Protein AF-0000000082852468 (afdb_homodimer)

Sequence (1996 aa):
MAFSSIGVALTIGLLTFSLGLAEAEELLKFADIGTCLPDEYYNINLLQCVKCSSLANLMPSDDGFSCKCKADSAIIPSIGGEFPRCQKCSEDQEPTFDQRECVPCPNLVSSTEEPNSTAINECSPCPSGQITVSREWNGAISQQPSCVECAAGFKARSEFGSFGLCKPCDWRAAPEITATCNCPAASHELLRPPDEPALCVPKTRLTSWLLTDKSAQIQFDSLSESVFSQLYKDRLRPSVVLCQLNNRTACQFLANLCALGLYKDENSDDGPRPSACKAFRDSKRTPILGAVVSGGDARPWLLYGDGDAPSVLARRKLSPVKFSLHPNSNSSFLRLRAAKFSLEGNLLDLTAGGAGLLTLCPTDEEEPGLRFGAKYRISCSISARKLLAQQTTLQDLYLEATLADGSEKLYPIPILVRNMKANQAKDPTSWQLVRRMFLVDNELGRTSRENKIPKVLRYLKSCTVKTKALGQENAGQIWPPIIELTYDELSSDQMEENAAVTVSLEVTWEMEKTPTYSVQVSAAVLGSASVIWAGIAAWSRSRRDGRAQGASIDLLTLGRLILLACGPVASSFLLVSGVSALLTLLLYKGQSVPHTLLPTEEHETLLRDLVISAASLKLVEVLHLLWMQTKVDLFFMDWERPKVAPSPPPGSPPTPPSRVSIWRTYLVANEWNEIQATRRTSVTVQLLVTVFCLQVIGIEHWATPDPELHTVAQSKFGESKSLALRFAVGLLVYIVAYVVQWLVVTGFFERYVSNSVQQFIDLCSVANISVFIMSHENYGFYLHGRSAHGSADTDMQSLGEQLKREQEDMCAHRGLVPGCEQQTFEMALPPKMRAFCRRVTAPLDTTSGHRSRQLMSTKSKNGIHWQGNADRIAQAYDTMNKFLAAFFQHAIRELDYEIKEKAFLEKVLDIELADSTEKAILYADDGSSFDRVLFHGAEFTLFSFDLALFCCTEMLFSDFLLAAIVTALVANALMVIRQISGRSNVARKTLVDERFLIMAFSSIGVALTIGLLTFSLGLAEAEELLKFADIGTCLPDEYYNINLLQCVKCSSLANLMPSDDGFSCKCKADSAIIPSIGGEFPRCQKCSEDQEPTFDQRECVPCPNLVSSTEEPNSTAINECSPCPSGQITVSREWNGAISQQPSCVECAAGFKARSEFGSFGLCKPCDWRAAPEITATCNCPAASHELLRPPDEPALCVPKTRLTSWLLTDKSAQIQFDSLSESVFSQLYKDRLRPSVVLCQLNNRTACQFLANLCALGLYKDENSDDGPRPSACKAFRDSKRTPILGAVVSGGDARPWLLYGDGDAPSVLARRKLSPVKFSLHPNSNSSFLRLRAAKFSLEGNLLDLTAGGAGLLTLCPTDEEEPGLRFGAKYRISCSISARKLLAQQTTLQDLYLEATLADGSEKLYPIPILVRNMKANQAKDPTSWQLVRRMFLVDNELGRTSRENKIPKVLRYLKSCTVKTKALGQENAGQIWPPIIELTYDELSSDQMEENAAVTVSLEVTWEMEKTPTYSVQVSAAVLGSASVIWAGIAAWSRSRRDGRAQGASIDLLTLGRLILLACGPVASSFLLVSGVSALLTLLLYKGQSVPHTLLPTEEHETLLRDLVISAASLKLVEVLHLLWMQTKVDLFFMDWERPKVAPSPPPGSPPTPPSRVSIWRTYLVANEWNEIQATRRTSVTVQLLVTVFCLQVIGIEHWATPDPELHTVAQSKFGESKSLALRFAVGLLVYIVAYVVQWLVVTGFFERYVSNSVQQFIDLCSVANISVFIMSHENYGFYLHGRSAHGSADTDMQSLGEQLKREQEDMCAHRGLVPGCEQQTFEMALPPKMRAFCRRVTAPLDTTSGHRSRQLMSTKSKNGIHWQGNADRIAQAYDTMNKFLAAFFQHAIRELDYEIKEKAFLEKVLDIELADSTEKAILYADDGSSFDRVLFHGAEFTLFSFDLALFCCTEMLFSDFLLAAIVTALVANALMVIRQISGRSNVARKTLVDERFLI

Secondary structure (DSSP, 8-state):
-GGGGGGTGGGGS------------SSEE---GGG--TTEEEETTTTEEEE--TTTTEEE-TTSSSEEE-TTEEEEP-S--SS-EEEEPPTTEEE-TTSS-EEE-SSEEEE--STTS--EEEEPPPPTTEEEEEE-TTSPEEEEEEEEEPPTTEEEGGGTS--SSEEE---B--HHHHTTT---TTTEEEE--TTS--EEEEGGGS-GGGGSGGGGEEEETTTTEEEE-HHHHHHHHHHHHHHHTT-HHHHHHHHHHHHHTTT-SBS-SSS--B-HHHHHHHSSS---HHHHHTT---S---BPPTT-HHHHHT--TTTT------TT-GGGEE-EEEEEE-TTS-EEEEEEESGGGT-SS---TT-SSEETT--EEEEEEEEHHHHHHS---EEEEEEEEE-TTS-EEEEEPPEEETTSGGGGSS-GGG---B-EEESEE-STT-S-TT-SS-SEEEEEEEEEEEEEE--GGGTT-BPPPEEEEEEEEEEHHHHHTT-EEEEEEEEEEEES--THHHHHHHHHHHHHHHHHHHHHHHHHHHHHTT-TTSSS--HHHHHHHHHHHHHHHHHHHHHHHHHHHHHHHHHHHH-SS-S--PPPHHHHHHHHHHHHHHHHHHHHHHHHHHHHHTT-EEEEEE-PPP-------TTS-----PPPPSHHHHHHHHHHHHHTT--SS-HHHHHHHHHIIIIII-GGGGGSSSSS--SS--GGGSS---HHHHHHHHHHHHHHHHHHHHHHIIIIIIIII--HHHHHHHHHHHHTEEEEEESSSSEEEEE----TTS-----HHHHHHHHHHHHTT-S--SSSSTT----EEEEE--HHHHHHHHHHHHHHHHHHHHTTTT--SS----S--HHHHHHHHHHHHHHHHHHHHHHHTT--SS--EEEEPPPHHHHHHT---S--SSSEEEEE-SS-GGGGGSTTTTHHHHHHHHHHHHHHHHHHH--HHHHHHHHHHHHHHHHHHHHHHHHHHHHHHH---GGG--/-GGGGGGSGGGGS------------SSEE---GGG--TTEEEETTTTEEEE--TTTTEEE-TTSSSEEE-TTEEEEP-S--SS-EEEEPPTTEEE-TTSS-EEE-SSEEEE--STTS--EEEEPPPPTTEEEEEE-TTSPEEEEEEEEEPPTTEEEGGGTS--SSEEE---B--HHHHTTT---TTTEEEE--TTS--EEEEGGGS-GGGGSGGGGEEEETTTTEEEE-HHHHHHHHHHHHHHHTT-HHHHHHHHHHHHHTTT-SBS-SSS--B-HHHHHHSSSS---HHHHHTT---S---BPPTT-HHHHHT--TTTT------TT-GGGEE-EEEEEE-TTS-EEEEEEESGGGT-SS---TT-SSEETT--EEEEEEEEHHHHHHS---EEEEEEEEE-TTS-EEEEEPPEEETTSGGGGSS-GGG---B-EEESEE-STT-S-TT-SS-SEEEEEEEEEEEEEE--GGGTT-BPPPEEEEEEEEEEHHHHHTT-EEEEEEEEEEEES--THHHHHHHHHHHHHHHHHHHHHHHHHHHHHTT-TTSSS--HHHHHHHHHHHHHHHHHHHHHHHHHHHHHHHHHHHH-SS-S--PPPHHHHHHHHHHHHHHHHHHHHHHHHHHHHHTT-EEEEEE-PPP-------TTS-----PPPPSHHHHHHHHHHHHHTT--SS-HHHHHHHHHIIIIII-GGGGGSSSSS--SS--GGGSS---HHHHHHHHHHHHHHHHHHHHHHIIIIIIIII--HHHHHHHHHHHHTEEEEEESSSSEEEEE----TTS-----HHHHHHHHHHHHTT-S--SSSSTT----EEEEE--HHHHHHHHHHHHHHHHHHHHHHHH--SS----S--TTT-HHHHHHHHHHHHHHHHHHHTT--SS--EEEEPPPHHHHHHT---S--SSSEEEEE-SS-GGGGGSTTTTHHHHHHHHHHHHHHHHHHH--HHHHHHHHHHHHHHHHHHHHHHHHHHHHHHH---GGG--

InterPro domains:
  IPR019170 Meckelin [PF09773] (166-998)
  IPR019170 Meckelin [PTHR21274] (23-998)

Solvent-accessible surface area (backbone atoms only — not comparable to full-atom values): 105969 Å² total; per-residue (Å²): 133,75,82,69,64,71,69,65,63,72,70,59,67,81,64,69,76,70,69,68,65,71,66,66,64,65,60,36,66,60,50,64,83,90,69,52,53,85,57,22,18,42,37,82,78,52,37,30,66,43,71,44,54,62,90,49,41,33,32,38,33,96,86,31,64,43,55,35,64,36,87,58,21,16,46,50,87,53,75,58,51,72,52,79,48,38,42,73,40,54,58,56,27,38,36,41,83,85,18,62,42,64,38,66,38,60,40,64,44,62,52,68,76,61,91,87,53,78,60,56,39,39,56,44,78,60,60,90,53,32,28,57,40,52,54,42,76,29,53,44,72,41,94,67,30,39,67,41,62,34,32,84,26,28,39,34,23,77,81,74,67,58,72,56,47,34,36,63,50,64,49,45,28,54,76,83,41,41,46,70,60,52,66,53,72,88,60,24,42,77,32,61,37,84,101,42,62,33,31,44,40,54,50,84,77,47,57,73,68,68,74,44,77,57,47,18,42,35,53,40,75,86,75,71,43,75,42,57,16,40,54,46,63,57,42,45,58,39,28,54,54,38,29,75,31,34,26,42,45,32,22,34,22,43,52,45,49,12,48,74,57,63,63,35,49,48,28,41,92,91,50,97,20,58,25,52,29,36,62,63,52,68,46,78,70,75,44,44,69,57,45,32,62,68,62,76,45,45,46,58,68,49,61,54,58,83,46,38,38,57,59,61,48,65,42,70,82,47,59,75,34,60,37,32,50,38,88,89,43,80,44,18,38,51,32,31,34,32,44,29,25,42,66,72,26,47,78,71,48,79,45,75,28,27,65,61,77,65,40,92,52,93,57,80,76,84,42,69,22,41,55,55,73,37,42,35,40,50,71,42,75,45,44,33,60,60,56,68,71,48,75,47,42,34,32,35,46,26,35,61,39,59,41,92,87,66,50,65,29,32,33,74,40,45,29,38,51,45,78,33,77,50,39,65,49,88,54,52,56,54,19,60,37,31,35,63,47,62,55,42,42,60,53,67,33,16,62,47,90,83,50,88,68,37,52,33,35,39,37,52,33,38,33,37,40,44,35,40,38,43,48,64,90,45,56,25,22,46,39,56,46,40,37,39,37,33,69,44,68,42,47,42,67,44,45,75,67,43,43,70,44,70,33,39,35,34,39,45,64,44,60,75,76,68,71,51,62,60,49,54,52,50,38,50,53,43,33,53,52,23,44,53,54,17,49,51,48,38,51,34,51,34,46,29,53,67,54,54,85,52,93,66,86,47,72,67,54,54,54,44,30,54,53,50,21,27,40,48,31,18,51,34,32,43,48,50,46,46,51,53,23,40,50,48,46,52,49,40,51,66,42,47,63,45,64,55,73,68,77,51,72,67,46,42,50,50,46,50,51,38,34,48,51,17,31,55,27,28,50,52,30,51,52,48,49,53,54,53,50,41,63,40,43,41,40,76,34,67,68,69,71,62,57,75,64,76,79,64,65,95,86,58,79,78,72,78,66,46,70,57,60,40,46,48,58,45,44,53,50,23,52,50,60,59,50,42,50,37,56,71,69,61,67,67,59,45,46,50,53,34,48,43,46,32,65,72,66,14,54,57,35,51,22,43,44,43,55,62,84,35,56,59,91,54,82,68,40,67,74,34,76,41,66,43,35,42,51,25,52,52,52,50,48,46,50,52,44,46,53,51,50,50,49,46,40,62,66,43,36,46,70,71,69,60,42,72,70,62,51,50,54,52,47,25,25,63,49,17,29,23,42,45,36,35,71,41,70,24,25,30,33,39,38,47,4,52,37,57,77,68,68,51,86,34,28,63,43,60,50,44,50,50,53,49,36,49,76,70,65,71,53,60,53,51,16,78,51,86,86,32,72,58,34,42,32,38,35,35,43,21,68,67,58,46,52,52,57,45,61,54,49,42,70,67,56,55,62,64,55,66,58,46,68,75,67,62,74,74,84,67,77,82,60,83,54,68,76,89,42,34,64,60,52,40,50,36,49,52,52,50,35,52,49,54,52,31,40,81,65,60,67,35,87,84,45,42,70,48,79,46,77,76,49,72,68,30,63,75,61,63,38,82,87,71,83,29,75,71,36,25,37,35,28,65,41,96,52,79,70,66,32,62,65,20,39,44,53,40,37,68,64,52,47,52,35,46,50,29,41,28,50,36,41,22,71,74,66,73,35,69,67,60,12,44,51,52,38,50,52,52,52,52,48,50,38,51,50,45,41,55,48,36,48,55,31,49,25,56,52,47,72,45,67,58,89,63,59,113,132,82,79,70,67,73,72,67,66,71,72,62,68,77,66,71,75,74,67,70,66,72,66,66,63,64,60,36,65,63,51,62,84,90,69,50,54,86,59,23,17,40,38,79,78,54,37,30,66,43,73,43,53,62,88,51,41,34,32,38,33,96,86,31,65,42,55,34,63,35,86,59,22,17,45,49,88,56,73,58,50,72,51,80,47,38,43,73,38,54,59,57,28,38,36,41,84,85,17,62,42,62,38,65,37,59,40,62,44,63,54,67,78,58,94,86,52,78,60,56,39,39,55,45,78,61,59,90,54,31,28,55,39,52,54,42,75,27,51,42,74,41,92,69,30,40,69,41,62,33,32,84,27,27,39,33,21,78,80,75,69,58,71,57,48,34,36,63,50,63,50,44,28,55,76,83,40,42,46,69,60,52,67,53,72,88,62,23,42,77,31,61,38,85,100,43,61,34,33,43,40,54,49,84,77,48,57,74,70,66,74,46,77,56,47,19,41,36,55,41,74,87,75,71,44,74,42,57,16,39,53,46,63,59,43,44,58,39,26,55,52,40,29,74,31,34,26,43,44,32,22,34,23,42,52,44,49,12,50,75,56,63,63,35,48,47,28,43,93,92,51,96,19,56,24,52,30,36,64,62,51,68,47,78,71,74,45,45,70,57,46,32,61,69,63,76,46,43,47,59,71,48,61,53,58,82,45,40,37,58,59,61,48,64,41,70,82,47,58,73,34,61,38,32,48,40,89,91,45,82,43,18,38,52,32,32,34,32,45,31,25,42,64,73,26,46,78,71,48,77,45,75,30,27,64,61,79,65,43,90,51,92,57,81,76,82,40,69,22,40,54,55,75,38,42,32,41,50,71,43,76,44,46,32,61,60,56,67,70,48,75,47,40,35,33,36,47,26,37,61,38,58,40,95,87,67,51,66,29,34,32,74,38,46,28,39,51,45,78,32,76,51,39,65,49,90,52,52,55,54,20,61,35,29,36,62,46,61,55,41,40,60,53,67,32,16,59,47,90,84,50,89,69,36,54,34,35,39,35,52,31,38,32,35,40,44,33,40,38,43,47,66,90,44,56,24,22,47,39,56,45,39,36,39,38,34,69,44,68,43,47,42,66,43,44,74,67,43,43,71,44,71,32,39,35,34,38,45,63,44,60,73,77,67,72,52,64,59,51,54,49,49,40,51,52,46,33,52,51,21,44,52,52,17,48,51,48,38,50,35,52,34,47,30,53,68,54,55,85,52,93,68,87,47,70,65,56,52,54,44,29,54,53,52,24,26,39,46,31,17,50,34,31,43,48,50,45,46,53,53,23,40,49,49,46,52,48,39,51,66,41,47,63,46,64,55,73,69,79,52,72,66,48,42,51,49,45,51,51,38,34,47,49,17,31,54,27,27,51,52,29,51,53,49,49,52,54,53,50,42,63,40,41,40,41,76,35,66,67,69,72,61,57,75,64,75,78,66,66,98,84,56,79,80,73,76,66,47,69,57,59,42,45,50,58,45,43,54,51,23,51,50,60,59,50,42,51,37,56,72,69,61,67,67,60,45,46,50,52,34,48,44,45,32,65,71,67,15,52,57,33,51,23,44,42,40,55,61,82,35,55,58,90,55,82,70,41,67,73,35,76,40,67,43,34,42,50,24,50,51,50,49,47,47,51,53,46,46,52,54,49,50,48,47,39,65,65,42,35,46,69,71,69,62,42,73,68,62,51,49,55,52,48,25,24,63,51,17,28,23,41,46,34,32,71,42,71,25,25,31,32,38,38,48,4,52,36,57,78,66,68,52,87,35,29,64,44,60,50,44,51,50,54,48,37,51,74,68,65,72,53,60,54,52,16,78,51,88,86,33,73,58,34,41,31,37,33,36,42,22,67,68,59,46,52,53,56,48,61,55,49,43,70,65,56,54,61,63,54,66,58,47,67,74,68,63,74,73,84,66,79,82,59,81,54,67,76,89,43,33,64,60,51,40,50,37,50,51,51,51,35,53,49,53,54,32,41,79,65,61,66,36,87,83,45,43,70,48,81,45,77,77,48,72,68,30,60,77,62,64,40,81,86,71,84,29,76,73,37,23,38,34,28,64,41,97,52,77,70,66,33,62,65,21,38,44,54,40,38,67,62,52,47,52,35,46,50,30,42,29,50,34,41,22,70,75,67,73,34,67,67,60,13,46,51,52,38,50,53,52,53,53,48,52,38,50,51,47,42,57,48,37,48,54,30,49,26,56,53,47,72,45,66,57,88,62,60,113

Radius of gyration: 52.15 Å; Cα contacts (8 Å, |Δi|>4): 3720; chains: 2; bounding box: 134×182×118 Å

Nearest PDB structures (foldseek):
  7fh1-assembly1_B  TM=8.832E-01  e=3.434E-66  Homo sapiens
  4o9r-assembly1_A  TM=1.809E-01  e=9.309E+00  Homo sapiens
  7fh1-assembly1_B  TM=8.863E-01  e=7.917E-64  Homo sapiens
  1o5h-assembly1_B  TM=3.683E-01  e=2.968E+00  Thermotoga maritima
  8sur-assembly1_B  TM=2.047E-01  e=8.759E+00  Mus musculus

Structure (mmCIF, N/CA/C/O backbone):
data_AF-0000000082852468-model_v1
#
loop_
_entity.id
_entity.type
_entity.pdbx_description
1 polymer Meckelin
#
loop_
_atom_site.group_PDB
_atom_site.id
_atom_site.type_symbol
_atom_site.label_atom_id
_atom_site.label_alt_id
_atom_site.label_comp_id
_atom_site.label_asym_id
_atom_site.label_entity_id
_atom_site.label_seq_id
_atom_site.pdbx_PDB_ins_code
_atom_site.Cartn_x
_atom_site.Cartn_y
_atom_site.Cartn_z
_atom_site.occupancy
_atom_site.B_iso_or_equiv
_atom_site.auth_seq_id
_atom_site.auth_comp_id
_atom_site.auth_asym_id
_atom_site.auth_atom_id
_atom_site.pdbx_PDB_model_num
ATOM 1 N N . MET A 1 1 ? -61.219 -67.438 36.812 1 21.27 1 MET A N 1
ATOM 2 C CA . MET A 1 1 ? -60.219 -67.875 35.875 1 21.27 1 MET A CA 1
ATOM 3 C C . MET A 1 1 ? -60.062 -66.875 34.719 1 21.27 1 MET A C 1
ATOM 5 O O . MET A 1 1 ? -59.156 -66.938 33.938 1 21.27 1 MET A O 1
ATOM 9 N N . ALA A 1 2 ? -61.156 -66.188 34.406 1 23.41 2 ALA A N 1
ATOM 10 C CA . ALA A 1 2 ? -61.625 -65.5 33.219 1 23.41 2 ALA A CA 1
ATOM 11 C C . ALA A 1 2 ? -60.781 -64.188 33.031 1 23.41 2 ALA A C 1
ATOM 13 O O . ALA A 1 2 ? -60.812 -63.594 31.953 1 23.41 2 ALA A O 1
ATOM 14 N N . PHE A 1 3 ? -60.406 -63.656 34.156 1 26.2 3 PHE A N 1
ATOM 15 C CA . PHE A 1 3 ? -60.062 -62.25 34.156 1 26.2 3 PHE A CA 1
ATOM 16 C C . PHE A 1 3 ? -58.781 -62 33.344 1 26.2 3 PHE A C 1
ATOM 18 O O . PHE A 1 3 ? -58.281 -60.875 33.312 1 26.2 3 PHE A O 1
ATOM 25 N N . SER A 1 4 ? -58.031 -63.156 33.062 1 27.72 4 SER A N 1
ATOM 26 C CA . SER A 1 4 ? -56.625 -63.031 32.719 1 27.72 4 SER A CA 1
ATOM 27 C C . SER A 1 4 ? -56.438 -62.438 31.344 1 27.72 4 SER A C 1
ATOM 29 O O . SER A 1 4 ? -55.281 -62.312 30.875 1 27.72 4 SER A O 1
ATOM 31 N N . SER A 1 5 ? -57.469 -62.562 30.531 1 29.03 5 SER A N 1
ATOM 32 C CA . SER A 1 5 ? -57.25 -62.594 29.078 1 29.03 5 SER A CA 1
ATOM 33 C C . SER A 1 5 ? -56.875 -61.219 28.562 1 29.03 5 SER A C 1
ATOM 35 O O . SER A 1 5 ? -56.562 -61.031 27.375 1 29.03 5 SER A O 1
ATOM 37 N N . ILE A 1 6 ? -57.469 -60.219 29.266 1 31.59 6 ILE A N 1
ATOM 38 C CA . ILE A 1 6 ? -57.625 -58.938 28.562 1 31.59 6 ILE A CA 1
ATOM 39 C C . ILE A 1 6 ? -56.25 -58.281 28.344 1 31.59 6 ILE A C 1
ATOM 41 O O . ILE A 1 6 ? -56.156 -57.219 27.781 1 31.59 6 ILE A O 1
ATOM 45 N N . GLY A 1 7 ? -55.219 -58.906 29.109 1 28.38 7 GLY A N 1
ATOM 46 C CA . GLY A 1 7 ? -53.969 -58.156 29.172 1 28.38 7 GLY A CA 1
ATOM 47 C C . GLY A 1 7 ? -53.281 -58.062 27.812 1 28.38 7 GLY A C 1
ATOM 48 O O . GLY A 1 7 ? -52.375 -57.25 27.641 1 28.38 7 GLY A O 1
ATOM 49 N N . VAL A 1 8 ? -53.438 -59.125 27.016 1 31.42 8 VAL A N 1
ATOM 50 C CA . VAL A 1 8 ? -52.531 -59.375 25.891 1 31.42 8 VAL A CA 1
ATOM 51 C C . VAL A 1 8 ? -52.781 -58.344 24.797 1 31.42 8 VAL A C 1
ATOM 53 O O . VAL A 1 8 ? -51.906 -58.031 24 1 31.42 8 VAL A O 1
ATOM 56 N N . ALA A 1 9 ? -54.125 -58 24.641 1 32.03 9 ALA A N 1
ATOM 57 C CA . ALA A 1 9 ? -54.5 -57.406 23.359 1 32.03 9 ALA A CA 1
ATOM 58 C C . ALA A 1 9 ? -53.812 -56.031 23.172 1 32.03 9 ALA A C 1
ATOM 60 O O . ALA A 1 9 ? -53.5 -55.656 22.047 1 32.03 9 ALA A O 1
ATOM 61 N N . LEU A 1 10 ? -53.875 -55.25 24.297 1 29.5 10 LEU A N 1
ATOM 62 C CA . LEU A 1 10 ? -53.594 -53.844 24.062 1 29.5 10 LEU A CA 1
ATOM 63 C C . LEU A 1 10 ? -52.156 -53.625 23.656 1 29.5 10 LEU A C 1
ATOM 65 O O . LEU A 1 10 ? -51.75 -52.5 23.359 1 29.5 10 LEU A O 1
ATOM 69 N N . THR A 1 11 ? -51.25 -54.625 23.938 1 31.06 11 THR A N 1
ATOM 70 C CA . THR A 1 11 ? -49.844 -54.406 23.594 1 31.06 11 THR A CA 1
ATOM 71 C C . THR A 1 11 ? -49.688 -54.344 22.094 1 31.06 11 THR A C 1
ATOM 73 O O . THR A 1 11 ? -48.562 -54.188 21.594 1 31.06 11 THR A O 1
ATOM 76 N N . ILE A 1 12 ? -50.688 -54.75 21.297 1 30.42 12 ILE A N 1
ATOM 77 C CA . ILE A 1 12 ? -50.469 -54.844 19.859 1 30.42 12 ILE A CA 1
ATOM 78 C C . ILE A 1 12 ? -50.156 -53.469 19.281 1 30.42 12 ILE A C 1
ATOM 80 O O . ILE A 1 12 ? -49.469 -53.344 18.281 1 30.42 12 ILE A O 1
ATOM 84 N N . GLY A 1 13 ? -51.031 -52.5 19.656 1 27.84 13 GLY A N 1
ATOM 85 C CA . GLY A 1 13 ? -51.188 -51.344 18.781 1 27.84 13 GLY A CA 1
ATOM 86 C C . GLY A 1 13 ? -49.875 -50.594 18.531 1 27.84 13 GLY A C 1
ATOM 87 O O . GLY A 1 13 ? -49.594 -50.188 17.406 1 27.84 13 GLY A O 1
ATOM 88 N N . LEU A 1 14 ? -49.312 -50.062 19.594 1 28.17 14 LEU A N 1
ATOM 89 C CA . LEU A 1 14 ? -48.406 -48.938 19.344 1 28.17 14 LEU A CA 1
ATOM 90 C C . LEU A 1 14 ? -47.094 -49.438 18.719 1 28.17 14 LEU A C 1
ATOM 92 O O . LEU A 1 14 ? -46.062 -49.562 19.406 1 28.17 14 LEU A O 1
ATOM 96 N N . LEU A 1 15 ? -47.031 -50.594 18.188 1 28.42 15 LEU A N 1
ATOM 97 C CA . LEU A 1 15 ? -45.812 -50.875 17.438 1 28.42 15 LEU A CA 1
ATOM 98 C C . LEU A 1 15 ? -45.594 -49.812 16.359 1 28.42 15 LEU A C 1
ATOM 100 O O . LEU A 1 15 ? -46.25 -49.812 15.32 1 28.42 15 LEU A O 1
ATOM 104 N N . THR A 1 16 ? -45.531 -48.531 16.781 1 28.5 16 THR A N 1
ATOM 105 C CA . THR A 1 16 ? -45 -47.469 15.906 1 28.5 16 THR A CA 1
ATOM 106 C C . THR A 1 16 ? -43.812 -47.969 15.094 1 28.5 16 THR A C 1
ATOM 108 O O . THR A 1 16 ? -42.875 -48.562 15.641 1 28.5 16 THR A O 1
ATOM 111 N N . PHE A 1 17 ? -44.094 -48.375 13.891 1 28.38 17 PHE A N 1
ATOM 112 C CA . PHE A 1 17 ? -43.156 -48.469 12.781 1 28.38 17 PHE A CA 1
ATOM 113 C C . PHE A 1 17 ? -42.094 -47.375 12.875 1 28.38 17 PHE A C 1
ATOM 115 O O . PHE A 1 17 ? -42.406 -46.188 12.633 1 28.38 17 PHE A O 1
ATOM 122 N N . SER A 1 18 ? -41.312 -47.406 13.867 1 28.61 18 SER A N 1
ATOM 123 C CA . SER A 1 18 ? -40.062 -46.656 13.711 1 28.61 18 SER A CA 1
ATOM 124 C C . SER A 1 18 ? -39.438 -46.906 12.352 1 28.61 18 SER A C 1
ATOM 126 O O . SER A 1 18 ? -38.812 -47.969 12.156 1 28.61 18 SER A O 1
ATOM 128 N N . LEU A 1 19 ? -40.219 -46.812 11.281 1 28.55 19 LEU A N 1
ATOM 129 C CA . LEU A 1 19 ? -39.469 -46.562 10.055 1 28.55 19 LEU A CA 1
ATOM 130 C C . LEU A 1 19 ? -38.25 -45.688 10.32 1 28.55 19 LEU A C 1
ATOM 132 O O . LEU A 1 19 ? -38.406 -44.5 10.641 1 28.55 19 LEU A O 1
ATOM 136 N N . GLY A 1 20 ? -37.344 -46.281 11.062 1 29 20 GLY A N 1
ATOM 137 C CA . GLY A 1 20 ? -36.031 -45.656 10.961 1 29 20 GLY A CA 1
ATOM 138 C C . GLY A 1 20 ? -35.75 -45.094 9.578 1 29 20 GLY A C 1
ATOM 139 O O . GLY A 1 20 ? -35.594 -45.844 8.617 1 29 20 GLY A O 1
ATOM 140 N N . LEU A 1 21 ? -36.531 -44.188 9.148 1 30.66 21 LEU A N 1
ATOM 141 C CA . LEU A 1 21 ? -36 -43.375 8.07 1 30.66 21 LEU A CA 1
ATOM 142 C C . LEU A 1 21 ? -34.469 -43.312 8.156 1 30.66 21 LEU A C 1
ATOM 144 O O . LEU A 1 21 ? -33.938 -42.844 9.164 1 30.66 21 LEU A O 1
ATOM 148 N N . ALA A 1 22 ? -33.844 -44.344 7.746 1 32.47 22 ALA A N 1
ATOM 149 C CA . ALA A 1 22 ? -32.438 -44.188 7.426 1 32.47 22 ALA A CA 1
ATOM 150 C C . ALA A 1 22 ? -32.156 -42.75 6.996 1 32.47 22 ALA A C 1
ATOM 152 O O . ALA A 1 22 ? -32.562 -42.312 5.918 1 32.47 22 ALA A O 1
ATOM 153 N N . GLU A 1 23 ? -32.469 -41.844 7.828 1 36 23 GLU A N 1
ATOM 154 C CA . GLU A 1 23 ? -31.859 -40.562 7.578 1 36 23 GLU A CA 1
ATOM 155 C C . GLU A 1 23 ? -30.5 -40.719 6.891 1 36 23 GLU A C 1
ATOM 157 O O . GLU A 1 23 ? -29.578 -41.281 7.461 1 36 23 GLU A O 1
ATOM 162 N N . ALA A 1 24 ? -30.453 -41.062 5.645 1 42.62 24 ALA A N 1
ATOM 163 C CA . ALA A 1 24 ? -29.281 -41 4.777 1 42.62 24 ALA A CA 1
ATOM 164 C C . ALA A 1 24 ? -28.266 -40 5.312 1 42.62 24 ALA A C 1
ATOM 166 O O . ALA A 1 24 ? -28.562 -38.812 5.445 1 42.62 24 ALA A O 1
ATOM 167 N N . GLU A 1 25 ? -27.469 -40.406 6.227 1 53.12 25 GLU A N 1
ATOM 168 C CA . GLU A 1 25 ? -26.359 -39.719 6.855 1 53.12 25 GLU A CA 1
ATOM 169 C C . GLU A 1 25 ? -25.516 -38.969 5.82 1 53.12 25 GLU A C 1
ATOM 171 O O . GLU A 1 25 ? -24.984 -39.594 4.895 1 53.12 25 GLU A O 1
ATOM 176 N N . GLU A 1 26 ? -25.953 -37.844 5.457 1 67.81 26 GLU A N 1
ATOM 177 C CA . GLU A 1 26 ? -25.188 -37 4.559 1 67.81 26 GLU A CA 1
ATOM 178 C C . GLU A 1 26 ? -23.75 -36.844 5.039 1 67.81 26 GLU A C 1
ATOM 180 O O . GLU A 1 26 ? -22.906 -36.281 4.32 1 67.81 26 GLU A O 1
ATOM 185 N N . LEU A 1 27 ? -23.422 -37.312 6.223 1 79.12 27 LEU A N 1
ATOM 186 C CA . LEU A 1 27 ? -22.031 -37.375 6.621 1 79.12 27 LEU A CA 1
ATOM 187 C C . LEU A 1 27 ? -21.391 -38.688 6.184 1 79.12 27 LEU A C 1
ATOM 189 O O . LEU A 1 27 ? -21.812 -39.75 6.609 1 79.12 27 LEU A O 1
ATOM 193 N N . LEU A 1 28 ? -20.469 -38.562 5.352 1 81.75 28 LEU A N 1
ATOM 194 C CA . LEU A 1 28 ? -19.828 -39.719 4.738 1 81.75 28 LEU A CA 1
ATOM 195 C C . LEU A 1 28 ? -18.547 -40.094 5.465 1 81.75 28 LEU A C 1
ATOM 197 O O . LEU A 1 28 ? -17.734 -39.219 5.781 1 81.75 28 LEU A O 1
ATOM 201 N N . LYS A 1 29 ? -18.484 -41.344 5.809 1 81.94 29 LYS A N 1
ATOM 202 C CA . LYS A 1 29 ? -17.203 -41.844 6.285 1 81.94 29 LYS A CA 1
ATOM 203 C C . LYS A 1 29 ? -16.203 -41.969 5.141 1 81.94 29 LYS A C 1
ATOM 205 O O . LYS A 1 29 ? -16.594 -42.312 4.02 1 81.94 29 LYS A O 1
ATOM 210 N N . PHE A 1 30 ? -15.102 -41.562 5.332 1 82 30 PHE A N 1
ATOM 211 C CA . PHE A 1 30 ? -14.125 -41.656 4.258 1 82 30 PHE A CA 1
ATOM 212 C C . PHE A 1 30 ? -12.805 -42.219 4.777 1 82 30 PHE A C 1
ATOM 214 O O . PHE A 1 30 ? -12.586 -42.281 5.988 1 82 30 PHE A O 1
ATOM 221 N N . ALA A 1 31 ? -12.125 -42.844 3.846 1 83.44 31 ALA A N 1
ATOM 222 C CA . ALA A 1 31 ? -10.781 -43.344 4.117 1 83.44 31 ALA A CA 1
ATOM 223 C C . ALA A 1 31 ? -9.773 -42.719 3.145 1 83.44 31 ALA A C 1
ATOM 225 O O . ALA A 1 31 ? -10.125 -42.375 2.021 1 83.44 31 ALA A O 1
ATOM 226 N N . ASP A 1 32 ? -8.625 -42.562 3.639 1 82.56 32 ASP A N 1
ATOM 227 C CA . ASP A 1 32 ? -7.578 -42.094 2.744 1 82.56 32 ASP A CA 1
ATOM 228 C C . ASP A 1 32 ? -7.125 -43.188 1.789 1 82.56 32 ASP A C 1
ATOM 230 O O . ASP A 1 32 ? -7.176 -44.375 2.129 1 82.56 32 ASP A O 1
ATOM 234 N N . ILE A 1 33 ? -6.883 -42.844 0.595 1 77.56 33 ILE A N 1
ATOM 235 C CA . ILE A 1 33 ? -6.539 -43.781 -0.477 1 77.56 33 ILE A CA 1
ATOM 236 C C . ILE A 1 33 ? -5.406 -44.688 -0.023 1 77.56 33 ILE A C 1
ATOM 238 O O . ILE A 1 33 ? -5.438 -45.906 -0.275 1 77.56 33 ILE A O 1
ATOM 242 N N . GLY A 1 34 ? -4.387 -44.312 0.747 1 72.88 34 GLY A N 1
ATOM 243 C CA . GLY A 1 34 ? -3.215 -45.125 1.086 1 72.88 34 GLY A CA 1
ATOM 244 C C . GLY A 1 34 ? -3.418 -46 2.311 1 72.88 34 GLY A C 1
ATOM 245 O O . GLY A 1 34 ? -2.529 -46.75 2.688 1 72.88 34 GLY A O 1
ATOM 246 N N . THR A 1 35 ? -4.719 -46.125 2.773 1 80 35 THR A N 1
ATOM 247 C CA . THR A 1 35 ? -4.914 -46.875 4.023 1 80 35 THR A CA 1
ATOM 248 C C . THR A 1 35 ? -5.617 -48.188 3.768 1 80 35 THR A C 1
ATOM 250 O O . THR A 1 35 ? -5.914 -48.938 4.707 1 80 35 THR A O 1
ATOM 253 N N . CYS A 1 36 ? -5.863 -48.469 2.5 1 86.94 36 CYS A N 1
ATOM 254 C CA . CYS A 1 36 ? -6.586 -49.688 2.215 1 86.94 36 CYS A CA 1
ATOM 255 C C . CYS A 1 36 ? -5.703 -50.906 2.463 1 86.94 36 CYS A C 1
ATOM 257 O O . CYS A 1 36 ? -4.508 -50.875 2.168 1 86.94 36 CYS A O 1
ATOM 259 N N . LEU A 1 37 ? -6.25 -51.969 2.984 1 86.62 37 LEU A N 1
ATOM 260 C CA . LEU A 1 37 ? -5.559 -53.219 3.223 1 86.62 37 LEU A CA 1
ATOM 261 C C . LEU A 1 37 ? -5.293 -53.969 1.91 1 86.62 37 LEU A C 1
ATOM 263 O O . LEU A 1 37 ? -5.887 -53.625 0.881 1 86.62 37 LEU A O 1
ATOM 267 N N . PRO A 1 38 ? -4.469 -55 1.835 1 85.5 38 PRO A N 1
ATOM 268 C CA . PRO A 1 38 ? -4.082 -55.688 0.601 1 85.5 38 PRO A CA 1
ATOM 269 C C . PRO A 1 38 ? -5.25 -56.438 -0.047 1 85.5 38 PRO A C 1
ATOM 271 O O . PRO A 1 38 ? -5.223 -56.688 -1.25 1 85.5 38 PRO A O 1
ATOM 274 N N . ASP A 1 39 ? -6.285 -56.75 0.752 1 89.62 39 ASP A N 1
ATOM 275 C CA . ASP A 1 39 ? -7.414 -57.469 0.186 1 89.62 39 ASP A CA 1
ATOM 276 C C . ASP A 1 39 ? -8.57 -56.531 -0.13 1 89.62 39 ASP A C 1
ATOM 278 O O . ASP A 1 39 ? -9.672 -56.969 -0.474 1 89.62 39 ASP A O 1
ATOM 282 N N . GLU A 1 40 ? -8.258 -55.281 -0.002 1 91.31 40 GLU A N 1
ATOM 283 C CA . GLU A 1 40 ? -9.305 -54.281 -0.224 1 91.31 40 GLU A CA 1
ATOM 284 C C . GLU A 1 40 ? -8.969 -53.406 -1.412 1 91.31 40 GLU A C 1
ATOM 286 O O . GLU A 1 40 ? -7.793 -53.188 -1.728 1 91.31 40 GLU A O 1
ATOM 291 N N . TYR A 1 41 ? -10.008 -52.969 -2.15 1 88.62 41 TYR A N 1
ATOM 292 C CA . TYR A 1 41 ? -9.867 -51.969 -3.182 1 88.62 41 TYR A CA 1
ATOM 293 C C . TYR A 1 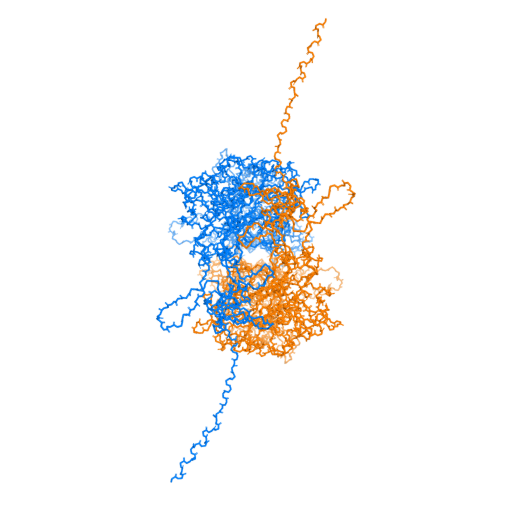41 ? -10.57 -50.656 -2.773 1 88.62 41 TYR A C 1
ATOM 295 O O . TYR A 1 41 ? -11.445 -50.688 -1.909 1 88.62 41 TYR A O 1
ATOM 303 N N . TYR A 1 42 ? -10.156 -49.562 -3.211 1 87.56 42 TYR A N 1
ATOM 304 C CA . TYR A 1 42 ? -10.742 -48.281 -2.895 1 87.56 42 TYR A CA 1
ATOM 305 C C . TYR A 1 42 ? -11.922 -47.969 -3.816 1 87.56 42 TYR A C 1
ATOM 307 O O . TYR A 1 42 ? -11.742 -47.812 -5.023 1 87.56 42 TYR A O 1
ATOM 315 N N . ASN A 1 43 ? -13.023 -47.906 -3.287 1 83.19 43 ASN A N 1
ATOM 316 C CA . ASN A 1 43 ? -14.219 -47.562 -4.055 1 83.19 43 ASN A CA 1
ATOM 317 C C . ASN A 1 43 ? -14.32 -46.062 -4.285 1 83.19 43 ASN A C 1
ATOM 319 O O . ASN A 1 43 ? -14.508 -45.281 -3.34 1 83.19 43 ASN A O 1
ATOM 323 N N . ILE A 1 44 ? -14.336 -45.656 -5.484 1 82.38 44 ILE A N 1
ATOM 324 C CA . ILE A 1 44 ? -14.266 -44.25 -5.863 1 82.38 44 ILE A CA 1
ATOM 325 C C . ILE A 1 44 ? -15.586 -43.562 -5.547 1 82.38 44 ILE A C 1
ATOM 327 O O . ILE A 1 44 ? -15.617 -42.344 -5.281 1 82.38 44 ILE A O 1
ATOM 331 N N . ASN A 1 45 ? -16.703 -44.188 -5.578 1 78.75 45 ASN A N 1
ATOM 332 C CA . ASN A 1 45 ? -17.984 -43.562 -5.32 1 78.75 45 ASN A CA 1
ATOM 333 C C . ASN A 1 45 ? -18.25 -43.375 -3.826 1 78.75 45 ASN A C 1
ATOM 335 O O . ASN A 1 45 ? -18.797 -42.375 -3.398 1 78.75 45 ASN A O 1
ATOM 339 N N . LEU A 1 46 ? -17.719 -44.344 -3.062 1 79.44 46 LEU A N 1
ATOM 340 C CA . LEU A 1 46 ? -17.953 -44.312 -1.623 1 79.44 46 LEU A CA 1
ATOM 341 C C . LEU A 1 46 ? -16.781 -43.656 -0.898 1 79.44 46 LEU A C 1
ATOM 343 O O . LEU A 1 46 ? -16.906 -43.281 0.266 1 79.44 46 LEU A O 1
ATOM 347 N N . LEU A 1 47 ? -15.719 -43.531 -1.484 1 84 47 LEU A N 1
ATOM 348 C CA . LEU A 1 47 ? -14.484 -43 -0.905 1 84 47 LEU A CA 1
ATOM 349 C C . LEU A 1 47 ? -14.055 -43.844 0.302 1 84 47 LEU A C 1
ATOM 351 O O . LEU A 1 47 ? -13.664 -43.281 1.332 1 84 47 LEU A O 1
ATOM 355 N N . GLN A 1 48 ? -14.305 -45.156 0.179 1 87.19 48 GLN A N 1
ATOM 356 C CA . GLN A 1 48 ? -13.961 -46.062 1.247 1 87.19 48 GLN A CA 1
ATOM 357 C C . GLN A 1 48 ? -13.273 -47.312 0.69 1 87.19 48 GLN A C 1
ATOM 359 O O . GLN A 1 48 ? -13.32 -47.562 -0.515 1 87.19 48 GLN A O 1
ATOM 364 N N . CYS A 1 49 ? -12.641 -48 1.621 1 88.69 49 CYS A N 1
ATOM 365 C CA . CYS A 1 49 ? -12.023 -49.281 1.267 1 88.69 49 CYS A CA 1
ATOM 366 C C . CYS A 1 49 ? -13.031 -50.406 1.377 1 88.69 49 CYS A C 1
ATOM 368 O O . CYS A 1 49 ? -13.75 -50.531 2.375 1 88.69 49 CYS A O 1
ATOM 370 N N . VAL A 1 50 ? -13.227 -51.219 0.329 1 88.19 50 VAL A N 1
ATOM 371 C CA . VAL A 1 50 ? -14.148 -52.344 0.288 1 88.19 50 VAL A CA 1
ATOM 372 C C . VAL A 1 50 ? -13.383 -53.625 -0.028 1 88.19 50 VAL A C 1
ATOM 374 O O . VAL A 1 50 ? -12.445 -53.594 -0.826 1 88.19 50 VAL A O 1
ATOM 377 N N . LYS A 1 51 ? -13.75 -54.719 0.489 1 91.25 51 LYS A N 1
ATOM 378 C CA . LYS A 1 51 ? -13.07 -56 0.294 1 91.25 51 LYS A CA 1
ATOM 379 C C . LYS A 1 51 ? -13.5 -56.656 -1.018 1 91.25 51 LYS A C 1
ATOM 381 O O . LYS A 1 51 ? -14.672 -56.625 -1.389 1 91.25 51 LYS A O 1
ATOM 386 N N . CYS A 1 52 ? -12.555 -57.156 -1.752 1 91.81 52 CYS A N 1
ATOM 387 C CA . CYS A 1 52 ? -12.875 -57.969 -2.912 1 91.81 52 CYS A CA 1
ATOM 388 C C . CYS A 1 52 ? -13.383 -59.344 -2.482 1 91.81 52 CYS A C 1
ATOM 390 O O . CYS A 1 52 ? -12.883 -59.906 -1.51 1 91.81 52 CYS A O 1
ATOM 392 N N . SER A 1 53 ? -14.453 -59.906 -3.109 1 88.31 53 SER A N 1
ATOM 393 C CA . SER A 1 53 ? -15.055 -61.188 -2.74 1 88.31 53 SER A CA 1
ATOM 394 C C . SER A 1 53 ? -14.094 -62.344 -3 1 88.31 53 SER A C 1
ATOM 396 O O . SER A 1 53 ? -13.781 -62.625 -4.152 1 88.31 53 SER A O 1
ATOM 398 N N . SER A 1 54 ? -13.68 -62.969 -2.012 1 86.88 54 SER A N 1
ATOM 399 C CA . SER A 1 54 ? -12.812 -64.125 -2.143 1 86.88 54 SER A CA 1
ATOM 400 C C . SER A 1 54 ? -13.57 -65.312 -2.705 1 86.88 54 SER A C 1
ATOM 402 O O . SER A 1 54 ? -12.984 -66.188 -3.354 1 86.88 54 SER A O 1
ATOM 404 N N . LEU A 1 55 ? -14.914 -65.312 -2.514 1 86.31 55 LEU A N 1
ATOM 405 C CA . LEU A 1 55 ? -15.75 -66.438 -3.01 1 86.31 55 LEU A CA 1
ATOM 406 C C . LEU A 1 55 ? -15.844 -66.375 -4.531 1 86.31 55 LEU A C 1
ATOM 408 O O . LEU A 1 55 ? -15.992 -67.438 -5.172 1 86.31 55 LEU A O 1
ATOM 412 N N . ALA A 1 56 ? -15.672 -65.188 -5.062 1 88.62 56 ALA A N 1
ATOM 413 C CA . ALA A 1 56 ? -15.703 -65.062 -6.516 1 88.62 56 ALA A CA 1
ATOM 414 C C . ALA A 1 56 ? -14.297 -65.062 -7.105 1 88.62 56 ALA A C 1
ATOM 416 O O . ALA A 1 56 ? -14.102 -64.75 -8.289 1 88.62 56 ALA A O 1
ATOM 417 N N . ASN A 1 57 ? -13.305 -65.562 -6.305 1 91.38 57 ASN A N 1
ATOM 418 C CA . ASN A 1 57 ? -11.906 -65.688 -6.699 1 91.38 57 ASN A CA 1
ATOM 419 C C . ASN A 1 57 ? -11.344 -64.375 -7.227 1 91.38 57 ASN A C 1
ATOM 421 O O . ASN A 1 57 ? -10.648 -64.312 -8.242 1 91.38 57 ASN A O 1
ATOM 425 N N . LEU A 1 58 ? -11.688 -63.312 -6.582 1 92.5 58 LEU A N 1
ATOM 426 C CA . LEU A 1 58 ? -11.234 -61.969 -6.961 1 92.5 58 LEU A CA 1
ATOM 427 C C . LEU A 1 58 ? -10.148 -61.469 -6.008 1 92.5 58 LEU A C 1
ATOM 429 O O . LEU A 1 58 ? -10.109 -61.875 -4.84 1 92.5 58 LEU A O 1
ATOM 433 N N . MET A 1 59 ? -9.227 -60.719 -6.527 1 91.62 59 MET A N 1
ATOM 434 C CA . MET A 1 59 ? -8.211 -60 -5.762 1 91.62 59 MET A CA 1
ATOM 435 C C . MET A 1 59 ? -8.078 -58.562 -6.242 1 91.62 59 MET A C 1
ATOM 437 O O . MET A 1 59 ? -8.492 -58.219 -7.359 1 91.62 59 MET A O 1
ATOM 441 N N . PRO A 1 60 ? -7.598 -57.688 -5.371 1 90.56 60 PRO A N 1
ATOM 442 C CA . PRO A 1 60 ? -7.48 -56.281 -5.789 1 90.56 60 PRO A CA 1
ATOM 443 C C . PRO A 1 60 ? -6.492 -56.094 -6.941 1 90.56 60 PRO A C 1
ATOM 445 O O . PRO A 1 60 ? -5.492 -56.812 -7.023 1 90.56 60 PRO A O 1
ATOM 448 N N . SER A 1 61 ? -6.812 -55.188 -7.84 1 87.5 61 SER A N 1
ATOM 449 C CA . SER A 1 61 ? -5.938 -54.875 -8.961 1 87.5 61 SER A CA 1
ATOM 450 C C . SER A 1 61 ? -4.656 -54.188 -8.484 1 87.5 61 SER A C 1
ATOM 452 O O . SER A 1 61 ? -4.547 -53.812 -7.316 1 87.5 61 SER A O 1
ATOM 454 N N . ASP A 1 62 ? -3.639 -54 -9.367 1 79 62 ASP A N 1
ATOM 455 C CA . ASP A 1 62 ? -2.34 -53.438 -9.016 1 79 62 ASP A CA 1
ATOM 456 C C . ASP A 1 62 ? -2.469 -51.969 -8.656 1 79 62 ASP A C 1
ATOM 458 O O . ASP A 1 62 ? -1.739 -51.469 -7.793 1 79 62 ASP A O 1
ATOM 462 N N . ASP A 1 63 ? -3.439 -51.312 -9.227 1 78.81 63 ASP A N 1
ATOM 463 C CA . ASP A 1 63 ? -3.631 -49.906 -8.945 1 78.81 63 ASP A CA 1
ATOM 464 C C . ASP A 1 63 ? -4.496 -49.688 -7.703 1 78.81 63 ASP A C 1
ATOM 466 O O . ASP A 1 63 ? -4.566 -48.594 -7.16 1 78.81 63 ASP A O 1
ATOM 470 N N . GLY A 1 64 ? -5.16 -50.75 -7.27 1 82.44 64 GLY A N 1
ATOM 471 C CA . GLY A 1 64 ? -5.91 -50.75 -6.023 1 82.44 64 GLY A CA 1
ATOM 472 C C . GLY A 1 64 ? -7.312 -50.188 -6.18 1 82.44 64 GLY A C 1
ATOM 473 O O . GLY A 1 64 ? -8.031 -50 -5.191 1 82.44 64 GLY A O 1
ATOM 474 N N . PHE A 1 65 ? -7.82 -49.938 -7.395 1 86.31 65 PHE A N 1
ATOM 475 C CA . PHE A 1 65 ? -9.102 -49.25 -7.555 1 86.31 65 PHE A CA 1
ATOM 476 C C . PHE A 1 65 ? -10.156 -50.219 -8.086 1 86.31 65 PHE A C 1
ATOM 478 O O . PHE A 1 65 ? -11.32 -49.812 -8.25 1 86.31 65 PHE A O 1
ATOM 485 N N . SER A 1 66 ? -9.742 -51.406 -8.406 1 86.62 66 SER A N 1
ATOM 486 C CA . SER A 1 66 ? -10.664 -52.438 -8.898 1 86.62 66 SER A CA 1
ATOM 487 C C . SER A 1 66 ? -10.234 -53.812 -8.453 1 86.62 66 SER A C 1
ATOM 489 O O . SER A 1 66 ? -9.297 -53.969 -7.664 1 86.62 66 SER A O 1
ATOM 491 N N . CYS A 1 67 ? -11.047 -54.781 -8.805 1 89.31 67 CYS A N 1
ATOM 492 C CA . CYS A 1 67 ? -10.727 -56.188 -8.5 1 89.31 67 CYS A CA 1
ATOM 493 C C . CYS A 1 67 ? -10.43 -56.969 -9.773 1 89.31 67 CYS A C 1
ATOM 495 O O . CYS A 1 67 ? -10.984 -56.688 -10.828 1 89.31 67 CYS A O 1
ATOM 497 N N . LYS A 1 68 ? -9.484 -57.844 -9.734 1 88.81 68 LYS A N 1
ATOM 498 C CA . LYS A 1 68 ? -9.133 -58.75 -10.828 1 88.81 68 LYS A CA 1
ATOM 499 C C . LYS A 1 68 ? -9.164 -60.219 -10.375 1 88.81 68 LYS A C 1
ATOM 501 O O . LYS A 1 68 ? -9.297 -60.5 -9.188 1 88.81 68 LYS A O 1
ATOM 506 N N . CYS A 1 69 ? -9.141 -61.094 -11.367 1 89.69 69 CYS A N 1
ATOM 507 C CA . CYS A 1 69 ? -9.18 -62.5 -11.047 1 89.69 69 CYS A CA 1
ATOM 508 C C . CYS A 1 69 ? -7.855 -62.969 -10.445 1 89.69 69 CYS A C 1
ATOM 510 O O . CYS A 1 69 ? -6.793 -62.469 -10.82 1 89.69 69 CYS A O 1
ATOM 512 N N . LYS A 1 70 ? -7.953 -63.906 -9.562 1 89.5 70 LYS A N 1
ATOM 513 C CA . LYS A 1 70 ? -6.758 -64.5 -8.969 1 89.5 70 LYS A CA 1
ATOM 514 C C . LYS A 1 70 ? -5.934 -65.25 -10.016 1 89.5 70 LYS A C 1
ATOM 516 O O . LYS A 1 70 ? -6.445 -65.562 -11.086 1 89.5 70 LYS A O 1
ATOM 521 N N . ALA A 1 71 ? -4.711 -65.5 -9.781 1 85.88 71 ALA A N 1
ATOM 522 C CA . ALA A 1 71 ? -3.766 -66.062 -10.742 1 85.88 71 ALA A CA 1
ATOM 523 C C . ALA A 1 71 ? -4.145 -67.5 -11.102 1 85.88 71 ALA A C 1
ATOM 525 O O . ALA A 1 71 ? -3.799 -68 -12.188 1 85.88 71 ALA A O 1
ATOM 526 N N . ASP A 1 72 ? -4.961 -68.25 -10.234 1 86.38 72 ASP A N 1
ATOM 527 C CA . ASP A 1 72 ? -5.293 -69.625 -10.453 1 86.38 72 ASP A CA 1
ATOM 528 C C . ASP A 1 72 ? -6.672 -69.75 -11.102 1 86.38 72 ASP A C 1
ATOM 530 O O . ASP A 1 72 ? -7.238 -70.875 -11.133 1 86.38 72 ASP A O 1
ATOM 534 N N . SER A 1 73 ? -7.125 -68.625 -11.539 1 90 73 SER A N 1
ATOM 535 C CA . SER A 1 73 ? -8.477 -68.688 -12.094 1 90 73 SER A CA 1
ATOM 536 C C . SER A 1 73 ? -8.492 -68.188 -13.539 1 90 73 SER A C 1
ATOM 538 O O . SER A 1 73 ? -7.621 -67.438 -13.953 1 90 73 SER A O 1
ATOM 540 N N . ALA A 1 74 ? -9.422 -68.75 -14.328 1 89.12 74 ALA A N 1
ATOM 541 C CA . ALA A 1 74 ? -9.672 -68.312 -15.695 1 89.12 74 ALA A CA 1
ATOM 542 C C . ALA A 1 74 ? -10.828 -67.312 -15.742 1 89.12 74 ALA A C 1
ATOM 544 O O . ALA A 1 74 ? -11.773 -67.438 -14.945 1 89.12 74 ALA A O 1
ATOM 545 N N . ILE A 1 75 ? -10.789 -66.375 -16.719 1 87 75 ILE A N 1
ATOM 546 C CA . ILE A 1 75 ? -11.805 -65.312 -16.859 1 87 75 ILE A CA 1
ATOM 547 C C . ILE A 1 75 ? -12.906 -65.812 -17.797 1 87 75 ILE A C 1
ATOM 549 O O . ILE A 1 75 ? -12.633 -66.25 -18.938 1 87 75 ILE A O 1
ATOM 553 N N . ILE A 1 76 ? -14.078 -65.812 -17.312 1 80.06 76 ILE A N 1
ATOM 554 C CA . ILE A 1 76 ? -15.227 -66.25 -18.141 1 80.06 76 ILE A CA 1
ATOM 555 C C . ILE A 1 76 ? -15.742 -65 -18.891 1 80.06 76 ILE A C 1
ATOM 557 O O . ILE A 1 76 ? -16 -63.969 -18.297 1 80.06 76 ILE A O 1
ATOM 561 N N . PRO A 1 77 ? -15.758 -65.062 -20.234 1 72.25 77 PRO A N 1
ATOM 562 C CA . PRO A 1 77 ? -16.25 -63.906 -20.984 1 72.25 77 PRO A CA 1
ATOM 563 C C . PRO A 1 77 ? -17.672 -63.531 -20.594 1 72.25 77 PRO A C 1
ATOM 565 O O . PRO A 1 77 ? -18.547 -64.375 -20.453 1 72.25 77 PRO A O 1
ATOM 568 N N . SER A 1 78 ? -17.797 -62.312 -20.094 1 71.19 78 SER A N 1
ATOM 569 C CA . SER A 1 78 ? -19.094 -61.75 -19.75 1 71.19 78 SER A CA 1
ATOM 570 C C . SER A 1 78 ? -19.219 -60.312 -20.281 1 71.19 78 SER A C 1
ATOM 572 O O . SER A 1 78 ? -18.219 -59.625 -20.391 1 71.19 78 SER A O 1
ATOM 574 N N . ILE A 1 79 ? -20.344 -59.969 -20.891 1 65.69 79 ILE A N 1
ATOM 575 C CA . ILE A 1 79 ? -20.562 -58.594 -21.391 1 65.69 79 ILE A CA 1
ATOM 576 C C . ILE A 1 79 ? -20.75 -57.656 -20.219 1 65.69 79 ILE A C 1
ATOM 578 O O . ILE A 1 79 ? -20.328 -56.5 -20.281 1 65.69 79 ILE A O 1
ATOM 582 N N . GLY A 1 80 ? -21.266 -58.125 -19.125 1 67.06 80 GLY A N 1
ATOM 583 C CA . GLY A 1 80 ? -21.656 -57.188 -18.094 1 67.06 80 GLY A CA 1
ATOM 584 C C . GLY A 1 80 ? -21.047 -57.5 -16.734 1 67.06 80 GLY A C 1
ATOM 585 O O . GLY A 1 80 ? -20.375 -58.531 -16.578 1 67.06 80 GLY A O 1
ATOM 586 N N . GLY A 1 81 ? -21.016 -56.469 -15.93 1 70.88 81 GLY A N 1
ATOM 587 C CA . GLY A 1 81 ? -20.547 -56.594 -14.555 1 70.88 81 GLY A CA 1
ATOM 588 C C . GLY A 1 81 ? -19.391 -55.656 -14.234 1 70.88 81 GLY A C 1
ATOM 589 O O . GLY A 1 81 ? -18.625 -55.281 -15.125 1 70.88 81 GLY A O 1
ATOM 590 N N . GLU A 1 82 ? -19.359 -55.25 -12.984 1 75.94 82 GLU A N 1
ATOM 591 C CA . GLU A 1 82 ? -18.312 -54.344 -12.539 1 75.94 82 GLU A CA 1
ATOM 592 C C . GLU A 1 82 ? -16.953 -55.031 -12.562 1 75.94 82 GLU A C 1
ATOM 594 O O . GLU A 1 82 ? -15.938 -54.406 -12.906 1 75.94 82 GLU A O 1
ATOM 599 N N . PHE A 1 83 ? -17.062 -56.344 -12.172 1 83.81 83 PHE A N 1
ATOM 600 C CA . PHE A 1 83 ? -15.82 -57.125 -12.094 1 83.81 83 PHE A CA 1
ATOM 601 C C . PHE A 1 83 ? -15.898 -58.375 -12.984 1 83.81 83 PHE A C 1
ATOM 603 O O . PHE A 1 83 ? -16.984 -58.844 -13.281 1 83.81 83 PHE A O 1
ATOM 610 N N . PRO A 1 84 ? -14.766 -58.812 -13.422 1 82.88 84 PRO A N 1
ATOM 611 C CA . PRO A 1 84 ? -14.773 -60.031 -14.25 1 82.88 84 PRO A CA 1
ATOM 612 C C . PRO A 1 84 ? -15.203 -61.25 -13.484 1 82.88 84 PRO A C 1
ATOM 614 O O . PRO A 1 84 ? -15.031 -61.344 -12.266 1 82.88 84 PRO A O 1
ATOM 617 N N . ARG A 1 85 ? -15.867 -62.156 -14.188 1 85.25 85 ARG A N 1
ATOM 618 C CA . ARG A 1 85 ? -16.234 -63.469 -13.609 1 85.25 85 ARG A CA 1
ATOM 619 C C . ARG A 1 85 ? -15.07 -64.438 -13.68 1 85.25 85 ARG A C 1
ATOM 621 O O . ARG A 1 85 ? -14.484 -64.625 -14.742 1 85.25 85 ARG A O 1
ATOM 628 N N . CYS A 1 86 ? -14.758 -64.938 -12.539 1 90.31 86 CYS A N 1
ATOM 629 C CA . CYS A 1 86 ? -13.578 -65.812 -12.445 1 90.31 86 CYS A CA 1
ATOM 630 C C . CYS A 1 86 ? -13.969 -67.25 -12.047 1 90.31 86 CYS A C 1
ATOM 632 O O . CYS A 1 86 ? -14.867 -67.438 -11.234 1 90.31 86 CYS A O 1
ATOM 634 N N . GLN A 1 87 ? -13.391 -68.188 -12.758 1 89.75 87 GLN A N 1
ATOM 635 C CA . GLN A 1 87 ? -13.578 -69.625 -12.43 1 89.75 87 GLN A CA 1
ATOM 636 C C . GLN A 1 87 ? -12.242 -70.25 -12.078 1 89.75 87 GLN A C 1
ATOM 638 O O . GLN A 1 87 ? -11.297 -70.188 -12.867 1 89.75 87 GLN A O 1
ATOM 643 N N . LYS A 1 88 ? -12.219 -70.812 -10.945 1 91.38 88 LYS A N 1
ATOM 644 C CA . LYS A 1 88 ? -11 -71.5 -10.492 1 91.38 88 LYS A CA 1
ATOM 645 C C . LYS A 1 88 ? -10.734 -72.75 -11.312 1 91.38 88 LYS A C 1
ATOM 647 O O . LYS A 1 88 ? -11.656 -73.5 -11.578 1 91.38 88 LYS A O 1
ATOM 652 N N . CYS A 1 89 ? -9.57 -72.875 -11.758 1 89 89 CYS A N 1
ATOM 653 C CA . CYS A 1 89 ? -9.195 -74.062 -12.516 1 89 89 CYS A CA 1
ATOM 654 C C . CYS A 1 89 ? -9.078 -75.25 -11.602 1 89 89 CYS A C 1
ATOM 656 O O . CYS A 1 89 ? -8.773 -75.125 -10.414 1 89 89 CYS A O 1
ATOM 658 N N . SER A 1 90 ? -9.375 -76.5 -12.219 1 84.56 90 SER A N 1
ATOM 659 C CA . SER A 1 90 ? -9.25 -77.75 -11.461 1 84.56 90 SER A CA 1
ATOM 660 C C . SER A 1 90 ? -7.805 -78 -11.055 1 84.56 90 SER A C 1
ATOM 662 O O . SER A 1 90 ? -6.887 -77.312 -11.562 1 84.56 90 SER A O 1
ATOM 664 N N . GLU A 1 91 ? -7.551 -78.812 -10.078 1 81.88 91 GLU A N 1
ATOM 665 C CA . GLU A 1 91 ? -6.234 -79.062 -9.508 1 81.88 91 GLU A CA 1
ATOM 666 C C . GLU A 1 91 ? -5.27 -79.625 -10.562 1 81.88 91 GLU A C 1
ATOM 668 O O . GLU A 1 91 ? -4.055 -79.438 -10.453 1 81.88 91 GLU A O 1
ATOM 673 N N . ASP A 1 92 ? -5.902 -80.312 -11.656 1 80.06 92 ASP A N 1
ATOM 674 C CA . ASP A 1 92 ? -5.062 -80.875 -12.703 1 80.06 92 ASP A CA 1
ATOM 675 C C . ASP A 1 92 ? -4.91 -79.938 -13.875 1 80.06 92 ASP A C 1
ATOM 677 O O . ASP A 1 92 ? -4.352 -80.25 -14.914 1 80.06 92 ASP A O 1
ATOM 681 N N . GLN A 1 93 ? -5.426 -78.688 -13.586 1 84.25 93 GLN A N 1
ATOM 682 C CA . GLN A 1 93 ? -5.398 -77.75 -14.664 1 84.25 93 GLN A CA 1
ATOM 683 C C . GLN A 1 93 ? -4.758 -76.438 -14.203 1 84.25 93 GLN A C 1
ATOM 685 O O . GLN A 1 93 ? -4.723 -76.125 -13.008 1 84.25 93 GLN A O 1
ATOM 690 N N . GLU A 1 94 ? -4.125 -75.75 -15.062 1 82.38 94 GLU A N 1
ATOM 691 C CA . GLU A 1 94 ? -3.596 -74.438 -14.844 1 82.38 94 GLU A CA 1
ATOM 692 C C . GLU A 1 94 ? -4.125 -73.438 -15.891 1 82.38 94 GLU A C 1
ATOM 694 O O . GLU A 1 94 ? -4.371 -73.812 -17.031 1 82.38 94 GLU A O 1
ATOM 699 N N . PRO A 1 95 ? -4.383 -72.25 -15.414 1 84.94 95 PRO A N 1
ATOM 700 C CA . PRO A 1 95 ? -4.84 -71.25 -16.391 1 84.94 95 PRO A CA 1
ATOM 701 C C . PRO A 1 95 ? -3.752 -70.875 -17.391 1 84.94 95 PRO A C 1
ATOM 703 O O . PRO A 1 95 ? -2.562 -70.938 -17.062 1 84.94 95 PRO A O 1
ATOM 706 N N . THR A 1 96 ? -4.23 -70.5 -18.609 1 79.12 96 THR A N 1
ATOM 707 C CA . THR A 1 96 ? -3.305 -69.938 -19.594 1 79.12 96 THR A CA 1
ATOM 708 C C . THR A 1 96 ? -2.742 -68.625 -19.125 1 79.12 96 THR A C 1
ATOM 710 O O . THR A 1 96 ? -3.25 -68 -18.172 1 79.12 96 THR A O 1
ATOM 713 N N . PHE A 1 97 ? -1.726 -68.188 -19.797 1 73.44 97 PHE A N 1
ATOM 714 C CA . PHE A 1 97 ? -1.08 -66.938 -19.406 1 73.44 97 PHE A CA 1
ATOM 715 C C . PHE A 1 97 ? -2.059 -65.75 -19.469 1 73.44 97 PHE A C 1
ATOM 717 O O . PHE A 1 97 ? -2.004 -64.875 -18.656 1 73.44 97 PHE A O 1
ATOM 724 N N . ASP A 1 98 ? -2.93 -65.75 -20.422 1 74 98 ASP A N 1
ATOM 725 C CA . ASP A 1 98 ? -3.934 -64.688 -20.562 1 74 98 ASP A CA 1
ATOM 726 C C . ASP A 1 98 ? -5.168 -65 -19.719 1 74 98 ASP A C 1
ATOM 728 O O . ASP A 1 98 ? -6.145 -64.25 -19.734 1 74 98 ASP A O 1
ATOM 732 N N . GLN A 1 99 ? -5.145 -66.125 -18.953 1 80.88 99 GLN A N 1
ATOM 733 C CA . GLN A 1 99 ? -6.184 -66.562 -18.047 1 80.88 99 GLN A CA 1
ATOM 734 C C . GLN A 1 99 ? -7.52 -66.75 -18.766 1 80.88 99 GLN A C 1
ATOM 736 O O . GLN A 1 99 ? -8.578 -66.5 -18.172 1 80.88 99 GLN A O 1
ATOM 741 N N . ARG A 1 100 ? -7.496 -67.062 -19.938 1 79 100 ARG A N 1
ATOM 742 C CA . ARG A 1 100 ? -8.75 -67.125 -20.688 1 79 100 ARG A CA 1
ATOM 743 C C . ARG A 1 100 ? -9.305 -68.562 -20.594 1 79 100 ARG A C 1
ATOM 745 O O . ARG A 1 100 ? -10.508 -68.75 -20.734 1 79 100 ARG A O 1
ATOM 752 N N . GLU A 1 101 ? -8.32 -69.5 -20.422 1 82.56 101 GLU A N 1
ATOM 753 C CA . GLU A 1 101 ? -8.742 -70.938 -20.391 1 82.56 101 GLU A CA 1
ATOM 754 C C . GLU A 1 101 ? -7.91 -71.688 -19.391 1 82.56 101 GLU A C 1
ATOM 756 O O . GLU A 1 101 ? -6.797 -71.312 -19.047 1 82.56 101 GLU A O 1
ATOM 761 N N . CYS A 1 102 ? -8.547 -72.75 -18.938 1 87 102 CYS A N 1
ATOM 762 C CA . CYS A 1 102 ? -7.84 -73.688 -18.094 1 87 102 CYS A CA 1
ATOM 763 C C . CYS A 1 102 ? -7.297 -74.812 -18.906 1 87 102 CYS A C 1
ATOM 765 O O . CYS A 1 102 ? -8.031 -75.438 -19.672 1 87 102 CYS A O 1
ATOM 767 N N . VAL A 1 103 ? -6.035 -75.125 -18.812 1 84.5 103 VAL A N 1
ATOM 768 C CA . VAL A 1 103 ? -5.375 -76.125 -19.578 1 84.5 103 VAL A CA 1
ATOM 769 C C . VAL A 1 103 ? -4.734 -77.125 -18.625 1 84.5 103 VAL A C 1
ATOM 771 O O . VAL A 1 103 ? -4.406 -76.812 -17.484 1 84.5 103 VAL A O 1
ATOM 774 N N . PRO A 1 104 ? -4.625 -78.438 -19.188 1 81.56 104 PRO A N 1
ATOM 775 C CA . PRO A 1 104 ? -3.973 -79.438 -18.312 1 81.56 104 PRO A CA 1
ATOM 776 C C . PRO A 1 104 ? -2.516 -79.125 -18.016 1 81.56 104 PRO A C 1
ATOM 778 O O . PRO A 1 104 ? -1.822 -78.562 -18.875 1 81.56 104 PRO A O 1
ATOM 781 N N . CYS A 1 105 ? -2.115 -79.375 -16.828 1 81.5 105 CYS A N 1
ATOM 782 C CA . CYS A 1 105 ? -0.745 -79.125 -16.422 1 81.5 105 CYS A CA 1
ATOM 783 C C . CYS A 1 105 ? 0.238 -80.062 -17.094 1 81.5 105 CYS A C 1
ATOM 785 O O . CYS A 1 105 ? -0.052 -81.25 -17.266 1 81.5 105 CYS A O 1
ATOM 787 N N . PRO A 1 106 ? 1.298 -79.5 -17.672 1 77.06 106 PRO A N 1
ATOM 788 C CA . PRO A 1 106 ? 2.271 -80.375 -18.328 1 77.06 106 PRO A CA 1
ATOM 789 C C . PRO A 1 106 ? 2.908 -81.375 -17.344 1 77.06 106 PRO A C 1
ATOM 791 O O . PRO A 1 106 ? 3.254 -82.5 -17.734 1 77.06 106 PRO A O 1
ATOM 794 N N . ASN A 1 107 ? 3.221 -80.875 -16.172 1 73.88 107 ASN A N 1
ATOM 795 C CA . ASN A 1 107 ? 3.84 -81.75 -15.18 1 73.88 107 ASN A CA 1
ATOM 796 C C . ASN A 1 107 ? 2.91 -82 -14 1 73.88 107 ASN A C 1
ATOM 798 O O . ASN A 1 107 ? 2.482 -81.062 -13.32 1 73.88 107 ASN A O 1
ATOM 802 N N . LEU A 1 108 ? 2.23 -83.062 -14.031 1 68.31 108 LEU A N 1
ATOM 803 C CA . LEU A 1 108 ? 1.38 -83.438 -12.914 1 68.31 108 LEU A CA 1
ATOM 804 C C . LEU A 1 108 ? 2.18 -84.188 -11.867 1 68.31 108 LEU A C 1
ATOM 806 O O . LEU A 1 108 ? 2.877 -85.188 -12.195 1 68.31 108 LEU A O 1
ATOM 810 N N . VAL A 1 109 ? 2.645 -83.562 -10.828 1 62.28 109 VAL A N 1
ATOM 811 C CA . VAL A 1 109 ? 3.318 -84.312 -9.758 1 62.28 109 VAL A CA 1
ATOM 812 C C . VAL A 1 109 ? 2.283 -84.938 -8.836 1 62.28 109 VAL A C 1
ATOM 814 O O . VAL A 1 109 ? 1.331 -84.312 -8.406 1 62.28 109 VAL A O 1
ATOM 817 N N . SER A 1 110 ? 2.113 -86.188 -8.906 1 57.56 110 SER A N 1
ATOM 818 C CA . SER A 1 110 ? 1.283 -86.938 -7.969 1 57.56 110 SER A CA 1
ATOM 819 C C . SER A 1 110 ? 1.839 -86.875 -6.551 1 57.56 110 SER A C 1
ATOM 821 O O . SER A 1 110 ? 3.002 -87.188 -6.312 1 57.56 110 SER A O 1
ATOM 823 N N . SER A 1 111 ? 1.626 -85.875 -5.844 1 51.66 111 SER A N 1
ATOM 824 C CA . SER A 1 111 ? 2.039 -85.938 -4.445 1 51.66 111 SER A CA 1
ATOM 825 C C . SER A 1 111 ? 1.284 -87.062 -3.719 1 51.66 111 SER A C 1
ATOM 827 O O . SER A 1 111 ? 0.052 -87.062 -3.693 1 51.66 111 SER A O 1
ATOM 829 N N . THR A 1 112 ? 1.757 -88.312 -3.838 1 47.28 112 THR A N 1
ATOM 830 C CA . THR A 1 112 ? 1.241 -89.375 -3.004 1 47.28 112 THR A CA 1
ATOM 831 C C . THR A 1 112 ? 1.439 -89.062 -1.524 1 47.28 112 THR A C 1
ATOM 833 O O . THR A 1 112 ? 2.57 -89.062 -1.034 1 47.28 112 THR A O 1
ATOM 836 N N . GLU A 1 113 ? 0.72 -88.188 -0.859 1 46.34 113 GLU A N 1
ATOM 837 C CA . GLU A 1 113 ? 0.909 -88.5 0.563 1 46.34 113 GLU A CA 1
ATOM 838 C C . GLU A 1 113 ? 0.624 -89.938 0.892 1 46.34 113 GLU A C 1
ATOM 840 O O . GLU A 1 113 ? 1.527 -90.688 1.285 1 46.34 113 GLU A O 1
ATOM 845 N N . GLU A 1 114 ? -0.474 -90.188 1.935 1 44.12 114 GLU A N 1
ATOM 846 C CA . GLU A 1 114 ? -0.731 -91.5 2.539 1 44.12 114 GLU A CA 1
ATOM 847 C C . GLU A 1 114 ? -1.299 -92.438 1.517 1 44.12 114 GLU A C 1
ATOM 849 O O . GLU A 1 114 ? -1.883 -92.062 0.512 1 44.12 114 GLU A O 1
ATOM 854 N N . PRO A 1 115 ? -1.123 -93.875 1.754 1 45.06 115 PRO A N 1
ATOM 855 C CA . PRO A 1 115 ? -1.539 -94.938 0.865 1 45.06 115 PRO A CA 1
ATOM 856 C C . PRO A 1 115 ? -2.881 -94.688 0.189 1 45.06 115 PRO A C 1
ATOM 858 O O . PRO A 1 115 ? -3.078 -95.062 -0.971 1 45.06 115 PRO A O 1
ATOM 861 N N . ASN A 1 116 ? -3.965 -94.688 1.018 1 42.75 116 ASN A N 1
ATOM 862 C CA . ASN A 1 116 ? -5.352 -94.75 0.562 1 42.75 116 ASN A CA 1
ATOM 863 C C . ASN A 1 116 ? -5.777 -93.438 -0.077 1 42.75 116 ASN A C 1
ATOM 865 O O . ASN A 1 116 ? -6.969 -93.188 -0.276 1 42.75 116 ASN A O 1
ATOM 869 N N . SER A 1 117 ? -5.012 -92.312 0.231 1 40.88 117 SER A N 1
ATOM 870 C CA . SER A 1 117 ? -5.613 -91.062 -0.165 1 40.88 117 SER A CA 1
ATOM 871 C C . SER A 1 117 ? -5.434 -90.812 -1.657 1 40.88 117 SER A C 1
ATOM 873 O O . SER A 1 117 ? -4.445 -91.25 -2.252 1 40.88 117 SER A O 1
ATOM 875 N N . THR A 1 118 ? -6.516 -90.562 -2.389 1 45.72 118 THR A N 1
ATOM 876 C CA . THR A 1 118 ? -6.656 -90.125 -3.783 1 45.72 118 THR A CA 1
ATOM 877 C C . THR A 1 118 ? -5.547 -89.125 -4.18 1 45.72 118 THR A C 1
ATOM 879 O O . THR A 1 118 ? -5.285 -88.188 -3.467 1 45.72 118 THR A O 1
ATOM 882 N N . ALA A 1 119 ? -4.602 -89.625 -4.914 1 47.22 119 ALA A N 1
ATOM 883 C CA . ALA A 1 119 ? -3.479 -88.875 -5.492 1 47.22 119 ALA A CA 1
ATOM 884 C C . ALA A 1 119 ? -3.922 -87.5 -6.016 1 47.22 119 ALA A C 1
ATOM 886 O O . ALA A 1 119 ? -4.828 -87.438 -6.848 1 47.22 119 ALA A O 1
ATOM 887 N N . ILE A 1 120 ? -4.07 -86.562 -5.156 1 51.25 120 ILE A N 1
ATOM 888 C CA . ILE A 1 120 ? -4.359 -85.188 -5.672 1 51.25 120 ILE A CA 1
ATOM 889 C C . ILE A 1 120 ? -3.215 -84.75 -6.57 1 51.25 120 ILE A C 1
ATOM 891 O O . ILE A 1 120 ? -2.061 -84.688 -6.141 1 51.25 120 ILE A O 1
ATOM 895 N N . ASN A 1 121 ? -3.307 -84.875 -7.938 1 57.16 121 ASN A N 1
ATOM 896 C CA . ASN A 1 121 ? -2.387 -84.375 -8.961 1 57.16 121 ASN A CA 1
ATOM 897 C C . ASN A 1 121 ? -2.303 -82.875 -8.961 1 57.16 121 ASN A C 1
ATOM 899 O O . ASN A 1 121 ? -3.322 -82.188 -9.086 1 57.16 121 ASN A O 1
ATOM 903 N N . GLU A 1 122 ? -1.332 -82.375 -8.211 1 66.06 122 GLU A N 1
ATOM 904 C CA . GLU A 1 122 ? -1.133 -80.938 -8.211 1 66.06 122 GLU A CA 1
ATOM 905 C C . GLU A 1 122 ? -0.21 -80.5 -9.344 1 66.06 122 GLU A C 1
ATOM 907 O O . GLU A 1 122 ? 0.698 -81.25 -9.727 1 66.06 122 GLU A O 1
ATOM 912 N N . CYS A 1 123 ? -0.618 -79.438 -10.07 1 74.75 123 CYS A N 1
ATOM 913 C CA . CYS A 1 123 ? 0.168 -78.875 -11.156 1 74.75 123 CYS A CA 1
ATOM 914 C C . CYS A 1 123 ? 1.487 -78.312 -10.648 1 74.75 123 CYS A C 1
ATOM 916 O O . CYS A 1 123 ? 1.518 -77.625 -9.633 1 74.75 123 CYS A O 1
ATOM 918 N N . SER A 1 124 ? 2.627 -78.875 -11.023 1 73.25 124 SER A N 1
ATOM 919 C CA . SER A 1 124 ? 3.93 -78.312 -10.719 1 73.25 124 SER A CA 1
ATOM 920 C C . SER A 1 124 ? 4.434 -77.438 -11.867 1 73.25 124 SER A C 1
ATOM 922 O O . SER A 1 124 ? 4.336 -77.812 -13.031 1 73.25 124 SER A O 1
ATOM 924 N N . PRO A 1 125 ? 4.82 -76.25 -11.523 1 75.5 125 PRO A N 1
ATOM 925 C CA . PRO A 1 125 ? 5.359 -75.375 -12.586 1 75.5 125 PRO A CA 1
ATOM 926 C C . PRO A 1 125 ? 6.57 -76 -13.281 1 75.5 125 PRO A C 1
ATOM 928 O O . PRO A 1 125 ? 7.242 -76.875 -12.711 1 75.5 125 PRO A O 1
ATOM 931 N N . CYS A 1 126 ? 6.719 -75.688 -14.594 1 77.62 126 CYS A N 1
ATOM 932 C CA . CYS A 1 126 ? 7.887 -76.188 -15.344 1 77.62 126 CYS A CA 1
ATOM 933 C C . CYS A 1 126 ? 9.18 -75.812 -14.625 1 77.62 126 CYS A C 1
ATOM 935 O O . CYS A 1 126 ? 9.234 -74.75 -13.922 1 77.62 126 CYS A O 1
ATOM 937 N N . PRO A 1 127 ? 10.141 -76.75 -14.672 1 72.81 127 PRO A N 1
ATOM 938 C CA . PRO A 1 127 ? 11.422 -76.438 -14.039 1 72.81 127 PRO A CA 1
ATOM 939 C C . PRO A 1 127 ? 11.992 -75.062 -14.508 1 72.81 127 PRO A C 1
ATOM 941 O O . PRO A 1 127 ? 11.586 -74.562 -15.555 1 72.81 127 PRO A O 1
ATOM 944 N N . SER A 1 128 ? 12.852 -74.562 -13.703 1 73.62 128 SER A N 1
ATOM 945 C CA . SER A 1 128 ? 13.484 -73.25 -13.992 1 73.62 128 SER A CA 1
ATOM 946 C C . SER A 1 128 ? 14.195 -73.312 -15.344 1 73.62 128 SER A C 1
ATOM 948 O O . SER A 1 128 ? 14.867 -74.25 -15.672 1 73.62 128 SER A O 1
ATOM 950 N N . GLY A 1 129 ? 14.008 -72.375 -16.219 1 71.69 129 GLY A N 1
ATOM 951 C CA . GLY A 1 129 ? 14.625 -72.312 -17.531 1 71.69 129 GLY A CA 1
ATOM 952 C C . GLY A 1 129 ? 13.734 -72.75 -18.656 1 71.69 129 GLY A C 1
ATOM 953 O O . GLY A 1 129 ? 14.086 -72.688 -19.828 1 71.69 129 GLY A O 1
ATOM 954 N N . GLN A 1 130 ? 12.711 -73.5 -18.297 1 78.06 130 GLN A N 1
ATOM 955 C CA . GLN A 1 130 ? 11.797 -74 -19.312 1 78.06 130 GLN A CA 1
ATOM 956 C C . GLN A 1 130 ? 10.5 -73.188 -19.344 1 78.06 130 GLN A C 1
ATOM 958 O O . GLN A 1 130 ? 10.133 -72.562 -18.344 1 78.06 130 GLN A O 1
ATOM 963 N N . ILE A 1 131 ? 9.906 -73.062 -20.531 1 79.88 131 ILE A N 1
ATOM 964 C CA . ILE A 1 131 ? 8.625 -72.375 -20.656 1 79.88 131 ILE A CA 1
ATOM 965 C C . ILE A 1 131 ? 7.504 -73.438 -20.844 1 79.88 131 ILE A C 1
ATOM 967 O O . ILE A 1 131 ? 7.73 -74.5 -21.375 1 79.88 131 ILE A O 1
ATOM 971 N N . THR A 1 132 ? 6.395 -73.062 -20.297 1 79.06 132 THR A N 1
ATOM 972 C CA . THR A 1 132 ? 5.215 -73.875 -20.516 1 79.06 132 THR A CA 1
ATOM 973 C C . THR A 1 132 ? 4.535 -73.5 -21.828 1 79.06 132 THR A C 1
ATOM 975 O O . THR A 1 132 ? 4.203 -72.312 -22.062 1 79.06 132 THR A O 1
ATOM 978 N N . VAL A 1 133 ? 4.559 -74.375 -22.719 1 80 133 VAL A N 1
ATOM 979 C CA . VAL A 1 133 ? 3.854 -74.188 -23.984 1 80 133 VAL A CA 1
ATOM 980 C C . VAL A 1 133 ? 2.484 -74.812 -23.922 1 80 133 VAL A C 1
ATOM 982 O O . VAL A 1 133 ? 2.385 -76.062 -23.969 1 80 133 VAL A O 1
ATOM 985 N N . SER A 1 134 ? 1.499 -74 -23.75 1 79.88 134 SER A N 1
ATOM 986 C CA . SER A 1 134 ? 0.143 -74.562 -23.609 1 79.88 134 SER A CA 1
ATOM 987 C C . SER A 1 134 ? -0.672 -74.312 -24.891 1 79.88 134 SER A C 1
ATOM 989 O O . SER A 1 134 ? -1.777 -74.812 -25.031 1 79.88 134 SER A O 1
ATOM 991 N N . ARG A 1 135 ? -0.162 -73.438 -25.797 1 79.88 135 ARG A N 1
ATOM 992 C CA . ARG A 1 135 ? -0.872 -73.188 -27.047 1 79.88 135 ARG A CA 1
ATOM 993 C C . ARG A 1 135 ? 0.012 -73.438 -28.25 1 79.88 135 ARG A C 1
ATOM 995 O O . ARG A 1 135 ? 1.239 -73.375 -28.172 1 79.88 135 ARG A O 1
ATOM 1002 N N . GLU A 1 136 ? -0.774 -73.812 -29.344 1 80.12 136 GLU A N 1
ATOM 1003 C CA . GLU A 1 136 ? -0.072 -73.875 -30.609 1 80.12 136 GLU A CA 1
ATOM 1004 C C . GLU A 1 136 ? 0.126 -72.5 -31.25 1 80.12 136 GLU A C 1
ATOM 1006 O O . GLU A 1 136 ? -0.414 -71.5 -30.766 1 80.12 136 GLU A O 1
ATOM 1011 N N . TRP A 1 137 ? 0.895 -72.438 -32.25 1 77.56 137 TRP A N 1
ATOM 1012 C CA . TRP A 1 137 ? 1.175 -71.125 -32.875 1 77.56 137 TRP A CA 1
ATOM 1013 C C . TRP A 1 137 ? -0.109 -70.5 -33.406 1 77.56 137 TRP A C 1
ATOM 1015 O O . TRP A 1 137 ? -0.211 -69.25 -33.469 1 77.56 137 TRP A O 1
ATOM 1025 N N . ASN A 1 138 ? -1.057 -71.312 -33.812 1 78.12 138 ASN A N 1
ATOM 1026 C CA . ASN A 1 138 ? -2.318 -70.812 -34.344 1 78.12 138 ASN A CA 1
ATOM 1027 C C . ASN A 1 138 ? -3.238 -70.312 -33.188 1 78.12 138 ASN A C 1
ATOM 1029 O O . ASN A 1 138 ? -4.312 -69.812 -33.469 1 78.12 138 ASN A O 1
ATOM 1033 N N . GLY A 1 139 ? -2.881 -70.438 -31.906 1 79 139 GLY A N 1
ATOM 1034 C CA . GLY A 1 139 ? -3.682 -70 -30.766 1 79 139 GLY A CA 1
ATOM 1035 C C . GLY A 1 139 ? -4.477 -71.125 -30.141 1 79 139 GLY A C 1
ATOM 1036 O O . GLY A 1 139 ? -5 -71 -29.031 1 79 139 GLY A O 1
ATOM 1037 N N . ALA A 1 140 ? -4.605 -72.25 -30.828 1 80.06 140 ALA A N 1
ATOM 1038 C CA . ALA A 1 140 ? -5.387 -73.375 -30.312 1 80.06 140 ALA A CA 1
ATOM 1039 C C . ALA A 1 140 ? -4.688 -74.062 -29.141 1 80.06 140 ALA A C 1
ATOM 1041 O O . ALA A 1 140 ? -3.465 -73.938 -29 1 80.06 140 ALA A O 1
ATOM 1042 N N . ILE A 1 141 ? -5.465 -74.5 -28.25 1 83.81 141 ILE A N 1
ATOM 1043 C CA . ILE A 1 141 ? -4.938 -75.188 -27.062 1 83.81 141 ILE A CA 1
ATOM 1044 C C . ILE A 1 141 ? -4.215 -76.5 -27.484 1 83.81 141 ILE A C 1
ATOM 1046 O O . ILE A 1 141 ? -4.719 -77.25 -28.312 1 83.81 141 ILE A O 1
ATOM 1050 N N . SER A 1 142 ? -3.012 -76.562 -26.953 1 81 142 SER A N 1
ATOM 1051 C CA . SER A 1 142 ? -2.256 -77.812 -27.234 1 81 142 SER A CA 1
ATOM 1052 C C . SER A 1 142 ? -2.842 -79 -26.484 1 81 142 SER A C 1
ATOM 1054 O O . SER A 1 142 ? -3.229 -78.875 -25.312 1 81 142 SER A O 1
ATOM 1056 N N . GLN A 1 143 ? -3.064 -80.062 -27.188 1 76.25 143 GLN A N 1
ATOM 1057 C CA . GLN A 1 143 ? -3.582 -81.25 -26.578 1 76.25 143 GLN A CA 1
ATOM 1058 C C . GLN A 1 143 ? -2.605 -81.812 -25.547 1 76.25 143 GLN A C 1
ATOM 1060 O O . GLN A 1 143 ? -3.016 -82.5 -24.578 1 76.25 143 GLN A O 1
ATOM 1065 N N . GLN A 1 144 ? -1.354 -81.562 -25.719 1 77.69 144 GLN A N 1
ATOM 1066 C CA . GLN A 1 144 ? -0.316 -82 -24.797 1 77.69 144 GLN A CA 1
ATOM 1067 C C . GLN A 1 144 ? 0.642 -80.875 -24.453 1 77.69 144 GLN A C 1
ATOM 1069 O O . GLN A 1 144 ? 1.683 -80.75 -25.094 1 77.69 144 GLN A O 1
ATOM 1074 N N . PRO A 1 145 ? 0.146 -80.125 -23.375 1 82.5 145 PRO A N 1
ATOM 1075 C CA . PRO A 1 145 ? 1.087 -79.062 -22.969 1 82.5 145 PRO A CA 1
ATOM 1076 C C . PRO A 1 145 ? 2.455 -79.625 -22.594 1 82.5 145 PRO A C 1
ATOM 1078 O O . PRO A 1 145 ? 2.543 -80.75 -22.016 1 82.5 145 PRO A O 1
ATOM 1081 N N . SER A 1 146 ? 3.535 -79.062 -23.094 1 81.12 146 SER A N 1
ATOM 1082 C CA . SER A 1 146 ? 4.887 -79.5 -22.844 1 81.12 146 SER A CA 1
ATOM 1083 C C . SER A 1 146 ? 5.785 -78.438 -22.312 1 81.12 146 SER A C 1
ATOM 1085 O O . SER A 1 146 ? 5.465 -77.25 -22.438 1 81.12 146 SER A O 1
ATOM 1087 N N . CYS A 1 147 ? 6.66 -78.812 -21.5 1 82.31 147 CYS A N 1
ATOM 1088 C CA . CYS A 1 147 ? 7.727 -77.938 -21.062 1 82.31 147 CYS A CA 1
ATOM 1089 C C . CYS A 1 147 ? 8.875 -77.938 -22.062 1 82.31 147 CYS A C 1
ATOM 1091 O O . CYS A 1 147 ? 9.422 -79 -22.391 1 82.31 147 CYS A O 1
ATOM 1093 N N . VAL A 1 148 ? 9.094 -76.812 -22.609 1 82.81 148 VAL A N 1
ATOM 1094 C CA . VAL A 1 148 ? 10.133 -76.75 -23.625 1 82.81 148 VAL A CA 1
ATOM 1095 C C . VAL A 1 148 ? 11.312 -75.938 -23.078 1 82.81 148 VAL A C 1
ATOM 1097 O O . VAL A 1 148 ? 11.125 -74.875 -22.469 1 82.81 148 VAL A O 1
ATOM 1100 N N . GLU A 1 149 ? 12.508 -76.5 -23.25 1 82.81 149 GLU A N 1
ATOM 1101 C CA . GLU A 1 149 ? 13.719 -75.812 -22.828 1 82.81 149 GLU A CA 1
ATOM 1102 C C . GLU A 1 149 ? 14.109 -74.75 -23.844 1 82.81 149 GLU A C 1
ATOM 1104 O O . GLU A 1 149 ? 14.07 -74.938 -25.047 1 82.81 149 GLU A O 1
ATOM 1109 N N . CYS A 1 150 ? 14.383 -73.562 -23.344 1 82.56 150 CYS A N 1
ATOM 1110 C CA . CYS A 1 150 ? 14.766 -72.5 -24.234 1 82.56 150 CYS A CA 1
ATOM 1111 C C . CYS A 1 150 ? 16.125 -72.75 -24.875 1 82.56 150 CYS A C 1
ATOM 1113 O O . CYS A 1 150 ? 17 -73.375 -24.266 1 82.56 150 CYS A O 1
ATOM 1115 N N . ALA A 1 151 ? 16.219 -72.312 -26.156 1 80.5 151 ALA A N 1
ATOM 1116 C CA . ALA A 1 151 ? 17.453 -72.5 -26.906 1 80.5 151 ALA A CA 1
ATOM 1117 C C . ALA A 1 151 ? 18.562 -71.562 -26.344 1 80.5 151 ALA A C 1
ATOM 1119 O O . ALA A 1 151 ? 18.297 -70.75 -25.469 1 80.5 151 ALA A O 1
ATOM 1120 N N . ALA A 1 152 ? 19.797 -71.812 -26.828 1 72.94 152 ALA A N 1
ATOM 1121 C CA . ALA A 1 152 ? 20.922 -71 -26.422 1 72.94 152 ALA A CA 1
ATOM 1122 C C . ALA A 1 152 ? 20.703 -69.562 -26.781 1 72.94 152 ALA A C 1
ATOM 1124 O O . ALA A 1 152 ? 20.312 -69.25 -27.906 1 72.94 152 ALA A O 1
ATOM 1125 N N . GLY A 1 153 ? 20.828 -68.625 -25.891 1 73.88 153 GLY A N 1
ATOM 1126 C CA . GLY A 1 153 ? 20.625 -67.188 -26.109 1 73.88 153 GLY A CA 1
ATOM 1127 C C . GLY A 1 153 ? 19.25 -66.688 -25.688 1 73.88 153 GLY A C 1
ATOM 1128 O O . GLY A 1 153 ? 18.938 -65.5 -25.828 1 73.88 153 GLY A O 1
ATOM 1129 N N . PHE A 1 154 ? 18.406 -67.688 -25.312 1 76 154 PHE A N 1
ATOM 1130 C CA . PHE A 1 154 ? 17.047 -67.312 -24.891 1 76 154 PHE A CA 1
ATOM 1131 C C . PHE A 1 154 ? 16.797 -67.812 -23.469 1 76 154 PHE A C 1
ATOM 1133 O O . PHE A 1 154 ? 17.391 -68.75 -23.016 1 76 154 PHE A O 1
ATOM 1140 N N . LYS A 1 155 ? 16.172 -67.062 -22.719 1 73.25 155 LYS A N 1
ATOM 1141 C CA . LYS A 1 155 ? 15.812 -67.438 -21.359 1 73.25 155 LYS A CA 1
ATOM 1142 C C . LYS A 1 155 ? 14.305 -67.375 -21.141 1 73.25 155 LYS A C 1
ATOM 1144 O O . LYS A 1 155 ? 13.609 -66.625 -21.812 1 73.25 155 LYS A O 1
ATOM 1149 N N . ALA A 1 156 ? 13.836 -68.25 -20.297 1 67.81 156 ALA A N 1
ATOM 1150 C CA . ALA A 1 156 ? 12.414 -68.312 -19.969 1 67.81 156 ALA A CA 1
ATOM 1151 C C . ALA A 1 156 ? 11.977 -67.125 -19.172 1 67.81 156 ALA A C 1
ATOM 1153 O O . ALA A 1 156 ? 12.742 -66.562 -18.359 1 67.81 156 ALA A O 1
ATOM 1154 N N . ARG A 1 157 ? 11.172 -66.188 -19.609 1 57.91 157 ARG A N 1
ATOM 1155 C CA . ARG A 1 157 ? 10.656 -64.938 -19.047 1 57.91 157 ARG A CA 1
ATOM 1156 C C . ARG A 1 157 ? 10.219 -65.125 -17.609 1 57.91 157 ARG A C 1
ATOM 1158 O O . ARG A 1 157 ? 9.672 -64.188 -17 1 57.91 157 ARG A O 1
ATOM 1165 N N . SER A 1 158 ? 9.906 -66.25 -17.016 1 51.94 158 SER A N 1
ATOM 1166 C CA . SER A 1 158 ? 9.406 -66.188 -15.648 1 51.94 158 SER A CA 1
ATOM 1167 C C . SER A 1 158 ? 10.016 -65 -14.906 1 51.94 158 SER A C 1
ATOM 1169 O O . SER A 1 158 ? 9.367 -64.375 -14.047 1 51.94 158 SER A O 1
ATOM 1171 N N . GLU A 1 159 ? 11.156 -64.562 -15.148 1 43.94 159 GLU A N 1
ATOM 1172 C CA . GLU A 1 159 ? 11.805 -63.469 -14.484 1 43.94 159 GLU A CA 1
ATOM 1173 C C . GLU A 1 159 ? 11.258 -62.125 -14.984 1 43.94 159 GLU A C 1
ATOM 1175 O O . GLU A 1 159 ? 11.242 -61.156 -14.25 1 43.94 159 GLU A O 1
ATOM 1180 N N . PHE A 1 160 ? 10.922 -61.844 -16.266 1 40.31 160 PHE A N 1
ATOM 1181 C CA . PHE A 1 160 ? 10.398 -60.562 -16.703 1 40.31 160 PHE A CA 1
ATOM 1182 C C . PHE A 1 160 ? 8.875 -60.562 -16.688 1 40.31 160 PHE A C 1
ATOM 1184 O O . PHE A 1 160 ? 8.242 -59.594 -17.125 1 40.31 160 PHE A O 1
ATOM 1191 N N . GLY A 1 161 ? 8.148 -61.344 -16.016 1 42.47 161 GLY A N 1
ATOM 1192 C CA . GLY A 1 161 ? 6.703 -61.438 -15.859 1 42.47 161 GLY A CA 1
ATOM 1193 C C . GLY A 1 161 ? 6 -62.094 -17.016 1 42.47 161 GLY A C 1
ATOM 1194 O O . GLY A 1 161 ? 4.777 -62.25 -17.016 1 42.47 161 GLY A O 1
ATOM 1195 N N . SER A 1 162 ? 6.203 -61.75 -18.406 1 44.5 162 SER A N 1
ATOM 1196 C CA . SER A 1 162 ? 5.328 -62.25 -19.469 1 44.5 162 SER A CA 1
ATOM 1197 C C . SER A 1 162 ? 5.594 -63.719 -19.75 1 44.5 162 SER A C 1
ATOM 1199 O O . SER A 1 162 ? 6.738 -64.125 -19.953 1 44.5 162 SER A O 1
ATOM 1201 N N . PHE A 1 163 ? 4.691 -64.688 -19.391 1 49.94 163 PHE A N 1
ATOM 1202 C CA . PHE A 1 163 ? 4.582 -66.188 -19.453 1 49.94 163 PHE A CA 1
ATOM 1203 C C . PHE A 1 163 ? 4.395 -66.625 -20.906 1 49.94 163 PHE A C 1
ATOM 1205 O O . PHE A 1 163 ? 3.768 -65.938 -21.703 1 49.94 163 PHE A O 1
ATOM 1212 N N . GLY A 1 164 ? 5.258 -67.625 -21.641 1 56.84 164 GLY A N 1
ATOM 1213 C CA . GLY A 1 164 ? 5.047 -68.562 -22.719 1 56.84 164 GLY A CA 1
ATOM 1214 C C . GLY A 1 164 ? 6.07 -68.438 -23.828 1 56.84 164 GLY A C 1
ATOM 1215 O O . GLY A 1 164 ? 6.059 -69.25 -24.781 1 56.84 164 GLY A O 1
ATOM 1216 N N . LEU A 1 165 ? 6.738 -67.312 -23.906 1 66.06 165 LEU A N 1
ATOM 1217 C CA . LEU A 1 165 ? 7.715 -67.312 -24.984 1 66.06 165 LEU A CA 1
ATOM 1218 C C . LEU A 1 165 ? 9.125 -67.125 -24.438 1 66.06 165 LEU A C 1
ATOM 1220 O O . LEU A 1 165 ? 9.32 -66.438 -23.422 1 66.06 165 LEU A O 1
ATOM 1224 N N . CYS A 1 166 ? 9.984 -68 -24.875 1 71.81 166 CYS A N 1
ATOM 1225 C CA . CYS A 1 166 ? 11.398 -67.75 -24.609 1 71.81 166 CYS A CA 1
ATOM 1226 C C . CYS A 1 166 ? 11.828 -66.375 -25.172 1 71.81 166 CYS A C 1
ATOM 1228 O O . CYS A 1 166 ? 11.57 -66.062 -26.328 1 71.81 166 CYS A O 1
ATOM 1230 N N . LYS A 1 167 ? 12.234 -65.5 -24.281 1 72.75 167 LYS A N 1
ATOM 1231 C CA . LYS A 1 167 ? 12.695 -64.188 -24.703 1 72.75 167 LYS A CA 1
ATOM 1232 C C . LYS A 1 167 ? 14.219 -64.188 -24.828 1 72.75 167 LYS A C 1
ATOM 1234 O O . LYS A 1 167 ? 14.922 -64.812 -24.062 1 72.75 167 LYS A O 1
ATOM 1239 N N . PRO A 1 168 ? 14.633 -63.5 -25.875 1 69.88 168 PRO A N 1
ATOM 1240 C CA . PRO A 1 168 ? 16.094 -63.375 -26.016 1 69.88 168 PRO A CA 1
ATOM 1241 C C . PRO A 1 168 ? 16.734 -62.656 -24.828 1 69.88 168 PRO A C 1
ATOM 1243 O O . PRO A 1 168 ? 16.078 -61.812 -24.172 1 69.88 168 PRO A O 1
ATOM 1246 N N . CYS A 1 169 ? 17.797 -63.031 -24.422 1 67.44 169 CYS A N 1
ATOM 1247 C CA . CYS A 1 169 ? 18.547 -62.375 -23.359 1 67.44 169 CYS A CA 1
ATOM 1248 C C . CYS A 1 169 ? 18.797 -60.906 -23.703 1 67.44 169 CYS A C 1
ATOM 1250 O O . CYS A 1 169 ? 19.297 -60.594 -24.797 1 67.44 169 CYS A O 1
ATOM 1252 N N . ASP A 1 170 ? 18.016 -59.969 -23.359 1 61.75 170 ASP A N 1
ATOM 1253 C CA . ASP A 1 170 ? 17.984 -58.562 -23.688 1 61.75 170 ASP A CA 1
ATOM 1254 C C . ASP A 1 170 ? 19.25 -57.844 -23.156 1 61.75 170 ASP A C 1
ATOM 1256 O O . ASP A 1 170 ? 19.188 -56.688 -22.781 1 61.75 170 ASP A O 1
ATOM 1260 N N . TRP A 1 171 ? 20.484 -58.469 -23 1 63.66 171 TRP A N 1
ATOM 1261 C CA . TRP A 1 171 ? 21.656 -57.75 -22.516 1 63.66 171 TRP A CA 1
ATOM 1262 C C . TRP A 1 171 ? 22.531 -57.312 -23.672 1 63.66 171 TRP A C 1
ATOM 1264 O O . TRP A 1 171 ? 22.625 -58 -24.688 1 63.66 171 TRP A O 1
ATOM 1274 N N . ARG A 1 172 ? 22.844 -56 -23.562 1 68.06 172 ARG A N 1
ATOM 1275 C CA . ARG A 1 172 ? 23.922 -55.562 -24.438 1 68.06 172 ARG A CA 1
ATOM 1276 C C . ARG A 1 172 ? 25.266 -56.125 -23.969 1 68.06 172 ARG A C 1
ATOM 1278 O O . ARG A 1 172 ? 25.672 -55.906 -22.828 1 68.06 172 ARG A O 1
ATOM 1285 N N . ALA A 1 173 ? 25.688 -57.188 -24.5 1 64.88 173 ALA A N 1
ATOM 1286 C CA . ALA A 1 173 ? 26.969 -57.781 -24.141 1 64.88 173 ALA A CA 1
ATOM 1287 C C . ALA A 1 173 ? 27.781 -58.125 -25.391 1 64.88 173 ALA A C 1
ATOM 1289 O O . ALA A 1 173 ? 27.281 -58.031 -26.516 1 64.88 173 ALA A O 1
ATOM 1290 N N . ALA A 1 174 ? 29.094 -58.375 -25.094 1 62.09 174 ALA A N 1
ATOM 1291 C CA . ALA A 1 174 ? 29.938 -58.875 -26.172 1 62.09 174 ALA A CA 1
ATOM 1292 C C . ALA A 1 174 ? 29.359 -60.188 -26.734 1 62.09 174 ALA A C 1
ATOM 1294 O O . ALA A 1 174 ? 28.672 -60.906 -26.031 1 62.09 174 ALA A O 1
ATOM 1295 N N . PRO A 1 175 ? 29.266 -60.344 -28.031 1 61.12 175 PRO A N 1
ATOM 1296 C CA . PRO A 1 175 ? 28.688 -61.531 -28.703 1 61.12 175 PRO A CA 1
ATOM 1297 C C . PRO A 1 175 ? 29 -62.844 -27.984 1 61.12 175 PRO A C 1
ATOM 1299 O O . PRO A 1 175 ? 28.172 -63.75 -27.969 1 61.12 175 PRO A O 1
ATOM 1302 N N . GLU A 1 176 ? 30.188 -62.938 -27.266 1 61.12 176 GLU A N 1
ATOM 1303 C CA . GLU A 1 176 ? 30.578 -64.188 -26.641 1 61.12 176 GLU A CA 1
ATOM 1304 C C . GLU A 1 176 ? 29.703 -64.5 -25.438 1 61.12 176 GLU A C 1
ATOM 1306 O O . GLU A 1 176 ? 29.453 -65.688 -25.125 1 61.12 176 GLU A O 1
ATOM 1311 N N . ILE A 1 177 ? 29.141 -63.469 -24.812 1 62.94 177 ILE A N 1
ATOM 1312 C CA . ILE A 1 177 ? 28.391 -63.625 -23.562 1 62.94 177 ILE A CA 1
ATOM 1313 C C . ILE A 1 177 ? 26.906 -63.812 -23.875 1 62.94 177 ILE A C 1
ATOM 1315 O O . ILE A 1 177 ? 26.188 -64.5 -23.141 1 62.94 177 ILE A O 1
ATOM 1319 N N . THR A 1 178 ? 26.453 -63.375 -24.984 1 63.31 178 THR A N 1
ATOM 1320 C CA . THR A 1 178 ? 25.031 -63.375 -25.328 1 63.31 178 THR A CA 1
ATOM 1321 C C . THR A 1 178 ? 24.547 -64.812 -25.531 1 63.31 178 THR A C 1
ATOM 1323 O O . THR A 1 178 ? 23.375 -65.125 -25.312 1 63.31 178 THR A O 1
ATOM 1326 N N . ALA A 1 179 ? 25.391 -65.688 -25.828 1 63.97 179 ALA A N 1
ATOM 1327 C CA . ALA A 1 179 ? 24.984 -67.062 -26.109 1 63.97 179 ALA A CA 1
ATOM 1328 C C . ALA A 1 179 ? 24.547 -67.812 -24.844 1 63.97 179 ALA A C 1
ATOM 1330 O O . ALA A 1 179 ? 23.641 -68.625 -24.875 1 63.97 179 ALA A O 1
ATOM 1331 N N . THR A 1 180 ? 25.234 -67.5 -23.672 1 67.31 180 THR A N 1
ATOM 1332 C CA . THR A 1 180 ? 24.922 -68.25 -22.453 1 67.31 180 THR A CA 1
ATOM 1333 C C . THR A 1 180 ? 23.938 -67.438 -21.594 1 67.31 180 THR A C 1
ATOM 1335 O O . THR A 1 180 ? 23.406 -67.938 -20.609 1 67.31 180 THR A O 1
ATOM 1338 N N . CYS A 1 181 ? 23.484 -66.312 -22.062 1 71.94 181 CYS A N 1
ATOM 1339 C CA . CYS A 1 181 ? 22.641 -65.375 -21.312 1 71.94 181 CYS A CA 1
ATOM 1340 C C . CYS A 1 181 ? 23.141 -65.25 -19.875 1 71.94 181 CYS A C 1
ATOM 1342 O O . CYS A 1 181 ? 22.344 -65.188 -18.938 1 71.94 181 CYS A O 1
ATOM 1344 N N . ASN A 1 182 ? 24.406 -65.625 -19.531 1 73.56 182 ASN A N 1
ATOM 1345 C CA . ASN A 1 182 ? 24.984 -65.438 -18.203 1 73.56 182 ASN A CA 1
ATOM 1346 C C . ASN A 1 182 ? 26.172 -64.5 -18.203 1 73.56 182 ASN A C 1
ATOM 1348 O O . ASN A 1 182 ? 27.094 -64.625 -19.016 1 73.56 182 ASN A O 1
ATOM 1352 N N . CYS A 1 183 ? 26.016 -63.438 -17.484 1 80 183 CYS A N 1
ATOM 1353 C CA . CYS A 1 183 ? 27.125 -62.5 -17.297 1 80 183 CYS A CA 1
ATOM 1354 C C . CYS A 1 183 ? 28.078 -63 -16.219 1 80 183 CYS A C 1
ATOM 1356 O O . CYS A 1 183 ? 27.734 -63 -15.031 1 80 183 CYS A O 1
ATOM 1358 N N . PRO A 1 184 ? 29.234 -63.531 -16.578 1 78.38 184 PRO A N 1
ATOM 1359 C CA . PRO A 1 184 ? 30.125 -64.125 -15.578 1 78.38 184 PRO A CA 1
ATOM 1360 C C . PRO A 1 184 ? 30.469 -63.125 -14.461 1 78.38 184 PRO A C 1
ATOM 1362 O O . PRO A 1 184 ? 31.031 -62.062 -14.727 1 78.38 184 PRO A O 1
ATOM 1365 N N . ALA A 1 185 ? 30.141 -63.375 -13.211 1 78.06 185 ALA A N 1
ATOM 1366 C CA . ALA A 1 185 ? 30.312 -62.5 -12.055 1 78.06 185 ALA A CA 1
ATOM 1367 C C . ALA A 1 185 ? 31.797 -62.25 -11.781 1 78.06 185 ALA A C 1
ATOM 1369 O O . ALA A 1 185 ? 32.156 -61.219 -11.211 1 78.06 185 ALA A O 1
ATOM 1370 N N . ALA A 1 186 ? 32.625 -63.188 -12.18 1 77.88 186 ALA A N 1
ATOM 1371 C CA . ALA A 1 186 ? 34.062 -63.062 -11.859 1 77.88 186 ALA A CA 1
ATOM 1372 C C . ALA A 1 186 ? 34.719 -62 -12.742 1 77.88 186 ALA A C 1
ATOM 1374 O O . ALA A 1 186 ? 35.531 -61.188 -12.266 1 77.88 186 ALA A O 1
ATOM 1375 N N . SER A 1 187 ? 34.375 -61.969 -14.031 1 79.31 187 SER A N 1
ATOM 1376 C CA . SER A 1 187 ? 35.094 -61.094 -14.969 1 79.31 187 SER A CA 1
ATOM 1377 C C . SER A 1 187 ? 34.188 -59.938 -15.398 1 79.31 187 SER A C 1
ATOM 1379 O O . SER A 1 187 ? 34.688 -58.906 -15.867 1 79.31 187 SER A O 1
ATOM 1381 N N . HIS A 1 188 ? 32.906 -60.094 -15.266 1 81.44 188 HIS A N 1
ATOM 1382 C CA . HIS A 1 188 ? 31.984 -59.094 -15.758 1 81.44 188 HIS A CA 1
ATOM 1383 C C . HIS A 1 188 ? 31.016 -58.625 -14.672 1 81.44 188 HIS A C 1
ATOM 1385 O O . HIS A 1 188 ? 30.906 -59.281 -13.633 1 81.44 188 HIS A O 1
ATOM 1391 N N . GLU A 1 189 ? 30.578 -57.438 -14.781 1 81.69 189 GLU A N 1
ATOM 1392 C CA . GLU A 1 189 ? 29.531 -56.906 -13.906 1 81.69 189 GLU A CA 1
ATOM 1393 C C . GLU A 1 189 ? 28.266 -56.625 -14.695 1 81.69 189 GLU A C 1
ATOM 1395 O O . GLU A 1 189 ? 28.312 -56.094 -15.789 1 81.69 189 GLU A O 1
ATOM 1400 N N . LEU A 1 190 ? 27.234 -57.156 -14.164 1 78.94 190 LEU A N 1
ATOM 1401 C CA . LEU A 1 190 ? 25.938 -56.938 -14.773 1 78.94 190 LEU A CA 1
ATOM 1402 C C . LEU A 1 190 ? 25.312 -55.625 -14.258 1 78.94 190 LEU A C 1
ATOM 1404 O O . LEU A 1 190 ? 25.047 -55.5 -13.062 1 78.94 190 LEU A O 1
ATOM 1408 N N . LEU A 1 191 ? 25.281 -54.688 -15.148 1 81.81 191 LEU A N 1
ATOM 1409 C CA . LEU A 1 191 ? 24.688 -53.375 -14.805 1 81.81 191 LEU A CA 1
ATOM 1410 C C . LEU A 1 191 ? 23.266 -53.281 -15.336 1 81.81 191 LEU A C 1
ATOM 1412 O O . LEU A 1 191 ? 22.969 -53.75 -16.438 1 81.81 191 LEU A O 1
ATOM 1416 N N . ARG A 1 192 ? 22.344 -52.812 -14.555 1 76.25 192 ARG A N 1
ATOM 1417 C CA . ARG A 1 192 ? 20.938 -52.656 -14.938 1 76.25 192 ARG A CA 1
ATOM 1418 C C . ARG A 1 192 ? 20.516 -51.188 -14.938 1 76.25 192 ARG A C 1
ATOM 1420 O O . ARG A 1 192 ? 20.031 -50.688 -13.93 1 76.25 192 ARG A O 1
ATOM 1427 N N . PRO A 1 193 ? 20.812 -50.562 -16.062 1 73.56 193 PRO A N 1
ATOM 1428 C CA . PRO A 1 193 ? 20.281 -49.188 -16.141 1 73.56 193 PRO A CA 1
ATOM 1429 C C . PRO A 1 193 ? 18.766 -49.156 -16.156 1 73.56 193 PRO A C 1
ATOM 1431 O O . PRO A 1 193 ? 18.109 -50.125 -16.531 1 73.56 193 PRO A O 1
ATOM 1434 N N . PRO A 1 194 ? 18.219 -48 -15.578 1 65.25 194 PRO A N 1
ATOM 1435 C CA . PRO A 1 194 ? 16.766 -47.906 -15.664 1 65.25 194 PRO A CA 1
ATOM 1436 C C . PRO A 1 194 ? 16.281 -47.719 -17.109 1 65.25 194 PRO A C 1
ATOM 1438 O O . PRO A 1 194 ? 16.906 -47.031 -17.891 1 65.25 194 PRO A O 1
ATOM 1441 N N . ASP A 1 195 ? 15.305 -48.344 -17.609 1 60.91 195 ASP A N 1
ATOM 1442 C CA . ASP A 1 195 ? 14.586 -48.25 -18.875 1 60.91 195 ASP A CA 1
ATOM 1443 C C . ASP A 1 195 ? 15.414 -48.812 -20.016 1 60.91 195 ASP A C 1
ATOM 1445 O O . ASP A 1 195 ? 15.18 -48.469 -21.188 1 60.91 195 ASP A O 1
ATOM 1449 N N . GLU A 1 196 ? 16.766 -49.25 -19.703 1 63.72 196 GLU A N 1
ATOM 1450 C CA . GLU A 1 196 ? 17.594 -49.875 -20.719 1 63.72 196 GLU A CA 1
ATOM 1451 C C . GLU A 1 196 ? 17.875 -51.344 -20.391 1 63.72 196 GLU A C 1
ATOM 1453 O O . GLU A 1 196 ? 17.781 -51.75 -19.234 1 63.72 196 GLU A O 1
ATOM 1458 N N . PRO A 1 197 ? 18.094 -52 -21.484 1 70 197 PRO A N 1
ATOM 1459 C CA . PRO A 1 197 ? 18.438 -53.406 -21.219 1 70 197 PRO A CA 1
ATOM 1460 C C . PRO A 1 197 ? 19.719 -53.562 -20.406 1 70 197 PRO A C 1
ATOM 1462 O O . PRO A 1 197 ? 20.578 -52.656 -20.422 1 70 197 PRO A O 1
ATOM 1465 N N . ALA A 1 198 ? 19.812 -54.562 -19.625 1 76.31 198 ALA A N 1
ATOM 1466 C CA . ALA A 1 198 ? 20.969 -54.844 -18.766 1 76.31 198 ALA A CA 1
ATOM 1467 C C . ALA A 1 198 ? 22.25 -54.906 -19.594 1 76.31 198 ALA A C 1
ATOM 1469 O O . ALA A 1 198 ? 22.219 -55.281 -20.781 1 76.31 198 ALA A O 1
ATOM 1470 N N . LEU A 1 199 ? 23.391 -54.438 -19.016 1 78.38 199 LEU A N 1
ATOM 1471 C CA . LEU A 1 199 ? 24.703 -54.406 -19.656 1 78.38 199 LEU A CA 1
ATOM 1472 C C . LEU A 1 199 ? 25.688 -55.312 -18.938 1 78.38 199 LEU A C 1
ATOM 1474 O O . LEU A 1 199 ? 25.844 -55.219 -17.719 1 78.38 199 LEU A O 1
ATOM 1478 N N . CYS A 1 200 ? 26.109 -56.219 -19.641 1 80.44 200 CYS A N 1
ATOM 1479 C CA . CYS A 1 200 ? 27.188 -57.031 -19.109 1 80.44 200 CYS A CA 1
ATOM 1480 C C . CYS A 1 200 ? 28.547 -56.469 -19.516 1 80.44 200 CYS A C 1
ATOM 1482 O O . CYS A 1 200 ? 28.969 -56.625 -20.656 1 80.44 200 CYS A O 1
ATOM 1484 N N . VAL A 1 201 ? 29.266 -55.781 -18.625 1 80.81 201 VAL A N 1
ATOM 1485 C CA . VAL A 1 201 ? 30.5 -55.062 -18.953 1 80.81 201 VAL A CA 1
ATOM 1486 C C . VAL A 1 201 ? 31.672 -55.688 -18.172 1 80.81 201 VAL A C 1
ATOM 1488 O O . VAL A 1 201 ? 31.5 -56.094 -17.031 1 80.81 201 VAL A O 1
ATOM 1491 N N . PRO A 1 202 ? 32.812 -55.719 -18.891 1 78.75 202 PRO A N 1
ATOM 1492 C CA . PRO A 1 202 ? 33.969 -56.219 -18.172 1 78.75 202 PRO A CA 1
ATOM 1493 C C . PRO A 1 202 ? 34.406 -55.281 -17.031 1 78.75 202 PRO A C 1
ATOM 1495 O O . PRO A 1 202 ? 34.281 -54.062 -17.141 1 78.75 202 PRO A O 1
ATOM 1498 N N . LYS A 1 203 ? 34.781 -55.75 -15.953 1 80.19 203 LYS A N 1
ATOM 1499 C CA . LYS A 1 203 ? 35.219 -54.969 -14.773 1 80.19 203 LYS A CA 1
ATOM 1500 C C . LYS A 1 203 ? 36.375 -54.062 -15.094 1 80.19 203 LYS A C 1
ATOM 1502 O O . LYS A 1 203 ? 36.594 -53.062 -14.406 1 80.19 203 LYS A O 1
ATOM 1507 N N . THR A 1 204 ? 37.094 -54.375 -16.141 1 75.44 204 THR A N 1
ATOM 1508 C CA . THR A 1 204 ? 38.25 -53.562 -16.516 1 75.44 204 THR A CA 1
ATOM 1509 C C . THR A 1 204 ? 37.812 -52.188 -16.984 1 75.44 204 THR A C 1
ATOM 1511 O O . THR A 1 204 ? 38.594 -51.219 -16.938 1 75.44 204 THR A O 1
ATOM 1514 N N . ARG A 1 205 ? 36.594 -52.094 -17.438 1 74.62 205 ARG A N 1
ATOM 1515 C CA . ARG A 1 205 ? 36.094 -50.812 -17.922 1 74.62 205 ARG A CA 1
ATOM 1516 C C . ARG A 1 205 ? 35.625 -49.938 -16.766 1 74.62 205 ARG A C 1
ATOM 1518 O O . ARG A 1 205 ? 35.438 -48.719 -16.938 1 74.62 205 ARG A O 1
ATOM 1525 N N . LEU A 1 206 ? 35.406 -50.531 -15.672 1 78 206 LEU A N 1
ATOM 1526 C CA . LEU A 1 206 ? 34.969 -49.781 -14.5 1 78 206 LEU A CA 1
ATOM 1527 C C . LEU A 1 206 ? 36.156 -49.406 -13.633 1 78 206 LEU A C 1
ATOM 1529 O O . LEU A 1 206 ? 37.031 -50.219 -13.344 1 78 206 LEU A O 1
ATOM 1533 N N . THR A 1 207 ? 36.406 -48.062 -13.539 1 70.12 207 THR A N 1
ATOM 1534 C CA . THR A 1 207 ? 37.469 -47.594 -12.648 1 70.12 207 THR A CA 1
ATOM 1535 C C . THR A 1 207 ? 37.281 -48.156 -11.25 1 70.12 207 THR A C 1
ATOM 1537 O O . THR A 1 207 ? 36.156 -48.5 -10.852 1 70.12 207 THR A O 1
ATOM 1540 N N . SER A 1 208 ? 38.219 -48.281 -10.531 1 66.44 208 SER A N 1
ATOM 1541 C CA . SER A 1 208 ? 38.281 -48.969 -9.234 1 66.44 208 SER A CA 1
ATOM 1542 C C . SER A 1 208 ? 37.281 -48.344 -8.25 1 66.44 208 SER A C 1
ATOM 1544 O O . SER A 1 208 ? 36.656 -49.062 -7.477 1 66.44 208 SER A O 1
ATOM 1546 N N . TRP A 1 209 ? 37.125 -47.031 -8.344 1 68.5 209 TRP A N 1
ATOM 1547 C CA . TRP A 1 209 ? 36.281 -46.438 -7.328 1 68.5 209 TRP A CA 1
ATOM 1548 C C . TRP A 1 209 ? 34.812 -46.656 -7.633 1 68.5 209 TRP A C 1
ATOM 1550 O O . TRP A 1 209 ? 33.969 -46.625 -6.738 1 68.5 209 TRP A O 1
ATOM 1560 N N . LEU A 1 210 ? 34.531 -46.969 -8.836 1 71.56 210 LEU A N 1
ATOM 1561 C CA . LEU A 1 210 ? 33.156 -47.219 -9.242 1 71.56 210 LEU A CA 1
ATOM 1562 C C . LEU A 1 210 ? 32.719 -48.594 -8.773 1 71.56 210 LEU A C 1
ATOM 1564 O O . LEU A 1 210 ? 31.516 -48.906 -8.75 1 71.56 210 LEU A O 1
ATOM 1568 N N . LEU A 1 211 ? 33.719 -49.25 -8.273 1 63.31 211 LEU A N 1
ATOM 1569 C CA . LEU A 1 211 ? 33.406 -50.625 -7.887 1 63.31 211 LEU A CA 1
ATOM 1570 C C . LEU A 1 211 ? 32.906 -50.688 -6.445 1 63.31 211 LEU A C 1
ATOM 1572 O O . LEU A 1 211 ? 32.312 -51.656 -6.02 1 63.31 211 LEU A O 1
ATOM 1576 N N . THR A 1 212 ? 33.094 -49.438 -5.738 1 71.31 212 THR A N 1
ATOM 1577 C CA . THR A 1 212 ? 32.625 -49.375 -4.359 1 71.31 212 THR A CA 1
ATOM 1578 C C . THR A 1 212 ? 31.391 -48.5 -4.234 1 71.31 212 THR A C 1
ATOM 1580 O O . THR A 1 212 ? 31.141 -47.625 -5.082 1 71.31 212 THR A O 1
ATOM 1583 N N . ASP A 1 213 ? 30.531 -48.844 -3.219 1 76.5 213 ASP A N 1
ATOM 1584 C CA . ASP A 1 213 ? 29.328 -48.062 -2.963 1 76.5 213 ASP A CA 1
ATOM 1585 C C . ASP A 1 213 ? 29.641 -46.844 -2.096 1 76.5 213 ASP A C 1
ATOM 1587 O O . ASP A 1 213 ? 28.719 -46.219 -1.539 1 76.5 213 ASP A O 1
ATOM 1591 N N . LYS A 1 214 ? 30.859 -46.438 -1.998 1 80.5 214 LYS A N 1
ATOM 1592 C CA . LYS A 1 214 ? 31.234 -45.312 -1.157 1 80.5 214 LYS A CA 1
ATOM 1593 C C . LYS A 1 214 ? 30.781 -44 -1.784 1 80.5 214 LYS A C 1
ATOM 1595 O O . LYS A 1 214 ? 30.516 -43 -1.075 1 80.5 214 LYS A O 1
ATOM 1600 N N . SER A 1 215 ? 30.656 -44.062 -3.045 1 85.62 215 SER A N 1
ATOM 1601 C CA . SER A 1 215 ? 30.266 -42.844 -3.75 1 85.62 215 SER A CA 1
ATOM 1602 C C . SER A 1 215 ? 28.812 -42.5 -3.488 1 85.62 215 SER A C 1
ATOM 1604 O O . SER A 1 215 ? 28.391 -41.344 -3.691 1 85.62 215 SER A O 1
ATOM 1606 N N . ALA A 1 216 ? 28.062 -43.469 -2.986 1 88.75 216 ALA A N 1
ATOM 1607 C CA . ALA A 1 216 ? 26.641 -43.25 -2.746 1 88.75 216 ALA A CA 1
ATOM 1608 C C . ALA A 1 216 ? 26.406 -42.469 -1.462 1 88.75 216 ALA A C 1
ATOM 1610 O O . ALA A 1 216 ? 25.312 -41.969 -1.221 1 88.75 216 ALA A O 1
ATOM 1611 N N . GLN A 1 217 ? 27.484 -42.281 -0.686 1 89.88 217 GLN A N 1
ATOM 1612 C CA . GLN A 1 217 ? 27.375 -41.438 0.509 1 89.88 217 GLN A CA 1
ATOM 1613 C C . GLN A 1 217 ? 27.672 -39.969 0.188 1 89.88 217 GLN A C 1
ATOM 1615 O O . GLN A 1 217 ? 28.828 -39.594 -0.032 1 89.88 217 GLN A O 1
ATOM 1620 N N . ILE A 1 218 ? 26.656 -39.25 0.226 1 91.44 218 ILE A N 1
ATOM 1621 C CA . ILE A 1 218 ? 26.766 -37.844 -0.177 1 91.44 218 ILE A CA 1
ATOM 1622 C C . ILE A 1 218 ? 26.688 -36.938 1.055 1 91.44 218 ILE A C 1
ATOM 1624 O O . ILE A 1 218 ? 25.797 -37.094 1.892 1 91.44 218 ILE A O 1
ATOM 1628 N N . GLN A 1 219 ? 27.516 -35.969 1.119 1 90.69 219 GLN A N 1
ATOM 1629 C CA . GLN A 1 219 ? 27.531 -35.031 2.221 1 90.69 219 GLN A CA 1
ATOM 1630 C C . GLN A 1 219 ? 26.781 -33.75 1.853 1 90.69 219 GLN A C 1
ATOM 1632 O O . GLN A 1 219 ? 27.047 -33.156 0.816 1 90.69 219 GLN A O 1
ATOM 1637 N N . PHE A 1 220 ? 25.844 -33.375 2.676 1 91.81 220 PHE A N 1
ATOM 1638 C CA . PHE A 1 220 ? 25.109 -32.125 2.547 1 91.81 220 PHE A CA 1
ATOM 1639 C C . PHE A 1 220 ? 25.656 -31.094 3.521 1 91.81 220 PHE A C 1
ATOM 1641 O O . PHE A 1 220 ? 25.453 -31.203 4.73 1 91.81 220 PHE A O 1
ATOM 1648 N N . ASP A 1 221 ? 26.25 -30.078 3.105 1 87.69 221 ASP A N 1
ATOM 1649 C CA . ASP A 1 221 ? 27.078 -29.156 3.873 1 87.69 221 ASP A CA 1
ATOM 1650 C C . ASP A 1 221 ? 26.219 -28.25 4.75 1 87.69 221 ASP A C 1
ATOM 1652 O O . ASP A 1 221 ? 26.625 -27.891 5.855 1 87.69 221 ASP A O 1
ATOM 1656 N N . SER A 1 222 ? 25.078 -27.75 4.254 1 88.19 222 SER A N 1
ATOM 1657 C CA . SER A 1 222 ? 24.25 -26.828 5.027 1 88.19 222 SER A CA 1
ATOM 1658 C C . SER A 1 222 ? 23.75 -27.484 6.309 1 88.19 222 SER A C 1
ATOM 1660 O O . SER A 1 222 ? 23.688 -26.844 7.359 1 88.19 222 SER A O 1
ATOM 1662 N N . LEU A 1 223 ? 23.406 -28.766 6.273 1 90.31 223 LEU A N 1
ATOM 1663 C CA . LEU A 1 223 ? 22.922 -29.5 7.434 1 90.31 223 LEU A CA 1
ATOM 1664 C C . LEU A 1 223 ? 24.016 -30.344 8.055 1 90.31 223 LEU A C 1
ATOM 1666 O O . LEU A 1 223 ? 23.844 -30.906 9.148 1 90.31 223 LEU A O 1
ATOM 1670 N N . SER A 1 224 ? 25.219 -30.375 7.527 1 86.12 224 SER A N 1
ATOM 1671 C CA . SER A 1 224 ? 26.328 -31.219 7.973 1 86.12 224 SER A CA 1
ATOM 1672 C C . SER A 1 224 ? 25.875 -32.656 8.211 1 86.12 224 SER A C 1
ATOM 1674 O O . SER A 1 224 ? 26.172 -33.25 9.258 1 86.12 224 SER A O 1
ATOM 1676 N N . GLU A 1 225 ? 25.094 -33.156 7.238 1 88.69 225 GLU A N 1
ATOM 1677 C CA . GLU A 1 225 ? 24.594 -34.5 7.316 1 88.69 225 GLU A CA 1
ATOM 1678 C C . GLU A 1 225 ? 25.031 -35.344 6.102 1 88.69 225 GLU A C 1
ATOM 1680 O O . GLU A 1 225 ? 25.062 -34.812 4.98 1 88.69 225 GLU A O 1
ATOM 1685 N N . SER A 1 226 ? 25.453 -36.562 6.305 1 89.94 226 SER A N 1
ATOM 1686 C CA . SER A 1 226 ? 25.781 -37.5 5.23 1 89.94 226 SER A CA 1
ATOM 1687 C C . SER A 1 226 ? 24.641 -38.469 4.969 1 89.94 226 SER A C 1
ATOM 1689 O O . SER A 1 226 ? 24.125 -39.094 5.898 1 89.94 226 SER A O 1
ATOM 1691 N N . VAL A 1 227 ? 24.203 -38.531 3.775 1 92.12 227 VAL A N 1
ATOM 1692 C CA . VAL A 1 227 ? 23.062 -39.375 3.426 1 92.12 227 VAL A CA 1
ATOM 1693 C C . VAL A 1 227 ? 23.469 -40.375 2.361 1 92.12 227 VAL A C 1
ATOM 1695 O O . VAL A 1 227 ? 24.203 -40.062 1.433 1 92.12 227 VAL A O 1
ATOM 1698 N N . PHE A 1 228 ? 23.016 -41.625 2.594 1 91.44 228 PHE A N 1
ATOM 1699 C CA . PHE A 1 228 ? 23.188 -42.656 1.582 1 91.44 228 PHE A CA 1
ATOM 1700 C C . PHE A 1 228 ? 22.125 -42.531 0.5 1 91.44 228 PHE A C 1
ATOM 1702 O O . PHE A 1 228 ? 20.953 -42.812 0.741 1 91.44 228 PHE A O 1
ATOM 1709 N N . SER A 1 229 ? 22.516 -42.156 -0.715 1 92.62 229 SER A N 1
ATOM 1710 C CA . SER A 1 229 ? 21.578 -41.906 -1.803 1 92.62 229 SER A CA 1
ATOM 1711 C C . SER A 1 229 ? 21.281 -43.156 -2.586 1 92.62 229 SER A C 1
ATOM 1713 O O . SER A 1 229 ? 22.188 -43.781 -3.154 1 92.62 229 SER A O 1
ATOM 1715 N N . GLN A 1 230 ? 20.031 -43.469 -2.688 1 90.56 230 GLN A N 1
ATOM 1716 C CA . GLN A 1 230 ? 19.594 -44.625 -3.467 1 90.56 230 GLN A CA 1
ATOM 1717 C C . GLN A 1 230 ? 19.797 -44.406 -4.961 1 90.56 230 GLN A C 1
ATOM 1719 O O . GLN A 1 230 ? 20.094 -45.344 -5.711 1 90.56 230 GLN A O 1
ATOM 1724 N N . LEU A 1 231 ? 19.656 -43.188 -5.363 1 91.19 231 LEU A N 1
ATOM 1725 C CA . LEU A 1 231 ? 19.844 -42.844 -6.77 1 91.19 231 LEU A CA 1
ATOM 1726 C C . LEU A 1 231 ? 21.281 -43.125 -7.211 1 91.19 231 LEU A C 1
ATOM 1728 O O . LEU A 1 231 ? 21.5 -43.688 -8.289 1 91.19 231 LEU A O 1
ATOM 1732 N N . TYR A 1 232 ? 22.266 -42.75 -6.426 1 90.31 232 TYR A N 1
ATOM 1733 C CA . TYR A 1 232 ? 23.672 -42.969 -6.727 1 90.31 232 TYR A CA 1
ATOM 1734 C C . TYR A 1 232 ? 23.984 -44.469 -6.781 1 90.31 232 TYR A C 1
ATOM 1736 O O . TYR A 1 232 ? 24.719 -44.938 -7.66 1 90.31 232 TYR A O 1
ATOM 1744 N N . LYS A 1 233 ? 23.391 -45.125 -5.93 1 87.12 233 LYS A N 1
ATOM 1745 C CA . LYS A 1 233 ? 23.656 -46.562 -5.844 1 87.12 233 LYS A CA 1
ATOM 1746 C C . LYS A 1 233 ? 23.141 -47.281 -7.082 1 87.12 233 LYS A C 1
ATOM 1748 O O . LYS A 1 233 ? 23.844 -48.125 -7.652 1 87.12 233 LYS A O 1
ATOM 1753 N N . ASP A 1 234 ? 22.047 -46.906 -7.543 1 84.31 234 ASP A N 1
ATOM 1754 C CA . ASP A 1 234 ? 21.391 -47.656 -8.602 1 84.31 234 ASP A CA 1
ATOM 1755 C C . ASP A 1 234 ? 21.844 -47.188 -9.977 1 84.31 234 ASP A C 1
ATOM 1757 O O . ASP A 1 234 ? 21.953 -48 -10.906 1 84.31 234 ASP A O 1
ATOM 1761 N N . ARG A 1 235 ? 22.156 -45.938 -10.133 1 89.12 235 ARG A N 1
ATOM 1762 C CA . ARG A 1 235 ? 22.203 -45.438 -11.5 1 89.12 235 ARG A CA 1
ATOM 1763 C C . ARG A 1 235 ? 23.578 -44.875 -11.828 1 89.12 235 ARG A C 1
ATOM 1765 O O . ARG A 1 235 ? 23.891 -44.625 -12.992 1 89.12 235 ARG A O 1
ATOM 1772 N N . LEU A 1 236 ? 24.406 -44.688 -10.914 1 89.38 236 LEU A N 1
ATOM 1773 C CA . LEU A 1 236 ? 25.672 -44 -11.203 1 89.38 236 LEU A CA 1
ATOM 1774 C C . LEU A 1 236 ? 26.578 -44.906 -12.047 1 89.38 236 LEU A C 1
ATOM 1776 O O . LEU A 1 236 ? 27.047 -44.469 -13.109 1 89.38 236 LEU A O 1
ATOM 1780 N N . ARG A 1 237 ? 26.781 -46.125 -11.711 1 86.31 237 ARG A N 1
ATOM 1781 C CA . ARG A 1 237 ? 27.719 -47.031 -12.375 1 86.31 237 ARG A CA 1
ATOM 1782 C C . ARG A 1 237 ? 27.281 -47.312 -13.805 1 86.31 237 ARG A C 1
ATOM 1784 O O . ARG A 1 237 ? 28.047 -47.125 -14.75 1 86.31 237 ARG A O 1
ATOM 1791 N N . PRO A 1 238 ? 26 -47.75 -13.953 1 85.31 238 PRO A N 1
ATOM 1792 C CA . PRO A 1 238 ? 25.578 -48 -15.328 1 85.31 238 PRO A CA 1
ATOM 1793 C C . PRO A 1 238 ? 25.641 -46.75 -16.203 1 85.31 238 PRO A C 1
ATOM 1795 O O . PRO A 1 238 ? 25.953 -46.844 -17.406 1 85.31 238 PRO A O 1
ATOM 1798 N N . SER A 1 239 ? 25.406 -45.625 -15.656 1 88.62 239 SER A N 1
ATOM 1799 C CA . SER A 1 239 ? 25.406 -44.406 -16.453 1 88.62 239 SER A CA 1
ATOM 1800 C C . SER A 1 239 ? 26.812 -44 -16.844 1 88.62 239 SER A C 1
ATOM 1802 O O . SER A 1 239 ? 27.016 -43.438 -17.922 1 88.62 239 SER A O 1
ATOM 1804 N N . VAL A 1 240 ? 27.766 -44.188 -16 1 87.69 240 VAL A N 1
ATOM 1805 C CA . VAL A 1 240 ? 29.141 -43.875 -16.328 1 87.69 240 VAL A CA 1
ATOM 1806 C C . VAL A 1 240 ? 29.609 -44.75 -17.5 1 87.69 240 VAL A C 1
ATOM 1808 O O . VAL A 1 240 ? 30.25 -44.25 -18.422 1 87.69 240 VAL A O 1
ATOM 1811 N N . VAL A 1 241 ? 29.266 -45.969 -17.516 1 83.5 241 VAL A N 1
ATOM 1812 C CA . VAL A 1 241 ? 29.672 -46.906 -18.547 1 83.5 241 VAL A CA 1
ATOM 1813 C C . VAL A 1 241 ? 28.969 -46.562 -19.859 1 83.5 241 VAL A C 1
ATOM 1815 O O . VAL A 1 241 ? 29.594 -46.531 -20.922 1 83.5 241 VAL A O 1
ATOM 1818 N N . LEU A 1 242 ? 27.672 -46.344 -19.766 1 83.06 242 LEU A N 1
ATOM 1819 C CA . LEU A 1 242 ? 26.922 -46 -20.969 1 83.06 242 LEU A CA 1
ATOM 1820 C C . LEU A 1 242 ? 27.438 -44.719 -21.562 1 83.06 242 LEU A C 1
ATOM 1822 O O . LEU A 1 242 ? 27.438 -44.531 -22.781 1 83.06 242 LEU A O 1
ATOM 1826 N N . CYS A 1 243 ? 27.781 -43.781 -20.734 1 86.12 243 CYS A N 1
ATOM 1827 C CA . CYS A 1 243 ? 28.312 -42.531 -21.234 1 86.12 243 CYS A CA 1
ATOM 1828 C C . CYS A 1 243 ? 29.656 -42.719 -21.922 1 86.12 243 CYS A C 1
ATOM 1830 O O . CYS A 1 243 ? 29.953 -42.062 -22.922 1 86.12 243 CYS A O 1
ATOM 1832 N N . GLN A 1 244 ? 30.469 -43.594 -21.391 1 81.44 244 GLN A N 1
ATOM 1833 C CA . GLN A 1 244 ? 31.75 -43.906 -22.031 1 81.44 244 GLN A CA 1
ATOM 1834 C C . GLN A 1 244 ? 31.531 -44.531 -23.406 1 81.44 244 GLN A C 1
ATOM 1836 O O . GLN A 1 244 ? 32.375 -44.406 -24.297 1 81.44 244 GLN A O 1
ATOM 1841 N N . LEU A 1 245 ? 30.391 -45.156 -23.547 1 78.69 245 LEU A N 1
ATOM 1842 C CA . LEU A 1 245 ? 30.047 -45.781 -24.828 1 78.69 245 LEU A CA 1
ATOM 1843 C C . LEU A 1 245 ? 29.312 -44.781 -25.719 1 78.69 245 LEU A C 1
ATOM 1845 O O . LEU A 1 245 ? 28.641 -45.188 -26.688 1 78.69 245 LEU A O 1
ATOM 1849 N N . ASN A 1 246 ? 29.188 -43.531 -25.344 1 80.75 246 ASN A N 1
ATOM 1850 C CA . ASN A 1 246 ? 28.688 -42.406 -26.125 1 80.75 246 ASN A CA 1
ATOM 1851 C C . ASN A 1 246 ? 27.172 -42.375 -26.203 1 80.75 246 ASN A C 1
ATOM 1853 O O . ASN A 1 246 ? 26.594 -42.031 -27.234 1 80.75 246 ASN A O 1
ATOM 1857 N N . ASN A 1 247 ? 26.578 -42.969 -25.188 1 80.12 247 ASN A N 1
ATOM 1858 C CA . ASN A 1 247 ? 25.141 -42.75 -25.047 1 80.12 247 ASN A CA 1
ATOM 1859 C C . ASN A 1 247 ? 24.812 -41.344 -24.562 1 80.12 247 ASN A C 1
ATOM 1861 O O . ASN A 1 247 ? 25.109 -41 -23.406 1 80.12 247 ASN A O 1
ATOM 1865 N N . ARG A 1 248 ? 24.141 -40.562 -25.266 1 84.12 248 ARG A N 1
ATOM 1866 C CA . ARG A 1 248 ? 23.922 -39.156 -24.969 1 84.12 248 ARG A CA 1
ATOM 1867 C C . ARG A 1 248 ? 23 -39 -23.75 1 84.12 248 ARG A C 1
ATOM 1869 O O . ARG A 1 248 ? 23.219 -38.125 -22.906 1 84.12 248 ARG A O 1
ATOM 1876 N N . THR A 1 249 ? 21.938 -39.812 -23.641 1 84.94 249 THR A N 1
ATOM 1877 C CA . THR A 1 249 ? 21 -39.688 -22.531 1 84.94 249 THR A CA 1
ATOM 1878 C C . THR A 1 249 ? 21.688 -40.031 -21.203 1 84.94 249 THR A C 1
ATOM 1880 O O . THR A 1 249 ? 21.422 -39.406 -20.188 1 84.94 249 THR A O 1
ATOM 1883 N N . ALA A 1 250 ? 22.562 -41 -21.219 1 86.06 250 ALA A N 1
ATOM 1884 C CA . ALA A 1 250 ? 23.297 -41.375 -20.016 1 86.06 250 ALA A CA 1
ATOM 1885 C C . ALA A 1 250 ? 24.297 -40.281 -19.641 1 86.06 250 ALA A C 1
ATOM 1887 O O . ALA A 1 250 ? 24.531 -40.031 -18.453 1 86.06 250 ALA A O 1
ATOM 1888 N N . CYS A 1 251 ? 24.891 -39.75 -20.656 1 88.12 251 CYS A N 1
ATOM 1889 C CA . CYS A 1 251 ? 25.812 -38.656 -20.375 1 88.12 251 CYS A CA 1
ATOM 1890 C C . CYS A 1 251 ? 25.078 -37.469 -19.781 1 88.12 251 CYS A C 1
ATOM 1892 O O . CYS A 1 251 ? 25.609 -36.781 -18.906 1 88.12 251 CYS A O 1
ATOM 1894 N N . GLN A 1 252 ? 23.906 -37.219 -20.297 1 91.56 252 GLN A N 1
ATOM 1895 C CA . GLN A 1 252 ? 23.078 -36.156 -19.734 1 91.56 252 GLN A CA 1
ATOM 1896 C C . GLN A 1 252 ? 22.703 -36.469 -18.281 1 91.56 252 GLN A C 1
ATOM 1898 O O . GLN A 1 252 ? 22.672 -35.562 -17.438 1 91.56 252 GLN A O 1
ATOM 1903 N N . PHE A 1 253 ? 22.391 -37.656 -18.031 1 92.31 253 PHE A N 1
ATOM 1904 C CA . PHE A 1 253 ? 22.078 -38.062 -16.672 1 92.31 253 PHE A CA 1
ATOM 1905 C C . PHE A 1 253 ? 23.266 -37.812 -15.75 1 92.31 253 PHE A C 1
ATOM 1907 O O . PHE A 1 253 ? 23.109 -37.344 -14.625 1 92.31 253 PHE A O 1
ATOM 1914 N N . LEU A 1 254 ? 24.422 -38.188 -16.188 1 91.44 254 LEU A N 1
ATOM 1915 C CA . LEU A 1 254 ? 25.641 -37.938 -15.406 1 91.44 254 LEU A CA 1
ATOM 1916 C C . LEU A 1 254 ? 25.844 -36.469 -15.156 1 91.44 254 LEU A C 1
ATOM 1918 O O . LEU A 1 254 ? 26.25 -36.062 -14.062 1 91.44 254 LEU A O 1
ATOM 1922 N N . ALA A 1 255 ? 25.641 -35.688 -16.172 1 93.5 255 ALA A N 1
ATOM 1923 C CA . ALA A 1 255 ? 25.734 -34.25 -16.016 1 93.5 255 ALA A CA 1
ATOM 1924 C C . ALA A 1 255 ? 24.719 -33.75 -14.977 1 93.5 255 ALA A C 1
ATOM 1926 O O . ALA A 1 255 ? 25.031 -32.844 -14.195 1 93.5 255 ALA A O 1
ATOM 1927 N N . ASN A 1 256 ? 23.547 -34.312 -14.977 1 95.81 256 ASN A N 1
ATOM 1928 C CA . ASN A 1 256 ? 22.516 -33.938 -14 1 95.81 256 ASN A CA 1
ATOM 1929 C C . ASN A 1 256 ? 22.953 -34.281 -12.578 1 95.81 256 ASN A C 1
ATOM 1931 O O . ASN A 1 256 ? 22.75 -33.469 -11.656 1 95.81 256 ASN A O 1
ATOM 1935 N N . LEU A 1 257 ? 23.547 -35.406 -12.406 1 94.81 257 LEU A N 1
ATOM 1936 C CA . LEU A 1 257 ? 24.016 -35.781 -11.086 1 94.81 257 LEU A CA 1
ATOM 1937 C C . LEU A 1 257 ? 25.125 -34.875 -10.602 1 94.81 257 LEU A C 1
ATOM 1939 O O . LEU A 1 257 ? 25.219 -34.562 -9.406 1 94.81 257 LEU A O 1
ATOM 1943 N N . CYS A 1 258 ? 25.906 -34.531 -11.516 1 93.69 258 CYS A N 1
ATOM 1944 C CA . CYS A 1 258 ? 26.969 -33.594 -11.172 1 93.69 258 CYS A CA 1
ATOM 1945 C C . CYS A 1 258 ? 26.391 -32.25 -10.719 1 93.69 258 CYS A C 1
ATOM 1947 O O . CYS A 1 258 ? 26.828 -31.688 -9.719 1 93.69 258 CYS A O 1
ATOM 1949 N N . ALA A 1 259 ? 25.469 -31.734 -11.438 1 96.25 259 ALA A N 1
ATOM 1950 C CA . ALA A 1 259 ? 24.828 -30.484 -11.078 1 96.25 259 ALA A CA 1
ATOM 1951 C C . ALA A 1 259 ? 24.109 -30.578 -9.734 1 96.25 259 ALA A C 1
ATOM 1953 O O . ALA A 1 259 ? 24.203 -29.672 -8.906 1 96.25 259 ALA A O 1
ATOM 1954 N N . LEU A 1 260 ? 23.406 -31.703 -9.453 1 96.12 260 LEU A N 1
ATOM 1955 C CA . LEU A 1 260 ? 22.703 -31.891 -8.195 1 96.12 260 LEU A CA 1
ATOM 1956 C C . LEU A 1 260 ? 23.672 -31.969 -7.027 1 96.12 260 LEU A C 1
ATOM 1958 O O . LEU A 1 260 ? 23.312 -31.625 -5.898 1 96.12 260 LEU A O 1
ATOM 1962 N N . GLY A 1 261 ? 24.891 -32.438 -7.332 1 93.31 261 GLY A N 1
ATOM 1963 C CA . GLY A 1 261 ? 25.922 -32.469 -6.309 1 93.31 261 GLY A CA 1
ATOM 1964 C C . GLY A 1 261 ? 26.641 -31.156 -6.148 1 93.31 261 GLY A C 1
ATOM 1965 O O . GLY A 1 261 ? 27.656 -31.078 -5.445 1 93.31 261 GLY A O 1
ATOM 1966 N N . LEU A 1 262 ? 26.203 -30.141 -6.773 1 94.44 262 LEU A N 1
ATOM 1967 C CA . LEU A 1 262 ? 26.719 -28.781 -6.723 1 94.44 262 LEU A CA 1
ATOM 1968 C C . LEU A 1 262 ? 28.141 -28.734 -7.27 1 94.44 262 LEU A C 1
ATOM 1970 O O . LEU A 1 262 ? 28.984 -27.984 -6.758 1 94.44 262 LEU A O 1
ATOM 1974 N N . TYR A 1 263 ? 28.422 -29.703 -8.156 1 92 263 TYR A N 1
ATOM 1975 C CA . TYR A 1 263 ? 29.656 -29.719 -8.953 1 92 263 TYR A CA 1
ATOM 1976 C C . TYR A 1 263 ? 30.875 -29.984 -8.086 1 92 263 TYR A C 1
ATOM 1978 O O . TYR A 1 263 ? 31.969 -29.531 -8.383 1 92 263 TYR A O 1
ATOM 1986 N N . LYS A 1 264 ? 30.609 -30.688 -7.043 1 88.62 264 LYS A N 1
ATOM 1987 C CA . LYS A 1 264 ? 31.719 -31.109 -6.203 1 88.62 264 LYS A CA 1
ATOM 1988 C C . LYS A 1 264 ? 32.406 -32.344 -6.777 1 88.62 264 LYS A C 1
ATOM 1990 O O . LYS A 1 264 ? 31.719 -33.25 -7.266 1 88.62 264 LYS A O 1
ATOM 1995 N N . ASP A 1 265 ? 33.656 -32.375 -6.676 1 84.5 265 ASP A N 1
ATOM 1996 C CA . ASP A 1 265 ? 34.375 -33.531 -7.176 1 84.5 265 ASP A CA 1
ATOM 1997 C C . ASP A 1 265 ? 34.344 -34.656 -6.16 1 84.5 265 ASP A C 1
ATOM 1999 O O . ASP A 1 265 ? 34.469 -35.844 -6.531 1 84.5 265 ASP A O 1
ATOM 2003 N N . GLU A 1 266 ? 34.25 -34.281 -4.922 1 82.88 266 GLU A N 1
ATOM 2004 C CA . GLU A 1 266 ? 34.188 -35.281 -3.857 1 82.88 266 GLU A CA 1
ATOM 2005 C C . GLU A 1 266 ? 32.938 -35.094 -2.996 1 82.88 266 GLU A C 1
ATOM 2007 O O . GLU A 1 266 ? 32.562 -33.938 -2.699 1 82.88 266 GLU A O 1
ATOM 2012 N N . ASN A 1 267 ? 32.281 -36.219 -2.719 1 73.81 267 ASN A N 1
ATOM 2013 C CA . ASN A 1 267 ? 31.062 -36.156 -1.917 1 73.81 267 ASN A CA 1
ATOM 2014 C C . ASN A 1 267 ? 31.375 -35.969 -0.436 1 73.81 267 ASN A C 1
ATOM 2016 O O . ASN A 1 267 ? 30.469 -35.781 0.379 1 73.81 267 ASN A O 1
ATOM 2020 N N . SER A 1 268 ? 32.594 -36.25 0.057 1 71 268 SER A N 1
ATOM 2021 C CA . SER A 1 268 ? 32.969 -36.062 1.46 1 71 268 SER A CA 1
ATOM 2022 C C . SER A 1 268 ? 34.25 -35.25 1.601 1 71 268 SER A C 1
ATOM 2024 O O . SER A 1 268 ? 35.062 -35.219 0.693 1 71 268 SER A O 1
ATOM 2026 N N . ASP A 1 269 ? 34.281 -34.5 2.705 1 63.09 269 ASP A N 1
ATOM 2027 C CA . ASP A 1 269 ? 35.5 -33.75 3.033 1 63.09 269 ASP A CA 1
ATOM 2028 C C . ASP A 1 269 ? 36.5 -34.656 3.756 1 63.09 269 ASP A C 1
ATOM 2030 O O . ASP A 1 269 ? 37.719 -34.344 3.82 1 63.09 269 ASP A O 1
ATOM 2034 N N . ASP A 1 270 ? 36.094 -35.812 4.48 1 59.19 270 ASP A N 1
ATOM 2035 C CA . ASP A 1 270 ? 36.969 -36.594 5.355 1 59.19 270 ASP A CA 1
ATOM 2036 C C . ASP A 1 270 ? 37.656 -37.719 4.582 1 59.19 270 ASP A C 1
ATOM 2038 O O . ASP A 1 270 ? 38.531 -38.406 5.113 1 59.19 270 ASP A O 1
ATOM 2042 N N . GLY A 1 271 ? 37.375 -38 3.238 1 61.28 271 GLY A N 1
ATOM 2043 C CA . GLY A 1 271 ? 38 -39.062 2.477 1 61.28 271 GLY A CA 1
ATOM 2044 C C . GLY A 1 271 ? 37.656 -39.031 1.004 1 61.28 271 GLY A C 1
ATOM 2045 O O . GLY A 1 271 ? 36.75 -38.312 0.594 1 61.28 271 GLY A O 1
ATOM 2046 N N . PRO A 1 272 ? 38.406 -39.812 0.205 1 70.06 272 PRO A N 1
ATOM 2047 C CA . PRO A 1 272 ? 38.188 -39.75 -1.242 1 70.06 272 PRO A CA 1
ATOM 2048 C C . PRO A 1 272 ? 36.906 -40.469 -1.672 1 70.06 272 PRO A C 1
ATOM 2050 O O . PRO A 1 272 ? 36.844 -41.688 -1.616 1 70.06 272 PRO A O 1
ATOM 2053 N N . ARG A 1 273 ? 35.812 -39.875 -1.705 1 78.81 273 ARG A N 1
ATOM 2054 C CA . ARG A 1 273 ? 34.531 -40.344 -2.283 1 78.81 273 ARG A CA 1
ATOM 2055 C C . ARG A 1 273 ? 34.219 -39.594 -3.582 1 78.81 273 ARG A C 1
ATOM 2057 O O . ARG A 1 273 ? 33.594 -38.531 -3.562 1 78.81 273 ARG A O 1
ATOM 2064 N N . PRO A 1 274 ? 34.656 -40.25 -4.676 1 83.06 274 PRO A N 1
ATOM 2065 C CA . PRO A 1 274 ? 34.469 -39.531 -5.941 1 83.06 274 PRO A CA 1
ATOM 2066 C C . PRO A 1 274 ? 33 -39.344 -6.273 1 83.06 274 PRO A C 1
ATOM 2068 O O . PRO A 1 274 ? 32.156 -40.219 -5.973 1 83.06 274 PRO A O 1
ATOM 2071 N N . SER A 1 275 ? 32.719 -38.25 -6.711 1 87.75 275 SER A N 1
ATOM 2072 C CA . SER A 1 275 ? 31.344 -37.906 -7.082 1 87.75 275 SER A CA 1
ATOM 2073 C C . SER A 1 275 ? 31.109 -38.094 -8.57 1 87.75 275 SER A C 1
ATOM 2075 O O . SER A 1 275 ? 32 -38.562 -9.289 1 87.75 275 SER A O 1
ATOM 2077 N N . ALA A 1 276 ? 29.875 -37.906 -8.992 1 88.94 276 ALA A N 1
ATOM 2078 C CA . ALA A 1 276 ? 29.516 -38 -10.398 1 88.94 276 ALA A CA 1
ATOM 2079 C C . ALA A 1 276 ? 30.281 -36.969 -11.234 1 88.94 276 ALA A C 1
ATOM 2081 O O . ALA A 1 276 ? 30.578 -37.219 -12.406 1 88.94 276 ALA A O 1
ATOM 2082 N N . CYS A 1 277 ? 30.641 -35.906 -10.633 1 89.19 277 CYS A N 1
ATOM 2083 C CA . CYS A 1 277 ? 31.359 -34.844 -11.352 1 89.19 277 CYS A CA 1
ATOM 2084 C C . CYS A 1 277 ? 32.781 -35.281 -11.688 1 89.19 277 CYS A C 1
ATOM 2086 O O . CYS A 1 277 ? 33.312 -34.875 -12.719 1 89.19 277 CYS A O 1
ATOM 2088 N N . LYS A 1 278 ? 33.344 -35.969 -10.734 1 85.56 278 LYS A N 1
ATOM 2089 C CA . LYS A 1 278 ? 34.688 -36.5 -11.023 1 85.56 278 LYS A CA 1
ATOM 2090 C C . LYS A 1 278 ? 34.656 -37.438 -12.219 1 85.56 278 LYS A C 1
ATOM 2092 O O . LYS A 1 278 ? 35.531 -37.406 -13.07 1 85.56 278 LYS A O 1
ATOM 2097 N N . ALA A 1 279 ? 33.656 -38.281 -12.281 1 83.75 279 ALA A N 1
ATOM 2098 C CA . ALA A 1 279 ? 33.5 -39.188 -13.406 1 83.75 279 ALA A CA 1
ATOM 2099 C C . ALA A 1 279 ? 33.25 -38.406 -14.703 1 83.75 279 ALA A C 1
ATOM 2101 O O . ALA A 1 279 ? 33.75 -38.812 -15.766 1 83.75 279 ALA A O 1
ATOM 2102 N N . PHE A 1 280 ? 32.625 -37.375 -14.57 1 85.38 280 PHE A N 1
ATOM 2103 C CA . PHE A 1 280 ? 32.281 -36.531 -15.734 1 85.38 280 PHE A CA 1
ATOM 2104 C C . PHE A 1 280 ? 33.531 -35.844 -16.25 1 85.38 280 PHE A C 1
ATOM 2106 O O . PHE A 1 280 ? 33.75 -35.719 -17.469 1 85.38 280 PHE A O 1
ATOM 2113 N N . ARG A 1 281 ? 34.406 -35.375 -15.312 1 79 281 ARG A N 1
ATOM 2114 C CA . ARG A 1 281 ? 35.625 -34.625 -15.672 1 79 281 ARG A CA 1
ATOM 2115 C C . ARG A 1 281 ? 36.719 -35.562 -16.172 1 79 281 ARG A C 1
ATOM 2117 O O . ARG A 1 281 ? 37.531 -35.156 -17 1 79 281 ARG A O 1
ATOM 2124 N N . ASP A 1 282 ? 37.062 -36.625 -15.391 1 67.5 282 ASP A N 1
ATOM 2125 C CA . ASP A 1 282 ? 38.156 -37.531 -15.695 1 67.5 282 ASP A CA 1
ATOM 2126 C C . ASP A 1 282 ? 38.125 -37.938 -17.172 1 67.5 282 ASP A C 1
ATOM 2128 O O . ASP A 1 282 ? 39.156 -38.375 -17.719 1 67.5 282 ASP A O 1
ATOM 2132 N N . SER A 1 283 ? 36.938 -37.781 -17.609 1 55.66 283 SER A N 1
ATOM 2133 C CA . SER A 1 283 ? 37.031 -38.125 -19.031 1 55.66 283 SER A CA 1
ATOM 2134 C C . SER A 1 283 ? 37.719 -37 -19.828 1 55.66 283 SER A C 1
ATOM 2136 O O . SER A 1 283 ? 37.469 -35.812 -19.547 1 55.66 283 SER A O 1
ATOM 2138 N N . LYS A 1 284 ? 38.969 -37.062 -20.172 1 52.03 284 LYS A N 1
ATOM 2139 C CA . LYS A 1 284 ? 40.031 -36.156 -20.594 1 52.03 284 LYS A CA 1
ATOM 2140 C C . LYS A 1 284 ? 39.5 -34.781 -20.984 1 52.03 284 LYS A C 1
ATOM 2142 O O . LYS A 1 284 ? 40.094 -33.781 -20.641 1 52.03 284 LYS A O 1
ATOM 2147 N N . ARG A 1 285 ? 38.906 -34.5 -22.078 1 49.59 285 ARG A N 1
ATOM 2148 C CA . ARG A 1 285 ? 38.75 -33.188 -22.688 1 49.59 285 ARG A CA 1
ATOM 2149 C C . ARG A 1 285 ? 37.438 -32.562 -22.297 1 49.59 285 ARG A C 1
ATOM 2151 O O . ARG A 1 285 ? 36.375 -33.156 -22.484 1 49.59 285 ARG A O 1
ATOM 2158 N N . THR A 1 286 ? 37.5 -31.641 -21.25 1 51.06 286 THR A N 1
ATOM 2159 C CA . THR A 1 286 ? 36.344 -30.844 -20.969 1 51.06 286 THR A CA 1
ATOM 2160 C C . THR A 1 286 ? 35.625 -30.422 -22.266 1 51.06 286 THR A C 1
ATOM 2162 O O . THR A 1 286 ? 36.25 -29.828 -23.141 1 51.06 286 THR A O 1
ATOM 2165 N N . PRO A 1 287 ? 34.5 -30.953 -22.5 1 50.91 287 PRO A N 1
ATOM 2166 C CA . PRO A 1 287 ? 33.844 -30.641 -23.766 1 50.91 287 PRO A CA 1
ATOM 2167 C C . PRO A 1 287 ? 33.594 -29.156 -23.953 1 50.91 287 PRO A C 1
ATOM 2169 O O . PRO A 1 287 ? 33.094 -28.484 -23.047 1 50.91 287 PRO A O 1
ATOM 2172 N N . ILE A 1 288 ? 34.469 -28.484 -24.625 1 49 288 ILE A N 1
ATOM 2173 C CA . ILE A 1 288 ? 34.219 -27.094 -25 1 49 288 ILE A CA 1
ATOM 2174 C C . ILE A 1 288 ? 33.094 -27.047 -26.031 1 49 288 ILE A C 1
ATOM 2176 O O . ILE A 1 288 ? 32.812 -28.031 -26.719 1 49 288 ILE A O 1
ATOM 2180 N N . LEU A 1 289 ? 32.25 -25.938 -26.031 1 51.16 289 LEU A N 1
ATOM 2181 C CA . LEU A 1 289 ? 31.141 -25.672 -26.953 1 51.16 289 LEU A CA 1
ATOM 2182 C C . LEU A 1 289 ? 31.422 -26.281 -28.328 1 51.16 289 LEU A C 1
ATOM 2184 O O . LEU A 1 289 ? 30.547 -26.906 -28.922 1 51.16 289 LEU A O 1
ATOM 2188 N N . GLY A 1 290 ? 32.625 -26.047 -28.812 1 46.88 290 GLY A N 1
ATOM 2189 C CA . GLY A 1 290 ? 32.969 -26.469 -30.156 1 46.88 290 GLY A CA 1
ATOM 2190 C C . GLY A 1 290 ? 32.938 -27.984 -30.344 1 46.88 290 GLY A C 1
ATOM 2191 O O . GLY A 1 290 ? 32.469 -28.484 -31.359 1 46.88 290 GLY A O 1
ATOM 2192 N N . ALA A 1 291 ? 33.344 -28.656 -29.391 1 48.25 291 ALA A N 1
ATOM 2193 C CA . ALA A 1 291 ? 33.438 -30.125 -29.484 1 48.25 291 ALA A CA 1
ATOM 2194 C C . ALA A 1 291 ? 32.094 -30.781 -29.359 1 48.25 291 ALA A C 1
ATOM 2196 O O . ALA A 1 291 ? 31.812 -31.797 -29.984 1 48.25 291 ALA A O 1
ATOM 2197 N N . VAL A 1 292 ? 31.281 -30.078 -28.578 1 53.28 292 VAL A N 1
ATOM 2198 C CA . VAL A 1 292 ? 29.906 -30.547 -28.484 1 53.28 292 VAL A CA 1
ATOM 2199 C C . VAL A 1 292 ? 29.172 -30.297 -29.797 1 53.28 292 VAL A C 1
ATOM 2201 O O . VAL A 1 292 ? 28.406 -31.125 -30.266 1 53.28 292 VAL A O 1
ATOM 2204 N N . VAL A 1 293 ? 29.594 -29.094 -30.391 1 51.38 293 VAL A N 1
ATOM 2205 C CA . VAL A 1 293 ? 28.953 -28.688 -31.641 1 51.38 293 VAL A CA 1
ATOM 2206 C C . VAL A 1 293 ? 29.391 -29.625 -32.781 1 51.38 293 VAL A C 1
ATOM 2208 O O . VAL A 1 293 ? 28.609 -29.891 -33.688 1 51.38 293 VAL A O 1
ATOM 2211 N N . SER A 1 294 ? 30.625 -29.984 -32.688 1 50.88 294 SER A N 1
ATOM 2212 C CA . SER A 1 294 ? 31.031 -30.812 -33.844 1 50.88 294 SER A CA 1
ATOM 2213 C C . SER A 1 294 ? 30.484 -32.219 -33.719 1 50.88 294 SER A C 1
ATOM 2215 O O . SER A 1 294 ? 30.625 -33.031 -34.625 1 50.88 294 SER A O 1
ATOM 2217 N N . GLY A 1 295 ? 29.578 -32.531 -32.719 1 54.09 295 GLY A N 1
ATOM 2218 C CA . GLY A 1 295 ? 28.797 -33.781 -32.656 1 54.09 295 GLY A CA 1
ATOM 2219 C C . GLY A 1 295 ? 29.609 -34.938 -32.156 1 54.09 295 GLY A C 1
ATOM 2220 O O . GLY A 1 295 ? 29.094 -36.062 -32.062 1 54.09 295 GLY A O 1
ATOM 2221 N N . GLY A 1 296 ? 30.953 -34.844 -31.891 1 59.22 296 GLY A N 1
ATOM 2222 C CA . GLY A 1 296 ? 31.734 -36.031 -31.609 1 59.22 296 GLY A CA 1
ATOM 2223 C C . GLY A 1 296 ? 31.656 -36.438 -30.156 1 59.22 296 GLY A C 1
ATOM 2224 O O . GLY A 1 296 ? 31.719 -37.656 -29.844 1 59.22 296 GLY A O 1
ATOM 2225 N N . ASP A 1 297 ? 31.438 -35.531 -29.219 1 71.5 297 ASP A N 1
ATOM 2226 C CA . ASP A 1 297 ? 31.375 -35.844 -27.797 1 71.5 297 ASP A CA 1
ATOM 2227 C C . ASP A 1 297 ? 29.938 -35.906 -27.297 1 71.5 297 ASP A C 1
ATOM 2229 O O . ASP A 1 297 ? 29.156 -34.969 -27.547 1 71.5 297 ASP A O 1
ATOM 2233 N N . ALA A 1 298 ? 29.531 -37 -26.703 1 78.62 298 ALA A N 1
ATOM 2234 C CA . ALA A 1 298 ? 28.172 -37.219 -26.203 1 78.62 298 ALA A CA 1
ATOM 2235 C C . ALA A 1 298 ? 27.922 -36.438 -24.922 1 78.62 298 ALA A C 1
ATOM 2237 O O . ALA A 1 298 ? 26.766 -36.281 -24.5 1 78.62 298 ALA A O 1
ATOM 2238 N N . ARG A 1 299 ? 29.062 -35.938 -24.391 1 87.12 299 ARG A N 1
ATOM 2239 C CA . ARG A 1 299 ? 28.891 -35.188 -23.156 1 87.12 299 ARG A CA 1
ATOM 2240 C C . ARG A 1 299 ? 28.422 -33.75 -23.422 1 87.12 299 ARG A C 1
ATOM 2242 O O . ARG A 1 299 ? 28.922 -33.094 -24.344 1 87.12 299 ARG A O 1
ATOM 2249 N N . PRO A 1 300 ? 27.422 -33.344 -22.625 1 88.62 300 PRO A N 1
ATOM 2250 C CA . PRO A 1 300 ? 26.984 -31.953 -22.766 1 88.62 300 PRO A CA 1
ATOM 2251 C C . PRO A 1 300 ? 27.953 -30.953 -22.172 1 88.62 300 PRO A C 1
ATOM 2253 O O . PRO A 1 300 ? 28.812 -31.344 -21.359 1 88.62 300 PRO A O 1
ATOM 2256 N N . TRP A 1 301 ? 27.906 -29.719 -22.594 1 85.88 301 TRP A N 1
ATOM 2257 C CA . TRP A 1 301 ? 28.703 -28.641 -22.031 1 85.88 301 TRP A CA 1
ATOM 2258 C C . TRP A 1 301 ? 28.188 -28.234 -20.641 1 85.88 301 TRP A C 1
ATOM 2260 O O . TRP A 1 301 ? 27.094 -27.703 -20.516 1 85.88 301 TRP A O 1
ATOM 2270 N N . LEU A 1 302 ? 28.969 -28.5 -19.594 1 89.81 302 LEU A N 1
ATOM 2271 C CA . LEU A 1 302 ? 28.516 -28.266 -18.234 1 89.81 302 LEU A CA 1
ATOM 2272 C C . LEU A 1 302 ? 29.406 -27.25 -17.531 1 89.81 302 LEU A C 1
ATOM 2274 O O . LEU A 1 302 ? 28.938 -26.5 -16.672 1 89.81 302 LEU A O 1
ATOM 2278 N N . LEU A 1 303 ? 30.734 -27.266 -17.797 1 89.94 303 LEU A N 1
ATOM 2279 C CA . LEU A 1 303 ? 31.672 -26.438 -17.047 1 89.94 303 LEU A CA 1
ATOM 2280 C C . LEU A 1 303 ? 32.5 -25.578 -18 1 89.94 303 LEU A C 1
ATOM 2282 O O . LEU A 1 303 ? 32.906 -26.031 -19.078 1 89.94 303 LEU A O 1
ATOM 2286 N N . TYR A 1 304 ? 32.688 -24.422 -17.531 1 89.44 304 TYR A N 1
ATOM 2287 C CA . TYR A 1 304 ? 33.656 -23.562 -18.203 1 89.44 304 TYR A CA 1
ATOM 2288 C C . TYR A 1 304 ? 35.062 -23.859 -17.719 1 89.44 304 TYR A C 1
ATOM 2290 O O . TYR A 1 304 ? 35.25 -24.531 -16.703 1 89.44 304 TYR A O 1
ATOM 2298 N N . GLY A 1 305 ? 36.031 -23.328 -18.406 1 83.44 305 GLY A N 1
ATOM 2299 C CA . GLY A 1 305 ? 37.406 -23.547 -18.016 1 83.44 305 GLY A CA 1
ATOM 2300 C C . GLY A 1 305 ? 37.781 -22.922 -16.672 1 83.44 305 GLY A C 1
ATOM 2301 O O . GLY A 1 305 ? 37.188 -21.906 -16.297 1 83.44 305 GLY A O 1
ATOM 2302 N N . ASP A 1 306 ? 38.719 -23.656 -16 1 82.12 306 ASP A N 1
ATOM 2303 C CA . ASP A 1 306 ? 39.156 -23.125 -14.727 1 82.12 306 ASP A CA 1
ATOM 2304 C C . ASP A 1 306 ? 39.875 -21.797 -14.906 1 82.12 306 ASP A C 1
ATOM 2306 O O . ASP A 1 306 ? 40.75 -21.672 -15.773 1 82.12 306 ASP A O 1
ATOM 2310 N N . GLY A 1 307 ? 39.5 -20.766 -14.188 1 81.19 307 GLY A N 1
ATOM 2311 C CA . GLY A 1 307 ? 40.156 -19.469 -14.219 1 81.19 307 GLY A CA 1
ATOM 2312 C C . GLY A 1 307 ? 39.688 -18.594 -15.367 1 81.19 307 GLY A C 1
ATOM 2313 O O . GLY A 1 307 ? 40.125 -17.453 -15.5 1 81.19 307 GLY A O 1
ATOM 2314 N N . ASP A 1 308 ? 38.844 -19.031 -16.203 1 87.44 308 ASP A N 1
ATOM 2315 C CA . ASP A 1 308 ? 38.406 -18.297 -17.391 1 87.44 308 ASP A CA 1
ATOM 2316 C C . ASP A 1 308 ? 37.219 -17.406 -17.094 1 87.44 308 ASP A C 1
ATOM 2318 O O . ASP A 1 308 ? 36.625 -16.797 -17.984 1 87.44 308 ASP A O 1
ATOM 2322 N N . ALA A 1 309 ? 36.906 -17.281 -15.898 1 91.19 309 ALA A N 1
ATOM 2323 C CA . ALA A 1 309 ? 35.688 -16.547 -15.539 1 91.19 309 ALA A CA 1
ATOM 2324 C C . ALA A 1 309 ? 35.781 -15.094 -15.984 1 91.19 309 ALA A C 1
ATOM 2326 O O . ALA A 1 309 ? 34.844 -14.586 -16.641 1 91.19 309 ALA A O 1
ATOM 2327 N N . PRO A 1 310 ? 36.938 -14.391 -15.789 1 91.69 310 PRO A N 1
ATOM 2328 C CA . PRO A 1 310 ? 37 -12.992 -16.234 1 91.69 310 PRO A CA 1
ATOM 2329 C C . PRO A 1 310 ? 36.969 -12.859 -17.75 1 91.69 310 PRO A C 1
ATOM 2331 O O . PRO A 1 310 ? 36.375 -11.906 -18.266 1 91.69 310 PRO A O 1
ATOM 2334 N N . SER A 1 311 ? 37.469 -13.766 -18.438 1 90.31 311 SER A N 1
ATOM 2335 C CA . SER A 1 311 ? 37.438 -13.711 -19.891 1 90.31 311 SER A CA 1
ATOM 2336 C C . SER A 1 311 ? 36.062 -14 -20.453 1 90.31 311 SER A C 1
ATOM 2338 O O . SER A 1 311 ? 35.625 -13.391 -21.422 1 90.31 311 SER A O 1
ATOM 2340 N N . VAL A 1 312 ? 35.375 -14.922 -19.828 1 91 312 VAL A N 1
ATOM 2341 C CA . VAL A 1 312 ? 34.031 -15.273 -20.266 1 91 312 VAL A CA 1
ATOM 2342 C C . VAL A 1 312 ? 33.094 -14.094 -20.047 1 91 312 VAL A C 1
ATOM 2344 O O . VAL A 1 312 ? 32.25 -13.812 -20.875 1 91 312 VAL A O 1
ATOM 2347 N N . LEU A 1 313 ? 33.281 -13.453 -18.984 1 91.25 313 LEU A N 1
ATOM 2348 C CA . LEU A 1 313 ? 32.406 -12.352 -18.625 1 91.25 313 LEU A CA 1
ATOM 2349 C C . LEU A 1 313 ? 32.75 -11.094 -19.406 1 91.25 313 LEU A C 1
ATOM 2351 O O . LEU A 1 313 ? 31.938 -10.156 -19.484 1 91.25 313 LEU A O 1
ATOM 2355 N N . ALA A 1 314 ? 33.875 -11.062 -20.078 1 88.38 314 ALA A N 1
ATOM 2356 C CA . ALA A 1 314 ? 34.312 -9.898 -20.844 1 88.38 314 ALA A CA 1
ATOM 2357 C C . ALA A 1 314 ? 34.219 -10.164 -22.344 1 88.38 314 ALA A C 1
ATOM 2359 O O . ALA A 1 314 ? 34.719 -9.367 -23.141 1 88.38 314 ALA A O 1
ATOM 2360 N N . ARG A 1 315 ? 33.562 -11.172 -22.656 1 86.44 315 ARG A N 1
ATOM 2361 C CA . ARG A 1 315 ? 33.406 -11.508 -24.078 1 86.44 315 ARG A CA 1
ATOM 2362 C C . ARG A 1 315 ? 32.438 -10.562 -24.781 1 86.44 315 ARG A C 1
ATOM 2364 O O . ARG A 1 315 ? 31.422 -10.18 -24.203 1 86.44 315 ARG A O 1
ATOM 2371 N N . ARG A 1 316 ? 32.719 -10.203 -26.031 1 80.88 316 ARG A N 1
ATOM 2372 C CA . ARG A 1 316 ? 31.891 -9.258 -26.781 1 80.88 316 ARG A CA 1
ATOM 2373 C C . ARG A 1 316 ? 31.109 -9.961 -27.875 1 80.88 316 ARG A C 1
ATOM 2375 O O . ARG A 1 316 ? 30.891 -9.398 -28.953 1 80.88 316 ARG A O 1
ATOM 2382 N N . LYS A 1 317 ? 30.703 -11.031 -27.594 1 79.5 317 LYS A N 1
ATOM 2383 C CA . LYS A 1 317 ? 29.969 -11.773 -28.625 1 79.5 317 LYS A CA 1
ATOM 2384 C C . LYS A 1 317 ? 28.516 -11.281 -28.734 1 79.5 317 LYS A C 1
ATOM 2386 O O . LYS A 1 317 ? 27.859 -11.484 -29.75 1 79.5 317 LYS A O 1
ATOM 2391 N N . LEU A 1 318 ? 28.125 -10.625 -27.766 1 85.31 318 LEU A N 1
ATOM 2392 C CA . LEU A 1 318 ? 26.766 -10.094 -27.75 1 85.31 318 LEU A CA 1
ATOM 2393 C C . LEU A 1 318 ? 26.734 -8.672 -28.297 1 85.31 318 LEU A C 1
ATOM 2395 O O . LEU A 1 318 ? 25.703 -8 -28.25 1 85.31 318 LEU A O 1
ATOM 2399 N N . SER A 1 319 ? 27.672 -8.18 -28.891 1 79.38 319 SER A N 1
ATOM 2400 C CA . SER A 1 319 ? 27.797 -6.793 -29.328 1 79.38 319 SER A CA 1
ATOM 2401 C C . SER A 1 319 ? 26.781 -6.453 -30.422 1 79.38 319 SER A C 1
ATOM 2403 O O . SER A 1 319 ? 26.328 -5.309 -30.516 1 79.38 319 SER A O 1
ATOM 2405 N N . PRO A 1 320 ? 26.375 -7.43 -31.203 1 79.69 320 PRO A N 1
ATOM 2406 C CA . PRO A 1 320 ? 25.406 -7.051 -32.219 1 79.69 320 PRO A CA 1
ATOM 2407 C C . PRO A 1 320 ? 24 -6.871 -31.672 1 79.69 320 PRO A C 1
ATOM 2409 O O . PRO A 1 320 ? 23.141 -6.281 -32.344 1 79.69 320 PRO A O 1
ATOM 2412 N N . VAL A 1 321 ? 23.781 -7.277 -30.547 1 85.88 321 VAL A N 1
ATOM 2413 C CA . VAL A 1 321 ? 22.453 -7.18 -29.938 1 85.88 321 VAL A CA 1
ATOM 2414 C C . VAL A 1 321 ? 22.328 -5.867 -29.172 1 85.88 321 VAL A C 1
ATOM 2416 O O . VAL A 1 321 ? 23.125 -5.578 -28.281 1 85.88 321 VAL A O 1
ATOM 2419 N N . LYS A 1 322 ? 21.375 -5.074 -29.641 1 87.31 322 LYS A N 1
ATOM 2420 C CA . LYS A 1 322 ? 21.141 -3.797 -28.969 1 87.31 322 LYS A CA 1
ATOM 2421 C C . LYS A 1 322 ? 19.797 -3.787 -28.266 1 87.31 322 LYS A C 1
ATOM 2423 O O . LYS A 1 322 ? 18.781 -4.145 -28.859 1 87.31 322 LYS A O 1
ATOM 2428 N N . PHE A 1 323 ? 19.891 -3.355 -27 1 89.19 323 PHE A N 1
ATOM 2429 C CA . PHE A 1 323 ? 18.672 -3.289 -26.203 1 89.19 323 PHE A CA 1
ATOM 2430 C C . PHE A 1 323 ? 18.156 -1.858 -26.109 1 89.19 323 PHE A C 1
ATOM 2432 O O . PHE A 1 323 ? 18.922 -0.905 -26.25 1 89.19 323 PHE A O 1
ATOM 2439 N N . SER A 1 324 ? 16.844 -1.758 -26.016 1 89.31 324 SER A N 1
ATOM 2440 C CA . SER A 1 324 ? 16.172 -0.463 -25.922 1 89.31 324 SER A CA 1
ATOM 2441 C C . SER A 1 324 ? 15.328 -0.358 -24.656 1 89.31 324 SER A C 1
ATOM 2443 O O . SER A 1 324 ? 15.039 -1.369 -24.016 1 89.31 324 SER A O 1
ATOM 2445 N N . LEU A 1 325 ? 15.039 0.875 -24.266 1 89.25 325 LEU A N 1
ATOM 2446 C CA . LEU A 1 325 ? 14.211 1.11 -23.078 1 89.25 325 LEU A CA 1
ATOM 2447 C C . LEU A 1 325 ? 12.789 1.489 -23.484 1 89.25 325 LEU A C 1
ATOM 2449 O O . LEU A 1 325 ? 11.93 1.69 -22.625 1 89.25 325 LEU A O 1
ATOM 2453 N N . HIS A 1 326 ? 12.508 1.47 -24.703 1 87.5 326 HIS A N 1
ATOM 2454 C CA . HIS A 1 326 ? 11.148 1.752 -25.141 1 87.5 326 HIS A CA 1
ATOM 2455 C C . HIS A 1 326 ? 10.195 0.627 -24.75 1 87.5 326 HIS A C 1
ATOM 2457 O O . HIS A 1 326 ? 10.508 -0.55 -24.953 1 87.5 326 HIS A O 1
ATOM 2463 N N . PRO A 1 327 ? 9.062 0.906 -24.141 1 82.25 327 PRO A N 1
ATOM 2464 C CA . PRO A 1 327 ? 8.18 -0.124 -23.578 1 82.25 327 PRO A CA 1
ATOM 2465 C C . PRO A 1 327 ? 7.59 -1.042 -24.641 1 82.25 327 PRO A C 1
ATOM 2467 O O . PRO A 1 327 ? 7.305 -2.209 -24.375 1 82.25 327 PRO A O 1
ATOM 2470 N N . ASN A 1 328 ? 7.398 -0.586 -25.938 1 81.38 328 ASN A N 1
ATOM 2471 C CA . ASN A 1 328 ? 6.719 -1.382 -26.953 1 81.38 328 ASN A CA 1
ATOM 2472 C C . ASN A 1 328 ? 7.715 -2.07 -27.875 1 81.38 328 ASN A C 1
ATOM 2474 O O . ASN A 1 328 ? 7.316 -2.762 -28.812 1 81.38 328 ASN A O 1
ATOM 2478 N N . SER A 1 329 ? 8.977 -2.047 -27.484 1 83.12 329 SER A N 1
ATOM 2479 C CA . SER A 1 329 ? 9.961 -2.691 -28.359 1 83.12 329 SER A CA 1
ATOM 2480 C C . SER A 1 329 ? 10.266 -4.109 -27.891 1 83.12 329 SER A C 1
ATOM 2482 O O . SER A 1 329 ? 10.227 -4.395 -26.688 1 83.12 329 SER A O 1
ATOM 2484 N N . ASN A 1 330 ? 10.508 -4.973 -28.812 1 78.88 330 ASN A N 1
ATOM 2485 C CA . ASN A 1 330 ? 10.875 -6.352 -28.484 1 78.88 330 ASN A CA 1
ATOM 2486 C C . ASN A 1 330 ? 12.273 -6.438 -27.891 1 78.88 330 ASN A C 1
ATOM 2488 O O . ASN A 1 330 ? 12.594 -7.41 -27.203 1 78.88 330 ASN A O 1
ATOM 2492 N N . SER A 1 331 ? 13.062 -5.387 -28.094 1 86.19 331 SER A N 1
ATOM 2493 C CA . SER A 1 331 ? 14.43 -5.391 -27.578 1 86.19 331 SER A CA 1
ATOM 2494 C C . SER A 1 331 ? 14.5 -4.801 -26.172 1 86.19 331 SER A C 1
ATOM 2496 O O . SER A 1 331 ? 15.586 -4.582 -25.641 1 86.19 331 SER A O 1
ATOM 2498 N N . SER A 1 332 ? 13.367 -4.629 -25.625 1 89.75 332 SER A N 1
ATOM 2499 C CA . SER A 1 332 ? 13.352 -4.02 -24.297 1 89.75 332 SER A CA 1
ATOM 2500 C C . SER A 1 332 ? 13.352 -5.078 -23.203 1 89.75 332 SER A C 1
ATOM 2502 O O . SER A 1 332 ? 13.422 -4.75 -22.016 1 89.75 332 SER A O 1
ATOM 2504 N N . PHE A 1 333 ? 13.258 -6.312 -23.594 1 89.62 333 PHE A N 1
ATOM 2505 C CA . PHE A 1 333 ? 13.227 -7.398 -22.625 1 89.62 333 PHE A CA 1
ATOM 2506 C C . PHE A 1 333 ? 14.383 -8.367 -22.859 1 89.62 333 PHE A C 1
ATOM 2508 O O . PHE A 1 333 ? 14.742 -8.648 -24 1 89.62 333 PHE A O 1
ATOM 2515 N N . LEU A 1 334 ? 14.992 -8.727 -21.75 1 91.5 334 LEU A N 1
ATOM 2516 C CA . LEU A 1 334 ? 15.922 -9.852 -21.812 1 91.5 334 LEU A CA 1
ATOM 2517 C C . LEU A 1 334 ? 15.172 -11.18 -21.828 1 91.5 334 LEU A C 1
ATOM 2519 O O . LEU A 1 334 ? 14.852 -11.734 -20.781 1 91.5 334 LEU A O 1
ATOM 2523 N N . ARG A 1 335 ? 15.078 -11.711 -23 1 90.56 335 ARG A N 1
ATOM 2524 C CA . ARG A 1 335 ? 14.336 -12.953 -23.156 1 90.56 335 ARG A CA 1
ATOM 2525 C C . ARG A 1 335 ? 15.234 -14.164 -22.938 1 90.56 335 ARG A C 1
ATOM 2527 O O . ARG A 1 335 ? 16.297 -14.281 -23.547 1 90.56 335 ARG A O 1
ATOM 2534 N N . LEU A 1 336 ? 14.781 -15 -22.031 1 92.88 336 LEU A N 1
ATOM 2535 C CA . LEU A 1 336 ? 15.531 -16.203 -21.703 1 92.88 336 LEU A CA 1
ATOM 2536 C C . LEU A 1 336 ? 14.859 -17.438 -22.297 1 92.88 336 LEU A C 1
ATOM 2538 O O . LEU A 1 336 ? 13.641 -17.469 -22.469 1 92.88 336 LEU A O 1
ATOM 2542 N N . ARG A 1 337 ? 15.688 -18.344 -22.703 1 91.5 337 ARG A N 1
ATOM 2543 C CA . ARG A 1 337 ? 15.258 -19.672 -23.109 1 91.5 337 ARG A CA 1
ATOM 2544 C C . ARG A 1 337 ? 15.914 -20.75 -22.25 1 91.5 337 ARG A C 1
ATOM 2546 O O . ARG A 1 337 ? 17.125 -20.719 -22.016 1 91.5 337 ARG A O 1
ATOM 2553 N N . ALA A 1 338 ? 15.078 -21.609 -21.75 1 93.06 338 ALA A N 1
ATOM 2554 C CA . ALA A 1 338 ? 15.586 -22.656 -20.891 1 93.06 338 ALA A CA 1
ATOM 2555 C C . ALA A 1 338 ? 15.375 -24.031 -21.516 1 93.06 338 ALA A C 1
ATOM 2557 O O . ALA A 1 338 ? 14.258 -24.375 -21.906 1 93.06 338 ALA A O 1
ATOM 2558 N N . ALA A 1 339 ? 16.453 -24.766 -21.703 1 93.06 339 ALA A N 1
ATOM 2559 C CA . ALA A 1 339 ? 16.359 -26.188 -22.031 1 93.06 339 ALA A CA 1
ATOM 2560 C C . ALA A 1 339 ? 16.172 -27.031 -20.766 1 93.06 339 ALA A C 1
ATOM 2562 O O . ALA A 1 339 ? 17.094 -27.203 -19.969 1 93.06 339 ALA A O 1
ATOM 2563 N N . LYS A 1 340 ? 15.047 -27.578 -20.672 1 93.31 340 LYS A N 1
ATOM 2564 C CA . LYS A 1 340 ? 14.719 -28.344 -19.484 1 93.31 340 LYS A CA 1
ATOM 2565 C C . LYS A 1 340 ? 14.953 -29.844 -19.688 1 93.31 340 LYS A C 1
ATOM 2567 O O . LYS A 1 340 ? 14.602 -30.375 -20.75 1 93.31 340 LYS A O 1
ATOM 2572 N N . PHE A 1 341 ? 15.602 -30.391 -18.688 1 93.5 341 PHE A N 1
ATOM 2573 C CA . PHE A 1 341 ? 15.914 -31.828 -18.734 1 93.5 341 PHE A CA 1
ATOM 2574 C C . PHE A 1 341 ? 15.266 -32.562 -17.562 1 93.5 341 PHE A C 1
ATOM 2576 O O . PHE A 1 341 ? 15.203 -32 -16.453 1 93.5 341 PHE A O 1
ATOM 2583 N N . SER A 1 342 ? 14.75 -33.688 -17.828 1 92.75 342 SER A N 1
ATOM 2584 C CA . SER A 1 342 ? 14.312 -34.562 -16.75 1 92.75 342 SER A CA 1
ATOM 2585 C C . SER A 1 342 ? 15.5 -35.125 -15.969 1 92.75 342 SER A C 1
ATOM 2587 O O . SER A 1 342 ? 16.656 -34.969 -16.391 1 92.75 342 SER A O 1
ATOM 2589 N N . LEU A 1 343 ? 15.273 -35.688 -14.891 1 93.38 343 LEU A N 1
ATOM 2590 C CA . LEU A 1 343 ? 16.344 -36.281 -14.086 1 93.38 343 LEU A CA 1
ATOM 2591 C C . LEU A 1 343 ? 17.062 -37.375 -14.859 1 93.38 343 LEU A C 1
ATOM 2593 O O . LEU A 1 343 ? 18.281 -37.531 -14.742 1 93.38 343 LEU A O 1
ATOM 2597 N N . GLU A 1 344 ? 16.375 -38.062 -15.758 1 89.12 344 GLU A N 1
ATOM 2598 C CA . GLU A 1 344 ? 16.922 -39.188 -16.5 1 89.12 344 GLU A CA 1
ATOM 2599 C C . GLU A 1 344 ? 17.719 -38.719 -17.719 1 89.12 344 GLU A C 1
ATOM 2601 O O . GLU A 1 344 ? 18.391 -39.531 -18.375 1 89.12 344 GLU A O 1
ATOM 2606 N N . GLY A 1 345 ? 17.672 -37.438 -17.984 1 89.25 345 GLY A N 1
ATOM 2607 C CA . GLY A 1 345 ? 18.5 -36.906 -19.047 1 89.25 345 GLY A CA 1
ATOM 2608 C C . GLY A 1 345 ? 17.734 -36.625 -20.328 1 89.25 345 GLY A C 1
ATOM 2609 O O . GLY A 1 345 ? 18.328 -36.281 -21.344 1 89.25 345 GLY A O 1
ATOM 2610 N N . ASN A 1 346 ? 16.484 -36.781 -20.328 1 87.25 346 ASN A N 1
ATOM 2611 C CA . ASN A 1 346 ? 15.672 -36.469 -21.5 1 87.25 346 ASN A CA 1
ATOM 2612 C C . ASN A 1 346 ? 15.312 -35 -21.578 1 87.25 346 ASN A C 1
ATOM 2614 O O . ASN A 1 346 ? 15.07 -34.375 -20.562 1 87.25 346 ASN A O 1
ATOM 2618 N N . LEU A 1 347 ? 15.406 -34.531 -22.797 1 89.19 347 LEU A N 1
ATOM 2619 C CA . LEU A 1 347 ? 14.977 -33.125 -23 1 89.19 347 LEU A CA 1
ATOM 2620 C C . LEU A 1 347 ? 13.461 -33.031 -22.906 1 89.19 347 LEU A C 1
ATOM 2622 O O . LEU A 1 347 ? 12.734 -33.719 -23.625 1 89.19 347 LEU A O 1
ATOM 2626 N N . LEU A 1 348 ? 12.992 -32.281 -22.078 1 85.94 348 LEU A N 1
ATOM 2627 C CA . LEU A 1 348 ? 11.555 -32.094 -21.875 1 85.94 348 LEU A CA 1
ATOM 2628 C C . LEU A 1 348 ? 11.016 -31 -22.781 1 85.94 348 LEU A C 1
ATOM 2630 O O . LEU A 1 348 ? 10.031 -31.203 -23.5 1 85.94 348 LEU A O 1
ATOM 2634 N N . ASP A 1 349 ? 11.57 -29.828 -22.719 1 84.06 349 ASP A N 1
ATOM 2635 C CA . ASP A 1 349 ? 11.062 -28.688 -23.453 1 84.06 349 ASP A CA 1
ATOM 2636 C C . ASP A 1 349 ? 12.125 -27.594 -23.578 1 84.06 349 ASP A C 1
ATOM 2638 O O . ASP A 1 349 ? 13.133 -27.625 -22.859 1 84.06 349 ASP A O 1
ATOM 2642 N N . LEU A 1 350 ? 11.961 -26.797 -24.609 1 87.69 350 LEU A N 1
ATOM 2643 C CA . LEU A 1 350 ? 12.664 -25.531 -24.75 1 87.69 350 LEU A CA 1
ATOM 2644 C C . LEU A 1 350 ? 11.727 -24.359 -24.516 1 87.69 350 LEU A C 1
ATOM 2646 O O . LEU A 1 350 ? 11.086 -23.859 -25.438 1 87.69 350 LEU A O 1
ATOM 2650 N N . THR A 1 351 ? 11.727 -23.906 -23.25 1 85.62 351 THR A N 1
ATOM 2651 C CA . THR A 1 351 ? 10.719 -22.938 -22.828 1 85.62 351 THR A CA 1
ATOM 2652 C C . THR A 1 351 ? 11.305 -21.531 -22.797 1 85.62 351 THR A C 1
ATOM 2654 O O . THR A 1 351 ? 12.414 -21.312 -22.312 1 85.62 351 THR A O 1
ATOM 2657 N N . ALA A 1 352 ? 10.547 -20.625 -23.438 1 86.06 352 ALA A N 1
ATOM 2658 C CA . ALA A 1 352 ? 10.891 -19.219 -23.344 1 86.06 352 ALA A CA 1
ATOM 2659 C C . ALA A 1 352 ? 10.266 -18.578 -22.109 1 86.06 352 ALA A C 1
ATOM 2661 O O . ALA A 1 352 ? 9.164 -18.953 -21.703 1 86.06 352 ALA A O 1
ATOM 2662 N N . GLY A 1 353 ? 11.008 -17.719 -21.422 1 86.31 353 GLY A N 1
ATOM 2663 C CA . GLY A 1 353 ? 10.469 -17.062 -20.234 1 86.31 353 GLY A CA 1
ATOM 2664 C C . GLY A 1 353 ? 11.398 -16.016 -19.656 1 86.31 353 GLY A C 1
ATOM 2665 O O . GLY A 1 353 ? 12.359 -15.602 -20.312 1 86.31 353 GLY A O 1
ATOM 2666 N N . GLY A 1 354 ? 10.961 -15.539 -18.516 1 88.44 354 GLY A N 1
ATOM 2667 C CA . GLY A 1 354 ? 11.75 -14.547 -17.812 1 88.44 354 GLY A CA 1
ATOM 2668 C C . GLY A 1 354 ? 11.992 -14.906 -16.359 1 88.44 354 GLY A C 1
ATOM 2669 O O . GLY A 1 354 ? 12.641 -15.914 -16.047 1 88.44 354 GLY A O 1
ATOM 2670 N N . ALA A 1 355 ? 11.352 -14.227 -15.438 1 87.25 355 ALA A N 1
ATOM 2671 C CA . ALA A 1 355 ? 11.547 -14.422 -14.008 1 87.25 355 ALA A CA 1
ATOM 2672 C C . ALA A 1 355 ? 11.008 -15.773 -13.555 1 87.25 355 ALA A C 1
ATOM 2674 O O . ALA A 1 355 ? 11.516 -16.359 -12.594 1 87.25 355 ALA A O 1
ATOM 2675 N N . GLY A 1 356 ? 10.047 -16.266 -14.227 1 83.25 356 GLY A N 1
ATOM 2676 C CA . GLY A 1 356 ? 9.43 -17.531 -13.844 1 83.25 356 GLY A CA 1
ATOM 2677 C C . GLY A 1 356 ? 10.367 -18.719 -13.977 1 83.25 356 GLY A C 1
ATOM 2678 O O . GLY A 1 356 ? 10.18 -19.734 -13.305 1 83.25 356 GLY A O 1
ATOM 2679 N N . LEU A 1 357 ? 11.352 -18.625 -14.773 1 90 357 LEU A N 1
ATOM 2680 C CA . LEU A 1 357 ? 12.312 -19.703 -14.977 1 90 357 LEU A CA 1
ATOM 2681 C C . LEU A 1 357 ? 13.344 -19.719 -13.859 1 90 357 LEU A C 1
ATOM 2683 O O . LEU A 1 357 ? 14.023 -20.734 -13.656 1 90 357 LEU A O 1
ATOM 2687 N N . LEU A 1 358 ? 13.398 -18.594 -13.094 1 93.12 358 LEU A N 1
ATOM 2688 C CA . LEU A 1 358 ? 14.523 -18.422 -12.188 1 93.12 358 LEU A CA 1
ATOM 2689 C C . LEU A 1 358 ? 14.078 -18.516 -10.734 1 93.12 358 LEU A C 1
ATOM 2691 O O . LEU A 1 358 ? 14.906 -18.5 -9.82 1 93.12 358 LEU A O 1
ATOM 2695 N N . THR A 1 359 ? 12.859 -18.547 -10.492 1 89.81 359 THR A N 1
ATOM 2696 C CA . THR A 1 359 ? 12.398 -18.547 -9.109 1 89.81 359 THR A CA 1
ATOM 2697 C C . THR A 1 359 ? 11.203 -19.484 -8.938 1 89.81 359 THR A C 1
ATOM 2699 O O . THR A 1 359 ? 10.586 -19.891 -9.922 1 89.81 359 THR A O 1
ATOM 2702 N N . LEU A 1 360 ? 11.094 -19.844 -7.609 1 87.75 360 LEU A N 1
ATOM 2703 C CA . LEU A 1 360 ? 9.961 -20.688 -7.234 1 87.75 360 LEU A CA 1
ATOM 2704 C C . LEU A 1 360 ? 8.75 -19.828 -6.852 1 87.75 360 LEU A C 1
ATOM 2706 O O . LEU A 1 360 ? 7.648 -20.344 -6.688 1 87.75 360 LEU A O 1
ATOM 2710 N N . CYS A 1 361 ? 9.008 -18.609 -6.812 1 81.19 361 CYS A N 1
ATOM 2711 C CA . CYS A 1 361 ? 7.926 -17.703 -6.438 1 81.19 361 CYS A CA 1
ATOM 2712 C C . CYS A 1 361 ? 6.938 -17.531 -7.582 1 81.19 361 CYS A C 1
ATOM 2714 O O . CYS A 1 361 ? 7.32 -17.578 -8.75 1 81.19 361 CYS A O 1
ATOM 2716 N N . PRO A 1 362 ? 5.633 -17.312 -7.18 1 73.75 362 PRO A N 1
ATOM 2717 C CA . PRO A 1 362 ? 4.664 -17.031 -8.242 1 73.75 362 PRO A CA 1
ATOM 2718 C C . PRO A 1 362 ? 4.895 -15.688 -8.914 1 73.75 362 PRO A C 1
ATOM 2720 O O . PRO A 1 362 ? 5.148 -14.688 -8.242 1 73.75 362 PRO A O 1
ATOM 2723 N N . THR A 1 363 ? 5.191 -15.641 -10.125 1 69.75 363 THR A N 1
ATOM 2724 C CA . THR A 1 363 ? 5.434 -14.406 -10.859 1 69.75 363 THR A CA 1
ATOM 2725 C C . THR A 1 363 ? 4.309 -14.141 -11.859 1 69.75 363 THR A C 1
ATOM 2727 O O . THR A 1 363 ? 3.525 -15.047 -12.172 1 69.75 363 THR A O 1
ATOM 2730 N N . ASP A 1 364 ? 4.102 -12.836 -12.141 1 58.75 364 ASP A N 1
ATOM 2731 C CA . ASP A 1 364 ? 3.162 -12.477 -13.195 1 58.75 364 ASP A CA 1
ATOM 2732 C C . ASP A 1 364 ? 3.666 -12.938 -14.562 1 58.75 364 ASP A C 1
ATOM 2734 O O . ASP A 1 364 ? 4.75 -12.547 -14.992 1 58.75 364 ASP A O 1
ATOM 2738 N N . GLU A 1 365 ? 3.391 -14.148 -14.93 1 57.41 365 GLU A N 1
ATOM 2739 C CA . GLU A 1 365 ? 3.879 -14.93 -16.062 1 57.41 365 GLU A CA 1
ATOM 2740 C C . GLU A 1 365 ? 3.826 -14.117 -17.359 1 57.41 365 GLU A C 1
ATOM 2742 O O . GLU A 1 365 ? 4.488 -14.461 -18.344 1 57.41 365 GLU A O 1
ATOM 2747 N N . GLU A 1 366 ? 3.184 -12.844 -17.25 1 60 366 GLU A N 1
ATOM 2748 C CA . GLU A 1 366 ? 2.934 -12.273 -18.578 1 60 366 GLU A CA 1
ATOM 2749 C C . GLU A 1 366 ? 4.172 -11.562 -19.109 1 60 366 GLU A C 1
ATOM 2751 O O . GLU A 1 366 ? 4.176 -11.078 -20.25 1 60 366 GLU A O 1
ATOM 2756 N N . GLU A 1 367 ? 5.273 -11.758 -18.391 1 69.69 367 GLU A N 1
ATOM 2757 C CA . GLU A 1 367 ? 6.371 -10.977 -18.953 1 69.69 367 GLU A CA 1
ATOM 2758 C C . GLU A 1 367 ? 7.266 -11.844 -19.828 1 69.69 367 GLU A C 1
ATOM 2760 O O . GLU A 1 367 ? 7.676 -12.93 -19.438 1 69.69 367 GLU A O 1
ATOM 2765 N N . PRO A 1 368 ? 7.379 -11.43 -21.078 1 72.94 368 PRO A N 1
ATOM 2766 C CA . PRO A 1 368 ? 8.195 -12.188 -22.031 1 72.94 368 PRO A CA 1
ATOM 2767 C C . PRO A 1 368 ? 9.641 -12.344 -21.562 1 72.94 368 PRO A C 1
ATOM 2769 O O . PRO A 1 368 ? 10.352 -13.227 -22.047 1 72.94 368 PRO A O 1
ATOM 2772 N N . GLY A 1 369 ? 10.07 -11.562 -20.641 1 84.12 369 GLY A N 1
ATOM 2773 C CA . GLY A 1 369 ? 11.438 -11.586 -20.156 1 84.12 369 GLY A CA 1
ATOM 2774 C C . GLY A 1 369 ? 11.672 -10.641 -18.984 1 84.12 369 GLY A C 1
ATOM 2775 O O . GLY A 1 369 ? 10.734 -10.312 -18.25 1 84.12 369 GLY A O 1
ATOM 2776 N N . LEU A 1 370 ? 12.977 -10.438 -18.75 1 90.25 370 LEU A N 1
ATOM 2777 C CA . LEU A 1 370 ? 13.359 -9.469 -17.734 1 90.25 370 LEU A CA 1
ATOM 2778 C C . LEU A 1 370 ? 13.438 -8.062 -18.328 1 90.25 370 LEU A C 1
ATOM 2780 O O . LEU A 1 370 ? 14.164 -7.836 -19.297 1 90.25 370 LEU A O 1
ATOM 2784 N N . ARG A 1 371 ? 12.656 -7.172 -17.844 1 89.75 371 ARG A N 1
ATOM 2785 C CA . ARG A 1 371 ? 12.641 -5.812 -18.375 1 89.75 371 ARG A CA 1
ATOM 2786 C C . ARG A 1 371 ? 14.008 -5.152 -18.234 1 89.75 371 ARG A C 1
ATOM 2788 O O . ARG A 1 371 ? 14.539 -5.043 -17.125 1 89.75 371 ARG A O 1
ATOM 2795 N N . PHE A 1 372 ? 14.492 -4.703 -19.312 1 91.81 372 PHE A N 1
ATOM 2796 C CA . PHE A 1 372 ? 15.828 -4.113 -19.344 1 91.81 372 PHE A CA 1
ATOM 2797 C C . PHE A 1 372 ? 15.867 -2.84 -18.5 1 91.81 372 PHE A C 1
ATOM 2799 O O . PHE A 1 372 ? 15 -1.972 -18.641 1 91.81 372 PHE A O 1
ATOM 2806 N N . GLY A 1 373 ? 16.75 -2.768 -17.562 1 90.81 373 GLY A N 1
ATOM 2807 C CA . GLY A 1 373 ? 16.953 -1.569 -16.766 1 90.81 373 GLY A CA 1
ATOM 2808 C C . GLY A 1 373 ? 16.109 -1.528 -15.508 1 90.81 373 GLY A C 1
ATOM 2809 O O . GLY A 1 373 ? 16.234 -0.605 -14.695 1 90.81 373 GLY A O 1
ATOM 2810 N N . ALA A 1 374 ? 15.203 -2.422 -15.336 1 90.81 374 ALA A N 1
ATOM 2811 C CA . ALA A 1 374 ? 14.352 -2.455 -14.148 1 90.81 374 ALA A CA 1
ATOM 2812 C C . ALA A 1 374 ? 15 -3.268 -13.031 1 90.81 374 ALA A C 1
ATOM 2814 O O . ALA A 1 374 ? 15.422 -4.402 -13.25 1 90.81 374 ALA A O 1
ATOM 2815 N N . LYS A 1 375 ? 15.148 -2.633 -11.953 1 91.38 375 LYS A N 1
ATOM 2816 C CA . LYS A 1 375 ? 15.688 -3.312 -10.781 1 91.38 375 LYS A CA 1
ATOM 2817 C C . LYS A 1 375 ? 14.57 -3.764 -9.844 1 91.38 375 LYS A C 1
ATOM 2819 O O . LYS A 1 375 ? 13.711 -2.967 -9.469 1 91.38 375 LYS A O 1
ATOM 2824 N N . TYR A 1 376 ? 14.523 -5 -9.531 1 87.25 376 TYR A N 1
ATOM 2825 C CA . TYR A 1 376 ? 13.492 -5.441 -8.594 1 87.25 376 TYR A CA 1
ATOM 2826 C C . TYR A 1 376 ? 13.938 -6.695 -7.852 1 87.25 376 TYR A C 1
ATOM 2828 O O . TYR A 1 376 ? 14.883 -7.367 -8.266 1 87.25 376 TYR A O 1
ATOM 2836 N N . ARG A 1 377 ? 13.367 -6.922 -6.727 1 89.62 377 ARG A N 1
ATOM 2837 C CA . ARG A 1 377 ? 13.547 -8.086 -5.863 1 89.62 377 ARG A CA 1
ATOM 2838 C C . ARG A 1 377 ? 12.211 -8.727 -5.512 1 89.62 377 ARG A C 1
ATOM 2840 O O . ARG A 1 377 ? 11.297 -8.047 -5.031 1 89.62 377 ARG A O 1
ATOM 2847 N N . ILE A 1 378 ? 12.078 -9.969 -5.855 1 85.88 378 ILE A N 1
ATOM 2848 C CA . ILE A 1 378 ? 10.875 -10.734 -5.527 1 85.88 378 ILE A CA 1
ATOM 2849 C C . ILE A 1 378 ? 11.188 -11.734 -4.418 1 85.88 378 ILE A C 1
ATOM 2851 O O . ILE A 1 378 ? 12.133 -12.523 -4.531 1 85.88 378 ILE A O 1
ATOM 2855 N N . SER A 1 379 ? 10.555 -11.641 -3.332 1 87.44 379 SER A N 1
ATOM 2856 C CA . SER A 1 379 ? 10.727 -12.586 -2.234 1 87.44 379 SER A CA 1
ATOM 2857 C C . SER A 1 379 ? 9.391 -13.195 -1.814 1 87.44 379 SER A C 1
ATOM 2859 O O . SER A 1 379 ? 8.359 -12.516 -1.833 1 87.44 379 SER A O 1
ATOM 2861 N N . CYS A 1 380 ? 9.359 -14.453 -1.576 1 81.25 380 CYS A N 1
ATOM 2862 C CA . CYS A 1 380 ? 8.156 -15.125 -1.112 1 81.25 380 CYS A CA 1
ATOM 2863 C C . CYS A 1 380 ? 8.492 -16.25 -0.137 1 81.25 380 CYS A C 1
ATOM 2865 O O . CYS A 1 380 ? 9.648 -16.641 -0.024 1 81.25 380 CYS A O 1
ATOM 2867 N N . SER A 1 381 ? 7.562 -16.641 0.638 1 85.69 381 SER A N 1
ATOM 2868 C CA . SER A 1 381 ? 7.695 -17.781 1.546 1 85.69 381 SER A CA 1
ATOM 2869 C C . SER A 1 381 ? 6.992 -19.016 0.993 1 85.69 381 SER A C 1
ATOM 2871 O O . SER A 1 381 ? 5.812 -18.953 0.649 1 85.69 381 SER A O 1
ATOM 2873 N N . ILE A 1 382 ? 7.758 -20.109 0.838 1 87.38 382 ILE A N 1
ATOM 2874 C CA . ILE A 1 382 ? 7.227 -21.359 0.298 1 87.38 382 ILE A CA 1
ATOM 2875 C C . ILE A 1 382 ? 7.277 -22.438 1.367 1 87.38 382 ILE A C 1
ATOM 2877 O O . ILE A 1 382 ? 8.258 -22.547 2.109 1 87.38 382 ILE A O 1
ATOM 2881 N N . SER A 1 383 ? 6.246 -23.234 1.415 1 86.81 383 SER A N 1
ATOM 2882 C CA . SER A 1 383 ? 6.18 -24.328 2.377 1 86.81 383 SER A CA 1
ATOM 2883 C C . SER A 1 383 ? 6.945 -25.547 1.879 1 86.81 383 SER A C 1
ATOM 2885 O O . SER A 1 383 ? 7.172 -25.703 0.676 1 86.81 383 SER A O 1
ATOM 2887 N N . ALA A 1 384 ? 7.328 -26.469 2.801 1 90.19 384 ALA A N 1
ATOM 2888 C CA . ALA A 1 384 ? 8.062 -27.688 2.467 1 90.19 384 ALA A CA 1
ATOM 2889 C C . ALA A 1 384 ? 7.207 -28.625 1.637 1 90.19 384 ALA A C 1
ATOM 2891 O O . ALA A 1 384 ? 7.715 -29.328 0.759 1 90.19 384 ALA A O 1
ATOM 2892 N N . ARG A 1 385 ? 5.98 -28.594 1.804 1 83.31 385 ARG A N 1
ATOM 2893 C CA . ARG A 1 385 ? 5.086 -29.469 1.056 1 83.31 385 ARG A CA 1
ATOM 2894 C C . ARG A 1 385 ? 5.059 -29.094 -0.421 1 83.31 385 ARG A C 1
ATOM 2896 O O . ARG A 1 385 ? 5.008 -29.969 -1.291 1 83.31 385 ARG A O 1
ATOM 2903 N N . LYS A 1 386 ? 5.098 -27.875 -0.653 1 82.94 386 LYS A N 1
ATOM 2904 C CA . LYS A 1 386 ? 5.117 -27.438 -2.043 1 82.94 386 LYS A CA 1
ATOM 2905 C C . LYS A 1 386 ? 6.438 -27.781 -2.717 1 82.94 386 LYS A C 1
ATOM 2907 O O . LYS A 1 386 ? 6.469 -28.094 -3.91 1 82.94 386 LYS A O 1
ATOM 2912 N N . LEU A 1 387 ? 7.434 -27.719 -1.968 1 91.31 387 LEU A N 1
ATOM 2913 C CA . LEU A 1 387 ? 8.742 -28.094 -2.51 1 91.31 387 LEU A CA 1
ATOM 2914 C C . LEU A 1 387 ? 8.805 -29.578 -2.811 1 91.31 387 LEU A C 1
ATOM 2916 O O . LEU A 1 387 ? 9.398 -30 -3.809 1 91.31 387 LEU A O 1
ATOM 2920 N N . LEU A 1 388 ? 8.133 -30.344 -1.962 1 89.31 388 LEU A N 1
ATOM 2921 C CA . LEU A 1 388 ? 8.133 -31.797 -2.141 1 89.31 388 LEU A CA 1
ATOM 2922 C C . LEU A 1 388 ? 7.289 -32.188 -3.346 1 89.31 388 LEU A C 1
ATOM 2924 O O . LEU A 1 388 ? 7.559 -33.219 -3.986 1 89.31 388 LEU A O 1
ATOM 2928 N N . ALA A 1 389 ? 6.332 -31.328 -3.674 1 80.5 389 ALA A N 1
ATOM 2929 C CA . ALA A 1 389 ? 5.434 -31.641 -4.785 1 80.5 389 ALA A CA 1
ATOM 2930 C C . ALA A 1 389 ? 6.07 -31.281 -6.121 1 80.5 389 ALA A C 1
ATOM 2932 O O . ALA A 1 389 ? 5.633 -31.75 -7.172 1 80.5 389 ALA A O 1
ATOM 2933 N N . GLN A 1 390 ? 7.16 -30.641 -6.133 1 86.44 390 GLN A N 1
ATOM 2934 C CA . GLN A 1 390 ? 7.828 -30.234 -7.371 1 86.44 390 GLN A CA 1
ATOM 2935 C C . GLN A 1 390 ? 8.758 -31.344 -7.871 1 86.44 390 GLN A C 1
ATOM 2937 O O . GLN A 1 390 ? 9.445 -31.984 -7.078 1 86.44 390 GLN A O 1
ATOM 2942 N N . GLN A 1 391 ? 8.633 -31.516 -9.188 1 87.88 391 GLN A N 1
ATOM 2943 C CA . GLN A 1 391 ? 9.547 -32.5 -9.773 1 87.88 391 GLN A CA 1
ATOM 2944 C C . GLN A 1 391 ? 10.938 -31.906 -9.969 1 87.88 391 GLN A C 1
ATOM 2946 O O . GLN A 1 391 ? 11.078 -30.719 -10.227 1 87.88 391 GLN A O 1
ATOM 2951 N N . THR A 1 392 ? 11.93 -32.781 -9.773 1 94.38 392 THR A N 1
ATOM 2952 C CA . THR A 1 392 ? 13.312 -32.344 -9.984 1 94.38 392 THR A CA 1
ATOM 2953 C C . THR A 1 392 ? 13.617 -32.25 -11.477 1 94.38 392 THR A C 1
ATOM 2955 O O . THR A 1 392 ? 13.625 -33.25 -12.195 1 94.38 392 THR A O 1
ATOM 2958 N N . THR A 1 393 ? 13.719 -31.062 -11.961 1 95.25 393 THR A N 1
ATOM 2959 C CA . THR A 1 393 ? 14.094 -30.766 -13.336 1 95.25 393 THR A CA 1
ATOM 2960 C C . THR A 1 393 ? 15.32 -29.859 -13.383 1 95.25 393 THR A C 1
ATOM 2962 O O . THR A 1 393 ? 15.531 -29.047 -12.484 1 95.25 393 THR A O 1
ATOM 2965 N N . LEU A 1 394 ? 16.141 -30.141 -14.32 1 97.06 394 LEU A N 1
ATOM 2966 C CA . LEU A 1 394 ? 17.312 -29.312 -14.523 1 97.06 394 LEU A CA 1
ATOM 2967 C C . LEU A 1 394 ? 17.188 -28.469 -15.781 1 97.06 394 LEU A C 1
ATOM 2969 O O . LEU A 1 394 ? 16.406 -28.812 -16.688 1 97.06 394 LEU A O 1
ATOM 2973 N N . GLN A 1 395 ? 17.875 -27.359 -15.789 1 96.31 395 GLN A N 1
ATOM 2974 C CA . GLN A 1 395 ? 17.719 -26.484 -16.953 1 96.31 395 GLN A CA 1
ATOM 2975 C C . GLN A 1 395 ? 19.047 -25.781 -17.281 1 96.31 395 GLN A C 1
ATOM 2977 O O . GLN A 1 395 ? 19.844 -25.5 -16.391 1 96.31 395 GLN A O 1
ATOM 2982 N N . ASP A 1 396 ? 19.25 -25.641 -18.547 1 95 396 ASP A N 1
ATOM 2983 C CA . ASP A 1 396 ? 20.297 -24.781 -19.094 1 95 396 ASP A CA 1
ATOM 2984 C C . ASP A 1 396 ? 19.719 -23.469 -19.625 1 95 396 ASP A C 1
ATOM 2986 O O . ASP A 1 396 ? 18.766 -23.484 -20.406 1 95 396 ASP A O 1
ATOM 2990 N N . LEU A 1 397 ? 20.344 -22.422 -19.234 1 95.31 397 LEU A N 1
ATOM 2991 C CA . LEU A 1 397 ? 19.781 -21.109 -19.594 1 95.31 397 LEU A CA 1
ATOM 2992 C C . LEU A 1 397 ? 20.531 -20.484 -20.75 1 95.31 397 LEU A C 1
ATOM 2994 O O . LEU A 1 397 ? 21.766 -20.578 -20.828 1 95.31 397 LEU A O 1
ATOM 2998 N N . TYR A 1 398 ? 19.75 -19.922 -21.672 1 93.25 398 TYR A N 1
ATOM 2999 C CA . TYR A 1 398 ? 20.266 -19.203 -22.828 1 93.25 398 TYR A CA 1
ATOM 3000 C C . TYR A 1 398 ? 19.609 -17.844 -22.969 1 93.25 398 TYR A C 1
ATOM 3002 O O . TYR A 1 398 ? 18.469 -17.641 -22.547 1 93.25 398 TYR A O 1
ATOM 3010 N N . LEU A 1 399 ? 20.359 -16.953 -23.5 1 93.25 399 LEU A N 1
ATOM 3011 C CA . LEU A 1 399 ? 19.812 -15.648 -23.875 1 93.25 399 LEU A CA 1
ATOM 3012 C C . LEU A 1 399 ? 19.484 -15.602 -25.359 1 93.25 399 LEU A C 1
ATOM 3014 O O . LEU A 1 399 ? 20.297 -16 -26.188 1 93.25 399 LEU A O 1
ATOM 3018 N N . GLU A 1 400 ? 18.266 -15.141 -25.609 1 90.25 400 GLU A N 1
ATOM 3019 C CA . GLU A 1 400 ? 17.875 -15.016 -27.016 1 90.25 400 GLU A CA 1
ATOM 3020 C C . GLU A 1 400 ? 18.453 -13.75 -27.641 1 90.25 400 GLU A C 1
ATOM 3022 O O . GLU A 1 400 ? 18.234 -12.648 -27.125 1 90.25 400 GLU A O 1
ATOM 3027 N N . ALA A 1 401 ? 19.219 -13.93 -28.609 1 87.38 401 ALA A N 1
ATOM 3028 C CA . ALA A 1 401 ? 19.828 -12.805 -29.328 1 87.38 401 ALA A CA 1
ATOM 3029 C C . ALA A 1 401 ? 19.281 -12.695 -30.75 1 87.38 401 ALA A C 1
ATOM 3031 O O . ALA A 1 401 ? 19.516 -13.578 -31.578 1 87.38 401 ALA A O 1
ATOM 3032 N N . THR A 1 402 ? 18.484 -11.648 -30.938 1 83.44 402 THR A N 1
ATOM 3033 C CA . THR A 1 402 ? 18.031 -11.383 -32.312 1 83.44 402 THR A CA 1
ATOM 3034 C C . THR A 1 402 ? 19.031 -10.516 -33.062 1 83.44 402 THR A C 1
ATOM 3036 O O . THR A 1 402 ? 19.328 -9.398 -32.625 1 83.44 402 THR A O 1
ATOM 3039 N N . LEU A 1 403 ? 19.562 -11.078 -34.031 1 82.06 403 LEU A N 1
ATOM 3040 C CA . LEU A 1 403 ? 20.562 -10.352 -34.844 1 82.06 403 LEU A CA 1
ATOM 3041 C C . LEU A 1 403 ? 19.875 -9.391 -35.812 1 82.06 403 LEU A C 1
ATOM 3043 O O . LEU A 1 403 ? 18.641 -9.391 -35.906 1 82.06 403 LEU A O 1
ATOM 3047 N N . ALA A 1 404 ? 20.641 -8.5 -36.438 1 76.81 404 ALA A N 1
ATOM 3048 C CA . ALA A 1 404 ? 20.156 -7.477 -37.344 1 76.81 404 ALA A CA 1
ATOM 3049 C C . ALA A 1 404 ? 19.438 -8.102 -38.531 1 76.81 404 ALA A C 1
ATOM 3051 O O . ALA A 1 404 ? 18.516 -7.52 -39.094 1 76.81 404 ALA A O 1
ATOM 3052 N N . ASP A 1 405 ? 19.828 -9.359 -38.938 1 77.12 405 ASP A N 1
ATOM 3053 C CA . ASP A 1 405 ? 19.234 -10.039 -40.094 1 77.12 405 ASP A CA 1
ATOM 3054 C C . ASP A 1 405 ? 17.922 -10.719 -39.719 1 77.12 405 ASP A C 1
ATOM 3056 O O . ASP A 1 405 ? 17.234 -11.258 -40.562 1 77.12 405 ASP A O 1
ATOM 3060 N N . GLY A 1 406 ? 17.547 -10.641 -38.469 1 77.31 406 GLY A N 1
ATOM 3061 C CA . GLY A 1 406 ? 16.281 -11.227 -38.031 1 77.31 406 GLY A CA 1
ATOM 3062 C C . GLY A 1 406 ? 16.438 -12.648 -37.5 1 77.31 406 GLY A C 1
ATOM 3063 O O . GLY A 1 406 ? 15.484 -13.234 -37 1 77.31 406 GLY A O 1
ATOM 3064 N N . SER A 1 407 ? 17.703 -13.133 -37.688 1 81.94 407 SER A N 1
ATOM 3065 C CA . SER A 1 407 ? 17.906 -14.5 -37.219 1 81.94 407 SER A CA 1
ATOM 3066 C C . SER A 1 407 ? 18.031 -14.555 -35.688 1 81.94 407 SER A C 1
ATOM 3068 O O . SER A 1 407 ? 18.594 -13.641 -35.062 1 81.94 407 SER A O 1
ATOM 3070 N N . GLU A 1 408 ? 17.375 -15.578 -35.156 1 84.81 408 GLU A N 1
ATOM 3071 C CA . GLU A 1 408 ? 17.422 -15.758 -33.719 1 84.81 408 GLU A CA 1
ATOM 3072 C C . GLU A 1 408 ? 18.484 -16.766 -33.312 1 84.81 408 GLU A C 1
ATOM 3074 O O . GLU A 1 408 ? 18.531 -17.875 -33.844 1 84.81 408 GLU A O 1
ATOM 3079 N N . LYS A 1 409 ? 19.391 -16.312 -32.5 1 88.31 409 LYS A N 1
ATOM 3080 C CA . LYS A 1 409 ? 20.438 -17.172 -31.969 1 88.31 409 LYS A CA 1
ATOM 3081 C C . LYS A 1 409 ? 20.391 -17.203 -30.438 1 88.31 409 LYS A C 1
ATOM 3083 O O . LYS A 1 409 ? 19.703 -16.406 -29.828 1 88.31 409 LYS A O 1
ATOM 3088 N N . LEU A 1 410 ? 21.062 -18.25 -29.906 1 90 410 LEU A N 1
ATOM 3089 C CA . LEU A 1 410 ? 21.062 -18.406 -28.453 1 90 410 LEU A CA 1
ATOM 3090 C C . LEU A 1 410 ? 22.469 -18.234 -27.891 1 90 410 LEU A C 1
ATOM 3092 O O . LEU A 1 410 ? 23.438 -18.688 -28.5 1 90 410 LEU A O 1
ATOM 3096 N N . TYR A 1 411 ? 22.594 -17.5 -26.891 1 91.38 411 TYR A N 1
ATOM 3097 C CA . TYR A 1 411 ? 23.844 -17.328 -26.141 1 91.38 411 TYR A CA 1
ATOM 3098 C C . TYR A 1 411 ? 23.75 -18 -24.781 1 91.38 411 TYR A C 1
ATOM 3100 O O . TYR A 1 411 ? 22.875 -17.656 -23.969 1 91.38 411 TYR A O 1
ATOM 3108 N N . PRO A 1 412 ? 24.625 -18.938 -24.469 1 92 412 PRO A N 1
ATOM 3109 C CA . PRO A 1 412 ? 24.594 -19.578 -23.141 1 92 412 PRO A CA 1
ATOM 3110 C C . PRO A 1 412 ? 24.969 -18.625 -22.016 1 92 412 PRO A C 1
ATOM 3112 O O . PRO A 1 412 ? 25.984 -17.922 -22.109 1 92 412 PRO A O 1
ATOM 3115 N N . ILE A 1 413 ? 24.266 -18.625 -20.984 1 94.81 413 ILE A N 1
ATOM 3116 C CA . ILE A 1 413 ? 24.5 -17.734 -19.844 1 94.81 413 ILE A CA 1
ATOM 3117 C C . ILE A 1 413 ? 25.328 -18.469 -18.797 1 94.81 413 ILE A C 1
ATOM 3119 O O . ILE A 1 413 ? 24.953 -19.547 -18.344 1 94.81 413 ILE A O 1
ATOM 3123 N N . PRO A 1 414 ? 26.391 -17.875 -18.344 1 95.38 414 PRO A N 1
ATOM 3124 C CA . PRO A 1 414 ? 27.172 -18.5 -17.281 1 95.38 414 PRO A CA 1
ATOM 3125 C C . PRO A 1 414 ? 26.5 -18.391 -15.914 1 95.38 414 PRO A C 1
ATOM 3127 O O . PRO A 1 414 ? 25.875 -17.375 -15.609 1 95.38 414 PRO A O 1
ATOM 3130 N N . ILE A 1 415 ? 26.703 -19.359 -15.117 1 97 415 ILE A N 1
ATOM 3131 C CA . ILE A 1 415 ? 26.109 -19.438 -13.789 1 97 415 ILE A CA 1
ATOM 3132 C C . ILE A 1 415 ? 27.203 -19.562 -12.734 1 97 415 ILE A C 1
ATOM 3134 O O . ILE A 1 415 ? 28.188 -20.281 -12.938 1 97 415 ILE A O 1
ATOM 3138 N N . LEU A 1 416 ? 27.062 -18.812 -11.703 1 96.81 416 LEU A N 1
ATOM 3139 C CA . LEU A 1 416 ? 27.953 -18.875 -10.562 1 96.81 416 LEU A CA 1
ATOM 3140 C C . LEU A 1 416 ? 27.25 -19.453 -9.344 1 96.81 416 LEU A C 1
ATOM 3142 O O . LEU A 1 416 ? 26.344 -18.828 -8.789 1 96.81 416 LEU A O 1
ATOM 3146 N N . VAL A 1 417 ? 27.625 -20.641 -8.891 1 96.44 417 VAL A N 1
ATOM 3147 C CA . VAL A 1 417 ? 27.047 -21.281 -7.703 1 96.44 417 VAL A CA 1
ATOM 3148 C C . VAL A 1 417 ? 27.875 -20.922 -6.473 1 96.44 417 VAL A C 1
ATOM 3150 O O . VAL A 1 417 ? 28.984 -21.422 -6.293 1 96.44 417 VAL A O 1
ATOM 3153 N N . ARG A 1 418 ? 27.359 -20.234 -5.613 1 95.12 418 ARG A N 1
ATOM 3154 C CA . ARG A 1 418 ? 28.078 -19.672 -4.473 1 95.12 418 ARG A CA 1
ATOM 3155 C C . ARG A 1 418 ? 28.328 -20.734 -3.412 1 95.12 418 ARG A C 1
ATOM 3157 O O . ARG A 1 418 ? 29.188 -20.562 -2.549 1 95.12 418 ARG A O 1
ATOM 3164 N N . ASN A 1 419 ? 27.625 -21.828 -3.463 1 92.75 419 ASN A N 1
ATOM 3165 C CA . ASN A 1 419 ? 27.828 -22.891 -2.494 1 92.75 419 ASN A CA 1
ATOM 3166 C C . ASN A 1 419 ? 29.188 -23.547 -2.66 1 92.75 419 ASN A C 1
ATOM 3168 O O . ASN A 1 419 ? 29.672 -24.234 -1.755 1 92.75 419 ASN A O 1
ATOM 3172 N N . MET A 1 420 ? 29.812 -23.344 -3.822 1 90 420 MET A N 1
ATOM 3173 C CA . MET A 1 420 ? 31.156 -23.891 -4.062 1 90 420 MET A CA 1
ATOM 3174 C C . MET A 1 420 ? 32.219 -23.078 -3.34 1 90 420 MET A C 1
ATOM 3176 O O . MET A 1 420 ? 32.156 -21.844 -3.34 1 90 420 MET A O 1
ATOM 3180 N N . LYS A 1 421 ? 33.219 -23.672 -2.758 1 85.94 421 LYS A N 1
ATOM 3181 C CA . LYS A 1 421 ? 34.25 -23 -2.004 1 85.94 421 LYS A CA 1
ATOM 3182 C C . LYS A 1 421 ? 35.062 -22.047 -2.895 1 85.94 421 LYS A C 1
ATOM 3184 O O . LYS A 1 421 ? 35.406 -20.938 -2.475 1 85.94 421 LYS A O 1
ATOM 3189 N N . ALA A 1 422 ? 35.25 -22.453 -4.129 1 86.19 422 ALA A N 1
ATOM 3190 C CA . ALA A 1 422 ? 36 -21.625 -5.062 1 86.19 422 ALA A CA 1
ATOM 3191 C C . ALA A 1 422 ? 35.25 -20.344 -5.383 1 86.19 422 ALA A C 1
ATOM 3193 O O . ALA A 1 422 ? 35.875 -19.312 -5.684 1 86.19 422 ALA A O 1
ATOM 3194 N N . ASN A 1 423 ? 34 -20.406 -5.305 1 90.69 423 ASN A N 1
ATOM 3195 C CA . ASN A 1 423 ? 33.188 -19.281 -5.734 1 90.69 423 ASN A CA 1
ATOM 3196 C C . ASN A 1 423 ? 32.875 -18.344 -4.574 1 90.69 423 ASN A C 1
ATOM 3198 O O . ASN A 1 423 ? 32.156 -17.344 -4.754 1 90.69 423 ASN A O 1
ATOM 3202 N N . GLN A 1 424 ? 33.312 -18.625 -3.377 1 88.81 424 GLN A N 1
ATOM 3203 C CA . GLN A 1 424 ? 33.094 -17.75 -2.23 1 88.81 424 GLN A CA 1
ATOM 3204 C C . GLN A 1 424 ? 34.125 -16.625 -2.182 1 88.81 424 GLN A C 1
ATOM 3206 O O . GLN A 1 424 ? 33.906 -15.609 -1.518 1 88.81 424 GLN A O 1
ATOM 3211 N N . ALA A 1 425 ? 35.094 -16.797 -3.037 1 85.56 425 ALA A N 1
ATOM 3212 C CA . ALA A 1 425 ? 36.156 -15.766 -3.092 1 85.56 425 ALA A CA 1
ATOM 3213 C C . ALA A 1 425 ? 35.656 -14.539 -3.859 1 85.56 425 ALA A C 1
ATOM 3215 O O . ALA A 1 425 ? 34.812 -14.648 -4.738 1 85.56 425 ALA A O 1
ATOM 3216 N N . LYS A 1 426 ? 36.188 -13.398 -3.535 1 85.38 426 LYS A N 1
ATOM 3217 C CA . LYS A 1 426 ? 35.812 -12.148 -4.184 1 85.38 426 LYS A CA 1
ATOM 3218 C C . LYS A 1 426 ? 36.5 -12 -5.539 1 85.38 426 LYS A C 1
ATOM 3220 O O . LYS A 1 426 ? 35.938 -11.383 -6.453 1 85.38 426 LYS A O 1
ATOM 3225 N N . ASP A 1 427 ? 37.531 -12.758 -5.738 1 88.31 427 ASP A N 1
ATOM 3226 C CA . ASP A 1 427 ? 38.281 -12.656 -6.988 1 88.31 427 ASP A CA 1
ATOM 3227 C C . ASP A 1 427 ? 37.688 -13.586 -8.055 1 88.31 427 ASP A C 1
ATOM 3229 O O . ASP A 1 427 ? 37.625 -14.805 -7.855 1 88.31 427 ASP A O 1
ATOM 3233 N N . PRO A 1 428 ? 37.375 -13.023 -9.195 1 91.19 428 PRO A N 1
ATOM 3234 C CA . PRO A 1 428 ? 36.719 -13.828 -10.242 1 91.19 428 PRO A CA 1
ATOM 3235 C C . PRO A 1 428 ? 37.688 -14.812 -10.898 1 91.19 428 PRO A C 1
ATOM 3237 O O . PRO A 1 428 ? 37.281 -15.75 -11.57 1 91.19 428 PRO A O 1
ATOM 3240 N N . THR A 1 429 ? 38.938 -14.68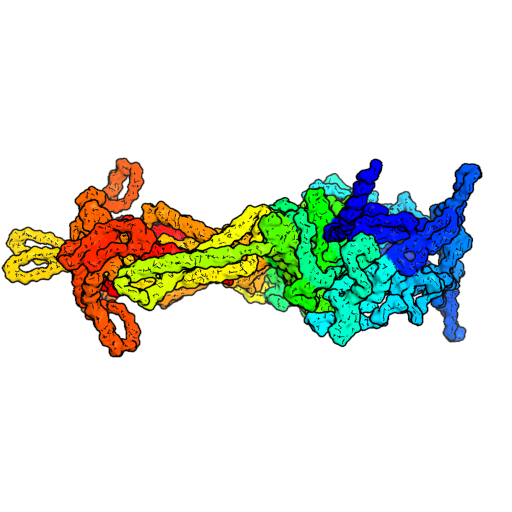8 -10.594 1 90.12 429 THR A N 1
ATOM 3241 C CA . THR A 1 429 ? 39.875 -15.594 -11.219 1 90.12 429 THR A CA 1
ATOM 3242 C C . THR A 1 429 ? 39.812 -16.984 -10.586 1 90.12 429 THR A C 1
ATOM 3244 O O . THR A 1 429 ? 40.188 -17.984 -11.203 1 90.12 429 THR A O 1
ATOM 3247 N N . SER A 1 430 ? 39.25 -17.031 -9.477 1 90.44 430 SER A N 1
ATOM 3248 C CA . SER A 1 430 ? 39.125 -18.328 -8.797 1 90.44 430 SER A CA 1
ATOM 3249 C C . SER A 1 430 ? 37.75 -18.953 -9.023 1 90.44 430 SER A C 1
ATOM 3251 O O . SER A 1 430 ? 37.5 -20.094 -8.617 1 90.44 430 SER A O 1
ATOM 3253 N N . TRP A 1 431 ? 37 -18.344 -9.805 1 92.62 431 TRP A N 1
ATOM 3254 C CA . TRP A 1 431 ? 35.625 -18.797 -9.953 1 92.62 431 TRP A CA 1
ATOM 3255 C C . TRP A 1 431 ? 35.531 -19.938 -10.961 1 92.62 431 TRP A C 1
ATOM 3257 O O . TRP A 1 431 ? 36.281 -19.953 -11.945 1 92.62 431 TRP A O 1
ATOM 3267 N N . GLN A 1 432 ? 34.625 -20.844 -10.672 1 92.19 432 GLN A N 1
ATOM 3268 C CA . GLN A 1 432 ? 34.25 -21.875 -11.633 1 92.19 432 GLN A CA 1
ATOM 3269 C C . GLN A 1 432 ? 32.812 -21.672 -12.117 1 92.19 432 GLN A C 1
ATOM 3271 O O . GLN A 1 432 ? 31.875 -21.938 -11.391 1 92.19 432 GLN A O 1
ATOM 3276 N N . LEU A 1 433 ? 32.719 -21.203 -13.375 1 94.12 433 LEU A N 1
ATOM 3277 C CA . LEU A 1 433 ? 31.391 -20.984 -13.953 1 94.12 433 LEU A CA 1
ATOM 3278 C C . LEU A 1 433 ? 30.812 -22.281 -14.5 1 94.12 433 LEU A C 1
ATOM 3280 O O . LEU A 1 433 ? 31.547 -23.125 -15.023 1 94.12 433 LEU A O 1
ATOM 3284 N N . VAL A 1 434 ? 29.547 -22.391 -14.312 1 94.69 434 VAL A N 1
ATOM 3285 C CA . VAL A 1 434 ? 28.875 -23.609 -14.758 1 94.69 434 VAL A CA 1
ATOM 3286 C C . VAL A 1 434 ? 27.688 -23.234 -15.641 1 94.69 434 VAL A C 1
ATOM 3288 O O . VAL A 1 434 ? 27.438 -22.062 -15.898 1 94.69 434 VAL A O 1
ATOM 3291 N N . ARG A 1 435 ? 26.953 -24.281 -16.125 1 93.25 435 ARG A N 1
ATOM 3292 C CA . ARG A 1 435 ? 25.891 -24.016 -17.094 1 93.25 435 ARG A CA 1
ATOM 3293 C C . ARG A 1 435 ? 24.547 -24.484 -16.578 1 93.25 435 ARG A C 1
ATOM 3295 O O . ARG A 1 435 ? 23.5 -23.938 -16.969 1 93.25 435 ARG A O 1
ATOM 3302 N N . ARG A 1 436 ? 24.516 -25.484 -15.812 1 96.12 436 ARG A N 1
ATOM 3303 C CA . ARG A 1 436 ? 23.25 -26.141 -15.469 1 96.12 436 ARG A CA 1
ATOM 3304 C C . ARG A 1 436 ? 22.812 -25.766 -14.062 1 96.12 436 ARG A C 1
ATOM 3306 O O . ARG A 1 436 ? 23.625 -25.688 -13.141 1 96.12 436 ARG A O 1
ATOM 3313 N N . MET A 1 437 ? 21.5 -25.484 -13.984 1 97.25 437 MET A N 1
ATOM 3314 C CA . MET A 1 437 ? 20.906 -25.156 -12.688 1 97.25 437 MET A CA 1
ATOM 3315 C C . MET A 1 437 ? 19.641 -25.953 -12.453 1 97.25 437 MET A C 1
ATOM 3317 O O . MET A 1 437 ? 19.141 -26.609 -13.367 1 97.25 437 MET A O 1
ATOM 3321 N N . PHE A 1 438 ? 19.172 -26 -11.227 1 97.44 438 PHE A N 1
ATOM 3322 C CA . PHE A 1 438 ? 17.922 -26.641 -10.844 1 97.44 438 PHE A CA 1
ATOM 3323 C C . PHE A 1 438 ? 17.219 -25.828 -9.758 1 97.44 438 PHE A C 1
ATOM 3325 O O . PHE A 1 438 ? 17.828 -25.016 -9.078 1 97.44 438 PHE A O 1
ATOM 3332 N N . LEU A 1 439 ? 15.992 -26.047 -9.625 1 96.31 439 LEU A N 1
ATOM 3333 C CA . LEU A 1 439 ? 15.219 -25.297 -8.641 1 96.31 439 LEU A CA 1
ATOM 3334 C C . LEU A 1 439 ? 15.031 -26.094 -7.359 1 96.31 439 LEU A C 1
ATOM 3336 O O . LEU A 1 439 ? 15.227 -25.578 -6.262 1 96.31 439 LEU A O 1
ATOM 3340 N N . VAL A 1 440 ? 14.648 -27.312 -7.504 1 96.5 440 VAL A N 1
ATOM 3341 C CA . VAL A 1 440 ? 14.43 -28.172 -6.348 1 96.5 440 VAL A CA 1
ATOM 3342 C C . VAL A 1 440 ? 15 -29.562 -6.625 1 96.5 440 VAL A C 1
ATOM 3344 O O . VAL A 1 440 ? 14.922 -30.062 -7.75 1 96.5 440 VAL A O 1
ATOM 3347 N N . ASP A 1 441 ? 15.672 -30.156 -5.648 1 96.38 441 ASP A N 1
ATOM 3348 C CA . ASP A 1 441 ? 16.172 -31.531 -5.699 1 96.38 441 ASP A CA 1
ATOM 3349 C C . ASP A 1 441 ? 15.539 -32.375 -4.594 1 96.38 441 ASP A C 1
ATOM 3351 O O . ASP A 1 441 ? 15.898 -32.25 -3.424 1 96.38 441 ASP A O 1
ATOM 3355 N N . ASN A 1 442 ? 14.664 -33.281 -5.039 1 93.56 442 ASN A N 1
ATOM 3356 C CA . ASN A 1 442 ? 14.008 -34.188 -4.105 1 93.56 442 ASN A CA 1
ATOM 3357 C C . ASN A 1 442 ? 14.531 -35.625 -4.258 1 93.56 442 ASN A C 1
ATOM 3359 O O . ASN A 1 442 ? 14.055 -36.531 -3.586 1 93.56 442 ASN A O 1
ATOM 3363 N N . GLU A 1 443 ? 15.516 -35.844 -5.016 1 93.19 443 GLU A N 1
ATOM 3364 C CA . GLU A 1 443 ? 15.883 -37.219 -5.359 1 93.19 443 GLU A CA 1
ATOM 3365 C C . GLU A 1 443 ? 17.234 -37.625 -4.754 1 93.19 443 GLU A C 1
ATOM 3367 O O . GLU A 1 443 ? 17.406 -38.75 -4.289 1 93.19 443 GLU A O 1
ATOM 3372 N N . LEU A 1 444 ? 18.141 -36.781 -4.77 1 93.06 444 LEU A N 1
ATOM 3373 C CA . LEU A 1 444 ? 19.484 -37.094 -4.309 1 93.06 444 LEU A CA 1
ATOM 3374 C C . LEU A 1 444 ? 19.484 -37.469 -2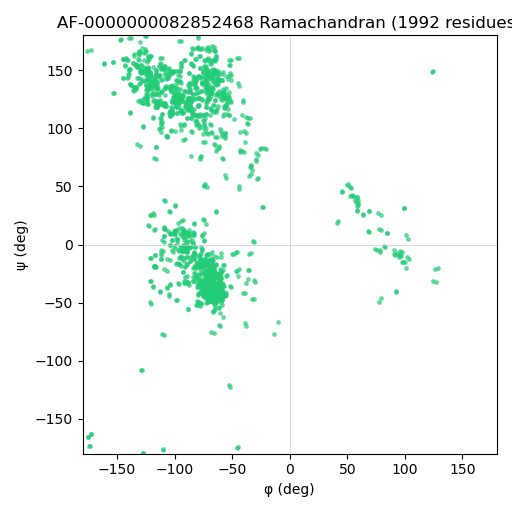.83 1 93.06 444 LEU A C 1
ATOM 3376 O O . LEU A 1 444 ? 20.297 -38.281 -2.387 1 93.06 444 LEU A O 1
ATOM 3380 N N . GLY A 1 445 ? 18.641 -36.906 -2.064 1 92.94 445 GLY A N 1
ATOM 3381 C CA . GLY A 1 445 ? 18.625 -37.125 -0.629 1 92.94 445 GLY A CA 1
ATOM 3382 C C . GLY A 1 445 ? 17.703 -38.25 -0.22 1 92.94 445 GLY A C 1
ATOM 3383 O O . GLY A 1 445 ? 17.469 -38.469 0.971 1 92.94 445 GLY A O 1
ATOM 3384 N N . ARG A 1 446 ? 17.219 -39 -1.104 1 92.62 446 ARG A N 1
ATOM 3385 C CA . ARG A 1 446 ? 16.344 -40.125 -0.792 1 92.62 446 ARG A CA 1
ATOM 3386 C C . ARG A 1 446 ? 17.141 -41.375 -0.485 1 92.62 446 ARG A C 1
ATOM 3388 O O . ARG A 1 446 ? 18.031 -41.75 -1.243 1 92.62 446 ARG A O 1
ATOM 3395 N N . THR A 1 447 ? 16.812 -42.062 0.602 1 90.88 447 THR A N 1
ATOM 3396 C CA . THR A 1 447 ? 17.531 -43.281 1.015 1 90.88 447 THR A CA 1
ATOM 3397 C C . THR A 1 447 ? 16.875 -44.5 0.427 1 90.88 447 THR A C 1
ATOM 3399 O O . THR A 1 447 ? 17.531 -45.531 0.243 1 90.88 447 THR A O 1
ATOM 3402 N N . SER A 1 448 ? 15.539 -44.438 0.234 1 87.25 448 SER A N 1
ATOM 3403 C CA . SER A 1 448 ? 14.828 -45.562 -0.388 1 87.25 448 SER A CA 1
ATOM 3404 C C . SER A 1 448 ? 13.766 -45.062 -1.361 1 87.25 448 SER A C 1
ATOM 3406 O O . SER A 1 448 ? 13.281 -43.938 -1.236 1 87.25 448 SER A O 1
ATOM 3408 N N . ARG A 1 449 ? 13.484 -45.812 -2.369 1 77.31 449 ARG A N 1
ATOM 3409 C CA . ARG A 1 449 ? 12.492 -45.438 -3.367 1 77.31 449 ARG A CA 1
ATOM 3410 C C . ARG A 1 449 ? 11.094 -45.375 -2.754 1 77.31 449 ARG A C 1
ATOM 3412 O O . ARG A 1 449 ? 10.234 -44.625 -3.227 1 77.31 449 ARG A O 1
ATOM 3419 N N . GLU A 1 450 ? 10.906 -46.094 -1.732 1 75 450 GLU A N 1
ATOM 3420 C CA . GLU A 1 450 ? 9.586 -46.219 -1.124 1 75 450 GLU A CA 1
ATOM 3421 C C . GLU A 1 450 ? 9.297 -45.062 -0.181 1 75 450 GLU A C 1
ATOM 3423 O O . GLU A 1 450 ? 8.141 -44.781 0.139 1 75 450 GLU A O 1
ATOM 3428 N N . ASN A 1 451 ? 10.422 -44.375 0.066 1 76.94 451 ASN A N 1
ATOM 3429 C CA . ASN A 1 451 ? 10.211 -43.281 1.008 1 76.94 451 ASN A CA 1
ATOM 3430 C C . ASN A 1 451 ? 9.516 -42.094 0.344 1 76.94 451 ASN A C 1
ATOM 3432 O O . ASN A 1 451 ? 9.984 -41.594 -0.679 1 76.94 451 ASN A O 1
ATOM 3436 N N . LYS A 1 452 ? 8.391 -41.688 0.952 1 77.44 452 LYS A N 1
ATOM 3437 C CA . LYS A 1 452 ? 7.648 -40.562 0.435 1 77.44 452 LYS A CA 1
ATOM 3438 C C . LYS A 1 452 ? 8.391 -39.25 0.708 1 77.44 452 LYS A C 1
ATOM 3440 O O . LYS A 1 452 ? 8.398 -38.344 -0.129 1 77.44 452 LYS A O 1
ATOM 3445 N N . ILE A 1 453 ? 9.109 -39.188 1.938 1 89.31 453 ILE A N 1
ATOM 3446 C CA . ILE A 1 453 ? 9.836 -38 2.293 1 89.31 453 ILE A CA 1
ATOM 3447 C C . ILE A 1 453 ? 11.344 -38.281 2.287 1 89.31 453 ILE A C 1
ATOM 3449 O O . ILE A 1 453 ? 11.805 -39.219 2.945 1 89.31 453 ILE A O 1
ATOM 3453 N N . PRO A 1 454 ? 12.031 -37.469 1.496 1 94.06 454 PRO A N 1
ATOM 3454 C CA . PRO A 1 454 ? 13.492 -37.656 1.5 1 94.06 454 PRO A CA 1
ATOM 3455 C C . PRO A 1 454 ? 14.133 -37.188 2.807 1 94.06 454 PRO A C 1
ATOM 3457 O O . PRO A 1 454 ? 13.523 -36.438 3.572 1 94.06 454 PRO A O 1
ATOM 3460 N N . LYS A 1 455 ? 15.312 -37.656 3.047 1 94.5 455 LYS A N 1
ATOM 3461 C CA . LYS A 1 455 ? 16.047 -37.25 4.246 1 94.5 455 LYS A CA 1
ATOM 3462 C C . LYS A 1 455 ? 16.5 -35.812 4.152 1 94.5 455 LYS A C 1
ATOM 3464 O O . LYS A 1 455 ? 16.547 -35.094 5.16 1 94.5 455 LYS A O 1
ATOM 3469 N N . VAL A 1 456 ? 17 -35.469 2.953 1 95.19 456 VAL A N 1
ATOM 3470 C CA . VAL A 1 456 ? 17.391 -34.062 2.729 1 95.19 456 VAL A CA 1
ATOM 3471 C C . VAL A 1 456 ? 16.844 -33.594 1.393 1 95.19 456 VAL A C 1
ATOM 3473 O O . VAL A 1 456 ? 16.828 -34.344 0.41 1 95.19 456 VAL A O 1
ATOM 3476 N N . LEU A 1 457 ? 16.297 -32.406 1.447 1 95.56 457 LEU A N 1
ATOM 3477 C CA . LEU A 1 457 ? 15.828 -31.734 0.246 1 95.56 457 LEU A CA 1
ATOM 3478 C C . LEU A 1 457 ? 16.609 -30.453 -0.005 1 95.56 457 LEU A C 1
ATOM 3480 O O . LEU A 1 457 ? 16.891 -29.688 0.929 1 95.56 457 LEU A O 1
ATOM 3484 N N . ARG A 1 458 ? 17.109 -30.266 -1.179 1 96.38 458 ARG A N 1
ATOM 3485 C CA . ARG A 1 458 ? 17.844 -29.047 -1.551 1 96.38 458 ARG A CA 1
ATOM 3486 C C . ARG A 1 458 ? 16.984 -28.141 -2.42 1 96.38 458 ARG A C 1
ATOM 3488 O O . ARG A 1 458 ? 16.25 -28.609 -3.297 1 96.38 458 ARG A O 1
ATOM 3495 N N . TYR A 1 459 ? 16.953 -26.859 -2.146 1 96.44 459 TYR A N 1
ATOM 3496 C CA . TYR A 1 459 ? 16.188 -25.906 -2.928 1 96.44 459 TYR A CA 1
ATOM 3497 C C . TYR A 1 459 ? 17 -24.641 -3.189 1 96.44 459 TYR A C 1
ATOM 3499 O O . TYR A 1 459 ? 17.984 -24.375 -2.502 1 96.44 459 TYR A O 1
ATOM 3507 N N . LEU A 1 460 ? 16.641 -23.922 -4.258 1 97.12 460 LEU A N 1
ATOM 3508 C CA . LEU A 1 460 ? 17.281 -22.656 -4.598 1 97.12 460 LEU A CA 1
ATOM 3509 C C . LEU A 1 460 ? 16.812 -21.547 -3.67 1 97.12 460 LEU A C 1
ATOM 3511 O O . LEU A 1 460 ? 15.648 -21.125 -3.736 1 97.12 460 LEU A O 1
ATOM 3515 N N . LYS A 1 461 ? 17.656 -21.094 -2.865 1 96.31 461 LYS A N 1
ATOM 3516 C CA . LYS A 1 461 ? 17.328 -20.078 -1.868 1 96.31 461 LYS A CA 1
ATOM 3517 C C . LYS A 1 461 ? 17.328 -18.688 -2.484 1 96.31 461 LYS A C 1
ATOM 3519 O O . LYS A 1 461 ? 16.391 -17.906 -2.275 1 96.31 461 LYS A O 1
ATOM 3524 N N . SER A 1 462 ? 18.406 -18.391 -3.152 1 96.06 462 SER A N 1
ATOM 3525 C CA . SER A 1 462 ? 18.5 -17.062 -3.738 1 96.06 462 SER A CA 1
ATOM 3526 C C . SER A 1 462 ? 19.109 -17.109 -5.137 1 96.06 462 SER A C 1
ATOM 3528 O O . SER A 1 462 ? 20.016 -17.906 -5.395 1 96.06 462 SER A O 1
ATOM 3530 N N . CYS A 1 463 ? 18.516 -16.312 -6.055 1 96.62 463 CYS A N 1
ATOM 3531 C CA . CYS A 1 463 ? 19 -16.125 -7.426 1 96.62 463 CYS A CA 1
ATOM 3532 C C . CYS A 1 463 ? 19.188 -14.656 -7.75 1 96.62 463 CYS A C 1
ATOM 3534 O O . CYS A 1 463 ? 18.281 -13.844 -7.539 1 96.62 463 CYS A O 1
ATOM 3536 N N . THR A 1 464 ? 20.359 -14.273 -8.203 1 96.44 464 THR A N 1
ATOM 3537 C CA . THR A 1 464 ? 20.641 -12.891 -8.57 1 96.44 464 THR A CA 1
ATOM 3538 C C . THR A 1 464 ? 21.141 -12.812 -10.016 1 96.44 464 THR A C 1
ATOM 3540 O O . THR A 1 464 ? 22.109 -13.477 -10.375 1 96.44 464 THR A O 1
ATOM 3543 N N . VAL A 1 465 ? 20.469 -12.102 -10.82 1 96.31 465 VAL A N 1
ATOM 3544 C CA . VAL A 1 465 ? 20.891 -11.859 -12.195 1 96.31 465 VAL A CA 1
ATOM 3545 C C . VAL A 1 465 ? 21.594 -10.5 -12.289 1 96.31 465 VAL A C 1
ATOM 3547 O O . VAL A 1 465 ? 20.984 -9.461 -12.031 1 96.31 465 VAL A O 1
ATOM 3550 N N . LYS A 1 466 ? 22.797 -10.5 -12.648 1 94.5 466 LYS A N 1
ATOM 3551 C CA . LYS A 1 466 ? 23.578 -9.281 -12.781 1 94.5 466 LYS A CA 1
ATOM 3552 C C . LYS A 1 466 ? 23.969 -9.031 -14.234 1 94.5 466 LYS A C 1
ATOM 3554 O O . LYS A 1 466 ? 24.562 -9.898 -14.883 1 94.5 466 LYS A O 1
ATOM 3559 N N . THR A 1 467 ? 23.547 -7.957 -14.703 1 93.12 467 THR A N 1
ATOM 3560 C CA . THR A 1 467 ? 23.906 -7.57 -16.062 1 93.12 467 THR A CA 1
ATOM 3561 C C . THR A 1 467 ? 24.594 -6.211 -16.078 1 93.12 467 THR A C 1
ATOM 3563 O O . THR A 1 467 ? 24.188 -5.293 -15.359 1 93.12 467 THR A O 1
ATOM 3566 N N . LYS A 1 468 ? 25.688 -6.133 -16.812 1 89.88 468 LYS A N 1
ATOM 3567 C CA . LYS A 1 468 ? 26.453 -4.887 -16.938 1 89.88 468 LYS A CA 1
ATOM 3568 C C . LYS A 1 468 ? 26.297 -4.297 -18.344 1 89.88 468 LYS A C 1
ATOM 3570 O O . LYS A 1 468 ? 26.516 -4.992 -19.328 1 89.88 468 LYS A O 1
ATOM 3575 N N . ALA A 1 469 ? 25.766 -3.109 -18.406 1 88.81 469 ALA A N 1
ATOM 3576 C CA . ALA A 1 469 ? 25.656 -2.414 -19.688 1 88.81 469 ALA A CA 1
ATOM 3577 C C . ALA A 1 469 ? 26.953 -1.699 -20.031 1 88.81 469 ALA A C 1
ATOM 3579 O O . ALA A 1 469 ? 27.703 -1.284 -19.156 1 88.81 469 ALA A O 1
ATOM 3580 N N . LEU A 1 470 ? 27.031 -1.576 -21.375 1 83 470 LEU A N 1
ATOM 3581 C CA . LEU A 1 470 ? 28.234 -0.888 -21.859 1 83 470 LEU A CA 1
ATOM 3582 C C . LEU A 1 470 ? 28.047 0.625 -21.812 1 83 470 LEU A C 1
ATOM 3584 O O . LEU A 1 470 ? 26.906 1.114 -21.859 1 83 470 LEU A O 1
ATOM 3588 N N . GLY A 1 471 ? 28.938 1.438 -21.484 1 73.31 471 GLY A N 1
ATOM 3589 C CA . GLY A 1 471 ? 28.984 2.879 -21.297 1 73.31 471 GLY A CA 1
ATOM 3590 C C . GLY A 1 471 ? 28.297 3.648 -22.406 1 73.31 471 GLY A C 1
ATOM 3591 O O . GLY A 1 471 ? 27.562 3.068 -23.203 1 73.31 471 GLY A O 1
ATOM 3592 N N . GLN A 1 472 ? 28.25 4.902 -22.578 1 70.88 472 GLN A N 1
ATOM 3593 C CA . GLN A 1 472 ? 27.547 5.867 -23.422 1 70.88 472 GLN A CA 1
ATOM 3594 C C . GLN A 1 472 ? 27.922 5.688 -24.891 1 70.88 472 GLN A C 1
ATOM 3596 O O . GLN A 1 472 ? 27.078 5.855 -25.766 1 70.88 472 GLN A O 1
ATOM 3601 N N . GLU A 1 473 ? 29.062 5.18 -25.234 1 75.25 473 GLU A N 1
ATOM 3602 C CA . GLU A 1 473 ? 29.484 5.074 -26.625 1 75.25 473 GLU A CA 1
ATOM 3603 C C . GLU A 1 473 ? 28.828 3.885 -27.312 1 75.25 473 GLU A C 1
ATOM 3605 O O . GLU A 1 473 ? 28.516 3.943 -28.5 1 75.25 473 GLU A O 1
ATOM 3610 N N . ASN A 1 474 ? 28.547 2.877 -26.594 1 80.88 474 ASN A N 1
ATOM 3611 C CA . ASN A 1 474 ? 27.875 1.683 -27.094 1 80.88 474 ASN A CA 1
ATOM 3612 C C . ASN A 1 474 ? 26.531 1.473 -26.406 1 80.88 474 ASN A C 1
ATOM 3614 O O . ASN A 1 474 ? 26.328 0.488 -25.688 1 80.88 474 ASN A O 1
ATOM 3618 N N . ALA A 1 475 ? 25.625 2.396 -26.906 1 81.31 475 ALA A N 1
ATOM 3619 C CA . ALA A 1 475 ? 24.328 2.42 -26.234 1 81.31 475 ALA A CA 1
ATOM 3620 C C . ALA A 1 475 ? 23.531 1.165 -26.547 1 81.31 475 ALA A C 1
ATOM 3622 O O . ALA A 1 475 ? 23.438 0.748 -27.703 1 81.31 475 ALA A O 1
ATOM 3623 N N . GLY A 1 476 ? 23.125 0.539 -25.438 1 84.69 476 GLY A N 1
ATOM 3624 C CA . GLY A 1 476 ? 22.234 -0.596 -25.578 1 84.69 476 GLY A CA 1
ATOM 3625 C C . GLY A 1 476 ? 22.953 -1.93 -25.578 1 84.69 476 GLY A C 1
ATOM 3626 O O . GLY A 1 476 ? 22.312 -2.986 -25.547 1 84.69 476 GLY A O 1
ATOM 3627 N N . GLN A 1 477 ? 24.219 -1.894 -25.641 1 89.12 477 GLN A N 1
ATOM 3628 C CA . GLN A 1 477 ? 24.969 -3.143 -25.625 1 89.12 477 GLN A CA 1
ATOM 3629 C C . GLN A 1 477 ? 25.266 -3.58 -24.203 1 89.12 477 GLN A C 1
ATOM 3631 O O . GLN A 1 477 ? 25.375 -2.746 -23.297 1 89.12 477 GLN A O 1
ATOM 3636 N N . ILE A 1 478 ? 25.312 -4.922 -24.031 1 90.12 478 ILE A N 1
ATOM 3637 C CA . ILE A 1 478 ? 25.516 -5.434 -22.672 1 90.12 478 ILE A CA 1
ATOM 3638 C C . ILE A 1 478 ? 26.656 -6.449 -22.672 1 90.12 478 ILE A C 1
ATOM 3640 O O . ILE A 1 478 ? 26.984 -7.023 -23.703 1 90.12 478 ILE A O 1
ATOM 3644 N N . TRP A 1 479 ? 27.344 -6.539 -21.562 1 90.5 479 TRP A N 1
ATOM 3645 C CA . TRP A 1 479 ? 28.203 -7.68 -21.297 1 90.5 479 TRP A CA 1
ATOM 3646 C C . TRP A 1 479 ? 27.391 -8.93 -21 1 90.5 479 TRP A C 1
ATOM 3648 O O . TRP A 1 479 ? 26.203 -8.844 -20.672 1 90.5 479 TRP A O 1
ATOM 3658 N N . PRO A 1 480 ? 27.984 -10.102 -21.141 1 92.06 480 PRO A N 1
ATOM 3659 C CA . PRO A 1 480 ? 27.234 -11.312 -20.812 1 92.06 480 PRO A CA 1
ATOM 3660 C C . PRO A 1 480 ? 26.719 -11.312 -19.375 1 92.06 480 PRO A C 1
ATOM 3662 O O . PRO A 1 480 ? 27.484 -11.031 -18.438 1 92.06 480 PRO A O 1
ATOM 3665 N N . PRO A 1 481 ? 25.438 -11.531 -19.25 1 94.12 481 PRO A N 1
ATOM 3666 C CA . PRO A 1 481 ? 24.875 -11.586 -17.906 1 94.12 481 PRO A CA 1
ATOM 3667 C C . PRO A 1 481 ? 25.391 -12.773 -17.094 1 94.12 481 PRO A C 1
ATOM 3669 O O . PRO A 1 481 ? 25.766 -13.797 -17.672 1 94.12 481 PRO A O 1
ATOM 3672 N N . ILE A 1 482 ? 25.453 -12.594 -15.836 1 95.81 482 ILE A N 1
ATOM 3673 C CA . ILE A 1 482 ? 25.859 -13.664 -14.93 1 95.81 482 ILE A CA 1
ATOM 3674 C C . ILE A 1 482 ? 24.734 -13.945 -13.938 1 95.81 482 ILE A C 1
ATOM 3676 O O . ILE A 1 482 ? 24.062 -13.016 -13.469 1 95.81 482 ILE A O 1
ATOM 3680 N N . ILE A 1 483 ? 24.453 -15.18 -13.711 1 97.25 483 ILE A N 1
ATOM 3681 C CA . ILE A 1 483 ? 23.453 -15.586 -12.734 1 97.25 483 ILE A CA 1
ATOM 3682 C C . ILE A 1 483 ? 24.141 -16.203 -11.516 1 97.25 483 ILE A C 1
ATOM 3684 O O . ILE A 1 483 ? 24.891 -17.172 -11.648 1 97.25 483 ILE A O 1
ATOM 3688 N N . GLU A 1 484 ? 23.922 -15.656 -10.414 1 97.06 484 GLU A N 1
ATOM 3689 C CA . GLU A 1 484 ? 24.453 -16.172 -9.156 1 97.06 484 GLU A CA 1
ATOM 3690 C C . GLU A 1 484 ? 23.391 -16.953 -8.383 1 97.06 484 GLU A C 1
ATOM 3692 O O . GLU A 1 484 ? 22.312 -16.422 -8.086 1 97.06 484 GLU A O 1
ATOM 3697 N N . LEU A 1 485 ? 23.766 -18.156 -8.039 1 97.5 485 LEU A N 1
ATOM 3698 C CA . LEU A 1 485 ? 22.828 -19.016 -7.336 1 97.5 485 LEU A CA 1
ATOM 3699 C C . LEU A 1 485 ? 23.344 -19.391 -5.953 1 97.5 485 LEU A C 1
ATOM 3701 O O . LEU A 1 485 ? 24.547 -19.594 -5.777 1 97.5 485 LEU A O 1
ATOM 3705 N N . THR A 1 486 ? 22.469 -19.453 -5.004 1 97.5 486 THR A N 1
ATOM 3706 C CA . THR A 1 486 ? 22.734 -20 -3.678 1 97.5 486 THR A CA 1
ATOM 3707 C C . THR A 1 486 ? 21.672 -21.031 -3.293 1 97.5 486 THR A C 1
ATOM 3709 O O . THR A 1 486 ? 20.469 -20.719 -3.293 1 97.5 486 THR A O 1
ATOM 3712 N N . TYR A 1 487 ? 22.156 -22.234 -3.004 1 96.81 487 TYR A N 1
ATOM 3713 C CA . TYR A 1 487 ? 21.234 -23.297 -2.621 1 96.81 487 TYR A CA 1
ATOM 3714 C C . TYR A 1 487 ? 21.234 -23.516 -1.112 1 96.81 487 TYR A C 1
ATOM 3716 O O . TYR A 1 487 ? 22.234 -23.219 -0.442 1 96.81 487 TYR A O 1
ATOM 3724 N N . ASP A 1 488 ? 20.094 -23.938 -0.589 1 96.5 488 ASP A N 1
ATOM 3725 C CA . ASP A 1 488 ? 19.953 -24.312 0.815 1 96.5 488 ASP A CA 1
ATOM 3726 C C . ASP A 1 488 ? 19.266 -25.656 0.954 1 96.5 488 ASP A C 1
ATOM 3728 O O . ASP A 1 488 ? 18.844 -26.25 -0.041 1 96.5 488 ASP A O 1
ATOM 3732 N N . GLU A 1 489 ? 19.344 -26.219 2.174 1 96.69 489 GLU A N 1
ATOM 3733 C CA . GLU A 1 489 ? 18.859 -27.578 2.396 1 96.69 489 GLU A CA 1
ATOM 3734 C C . GLU A 1 489 ? 17.828 -27.625 3.531 1 96.69 489 GLU A C 1
ATOM 3736 O O . GLU A 1 489 ? 17.875 -26.797 4.441 1 96.69 489 GLU A O 1
ATOM 3741 N N . LEU A 1 490 ? 16.859 -28.594 3.406 1 95.75 490 LEU A N 1
ATOM 3742 C CA . LEU A 1 490 ? 15.859 -28.875 4.43 1 95.75 490 LEU A CA 1
ATOM 3743 C C . LEU A 1 490 ? 16.016 -30.281 4.984 1 95.75 490 LEU A C 1
ATOM 3745 O O . LEU A 1 490 ? 16.25 -31.219 4.23 1 95.75 490 LEU A O 1
ATOM 3749 N N . SER A 1 491 ? 15.906 -30.375 6.277 1 95.06 491 SER A N 1
ATOM 3750 C CA . SER A 1 491 ? 15.984 -31.688 6.918 1 95.06 491 SER A CA 1
ATOM 3751 C C . SER A 1 491 ? 14.633 -32.375 6.934 1 95.06 491 SER A C 1
ATOM 3753 O O . SER A 1 491 ? 13.602 -31.75 6.684 1 95.06 491 SER A O 1
ATOM 3755 N N . SER A 1 492 ? 14.656 -33.688 7.18 1 92.69 492 SER A N 1
ATOM 3756 C CA . SER A 1 492 ? 13.422 -34.469 7.242 1 92.69 492 SER A CA 1
ATOM 3757 C C . SER A 1 492 ? 12.492 -33.938 8.328 1 92.69 492 SER A C 1
ATOM 3759 O O . SER A 1 492 ? 11.273 -33.906 8.141 1 92.69 492 SER A O 1
ATOM 3761 N N . ASP A 1 493 ? 13.047 -33.438 9.375 1 92.38 493 ASP A N 1
ATOM 3762 C CA . ASP A 1 493 ? 12.242 -32.906 10.469 1 92.38 493 ASP A CA 1
ATOM 3763 C C . ASP A 1 493 ? 11.531 -31.609 10.055 1 92.38 493 ASP A C 1
ATOM 3765 O O . ASP A 1 493 ? 10.359 -31.406 10.367 1 92.38 493 ASP A O 1
ATOM 3769 N N . GLN A 1 494 ? 12.273 -30.859 9.406 1 92.88 494 GLN A N 1
ATOM 3770 C CA . GLN A 1 494 ? 11.695 -29.609 8.961 1 92.88 494 GLN A CA 1
ATOM 3771 C C . GLN A 1 494 ? 10.594 -29.828 7.926 1 92.88 494 GLN A C 1
ATOM 3773 O O . GLN A 1 494 ? 9.633 -29.062 7.859 1 92.88 494 GLN A O 1
ATOM 3778 N N . MET A 1 495 ? 10.758 -30.828 7.18 1 92.38 495 MET A N 1
ATOM 3779 C CA . MET A 1 495 ? 9.766 -31.141 6.156 1 92.38 495 MET A CA 1
ATOM 3780 C C . MET A 1 495 ? 8.5 -31.719 6.785 1 92.38 495 MET A C 1
ATOM 3782 O O . MET A 1 495 ? 7.391 -31.422 6.344 1 92.38 495 MET A O 1
ATOM 3786 N N . GLU A 1 496 ? 8.719 -32.531 7.781 1 88.44 496 GLU A N 1
ATOM 3787 C CA . GLU A 1 496 ? 7.562 -33.094 8.469 1 88.44 496 GLU A CA 1
ATOM 3788 C C . GLU A 1 496 ? 6.746 -32.031 9.172 1 88.44 496 GLU A C 1
ATOM 3790 O O . GLU A 1 496 ? 5.52 -32.094 9.234 1 88.44 496 GLU A O 1
ATOM 3795 N N . GLU A 1 497 ? 7.484 -31.047 9.609 1 87.38 497 GLU A N 1
ATOM 3796 C CA . GLU A 1 497 ? 6.801 -29.938 10.25 1 87.38 497 GLU A CA 1
ATOM 3797 C C . GLU A 1 497 ? 6.285 -28.938 9.219 1 87.38 497 GLU A C 1
ATOM 3799 O O . GLU A 1 497 ? 5.652 -27.938 9.57 1 87.38 497 GLU A O 1
ATOM 3804 N N . ASN A 1 498 ? 6.473 -29.172 8.031 1 85.25 498 ASN A N 1
ATOM 3805 C CA . ASN A 1 498 ? 6.074 -28.297 6.938 1 85.25 498 ASN A CA 1
ATOM 3806 C C . ASN A 1 498 ? 6.609 -26.875 7.137 1 85.25 498 ASN A C 1
ATOM 3808 O O . ASN A 1 498 ? 5.852 -25.906 7.055 1 85.25 498 ASN A O 1
ATOM 3812 N N . ALA A 1 499 ? 7.871 -26.75 7.434 1 89.5 499 ALA A N 1
ATOM 3813 C CA . ALA A 1 499 ? 8.508 -25.453 7.668 1 89.5 499 ALA A CA 1
ATOM 3814 C C . ALA A 1 499 ? 8.453 -24.578 6.422 1 89.5 499 ALA A C 1
ATOM 3816 O O . ALA A 1 499 ? 8.57 -25.078 5.297 1 89.5 499 ALA A O 1
ATOM 3817 N N . ALA A 1 500 ? 8.203 -23.234 6.625 1 89 500 ALA A N 1
ATOM 3818 C CA . ALA A 1 500 ? 8.203 -22.281 5.52 1 89 500 ALA A CA 1
ATOM 3819 C C . ALA A 1 500 ? 9.586 -21.672 5.316 1 89 500 ALA A C 1
ATOM 3821 O O . ALA A 1 500 ? 10.258 -21.312 6.285 1 89 500 ALA A O 1
ATOM 3822 N N . VAL A 1 501 ? 10.07 -21.641 4.07 1 92.12 501 VAL A N 1
ATOM 3823 C CA . VAL A 1 501 ? 11.375 -21.078 3.74 1 92.12 501 VAL A CA 1
ATOM 3824 C C . VAL A 1 501 ? 11.195 -19.859 2.82 1 92.12 501 VAL A C 1
ATOM 3826 O O . VAL A 1 501 ? 10.234 -19.797 2.053 1 92.12 501 VAL A O 1
ATOM 3829 N N . THR A 1 502 ? 12.125 -18.938 2.949 1 92 502 THR A N 1
ATOM 3830 C CA . THR A 1 502 ? 12.055 -17.734 2.137 1 92 502 THR A CA 1
ATOM 3831 C C . THR A 1 502 ? 12.953 -17.859 0.912 1 92 502 THR A C 1
ATOM 3833 O O . THR A 1 502 ? 14.125 -18.219 1.03 1 92 502 THR A O 1
ATOM 3836 N N . VAL A 1 503 ? 12.445 -17.672 -0.271 1 93.44 503 VAL A N 1
ATOM 3837 C CA . VAL A 1 503 ? 13.172 -17.672 -1.538 1 93.44 503 VAL A CA 1
ATOM 3838 C C . VAL A 1 503 ? 13.125 -16.281 -2.16 1 93.44 503 VAL A C 1
ATOM 3840 O O . VAL A 1 503 ? 12.148 -15.547 -1.985 1 93.44 503 VAL A O 1
ATOM 3843 N N . SER A 1 504 ? 14.273 -15.922 -2.84 1 93.06 504 SER A N 1
ATOM 3844 C CA . SER A 1 504 ? 14.312 -14.57 -3.395 1 93.06 504 SER A CA 1
ATOM 3845 C C . SER A 1 504 ? 14.969 -14.562 -4.773 1 93.06 504 SER A C 1
ATOM 3847 O O . SER A 1 504 ? 15.812 -15.406 -5.07 1 93.06 504 SER A O 1
ATOM 3849 N N . LEU A 1 505 ? 14.539 -13.688 -5.664 1 93.62 505 LEU A N 1
ATOM 3850 C CA . LEU A 1 505 ? 15.109 -13.367 -6.965 1 93.62 505 LEU A CA 1
ATOM 3851 C C . LEU A 1 505 ? 15.414 -11.875 -7.078 1 93.62 505 LEU A C 1
ATOM 3853 O O . LEU A 1 505 ? 14.555 -11.039 -6.785 1 93.62 505 LEU A O 1
ATOM 3857 N N . GLU A 1 506 ? 16.625 -11.602 -7.406 1 93.69 506 GLU A N 1
ATOM 3858 C CA . GLU A 1 506 ? 17.016 -10.203 -7.555 1 93.69 506 GLU A CA 1
ATOM 3859 C C . GLU A 1 506 ? 17.609 -9.945 -8.938 1 93.69 506 GLU A C 1
ATOM 3861 O O . GLU A 1 506 ? 18.438 -10.719 -9.422 1 93.69 506 GLU A O 1
ATOM 3866 N N . VAL A 1 507 ? 17.141 -8.992 -9.633 1 93.38 507 VAL A N 1
ATOM 3867 C CA . VAL A 1 507 ? 17.656 -8.57 -10.93 1 93.38 507 VAL A CA 1
ATOM 3868 C C . VAL A 1 507 ? 18.297 -7.184 -10.805 1 93.38 507 VAL A C 1
ATOM 3870 O O . VAL A 1 507 ? 17.641 -6.234 -10.375 1 93.38 507 VAL A O 1
ATOM 3873 N N . THR A 1 508 ? 19.516 -7.07 -11.117 1 92.19 508 THR A N 1
ATOM 3874 C CA . THR A 1 508 ? 20.234 -5.805 -10.977 1 92.19 508 THR A CA 1
ATOM 3875 C C . THR A 1 508 ? 20.953 -5.445 -12.273 1 92.19 508 THR A C 1
ATOM 3877 O O . THR A 1 508 ? 21.328 -6.328 -13.047 1 92.19 508 THR A O 1
ATOM 3880 N N . TRP A 1 509 ? 21.031 -4.184 -12.484 1 90.88 509 TRP A N 1
ATOM 3881 C CA . TRP A 1 509 ? 21.719 -3.631 -13.641 1 90.88 509 TRP A CA 1
ATOM 3882 C C . TRP A 1 509 ? 22.812 -2.652 -13.211 1 90.88 509 TRP A C 1
ATOM 3884 O O . TRP A 1 509 ? 22.609 -1.874 -12.273 1 90.88 509 TRP A O 1
ATOM 3894 N N . GLU A 1 510 ? 24 -2.748 -13.789 1 87.75 510 GLU A N 1
ATOM 3895 C CA . GLU A 1 510 ? 25.078 -1.825 -13.484 1 87.75 510 GLU A CA 1
ATOM 3896 C C . GLU A 1 510 ? 25.672 -1.238 -14.766 1 87.75 510 GLU A C 1
ATOM 3898 O O . GLU A 1 510 ? 25.625 -1.865 -15.828 1 87.75 510 GLU A O 1
ATOM 3903 N N . MET A 1 511 ? 25.984 -0.015 -14.633 1 85.62 511 MET A N 1
ATOM 3904 C CA . MET A 1 511 ? 26.688 0.63 -15.734 1 85.62 511 MET A CA 1
ATOM 3905 C C . MET A 1 511 ? 28.109 1.004 -15.328 1 85.62 511 MET A C 1
ATOM 3907 O O . MET A 1 511 ? 28.375 1.308 -14.156 1 85.62 511 MET A O 1
ATOM 3911 N N . GLU A 1 512 ? 29.094 0.962 -16.219 1 75.88 512 GLU A N 1
ATOM 3912 C CA . GLU A 1 512 ? 30.516 1.178 -15.938 1 75.88 512 GLU A CA 1
ATOM 3913 C C . GLU A 1 512 ? 30.766 2.609 -15.477 1 75.88 512 GLU A C 1
ATOM 3915 O O . GLU A 1 512 ? 31.469 2.832 -14.492 1 75.88 512 GLU A O 1
ATOM 3920 N N . LYS A 1 513 ? 30.297 3.625 -16.156 1 73.25 513 LYS A N 1
ATOM 3921 C CA . LYS A 1 513 ? 30.594 5.008 -15.789 1 73.25 513 LYS A CA 1
ATOM 3922 C C . LYS A 1 513 ? 29.5 5.59 -14.898 1 73.25 513 LYS A C 1
ATOM 3924 O O . LYS A 1 513 ? 28.312 5.574 -15.266 1 73.25 513 LYS A O 1
ATOM 3929 N N . THR A 1 514 ? 29.984 5.883 -13.602 1 76.25 514 THR A N 1
ATOM 3930 C CA . THR A 1 514 ? 29.031 6.484 -12.672 1 76.25 514 THR A CA 1
ATOM 3931 C C . THR A 1 514 ? 29.359 7.961 -12.445 1 76.25 514 THR A C 1
ATOM 3933 O O . THR A 1 514 ? 30.531 8.359 -12.508 1 76.25 514 THR A O 1
ATOM 3936 N N . PRO A 1 515 ? 28.297 8.805 -12.32 1 84.19 515 PRO A N 1
ATOM 3937 C CA . PRO A 1 515 ? 28.5 10.234 -12.078 1 84.19 515 PRO A CA 1
ATOM 3938 C C . PRO A 1 515 ? 28.938 10.539 -10.648 1 84.19 515 PRO A C 1
ATOM 3940 O O . PRO A 1 515 ? 28.812 11.68 -10.188 1 84.19 515 PRO A O 1
ATOM 3943 N N . THR A 1 516 ? 29.5 9.625 -9.859 1 90.06 516 THR A N 1
ATOM 3944 C CA . THR A 1 516 ? 29.859 9.82 -8.461 1 90.06 516 THR A CA 1
ATOM 3945 C C . THR A 1 516 ? 31.016 10.812 -8.328 1 90.06 516 THR A C 1
ATOM 3947 O O . THR A 1 516 ? 30.969 11.703 -7.477 1 90.06 516 THR A O 1
ATOM 3950 N N . TYR A 1 517 ? 31.953 10.742 -9.211 1 90.81 517 TYR A N 1
ATOM 3951 C CA . TYR A 1 517 ? 33.125 11.625 -9.148 1 90.81 517 TYR A CA 1
ATOM 3952 C C . TYR A 1 517 ? 32.719 13.062 -9.477 1 90.81 517 TYR A C 1
ATOM 3954 O O . TYR A 1 517 ? 33.219 14.008 -8.852 1 90.81 517 TYR A O 1
ATOM 3962 N N . SER A 1 518 ? 31.859 13.188 -10.43 1 92.38 518 SER A N 1
ATOM 3963 C CA . SER A 1 518 ? 31.406 14.531 -10.797 1 92.38 518 SER A CA 1
ATOM 3964 C C . SER A 1 518 ? 30.641 15.188 -9.648 1 92.38 518 SER A C 1
ATOM 3966 O O . SER A 1 518 ? 30.734 16.406 -9.461 1 92.38 518 SER A O 1
ATOM 3968 N N . VAL A 1 519 ? 29.938 14.43 -8.875 1 95.31 519 VAL A N 1
ATOM 3969 C CA . VAL A 1 519 ? 29.188 14.977 -7.754 1 95.31 519 VAL A CA 1
ATOM 3970 C C . VAL A 1 519 ? 30.141 15.367 -6.633 1 95.31 519 VAL A C 1
ATOM 3972 O O . VAL A 1 519 ? 29.984 16.422 -6.008 1 95.31 519 VAL A O 1
ATOM 3975 N N . GLN A 1 520 ? 31.172 14.602 -6.406 1 95.38 520 GLN A N 1
ATOM 3976 C CA . GLN A 1 520 ? 32.156 14.914 -5.375 1 95.38 520 GLN A CA 1
ATOM 3977 C C . GLN A 1 520 ? 32.938 16.172 -5.723 1 95.38 520 GLN A C 1
ATOM 3979 O O . GLN A 1 520 ? 33.125 17.047 -4.871 1 95.38 520 GLN A O 1
ATOM 3984 N N . VAL A 1 521 ? 33.281 16.344 -6.945 1 96.06 521 VAL A N 1
ATOM 3985 C CA . VAL A 1 521 ? 34.031 17.516 -7.383 1 96.06 521 VAL A CA 1
ATOM 3986 C C . VAL A 1 521 ? 33.125 18.75 -7.328 1 96.06 521 VAL A C 1
ATOM 3988 O O . VAL A 1 521 ? 33.562 19.812 -6.887 1 96.06 521 VAL A O 1
ATOM 3991 N N . SER A 1 522 ? 31.938 18.609 -7.762 1 97.19 522 SER A N 1
ATOM 3992 C CA . SER A 1 522 ? 31.016 19.75 -7.723 1 97.19 522 SER A CA 1
ATOM 3993 C C . SER A 1 522 ? 30.734 20.188 -6.289 1 97.19 522 SER A C 1
ATOM 3995 O O . SER A 1 522 ? 30.625 21.375 -6.012 1 97.19 522 SER A O 1
ATOM 3997 N N . ALA A 1 523 ? 30.562 19.203 -5.383 1 96.94 523 ALA A N 1
ATOM 3998 C CA . ALA A 1 523 ? 30.344 19.531 -3.977 1 96.94 523 ALA A CA 1
ATOM 3999 C C . ALA A 1 523 ? 31.547 20.25 -3.379 1 96.94 523 ALA A C 1
ATOM 4001 O O . ALA A 1 523 ? 31.391 21.203 -2.604 1 96.94 523 ALA A O 1
ATOM 4002 N N . ALA A 1 524 ? 32.75 19.859 -3.842 1 96.44 524 ALA A N 1
ATOM 4003 C CA . ALA A 1 524 ? 33.969 20.469 -3.328 1 96.44 524 ALA A CA 1
ATOM 4004 C C . ALA A 1 524 ? 34.156 21.875 -3.883 1 96.44 524 ALA A C 1
ATOM 4006 O O . ALA A 1 524 ? 34.562 22.797 -3.152 1 96.44 524 ALA A O 1
ATOM 4007 N N . VAL A 1 525 ? 33.875 22.078 -5.078 1 97.38 525 VAL A N 1
ATOM 4008 C CA . VAL A 1 525 ? 34.062 23.375 -5.715 1 97.38 525 VAL A CA 1
ATOM 4009 C C . VAL A 1 525 ? 33 24.359 -5.18 1 97.38 525 VAL A C 1
ATOM 4011 O O . VAL A 1 525 ? 33.344 25.469 -4.77 1 97.38 525 VAL A O 1
ATOM 4014 N N . LEU A 1 526 ? 31.766 23.938 -5.117 1 97.5 526 LEU A N 1
ATOM 4015 C CA . LEU A 1 526 ? 30.719 24.844 -4.633 1 97.5 526 LEU A CA 1
ATOM 4016 C C . LEU A 1 526 ? 30.844 25.047 -3.127 1 97.5 526 LEU A C 1
ATOM 4018 O O . LEU A 1 526 ? 30.531 26.125 -2.617 1 97.5 526 LEU A O 1
ATOM 4022 N N . GLY A 1 527 ? 31.297 24 -2.475 1 96.44 527 GLY A N 1
ATOM 4023 C CA . GLY A 1 527 ? 31.562 24.141 -1.051 1 96.44 527 GLY A CA 1
ATOM 4024 C C . GLY A 1 527 ? 32.656 25.141 -0.74 1 96.44 527 GLY A C 1
ATOM 4025 O O . GLY A 1 527 ? 32.5 25.969 0.16 1 96.44 527 GLY A O 1
ATOM 4026 N N . SER A 1 528 ? 33.688 25.203 -1.564 1 96.06 528 SER A N 1
ATOM 4027 C CA . SER A 1 528 ? 34.781 26.141 -1.363 1 96.06 528 SER A CA 1
ATOM 4028 C C . SER A 1 528 ? 34.344 27.562 -1.724 1 96.06 528 SER A C 1
ATOM 4030 O O . SER A 1 528 ? 34.719 28.516 -1.044 1 96.06 528 SER A O 1
ATOM 4032 N N . ALA A 1 529 ? 33.594 27.641 -2.67 1 97 529 ALA A N 1
ATOM 4033 C CA . ALA A 1 529 ? 33.062 28.938 -3.045 1 97 529 ALA A CA 1
ATOM 4034 C C . ALA A 1 529 ? 32.125 29.484 -1.959 1 97 529 ALA A C 1
ATOM 4036 O O . ALA A 1 529 ? 32.094 30.688 -1.705 1 97 529 ALA A O 1
ATOM 4037 N N . SER A 1 530 ? 31.391 28.609 -1.323 1 97 530 SER A N 1
ATOM 4038 C CA . SER A 1 530 ? 30.484 29.016 -0.255 1 97 530 SER A CA 1
ATOM 4039 C C . SER A 1 530 ? 31.25 29.469 0.98 1 97 530 SER A C 1
ATOM 4041 O O . SER A 1 530 ? 30.797 30.359 1.702 1 97 530 SER A O 1
ATOM 4043 N N . VAL A 1 531 ? 32.375 28.938 1.188 1 95.81 531 VAL A N 1
ATOM 4044 C CA . VAL A 1 531 ? 33.219 29.359 2.32 1 95.81 531 VAL A CA 1
ATOM 4045 C C . VAL A 1 531 ? 33.781 30.75 2.068 1 95.81 531 VAL A C 1
ATOM 4047 O O . VAL A 1 531 ? 33.844 31.562 2.986 1 95.81 531 VAL A O 1
ATOM 4050 N N . ILE A 1 532 ? 34.062 31.078 0.858 1 94.81 532 ILE A N 1
ATOM 4051 C CA . ILE A 1 532 ? 34.531 32.406 0.505 1 94.81 532 ILE A CA 1
ATOM 4052 C C . ILE A 1 532 ? 33.406 33.438 0.679 1 94.81 532 ILE A C 1
ATOM 4054 O O . ILE A 1 532 ? 33.625 34.531 1.207 1 94.81 532 ILE A O 1
ATOM 4058 N N . TRP A 1 533 ? 32.312 33 0.273 1 94.75 533 TRP A N 1
ATOM 4059 C CA . TRP A 1 533 ? 31.156 33.875 0.448 1 94.75 533 TRP A CA 1
ATOM 4060 C C . TRP A 1 533 ? 30.891 34.125 1.927 1 94.75 533 TRP A C 1
ATOM 4062 O O . TRP A 1 533 ? 30.547 35.25 2.316 1 94.75 533 TRP A O 1
ATOM 4072 N N . ALA A 1 534 ? 31.047 33.094 2.758 1 95.5 534 ALA A N 1
ATOM 4073 C CA . ALA A 1 534 ? 30.859 33.25 4.199 1 95.5 534 ALA A CA 1
ATOM 4074 C C . ALA A 1 534 ? 31.953 34.125 4.805 1 95.5 534 ALA A C 1
ATOM 4076 O O . ALA A 1 534 ? 31.703 34.812 5.789 1 95.5 534 ALA A O 1
ATOM 4077 N N . GLY A 1 535 ? 33.125 34.125 4.152 1 92.5 535 GLY A N 1
ATOM 4078 C CA . GLY A 1 535 ? 34.188 35 4.598 1 92.5 535 GLY A CA 1
ATOM 4079 C C . GLY A 1 535 ? 33.875 36.469 4.387 1 92.5 535 GLY A C 1
ATOM 4080 O O . GLY A 1 535 ? 34.156 37.281 5.258 1 92.5 535 GLY A O 1
ATOM 4081 N N . ILE A 1 536 ? 33.219 36.75 3.357 1 91.94 536 ILE A N 1
ATOM 4082 C CA . ILE A 1 536 ? 32.812 38.125 3.072 1 91.94 536 ILE A CA 1
ATOM 4083 C C . ILE A 1 536 ? 31.719 38.562 4.031 1 91.94 536 ILE A C 1
ATOM 4085 O O . ILE A 1 536 ? 31.719 39.688 4.543 1 91.94 536 ILE A O 1
ATOM 4089 N N . ALA A 1 537 ? 30.844 37.656 4.266 1 92.69 537 ALA A N 1
ATOM 4090 C CA . ALA A 1 537 ? 29.75 37.969 5.191 1 92.69 537 ALA A CA 1
ATOM 4091 C C . ALA A 1 537 ? 30.281 38.156 6.613 1 92.69 537 ALA A C 1
ATOM 4093 O O . ALA A 1 537 ? 29.797 39 7.352 1 92.69 537 ALA A O 1
ATOM 4094 N N . ALA A 1 538 ? 31.234 37.312 6.988 1 91.88 538 ALA A N 1
ATOM 4095 C CA . ALA A 1 538 ? 31.844 37.469 8.312 1 91.88 538 ALA A CA 1
ATOM 4096 C C . ALA A 1 538 ? 32.594 38.781 8.445 1 91.88 538 ALA A C 1
ATOM 4098 O O . ALA A 1 538 ? 32.562 39.406 9.508 1 91.88 538 ALA A O 1
ATOM 4099 N N . TRP A 1 539 ? 33.188 39.219 7.363 1 88.94 539 TRP A N 1
ATOM 4100 C CA . TRP A 1 539 ? 33.875 40.531 7.355 1 88.94 539 TRP A CA 1
ATOM 4101 C C . TRP A 1 539 ? 32.906 41.656 7.508 1 88.94 539 TRP A C 1
ATOM 4103 O O . TRP A 1 539 ? 33.156 42.625 8.258 1 88.94 539 TRP A O 1
ATOM 4113 N N . SER A 1 540 ? 31.828 41.562 6.824 1 90 540 SER A N 1
ATOM 4114 C CA . SER A 1 540 ? 30.781 42.594 6.938 1 90 540 SER A CA 1
ATOM 4115 C C . SER A 1 540 ? 30.219 42.656 8.352 1 90 540 SER A C 1
ATOM 4117 O O . SER A 1 540 ? 30.031 43.719 8.898 1 90 540 SER A O 1
ATOM 4119 N N . ARG A 1 541 ? 29.969 41.531 9.016 1 89.88 541 ARG A N 1
ATOM 4120 C CA . ARG A 1 541 ? 29.406 41.5 10.367 1 89.88 541 ARG A CA 1
ATOM 4121 C C . ARG A 1 541 ? 30.422 42 11.391 1 89.88 541 ARG A C 1
ATOM 4123 O O . ARG A 1 541 ? 30.047 42.594 12.398 1 89.88 541 ARG A O 1
ATOM 4130 N N . SER A 1 542 ? 31.703 41.719 11.117 1 88.44 542 SER A N 1
ATOM 4131 C CA . SER A 1 542 ? 32.75 42.219 12.023 1 88.44 542 SER A CA 1
ATOM 4132 C C . SER A 1 542 ? 32.844 43.719 11.977 1 88.44 542 SER A C 1
ATOM 4134 O O . SER A 1 542 ? 33.062 44.375 13 1 88.44 542 SER A O 1
ATOM 4136 N N . ARG A 1 543 ? 32.625 44.25 10.891 1 86.56 543 ARG A N 1
ATOM 4137 C CA . ARG A 1 543 ? 32.625 45.688 10.758 1 86.56 543 ARG A CA 1
ATOM 4138 C C . ARG A 1 543 ? 31.422 46.312 11.453 1 86.56 543 ARG A C 1
ATOM 4140 O O . ARG A 1 543 ? 31.531 47.344 12.094 1 86.56 543 ARG A O 1
ATOM 4147 N N . ARG A 1 544 ? 30.312 45.656 11.328 1 90.56 544 ARG A N 1
ATOM 4148 C CA . ARG A 1 544 ? 29.078 46.156 11.938 1 90.56 544 ARG A CA 1
ATOM 4149 C C . ARG A 1 544 ? 29.141 46.031 13.453 1 90.56 544 ARG A C 1
ATOM 4151 O O . ARG A 1 544 ? 28.453 46.781 14.164 1 90.56 544 ARG A O 1
ATOM 4158 N N . ASP A 1 545 ? 30 45.125 13.938 1 87.81 545 ASP A N 1
ATOM 4159 C CA . ASP A 1 545 ? 30.156 45 15.383 1 87.81 545 ASP A CA 1
ATOM 4160 C C . ASP A 1 545 ? 31.266 45.875 15.906 1 87.81 545 ASP A C 1
ATOM 4162 O O . ASP A 1 545 ? 31.484 45.969 17.125 1 87.81 545 ASP A O 1
ATOM 4166 N N . GLY A 1 546 ? 31.938 46.688 15.18 1 80.31 546 GLY A N 1
ATOM 4167 C CA . GLY A 1 546 ? 32.969 47.625 15.57 1 80.31 546 GLY A CA 1
ATOM 4168 C C . GLY A 1 546 ? 34.312 46.969 15.812 1 80.31 546 GLY A C 1
ATOM 4169 O O . GLY A 1 546 ? 35.188 47.531 16.484 1 80.31 546 GLY A O 1
ATOM 4170 N N . ARG A 1 547 ? 34.531 45.781 15.445 1 76.44 547 ARG A N 1
ATOM 4171 C CA . ARG A 1 547 ? 35.781 45.062 15.75 1 76.44 547 ARG A CA 1
ATOM 4172 C C . ARG A 1 547 ? 36.75 45.156 14.586 1 76.44 547 ARG A C 1
ATOM 4174 O O . ARG A 1 547 ? 37.906 44.781 14.711 1 76.44 547 ARG A O 1
ATOM 4181 N N . ALA A 1 548 ? 36.344 45.5 13.438 1 63.03 548 ALA A N 1
ATOM 4182 C CA . ALA A 1 548 ? 37.156 45.469 12.242 1 63.03 548 ALA A CA 1
ATOM 4183 C C . ALA A 1 548 ? 38.344 46.406 12.359 1 63.03 548 ALA A C 1
ATOM 4185 O O . ALA A 1 548 ? 39.312 46.344 11.578 1 63.03 548 ALA A O 1
ATOM 4186 N N . GLN A 1 549 ? 38.25 47.531 13.18 1 57.03 549 GLN A N 1
ATOM 4187 C CA . GLN A 1 549 ? 39.344 48.469 13.141 1 57.03 549 GLN A CA 1
ATOM 4188 C C . GLN A 1 549 ? 40.656 47.812 13.578 1 57.03 549 GLN A C 1
ATOM 4190 O O . GLN A 1 549 ? 41.75 48.312 13.258 1 57.03 549 GLN A O 1
ATOM 4195 N N . GLY A 1 550 ? 40.531 46.75 14.445 1 51.94 550 GLY A N 1
ATOM 4196 C CA . GLY A 1 550 ? 41.812 46.219 14.844 1 51.94 550 GLY A CA 1
ATOM 4197 C C . GLY A 1 550 ? 42.281 45.062 13.984 1 51.94 550 GLY A C 1
ATOM 4198 O O . GLY A 1 550 ? 41.5 44.438 13.312 1 51.94 550 GLY A O 1
ATOM 4199 N N . ALA A 1 551 ? 43.562 45.062 13.359 1 54.25 551 ALA A N 1
ATOM 4200 C CA . ALA A 1 551 ? 44.344 44.156 12.523 1 54.25 551 ALA A CA 1
ATOM 4201 C C . ALA A 1 551 ? 44.125 42.719 12.93 1 54.25 551 ALA A C 1
ATOM 4203 O O . ALA A 1 551 ? 44.5 41.812 12.188 1 54.25 551 ALA A O 1
ATOM 4204 N N . SER A 1 552 ? 43.688 42.281 14.117 1 59.25 552 SER A N 1
ATOM 4205 C CA . SER A 1 552 ? 43.812 40.906 14.555 1 59.25 552 SER A CA 1
ATOM 4206 C C . SER A 1 552 ? 42.5 40.156 14.43 1 59.25 552 SER A C 1
ATOM 4208 O O . SER A 1 552 ? 41.438 40.688 14.766 1 59.25 552 SER A O 1
ATOM 4210 N N . ILE A 1 553 ? 42.438 39.156 13.562 1 71.31 553 ILE A N 1
ATOM 4211 C CA . ILE A 1 553 ? 41.344 38.219 13.453 1 71.31 553 ILE A CA 1
ATOM 4212 C C . ILE A 1 553 ? 41.094 37.531 14.797 1 71.31 553 ILE A C 1
ATOM 4214 O O . ILE A 1 553 ? 41.938 36.75 15.25 1 71.31 553 ILE A O 1
ATOM 4218 N N . ASP A 1 554 ? 40.219 37.938 15.609 1 79.62 554 ASP A N 1
ATOM 4219 C CA . ASP A 1 554 ? 39.875 37.406 16.922 1 79.62 554 ASP A CA 1
ATOM 4220 C C . ASP A 1 554 ? 39.156 36.062 16.797 1 79.62 554 ASP A C 1
ATOM 4222 O O . ASP A 1 554 ? 38.656 35.719 15.727 1 79.62 554 ASP A O 1
ATOM 4226 N N . LEU A 1 555 ? 39.312 35.156 17.797 1 81.69 555 LEU A N 1
ATOM 4227 C CA . LEU A 1 555 ? 38.688 33.844 17.875 1 81.69 555 LEU A CA 1
ATOM 4228 C C . LEU A 1 555 ? 37.156 33.938 17.734 1 81.69 555 LEU A C 1
ATOM 4230 O O . LEU A 1 555 ? 36.531 33.031 17.188 1 81.69 555 LEU A O 1
ATOM 4234 N N . LEU A 1 556 ? 36.656 35 18.078 1 81.31 556 LEU A N 1
ATOM 4235 C CA . LEU A 1 556 ? 35.219 35.188 17.984 1 81.31 556 LEU A CA 1
ATOM 4236 C C . LEU A 1 556 ? 34.781 35.406 16.531 1 81.31 556 LEU A C 1
ATOM 4238 O O . LEU A 1 556 ? 33.719 34.938 16.125 1 81.31 556 LEU A O 1
ATOM 4242 N N . THR A 1 557 ? 35.656 36 15.844 1 87.06 557 THR A N 1
ATOM 4243 C CA . THR A 1 557 ? 35.375 36.188 14.43 1 87.06 557 THR A CA 1
ATOM 4244 C C . THR A 1 557 ? 35.469 34.875 13.664 1 87.06 557 THR A C 1
ATOM 4246 O O . THR A 1 557 ? 34.719 34.625 12.734 1 87.06 557 THR A O 1
ATOM 4249 N N . LEU A 1 558 ? 36.406 34.062 14.125 1 88.31 558 LEU A N 1
ATOM 4250 C CA . LEU A 1 558 ? 36.531 32.75 13.5 1 88.31 558 LEU A CA 1
ATOM 4251 C C . LEU A 1 558 ? 35.312 31.875 13.82 1 88.31 558 LEU A C 1
ATOM 4253 O O . LEU A 1 558 ? 34.875 31.109 12.977 1 88.31 558 LEU A O 1
ATOM 4257 N N . GLY A 1 559 ? 34.906 31.875 15.055 1 89.56 559 GLY A N 1
ATOM 4258 C CA . GLY A 1 559 ? 33.688 31.172 15.414 1 89.56 559 GLY A CA 1
ATOM 4259 C C . GLY A 1 559 ? 32.469 31.641 14.633 1 89.56 559 GLY A C 1
ATOM 4260 O O . GLY A 1 559 ? 31.625 30.828 14.227 1 89.56 559 GLY A O 1
ATOM 4261 N N . ARG A 1 560 ? 32.438 32.906 14.367 1 89.69 560 ARG A N 1
ATOM 4262 C CA . ARG A 1 560 ? 31.328 33.438 13.586 1 89.69 560 ARG A CA 1
ATOM 4263 C C . ARG A 1 560 ? 31.422 33.031 12.125 1 89.69 560 ARG A C 1
ATOM 4265 O O . ARG A 1 560 ? 30.406 32.812 11.469 1 89.69 560 ARG A O 1
ATOM 4272 N N . LEU A 1 561 ? 32.625 32.969 11.664 1 93.31 561 LEU A N 1
ATOM 4273 C CA . LEU A 1 561 ? 32.844 32.5 10.297 1 93.31 561 LEU A CA 1
ATOM 4274 C C . LEU A 1 561 ? 32.312 31.094 10.133 1 93.31 561 LEU A C 1
ATOM 4276 O O . LEU A 1 561 ? 31.641 30.781 9.125 1 93.31 561 LEU A O 1
ATOM 4280 N N . ILE A 1 562 ? 32.5 30.219 11.102 1 94.5 562 ILE A N 1
ATOM 4281 C CA . ILE A 1 562 ? 32.031 28.828 11.031 1 94.5 562 ILE A CA 1
ATOM 4282 C C . ILE A 1 562 ? 30.516 28.812 11.062 1 94.5 562 ILE A C 1
ATOM 4284 O O . ILE A 1 562 ? 29.875 28.078 10.305 1 94.5 562 ILE A O 1
ATOM 4288 N N . LEU A 1 563 ? 29.938 29.609 11.859 1 95.38 563 LEU A N 1
ATOM 4289 C CA . LEU A 1 563 ? 28.484 29.641 11.977 1 95.38 563 LEU A CA 1
ATOM 4290 C C . LEU A 1 563 ? 27.844 30.203 10.719 1 95.38 563 LEU A C 1
ATOM 4292 O O . LEU A 1 563 ? 26.797 29.719 10.266 1 95.38 563 LEU A O 1
ATOM 4296 N N . LEU A 1 564 ? 28.516 31.172 10.117 1 95.44 564 LEU A N 1
ATOM 4297 C CA . LEU A 1 564 ? 27.953 31.781 8.914 1 95.44 564 LEU A CA 1
ATOM 4298 C C . LEU A 1 564 ? 28.188 30.906 7.695 1 95.44 564 LEU A C 1
ATOM 4300 O O . LEU A 1 564 ? 27.453 30.984 6.711 1 95.44 564 LEU A O 1
ATOM 4304 N N . ALA A 1 565 ? 29.234 30.109 7.762 1 96.94 565 ALA A N 1
ATOM 4305 C CA . ALA A 1 565 ? 29.547 29.234 6.637 1 96.94 565 ALA A CA 1
ATOM 4306 C C . ALA A 1 565 ? 28.594 28.031 6.586 1 96.94 565 ALA A C 1
ATOM 4308 O O . ALA A 1 565 ? 28.406 27.438 5.527 1 96.94 565 ALA A O 1
ATOM 4309 N N . CYS A 1 566 ? 27.969 27.672 7.648 1 97.31 566 CYS A N 1
ATOM 4310 C CA . CYS A 1 566 ? 27.094 26.5 7.699 1 97.31 566 CYS A CA 1
ATOM 4311 C C . CYS A 1 566 ? 25.922 26.672 6.742 1 97.31 566 CYS A C 1
ATOM 4313 O O . CYS A 1 566 ? 25.516 25.719 6.07 1 97.31 566 CYS A O 1
ATOM 4315 N N . GLY A 1 567 ? 25.344 27.797 6.566 1 97 567 GLY A N 1
ATOM 4316 C CA . GLY A 1 567 ? 24.188 28.031 5.707 1 97 567 GLY A CA 1
ATOM 4317 C C . GLY A 1 567 ? 24.5 27.844 4.234 1 97 567 GLY A C 1
ATOM 4318 O O . GLY A 1 567 ? 23.938 26.953 3.586 1 97 567 GLY A O 1
ATOM 4319 N N . PRO A 1 568 ? 25.484 28.594 3.721 1 97 568 PRO A N 1
ATOM 4320 C CA . PRO A 1 568 ? 25.797 28.484 2.295 1 97 568 PRO A CA 1
ATOM 4321 C C . PRO A 1 568 ? 26.375 27.109 1.933 1 97 568 PRO A C 1
ATOM 4323 O O . PRO A 1 568 ? 26.125 26.594 0.839 1 97 568 PRO A O 1
ATOM 4326 N N . VAL A 1 569 ? 27.172 26.531 2.748 1 97.81 569 VAL A N 1
ATOM 4327 C CA . VAL A 1 569 ? 27.703 25.203 2.473 1 97.81 569 VAL A CA 1
ATOM 4328 C C . VAL A 1 569 ? 26.562 24.188 2.414 1 97.81 569 VAL A C 1
ATOM 4330 O O . VAL A 1 569 ? 26.547 23.328 1.534 1 97.81 569 VAL A O 1
ATOM 4333 N N . ALA A 1 570 ? 25.656 24.25 3.328 1 98.06 570 ALA A N 1
ATOM 4334 C CA . ALA A 1 570 ? 24.5 23.359 3.32 1 98.06 570 ALA A CA 1
ATOM 4335 C C . ALA A 1 570 ? 23.688 23.531 2.041 1 98.06 570 ALA A C 1
ATOM 4337 O O . ALA A 1 570 ? 23.234 22.547 1.446 1 98.06 570 ALA A O 1
ATOM 4338 N N . SER A 1 571 ? 23.438 24.734 1.645 1 97.38 571 SER A N 1
ATOM 4339 C CA . SER A 1 571 ? 22.688 25 0.421 1 97.38 571 SER A CA 1
ATOM 4340 C C . SER A 1 571 ? 23.406 24.453 -0.802 1 97.38 571 SER A C 1
ATOM 4342 O O . SER A 1 571 ? 22.781 24 -1.758 1 97.38 571 SER A O 1
ATOM 4344 N N . SER A 1 572 ? 24.734 24.547 -0.81 1 97.5 572 SER A N 1
ATOM 4345 C CA . SER A 1 572 ? 25.5 23.984 -1.914 1 97.5 572 SER A CA 1
ATOM 4346 C C . SER A 1 572 ? 25.375 22.469 -1.966 1 97.5 572 SER A C 1
ATOM 4348 O O . SER A 1 572 ? 25.234 21.891 -3.045 1 97.5 572 SER A O 1
ATOM 4350 N N . PHE A 1 573 ? 25.469 21.844 -0.836 1 98 573 PHE A N 1
ATOM 4351 C CA . PHE A 1 573 ? 25.297 20.406 -0.785 1 98 573 PHE A CA 1
ATOM 4352 C C . PHE A 1 573 ? 23.922 20 -1.271 1 98 573 PHE A C 1
ATOM 4354 O O . PHE A 1 573 ? 23.766 19.016 -2.014 1 98 573 PHE A O 1
ATOM 4361 N N . LEU A 1 574 ? 22.875 20.703 -0.865 1 97.44 574 LEU A N 1
ATOM 4362 C CA . LEU A 1 574 ? 21.516 20.406 -1.274 1 97.44 574 LEU A CA 1
ATOM 4363 C C . LEU A 1 574 ? 21.328 20.641 -2.77 1 97.44 574 LEU A C 1
ATOM 4365 O O . LEU A 1 574 ? 20.625 19.891 -3.441 1 97.44 574 LEU A O 1
ATOM 4369 N N . LEU A 1 575 ? 21.969 21.656 -3.264 1 97.38 575 LEU A N 1
ATOM 4370 C CA . LEU A 1 575 ? 21.844 21.984 -4.68 1 97.38 575 LEU A CA 1
ATOM 4371 C C . LEU A 1 575 ? 22.531 20.906 -5.539 1 97.38 575 LEU A C 1
ATOM 4373 O O . LEU A 1 575 ? 21.938 20.438 -6.523 1 97.38 575 LEU A O 1
ATOM 4377 N N . VAL A 1 576 ? 23.719 20.484 -5.16 1 97.69 576 VAL A N 1
ATOM 4378 C CA . VAL A 1 576 ? 24.469 19.5 -5.938 1 97.69 576 VAL A CA 1
ATOM 4379 C C . VAL A 1 576 ? 23.75 18.156 -5.895 1 97.69 576 VAL A C 1
ATOM 4381 O O . VAL A 1 576 ? 23.562 17.5 -6.926 1 97.69 576 VAL A O 1
ATOM 4384 N N . SER A 1 577 ? 23.406 17.766 -4.699 1 97.31 577 SER A N 1
ATOM 4385 C CA . SER A 1 577 ? 22.688 16.5 -4.574 1 97.31 577 SER A CA 1
ATOM 4386 C C . SER A 1 577 ? 21.344 16.547 -5.273 1 97.31 577 SER A C 1
ATOM 4388 O O . SER A 1 577 ? 20.922 15.578 -5.91 1 97.31 577 SER A O 1
ATOM 4390 N N . GLY A 1 578 ? 20.609 17.672 -5.176 1 97.5 578 GLY A N 1
ATOM 4391 C CA . GLY A 1 578 ? 19.312 17.812 -5.816 1 97.5 578 GLY A CA 1
ATOM 4392 C C . GLY A 1 578 ? 19.391 17.797 -7.328 1 97.5 578 GLY A C 1
ATOM 4393 O O . GLY A 1 578 ? 18.594 17.125 -7.988 1 97.5 578 GLY A O 1
ATOM 4394 N N . VAL A 1 579 ? 20.344 18.469 -7.871 1 97.06 579 VAL A N 1
ATOM 4395 C CA . VAL A 1 579 ? 20.5 18.531 -9.32 1 97.06 579 VAL A CA 1
ATOM 4396 C C . VAL A 1 579 ? 20.906 17.172 -9.859 1 97.06 579 VAL A C 1
ATOM 4398 O O . VAL A 1 579 ? 20.422 16.734 -10.906 1 97.06 579 VAL A O 1
ATOM 4401 N N . SER A 1 580 ? 21.75 16.484 -9.172 1 96.06 580 SER A N 1
ATOM 4402 C CA . SER A 1 580 ? 22.172 15.141 -9.578 1 96.06 580 SER A CA 1
ATOM 4403 C C . SER A 1 580 ? 20.984 14.172 -9.562 1 96.06 580 SER A C 1
ATOM 4405 O O . SER A 1 580 ? 20.812 13.375 -10.492 1 96.06 580 SER A O 1
ATOM 4407 N N . ALA A 1 581 ? 20.219 14.195 -8.523 1 96.44 581 ALA A N 1
ATOM 4408 C CA . ALA A 1 581 ? 19.062 13.312 -8.406 1 96.44 581 ALA A CA 1
ATOM 4409 C C . ALA A 1 581 ? 18 13.648 -9.469 1 96.44 581 ALA A C 1
ATOM 4411 O O . ALA A 1 581 ? 17.406 12.75 -10.062 1 96.44 581 ALA A O 1
ATOM 4412 N N . LEU A 1 582 ? 17.781 14.891 -9.758 1 96.94 582 LEU A N 1
ATOM 4413 C CA . LEU A 1 582 ? 16.781 15.305 -10.75 1 96.94 582 LEU A CA 1
ATOM 4414 C C . LEU A 1 582 ? 17.234 14.922 -12.156 1 96.94 582 LEU A C 1
ATOM 4416 O O . LEU A 1 582 ? 16.406 14.5 -12.977 1 96.94 582 LEU A O 1
ATOM 4420 N N . LEU A 1 583 ? 18.516 15.078 -12.398 1 94.88 583 LEU A N 1
ATOM 4421 C CA . LEU A 1 583 ? 19.031 14.672 -13.703 1 94.88 583 LEU A CA 1
ATOM 4422 C C . LEU A 1 583 ? 18.891 13.164 -13.891 1 94.88 583 LEU A C 1
ATOM 4424 O O . LEU A 1 583 ? 18.562 12.695 -14.984 1 94.88 583 LEU A O 1
ATOM 4428 N N . THR A 1 584 ? 19.156 12.461 -12.852 1 93.19 584 THR A N 1
ATOM 4429 C CA . THR A 1 584 ? 19 11.016 -12.914 1 93.19 584 THR A CA 1
ATOM 4430 C C . THR A 1 584 ? 17.547 10.641 -13.211 1 93.19 584 THR A C 1
ATOM 4432 O O . THR A 1 584 ? 17.281 9.758 -14.023 1 93.19 584 THR A O 1
ATOM 4435 N N . LEU A 1 585 ? 16.562 11.242 -12.609 1 95.12 585 LEU A N 1
ATOM 4436 C CA . LEU A 1 585 ? 15.148 10.961 -12.82 1 95.12 585 LEU A CA 1
ATOM 4437 C C . LEU A 1 585 ? 14.742 11.289 -14.25 1 95.12 585 LEU A C 1
ATOM 4439 O O . LEU A 1 585 ? 14.086 10.484 -14.922 1 95.12 585 LEU A O 1
ATOM 4443 N N . LEU A 1 586 ? 15.211 12.445 -14.789 1 94.75 586 LEU A N 1
ATOM 4444 C CA . LEU A 1 586 ? 14.812 12.891 -16.109 1 94.75 586 LEU A CA 1
ATOM 4445 C C . LEU A 1 586 ? 15.438 12.016 -17.203 1 94.75 586 LEU A C 1
ATOM 4447 O O . LEU A 1 586 ? 14.773 11.656 -18.172 1 94.75 586 LEU A O 1
ATOM 4451 N N . LEU A 1 587 ? 16.625 11.648 -16.984 1 91.81 587 LEU A N 1
ATOM 4452 C CA . LEU A 1 587 ? 17.312 10.836 -18 1 91.81 587 LEU A CA 1
ATOM 4453 C C . LEU A 1 587 ? 16.859 9.383 -17.922 1 91.81 587 LEU A C 1
ATOM 4455 O O . LEU A 1 587 ? 16.672 8.742 -18.969 1 91.81 587 LEU A O 1
ATOM 4459 N N . TYR A 1 588 ? 16.703 8.812 -16.781 1 91.94 588 TYR A N 1
ATOM 4460 C CA . TYR A 1 588 ? 16.297 7.418 -16.625 1 91.94 588 TYR A CA 1
ATOM 4461 C C . TYR A 1 588 ? 14.875 7.203 -17.125 1 91.94 588 TYR A C 1
ATOM 4463 O O . TYR A 1 588 ? 14.586 6.199 -17.797 1 91.94 588 TYR A O 1
ATOM 4471 N N . LYS A 1 589 ? 13.922 8.125 -16.891 1 92.56 589 LYS A N 1
ATOM 4472 C CA . LYS A 1 589 ? 12.523 7.945 -17.281 1 92.56 589 LYS A CA 1
ATOM 4473 C C . LYS A 1 589 ? 12.258 8.508 -18.672 1 92.56 589 LYS A C 1
ATOM 4475 O O . LYS A 1 589 ? 11.297 8.109 -19.328 1 92.56 589 LYS A O 1
ATOM 4480 N N . GLY A 1 590 ? 13.023 9.305 -19.156 1 90 590 GLY A N 1
ATOM 4481 C CA . GLY A 1 590 ? 12.734 9.969 -20.422 1 90 590 GLY A CA 1
ATOM 4482 C C . GLY A 1 590 ? 13.523 9.406 -21.578 1 90 590 GLY A C 1
ATOM 4483 O O . GLY A 1 590 ? 13.219 9.695 -22.75 1 90 590 GLY A O 1
ATOM 4484 N N . GLN A 1 591 ? 14.344 8.477 -21.438 1 87.25 591 GLN A N 1
ATOM 4485 C CA . GLN A 1 591 ? 15.211 8.023 -22.516 1 87.25 591 GLN A CA 1
ATOM 4486 C C . GLN A 1 591 ? 14.633 6.789 -23.203 1 87.25 591 GLN A C 1
ATOM 4488 O O . GLN A 1 591 ? 13.977 5.965 -22.562 1 87.25 591 GLN A O 1
ATOM 4493 N N . SER A 1 592 ? 14.922 6.652 -24.516 1 86.69 592 SER A N 1
ATOM 4494 C CA . SER A 1 592 ? 14.594 5.461 -25.297 1 86.69 592 SER A CA 1
ATOM 4495 C C . SER A 1 592 ? 15.828 4.605 -25.547 1 86.69 592 SER A C 1
ATOM 4497 O O . SER A 1 592 ? 15.75 3.373 -25.547 1 86.69 592 SER A O 1
ATOM 4499 N N . VAL A 1 593 ? 16.938 5.328 -25.703 1 87.25 593 VAL A N 1
ATOM 4500 C CA . VAL A 1 593 ? 18.219 4.645 -25.812 1 87.25 593 VAL A CA 1
ATOM 4501 C C . VAL A 1 593 ? 18.938 4.695 -24.469 1 87.25 593 VAL A C 1
ATOM 4503 O O . VAL A 1 593 ? 19.078 5.762 -23.875 1 87.25 593 VAL A O 1
ATOM 4506 N N . PRO A 1 594 ? 19.281 3.58 -23.953 1 88.31 594 PRO A N 1
ATOM 4507 C CA . PRO A 1 594 ? 19.828 3.539 -22.594 1 88.31 594 PRO A CA 1
ATOM 4508 C C . PRO A 1 594 ? 21.203 4.188 -22.5 1 88.31 594 PRO A C 1
ATOM 4510 O O . PRO A 1 594 ? 22.234 3.516 -22.688 1 88.31 594 PRO A O 1
ATOM 4513 N N . HIS A 1 595 ? 21.266 5.438 -22.094 1 83.5 595 HIS A N 1
ATOM 4514 C CA . HIS A 1 595 ? 22.531 6.121 -21.844 1 83.5 595 HIS A CA 1
ATOM 4515 C C . HIS A 1 595 ? 22.891 6.086 -20.359 1 83.5 595 HIS A C 1
ATOM 4517 O O . HIS A 1 595 ? 24.078 6.098 -20 1 83.5 595 HIS A O 1
ATOM 4523 N N . THR A 1 596 ? 21.828 6.129 -19.578 1 86.5 596 THR A N 1
ATOM 4524 C CA . THR A 1 596 ? 22.031 6.086 -18.141 1 86.5 596 THR A CA 1
ATOM 4525 C C . THR A 1 596 ? 21.047 5.129 -17.484 1 86.5 596 THR A C 1
ATOM 4527 O O . THR A 1 596 ? 19.891 5.043 -17.906 1 86.5 596 THR A O 1
ATOM 4530 N N . LEU A 1 597 ? 21.641 4.328 -16.547 1 90.19 597 LEU A N 1
ATOM 4531 C CA . LEU A 1 597 ? 20.797 3.422 -15.773 1 90.19 597 LEU A CA 1
ATOM 4532 C C . LEU A 1 597 ? 20.703 3.879 -14.32 1 90.19 597 LEU A C 1
ATOM 4534 O O . LEU A 1 597 ? 21.078 5.004 -13.992 1 90.19 597 LEU A O 1
ATOM 4538 N N . LEU A 1 598 ? 20.047 3.145 -13.484 1 90.06 598 LEU A N 1
ATOM 4539 C CA . LEU A 1 598 ? 19.891 3.469 -12.07 1 90.06 598 LEU A CA 1
ATOM 4540 C C . LEU A 1 598 ? 21.25 3.582 -11.383 1 90.06 598 LEU A C 1
ATOM 4542 O O . LEU A 1 598 ? 22.188 2.855 -11.727 1 90.06 598 LEU A O 1
ATOM 4546 N N . PRO A 1 599 ? 21.281 4.523 -10.523 1 90.12 599 PRO A N 1
ATOM 4547 C CA . PRO A 1 599 ? 22.562 4.707 -9.844 1 90.12 599 PRO A CA 1
ATOM 4548 C C . PRO A 1 599 ? 22.922 3.525 -8.953 1 90.12 599 PRO A C 1
ATOM 4550 O O . PRO A 1 599 ? 22.047 2.791 -8.5 1 90.12 599 PRO A O 1
ATOM 4553 N N . THR A 1 600 ? 24.234 3.461 -8.703 1 89.62 600 THR A N 1
ATOM 4554 C CA . THR A 1 600 ? 24.766 2.398 -7.855 1 89.62 600 THR A CA 1
ATOM 4555 C C . THR A 1 600 ? 24.484 2.691 -6.383 1 89.62 600 THR A C 1
ATOM 4557 O O . THR A 1 600 ? 24.078 3.797 -6.031 1 89.62 600 THR A O 1
ATOM 4560 N N . GLU A 1 601 ? 24.703 1.74 -5.551 1 88.94 601 GLU A N 1
ATOM 4561 C CA . GLU A 1 601 ? 24.5 1.903 -4.113 1 88.94 601 GLU A CA 1
ATOM 4562 C C . GLU A 1 601 ? 25.5 2.895 -3.521 1 88.94 601 GLU A C 1
ATOM 4564 O O . GLU A 1 601 ? 25.172 3.627 -2.584 1 88.94 601 GLU A O 1
ATOM 4569 N N . GLU A 1 602 ? 26.688 2.951 -4.062 1 90.56 602 GLU A N 1
ATOM 4570 C CA . GLU A 1 602 ? 27.688 3.9 -3.582 1 90.56 602 GLU A CA 1
ATOM 4571 C C . GLU A 1 602 ? 27.266 5.34 -3.869 1 90.56 602 GLU A C 1
ATOM 4573 O O . GLU A 1 602 ? 27.438 6.223 -3.023 1 90.56 602 GLU A O 1
ATOM 4578 N N . HIS A 1 603 ? 26.766 5.5 -5.047 1 92.25 603 HIS A N 1
ATOM 4579 C CA . HIS A 1 603 ? 26.281 6.832 -5.406 1 92.25 603 HIS A CA 1
ATOM 4580 C C . HIS A 1 603 ? 25.109 7.254 -4.531 1 92.25 603 HIS A C 1
ATOM 4582 O O . HIS A 1 603 ? 25.031 8.406 -4.105 1 92.25 603 HIS A O 1
ATOM 4588 N N . GLU A 1 604 ? 24.219 6.332 -4.258 1 93.12 604 GLU A N 1
ATOM 4589 C CA . GLU A 1 604 ? 23.047 6.648 -3.436 1 93.12 604 GLU A CA 1
ATOM 4590 C C . GLU A 1 604 ? 23.453 6.934 -1.993 1 93.12 604 GLU A C 1
ATOM 4592 O O . GLU A 1 604 ? 22.859 7.793 -1.335 1 93.12 604 GLU A O 1
ATOM 4597 N N . THR A 1 605 ? 24.469 6.301 -1.517 1 94.62 605 THR A N 1
ATOM 4598 C CA . THR A 1 605 ? 24.953 6.57 -0.166 1 94.62 605 THR A CA 1
ATOM 4599 C C . THR A 1 605 ? 25.609 7.941 -0.094 1 94.62 605 THR A C 1
ATOM 4601 O O . THR A 1 605 ? 25.5 8.641 0.916 1 94.62 605 THR A O 1
ATOM 4604 N N . LEU A 1 606 ? 26.297 8.266 -1.13 1 95.81 606 LEU A N 1
ATOM 4605 C CA . LEU A 1 606 ? 26.891 9.602 -1.187 1 95.81 606 LEU A CA 1
ATOM 4606 C C . LEU A 1 606 ? 25.812 10.68 -1.144 1 95.81 606 LEU A C 1
ATOM 4608 O O . LEU A 1 606 ? 25.938 11.656 -0.407 1 95.81 606 LEU A O 1
ATOM 4612 N N . LEU A 1 607 ? 24.797 10.516 -1.907 1 96.31 607 LEU A N 1
ATOM 4613 C CA . LEU A 1 607 ? 23.703 11.477 -1.913 1 96.31 607 LEU A CA 1
ATOM 4614 C C . LEU A 1 607 ? 23.047 11.562 -0.537 1 96.31 607 LEU A C 1
ATOM 4616 O O . LEU A 1 607 ? 22.734 12.656 -0.061 1 96.31 607 LEU A O 1
ATOM 4620 N N . ARG A 1 608 ? 22.859 10.445 0.1 1 96.38 608 ARG A N 1
ATOM 4621 C CA . ARG A 1 608 ? 22.266 10.414 1.434 1 96.38 608 ARG A CA 1
ATOM 4622 C C . ARG A 1 608 ? 23.125 11.156 2.441 1 96.38 608 ARG A C 1
ATOM 4624 O O . ARG A 1 608 ? 22.625 11.945 3.238 1 96.38 608 ARG A O 1
ATOM 4631 N N . ASP A 1 609 ? 24.422 10.984 2.361 1 96.81 609 ASP A N 1
ATOM 4632 C CA . ASP A 1 609 ? 25.328 11.633 3.299 1 96.81 609 ASP A CA 1
ATOM 4633 C C . ASP A 1 609 ? 25.359 13.141 3.078 1 96.81 609 ASP A C 1
ATOM 4635 O O . ASP A 1 609 ? 25.469 13.914 4.035 1 96.81 609 ASP A O 1
ATOM 4639 N N . LEU A 1 610 ? 25.328 13.531 1.876 1 97.81 610 LEU A N 1
ATOM 4640 C CA . LEU A 1 610 ? 25.312 14.953 1.579 1 97.81 610 LEU A CA 1
ATOM 4641 C C . LEU A 1 610 ? 24.047 15.609 2.107 1 97.81 610 LEU A C 1
ATOM 4643 O O . LEU A 1 610 ? 24.094 16.703 2.664 1 97.81 610 LEU A O 1
ATOM 4647 N N . VAL A 1 611 ? 22.906 14.977 1.986 1 98 611 VAL A N 1
ATOM 4648 C CA . VAL A 1 611 ? 21.641 15.547 2.43 1 98 611 VAL A CA 1
ATOM 4649 C C . VAL A 1 611 ? 21.594 15.57 3.955 1 98 611 VAL A C 1
ATOM 4651 O O . VAL A 1 611 ? 21.109 16.531 4.551 1 98 611 VAL A O 1
ATOM 4654 N N . ILE A 1 612 ? 22.109 14.555 4.629 1 97.88 612 ILE A N 1
ATOM 4655 C CA . ILE A 1 612 ? 22.141 14.523 6.086 1 97.88 612 ILE A CA 1
ATOM 4656 C C . ILE A 1 612 ? 23.062 15.633 6.602 1 97.88 612 ILE A C 1
ATOM 4658 O O . ILE A 1 612 ? 22.703 16.328 7.559 1 97.88 612 ILE A O 1
ATOM 4662 N N . SER A 1 613 ? 24.172 15.797 5.902 1 97.69 613 SER A N 1
ATOM 4663 C CA . SER A 1 613 ? 25.078 16.875 6.277 1 97.69 613 SER A CA 1
ATOM 4664 C C . SER A 1 613 ? 24.438 18.25 6.043 1 97.69 613 SER A C 1
ATOM 4666 O O . SER A 1 613 ? 24.594 19.156 6.855 1 97.69 613 SER A O 1
ATOM 4668 N N . ALA A 1 614 ? 23.75 18.375 4.988 1 98.19 614 ALA A N 1
ATOM 4669 C CA . ALA A 1 614 ? 23.078 19.641 4.691 1 98.19 614 ALA A CA 1
ATOM 4670 C C . ALA A 1 614 ? 22.016 19.953 5.738 1 98.19 614 ALA A C 1
ATOM 4672 O O . ALA A 1 614 ? 21.891 21.078 6.195 1 98.19 614 ALA A O 1
ATOM 4673 N N . ALA A 1 615 ? 21.188 18.984 6.145 1 98.31 615 ALA A N 1
ATOM 4674 C CA . ALA A 1 615 ? 20.141 19.172 7.145 1 98.31 615 ALA A CA 1
ATOM 4675 C C . ALA A 1 615 ? 20.75 19.547 8.5 1 98.31 615 ALA A C 1
ATOM 4677 O O . ALA A 1 615 ? 20.203 20.406 9.211 1 98.31 615 ALA A O 1
ATOM 4678 N N . SER A 1 616 ? 21.891 18.953 8.836 1 98.12 616 SER A N 1
ATOM 4679 C CA . SER A 1 616 ? 22.547 19.25 10.102 1 98.12 616 SER A CA 1
ATOM 4680 C C . SER A 1 616 ? 23.125 20.672 10.109 1 98.12 616 SER A C 1
ATOM 4682 O O . SER A 1 616 ? 22.984 21.391 11.094 1 98.12 616 SER A O 1
ATOM 4684 N N . LEU A 1 617 ? 23.703 21.031 9.031 1 98.12 617 LEU A N 1
ATOM 4685 C CA . LEU A 1 617 ? 24.281 22.359 8.922 1 98.12 617 LEU A CA 1
ATOM 4686 C C . LEU A 1 617 ? 23.188 23.422 8.867 1 98.12 617 LEU A C 1
ATOM 4688 O O . LEU A 1 617 ? 23.344 24.516 9.43 1 98.12 617 LEU A O 1
ATOM 4692 N N . LYS A 1 618 ? 22.094 23.125 8.219 1 98.12 618 LYS A N 1
ATOM 4693 C CA . LYS A 1 618 ? 20.984 24.062 8.18 1 98.12 618 LYS A CA 1
ATOM 4694 C C . LYS A 1 618 ? 20.344 24.234 9.562 1 98.12 618 LYS A C 1
ATOM 4696 O O . LYS A 1 618 ? 19.875 25.312 9.914 1 98.12 618 LYS A O 1
ATOM 4701 N N . LEU A 1 619 ? 20.297 23.156 10.312 1 97.62 619 LEU A N 1
ATOM 4702 C CA . LEU A 1 619 ? 19.797 23.266 11.688 1 97.62 619 LEU A CA 1
ATOM 4703 C C . LEU A 1 619 ? 20.641 24.234 12.492 1 97.62 619 LEU A C 1
ATOM 4705 O O . LEU A 1 619 ? 20.109 25.062 13.242 1 97.62 619 LEU A O 1
ATOM 4709 N N . VAL A 1 620 ? 21.938 24.25 12.32 1 97.69 620 VAL A N 1
ATOM 4710 C CA . VAL A 1 620 ? 22.828 25.172 13.008 1 97.69 620 VAL A CA 1
ATOM 4711 C C . VAL A 1 620 ? 22.578 26.594 12.523 1 97.69 620 VAL A C 1
ATOM 4713 O O . VAL A 1 620 ? 22.562 27.531 13.328 1 97.69 620 VAL A O 1
ATOM 4716 N N . GLU A 1 621 ? 22.344 26.672 11.258 1 97.44 621 GLU A N 1
ATOM 4717 C CA . GLU A 1 621 ? 22.062 27.984 10.695 1 97.44 621 GLU A CA 1
ATOM 4718 C C . GLU A 1 621 ? 20.781 28.578 11.305 1 97.44 621 GLU A C 1
ATOM 4720 O O . GLU A 1 621 ? 20.75 29.75 11.664 1 97.44 621 GLU A O 1
ATOM 4725 N N . VAL A 1 622 ? 19.734 27.797 11.445 1 97.31 622 VAL A N 1
ATOM 4726 C CA . VAL A 1 622 ? 18.453 28.281 11.953 1 97.31 622 VAL A CA 1
ATOM 4727 C C . VAL A 1 622 ? 18.578 28.578 13.438 1 97.31 622 VAL A C 1
ATOM 4729 O O . VAL A 1 622 ? 17.984 29.547 13.93 1 97.31 622 VAL A O 1
ATOM 4732 N N . LEU A 1 623 ? 19.344 27.797 14.195 1 96.5 623 LEU A N 1
ATOM 4733 C CA . LEU A 1 623 ? 19.547 28.078 15.609 1 96.5 623 LEU A CA 1
ATOM 4734 C C . LEU A 1 623 ? 20.344 29.375 15.789 1 96.5 623 LEU A C 1
ATOM 4736 O O . LEU A 1 623 ? 20.062 30.141 16.703 1 96.5 623 LEU A O 1
ATOM 4740 N N . HIS A 1 624 ? 21.297 29.547 14.898 1 95.62 624 HIS A N 1
ATOM 4741 C CA . HIS A 1 624 ? 22.031 30.797 14.906 1 95.62 624 HIS A CA 1
ATOM 4742 C C . HIS A 1 624 ? 21.141 31.984 14.57 1 95.62 624 HIS A C 1
ATOM 4744 O O . HIS A 1 624 ? 21.266 33.062 15.156 1 95.62 624 HIS A O 1
ATOM 4750 N N . LEU A 1 625 ? 20.281 31.766 13.602 1 95.44 625 LEU A N 1
ATOM 4751 C CA . LEU A 1 625 ? 19.312 32.812 13.234 1 95.44 625 LEU A CA 1
ATOM 4752 C C . LEU A 1 625 ? 18.422 33.156 14.422 1 95.44 625 LEU A C 1
ATOM 4754 O O . LEU A 1 625 ? 18.188 34.312 14.695 1 95.44 625 LEU A O 1
ATOM 4758 N N . LEU A 1 626 ? 17.906 32.156 15.148 1 95.88 626 LEU A N 1
ATOM 4759 C CA . LEU A 1 626 ? 17.062 32.375 16.328 1 95.88 626 LEU A CA 1
ATOM 4760 C C . LEU A 1 626 ? 17.812 33.156 17.406 1 95.88 626 LEU A C 1
ATOM 4762 O O . LEU A 1 626 ? 17.281 34.062 18.031 1 95.88 626 LEU A O 1
ATOM 4766 N N . TRP A 1 627 ? 19.062 32.781 17.531 1 94.25 627 TRP A N 1
ATOM 4767 C CA . TRP A 1 627 ? 19.891 33.438 18.547 1 94.25 627 TRP A CA 1
ATOM 4768 C C . TRP A 1 627 ? 20.125 34.906 18.203 1 94.25 627 TRP A C 1
ATOM 4770 O O . TRP A 1 627 ? 20.047 35.781 19.062 1 94.25 627 TRP A O 1
ATOM 4780 N N . MET A 1 628 ? 20.344 35.219 17 1 93.06 628 MET A N 1
ATOM 4781 C CA . MET A 1 628 ? 20.609 36.562 16.562 1 93.06 628 MET A CA 1
ATOM 4782 C C . MET A 1 628 ? 19.359 37.438 16.656 1 93.06 628 MET A C 1
ATOM 4784 O O . MET A 1 628 ? 19.422 38.594 17.047 1 93.06 628 MET A O 1
ATOM 4788 N N . GLN A 1 629 ? 18.203 36.875 16.328 1 94.19 629 GLN A N 1
ATOM 4789 C CA . GLN A 1 629 ? 16.969 37.625 16.281 1 94.19 629 GLN A CA 1
ATOM 4790 C C . GLN A 1 629 ? 16.438 37.875 17.688 1 94.19 629 GLN A C 1
ATOM 4792 O O . GLN A 1 629 ? 15.68 38.844 17.922 1 94.19 629 GLN A O 1
ATOM 4797 N N . THR A 1 630 ? 16.797 37.031 18.641 1 93.44 630 THR A N 1
ATOM 4798 C CA . THR A 1 630 ? 16.281 37.188 20 1 93.44 630 THR A CA 1
ATOM 4799 C C . THR A 1 630 ? 17.203 38.094 20.828 1 93.44 630 THR A C 1
ATOM 4801 O O . THR A 1 630 ? 16.906 38.406 21.984 1 93.44 630 THR A O 1
ATOM 4804 N N . LYS A 1 631 ? 18.281 38.656 20.234 1 92.44 631 LYS A N 1
ATOM 4805 C CA . LYS A 1 631 ? 19.188 39.531 20.969 1 92.44 631 LYS A CA 1
ATOM 4806 C C . LYS A 1 631 ? 19.203 40.938 20.375 1 92.44 631 LYS A C 1
ATOM 4808 O O . LYS A 1 631 ? 20 41.781 20.781 1 92.44 631 LYS A O 1
ATOM 4813 N N . VAL A 1 632 ? 18.297 41.188 19.562 1 94.19 632 VAL A N 1
ATOM 4814 C CA . VAL A 1 632 ? 18.203 42.5 18.922 1 94.19 632 VAL A CA 1
ATOM 4815 C C . VAL A 1 632 ? 17.734 43.531 19.938 1 94.19 632 VAL A C 1
ATOM 4817 O O . VAL A 1 632 ? 16.875 43.25 20.781 1 94.19 632 VAL A O 1
ATOM 4820 N N . ASP A 1 633 ? 18.359 44.719 19.969 1 93.81 633 ASP A N 1
ATOM 4821 C CA . ASP A 1 633 ? 17.938 45.844 20.797 1 93.81 633 ASP A CA 1
ATOM 4822 C C . ASP A 1 633 ? 16.875 46.656 20.078 1 93.81 633 ASP A C 1
ATOM 4824 O O . ASP A 1 633 ? 17.062 47.062 18.938 1 93.81 633 ASP A O 1
ATOM 4828 N N . LEU A 1 634 ? 15.812 46.75 20.719 1 94.69 634 LEU A N 1
ATOM 4829 C CA . LEU A 1 634 ? 14.664 47.469 20.172 1 94.69 634 LEU A CA 1
ATOM 4830 C C . LEU A 1 634 ? 14.211 48.594 21.109 1 94.69 634 LEU A C 1
ATOM 4832 O O . LEU A 1 634 ? 14.188 48.406 22.328 1 94.69 634 LEU A O 1
ATOM 4836 N N . PHE A 1 635 ? 13.969 49.812 20.578 1 95.19 635 PHE A N 1
ATOM 4837 C CA . PHE A 1 635 ? 13.422 50.906 21.359 1 95.19 635 PHE A CA 1
ATOM 4838 C C . PHE A 1 635 ? 12.328 51.625 20.578 1 95.19 635 PHE A C 1
ATOM 4840 O O . PHE A 1 635 ? 12.484 51.906 19.391 1 95.19 635 PHE A O 1
ATOM 4847 N N . PHE A 1 636 ? 11.211 51.875 21.219 1 96.12 636 PHE A N 1
ATOM 4848 C CA . PHE A 1 636 ? 10.109 52.656 20.641 1 96.12 636 PHE A CA 1
ATOM 4849 C C . PHE A 1 636 ? 10.188 54.125 21.047 1 96.12 636 PHE A C 1
ATOM 4851 O O . PHE A 1 636 ? 10 54.438 22.219 1 96.12 636 PHE A O 1
ATOM 4858 N N . MET A 1 637 ? 10.367 55 20.078 1 95.31 637 MET A N 1
ATOM 4859 C CA . MET A 1 637 ? 10.516 56.438 20.312 1 95.31 637 MET A CA 1
ATOM 4860 C C . MET A 1 637 ? 9.18 57.156 20.156 1 95.31 637 MET A C 1
ATOM 4862 O O . MET A 1 637 ? 8.555 57.062 19.094 1 95.31 637 MET A O 1
ATOM 4866 N N . ASP A 1 638 ? 8.82 57.844 21.203 1 94.31 638 ASP A N 1
ATOM 4867 C CA . ASP A 1 638 ? 7.574 58.594 21.188 1 94.31 638 ASP A CA 1
ATOM 4868 C C . ASP A 1 638 ? 7.828 60.062 20.859 1 94.31 638 ASP A C 1
ATOM 4870 O O . ASP A 1 638 ? 8.531 60.781 21.594 1 94.31 638 ASP A O 1
ATOM 4874 N N . TRP A 1 639 ? 7.258 60.688 19.828 1 93.38 639 TRP A N 1
ATOM 4875 C CA . TRP A 1 639 ? 7.461 62.062 19.375 1 93.38 639 TRP A CA 1
ATOM 4876 C C . TRP A 1 639 ? 6.461 63 20.031 1 93.38 639 TRP A C 1
ATOM 4878 O O . TRP A 1 639 ? 6.539 64.25 19.859 1 93.38 639 TRP A O 1
ATOM 4888 N N . GLU A 1 640 ? 5.527 62.438 20.828 1 91 640 GLU A N 1
ATOM 4889 C CA . GLU A 1 640 ? 4.469 63.25 21.391 1 91 640 GLU A CA 1
ATOM 4890 C C . GLU A 1 640 ? 5.02 64.188 22.469 1 91 640 GLU A C 1
ATOM 4892 O O . GLU A 1 640 ? 5.805 63.75 23.328 1 91 640 GLU A O 1
ATOM 4897 N N . ARG A 1 641 ? 4.645 65.5 22.438 1 83.19 641 ARG A N 1
ATOM 4898 C CA . ARG A 1 641 ? 5.062 66.5 23.422 1 83.19 641 ARG A CA 1
ATOM 4899 C C . ARG A 1 641 ? 3.947 66.812 24.422 1 83.19 641 ARG A C 1
ATOM 4901 O O . ARG A 1 641 ? 2.766 66.75 24.078 1 83.19 641 ARG A O 1
ATOM 4908 N N . PRO A 1 642 ? 4.383 66.875 25.703 1 80.69 642 PRO A N 1
ATOM 4909 C CA . PRO A 1 642 ? 3.361 67.188 26.703 1 80.69 642 PRO A CA 1
ATOM 4910 C C . PRO A 1 642 ? 2.678 68.562 26.438 1 80.69 642 PRO A C 1
ATOM 4912 O O . PRO A 1 642 ? 3.322 69.5 25.984 1 80.69 642 PRO A O 1
ATOM 4915 N N . LYS A 1 643 ? 1.31 68.562 26.453 1 67.88 643 LYS A N 1
ATOM 4916 C CA . LYS A 1 643 ? 0.548 69.812 26.219 1 67.88 643 LYS A CA 1
ATOM 4917 C C . LYS A 1 643 ? 0.716 70.812 27.391 1 67.88 643 LYS A C 1
ATOM 4919 O O . LYS A 1 643 ? 0.638 70.375 28.547 1 67.88 643 LYS A O 1
ATOM 4924 N N . VAL A 1 644 ? 1.546 71.875 27.25 1 60.25 644 VAL A N 1
ATOM 4925 C CA . VAL A 1 644 ? 1.845 72.875 28.234 1 60.25 644 VAL A CA 1
ATOM 4926 C C . VAL A 1 644 ? 0.548 73.562 28.703 1 60.25 644 VAL A C 1
ATOM 4928 O O . VAL A 1 644 ? -0.285 73.938 27.875 1 60.25 644 VAL A O 1
ATOM 4931 N N . ALA A 1 645 ? 0.188 73.312 30.016 1 55.09 645 ALA A N 1
ATOM 4932 C CA . ALA A 1 645 ? -0.899 74.062 30.625 1 55.09 645 ALA A CA 1
ATOM 4933 C C . ALA A 1 645 ? -0.646 75.562 30.516 1 55.09 645 ALA A C 1
ATOM 4935 O O . ALA A 1 645 ? 0.504 76 30.531 1 55.09 645 ALA A O 1
ATOM 4936 N N . PRO A 1 646 ? -1.592 76.25 29.938 1 51.56 646 PRO A N 1
ATOM 4937 C CA . PRO A 1 646 ? -1.371 77.688 29.891 1 51.56 646 PRO A CA 1
ATOM 4938 C C . PRO A 1 646 ? -0.781 78.25 31.188 1 51.56 646 PRO A C 1
ATOM 4940 O O . PRO A 1 646 ? -1.031 77.688 32.25 1 51.56 646 PRO A O 1
ATOM 4943 N N . SER A 1 647 ? 0.359 78.938 31.125 1 50.25 647 SER A N 1
ATOM 4944 C CA . SER A 1 647 ? 1.057 79.562 32.25 1 50.25 647 SER A CA 1
ATOM 4945 C C . SER A 1 647 ? 0.073 80.125 33.25 1 50.25 647 SER A C 1
ATOM 4947 O O . SER A 1 647 ? -0.786 80.938 32.906 1 50.25 647 SER A O 1
ATOM 4949 N N . PRO A 1 648 ? -0.012 79.438 34.469 1 51.94 648 PRO A N 1
ATOM 4950 C CA . PRO A 1 648 ? -0.862 80.125 35.438 1 51.94 648 PRO A CA 1
ATOM 4951 C C . PRO A 1 648 ? -0.49 81.625 35.625 1 51.94 648 PRO A C 1
ATOM 4953 O O . PRO A 1 648 ? 0.639 82 35.312 1 51.94 648 PRO A O 1
ATOM 4956 N N . PRO A 1 649 ? -1.356 82.562 35.875 1 50.47 649 PRO A N 1
ATOM 4957 C CA . PRO A 1 649 ? -0.929 83.875 36.25 1 50.47 649 PRO A CA 1
ATOM 4958 C C . PRO A 1 649 ? 0.188 83.875 37.281 1 50.47 649 PRO A C 1
ATOM 4960 O O . PRO A 1 649 ? 0.367 82.938 38 1 50.47 649 PRO A O 1
ATOM 4963 N N . PRO A 1 650 ? 0.961 84.938 37.469 1 50.62 650 PRO A N 1
ATOM 4964 C CA . PRO A 1 650 ? 2.008 85.188 38.469 1 50.62 650 PRO A CA 1
ATOM 4965 C C . PRO A 1 650 ? 1.505 84.938 39.875 1 50.62 650 PRO A C 1
ATOM 4967 O O . PRO A 1 650 ? 0.488 85.5 40.281 1 50.62 650 PRO A O 1
ATOM 4970 N N . GLY A 1 651 ? 1.903 83.875 40.75 1 53.28 651 GLY A N 1
ATOM 4971 C CA . GLY A 1 651 ? 1.698 83.438 42.125 1 53.28 651 GLY A CA 1
ATOM 4972 C C . GLY A 1 651 ? 1.183 82.062 42.281 1 53.28 651 GLY A C 1
ATOM 4973 O O . GLY A 1 651 ? 0.962 81.562 43.406 1 53.28 651 GLY A O 1
ATOM 4974 N N . SER A 1 652 ? 0.363 81.562 41.312 1 49.5 652 SER A N 1
ATOM 4975 C CA . SER A 1 652 ? -0.239 80.25 41.562 1 49.5 652 SER A CA 1
ATOM 4976 C C . SER A 1 652 ? 0.723 79.125 41.219 1 49.5 652 SER A C 1
ATOM 4978 O O . SER A 1 652 ? 1.575 79.25 40.344 1 49.5 652 SER A O 1
ATOM 4980 N N . PRO A 1 653 ? 0.8 78.062 42.062 1 53.53 653 PRO A N 1
ATOM 4981 C CA . PRO A 1 653 ? 1.719 76.938 41.875 1 53.53 653 PRO A CA 1
ATOM 4982 C C . PRO A 1 653 ? 1.603 76.312 40.469 1 53.53 653 PRO A C 1
ATOM 4984 O O . PRO A 1 653 ? 0.525 76.312 39.875 1 53.53 653 PRO A O 1
ATOM 4987 N N . PRO A 1 654 ? 2.658 76.062 39.719 1 51.38 654 PRO A N 1
ATOM 4988 C CA . PRO A 1 654 ? 2.727 75.562 38.375 1 51.38 654 PRO A CA 1
ATOM 4989 C C . PRO A 1 654 ? 1.922 74.25 38.219 1 51.38 654 PRO A C 1
ATOM 4991 O O . PRO A 1 654 ? 1.972 73.375 39.094 1 51.38 654 PRO A O 1
ATOM 4994 N N . THR A 1 655 ? 0.908 74.312 37.531 1 52.06 655 THR A N 1
ATOM 4995 C CA . THR A 1 655 ? 0.118 73.125 37.25 1 52.06 655 THR A CA 1
ATOM 4996 C C . THR A 1 655 ? 0.985 72 36.594 1 52.06 655 THR A C 1
ATOM 4998 O O . THR A 1 655 ? 1.804 72.312 35.719 1 52.06 655 THR A O 1
ATOM 5001 N N . PRO A 1 656 ? 1.087 70.875 37.156 1 55.62 656 PRO A N 1
ATOM 5002 C CA . PRO A 1 656 ? 1.908 69.812 36.625 1 55.62 656 PRO A CA 1
ATOM 5003 C C . PRO A 1 656 ? 1.609 69.5 35.156 1 55.62 656 PRO A C 1
ATOM 5005 O O . PRO A 1 656 ? 0.464 69.625 34.719 1 55.62 656 PRO A O 1
ATOM 5008 N N . PRO A 1 657 ? 2.613 69.562 34.281 1 56.38 657 PRO A N 1
ATOM 5009 C CA . PRO A 1 657 ? 2.461 69.312 32.844 1 56.38 657 PRO A CA 1
ATOM 5010 C C . PRO A 1 657 ? 1.611 68.062 32.562 1 56.38 657 PRO A C 1
ATOM 5012 O O . PRO A 1 657 ? 1.567 67.125 33.375 1 56.38 657 PRO A O 1
ATOM 5015 N N . SER A 1 658 ? 0.72 68.25 31.5 1 67.31 658 SER A N 1
ATOM 5016 C CA . SER A 1 658 ? -0.151 67.188 31.062 1 67.31 658 SER A CA 1
ATOM 5017 C C . SER A 1 658 ? 0.656 65.938 30.672 1 67.31 658 SER A C 1
ATOM 5019 O O . SER A 1 658 ? 1.702 66.062 30.031 1 67.31 658 SER A O 1
ATOM 5021 N N . ARG A 1 659 ? 0.358 64.75 31.203 1 79.38 659 ARG A N 1
ATOM 5022 C CA . ARG A 1 659 ? 1.084 63.5 31.016 1 79.38 659 ARG A CA 1
ATOM 5023 C C . ARG A 1 659 ? 0.713 62.844 29.703 1 79.38 659 ARG A C 1
ATOM 5025 O O . ARG A 1 659 ? -0.431 62.938 29.25 1 79.38 659 ARG A O 1
ATOM 5032 N N . VAL A 1 660 ? 1.719 62.438 28.875 1 86.75 660 VAL A N 1
ATOM 5033 C CA . VAL A 1 660 ? 1.532 61.75 27.594 1 86.75 660 VAL A CA 1
ATOM 5034 C C . VAL A 1 660 ? 1.078 60.312 27.859 1 86.75 660 VAL A C 1
ATOM 5036 O O . VAL A 1 660 ? 1.658 59.625 28.688 1 86.75 660 VAL A O 1
ATOM 5039 N N . SER A 1 661 ? 0.041 59.906 27.125 1 89.44 661 SER A N 1
ATOM 5040 C CA . SER A 1 661 ? -0.508 58.562 27.281 1 89.44 661 SER A CA 1
ATOM 5041 C C . SER A 1 661 ? 0.446 57.5 26.734 1 89.44 661 SER A C 1
ATOM 5043 O O . SER A 1 661 ? 1.014 57.688 25.641 1 89.44 661 SER A O 1
ATOM 5045 N N . ILE A 1 662 ? 0.671 56.344 27.391 1 90.62 662 ILE A N 1
ATOM 5046 C CA . ILE A 1 662 ? 1.613 55.312 27.031 1 90.62 662 ILE A CA 1
ATOM 5047 C C . ILE A 1 662 ? 0.914 54.25 26.156 1 90.62 662 ILE A C 1
ATOM 5049 O O . ILE A 1 662 ? 1.568 53.406 25.547 1 90.62 662 ILE A O 1
ATOM 5053 N N . TRP A 1 663 ? -0.376 54.312 25.938 1 92 663 TRP A N 1
ATOM 5054 C CA . TRP A 1 663 ? -1.151 53.281 25.281 1 92 663 TRP A CA 1
ATOM 5055 C C . TRP A 1 663 ? -0.799 53.188 23.812 1 92 663 TRP A C 1
ATOM 5057 O O . TRP A 1 663 ? -0.901 52.094 23.203 1 92 663 TRP A O 1
ATOM 5067 N N . ARG A 1 664 ? -0.366 54.25 23.141 1 93.81 664 ARG A N 1
ATOM 5068 C CA . ARG A 1 664 ? 0.11 54.219 21.75 1 93.81 664 ARG A CA 1
ATOM 5069 C C . ARG A 1 664 ? 1.332 53.312 21.625 1 93.81 664 ARG A C 1
ATOM 5071 O O . ARG A 1 664 ? 1.408 52.469 20.719 1 93.81 664 ARG A O 1
ATOM 5078 N N . THR A 1 665 ? 2.254 53.438 22.578 1 93.62 665 THR A N 1
ATOM 5079 C CA . THR A 1 665 ? 3.465 52.625 22.578 1 93.62 665 THR A CA 1
ATOM 5080 C C . THR A 1 665 ? 3.135 51.156 22.844 1 93.62 665 THR A C 1
ATOM 5082 O O . THR A 1 665 ? 3.75 50.25 22.266 1 93.62 665 THR A O 1
ATOM 5085 N N . TYR A 1 666 ? 2.158 50.906 23.719 1 93.62 666 TYR A N 1
ATOM 5086 C CA . TYR A 1 666 ? 1.767 49.531 24.016 1 93.62 666 TYR A CA 1
ATOM 5087 C C . TYR A 1 666 ? 1.133 48.875 22.797 1 93.62 666 TYR A C 1
ATOM 5089 O O . TYR A 1 666 ? 1.354 47.688 22.547 1 93.62 666 TYR A O 1
ATOM 5097 N N . LEU A 1 667 ? 0.339 49.562 22.016 1 93.94 667 LEU A N 1
ATOM 5098 C CA . LEU A 1 667 ? -0.275 49 20.812 1 93.94 667 LEU A CA 1
ATOM 5099 C C . LEU A 1 667 ? 0.785 48.656 19.781 1 93.94 667 LEU A C 1
ATOM 5101 O O . LEU A 1 667 ? 0.737 47.562 19.172 1 93.94 667 LEU A O 1
ATOM 5105 N N . VAL A 1 668 ? 1.732 49.531 19.547 1 94.81 668 VAL A N 1
ATOM 5106 C CA . VAL A 1 668 ? 2.793 49.312 18.578 1 94.81 668 VAL A CA 1
ATOM 5107 C C . VAL A 1 668 ? 3.666 48.125 19.031 1 94.81 668 VAL A C 1
ATOM 5109 O O . VAL A 1 668 ? 4.059 47.281 18.219 1 94.81 668 VAL A O 1
ATOM 5112 N N . ALA A 1 669 ? 4.008 48.094 20.328 1 94.81 669 ALA A N 1
ATOM 5113 C CA . ALA A 1 669 ? 4.805 47 20.875 1 94.81 669 ALA A CA 1
ATOM 5114 C C . ALA A 1 669 ? 4.074 45.656 20.734 1 94.81 669 ALA A C 1
ATOM 5116 O O . ALA A 1 669 ? 4.691 44.625 20.422 1 94.81 669 ALA A O 1
ATOM 5117 N N . ASN A 1 670 ? 2.809 45.656 20.969 1 93.19 670 ASN A N 1
ATOM 5118 C CA . ASN A 1 670 ? 2.01 44.438 20.828 1 93.19 670 ASN A CA 1
ATOM 5119 C C . ASN A 1 670 ? 1.955 43.969 19.375 1 93.19 670 ASN A C 1
ATOM 5121 O O . ASN A 1 670 ? 2.004 42.75 19.109 1 93.19 670 ASN A O 1
ATOM 5125 N N . GLU A 1 671 ? 1.798 44.844 18.438 1 93.75 671 GLU A N 1
ATOM 5126 C CA . GLU A 1 671 ? 1.794 44.469 17.016 1 93.75 671 GLU A CA 1
ATOM 5127 C C . GLU A 1 671 ? 3.158 43.938 16.594 1 93.75 671 GLU A C 1
ATOM 5129 O O . GLU A 1 671 ? 3.24 43.031 15.773 1 93.75 671 GLU A O 1
ATOM 5134 N N . TRP A 1 672 ? 4.25 44.562 17.078 1 94.19 672 TRP A N 1
ATOM 5135 C CA . TRP A 1 672 ? 5.582 44.062 16.797 1 94.19 672 TRP A CA 1
ATOM 5136 C C . TRP A 1 672 ? 5.719 42.625 17.297 1 94.19 672 TRP A C 1
ATOM 5138 O O . TRP A 1 672 ? 6.277 41.75 16.609 1 94.19 672 TRP A O 1
ATOM 5148 N N . ASN A 1 673 ? 5.203 42.375 18.516 1 92.69 673 ASN A N 1
ATOM 5149 C CA . ASN A 1 673 ? 5.262 41.062 19.109 1 92.69 673 ASN A CA 1
ATOM 5150 C C . ASN A 1 673 ? 4.496 40.031 18.266 1 92.69 673 ASN A C 1
ATOM 5152 O O . ASN A 1 673 ? 4.895 38.875 18.172 1 92.69 673 ASN A O 1
ATOM 5156 N N . GLU A 1 674 ? 3.479 40.406 17.656 1 90.38 674 GLU A N 1
ATOM 5157 C CA . GLU A 1 674 ? 2.668 39.5 16.844 1 90.38 674 GLU A CA 1
ATOM 5158 C C . GLU A 1 674 ? 3.346 39.188 15.516 1 90.38 674 GLU A C 1
ATOM 5160 O O . GLU A 1 674 ? 3.285 38.031 15.031 1 90.38 674 GLU A O 1
ATOM 5165 N N . ILE A 1 675 ? 4.031 40.094 14.883 1 91.88 675 ILE A N 1
ATOM 5166 C CA . ILE A 1 675 ? 4.555 39.906 13.539 1 91.88 675 ILE A CA 1
ATOM 5167 C C . ILE A 1 675 ? 5.949 39.281 13.602 1 91.88 675 ILE A C 1
ATOM 5169 O O . ILE A 1 675 ? 6.469 38.781 12.594 1 91.88 675 ILE A O 1
ATOM 5173 N N . GLN A 1 676 ? 6.594 39.312 14.742 1 92.12 676 GLN A N 1
ATOM 5174 C CA . GLN A 1 676 ? 7.988 38.875 14.82 1 92.12 676 GLN A CA 1
ATOM 5175 C C . GLN A 1 676 ? 8.141 37.406 14.43 1 92.12 676 GLN A C 1
ATOM 5177 O O . GLN A 1 676 ? 9.141 37.031 13.82 1 92.12 676 GLN A O 1
ATOM 5182 N N . ALA A 1 677 ? 7.195 36.531 14.742 1 91.75 677 ALA A N 1
ATOM 5183 C CA . ALA A 1 677 ? 7.332 35.094 14.461 1 91.75 677 ALA A CA 1
ATOM 5184 C C . ALA A 1 677 ? 6.48 34.688 13.258 1 91.75 677 ALA A C 1
ATOM 5186 O O . ALA A 1 677 ? 6.371 33.5 12.938 1 91.75 677 ALA A O 1
ATOM 5187 N N . THR A 1 678 ? 5.902 35.594 12.523 1 90 678 THR A N 1
ATOM 5188 C CA . THR A 1 678 ? 5.055 35.281 11.383 1 90 678 THR A CA 1
ATOM 5189 C C . THR A 1 678 ? 5.902 35.062 10.125 1 90 678 THR A C 1
ATOM 5191 O O . THR A 1 678 ? 6.832 35.812 9.859 1 90 678 THR A O 1
ATOM 5194 N N . ARG A 1 679 ? 5.672 33.969 9.461 1 91.81 679 ARG A N 1
ATOM 5195 C CA . ARG A 1 679 ? 6.371 33.625 8.227 1 91.81 679 ARG A CA 1
ATOM 5196 C C . ARG A 1 679 ? 5.613 34.156 7.008 1 91.81 679 ARG A C 1
ATOM 5198 O O . ARG A 1 679 ? 4.43 34.469 7.102 1 91.81 679 ARG A O 1
ATOM 5205 N N . ARG A 1 680 ? 6.32 34.281 5.988 1 91 680 ARG A N 1
ATOM 5206 C CA . ARG A 1 680 ? 5.699 34.781 4.762 1 91 680 ARG A CA 1
ATOM 5207 C C . ARG A 1 680 ? 4.777 33.719 4.16 1 91 680 ARG A C 1
ATOM 5209 O O . ARG A 1 680 ? 3.707 34.031 3.645 1 91 680 ARG A O 1
ATOM 5216 N N . THR A 1 681 ? 5.207 32.438 4.199 1 92.31 681 THR A N 1
ATOM 5217 C CA . THR A 1 681 ? 4.414 31.344 3.682 1 92.31 681 THR A CA 1
ATOM 5218 C C . THR A 1 681 ? 3.953 30.422 4.816 1 92.31 681 THR A C 1
ATOM 5220 O O . THR A 1 681 ? 4.48 30.5 5.93 1 92.31 681 THR A O 1
ATOM 5223 N N . SER A 1 682 ? 2.818 29.688 4.527 1 91.69 682 SER A N 1
ATOM 5224 C CA . SER A 1 682 ? 2.299 28.75 5.52 1 91.69 682 SER A CA 1
ATOM 5225 C C . SER A 1 682 ? 2.9 27.359 5.34 1 91.69 682 SER A C 1
ATOM 5227 O O . SER A 1 682 ? 2.75 26.75 4.281 1 91.69 682 SER A O 1
ATOM 5229 N N . VAL A 1 683 ? 3.57 26.906 6.395 1 93.06 683 VAL A N 1
ATOM 5230 C CA . VAL A 1 683 ? 4.195 25.578 6.359 1 93.06 683 VAL A CA 1
ATOM 5231 C C . VAL A 1 683 ? 3.121 24.5 6.285 1 93.06 683 VAL A C 1
ATOM 5233 O O . VAL A 1 683 ? 3.311 23.469 5.629 1 93.06 683 VAL A O 1
ATOM 5236 N N . THR A 1 684 ? 1.94 24.75 6.934 1 90.44 684 THR A N 1
ATOM 5237 C CA . THR A 1 684 ? 0.855 23.781 6.953 1 90.44 684 THR A CA 1
ATOM 5238 C C . THR A 1 684 ? 0.284 23.562 5.555 1 90.44 684 THR A C 1
ATOM 5240 O O . THR A 1 684 ? 0.089 22.438 5.117 1 90.44 684 THR A O 1
ATOM 5243 N N . VAL A 1 685 ? 0.086 24.594 4.832 1 91.56 685 VAL A N 1
ATOM 5244 C CA . VAL A 1 685 ? -0.453 24.484 3.479 1 91.56 685 VAL A CA 1
ATOM 5245 C C . VAL A 1 685 ? 0.578 23.828 2.564 1 91.56 685 VAL A C 1
ATOM 5247 O O . VAL A 1 685 ? 0.226 23.016 1.71 1 91.56 685 VAL A O 1
ATOM 5250 N N . GLN A 1 686 ? 1.836 24.188 2.777 1 94.88 686 GLN A N 1
ATOM 5251 C CA . GLN A 1 686 ? 2.924 23.625 1.993 1 94.88 686 GLN A CA 1
ATOM 5252 C C . GLN A 1 686 ? 2.959 22.094 2.133 1 94.88 686 GLN A C 1
ATOM 5254 O O . GLN A 1 686 ? 3.033 21.375 1.135 1 94.88 686 GLN A O 1
ATOM 5259 N N . LEU A 1 687 ? 2.877 21.672 3.344 1 95.56 687 LEU A N 1
ATOM 5260 C CA . LEU A 1 687 ? 3.002 20.234 3.607 1 95.56 687 LEU A CA 1
ATOM 5261 C C . LEU A 1 687 ? 1.733 19.5 3.195 1 95.56 687 LEU A C 1
ATOM 5263 O O . LEU A 1 687 ? 1.801 18.359 2.717 1 95.56 687 LEU A O 1
ATOM 5267 N N . LEU A 1 688 ? 0.529 20.078 3.305 1 92.88 688 LEU A N 1
ATOM 5268 C CA . LEU A 1 688 ? -0.721 19.438 2.896 1 92.88 688 LEU A CA 1
ATOM 5269 C C . LEU A 1 688 ? -0.769 19.266 1.383 1 92.88 688 LEU A C 1
ATOM 5271 O O . LEU A 1 688 ? -1.15 18.188 0.892 1 92.88 688 LEU A O 1
ATOM 5275 N N . VAL A 1 689 ? -0.321 20.266 0.689 1 95 689 VAL A N 1
ATOM 5276 C CA . VAL A 1 689 ? -0.333 20.188 -0.768 1 95 689 VAL A CA 1
ATOM 5277 C C . VAL A 1 689 ? 0.705 19.172 -1.237 1 95 689 VAL A C 1
ATOM 5279 O O . VAL A 1 689 ? 0.457 18.406 -2.178 1 95 689 VAL A O 1
ATOM 5282 N N . THR A 1 690 ? 1.825 19.156 -0.57 1 97.19 690 THR A N 1
ATOM 5283 C CA . THR A 1 690 ? 2.883 18.219 -0.94 1 97.19 690 THR A CA 1
ATOM 5284 C C . THR A 1 690 ? 2.426 16.781 -0.738 1 97.19 690 THR A C 1
ATOM 5286 O O . THR A 1 690 ? 2.586 15.938 -1.628 1 97.19 690 THR A O 1
ATOM 5289 N N . VAL A 1 691 ? 1.812 16.5 0.385 1 96.31 691 VAL A N 1
ATOM 5290 C CA . VAL A 1 691 ? 1.377 15.141 0.68 1 96.31 691 VAL A CA 1
ATOM 5291 C C . VAL A 1 691 ? 0.193 14.773 -0.212 1 96.31 691 VAL A C 1
ATOM 5293 O O . VAL A 1 691 ? 0.059 13.625 -0.633 1 96.31 691 VAL A O 1
ATOM 5296 N N . PHE A 1 692 ? -0.717 15.719 -0.584 1 95.81 692 PHE A N 1
ATOM 5297 C CA . PHE A 1 692 ? -1.839 15.469 -1.482 1 95.81 692 PHE A CA 1
ATOM 5298 C C . PHE A 1 692 ? -1.346 15.023 -2.854 1 95.81 692 PHE A C 1
ATOM 5300 O O . PHE A 1 692 ? -1.857 14.055 -3.416 1 95.81 692 PHE A O 1
ATOM 5307 N N . CYS A 1 693 ? -0.293 15.68 -3.309 1 96.81 693 CYS A N 1
ATOM 5308 C CA . CYS A 1 693 ? 0.245 15.352 -4.625 1 96.81 693 CYS A CA 1
ATOM 5309 C C . CYS A 1 693 ? 1.004 14.031 -4.59 1 96.81 693 CYS A C 1
ATOM 5311 O O . CYS A 1 693 ? 0.854 13.203 -5.488 1 96.81 693 CYS A O 1
ATOM 5313 N N . LEU A 1 694 ? 1.748 13.812 -3.576 1 96.88 694 LEU A N 1
ATOM 5314 C CA . LEU A 1 694 ? 2.615 12.641 -3.533 1 96.88 694 LEU A CA 1
ATOM 5315 C C . LEU A 1 694 ? 1.809 11.375 -3.252 1 96.88 694 LEU A C 1
ATOM 5317 O O . LEU A 1 694 ? 1.967 10.367 -3.943 1 96.88 694 LEU A O 1
ATOM 5321 N N . GLN A 1 695 ? 0.899 11.406 -2.326 1 94.25 695 GLN A N 1
ATOM 5322 C CA . GLN A 1 695 ? 0.3 10.156 -1.861 1 94.25 695 GLN A CA 1
ATOM 5323 C C . GLN A 1 695 ? -1.128 10.008 -2.379 1 94.25 695 GLN A C 1
ATOM 5325 O O . GLN A 1 695 ? -1.583 8.898 -2.646 1 94.25 695 GLN A O 1
ATOM 5330 N N . VAL A 1 696 ? -1.932 11.078 -2.484 1 92 696 VAL A N 1
ATOM 5331 C CA . VAL A 1 696 ? -3.318 10.953 -2.924 1 92 696 VAL A CA 1
ATOM 5332 C C . VAL A 1 696 ? -3.371 10.844 -4.445 1 92 696 VAL A C 1
ATOM 5334 O O . VAL A 1 696 ? -3.965 9.906 -4.984 1 92 696 VAL A O 1
ATOM 5337 N N . ILE A 1 697 ? -2.678 11.734 -5.148 1 93.44 697 ILE A N 1
ATOM 5338 C CA . ILE A 1 697 ? -2.633 11.641 -6.605 1 93.44 697 ILE A CA 1
ATOM 5339 C C . ILE A 1 697 ? -1.733 10.477 -7.02 1 93.44 697 ILE A C 1
ATOM 5341 O O . ILE A 1 697 ? -1.964 9.844 -8.047 1 93.44 697 ILE A O 1
ATOM 5345 N N . GLY A 1 698 ? -0.628 10.273 -6.223 1 94.44 698 GLY A N 1
ATOM 5346 C CA . GLY A 1 698 ? 0.219 9.117 -6.457 1 94.44 698 GLY A CA 1
ATOM 5347 C C . GLY A 1 698 ? 1.466 9.438 -7.258 1 94.44 698 GLY A C 1
ATOM 5348 O O . GLY A 1 698 ? 1.977 8.586 -7.992 1 94.44 698 GLY A O 1
ATOM 5349 N N . ILE A 1 699 ? 2.02 10.594 -7.16 1 96.5 699 ILE A N 1
ATOM 5350 C CA . ILE A 1 699 ? 3.229 10.969 -7.883 1 96.5 699 ILE A CA 1
ATOM 5351 C C . ILE A 1 699 ? 4.438 10.273 -7.262 1 96.5 699 ILE A C 1
ATOM 5353 O O . ILE A 1 699 ? 5.504 10.188 -7.879 1 96.5 699 ILE A O 1
ATOM 5357 N N . GLU A 1 700 ? 4.277 9.797 -6.074 1 94.5 700 GLU A N 1
ATOM 5358 C CA . GLU A 1 700 ? 5.371 9.086 -5.418 1 94.5 700 GLU A CA 1
ATOM 5359 C C . GLU A 1 700 ? 5.801 7.863 -6.234 1 94.5 700 GLU A C 1
ATOM 5361 O O . GLU A 1 700 ? 6.961 7.453 -6.18 1 94.5 700 GLU A O 1
ATOM 5366 N N . HIS A 1 701 ? 4.977 7.336 -7.07 1 93.38 701 HIS A N 1
ATOM 5367 C CA . HIS A 1 701 ? 5.27 6.113 -7.809 1 93.38 701 HIS A CA 1
ATOM 5368 C C . HIS A 1 701 ? 6.027 6.418 -9.094 1 93.38 701 HIS A C 1
ATOM 5370 O O . HIS A 1 701 ? 6.406 5.5 -9.828 1 93.38 701 HIS A O 1
ATOM 5376 N N . TRP A 1 702 ? 6.23 7.66 -9.312 1 94.25 702 TRP A N 1
ATOM 5377 C CA . TRP A 1 702 ? 7.188 8.023 -10.352 1 94.25 702 TRP A CA 1
ATOM 5378 C C . TRP A 1 702 ? 8.594 7.551 -9.992 1 94.25 702 TRP A C 1
ATOM 5380 O O . TRP A 1 702 ? 9.461 7.441 -10.859 1 94.25 702 TRP A O 1
ATOM 5390 N N . ALA A 1 703 ? 8.773 7.238 -8.68 1 94.56 703 ALA A N 1
ATOM 5391 C CA . ALA A 1 703 ? 10.102 6.887 -8.195 1 94.56 703 ALA A CA 1
ATOM 5392 C C . ALA A 1 703 ? 10.32 5.375 -8.242 1 94.56 703 ALA A C 1
ATOM 5394 O O . ALA A 1 703 ? 11.352 4.875 -7.781 1 94.56 703 ALA A O 1
ATOM 5395 N N . THR A 1 704 ? 9.453 4.629 -8.789 1 92.31 704 THR A N 1
ATOM 5396 C CA . THR A 1 704 ? 9.648 3.189 -8.93 1 92.31 704 THR A CA 1
ATOM 5397 C C . THR A 1 704 ? 10.852 2.891 -9.82 1 92.31 704 THR A C 1
ATOM 5399 O O . THR A 1 704 ? 11.07 3.578 -10.82 1 92.31 704 THR A O 1
ATOM 5402 N N . PRO A 1 705 ? 11.648 1.916 -9.414 1 92.5 705 PRO A N 1
ATOM 5403 C CA . PRO A 1 705 ? 12.883 1.638 -10.148 1 92.5 705 PRO A CA 1
ATOM 5404 C C . PRO A 1 705 ? 12.625 0.925 -11.477 1 92.5 705 PRO A C 1
ATOM 5406 O O . PRO A 1 705 ? 13.227 -0.122 -11.742 1 92.5 705 PRO A O 1
ATOM 5409 N N . ASP A 1 706 ? 11.812 1.356 -12.266 1 90.31 706 ASP A N 1
ATOM 5410 C CA . ASP A 1 706 ? 11.555 0.932 -13.641 1 90.31 706 ASP A CA 1
ATOM 5411 C C . ASP A 1 706 ? 11.477 2.131 -14.578 1 90.31 706 ASP A C 1
ATOM 5413 O O . ASP A 1 706 ? 11.273 3.264 -14.141 1 90.31 706 ASP A O 1
ATOM 5417 N N . PRO A 1 707 ? 11.773 1.989 -15.812 1 91.19 707 PRO A N 1
ATOM 5418 C CA . PRO A 1 707 ? 11.859 3.119 -16.734 1 91.19 707 PRO A CA 1
ATOM 5419 C C . PRO A 1 707 ? 10.492 3.719 -17.062 1 91.19 707 PRO A C 1
ATOM 5421 O O . PRO A 1 707 ? 10.414 4.82 -17.609 1 91.19 707 PRO A O 1
ATOM 5424 N N . GLU A 1 708 ? 9.383 3.174 -16.688 1 90.12 708 GLU A N 1
ATOM 5425 C CA . GLU A 1 708 ? 8.055 3.705 -16.969 1 90.12 708 GLU A CA 1
ATOM 5426 C C . GLU A 1 708 ? 7.543 4.566 -15.82 1 90.12 708 GLU A C 1
ATOM 5428 O O . GLU A 1 708 ? 8.031 4.449 -14.695 1 90.12 708 GLU A O 1
ATOM 5433 N N . LEU A 1 709 ? 6.648 5.438 -16.172 1 90.44 709 LEU A N 1
ATOM 5434 C CA . LEU A 1 709 ? 5.996 6.266 -15.156 1 90.44 709 LEU A CA 1
ATOM 5435 C C . LEU A 1 709 ? 4.691 5.625 -14.688 1 90.44 709 LEU A C 1
ATOM 5437 O O . LEU A 1 709 ? 3.863 5.223 -15.508 1 90.44 709 LEU A O 1
ATOM 5441 N N . HIS A 1 710 ? 4.609 5.473 -13.32 1 89.5 710 HIS A N 1
ATOM 5442 C CA . HIS A 1 710 ? 3.404 4.875 -12.75 1 89.5 710 HIS A CA 1
ATOM 5443 C C . HIS A 1 710 ? 2.734 5.816 -11.758 1 89.5 710 HIS A C 1
ATOM 5445 O O . HIS A 1 710 ? 3.404 6.641 -11.125 1 89.5 710 HIS A O 1
ATOM 5451 N N . THR A 1 711 ? 1.435 5.75 -11.688 1 90 711 THR A N 1
ATOM 5452 C CA . THR A 1 711 ? 0.696 6.512 -10.688 1 90 711 THR A CA 1
ATOM 5453 C C . THR A 1 711 ? 0.063 5.578 -9.656 1 90 711 THR A C 1
ATOM 5455 O O . THR A 1 711 ? -0.424 6.027 -8.617 1 90 711 THR A O 1
ATOM 5458 N N . VAL A 1 712 ? 0.073 4.32 -9.969 1 84.88 712 VAL A N 1
ATOM 5459 C CA . VAL A 1 712 ? -0.471 3.311 -9.062 1 84.88 712 VAL A CA 1
ATOM 5460 C C . VAL A 1 712 ? 0.641 2.367 -8.609 1 84.88 712 VAL A C 1
ATOM 5462 O O . VAL A 1 712 ? 1.624 2.168 -9.328 1 84.88 712 VAL A O 1
ATOM 5465 N N . ALA A 1 713 ? 0.502 1.899 -7.387 1 79.31 713 ALA A N 1
ATOM 5466 C CA . ALA A 1 713 ? 1.5 0.99 -6.828 1 79.31 713 ALA A CA 1
ATOM 5467 C C . ALA A 1 713 ? 1.563 -0.31 -7.625 1 79.31 713 ALA A C 1
ATOM 5469 O O . ALA A 1 713 ? 0.528 -0.898 -7.949 1 79.31 713 ALA A O 1
ATOM 5470 N N . GLN A 1 714 ? 2.838 -0.64 -7.973 1 75.25 714 GLN A N 1
ATOM 5471 C CA . GLN A 1 714 ? 3.047 -1.896 -8.68 1 75.25 714 GLN A CA 1
ATOM 5472 C C . GLN A 1 714 ? 3.541 -2.988 -7.734 1 75.25 714 GLN A C 1
ATOM 5474 O O . GLN A 1 714 ? 4.48 -2.771 -6.965 1 75.25 714 GLN A O 1
ATOM 5479 N N . SER A 1 715 ? 2.945 -4.125 -7.676 1 68.94 715 SER A N 1
ATOM 5480 C CA . SER A 1 715 ? 3.266 -5.215 -6.762 1 68.94 715 SER A CA 1
ATOM 5481 C C . SER A 1 715 ? 4.656 -5.777 -7.035 1 68.94 715 SER A C 1
ATOM 5483 O O . SER A 1 715 ? 5.332 -6.254 -6.121 1 68.94 715 SER A O 1
ATOM 5485 N N . LYS A 1 716 ? 5.137 -5.684 -8.227 1 69 716 LYS A N 1
ATOM 5486 C CA . LYS A 1 716 ? 6.414 -6.273 -8.617 1 69 716 LYS A CA 1
ATOM 5487 C C . LYS A 1 716 ? 7.582 -5.527 -7.98 1 69 716 LYS A C 1
ATOM 5489 O O . LYS A 1 716 ? 8.609 -6.125 -7.664 1 69 716 LYS A O 1
ATOM 5494 N N . PHE A 1 717 ? 7.406 -4.34 -7.777 1 62.41 717 PHE A N 1
ATOM 5495 C CA . PHE A 1 717 ? 8.523 -3.498 -7.355 1 62.41 717 PHE A CA 1
ATOM 5496 C C . PHE A 1 717 ? 8.367 -3.084 -5.898 1 62.41 717 PHE A C 1
ATOM 5498 O O . PHE A 1 717 ? 9.07 -2.193 -5.422 1 62.41 717 PHE A O 1
ATOM 5505 N N . GLY A 1 718 ? 7.477 -3.727 -5.219 1 60.97 718 GLY A N 1
ATOM 5506 C CA . GLY A 1 718 ? 7.109 -3.254 -3.893 1 60.97 718 GLY A CA 1
ATOM 5507 C C . GLY A 1 718 ? 8.273 -3.219 -2.926 1 60.97 718 GLY A C 1
ATOM 5508 O O . GLY A 1 718 ? 8.383 -2.305 -2.107 1 60.97 718 GLY A O 1
ATOM 5509 N N . GLU A 1 719 ? 9.258 -4.074 -3.094 1 67.88 719 GLU A N 1
ATOM 5510 C CA . GLU A 1 719 ? 10.32 -4.152 -2.094 1 67.88 719 GLU A CA 1
ATOM 5511 C C . GLU A 1 719 ? 11.539 -3.342 -2.523 1 67.88 719 GLU A C 1
ATOM 5513 O O . GLU A 1 719 ? 12.328 -2.908 -1.684 1 67.88 719 GLU A O 1
ATOM 5518 N N . SER A 1 720 ? 11.578 -3.027 -3.734 1 82.75 720 SER A N 1
ATOM 5519 C CA . SER A 1 720 ? 12.789 -2.367 -4.207 1 82.75 720 SER A CA 1
ATOM 5520 C C . SER A 1 720 ? 12.562 -0.874 -4.41 1 82.75 720 SER A C 1
ATOM 5522 O O . SER A 1 720 ? 11.68 -0.472 -5.176 1 82.75 720 SER A O 1
ATOM 5524 N N . LYS A 1 721 ? 13.188 -0.059 -3.553 1 87.75 721 LYS A N 1
ATOM 5525 C CA . LYS A 1 721 ? 13.086 1.393 -3.676 1 87.75 721 LYS A CA 1
ATOM 5526 C C . LYS A 1 721 ? 14.445 2.012 -3.998 1 87.75 721 LYS A C 1
ATOM 5528 O O . LYS A 1 721 ? 15.484 1.519 -3.549 1 87.75 721 LYS A O 1
ATOM 5533 N N . SER A 1 722 ? 14.43 2.938 -4.906 1 92.44 722 SER A N 1
ATOM 5534 C CA . SER A 1 722 ? 15.625 3.729 -5.184 1 92.44 722 SER A CA 1
ATOM 5535 C C . SER A 1 722 ? 15.625 5.035 -4.398 1 92.44 722 SER A C 1
ATOM 5537 O O . SER A 1 722 ? 14.703 5.844 -4.535 1 92.44 722 SER A O 1
ATOM 5539 N N . LEU A 1 723 ? 16.688 5.27 -3.645 1 94.5 723 LEU A N 1
ATOM 5540 C CA . LEU A 1 723 ? 16.781 6.461 -2.812 1 94.5 723 LEU A CA 1
ATOM 5541 C C . LEU A 1 723 ? 16.938 7.715 -3.67 1 94.5 723 LEU A C 1
ATOM 5543 O O . LEU A 1 723 ? 16.375 8.766 -3.35 1 94.5 723 LEU A O 1
ATOM 5547 N N . ALA A 1 724 ? 17.625 7.609 -4.715 1 94.81 724 ALA A N 1
ATOM 5548 C CA . ALA A 1 724 ? 17.891 8.758 -5.582 1 94.81 724 ALA A CA 1
ATOM 5549 C C . ALA A 1 724 ? 16.609 9.219 -6.277 1 94.81 724 ALA A C 1
ATOM 5551 O O . ALA A 1 724 ? 16.328 10.414 -6.34 1 94.81 724 ALA A O 1
ATOM 5552 N N . LEU A 1 725 ? 15.844 8.32 -6.785 1 95.62 725 LEU A N 1
ATOM 5553 C CA . LEU A 1 725 ? 14.617 8.672 -7.488 1 95.62 725 LEU A CA 1
ATOM 5554 C C . LEU A 1 725 ? 13.578 9.234 -6.52 1 95.62 725 LEU A C 1
ATOM 5556 O O . LEU A 1 725 ? 12.875 10.195 -6.84 1 95.62 725 LEU A O 1
ATOM 5560 N N . ARG A 1 726 ? 13.484 8.617 -5.375 1 96.25 726 ARG A N 1
ATOM 5561 C CA . ARG A 1 726 ? 12.539 9.109 -4.379 1 96.25 726 ARG A CA 1
ATOM 5562 C C . ARG A 1 726 ? 12.914 10.516 -3.914 1 96.25 726 ARG A C 1
ATOM 5564 O O . ARG A 1 726 ? 12.047 11.367 -3.729 1 96.25 726 ARG A O 1
ATOM 5571 N N . PHE A 1 727 ? 14.25 10.758 -3.686 1 97.25 727 PHE A N 1
ATOM 5572 C CA . PHE A 1 727 ? 14.742 12.078 -3.324 1 97.25 727 PHE A CA 1
ATOM 5573 C C . PHE A 1 727 ? 14.406 13.094 -4.406 1 97.25 727 PHE A C 1
ATOM 5575 O O . PHE A 1 727 ? 13.945 14.203 -4.109 1 97.25 727 PHE A O 1
ATOM 5582 N N . ALA A 1 728 ? 14.523 12.727 -5.605 1 97.62 728 ALA A N 1
ATOM 5583 C CA . ALA A 1 728 ? 14.266 13.625 -6.727 1 97.62 728 ALA A CA 1
ATOM 5584 C C . ALA A 1 728 ? 12.781 13.984 -6.809 1 97.62 728 ALA A C 1
ATOM 5586 O O . ALA A 1 728 ? 12.43 15.156 -6.973 1 97.62 728 ALA A O 1
ATOM 5587 N N . VAL A 1 729 ? 11.891 12.977 -6.73 1 97.5 729 VAL A N 1
ATOM 5588 C CA . VAL A 1 729 ? 10.461 13.211 -6.828 1 97.5 729 VAL A CA 1
ATOM 5589 C C . VAL A 1 729 ? 9.992 14.07 -5.652 1 97.5 729 VAL A C 1
ATOM 5591 O O . VAL A 1 729 ? 9.234 15.023 -5.836 1 97.5 729 VAL A O 1
ATOM 5594 N N . GLY A 1 730 ? 10.453 13.719 -4.441 1 97.62 730 GLY A N 1
ATOM 5595 C CA . GLY A 1 730 ? 10.117 14.516 -3.273 1 97.62 730 GLY A CA 1
ATOM 5596 C C . GLY A 1 730 ? 10.57 15.961 -3.381 1 97.62 730 GLY A C 1
ATOM 5597 O O . GLY A 1 730 ? 9.828 16.875 -3.037 1 97.62 730 GLY A O 1
ATOM 5598 N N . LEU A 1 731 ? 11.789 16.219 -3.826 1 97.81 731 LEU A N 1
ATOM 5599 C CA . LEU A 1 731 ? 12.352 17.547 -4.004 1 97.81 731 LEU A CA 1
ATOM 5600 C C . LEU A 1 731 ? 11.562 18.344 -5.039 1 97.81 731 LEU A C 1
ATOM 5602 O O . LEU A 1 731 ? 11.227 19.5 -4.816 1 97.81 731 LEU A O 1
ATOM 5606 N N . LEU A 1 732 ? 11.219 17.656 -6.098 1 97.69 732 LEU A N 1
ATOM 5607 C CA . LEU A 1 732 ? 10.516 18.328 -7.191 1 97.69 732 LEU A CA 1
ATOM 5608 C C . LEU A 1 732 ? 9.125 18.766 -6.746 1 97.69 732 LEU A C 1
ATOM 5610 O O . LEU A 1 732 ? 8.742 19.922 -6.953 1 97.69 732 LEU A O 1
ATOM 5614 N N . VAL A 1 733 ? 8.391 17.875 -6.141 1 98 733 VAL A N 1
ATOM 5615 C CA . VAL A 1 733 ? 7.023 18.188 -5.73 1 98 733 VAL A CA 1
ATOM 5616 C C . VAL A 1 733 ? 7.043 19.266 -4.645 1 98 733 VAL A C 1
ATOM 5618 O O . VAL A 1 733 ? 6.223 20.188 -4.656 1 98 733 VAL A O 1
ATOM 5621 N N . TYR A 1 734 ? 7.992 19.172 -3.688 1 98.31 734 TYR A N 1
ATOM 5622 C CA . TYR A 1 734 ? 8.094 20.141 -2.604 1 98.31 734 TYR A CA 1
ATOM 5623 C C . TYR A 1 734 ? 8.414 21.531 -3.141 1 98.31 734 TYR A C 1
ATOM 5625 O O . TYR A 1 734 ? 7.797 22.531 -2.738 1 98.31 734 TYR A O 1
ATOM 5633 N N . ILE A 1 735 ? 9.312 21.719 -4.09 1 97.81 735 ILE A N 1
ATOM 5634 C CA . ILE A 1 735 ? 9.734 23 -4.637 1 97.81 735 ILE A CA 1
ATOM 5635 C C . ILE A 1 735 ? 8.617 23.578 -5.496 1 97.81 735 ILE A C 1
ATOM 5637 O O . ILE A 1 735 ? 8.344 24.781 -5.43 1 97.81 735 ILE A O 1
ATOM 5641 N N . VAL A 1 736 ? 7.961 22.75 -6.289 1 97.69 736 VAL A N 1
ATOM 5642 C CA . VAL A 1 736 ? 6.871 23.234 -7.125 1 97.69 736 VAL A CA 1
ATOM 5643 C C . VAL A 1 736 ? 5.738 23.75 -6.242 1 97.69 736 VAL A C 1
ATOM 5645 O O . VAL A 1 736 ? 5.16 24.812 -6.52 1 97.69 736 VAL A O 1
ATOM 5648 N N . ALA A 1 737 ? 5.418 22.984 -5.199 1 97.06 737 ALA A N 1
ATOM 5649 C CA . ALA A 1 737 ? 4.387 23.422 -4.266 1 97.06 737 ALA A CA 1
ATOM 5650 C C . ALA A 1 737 ? 4.766 24.75 -3.621 1 97.06 737 ALA A C 1
ATOM 5652 O O . ALA A 1 737 ? 3.92 25.641 -3.453 1 97.06 737 ALA A O 1
ATOM 5653 N N . TYR A 1 738 ? 6.02 24.938 -3.27 1 97.31 738 TYR A N 1
ATOM 5654 C CA . TYR A 1 738 ? 6.488 26.172 -2.654 1 97.31 738 TYR A CA 1
ATOM 5655 C C . TYR A 1 738 ? 6.402 27.328 -3.635 1 97.31 738 TYR A C 1
ATOM 5657 O O . TYR A 1 738 ? 5.957 28.422 -3.271 1 97.31 738 TYR A O 1
ATOM 5665 N N . VAL A 1 739 ? 6.824 27.156 -4.875 1 97.12 739 VAL A N 1
ATOM 5666 C CA . VAL A 1 739 ? 6.828 28.219 -5.879 1 97.12 739 VAL A CA 1
ATOM 5667 C C . VAL A 1 739 ? 5.395 28.656 -6.176 1 97.12 739 VAL A C 1
ATOM 5669 O O . VAL A 1 739 ? 5.117 29.844 -6.305 1 97.12 739 VAL A O 1
ATOM 5672 N N . VAL A 1 740 ? 4.492 27.734 -6.188 1 96.25 740 VAL A N 1
ATOM 5673 C CA . VAL A 1 740 ? 3.09 28.062 -6.418 1 96.25 740 VAL A CA 1
ATOM 5674 C C . VAL A 1 740 ? 2.545 28.859 -5.238 1 96.25 740 VAL A C 1
ATOM 5676 O O . VAL A 1 740 ? 1.855 29.875 -5.426 1 96.25 740 VAL A O 1
ATOM 5679 N N . GLN A 1 741 ? 2.857 28.422 -4.016 1 94.94 741 GLN A N 1
ATOM 5680 C CA . GLN A 1 741 ? 2.41 29.141 -2.834 1 94.94 741 GLN A CA 1
ATOM 5681 C C . GLN A 1 741 ? 3.018 30.547 -2.789 1 94.94 741 GLN A C 1
ATOM 5683 O O . GLN A 1 741 ? 2.326 31.516 -2.475 1 94.94 741 GLN A O 1
ATOM 5688 N N . TRP A 1 742 ? 4.293 30.641 -3.115 1 93.81 742 TRP A N 1
ATOM 5689 C CA . TRP A 1 742 ? 4.988 31.922 -3.107 1 93.81 742 TRP A CA 1
ATOM 5690 C C . TRP A 1 742 ? 4.383 32.875 -4.133 1 93.81 742 TRP A C 1
ATOM 5692 O O . TRP A 1 742 ? 4.203 34.062 -3.854 1 93.81 742 TRP A O 1
ATOM 5702 N N . LEU A 1 743 ? 3.984 32.406 -5.277 1 94.88 743 LEU A N 1
ATOM 5703 C CA . LEU A 1 743 ? 3.379 33.219 -6.328 1 94.88 743 LEU A CA 1
ATOM 5704 C C . LEU A 1 743 ? 1.981 33.688 -5.926 1 94.88 743 LEU A C 1
ATOM 5706 O O . LEU A 1 743 ? 1.599 34.812 -6.188 1 94.88 743 LEU A O 1
ATOM 5710 N N . VAL A 1 744 ? 1.242 32.875 -5.207 1 93.12 744 VAL A N 1
ATOM 5711 C CA . VAL A 1 744 ? -0.114 33.188 -4.785 1 93.12 744 VAL A CA 1
ATOM 5712 C C . VAL A 1 744 ? -0.063 34.219 -3.645 1 93.12 744 VAL A C 1
ATOM 5714 O O . VAL A 1 744 ? -0.859 35.156 -3.609 1 93.12 744 VAL A O 1
ATOM 5717 N N . VAL A 1 745 ? 0.92 34.062 -2.734 1 91.56 745 VAL A N 1
ATOM 5718 C CA . VAL A 1 745 ? 1.011 34.969 -1.584 1 91.56 745 VAL A CA 1
ATOM 5719 C C . VAL A 1 745 ? 1.521 36.344 -2.029 1 91.56 745 VAL A C 1
ATOM 5721 O O . VAL A 1 745 ? 0.94 37.344 -1.679 1 91.56 745 VAL A O 1
ATOM 5724 N N . THR A 1 746 ? 2.582 36.375 -2.916 1 90.44 746 THR A N 1
ATOM 5725 C CA . THR A 1 746 ? 3.178 37.656 -3.328 1 90.44 746 THR A CA 1
ATOM 5726 C C . THR A 1 746 ? 2.332 38.312 -4.406 1 90.44 746 THR A C 1
ATOM 5728 O O . THR A 1 746 ? 2.211 39.531 -4.434 1 90.44 746 THR A O 1
ATOM 5731 N N . GLY A 1 747 ? 1.712 37.531 -5.289 1 91.12 747 GLY A N 1
ATOM 5732 C CA . GLY A 1 747 ? 0.96 38.094 -6.398 1 91.12 747 GLY A CA 1
ATOM 5733 C C . GLY A 1 747 ? -0.462 38.469 -6.027 1 91.12 747 GLY A C 1
ATOM 5734 O O . GLY A 1 747 ? -0.997 39.438 -6.523 1 91.12 747 GLY A O 1
ATOM 5735 N N . PHE A 1 748 ? -1.027 37.75 -5.117 1 89.12 748 PHE A N 1
ATOM 5736 C CA . PHE A 1 748 ? -2.445 37.969 -4.859 1 89.12 748 PHE A CA 1
ATOM 5737 C C . PHE A 1 748 ? -2.674 38.375 -3.406 1 89.12 748 PHE A C 1
ATOM 5739 O O . PHE A 1 748 ? -3.248 39.406 -3.127 1 89.12 748 PHE A O 1
ATOM 5746 N N . PHE A 1 749 ? -2.176 37.688 -2.439 1 86.25 749 PHE A N 1
ATOM 5747 C CA . PHE A 1 749 ? -2.518 37.906 -1.037 1 86.25 749 PHE A CA 1
ATOM 5748 C C . PHE A 1 749 ? -1.922 39.188 -0.515 1 86.25 749 PHE A C 1
ATOM 5750 O O . PHE A 1 749 ? -2.623 40 0.101 1 86.25 749 PHE A O 1
ATOM 5757 N N . GLU A 1 750 ? -0.591 39.469 -0.707 1 87.19 750 GLU A N 1
ATOM 5758 C CA . GLU A 1 750 ? 0.07 40.688 -0.207 1 87.19 750 GLU A CA 1
ATOM 5759 C C . GLU A 1 750 ? -0.411 41.938 -0.95 1 87.19 750 GLU A C 1
ATOM 5761 O O . GLU A 1 750 ? -0.429 43.031 -0.387 1 87.19 750 GLU A O 1
ATOM 5766 N N . ARG A 1 751 ? -0.935 41.719 -2.133 1 87.25 751 ARG A N 1
ATOM 5767 C CA . ARG A 1 751 ? -1.324 42.875 -2.934 1 87.25 751 ARG A CA 1
ATOM 5768 C C . ARG A 1 751 ? -2.783 43.25 -2.688 1 87.25 751 ARG A C 1
ATOM 5770 O O . ARG A 1 751 ? -3.127 44.438 -2.625 1 87.25 751 ARG A O 1
ATOM 5777 N N . TYR A 1 752 ? -3.6 42.188 -2.422 1 82.56 752 TYR A N 1
ATOM 5778 C CA . TYR A 1 752 ? -5.023 42.5 -2.416 1 82.56 752 TYR A CA 1
ATOM 5779 C C . TYR A 1 752 ? -5.629 42.25 -1.037 1 82.56 752 TYR A C 1
ATOM 5781 O O . TYR A 1 752 ? -6.695 42.781 -0.719 1 82.56 752 TYR A O 1
ATOM 5789 N N . VAL A 1 753 ? -4.988 41.5 -0.241 1 79.69 753 VAL A N 1
ATOM 5790 C CA . VAL A 1 753 ? -5.629 41.156 1.023 1 79.69 753 VAL A CA 1
ATOM 5791 C C . VAL A 1 753 ? -4.91 41.875 2.176 1 79.69 753 VAL A C 1
ATOM 5793 O O . VAL A 1 753 ? -5.457 42.781 2.793 1 79.69 753 VAL A O 1
ATOM 5796 N N . SER A 1 754 ? -3.77 41.375 2.598 1 81.81 754 SER A N 1
ATOM 5797 C CA . SER A 1 754 ? -3.107 42 3.744 1 81.81 754 SER A CA 1
ATOM 5798 C C . SER A 1 754 ? -1.598 41.781 3.688 1 81.81 754 SER A C 1
ATOM 5800 O O . SER A 1 754 ? -1.128 40.719 3.338 1 81.81 754 SER A O 1
ATOM 5802 N N . ASN A 1 755 ? -0.873 42.969 3.877 1 87.62 755 ASN A N 1
ATOM 5803 C CA . ASN A 1 755 ? 0.571 42.969 4.09 1 87.62 755 ASN A CA 1
ATOM 5804 C C . ASN A 1 755 ? 0.935 43.406 5.504 1 87.62 755 ASN A C 1
ATOM 5806 O O . ASN A 1 755 ? 0.926 44.594 5.809 1 87.62 755 ASN A O 1
ATOM 5810 N N . SER A 1 756 ? 1.287 42.406 6.324 1 88.62 756 SER A N 1
ATOM 5811 C CA . SER A 1 756 ? 1.495 42.656 7.746 1 88.62 756 SER A CA 1
ATOM 5812 C C . SER A 1 756 ? 2.654 43.594 7.973 1 88.62 756 SER A C 1
ATOM 5814 O O . SER A 1 756 ? 2.613 44.438 8.891 1 88.62 756 SER A O 1
ATOM 5816 N N . VAL A 1 757 ? 3.721 43.594 7.156 1 91.38 757 VAL A N 1
ATOM 5817 C CA . VAL A 1 757 ? 4.891 44.438 7.34 1 91.38 757 VAL A CA 1
ATOM 5818 C C . VAL A 1 757 ? 4.543 45.875 6.977 1 91.38 757 VAL A C 1
ATOM 5820 O O . VAL A 1 757 ? 4.883 46.812 7.707 1 91.38 757 VAL A O 1
ATOM 5823 N N . GLN A 1 758 ? 3.846 46.094 5.902 1 90.38 758 GLN A N 1
ATOM 5824 C CA . GLN A 1 758 ? 3.457 47.438 5.488 1 90.38 758 GLN A CA 1
ATOM 5825 C C . GLN A 1 758 ? 2.434 48.031 6.453 1 90.38 758 GLN A C 1
ATOM 5827 O O . GLN A 1 758 ? 2.449 49.25 6.715 1 90.38 758 GLN A O 1
ATOM 5832 N N . GLN A 1 759 ? 1.532 47.219 6.938 1 91.44 759 GLN A N 1
ATOM 5833 C CA . GLN A 1 759 ? 0.542 47.688 7.902 1 91.44 759 GLN A CA 1
ATOM 5834 C C . GLN A 1 759 ? 1.208 48.125 9.203 1 91.44 759 GLN A C 1
ATOM 5836 O O . GLN A 1 759 ? 0.743 49.062 9.859 1 91.44 759 GLN A O 1
ATOM 5841 N N . PHE A 1 760 ? 2.25 47.5 9.547 1 93.44 760 PHE A N 1
ATOM 5842 C CA . PHE A 1 760 ? 2.975 47.875 10.758 1 93.44 760 PHE A CA 1
ATOM 5843 C C . PHE A 1 760 ? 3.639 49.219 10.586 1 93.44 760 PHE A C 1
ATOM 5845 O O . PHE A 1 760 ? 3.609 50.062 11.5 1 93.44 760 PHE A O 1
ATOM 5852 N N . ILE A 1 761 ? 4.25 49.5 9.422 1 92.94 761 ILE A N 1
ATOM 5853 C CA . ILE A 1 761 ? 4.887 50.781 9.141 1 92.94 761 ILE A CA 1
ATOM 5854 C C . ILE A 1 761 ? 3.844 51.906 9.172 1 92.94 761 ILE A C 1
ATOM 5856 O O . ILE A 1 761 ? 4.086 52.969 9.742 1 92.94 761 ILE A O 1
ATOM 5860 N N . ASP A 1 762 ? 2.73 51.625 8.641 1 91.19 762 ASP A N 1
ATOM 5861 C CA . ASP A 1 762 ? 1.654 52.594 8.641 1 91.19 762 ASP A CA 1
ATOM 5862 C C . ASP A 1 762 ? 1.151 52.875 10.055 1 91.19 762 ASP A C 1
ATOM 5864 O O . ASP A 1 762 ? 0.813 54.031 10.391 1 91.19 762 ASP A O 1
ATOM 5868 N N . LEU A 1 763 ? 1.053 51.844 10.852 1 93.44 763 LEU A N 1
ATOM 5869 C CA . LEU A 1 763 ? 0.615 52 12.234 1 93.44 763 LEU A CA 1
ATOM 5870 C C . LEU A 1 763 ? 1.586 52.875 13.016 1 93.44 763 LEU A C 1
ATOM 5872 O O . LEU A 1 763 ? 1.166 53.688 13.852 1 93.44 763 LEU A O 1
ATOM 5876 N N . CYS A 1 764 ? 2.875 52.75 12.805 1 94.44 764 CYS A N 1
ATOM 5877 C CA . CYS A 1 764 ? 3.877 53.562 13.484 1 94.44 764 CYS A CA 1
ATOM 5878 C C . CYS A 1 764 ? 3.701 55.031 13.141 1 94.44 764 CYS A C 1
ATOM 5880 O O . CYS A 1 764 ? 3.826 55.906 14.008 1 94.44 764 CYS A O 1
ATOM 5882 N N . SER A 1 765 ? 3.371 55.344 11.922 1 92.69 765 SER A N 1
ATOM 5883 C CA . SER A 1 765 ? 3.203 56.719 11.484 1 92.69 765 SER A CA 1
ATOM 5884 C C . SER A 1 765 ? 1.95 57.344 12.094 1 92.69 765 SER A C 1
ATOM 5886 O O . SER A 1 765 ? 1.971 58.5 12.523 1 92.69 765 SER A O 1
ATOM 5888 N N . VAL A 1 766 ? 0.884 56.562 12.164 1 91.88 766 VAL A N 1
ATOM 5889 C CA . VAL A 1 766 ? -0.374 57.062 12.695 1 91.88 766 VAL A CA 1
ATOM 5890 C C . VAL A 1 766 ? -0.27 57.219 14.211 1 91.88 766 VAL A C 1
ATOM 5892 O O . VAL A 1 766 ? -0.856 58.156 14.797 1 91.88 766 VAL A O 1
ATOM 5895 N N . ALA A 1 767 ? 0.553 56.375 14.883 1 93.94 767 ALA A N 1
ATOM 5896 C CA . ALA A 1 767 ? 0.703 56.406 16.344 1 93.94 767 ALA A CA 1
ATOM 5897 C C . ALA A 1 767 ? 1.783 57.406 16.75 1 93.94 767 ALA A C 1
ATOM 5899 O O . ALA A 1 767 ? 1.944 57.688 17.938 1 93.94 767 ALA A O 1
ATOM 5900 N N . ASN A 1 768 ? 2.494 58.062 15.859 1 95.12 768 ASN A N 1
ATOM 5901 C CA . ASN A 1 768 ? 3.561 59.031 16.141 1 95.12 768 ASN A CA 1
ATOM 5902 C C . ASN A 1 768 ? 4.684 58.375 16.953 1 95.12 768 ASN A C 1
ATOM 5904 O O . ASN A 1 768 ? 5.168 58.969 17.922 1 95.12 768 ASN A O 1
ATOM 5908 N N . ILE A 1 769 ? 4.949 57.094 16.578 1 95.94 769 ILE A N 1
ATOM 5909 C CA . ILE A 1 769 ? 6 56.344 17.25 1 95.94 769 ILE A CA 1
ATOM 5910 C C . ILE A 1 769 ? 7.012 55.844 16.219 1 95.94 769 ILE A C 1
ATOM 5912 O O . ILE A 1 769 ? 6.641 55.219 15.219 1 95.94 769 ILE A O 1
ATOM 5916 N N . SER A 1 770 ? 8.234 56.156 16.344 1 96.44 770 SER A N 1
ATOM 5917 C CA . SER A 1 770 ? 9.312 55.594 15.523 1 96.44 770 SER A CA 1
ATOM 5918 C C . SER A 1 770 ? 9.961 54.406 16.188 1 96.44 770 SER A C 1
ATOM 5920 O O . SER A 1 770 ? 9.836 54.219 17.406 1 96.44 770 SER A O 1
ATOM 5922 N N . VAL A 1 771 ? 10.523 53.531 15.391 1 96.62 771 VAL A N 1
ATOM 5923 C CA . VAL A 1 771 ? 11.148 52.312 15.914 1 96.62 771 VAL A CA 1
ATOM 5924 C C . VAL A 1 771 ? 12.648 52.344 15.617 1 96.62 771 VAL A C 1
ATOM 5926 O O . VAL A 1 771 ? 13.055 52.531 14.461 1 96.62 771 VAL A O 1
ATOM 5929 N N . PHE A 1 772 ? 13.43 52.281 16.672 1 96.38 772 PHE A N 1
ATOM 5930 C CA . PHE A 1 772 ? 14.883 52.219 16.609 1 96.38 772 PHE A CA 1
ATOM 5931 C C . PHE A 1 772 ? 15.375 50.812 16.875 1 96.38 772 PHE A C 1
ATOM 5933 O O . PHE A 1 772 ? 15.234 50.312 18 1 96.38 772 PHE A O 1
ATOM 5940 N N . ILE A 1 773 ? 15.945 50.125 15.82 1 96.19 773 ILE A N 1
ATOM 5941 C CA . ILE A 1 773 ? 16.344 48.719 15.922 1 96.19 773 ILE A CA 1
ATOM 5942 C C . ILE A 1 773 ? 17.859 48.625 15.75 1 96.19 773 ILE A C 1
ATOM 5944 O O . ILE A 1 773 ? 18.422 49.062 14.75 1 96.19 773 ILE A O 1
ATOM 5948 N N . MET A 1 774 ? 18.531 48.062 16.703 1 95.44 774 MET A N 1
ATOM 5949 C CA . MET A 1 774 ? 19.953 47.781 16.594 1 95.44 774 MET A CA 1
ATOM 5950 C C . MET A 1 774 ? 20.203 46.281 16.516 1 95.44 774 MET A C 1
ATOM 5952 O O . MET A 1 774 ? 20.203 45.594 17.531 1 95.44 774 MET A O 1
ATOM 5956 N N . SER A 1 775 ? 20.438 45.812 15.32 1 93.81 775 SER A N 1
ATOM 5957 C CA . SER A 1 775 ? 20.703 44.375 15.117 1 93.81 775 SER A CA 1
ATOM 5958 C C . SER A 1 775 ? 22.141 44.031 15.5 1 93.81 775 SER A C 1
ATOM 5960 O O . SER A 1 775 ? 22.422 42.906 15.922 1 93.81 775 SER A O 1
ATOM 5962 N N . HIS A 1 776 ? 23.062 44.969 15.266 1 92.75 776 HIS A N 1
ATOM 5963 C CA . HIS A 1 776 ? 24.453 44.844 15.648 1 92.75 776 HIS A CA 1
ATOM 5964 C C . HIS A 1 776 ? 24.891 46.031 16.484 1 92.75 776 HIS A C 1
ATOM 5966 O O . HIS A 1 776 ? 24.094 46.938 16.781 1 92.75 776 HIS A O 1
ATOM 5972 N N . GLU A 1 777 ? 26.078 46.094 16.922 1 91.38 777 GLU A N 1
ATOM 5973 C CA . GLU A 1 777 ? 26.562 47.156 17.781 1 91.38 777 GLU A CA 1
ATOM 5974 C C . GLU A 1 777 ? 26.547 48.5 17.062 1 91.38 777 GLU A C 1
ATOM 5976 O O . GLU A 1 777 ? 26.188 49.531 17.641 1 91.38 777 GLU A O 1
ATOM 5981 N N . ASN A 1 778 ? 26.906 48.531 15.797 1 92.81 778 ASN A N 1
ATOM 5982 C CA . ASN A 1 778 ? 27 49.781 15.078 1 92.81 778 ASN A CA 1
ATOM 5983 C C . ASN A 1 778 ? 26.109 49.781 13.836 1 92.81 778 ASN A C 1
ATOM 5985 O O . ASN A 1 778 ? 26.375 50.531 12.883 1 92.81 778 ASN A O 1
ATOM 5989 N N . TYR A 1 779 ? 25.234 48.906 13.789 1 93.62 779 TYR A N 1
ATOM 5990 C CA . TYR A 1 779 ? 24.359 48.781 12.625 1 93.62 779 TYR A CA 1
ATOM 5991 C C . TYR A 1 779 ? 22.922 48.438 13.055 1 93.62 779 TYR A C 1
ATOM 5993 O O . TYR A 1 779 ? 22.719 47.688 14.008 1 93.62 779 TYR A O 1
ATOM 6001 N N . GLY A 1 780 ? 21.953 48.969 12.367 1 94.69 780 GLY A N 1
ATOM 6002 C CA . GLY A 1 780 ? 20.562 48.719 12.688 1 94.69 780 GLY A CA 1
ATOM 6003 C C . GLY A 1 780 ? 19.594 49.281 11.664 1 94.69 780 GLY A C 1
ATOM 6004 O O . GLY A 1 780 ? 19.953 49.438 10.492 1 94.69 780 GLY A O 1
ATOM 6005 N N . PHE A 1 781 ? 18.422 49.375 12.078 1 95.88 781 PHE A N 1
ATOM 6006 C CA . PHE A 1 781 ? 17.344 49.875 11.227 1 95.88 781 PHE A CA 1
ATOM 6007 C C . PHE A 1 781 ? 16.562 50.969 11.938 1 95.88 781 PHE A C 1
ATOM 6009 O O . PHE A 1 781 ? 16.531 51.031 13.172 1 95.88 781 PHE A O 1
ATOM 6016 N N . TYR A 1 782 ? 16.047 51.875 11.172 1 95.62 782 TYR A N 1
ATOM 6017 C CA . TYR A 1 782 ? 15.227 52.969 11.703 1 95.62 782 TYR A CA 1
ATOM 6018 C C . TYR A 1 782 ? 13.922 53.094 10.922 1 95.62 782 TYR A C 1
ATOM 6020 O O . TYR A 1 782 ? 13.93 53.156 9.695 1 95.62 782 TYR A O 1
ATOM 6028 N N . LEU A 1 783 ? 12.844 53.031 11.609 1 95.88 783 LEU A N 1
ATOM 6029 C CA . LEU A 1 783 ? 11.516 53.312 11.062 1 95.88 783 LEU A CA 1
ATOM 6030 C C . LEU A 1 783 ? 11 54.656 11.523 1 95.88 783 LEU A C 1
ATOM 6032 O O . LEU A 1 783 ? 10.75 54.844 12.719 1 95.88 783 LEU A O 1
ATOM 6036 N N . HIS A 1 784 ? 10.875 55.531 10.609 1 93.69 784 HIS A N 1
ATOM 6037 C CA . HIS A 1 784 ? 10.383 56.844 10.945 1 93.69 784 HIS A CA 1
ATOM 6038 C C . HIS A 1 784 ? 8.867 56.875 11.055 1 93.69 784 HIS A C 1
ATOM 6040 O O . HIS A 1 784 ? 8.164 56.594 10.078 1 93.69 784 HIS A O 1
ATOM 6046 N N . GLY A 1 785 ? 8.375 57.062 12.312 1 94.31 785 GLY A N 1
ATOM 6047 C CA . GLY A 1 785 ? 6.934 57.062 12.539 1 94.31 785 GLY A CA 1
ATOM 6048 C C . GLY A 1 785 ? 6.41 58.375 13.094 1 94.31 785 GLY A C 1
ATOM 6049 O O . GLY A 1 785 ? 5.473 58.375 13.891 1 94.31 785 GLY A O 1
ATOM 6050 N N . ARG A 1 786 ? 7.074 59.469 12.812 1 92.25 786 ARG A N 1
ATOM 6051 C CA . ARG A 1 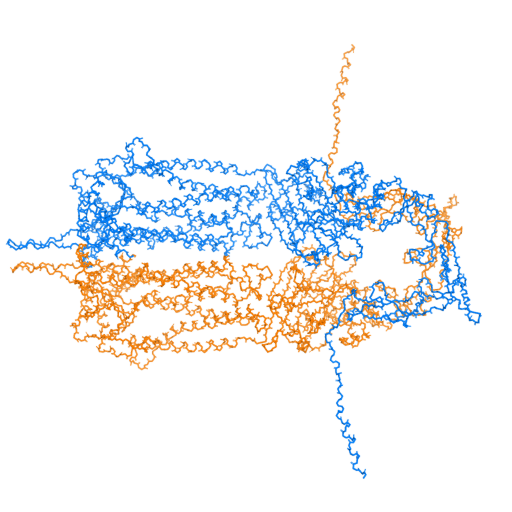786 ? 6.547 60.781 13.227 1 92.25 786 ARG A CA 1
ATOM 6052 C C . ARG A 1 786 ? 5.316 61.156 12.406 1 92.25 786 ARG A C 1
ATOM 6054 O O . ARG A 1 786 ? 5.312 61 11.188 1 92.25 786 ARG A O 1
ATOM 6061 N N . SER A 1 787 ? 4.289 61.469 13.172 1 90.38 787 SER A N 1
ATOM 6062 C CA . SER A 1 787 ? 3.035 61.781 12.492 1 90.38 787 SER A CA 1
ATOM 6063 C C . SER A 1 787 ? 3.139 63.062 11.688 1 90.38 787 SER A C 1
ATOM 6065 O O . SER A 1 787 ? 3.846 64 12.086 1 90.38 787 SER A O 1
ATOM 6067 N N . ALA A 1 788 ? 2.48 63.156 10.602 1 85.88 788 ALA A N 1
ATOM 6068 C CA . ALA A 1 788 ? 2.453 64.312 9.742 1 85.88 788 ALA A CA 1
ATOM 6069 C C . ALA A 1 788 ? 1.641 65.438 10.391 1 85.88 788 ALA A C 1
ATOM 6071 O O . ALA A 1 788 ? 1.79 66.625 10.031 1 85.88 788 ALA A O 1
ATOM 6072 N N . HIS A 1 789 ? 0.837 65.188 11.406 1 84.19 789 HIS A N 1
ATOM 6073 C CA . HIS A 1 789 ? -0.058 66.188 12.023 1 84.19 789 HIS A CA 1
ATOM 6074 C C . HIS A 1 789 ? 0.525 66.688 13.32 1 84.19 789 HIS A C 1
ATOM 6076 O O . HIS A 1 789 ? -0.015 67.625 13.898 1 84.19 789 HIS A O 1
ATOM 6082 N N . GLY A 1 790 ? 1.577 66.188 13.781 1 79.06 790 GLY A N 1
ATOM 6083 C CA . GLY A 1 790 ? 2.264 66.688 14.961 1 79.06 790 GLY A CA 1
ATOM 6084 C C . GLY A 1 790 ? 1.813 66 16.234 1 79.06 790 GLY A C 1
ATOM 6085 O O . GLY A 1 790 ? 2.555 66 17.219 1 79.06 790 GLY A O 1
ATOM 6086 N N . SER A 1 791 ? 0.489 65.75 16.359 1 85.69 791 SER A N 1
ATOM 6087 C CA . SER A 1 791 ? 0.013 65.062 17.578 1 85.69 791 SER A CA 1
ATOM 6088 C C . SER A 1 791 ? -0.89 63.875 17.25 1 85.69 791 SER A C 1
ATOM 6090 O O . SER A 1 791 ? -1.658 63.938 16.281 1 85.69 791 SER A O 1
ATOM 6092 N N . ALA A 1 792 ? -0.688 62.781 18 1 88.56 792 ALA A N 1
ATOM 6093 C CA . ALA A 1 792 ? -1.501 61.594 17.797 1 88.56 792 ALA A CA 1
ATOM 6094 C C . ALA A 1 792 ? -2.311 61.25 19.047 1 88.56 792 ALA A C 1
ATOM 6096 O O . ALA A 1 792 ? -3.275 60.5 18.984 1 88.56 792 ALA A O 1
ATOM 6097 N N . ASP A 1 793 ? -1.901 61.781 20.172 1 88.12 793 ASP A N 1
ATOM 6098 C CA . ASP A 1 793 ? -2.621 61.531 21.422 1 88.12 793 ASP A CA 1
ATOM 6099 C C . ASP A 1 793 ? -3.883 62.375 21.5 1 88.12 793 ASP A C 1
ATOM 6101 O O . ASP A 1 793 ? -3.926 63.344 22.25 1 88.12 793 ASP A O 1
ATOM 6105 N N . THR A 1 794 ? -4.859 62.031 20.766 1 87.19 794 THR A N 1
ATOM 6106 C CA . THR A 1 794 ? -6.094 62.812 20.672 1 87.19 794 THR A CA 1
ATOM 6107 C C . THR A 1 794 ? -7.312 61.875 20.672 1 87.19 794 THR A C 1
ATOM 6109 O O . THR A 1 794 ? -7.172 60.656 20.781 1 87.19 794 THR A O 1
ATOM 6112 N N . ASP A 1 795 ? -8.422 62.469 20.641 1 86.5 795 ASP A N 1
ATOM 6113 C CA . ASP A 1 795 ? -9.68 61.75 20.672 1 86.5 795 ASP A CA 1
ATOM 6114 C C . ASP A 1 795 ? -10.023 61.188 19.281 1 86.5 795 ASP A C 1
ATOM 6116 O O . ASP A 1 795 ? -9.273 61.375 18.328 1 86.5 795 ASP A O 1
ATOM 6120 N N . MET A 1 796 ? -11.078 60.5 19.172 1 86.06 796 MET A N 1
ATOM 6121 C CA . MET A 1 796 ? -11.492 59.75 17.969 1 86.06 796 MET A CA 1
ATOM 6122 C C . MET A 1 796 ? -11.82 60.719 16.828 1 86.06 796 MET A C 1
ATOM 6124 O O . MET A 1 796 ? -11.469 60.469 15.68 1 86.06 796 MET A O 1
ATOM 6128 N N . GLN A 1 797 ? -12.492 61.844 17.172 1 84.38 797 GLN A N 1
ATOM 6129 C CA . GLN A 1 797 ? -12.883 62.812 16.156 1 84.38 797 GLN A CA 1
ATOM 6130 C C . GLN A 1 797 ? -11.664 63.469 15.516 1 84.38 797 GLN A C 1
ATOM 6132 O O . GLN A 1 797 ? -11.57 63.562 14.297 1 84.38 797 GLN A O 1
ATOM 6137 N N . SER A 1 798 ? -10.773 63.875 16.406 1 86.69 798 SER A N 1
ATOM 6138 C CA . SER A 1 798 ? -9.578 64.562 15.906 1 86.69 798 SER A CA 1
ATOM 6139 C C . SER A 1 798 ? -8.719 63.594 15.07 1 86.69 798 SER A C 1
ATOM 6141 O O . SER A 1 798 ? -8.148 64 14.062 1 86.69 798 SER A O 1
ATOM 6143 N N . LEU A 1 799 ? -8.625 62.438 15.445 1 87.56 799 LEU A N 1
ATOM 6144 C CA . LEU A 1 799 ? -7.84 61.438 14.703 1 87.56 799 LEU A CA 1
ATOM 6145 C C . LEU A 1 799 ? -8.492 61.125 13.359 1 87.56 799 LEU A C 1
ATOM 6147 O O . LEU A 1 799 ? -7.793 60.938 12.359 1 87.56 799 LEU A O 1
ATOM 6151 N N . GLY A 1 800 ? -9.82 61 13.328 1 84.19 800 GLY A N 1
ATOM 6152 C CA . GLY A 1 800 ? -10.539 60.781 12.078 1 84.19 800 GLY A CA 1
ATOM 6153 C C . GLY A 1 800 ? -10.344 61.938 11.078 1 84.19 800 GLY A C 1
ATOM 6154 O O . GLY A 1 800 ? -10.211 61.688 9.883 1 84.19 800 GLY A O 1
ATOM 6155 N N . GLU A 1 801 ? -10.312 63.094 11.625 1 84.69 801 GLU A N 1
ATOM 6156 C CA . GLU A 1 801 ? -10.094 64.25 10.766 1 84.69 801 GLU A CA 1
ATOM 6157 C C . GLU A 1 801 ? -8.672 64.25 10.227 1 84.69 801 GLU A C 1
ATOM 6159 O O . GLU A 1 801 ? -8.445 64.688 9.078 1 84.69 801 GLU A O 1
ATOM 6164 N N . GLN A 1 802 ? -7.793 63.938 11.039 1 86.19 802 GLN A N 1
ATOM 6165 C CA . GLN A 1 802 ? -6.402 63.875 10.602 1 86.19 802 GLN A CA 1
ATOM 6166 C C . GLN A 1 802 ? -6.223 62.844 9.477 1 86.19 802 GLN A C 1
ATOM 6168 O O . GLN A 1 802 ? -5.52 63.125 8.5 1 86.19 802 GLN A O 1
ATOM 6173 N N . LEU A 1 803 ? -6.805 61.719 9.562 1 85.44 803 LEU A N 1
ATOM 6174 C CA . LEU A 1 803 ? -6.695 60.656 8.547 1 85.44 803 LEU A CA 1
ATOM 6175 C C . LEU A 1 803 ? -7.379 61.094 7.254 1 85.44 803 LEU A C 1
ATOM 6177 O O . LEU A 1 803 ? -6.918 60.75 6.164 1 85.44 803 LEU A O 1
ATOM 6181 N N . LYS A 1 804 ? -8.422 61.844 7.414 1 83.44 804 LYS A N 1
ATOM 6182 C CA . LYS A 1 804 ? -9.102 62.375 6.238 1 83.44 804 LYS A CA 1
ATOM 6183 C C . LYS A 1 804 ? -8.227 63.375 5.512 1 83.44 804 LYS A C 1
ATOM 6185 O O . LYS A 1 804 ? -8.148 63.375 4.281 1 83.44 804 LYS A O 1
ATOM 6190 N N . ARG A 1 805 ? -7.641 64.188 6.285 1 85.62 805 ARG A N 1
ATOM 6191 C CA . ARG A 1 805 ? -6.75 65.188 5.699 1 85.62 805 ARG A CA 1
ATOM 6192 C C . ARG A 1 805 ? -5.59 64.5 4.969 1 85.62 805 ARG A C 1
ATOM 6194 O O . ARG A 1 805 ? -5.145 65 3.928 1 85.62 805 ARG A O 1
ATOM 6201 N N . GLU A 1 806 ? -5.102 63.469 5.449 1 84.62 806 GLU A N 1
ATOM 6202 C CA . GLU A 1 806 ? -4.016 62.719 4.809 1 84.62 806 GLU A CA 1
ATOM 6203 C C . GLU A 1 806 ? -4.48 62.062 3.506 1 84.62 806 GLU A C 1
ATOM 6205 O O . GLU A 1 806 ? -3.727 62.031 2.533 1 84.62 806 GLU A O 1
ATOM 6210 N N . GLN A 1 807 ? -5.676 61.531 3.529 1 82.44 807 GLN A N 1
ATOM 6211 C CA . GLN A 1 807 ? -6.215 60.906 2.334 1 82.44 807 GLN A CA 1
ATOM 6212 C C . GLN A 1 807 ? -6.41 61.938 1.21 1 82.44 807 GLN A C 1
ATOM 6214 O O . GLN A 1 807 ? -6.262 61.594 0.032 1 82.44 807 GLN A O 1
ATOM 6219 N N . GLU A 1 808 ? -6.746 63.156 1.651 1 82.12 808 GLU A N 1
ATOM 6220 C CA . GLU A 1 808 ? -6.949 64.25 0.669 1 82.12 808 GLU A CA 1
ATOM 6221 C C . GLU A 1 808 ? -5.637 64.938 0.345 1 82.12 808 GLU A C 1
ATOM 6223 O O . GLU A 1 808 ? -5.629 65.938 -0.377 1 82.12 808 GLU A O 1
ATOM 6228 N N . ASP A 1 809 ? -4.496 64.438 0.817 1 80.69 809 ASP A N 1
ATOM 6229 C CA . ASP A 1 809 ? -3.15 64.938 0.557 1 80.69 809 ASP A CA 1
ATOM 6230 C C . ASP A 1 809 ? -3.014 66.375 0.997 1 80.69 809 ASP A C 1
ATOM 6232 O O . ASP A 1 809 ? -2.438 67.25 0.28 1 80.69 809 ASP A O 1
ATOM 6236 N N . MET A 1 810 ? -3.59 66.75 2.158 1 81.94 810 MET A N 1
ATOM 6237 C CA . MET A 1 810 ? -3.529 68.062 2.68 1 81.94 810 MET A CA 1
ATOM 6238 C C . MET A 1 810 ? -2.525 68.188 3.822 1 81.94 810 MET A C 1
ATOM 6240 O O . MET A 1 810 ? -2.527 69.188 4.57 1 81.94 810 MET A O 1
ATOM 6244 N N . CYS A 1 811 ? -1.812 67.188 3.975 1 81.19 811 CYS A N 1
ATOM 6245 C CA . CYS A 1 811 ? -0.814 67.25 5.039 1 81.19 811 CYS A CA 1
ATOM 6246 C C . CYS A 1 811 ? 0.571 66.875 4.492 1 81.19 811 CYS A C 1
ATOM 6248 O O . CYS A 1 811 ? 0.713 66.562 3.318 1 81.19 811 CYS A O 1
ATOM 6250 N N . ALA A 1 812 ? 1.595 67.125 5.348 1 79.5 812 ALA A N 1
ATOM 6251 C CA . ALA A 1 812 ? 2.975 66.812 4.977 1 79.5 812 ALA A CA 1
ATOM 6252 C C . ALA A 1 812 ? 3.184 65.312 4.809 1 79.5 812 ALA A C 1
ATOM 6254 O O . ALA A 1 812 ? 2.4 64.5 5.32 1 79.5 812 ALA A O 1
ATOM 6255 N N . HIS A 1 813 ? 4.188 65.062 4.07 1 84.69 813 HIS A N 1
ATOM 6256 C CA . HIS A 1 813 ? 4.492 63.625 3.822 1 84.69 813 HIS A CA 1
ATOM 6257 C C . HIS A 1 813 ? 5.102 62.969 5.055 1 84.69 813 HIS A C 1
ATOM 6259 O O . HIS A 1 813 ? 5.68 63.656 5.906 1 84.69 813 HIS A O 1
ATOM 6265 N N . ARG A 1 814 ? 4.926 61.625 5.234 1 85.31 814 ARG A N 1
ATOM 6266 C CA . ARG A 1 814 ? 5.312 60.844 6.406 1 85.31 814 ARG A CA 1
ATOM 6267 C C . ARG A 1 814 ? 6.82 60.625 6.438 1 85.31 814 ARG A C 1
ATOM 6269 O O . ARG A 1 814 ? 7.352 60.094 7.414 1 85.31 814 ARG A O 1
ATOM 6276 N N . GLY A 1 815 ? 7.559 61.156 5.57 1 86.75 815 GLY A N 1
ATOM 6277 C CA . GLY A 1 815 ? 8.977 60.844 5.477 1 86.75 815 GLY A CA 1
ATOM 6278 C C . GLY A 1 815 ? 9.836 61.688 6.395 1 86.75 815 GLY A C 1
ATOM 6279 O O . GLY A 1 815 ? 9.367 62.688 6.945 1 86.75 815 GLY A O 1
ATOM 6280 N N . LEU A 1 816 ? 11.023 61.094 6.695 1 86.38 816 LEU A N 1
ATOM 6281 C CA . LEU A 1 816 ? 11.984 61.781 7.551 1 86.38 816 LEU A CA 1
ATOM 6282 C C . LEU A 1 816 ? 12.445 63.062 6.906 1 86.38 816 LEU A C 1
ATOM 6284 O O . LEU A 1 816 ? 12.531 64.125 7.578 1 86.38 816 LEU A O 1
ATOM 6288 N N . VAL A 1 817 ? 12.727 63 5.574 1 85.38 817 VAL A N 1
ATOM 6289 C CA . VAL A 1 817 ? 13.117 64.188 4.832 1 85.38 817 VAL A CA 1
ATOM 6290 C C . VAL A 1 817 ? 11.883 64.938 4.316 1 85.38 817 VAL A C 1
ATOM 6292 O O . VAL A 1 817 ? 10.953 64.25 3.811 1 85.38 817 VAL A O 1
ATOM 6295 N N . PRO A 1 818 ? 11.891 66.188 4.562 1 83.38 818 PRO A N 1
ATOM 6296 C CA . PRO A 1 818 ? 10.727 66.938 4.094 1 83.38 818 PRO A CA 1
ATOM 6297 C C . PRO A 1 818 ? 10.461 66.75 2.604 1 83.38 818 PRO A C 1
ATOM 6299 O O . PRO A 1 818 ? 11.383 66.812 1.793 1 83.38 818 PRO A O 1
ATOM 6302 N N . GLY A 1 819 ? 9.352 66.375 2.225 1 79.88 819 GLY A N 1
ATOM 6303 C CA . GLY A 1 819 ? 8.945 66.188 0.84 1 79.88 819 GLY A CA 1
ATOM 6304 C C . GLY A 1 819 ? 9.094 64.812 0.35 1 79.88 819 GLY A C 1
ATOM 6305 O O . GLY A 1 819 ? 8.664 64.438 -0.759 1 79.88 819 GLY A O 1
ATOM 6306 N N . CYS A 1 820 ? 9.742 63.938 1.143 1 82.94 820 CYS A N 1
ATOM 6307 C CA . CYS A 1 820 ? 9.938 62.562 0.741 1 82.94 820 CYS A CA 1
ATOM 6308 C C . CYS A 1 820 ? 9.016 61.625 1.522 1 82.94 820 CYS A C 1
ATOM 6310 O O . CYS A 1 820 ? 8.57 61.969 2.617 1 82.94 820 CYS A O 1
ATOM 6312 N N . GLU A 1 821 ? 8.664 60.531 0.887 1 85.19 821 GLU A N 1
ATOM 6313 C CA . GLU A 1 821 ? 7.758 59.562 1.51 1 85.19 821 GLU A CA 1
ATOM 6314 C C . GLU A 1 821 ? 8.523 58.375 2.105 1 85.19 821 GLU A C 1
ATOM 6316 O O . GLU A 1 821 ? 7.926 57.469 2.668 1 85.19 821 GLU A O 1
ATOM 6321 N N . GLN A 1 822 ? 9.812 58.469 2.166 1 89.06 822 GLN A N 1
ATOM 6322 C CA . GLN A 1 822 ? 10.602 57.344 2.654 1 89.06 822 GLN A CA 1
ATOM 6323 C C . GLN A 1 822 ? 10.562 57.281 4.176 1 89.06 822 GLN A C 1
ATOM 6325 O O . GLN A 1 822 ? 10.898 58.25 4.863 1 89.06 822 GLN A O 1
ATOM 6330 N N . GLN A 1 823 ? 10.148 56.031 4.66 1 91.88 823 GLN A N 1
ATOM 6331 C CA . GLN A 1 823 ? 9.984 55.906 6.102 1 91.88 823 GLN A CA 1
ATOM 6332 C C . GLN A 1 823 ? 10.961 54.875 6.66 1 91.88 823 GLN A C 1
ATOM 6334 O O . GLN A 1 823 ? 11.219 54.812 7.867 1 91.88 823 GLN A O 1
ATOM 6339 N N . THR A 1 824 ? 11.523 54 5.82 1 94.25 824 THR A N 1
ATOM 6340 C CA . THR A 1 824 ? 12.398 52.938 6.289 1 94.25 824 THR A CA 1
ATOM 6341 C C . THR A 1 824 ? 13.844 53.188 5.887 1 94.25 824 THR A C 1
ATOM 6343 O O . THR A 1 824 ? 14.117 53.562 4.746 1 94.25 824 THR A O 1
ATOM 6346 N N . PHE A 1 825 ? 14.781 53.031 6.809 1 94.06 825 PHE A N 1
ATOM 6347 C CA . PHE A 1 825 ? 16.188 53.312 6.582 1 94.06 825 PHE A CA 1
ATOM 6348 C C . PHE A 1 825 ? 17.078 52.25 7.227 1 94.06 825 PHE A C 1
ATOM 6350 O O . PHE A 1 825 ? 16.688 51.656 8.234 1 94.06 825 PHE A O 1
ATOM 6357 N N . GLU A 1 826 ? 18.203 52.031 6.664 1 94.5 826 GLU A N 1
ATOM 6358 C CA . GLU A 1 826 ? 19.297 51.312 7.301 1 94.5 826 GLU A CA 1
ATOM 6359 C C . GLU A 1 826 ? 20.312 52.281 7.902 1 94.5 826 GLU A C 1
ATOM 6361 O O . GLU A 1 826 ? 20.594 53.312 7.32 1 94.5 826 GLU A O 1
ATOM 6366 N N . MET A 1 827 ? 20.828 51.875 9.117 1 93.81 827 MET A N 1
ATOM 6367 C CA . MET A 1 827 ? 21.688 52.844 9.805 1 93.81 827 MET A CA 1
ATOM 6368 C C . MET A 1 827 ? 23.047 52.25 10.133 1 93.81 827 MET A C 1
ATOM 6370 O O . MET A 1 827 ? 23.125 51.094 10.562 1 93.81 827 MET A O 1
ATOM 6374 N N . ALA A 1 828 ? 24.031 52.938 9.789 1 94 828 ALA A N 1
ATOM 6375 C CA . ALA A 1 828 ? 25.375 52.719 10.305 1 94 828 ALA A CA 1
ATOM 6376 C C . ALA A 1 828 ? 25.734 53.781 11.344 1 94 828 ALA A C 1
ATOM 6378 O O . ALA A 1 828 ? 25.797 54.969 11.031 1 94 828 ALA A O 1
ATOM 6379 N N . LEU A 1 829 ? 25.938 53.406 12.625 1 93.75 829 LEU A N 1
ATOM 6380 C CA . LEU A 1 829 ? 26.062 54.312 13.75 1 93.75 829 LEU A CA 1
ATOM 6381 C C . LEU A 1 829 ? 27.5 54.375 14.258 1 93.75 829 LEU A C 1
ATOM 6383 O O . LEU A 1 829 ? 28.219 53.375 14.211 1 93.75 829 LEU A O 1
ATOM 6387 N N . PRO A 1 830 ? 27.844 55.562 14.711 1 91.69 830 PRO A N 1
ATOM 6388 C CA . PRO A 1 830 ? 29.156 55.656 15.359 1 91.69 830 PRO A CA 1
ATOM 6389 C C . PRO A 1 830 ? 29.188 55.031 16.75 1 91.69 830 PRO A C 1
ATOM 6391 O O . PRO A 1 830 ? 28.156 54.906 17.406 1 91.69 830 PRO A O 1
ATOM 6394 N N . PRO A 1 831 ? 30.281 54.562 17.25 1 90.5 831 PRO A N 1
ATOM 6395 C CA . PRO A 1 831 ? 30.391 53.906 18.547 1 90.5 831 PRO A CA 1
ATOM 6396 C C . PRO A 1 831 ? 29.953 54.812 19.703 1 90.5 831 PRO A C 1
ATOM 6398 O O . PRO A 1 831 ? 29.516 54.344 20.75 1 90.5 831 PRO A O 1
ATOM 6401 N N . LYS A 1 832 ? 30.016 56.156 19.516 1 89.69 832 LYS A N 1
ATOM 6402 C CA . LYS A 1 832 ? 29.578 57.125 20.547 1 89.69 832 LYS A CA 1
ATOM 6403 C C . LYS A 1 832 ? 28.094 56.969 20.844 1 89.69 832 LYS A C 1
ATOM 6405 O O . LYS A 1 832 ? 27.672 57.125 21.984 1 89.69 832 LYS A O 1
ATOM 6410 N N . MET A 1 833 ? 27.359 56.688 19.828 1 91.12 833 MET A N 1
ATOM 6411 C CA . MET A 1 833 ? 25.922 56.5 20 1 91.12 833 MET A CA 1
ATOM 6412 C C . MET A 1 833 ? 25.641 55.312 20.891 1 91.12 833 MET A C 1
ATOM 6414 O O . MET A 1 833 ? 24.797 55.375 21.797 1 91.12 833 MET A O 1
ATOM 6418 N N . ARG A 1 834 ? 26.344 54.219 20.734 1 88.88 834 ARG A N 1
ATOM 6419 C CA . ARG A 1 834 ? 26.156 53 21.531 1 88.88 834 ARG A CA 1
ATOM 6420 C C . ARG A 1 834 ? 26.578 53.25 22.984 1 88.88 834 ARG A C 1
ATOM 6422 O O . ARG A 1 834 ? 25.938 52.75 23.906 1 88.88 834 ARG A O 1
ATOM 6429 N N . ALA A 1 835 ? 27.594 53.938 23.125 1 89 835 ALA A N 1
ATOM 6430 C CA . ALA A 1 835 ? 28.078 54.25 24.469 1 89 835 ALA A CA 1
ATOM 6431 C C . ALA A 1 835 ? 27.031 55.062 25.234 1 89 835 ALA A C 1
ATOM 6433 O O . ALA A 1 835 ? 26.812 54.844 26.438 1 89 835 ALA A O 1
ATOM 6434 N N . PHE A 1 836 ? 26.406 55.969 24.547 1 88.44 836 PHE A N 1
ATOM 6435 C CA . PHE A 1 836 ? 25.359 56.75 25.188 1 88.44 836 PHE A CA 1
ATOM 6436 C C . PHE A 1 836 ? 24.172 55.844 25.562 1 88.44 836 PHE A C 1
ATOM 6438 O O . PHE A 1 836 ? 23.625 55.969 26.656 1 88.44 836 PHE A O 1
ATOM 6445 N N . CYS A 1 837 ? 23.766 55 24.656 1 88.56 837 CYS A N 1
ATOM 6446 C CA . CYS A 1 837 ? 22.641 54.125 24.922 1 88.56 837 CYS A CA 1
ATOM 6447 C C . CYS A 1 837 ? 22.938 53.188 26.094 1 88.56 837 CYS A C 1
ATOM 6449 O O . CYS A 1 837 ? 22.062 52.938 26.922 1 88.56 837 CYS A O 1
ATOM 6451 N N . ARG A 1 838 ? 24.125 52.781 26.234 1 88.31 838 ARG A N 1
ATOM 6452 C CA . ARG A 1 838 ? 24.516 51.906 27.344 1 88.31 838 ARG A CA 1
ATOM 6453 C C . ARG A 1 838 ? 24.562 52.656 28.656 1 88.31 838 ARG A C 1
ATOM 6455 O O . ARG A 1 838 ? 24.234 52.094 29.703 1 88.31 838 ARG A O 1
ATOM 6462 N N . ARG A 1 839 ? 24.922 53.844 28.641 1 87.75 839 ARG A N 1
ATOM 6463 C CA . ARG A 1 839 ? 24.953 54.656 29.844 1 87.75 839 ARG A CA 1
ATOM 6464 C C . ARG A 1 839 ? 23.562 54.875 30.406 1 87.75 839 ARG A C 1
ATOM 6466 O O . ARG A 1 839 ? 23.359 54.875 31.625 1 87.75 839 ARG A O 1
ATOM 6473 N N . VAL A 1 840 ? 22.656 54.969 29.5 1 87.31 840 VAL A N 1
ATOM 6474 C CA . VAL A 1 840 ? 21.281 55.219 29.906 1 87.31 840 VAL A CA 1
ATOM 6475 C C . VAL A 1 840 ? 20.688 53.938 30.516 1 87.31 840 VAL A C 1
ATOM 6477 O O . VAL A 1 840 ? 19.906 54 31.469 1 87.31 840 VAL A O 1
ATOM 6480 N N . THR A 1 841 ? 21.062 52.781 30.031 1 85.06 841 THR A N 1
ATOM 6481 C CA . THR A 1 841 ? 20.469 51.531 30.484 1 85.06 841 THR A CA 1
ATOM 6482 C C . THR A 1 841 ? 21.312 50.875 31.594 1 85.06 841 THR A C 1
ATOM 6484 O O . THR A 1 841 ? 20.891 49.906 32.219 1 85.06 841 THR A O 1
ATOM 6487 N N . ALA A 1 842 ? 22.5 51.312 31.875 1 82.25 842 ALA A N 1
ATOM 6488 C CA . ALA A 1 842 ? 23.438 50.75 32.844 1 82.25 842 ALA A CA 1
ATOM 6489 C C . ALA A 1 842 ? 22.828 50.656 34.219 1 82.25 842 ALA A C 1
ATOM 6491 O O . ALA A 1 842 ? 22.969 49.625 34.906 1 82.25 842 ALA A O 1
ATOM 6492 N N . PRO A 1 843 ? 22.141 51.688 34.656 1 78.31 843 PRO A N 1
ATOM 6493 C CA . PRO A 1 843 ? 21.594 51.594 36.031 1 78.31 843 PRO A CA 1
ATOM 6494 C C . PRO A 1 843 ? 20.547 50.469 36.156 1 78.31 843 PRO A C 1
ATOM 6496 O O . PRO A 1 843 ? 20.297 50 37.281 1 78.31 843 PRO A O 1
ATOM 6499 N N . LEU A 1 844 ? 19.953 50.125 35.094 1 77.88 844 LEU A N 1
ATOM 6500 C CA . LEU A 1 844 ? 18.938 49.094 35.125 1 77.88 844 LEU A CA 1
ATOM 6501 C C . LEU A 1 844 ? 19.562 47.719 35.25 1 77.88 844 LEU A C 1
ATOM 6503 O O . LEU A 1 844 ? 18.969 46.812 35.844 1 77.88 844 LEU A O 1
ATOM 6507 N N . ASP A 1 845 ? 20.797 47.531 34.625 1 67.62 845 ASP A N 1
ATOM 6508 C CA . ASP A 1 845 ? 21.484 46.25 34.656 1 67.62 845 ASP A CA 1
ATOM 6509 C C . ASP A 1 845 ? 22.125 45.969 36.031 1 67.62 845 ASP A C 1
ATOM 6511 O O . ASP A 1 845 ? 22.234 44.812 36.469 1 67.62 845 ASP A O 1
ATOM 6515 N N . THR A 1 846 ? 22.797 47 36.75 1 56.62 846 THR A N 1
ATOM 6516 C CA . THR A 1 846 ? 23.484 46.812 38.031 1 56.62 846 THR A CA 1
ATOM 6517 C C . THR A 1 846 ? 22.516 46.375 39.125 1 56.62 846 THR A C 1
ATOM 6519 O O . THR A 1 846 ? 22.891 45.656 40.031 1 56.62 846 THR A O 1
ATOM 6522 N N . THR A 1 847 ? 21.312 46.781 39.125 1 48.69 847 THR A N 1
ATOM 6523 C CA . THR A 1 847 ? 20.438 46.375 40.219 1 48.69 847 THR A CA 1
ATOM 6524 C C . THR A 1 847 ? 20.078 44.906 40.125 1 48.69 847 THR A C 1
ATOM 6526 O O . THR A 1 847 ? 19.719 44.281 41.125 1 48.69 847 THR A O 1
ATOM 6529 N N . SER A 1 848 ? 20.094 44.344 38.969 1 45.62 848 SER A N 1
ATOM 6530 C CA . SER A 1 848 ? 19.828 42.906 38.844 1 45.62 848 SER A CA 1
ATOM 6531 C C . SER A 1 848 ? 21.016 42.094 39.344 1 45.62 848 SER A C 1
ATOM 6533 O O . SER A 1 848 ? 20.844 40.938 39.781 1 45.62 848 SER A O 1
ATOM 6535 N N . GLY A 1 849 ? 22.281 42.562 39.312 1 40.38 849 GLY A N 1
ATOM 6536 C CA . GLY A 1 849 ? 23.484 41.844 39.75 1 40.38 849 GLY A CA 1
ATOM 6537 C C . GLY A 1 849 ? 23.656 41.812 41.25 1 40.38 849 GLY A C 1
ATOM 6538 O O . GLY A 1 849 ? 24.234 40.844 41.781 1 40.38 849 GLY A O 1
ATOM 6539 N N . HIS A 1 850 ? 23.594 42.906 41.938 1 37.56 850 HIS A N 1
ATOM 6540 C CA . HIS A 1 850 ? 23.922 42.812 43.375 1 37.56 850 HIS A CA 1
ATOM 6541 C C . HIS A 1 850 ? 22.984 41.875 44.094 1 37.56 850 HIS A C 1
ATOM 6543 O O . HIS A 1 850 ? 23.312 41.375 45.188 1 37.56 850 HIS A O 1
ATOM 6549 N N . ARG A 1 851 ? 21.703 41.969 43.875 1 39.44 851 ARG A N 1
ATOM 6550 C CA . ARG A 1 851 ? 20.875 41.031 44.688 1 39.44 851 ARG A CA 1
ATOM 6551 C C . ARG A 1 851 ? 21.109 39.594 44.281 1 39.44 851 ARG A C 1
ATOM 6553 O O . ARG A 1 851 ? 20.484 38.688 44.812 1 39.44 851 ARG A O 1
ATOM 6560 N N . SER A 1 852 ? 21.859 39.375 43.25 1 36.81 852 SER A N 1
ATOM 6561 C CA . SER A 1 852 ? 22.031 37.938 42.906 1 36.81 852 SER A CA 1
ATOM 6562 C C . SER A 1 852 ? 22.891 37.25 43.969 1 36.81 852 SER A C 1
ATOM 6564 O O . SER A 1 852 ? 23.094 36.031 43.906 1 36.81 852 SER A O 1
ATOM 6566 N N . ARG A 1 853 ? 23.812 37.844 44.719 1 36.75 853 ARG A N 1
ATOM 6567 C CA . ARG A 1 853 ? 24.578 37 45.625 1 36.75 853 ARG A CA 1
ATOM 6568 C C . ARG A 1 853 ? 23.672 36.406 46.719 1 36.75 853 ARG A C 1
ATOM 6570 O O . ARG A 1 853 ? 23.922 35.312 47.188 1 36.75 853 ARG A O 1
ATOM 6577 N N . GLN A 1 854 ? 22.969 37.188 47.469 1 31.59 854 GLN A N 1
ATOM 6578 C CA . GLN A 1 854 ? 22.297 36.5 48.562 1 31.59 854 GLN A CA 1
ATOM 6579 C C . GLN A 1 854 ? 21.234 35.531 48.062 1 31.59 854 GLN A C 1
ATOM 6581 O O . GLN A 1 854 ? 21.078 34.438 48.594 1 31.59 854 GLN A O 1
ATOM 6586 N N . LEU A 1 855 ? 20 36.031 47.594 1 30.61 855 LEU A N 1
ATOM 6587 C CA . LEU A 1 855 ? 18.922 35.094 47.344 1 30.61 855 LEU A CA 1
ATOM 6588 C C . LEU A 1 855 ? 19.172 34.25 46.094 1 30.61 855 LEU A C 1
ATOM 6590 O O . LEU A 1 855 ? 18.984 34.75 44.969 1 30.61 855 LEU A O 1
ATOM 6594 N N . MET A 1 856 ? 20.328 33.594 45.844 1 30.45 856 MET A N 1
ATOM 6595 C CA . MET A 1 856 ? 20.625 32.562 44.875 1 30.45 856 MET A CA 1
ATOM 6596 C C . MET A 1 856 ? 19.453 31.578 44.75 1 30.45 856 MET A C 1
ATOM 6598 O O . MET A 1 856 ? 19.516 30.641 43.969 1 30.45 856 MET A O 1
ATOM 6602 N N . SER A 1 857 ? 18.812 31.172 45.875 1 28.3 857 SER A N 1
ATOM 6603 C CA . SER A 1 857 ? 18 29.953 45.781 1 28.3 857 SER A CA 1
ATOM 6604 C C . SER A 1 857 ? 16.891 30.125 44.75 1 28.3 857 SER A C 1
ATOM 6606 O O . SER A 1 857 ? 16.547 29.172 44.031 1 28.3 857 SER A O 1
ATOM 6608 N N . THR A 1 858 ? 15.852 30.984 45.031 1 29.39 858 THR A N 1
ATOM 6609 C CA . THR A 1 858 ? 14.625 30.797 44.25 1 29.39 858 THR A CA 1
ATOM 6610 C C . THR A 1 858 ? 14.789 31.312 42.844 1 29.39 858 THR A C 1
ATOM 6612 O O . THR A 1 858 ? 15.328 32.406 42.625 1 29.39 858 THR A O 1
ATOM 6615 N N . LYS A 1 859 ? 14.984 30.469 41.844 1 35.81 859 LYS A N 1
ATOM 6616 C CA . LYS A 1 859 ? 15.016 30.531 40.375 1 35.81 859 LYS A CA 1
ATOM 6617 C C . LYS A 1 859 ? 14.219 31.719 39.875 1 35.81 859 LYS A C 1
ATOM 6619 O O . LYS A 1 859 ? 13.062 31.562 39.469 1 35.81 859 LYS A O 1
ATOM 6624 N N . SER A 1 860 ? 14.148 32.812 40.562 1 33.31 860 SER A N 1
ATOM 6625 C CA . SER A 1 860 ? 13.328 33.875 39.969 1 33.31 860 SER A CA 1
ATOM 6626 C C . SER A 1 860 ? 13.891 34.344 38.625 1 33.31 860 SER A C 1
ATOM 6628 O O . SER A 1 860 ? 15.102 34.531 38.5 1 33.31 860 SER A O 1
ATOM 6630 N N . LYS A 1 861 ? 13.203 34.219 37.625 1 39.88 861 LYS A N 1
ATOM 6631 C CA . LYS A 1 861 ? 13.328 34.594 36.219 1 39.88 861 LYS A CA 1
ATOM 6632 C C . LYS A 1 861 ? 13.875 36 36.062 1 39.88 861 LYS A C 1
ATOM 6634 O O . LYS A 1 861 ? 13.375 36.938 36.719 1 39.88 861 LYS A O 1
ATOM 6639 N N . ASN A 1 862 ? 15.094 36.312 35.844 1 37.59 862 ASN A N 1
ATOM 6640 C CA . ASN A 1 862 ? 15.914 37.5 35.531 1 37.59 862 ASN A CA 1
ATOM 6641 C C . ASN A 1 862 ? 15.148 38.5 34.719 1 37.59 862 ASN A C 1
ATOM 6643 O O . ASN A 1 862 ? 15.75 39.281 33.938 1 37.59 862 ASN A O 1
ATOM 6647 N N . GLY A 1 863 ? 14 38.438 34.375 1 42.47 863 GLY A N 1
ATOM 6648 C CA . GLY A 1 863 ? 13.414 39.5 33.562 1 42.47 863 GLY A CA 1
ATOM 6649 C C . GLY A 1 863 ? 13.312 40.812 34.281 1 42.47 863 GLY A C 1
ATOM 6650 O O . GLY A 1 863 ? 13.344 40.875 35.5 1 42.47 863 GLY A O 1
ATOM 6651 N N . ILE A 1 864 ? 13.969 42.031 33.812 1 47.53 864 ILE A N 1
ATOM 6652 C CA . ILE A 1 864 ? 13.656 43.344 34.344 1 47.53 864 ILE A CA 1
ATOM 6653 C C . ILE A 1 864 ? 12.234 43.375 34.906 1 47.53 864 ILE A C 1
ATOM 6655 O O . ILE A 1 864 ? 11.266 43.25 34.156 1 47.53 864 ILE A O 1
ATOM 6659 N N . HIS A 1 865 ? 12.062 42.906 36.125 1 54.12 865 HIS A N 1
ATOM 6660 C CA . HIS A 1 865 ? 10.758 42.844 36.75 1 54.12 865 HIS A CA 1
ATOM 6661 C C . HIS A 1 865 ? 10.266 44.219 37.156 1 54.12 865 HIS A C 1
ATOM 6663 O O . HIS A 1 865 ? 10.977 44.938 37.875 1 54.12 865 HIS A O 1
ATOM 6669 N N . TRP A 1 866 ? 9.344 44.844 36.312 1 59.72 866 TRP A N 1
ATOM 6670 C CA . TRP A 1 866 ? 8.664 46.094 36.656 1 59.72 866 TRP A CA 1
ATOM 6671 C C . TRP A 1 866 ? 8.367 46.125 38.156 1 59.72 866 TRP A C 1
ATOM 6673 O O . TRP A 1 866 ? 8.258 47.219 38.75 1 59.72 866 TRP A O 1
ATOM 6683 N N . GLN A 1 867 ? 8.617 44.938 38.875 1 57.72 867 GLN A N 1
ATOM 6684 C CA . GLN A 1 867 ? 8.289 44.938 40.312 1 57.72 867 GLN A CA 1
ATOM 6685 C C . GLN A 1 867 ? 9.367 45.656 41.125 1 57.72 867 GLN A C 1
ATOM 6687 O O . GLN A 1 867 ? 10.508 45.188 41.188 1 57.72 867 GLN A O 1
ATOM 6692 N N . GLY A 1 868 ? 9.234 46.781 41.562 1 59.28 868 GLY A N 1
ATOM 6693 C CA . GLY A 1 868 ? 10.016 47.594 42.5 1 59.28 868 GLY A CA 1
ATOM 6694 C C . GLY A 1 868 ? 10.859 48.656 41.812 1 59.28 868 GLY A C 1
ATOM 6695 O O . GLY A 1 868 ? 11.344 49.594 42.469 1 59.28 868 GLY A O 1
ATOM 6696 N N . ASN A 1 869 ? 10.992 48.562 40.531 1 73.75 869 ASN A N 1
ATOM 6697 C CA . ASN A 1 869 ? 11.891 49.5 39.875 1 73.75 869 ASN A CA 1
ATOM 6698 C C . ASN A 1 869 ? 11.156 50.344 38.812 1 73.75 869 ASN A C 1
ATOM 6700 O O . ASN A 1 869 ? 11.758 50.781 37.844 1 73.75 869 ASN A O 1
ATOM 6704 N N . ALA A 1 870 ? 9.906 50.531 38.938 1 78.19 870 ALA A N 1
ATOM 6705 C CA . ALA A 1 870 ? 9.094 51.219 37.938 1 78.19 870 ALA A CA 1
ATOM 6706 C C . ALA A 1 870 ? 9.594 52.625 37.719 1 78.19 870 ALA A C 1
ATOM 6708 O O . ALA A 1 870 ? 9.641 53.094 36.562 1 78.19 870 ALA A O 1
ATOM 6709 N N . ASP A 1 871 ? 10.023 53.312 38.75 1 81 871 ASP A N 1
ATOM 6710 C CA . ASP A 1 871 ? 10.453 54.719 38.625 1 81 871 ASP A CA 1
ATOM 6711 C C . ASP A 1 871 ? 11.766 54.812 37.844 1 81 871 ASP A C 1
ATOM 6713 O O . ASP A 1 871 ? 11.938 55.688 37 1 81 871 ASP A O 1
ATOM 6717 N N . ARG A 1 872 ? 12.625 53.875 38.062 1 83.38 872 ARG A N 1
ATOM 6718 C CA . ARG A 1 872 ? 13.914 53.906 37.375 1 83.38 872 ARG A CA 1
ATOM 6719 C C . ARG A 1 872 ? 13.75 53.562 35.906 1 83.38 872 ARG A C 1
ATOM 6721 O O . ARG A 1 872 ? 14.43 54.125 35.031 1 83.38 872 ARG A O 1
ATOM 6728 N N . ILE A 1 873 ? 12.867 52.656 35.688 1 86.94 873 ILE A N 1
ATOM 6729 C CA . ILE A 1 873 ? 12.617 52.219 34.312 1 86.94 873 ILE A CA 1
ATOM 6730 C C . ILE A 1 873 ? 11.969 53.375 33.562 1 86.94 873 ILE A C 1
ATOM 6732 O O . ILE A 1 873 ? 12.32 53.625 32.406 1 86.94 873 ILE A O 1
ATOM 6736 N N . ALA A 1 874 ? 11.031 54.062 34.156 1 87.56 874 ALA A N 1
ATOM 6737 C CA . ALA A 1 874 ? 10.359 55.188 33.5 1 87.56 874 ALA A CA 1
ATOM 6738 C C . ALA A 1 874 ? 11.344 56.344 33.219 1 87.56 874 ALA A C 1
ATOM 6740 O O . ALA A 1 874 ? 11.258 57 32.188 1 87.56 874 ALA A O 1
ATOM 6741 N N . GLN A 1 875 ? 12.219 56.562 34.156 1 87.44 875 GLN A N 1
ATOM 6742 C CA . GLN A 1 875 ? 13.219 57.625 33.969 1 87.44 875 GLN A CA 1
ATOM 6743 C C . GLN A 1 875 ? 14.188 57.25 32.844 1 87.44 875 GLN A C 1
ATOM 6745 O O . GLN A 1 875 ? 14.562 58.125 32.062 1 87.44 875 GLN A O 1
ATOM 6750 N N . ALA A 1 876 ? 14.633 56.031 32.844 1 90 876 ALA A N 1
ATOM 6751 C CA . ALA A 1 876 ? 15.508 55.562 31.781 1 90 876 ALA A CA 1
ATOM 6752 C C . ALA A 1 876 ? 14.828 55.688 30.422 1 90 876 ALA A C 1
ATOM 6754 O O . ALA A 1 876 ? 15.453 56.062 29.422 1 90 876 ALA A O 1
ATOM 6755 N N . TYR A 1 877 ? 13.57 55.312 30.406 1 90.81 877 TYR A N 1
ATOM 6756 C CA . TYR A 1 877 ? 12.797 55.438 29.172 1 90.81 877 TYR A CA 1
ATOM 6757 C C . TYR A 1 877 ? 12.727 56.875 28.703 1 90.81 877 TYR A C 1
ATOM 6759 O O . TYR A 1 877 ? 12.93 57.156 27.516 1 90.81 877 TYR A O 1
ATOM 6767 N N . ASP A 1 878 ? 12.438 57.812 29.562 1 89.88 878 ASP A N 1
ATOM 6768 C CA . ASP A 1 878 ? 12.297 59.219 29.219 1 89.88 878 ASP A CA 1
ATOM 6769 C C . ASP A 1 878 ? 13.633 59.812 28.75 1 89.88 878 ASP A C 1
ATOM 6771 O O . ASP A 1 878 ? 13.68 60.594 27.797 1 89.88 878 ASP A O 1
ATOM 6775 N N . THR A 1 879 ? 14.68 59.375 29.422 1 91.81 879 THR A N 1
ATOM 6776 C CA . THR A 1 879 ? 16 59.875 29.047 1 91.81 879 THR A CA 1
ATOM 6777 C C . THR A 1 879 ? 16.391 59.344 27.656 1 91.81 879 THR A C 1
ATOM 6779 O O . THR A 1 879 ? 16.906 60.094 26.844 1 91.81 879 THR A O 1
ATOM 6782 N N . MET A 1 880 ? 16.188 58.125 27.422 1 93.38 880 MET A N 1
ATOM 6783 C CA . MET A 1 880 ? 16.484 57.531 26.125 1 93.38 880 MET A CA 1
ATOM 6784 C C . MET A 1 880 ? 15.648 58.156 25.016 1 93.38 880 MET A C 1
ATOM 6786 O O . MET A 1 880 ? 16.156 58.438 23.938 1 93.38 880 MET A O 1
ATOM 6790 N N . ASN A 1 881 ? 14.375 58.375 25.281 1 93.56 881 ASN A N 1
ATOM 6791 C CA . ASN A 1 881 ? 13.477 59 24.312 1 93.56 881 ASN A CA 1
ATOM 6792 C C . ASN A 1 881 ? 13.93 60.406 23.953 1 93.56 881 ASN A C 1
ATOM 6794 O O . ASN A 1 881 ? 13.922 60.781 22.781 1 93.56 881 ASN A O 1
ATOM 6798 N N . LYS A 1 882 ? 14.258 61.188 24.953 1 92.69 882 LYS A N 1
ATOM 6799 C CA . LYS A 1 882 ? 14.711 62.562 24.719 1 92.69 882 LYS A CA 1
ATOM 6800 C C . LYS A 1 882 ? 16.016 62.594 23.922 1 92.69 882 LYS A C 1
ATOM 6802 O O . LYS A 1 882 ? 16.203 63.406 23.031 1 92.69 882 LYS A O 1
ATOM 6807 N N . PHE A 1 883 ? 16.875 61.75 24.266 1 93.62 883 PHE A N 1
ATOM 6808 C CA . PHE A 1 883 ? 18.156 61.656 23.578 1 93.62 883 PHE A CA 1
ATOM 6809 C C . PHE A 1 883 ? 17.969 61.312 22.109 1 93.62 883 PHE A C 1
ATOM 6811 O O . PHE A 1 883 ? 18.516 61.969 21.234 1 93.62 883 PHE A O 1
ATOM 6818 N N . LEU A 1 884 ? 17.25 60.219 21.844 1 94.69 884 LEU A N 1
ATOM 6819 C CA . LEU A 1 884 ? 17.062 59.75 20.469 1 94.69 884 LEU A CA 1
ATOM 6820 C C . LEU A 1 884 ? 16.297 60.812 19.656 1 94.69 884 LEU A C 1
ATOM 6822 O O . LEU A 1 884 ? 16.578 61 18.469 1 94.69 884 LEU A O 1
ATOM 6826 N N . ALA A 1 885 ? 15.273 61.406 20.25 1 93.5 885 ALA A N 1
ATOM 6827 C CA . ALA A 1 885 ? 14.547 62.438 19.562 1 93.5 885 ALA A CA 1
ATOM 6828 C C . ALA A 1 885 ? 15.469 63.594 19.188 1 93.5 885 ALA A C 1
ATOM 6830 O O . ALA A 1 885 ? 15.375 64.125 18.094 1 93.5 885 ALA A O 1
ATOM 6831 N N . ALA A 1 886 ? 16.391 63.938 20.109 1 94.19 886 ALA A N 1
ATOM 6832 C CA . ALA A 1 886 ? 17.344 65 19.859 1 94.19 886 ALA A CA 1
ATOM 6833 C C . ALA A 1 886 ? 18.312 64.625 18.75 1 94.19 886 ALA A C 1
ATOM 6835 O O . ALA A 1 886 ? 18.688 65.438 17.922 1 94.19 886 ALA A O 1
ATOM 6836 N N . PHE A 1 887 ? 18.75 63.5 18.703 1 93.88 887 PHE A N 1
ATOM 6837 C CA . PHE A 1 887 ? 19.656 63 17.672 1 93.88 887 PHE A CA 1
ATOM 6838 C C . PHE A 1 887 ? 19.016 63.125 16.297 1 93.88 887 PHE A C 1
ATOM 6840 O O . PHE A 1 887 ? 19.641 63.625 15.359 1 93.88 887 PHE A O 1
ATOM 6847 N N . PHE A 1 888 ? 17.781 62.625 16.094 1 93.62 888 PHE A N 1
ATOM 6848 C CA . PHE A 1 888 ? 17.141 62.594 14.781 1 93.62 888 PHE A CA 1
ATOM 6849 C C . PHE A 1 888 ? 16.656 64 14.383 1 93.62 888 PHE A C 1
ATOM 6851 O O . PHE A 1 888 ? 16.344 64.25 13.219 1 93.62 888 PHE A O 1
ATOM 6858 N N . GLN A 1 889 ? 16.578 64.938 15.414 1 91 889 GLN A N 1
ATOM 6859 C CA . GLN A 1 889 ? 16.25 66.312 15.109 1 91 889 GLN A CA 1
ATOM 6860 C C . GLN A 1 889 ? 17.516 67.125 14.883 1 91 889 GLN A C 1
ATOM 6862 O O . GLN A 1 889 ? 17.438 68.375 14.75 1 91 889 GLN A O 1
ATOM 6867 N N . HIS A 1 890 ? 18.656 66.562 14.789 1 91.56 890 HIS A N 1
ATOM 6868 C CA . HIS A 1 890 ? 19.953 67.188 14.562 1 91.56 890 HIS A CA 1
ATOM 6869 C C . HIS A 1 890 ? 20.266 68.188 15.664 1 91.56 890 HIS A C 1
ATOM 6871 O O . HIS A 1 890 ? 20.812 69.25 15.398 1 91.56 890 HIS A O 1
ATOM 6877 N N . ALA A 1 891 ? 19.844 67.938 16.859 1 91.62 891 ALA A N 1
ATOM 6878 C CA . ALA A 1 891 ? 19.984 68.875 17.953 1 91.62 891 ALA A CA 1
ATOM 6879 C C . ALA A 1 891 ? 21.281 68.625 18.719 1 91.62 891 ALA A C 1
ATOM 6881 O O . ALA A 1 891 ? 21.688 69.438 19.547 1 91.62 891 ALA A O 1
ATOM 6882 N N . ILE A 1 892 ? 21.844 67.562 18.484 1 90.19 892 ILE A N 1
ATOM 6883 C CA . ILE A 1 892 ? 23.094 67.188 19.172 1 90.19 892 ILE A CA 1
ATOM 6884 C C . ILE A 1 892 ? 24.281 67.562 18.281 1 90.19 892 ILE A C 1
ATOM 6886 O O . ILE A 1 892 ? 24.438 67 17.203 1 90.19 892 ILE A O 1
ATOM 6890 N N . ARG A 1 893 ? 25.094 68.312 18.656 1 86.12 893 ARG A N 1
ATOM 6891 C CA . ARG A 1 893 ? 26.203 68.875 17.859 1 86.12 893 ARG A CA 1
ATOM 6892 C C . ARG A 1 893 ? 27.25 67.75 17.625 1 86.12 893 ARG A C 1
ATOM 6894 O O . ARG A 1 893 ? 27.812 67.688 16.531 1 86.12 893 ARG A O 1
ATOM 6901 N N . GLU A 1 894 ? 27.516 66.875 18.531 1 86.75 894 GLU A N 1
ATOM 6902 C CA . GLU A 1 894 ? 28.594 65.875 18.438 1 86.75 894 GLU A CA 1
ATOM 6903 C C . GLU A 1 894 ? 28.125 64.688 17.656 1 86.75 894 GLU A C 1
ATOM 6905 O O . GLU A 1 894 ? 28.953 63.875 17.172 1 86.75 894 GLU A O 1
ATOM 6910 N N . LEU A 1 895 ? 26.875 64.562 17.562 1 89.75 895 LEU A N 1
ATOM 6911 C CA . LEU A 1 895 ? 26.312 63.375 16.875 1 89.75 895 LEU A CA 1
ATOM 6912 C C . LEU A 1 895 ? 25.328 63.812 15.789 1 89.75 895 LEU A C 1
ATOM 6914 O O . LEU A 1 895 ? 24.219 64.25 16.078 1 89.75 895 LEU A O 1
ATOM 6918 N N . ASP A 1 896 ? 25.781 63.781 14.547 1 91.62 896 ASP A N 1
ATOM 6919 C CA . ASP A 1 896 ? 24.922 64.125 13.414 1 91.62 896 ASP A CA 1
ATOM 6920 C C . ASP A 1 896 ? 24.891 62.938 12.414 1 91.62 896 ASP A C 1
ATOM 6922 O O . ASP A 1 896 ? 25.594 61.938 12.578 1 91.62 896 ASP A O 1
ATOM 6926 N N . TYR A 1 897 ? 23.844 62.969 11.531 1 93.38 897 TYR A N 1
ATOM 6927 C CA . TYR A 1 897 ? 23.734 61.906 10.539 1 93.38 897 TYR A CA 1
ATOM 6928 C C . TYR A 1 897 ? 23.562 62.469 9.141 1 93.38 897 TYR A C 1
ATOM 6930 O O . TYR A 1 897 ? 23.219 63.656 8.977 1 93.38 897 TYR A O 1
ATOM 6938 N N . GLU A 1 898 ? 23.969 61.688 8.078 1 92.69 898 GLU A N 1
ATOM 6939 C CA . GLU A 1 898 ? 23.75 62 6.668 1 92.69 898 GLU A CA 1
ATOM 6940 C C . GLU A 1 898 ? 22.984 60.906 5.965 1 92.69 898 GLU A C 1
ATOM 6942 O O . GLU A 1 898 ? 23.062 59.75 6.367 1 92.69 898 GLU A O 1
ATOM 6947 N N . ILE A 1 899 ? 22.141 61.25 5.062 1 92.88 899 ILE A N 1
ATOM 6948 C CA . ILE A 1 899 ? 21.359 60.281 4.297 1 92.88 899 ILE A CA 1
ATOM 6949 C C . ILE A 1 899 ? 22.031 60 2.953 1 92.88 899 ILE A C 1
ATOM 6951 O O . ILE A 1 899 ? 22.344 60.938 2.215 1 92.88 899 ILE A O 1
ATOM 6955 N N . LYS A 1 900 ? 22.312 58.75 2.699 1 90.81 900 LYS A N 1
ATOM 6956 C CA . LYS A 1 900 ? 22.953 58.312 1.453 1 90.81 900 LYS A CA 1
ATOM 6957 C C . LYS A 1 900 ? 22.219 57.156 0.825 1 90.81 900 LYS A C 1
ATOM 6959 O O . LYS A 1 900 ? 21.438 56.469 1.49 1 90.81 900 LYS A O 1
ATOM 6964 N N . GLU A 1 901 ? 22.438 56.969 -0.516 1 89.81 901 GLU A N 1
ATOM 6965 C CA . GLU A 1 901 ? 21.969 55.781 -1.201 1 89.81 901 GLU A CA 1
ATOM 6966 C C . GLU A 1 901 ? 23.062 54.719 -1.283 1 89.81 901 GLU A C 1
ATOM 6968 O O . GLU A 1 901 ? 24.234 55.031 -1.48 1 89.81 901 GLU A O 1
ATOM 6973 N N . LYS A 1 902 ? 22.703 53.469 -1.104 1 89.19 902 LYS A N 1
ATOM 6974 C CA . LYS A 1 902 ? 23.688 52.375 -1.158 1 89.19 902 LYS A CA 1
ATOM 6975 C C . LYS A 1 902 ? 24.172 52.156 -2.586 1 89.19 902 LYS A C 1
ATOM 6977 O O . LYS A 1 902 ? 23.391 52.188 -3.529 1 89.19 902 LYS A O 1
ATOM 6982 N N . ALA A 1 903 ? 25.453 51.844 -2.703 1 90.06 903 ALA A N 1
ATOM 6983 C CA . ALA A 1 903 ? 26.047 51.469 -3.99 1 90.06 903 ALA A CA 1
ATOM 6984 C C . ALA A 1 903 ? 25.703 50.031 -4.371 1 90.06 903 ALA A C 1
ATOM 6986 O O . ALA A 1 903 ? 25.266 49.25 -3.523 1 90.06 903 ALA A O 1
ATOM 6987 N N . PHE A 1 904 ? 25.906 49.812 -5.684 1 91.81 904 PHE A N 1
ATOM 6988 C CA . PHE A 1 904 ? 25.547 48.5 -6.211 1 91.81 904 PHE A CA 1
ATOM 6989 C C . PHE A 1 904 ? 26.359 47.406 -5.516 1 91.81 904 PHE A C 1
ATOM 6991 O O . PHE A 1 904 ? 25.812 46.375 -5.117 1 91.81 904 PHE A O 1
ATOM 6998 N N . LEU A 1 905 ? 27.625 47.531 -5.297 1 91.25 905 LEU A N 1
ATOM 6999 C CA . LEU A 1 905 ? 28.484 46.531 -4.656 1 91.25 905 LEU A CA 1
ATOM 7000 C C . LEU A 1 905 ? 28.109 46.344 -3.188 1 91.25 905 LEU A C 1
ATOM 7002 O O . LEU A 1 905 ? 28.203 45.25 -2.646 1 91.25 905 LEU A O 1
ATOM 7006 N N . GLU A 1 906 ? 27.625 47.469 -2.566 1 90.06 906 GLU A N 1
ATOM 7007 C CA . GLU A 1 906 ? 27.188 47.406 -1.173 1 90.06 906 GLU A CA 1
ATOM 7008 C C . GLU A 1 906 ? 25.906 46.594 -1.032 1 90.06 906 GLU A C 1
ATOM 7010 O O . GLU A 1 906 ? 25.719 45.875 -0.046 1 90.06 906 GLU A O 1
ATOM 7015 N N . LYS A 1 907 ? 25.125 46.688 -2.096 1 89.19 907 LYS A N 1
ATOM 7016 C CA . LYS A 1 907 ? 23.859 45.969 -2.057 1 89.19 907 LYS A CA 1
ATOM 7017 C C . LYS A 1 907 ? 24.062 44.469 -2.271 1 89.19 907 LYS A C 1
ATOM 7019 O O . LYS A 1 907 ? 23.469 43.625 -1.57 1 89.19 907 LYS A O 1
ATOM 7024 N N . VAL A 1 908 ? 24.938 44.125 -3.193 1 89.56 908 VAL A N 1
ATOM 7025 C CA . VAL A 1 908 ? 25.125 42.719 -3.561 1 89.56 908 VAL A CA 1
ATOM 7026 C C . VAL A 1 908 ? 25.922 42 -2.475 1 89.56 908 VAL A C 1
ATOM 7028 O O . VAL A 1 908 ? 25.594 40.875 -2.109 1 89.56 908 VAL A O 1
ATOM 7031 N N . LEU A 1 909 ? 26.875 42.656 -1.898 1 90.88 909 LEU A N 1
ATOM 7032 C CA . LEU A 1 909 ? 27.719 42 -0.894 1 90.88 909 LEU A CA 1
ATOM 7033 C C . LEU A 1 909 ? 27.188 42.281 0.511 1 90.88 909 LEU A C 1
ATOM 7035 O O . LEU A 1 909 ? 27.641 41.688 1.479 1 90.88 909 LEU A O 1
ATOM 7039 N N . ASP A 1 910 ? 26.141 43.062 0.671 1 89.31 910 ASP A N 1
ATOM 7040 C CA . ASP A 1 910 ? 25.562 43.438 1.955 1 89.31 910 ASP A CA 1
ATOM 7041 C C . ASP A 1 910 ? 26.641 43.969 2.91 1 89.31 910 ASP A C 1
ATOM 7043 O O . ASP A 1 910 ? 26.797 43.438 4.02 1 89.31 910 ASP A O 1
ATOM 7047 N N . ILE A 1 911 ? 27.453 44.969 2.439 1 89.12 911 ILE A N 1
ATOM 7048 C CA . ILE A 1 911 ? 28.516 45.594 3.219 1 89.12 911 ILE A CA 1
ATOM 7049 C C . ILE A 1 911 ? 28.422 47.094 3.104 1 89.12 911 ILE A C 1
ATOM 7051 O O . ILE A 1 911 ? 27.922 47.625 2.1 1 89.12 911 ILE A O 1
ATOM 7055 N N . GLU A 1 912 ? 28.719 47.781 4.223 1 89.94 912 GLU A N 1
ATOM 7056 C CA . GLU A 1 912 ? 28.812 49.25 4.23 1 89.94 912 GLU A CA 1
ATOM 7057 C C . GLU A 1 912 ? 30.266 49.719 4.117 1 89.94 912 GLU A C 1
ATOM 7059 O O . GLU A 1 912 ? 31.062 49.469 5.02 1 89.94 912 GLU A O 1
ATOM 7064 N N . LEU A 1 913 ? 30.609 50.344 3.039 1 86.06 913 LEU A N 1
ATOM 7065 C CA . LEU A 1 913 ? 32 50.719 2.781 1 86.06 913 LEU A CA 1
ATOM 7066 C C . LEU A 1 913 ? 32.281 52.156 3.264 1 86.06 913 LEU A C 1
ATOM 7068 O O . LEU A 1 913 ? 33.438 52.531 3.451 1 86.06 913 LEU A O 1
ATOM 7072 N N . ALA A 1 914 ? 31.203 52.906 3.59 1 84.75 914 ALA A N 1
ATOM 7073 C CA . ALA A 1 914 ? 31.391 54.281 4.047 1 84.75 914 ALA A CA 1
ATOM 7074 C C . ALA A 1 914 ? 31.875 54.312 5.496 1 84.75 914 ALA A C 1
ATOM 7076 O O . ALA A 1 914 ? 31.562 53.406 6.281 1 84.75 914 ALA A O 1
ATOM 7077 N N . ASP A 1 915 ? 32.781 55.312 5.809 1 81.69 915 ASP A N 1
ATOM 7078 C CA . ASP A 1 915 ? 33.281 55.469 7.16 1 81.69 915 ASP A CA 1
ATOM 7079 C C . ASP A 1 915 ? 32.281 56.156 8.062 1 81.69 915 ASP A C 1
ATOM 7081 O O . ASP A 1 915 ? 31.859 57.281 7.789 1 81.69 915 ASP A O 1
ATOM 7085 N N . SER A 1 916 ? 31.75 55.438 9.016 1 82.69 916 SER A N 1
ATOM 7086 C CA . SER A 1 916 ? 30.734 55.938 9.93 1 82.69 916 SER A CA 1
ATOM 7087 C C . SER A 1 916 ? 31.328 56.25 11.297 1 82.69 916 SER A C 1
ATOM 7089 O O . SER A 1 916 ? 30.625 56.219 12.305 1 82.69 916 SER A O 1
ATOM 7091 N N . THR A 1 917 ? 32.562 56.594 11.477 1 82.94 917 THR A N 1
ATOM 7092 C CA . THR A 1 917 ? 33.188 56.812 12.773 1 82.94 917 THR A CA 1
ATOM 7093 C C . THR A 1 917 ? 32.812 58.188 13.344 1 82.94 917 THR A C 1
ATOM 7095 O O . THR A 1 917 ? 32.656 58.344 14.555 1 82.94 917 THR A O 1
ATOM 7098 N N . GLU A 1 918 ? 32.562 59.188 12.445 1 84.88 918 GLU A N 1
ATOM 7099 C CA . GLU A 1 918 ? 32.25 60.531 12.945 1 84.88 918 GLU A CA 1
ATOM 7100 C C . GLU A 1 918 ? 30.766 60.844 12.82 1 84.88 918 GLU A C 1
ATOM 7102 O O . GLU A 1 918 ? 30.172 61.438 13.742 1 84.88 918 GLU A O 1
ATOM 7107 N N . LYS A 1 919 ? 30.203 60.5 11.672 1 90.56 919 LYS A N 1
ATOM 7108 C CA . LYS A 1 919 ? 28.797 60.781 11.43 1 90.56 919 LYS A CA 1
ATOM 7109 C C . LYS A 1 919 ? 28.016 59.5 11.102 1 90.56 919 LYS A C 1
ATOM 7111 O O . LYS A 1 919 ? 28.547 58.625 10.445 1 90.56 919 LYS A O 1
ATOM 7116 N N . ALA A 1 920 ? 26.859 59.469 11.727 1 94.25 920 ALA A N 1
ATOM 7117 C CA . ALA A 1 920 ? 25.984 58.344 11.398 1 94.25 920 ALA A CA 1
ATOM 7118 C C . ALA A 1 920 ? 25.516 58.438 9.953 1 94.25 920 ALA A C 1
ATOM 7120 O O . ALA A 1 920 ? 25.344 59.531 9.414 1 94.25 920 ALA A O 1
ATOM 7121 N N . ILE A 1 921 ? 25.391 57.344 9.281 1 94.75 921 ILE A N 1
ATOM 7122 C CA . ILE A 1 921 ? 24.922 57.312 7.902 1 94.75 921 ILE A CA 1
ATOM 7123 C C . ILE A 1 921 ? 23.609 56.531 7.832 1 94.75 921 ILE A C 1
ATOM 7125 O O . ILE A 1 921 ? 23.547 55.375 8.258 1 94.75 921 ILE A O 1
ATOM 7129 N N . LEU A 1 922 ? 22.562 57.156 7.305 1 94.38 922 LEU A N 1
ATOM 7130 C CA . LEU A 1 922 ? 21.266 56.531 7.059 1 94.38 922 LEU A CA 1
ATOM 7131 C C . LEU A 1 922 ? 21.094 56.188 5.578 1 94.38 922 LEU A C 1
ATOM 7133 O O . LEU A 1 922 ? 21.172 57.094 4.73 1 94.38 922 LEU A O 1
ATOM 7137 N N . TYR A 1 923 ? 20.969 54.969 5.297 1 93.12 923 TYR A N 1
ATOM 7138 C CA . TYR A 1 923 ? 20.75 54.531 3.926 1 93.12 923 TYR A CA 1
ATOM 7139 C C . TYR A 1 923 ? 19.266 54.406 3.627 1 93.12 923 TYR A C 1
ATOM 7141 O O . TYR A 1 923 ? 18.531 53.719 4.359 1 93.12 923 TYR A O 1
ATOM 7149 N N . ALA A 1 924 ? 18.75 55 2.555 1 89.12 924 ALA A N 1
ATOM 7150 C CA . ALA A 1 924 ? 17.359 54.906 2.156 1 89.12 924 ALA A CA 1
ATOM 7151 C C . ALA A 1 924 ? 17.047 53.5 1.602 1 89.12 924 ALA A C 1
ATOM 7153 O O . ALA A 1 924 ? 17.797 52.969 0.769 1 89.12 924 ALA A O 1
ATOM 7154 N N . ASP A 1 925 ? 16.109 52.875 2.16 1 82.81 925 ASP A N 1
ATOM 7155 C CA . ASP A 1 925 ? 15.758 51.5 1.832 1 82.81 925 ASP A CA 1
ATOM 7156 C C . ASP A 1 925 ? 14.508 51.438 0.958 1 82.81 925 ASP A C 1
ATOM 7158 O O . ASP A 1 925 ? 13.445 51.938 1.353 1 82.81 925 ASP A O 1
ATOM 7162 N N . ASP A 1 926 ? 14.555 51.312 -0.344 1 73.94 926 ASP A N 1
ATOM 7163 C CA . ASP A 1 926 ? 13.383 51.188 -1.205 1 73.94 926 ASP A CA 1
ATOM 7164 C C . ASP A 1 926 ? 12.555 49.969 -0.844 1 73.94 926 ASP A C 1
ATOM 7166 O O . ASP A 1 926 ? 11.359 49.906 -1.142 1 73.94 926 ASP A O 1
ATOM 7170 N N . GLY A 1 927 ? 13.07 49.125 -0.016 1 77.69 927 GLY A N 1
ATOM 7171 C CA . GLY A 1 927 ? 12.328 47.969 0.439 1 77.69 927 GLY A CA 1
ATOM 7172 C C . GLY A 1 927 ? 12.266 47.844 1.95 1 77.69 927 GLY A C 1
ATOM 7173 O O . GLY A 1 927 ? 12.625 48.781 2.664 1 77.69 927 GLY A O 1
ATOM 7174 N N . SER A 1 928 ? 11.328 46.969 2.588 1 80.94 928 SER A N 1
ATOM 7175 C CA . SER A 1 928 ? 11.273 46.75 4.027 1 80.94 928 SER A CA 1
ATOM 7176 C C . SER A 1 928 ? 12.383 45.812 4.477 1 80.94 928 SER A C 1
ATOM 7178 O O . SER A 1 928 ? 12.125 44.625 4.777 1 80.94 928 SER A O 1
ATOM 7180 N N . SER A 1 929 ? 13.758 46.469 4.531 1 88.88 929 SER A N 1
ATOM 7181 C CA . SER A 1 929 ? 14.906 45.625 4.875 1 88.88 929 SER A CA 1
ATOM 7182 C C . SER A 1 929 ? 14.898 45.25 6.355 1 88.88 929 SER A C 1
ATOM 7184 O O . SER A 1 929 ? 15.57 44.312 6.77 1 88.88 929 SER A O 1
ATOM 7186 N N . PHE A 1 930 ? 14.078 46 7.172 1 93.31 930 PHE A N 1
ATOM 7187 C CA . PHE A 1 930 ? 14.062 45.688 8.594 1 93.31 930 PHE A CA 1
ATOM 7188 C C . PHE A 1 930 ? 13.43 44.312 8.836 1 93.31 930 PHE A C 1
ATOM 7190 O O . PHE A 1 930 ? 13.555 43.75 9.93 1 93.31 930 PHE A O 1
ATOM 7197 N N . ASP A 1 931 ? 12.781 43.781 7.781 1 92.06 931 ASP A N 1
ATOM 7198 C CA . ASP A 1 931 ? 12.148 42.5 7.906 1 92.06 931 ASP A CA 1
ATOM 7199 C C . ASP A 1 931 ? 13.188 41.406 8.133 1 92.06 931 ASP A C 1
ATOM 7201 O O . ASP A 1 931 ? 12.844 40.281 8.531 1 92.06 931 ASP A O 1
ATOM 7205 N N . ARG A 1 932 ? 14.445 41.656 7.996 1 91.69 932 ARG A N 1
ATOM 7206 C CA . ARG A 1 932 ? 15.516 40.688 8.219 1 91.69 932 ARG A CA 1
ATOM 7207 C C . ARG A 1 932 ? 15.594 40.281 9.688 1 91.69 932 ARG A C 1
ATOM 7209 O O . ARG A 1 932 ? 16.141 39.219 10.023 1 91.69 932 ARG A O 1
ATOM 7216 N N . VAL A 1 933 ? 15.039 41.125 10.523 1 94.25 933 VAL A N 1
ATOM 7217 C CA . VAL A 1 933 ? 15.062 40.844 11.953 1 94.25 933 VAL A CA 1
ATOM 7218 C C . VAL A 1 933 ? 13.82 40.031 12.336 1 94.25 933 VAL A C 1
ATOM 7220 O O . VAL A 1 933 ? 13.719 39.562 13.461 1 94.25 933 VAL A O 1
ATOM 7223 N N . LEU A 1 934 ? 12.938 39.844 11.352 1 94.5 934 LEU A N 1
ATOM 7224 C CA . LEU A 1 934 ? 11.727 39.031 11.539 1 94.5 934 LEU A CA 1
ATOM 7225 C C . LEU A 1 934 ? 11.797 37.75 10.758 1 94.5 934 LEU A C 1
ATOM 7227 O O . LEU A 1 934 ? 12.617 37.594 9.844 1 94.5 934 LEU A O 1
ATOM 7231 N N . PHE A 1 935 ? 10.984 36.781 11.133 1 94.75 935 PHE A N 1
ATOM 7232 C CA . PHE A 1 935 ? 10.914 35.531 10.391 1 94.75 935 PHE A CA 1
ATOM 7233 C C . PHE A 1 935 ? 10.438 35.781 8.961 1 94.75 935 PHE A C 1
ATOM 7235 O O . PHE A 1 935 ? 10.812 35.031 8.047 1 94.75 935 PHE A O 1
ATOM 7242 N N . HIS A 1 936 ? 9.695 36.812 8.773 1 92.88 936 HIS A N 1
ATOM 7243 C CA . HIS A 1 936 ? 9.156 37.156 7.457 1 92.88 936 HIS A CA 1
ATOM 7244 C C . HIS A 1 936 ? 10.281 37.375 6.445 1 92.88 936 HIS A C 1
ATOM 7246 O O . HIS A 1 936 ? 10.164 36.969 5.289 1 92.88 936 HIS A O 1
ATOM 7252 N N . GLY A 1 937 ? 11.398 38.031 6.812 1 92.69 937 GLY A N 1
ATOM 7253 C CA . GLY A 1 937 ? 12.516 38.312 5.922 1 92.69 937 GLY A CA 1
ATOM 7254 C C . GLY A 1 937 ? 13.453 37.125 5.766 1 92.69 937 GLY A C 1
ATOM 7255 O O . GLY A 1 937 ? 14.227 37.062 4.805 1 92.69 937 GLY A O 1
ATOM 7256 N N . ALA A 1 938 ? 13.391 36.188 6.711 1 94.94 938 ALA A N 1
ATOM 7257 C CA . ALA A 1 938 ? 14.25 35 6.66 1 94.94 938 ALA A CA 1
ATOM 7258 C C . ALA A 1 938 ? 13.492 33.781 6.109 1 94.94 938 ALA A C 1
ATOM 7260 O O . ALA A 1 938 ? 13.781 32.656 6.477 1 94.94 938 ALA A O 1
ATOM 7261 N N . GLU A 1 939 ? 12.594 34 5.211 1 94.44 939 GLU A N 1
ATOM 7262 C CA . GLU A 1 939 ? 11.75 32.906 4.695 1 94.44 939 GLU A CA 1
ATOM 7263 C C . GLU A 1 939 ? 12.57 31.906 3.902 1 94.44 939 GLU A C 1
ATOM 7265 O O . GLU A 1 939 ? 12.344 30.703 4.012 1 94.44 939 GLU A O 1
ATOM 7270 N N . PHE A 1 940 ? 13.523 32.375 3.133 1 94.25 940 PHE A N 1
ATOM 7271 C CA . PHE A 1 940 ? 14.289 31.453 2.301 1 94.25 940 PHE A CA 1
ATOM 7272 C C . PHE A 1 940 ? 15.141 30.516 3.162 1 94.25 940 PHE A C 1
ATOM 7274 O O . PHE A 1 940 ? 15.305 29.344 2.836 1 94.25 940 PHE A O 1
ATOM 7281 N N . THR A 1 941 ? 15.703 31.094 4.262 1 95.94 941 THR A N 1
ATOM 7282 C CA . THR A 1 941 ? 16.5 30.266 5.176 1 95.94 941 THR A CA 1
ATOM 7283 C C . THR A 1 941 ? 15.625 29.234 5.875 1 95.94 941 THR A C 1
ATOM 7285 O O . THR A 1 941 ? 16.016 28.078 6.012 1 95.94 941 THR A O 1
ATOM 7288 N N . LEU A 1 942 ? 14.453 29.609 6.277 1 96.94 942 LEU A N 1
ATOM 7289 C CA . LEU A 1 942 ? 13.547 28.688 6.957 1 96.94 942 LEU A CA 1
ATOM 7290 C C . LEU A 1 942 ? 13 27.656 5.984 1 96.94 942 LEU A C 1
ATOM 7292 O O . LEU A 1 942 ? 12.883 26.469 6.332 1 96.94 942 LEU A O 1
ATOM 7296 N N . PHE A 1 943 ? 12.719 28.062 4.801 1 96.62 943 PHE A N 1
ATOM 7297 C CA . PHE A 1 943 ? 12.234 27.156 3.775 1 96.62 943 PHE A CA 1
ATOM 7298 C C . PHE A 1 943 ? 13.289 26.109 3.434 1 96.62 943 PHE A C 1
ATOM 7300 O O . PHE A 1 943 ? 12.977 24.922 3.322 1 96.62 943 PHE A O 1
ATOM 7307 N N . SER A 1 944 ? 14.516 26.578 3.205 1 97.19 944 SER A N 1
ATOM 7308 C CA . SER A 1 944 ? 15.586 25.641 2.85 1 97.19 944 SER A CA 1
ATOM 7309 C C . SER A 1 944 ? 15.82 24.625 3.959 1 97.19 944 SER A C 1
ATOM 7311 O O . SER A 1 944 ? 16.172 23.484 3.689 1 97.19 944 SER A O 1
ATOM 7313 N N . PHE A 1 945 ? 15.641 25.047 5.168 1 97.81 945 PHE A N 1
ATOM 7314 C CA . PHE A 1 945 ? 15.758 24.094 6.273 1 97.81 945 PHE A CA 1
ATOM 7315 C C . PHE A 1 945 ? 14.617 23.094 6.254 1 97.81 945 PHE A C 1
ATOM 7317 O O . PHE A 1 945 ? 14.844 21.891 6.434 1 97.81 945 PHE A O 1
ATOM 7324 N N . ASP A 1 946 ? 13.398 23.594 6.102 1 98.12 946 ASP A N 1
ATOM 7325 C CA . ASP A 1 946 ? 12.25 22.703 6.023 1 98.12 946 ASP A CA 1
ATOM 7326 C C . ASP A 1 946 ? 12.43 21.672 4.898 1 98.12 946 ASP A C 1
ATOM 7328 O O . ASP A 1 946 ? 12.125 20.5 5.074 1 98.12 946 ASP A O 1
ATOM 7332 N N . LEU A 1 947 ? 12.938 22.172 3.785 1 98.19 947 LEU A N 1
ATOM 7333 C CA . LEU A 1 947 ? 13.164 21.312 2.633 1 98.19 947 LEU A CA 1
ATOM 7334 C C . LEU A 1 947 ? 14.227 20.266 2.943 1 98.19 947 LEU A C 1
ATOM 7336 O O . LEU A 1 947 ? 14.047 19.078 2.643 1 98.19 947 LEU A O 1
ATOM 7340 N N . ALA A 1 948 ? 15.312 20.703 3.543 1 98.44 948 ALA A N 1
ATOM 7341 C CA . ALA A 1 948 ? 16.391 19.781 3.891 1 98.44 948 ALA A CA 1
ATOM 7342 C C . ALA A 1 948 ? 15.93 18.734 4.906 1 98.44 948 ALA A C 1
ATOM 7344 O O . ALA A 1 948 ? 16.281 17.562 4.812 1 98.44 948 ALA A O 1
ATOM 7345 N N . LEU A 1 949 ? 15.141 19.172 5.84 1 98.25 949 LEU A N 1
ATOM 7346 C CA . LEU A 1 949 ? 14.633 18.25 6.855 1 98.25 949 LEU A CA 1
ATOM 7347 C C . LEU A 1 949 ? 13.664 17.25 6.242 1 98.25 949 LEU A C 1
ATOM 7349 O O . LEU A 1 949 ? 13.703 16.062 6.586 1 98.25 949 LEU A O 1
ATOM 7353 N N . PHE A 1 950 ? 12.797 17.703 5.355 1 98.19 950 PHE A N 1
ATOM 7354 C CA . PHE A 1 950 ? 11.852 16.844 4.664 1 98.19 950 PHE A CA 1
ATOM 7355 C C . PHE A 1 950 ? 12.594 15.758 3.877 1 98.19 950 PHE A C 1
ATOM 7357 O O . PHE A 1 950 ? 12.25 14.578 3.965 1 98.19 950 PHE A O 1
ATOM 7364 N N . CYS A 1 951 ? 13.617 16.203 3.184 1 98.31 951 CYS A N 1
ATOM 7365 C CA . CYS A 1 951 ? 14.383 15.273 2.357 1 98.31 951 CYS A CA 1
ATOM 7366 C C . CYS A 1 951 ? 15.203 14.32 3.221 1 98.31 951 CYS A C 1
ATOM 7368 O O . CYS A 1 951 ? 15.312 13.133 2.912 1 98.31 951 CYS A O 1
ATOM 7370 N N . CYS A 1 952 ? 15.797 14.805 4.242 1 98 952 CYS A N 1
ATOM 7371 C CA . CYS A 1 952 ? 16.609 13.984 5.137 1 98 952 CYS A CA 1
ATOM 7372 C C . CYS A 1 952 ? 15.758 12.898 5.785 1 98 952 CYS A C 1
ATOM 7374 O O . CYS A 1 952 ? 16.141 11.727 5.805 1 98 952 CYS A O 1
ATOM 7376 N N . THR A 1 953 ? 14.555 13.266 6.297 1 97.56 953 THR A N 1
ATOM 7377 C CA . THR A 1 953 ? 13.68 12.297 6.945 1 97.56 953 THR A CA 1
ATOM 7378 C C . THR A 1 953 ? 13.18 11.266 5.938 1 97.56 953 THR A C 1
ATOM 7380 O O . THR A 1 953 ? 13.062 10.078 6.262 1 97.56 953 THR A O 1
ATOM 7383 N N . GLU A 1 954 ? 12.875 11.711 4.758 1 97 954 GLU A N 1
ATOM 7384 C CA . GLU A 1 954 ? 12.43 10.789 3.721 1 97 954 GLU A CA 1
ATOM 7385 C C . GLU A 1 954 ? 13.523 9.789 3.363 1 97 954 GLU A C 1
ATOM 7387 O O . GLU A 1 954 ? 13.258 8.609 3.15 1 97 954 GLU A O 1
ATOM 7392 N N . MET A 1 955 ? 14.789 10.195 3.266 1 96.06 955 MET A N 1
ATOM 7393 C CA . MET A 1 955 ? 15.898 9.328 2.889 1 96.06 955 MET A CA 1
ATOM 7394 C C . MET A 1 955 ? 16.219 8.336 4.004 1 96.06 955 MET A C 1
ATOM 7396 O O . MET A 1 955 ? 16.656 7.215 3.738 1 96.06 955 MET A O 1
ATOM 7400 N N . LEU A 1 956 ? 15.984 8.719 5.246 1 95.19 956 LEU A N 1
ATOM 7401 C CA . LEU A 1 956 ? 16.281 7.852 6.379 1 95.19 956 LEU A CA 1
ATOM 7402 C C . LEU A 1 956 ? 15.195 6.801 6.562 1 95.19 956 LEU A C 1
ATOM 7404 O O . LEU A 1 956 ? 15.492 5.641 6.867 1 95.19 956 LEU A O 1
ATOM 7408 N N . PHE A 1 957 ? 13.883 7.203 6.305 1 93.69 957 PHE A N 1
ATOM 7409 C CA . PHE A 1 957 ? 12.797 6.289 6.637 1 93.69 957 PHE A CA 1
ATOM 7410 C C . PHE A 1 957 ? 12.039 5.879 5.383 1 93.69 957 PHE A C 1
ATOM 7412 O O . PHE A 1 957 ? 11.219 4.957 5.422 1 93.69 957 PHE A O 1
ATOM 7419 N N . SER A 1 958 ? 12.273 6.461 4.277 1 92.62 958 SER A N 1
ATOM 7420 C CA . SER A 1 958 ? 11.609 6.172 3.012 1 92.62 958 SER A CA 1
ATOM 7421 C C . SER A 1 958 ? 10.094 6.285 3.148 1 92.62 958 SER A C 1
ATOM 7423 O O . SER A 1 958 ? 9.359 5.395 2.715 1 92.62 958 SER A O 1
ATOM 7425 N N . ASP A 1 959 ? 9.586 7.293 3.861 1 94.25 959 ASP A N 1
ATOM 7426 C CA . ASP A 1 959 ? 8.172 7.59 4.066 1 94.25 959 ASP A CA 1
ATOM 7427 C C . ASP A 1 959 ? 7.902 9.086 3.975 1 94.25 959 ASP A C 1
ATOM 7429 O O . ASP A 1 959 ? 8.297 9.852 4.859 1 94.25 959 ASP A O 1
ATOM 7433 N N . PHE A 1 960 ? 7.16 9.492 2.947 1 96.5 960 PHE A N 1
ATOM 7434 C CA . PHE A 1 960 ? 6.895 10.898 2.707 1 96.5 960 PHE A CA 1
ATOM 7435 C C . PHE A 1 960 ? 5.965 11.469 3.773 1 96.5 960 PHE A C 1
ATOM 7437 O O . PHE A 1 960 ? 6.09 12.633 4.156 1 96.5 960 PHE A O 1
ATOM 7444 N N . LEU A 1 961 ? 4.996 10.695 4.254 1 95.56 961 LEU A N 1
ATOM 7445 C CA . LEU A 1 961 ? 4.062 11.164 5.266 1 95.56 961 LEU A CA 1
ATOM 7446 C C . LEU A 1 961 ? 4.781 11.445 6.582 1 95.56 961 LEU A C 1
ATOM 7448 O O . LEU A 1 961 ? 4.547 12.469 7.219 1 95.56 961 LEU A O 1
ATOM 7452 N N . LEU A 1 962 ? 5.637 10.57 6.988 1 95.94 962 LEU A N 1
ATOM 7453 C CA . LEU A 1 962 ? 6.426 10.789 8.195 1 95.94 962 LEU A CA 1
ATOM 7454 C C . LEU A 1 962 ? 7.324 12.016 8.039 1 95.94 962 LEU A C 1
ATOM 7456 O O . LEU A 1 962 ? 7.496 12.789 8.984 1 95.94 962 LEU A O 1
ATOM 7460 N N . ALA A 1 963 ? 7.914 12.141 6.859 1 97.69 963 ALA A N 1
ATOM 7461 C CA . ALA A 1 963 ? 8.742 13.312 6.594 1 97.69 963 ALA A CA 1
ATOM 7462 C C . ALA A 1 963 ? 7.938 14.602 6.742 1 97.69 963 ALA A C 1
ATOM 7464 O O . ALA A 1 963 ? 8.422 15.578 7.312 1 97.69 963 ALA A O 1
ATOM 7465 N N . ALA A 1 964 ? 6.719 14.602 6.262 1 97.12 964 ALA A N 1
ATOM 7466 C CA . ALA A 1 964 ? 5.855 15.773 6.359 1 97.12 964 ALA A CA 1
ATOM 7467 C C . ALA A 1 964 ? 5.477 16.062 7.809 1 97.12 964 ALA A C 1
ATOM 7469 O O . ALA A 1 964 ? 5.488 17.203 8.242 1 97.12 964 ALA A O 1
ATOM 7470 N N . ILE A 1 965 ? 5.137 15.086 8.625 1 95.25 965 ILE A N 1
ATOM 7471 C CA . ILE A 1 965 ? 4.715 15.25 10.016 1 95.25 965 ILE A CA 1
ATOM 7472 C C . ILE A 1 965 ? 5.887 15.766 10.852 1 95.25 965 ILE A C 1
ATOM 7474 O O . ILE A 1 965 ? 5.727 16.688 11.648 1 95.25 965 ILE A O 1
ATOM 7478 N N . VAL A 1 966 ? 7.102 15.25 10.609 1 96.25 966 VAL A N 1
ATOM 7479 C CA . VAL A 1 966 ? 8.273 15.688 11.352 1 96.25 966 VAL A CA 1
ATOM 7480 C C . VAL A 1 966 ? 8.602 17.141 10.992 1 96.25 966 VAL A C 1
ATOM 7482 O O . VAL A 1 966 ? 8.906 17.953 11.875 1 96.25 966 VAL A O 1
ATOM 7485 N N . THR A 1 967 ? 8.555 17.438 9.719 1 97.44 967 THR A N 1
ATOM 7486 C CA . THR A 1 967 ? 8.828 18.812 9.289 1 97.44 967 THR A CA 1
ATOM 7487 C C . THR A 1 967 ? 7.809 19.781 9.891 1 97.44 967 THR A C 1
ATOM 7489 O O . THR A 1 967 ? 8.164 20.875 10.328 1 97.44 967 THR A O 1
ATOM 7492 N N . ALA A 1 968 ? 6.523 19.359 9.977 1 95.5 968 ALA A N 1
ATOM 7493 C CA . ALA A 1 968 ? 5.484 20.203 10.555 1 95.5 968 ALA A CA 1
ATOM 7494 C C . ALA A 1 968 ? 5.719 20.406 12.055 1 95.5 968 ALA A C 1
ATOM 7496 O O . ALA A 1 968 ? 5.598 21.531 12.555 1 95.5 968 ALA A O 1
ATOM 7497 N N . LEU A 1 969 ? 6.062 19.422 12.758 1 93.25 969 LEU A N 1
ATOM 7498 C CA . LEU A 1 969 ? 6.273 19.5 14.195 1 93.25 969 LEU A CA 1
ATOM 7499 C C . LEU A 1 969 ? 7.484 20.375 14.523 1 93.25 969 LEU A C 1
ATOM 7501 O O . LEU A 1 969 ? 7.426 21.219 15.414 1 93.25 969 LEU A O 1
ATOM 7505 N N . VAL A 1 970 ? 8.57 20.203 13.758 1 95.69 970 VAL A N 1
ATOM 7506 C CA . VAL A 1 970 ? 9.781 20.969 14.016 1 95.69 970 VAL A CA 1
ATOM 7507 C C . VAL A 1 970 ? 9.555 22.438 13.633 1 95.69 970 VAL A C 1
ATOM 7509 O O . VAL A 1 970 ? 9.984 23.344 14.352 1 95.69 970 VAL A O 1
ATOM 7512 N N . ALA A 1 971 ? 8.891 22.656 12.531 1 95 971 ALA A N 1
ATOM 7513 C CA . ALA A 1 971 ? 8.602 24.031 12.117 1 95 971 ALA A CA 1
ATOM 7514 C C . ALA A 1 971 ? 7.719 24.75 13.141 1 95 971 ALA A C 1
ATOM 7516 O O . ALA A 1 971 ? 7.977 25.891 13.492 1 95 971 ALA A O 1
ATOM 7517 N N . ASN A 1 972 ? 6.68 24.078 13.664 1 91 972 ASN A N 1
ATOM 7518 C CA . ASN A 1 972 ? 5.812 24.672 14.68 1 91 972 ASN A CA 1
ATOM 7519 C C . ASN A 1 972 ? 6.551 24.891 15.992 1 91 972 ASN A C 1
ATOM 7521 O O . ASN A 1 972 ? 6.316 25.875 16.688 1 91 972 ASN A O 1
ATOM 7525 N N . ALA A 1 973 ? 7.422 23.984 16.281 1 91.38 973 ALA A N 1
ATOM 7526 C CA . ALA A 1 973 ? 8.219 24.156 17.5 1 91.38 973 ALA A CA 1
ATOM 7527 C C . ALA A 1 973 ? 9.141 25.359 17.391 1 91.38 973 ALA A C 1
ATOM 7529 O O . ALA A 1 973 ? 9.297 26.125 18.344 1 91.38 973 ALA A O 1
ATOM 7530 N N . LEU A 1 974 ? 9.742 25.547 16.234 1 94.5 974 LEU A N 1
ATOM 7531 C CA . LEU A 1 974 ? 10.625 26.688 16.016 1 94.5 974 LEU A CA 1
ATOM 7532 C C . LEU A 1 974 ? 9.852 28 16.094 1 94.5 974 LEU A C 1
ATOM 7534 O O . LEU A 1 974 ? 10.352 28.984 16.625 1 94.5 974 LEU A O 1
ATOM 7538 N N . MET A 1 975 ? 8.656 28 15.625 1 92.31 975 MET A N 1
ATOM 7539 C CA . MET A 1 975 ? 7.84 29.203 15.68 1 92.31 975 MET A CA 1
ATOM 7540 C C . MET A 1 975 ? 7.441 29.531 17.109 1 92.31 975 MET A C 1
ATOM 7542 O O . MET A 1 975 ? 7.453 30.688 17.516 1 92.31 975 MET A O 1
ATOM 7546 N N . VAL A 1 976 ? 7.156 28.5 17.938 1 89.19 976 VAL A N 1
ATOM 7547 C CA . VAL A 1 976 ? 6.766 28.719 19.328 1 89.19 976 VAL A CA 1
ATOM 7548 C C . VAL A 1 976 ? 7.973 29.188 20.141 1 89.19 976 VAL A C 1
ATOM 7550 O O . VAL A 1 976 ? 7.859 30.094 20.953 1 89.19 976 VAL A O 1
ATOM 7553 N N . ILE A 1 977 ? 9.094 28.625 19.844 1 92.56 977 ILE A N 1
ATOM 7554 C CA . ILE A 1 977 ? 10.305 29.031 20.547 1 92.56 977 ILE A CA 1
ATOM 7555 C C . ILE A 1 977 ? 10.656 30.484 20.188 1 92.56 977 ILE A C 1
ATOM 7557 O O . ILE A 1 977 ? 11.016 31.266 21.062 1 92.56 977 ILE A O 1
ATOM 7561 N N . ARG A 1 978 ? 10.539 30.828 18.922 1 95.19 978 ARG A N 1
ATOM 7562 C CA . ARG A 1 978 ? 10.82 32.188 18.484 1 95.19 978 ARG A CA 1
ATOM 7563 C C . ARG A 1 978 ? 9.844 33.188 19.109 1 95.19 978 ARG A C 1
ATOM 7565 O O . ARG A 1 978 ? 10.227 34.281 19.484 1 95.19 978 ARG A O 1
ATOM 7572 N N . GLN A 1 979 ? 8.625 32.781 19.266 1 91.75 979 GLN A N 1
ATOM 7573 C CA . GLN A 1 979 ? 7.613 33.656 19.828 1 91.75 979 GLN A CA 1
ATOM 7574 C C . GLN A 1 979 ? 7.859 33.875 21.328 1 91.75 979 GLN A C 1
ATOM 7576 O O . GLN A 1 979 ? 7.77 35 21.812 1 91.75 979 GLN A O 1
ATOM 7581 N N . ILE A 1 980 ? 8.211 32.875 22.047 1 90.12 980 ILE A N 1
ATOM 7582 C CA . ILE A 1 980 ? 8.43 32.969 23.484 1 90.12 980 ILE A CA 1
ATOM 7583 C C . ILE A 1 980 ? 9.703 33.781 23.766 1 90.12 980 ILE A C 1
ATOM 7585 O O . ILE A 1 980 ? 9.703 34.688 24.594 1 90.12 980 ILE A O 1
ATOM 7589 N N . SER A 1 981 ? 10.75 33.406 23.047 1 93.69 981 SER A N 1
ATOM 7590 C CA . SER A 1 981 ? 12.023 34.094 23.25 1 93.69 981 SER A CA 1
ATOM 7591 C C . SER A 1 981 ? 11.953 35.531 22.766 1 93.69 981 SER A C 1
ATOM 7593 O O . SER A 1 981 ? 12.586 36.438 23.328 1 93.69 981 SER A O 1
ATOM 7595 N N . GLY A 1 982 ? 11.227 35.75 21.688 1 93.12 982 GLY A N 1
ATOM 7596 C CA . GLY A 1 982 ? 11.055 37.094 21.188 1 93.12 982 GLY A CA 1
ATOM 7597 C C . GLY A 1 982 ? 10.273 38 22.125 1 93.12 982 GLY A C 1
ATOM 7598 O O . GLY A 1 982 ? 10.602 39.156 22.297 1 93.12 982 GLY A O 1
ATOM 7599 N N . ARG A 1 983 ? 9.25 37.5 22.75 1 92.25 983 ARG A N 1
ATOM 7600 C CA . ARG A 1 983 ? 8.438 38.219 23.703 1 92.25 983 ARG A CA 1
ATOM 7601 C C . ARG A 1 983 ? 9.273 38.656 24.922 1 92.25 983 ARG A C 1
ATOM 7603 O O . ARG A 1 983 ? 9.172 39.781 25.391 1 92.25 983 ARG A O 1
ATOM 7610 N N . SER A 1 984 ? 10.078 37.781 25.328 1 91.5 984 SER A N 1
ATOM 7611 C CA . SER A 1 984 ? 10.938 38.094 26.469 1 91.5 984 SER A CA 1
ATOM 7612 C C . SER A 1 984 ? 11.969 39.156 26.109 1 91.5 984 SER A C 1
ATOM 7614 O O . SER A 1 984 ? 12.297 40 26.938 1 91.5 984 SER A O 1
ATOM 7616 N N . ASN A 1 985 ? 12.484 39.094 24.938 1 92.81 985 ASN A N 1
ATOM 7617 C CA . ASN A 1 985 ? 13.461 40.094 24.484 1 92.81 985 ASN A CA 1
ATOM 7618 C C . ASN A 1 985 ? 12.836 41.469 24.344 1 92.81 985 ASN A C 1
ATOM 7620 O O . ASN A 1 985 ? 13.453 42.469 24.703 1 92.81 985 ASN A O 1
ATOM 7624 N N . VAL A 1 986 ? 11.656 41.5 23.766 1 92.62 986 VAL A N 1
ATOM 7625 C CA . VAL A 1 986 ? 10.977 42.75 23.578 1 92.62 986 VAL A CA 1
ATOM 7626 C C . VAL A 1 986 ? 10.68 43.406 24.938 1 92.62 986 VAL A C 1
ATOM 7628 O O . VAL A 1 986 ? 10.852 44.594 25.125 1 92.62 986 VAL A O 1
ATOM 7631 N N . ALA A 1 987 ? 10.25 42.656 25.906 1 90.06 987 ALA A N 1
ATOM 7632 C CA . ALA A 1 987 ? 9.938 43.156 27.234 1 90.06 987 ALA A CA 1
ATOM 7633 C C . ALA A 1 987 ? 11.18 43.719 27.922 1 90.06 987 ALA A C 1
ATOM 7635 O O . ALA A 1 987 ? 11.141 44.781 28.562 1 90.06 987 ALA A O 1
ATOM 7636 N N . ARG A 1 988 ? 12.234 43.125 27.719 1 86.62 988 ARG A N 1
ATOM 7637 C CA . ARG A 1 988 ? 13.469 43.469 28.406 1 86.62 988 ARG A CA 1
ATOM 7638 C C . ARG A 1 988 ? 14.117 44.688 27.766 1 86.62 988 ARG A C 1
ATOM 7640 O O . ARG A 1 988 ? 14.57 45.594 28.453 1 86.62 988 ARG A O 1
ATOM 7647 N N . LYS A 1 989 ? 14.148 44.719 26.5 1 88.94 989 LYS A N 1
ATOM 7648 C CA . LYS A 1 989 ? 14.938 45.75 25.797 1 88.94 989 LYS A CA 1
ATOM 7649 C C . LYS A 1 989 ? 14.125 47 25.578 1 88.94 989 LYS A C 1
ATOM 7651 O O . LYS A 1 989 ? 14.688 48.125 25.516 1 88.94 989 LYS A O 1
ATOM 7656 N N . THR A 1 990 ? 12.812 46.906 25.328 1 88.81 990 THR A N 1
ATOM 7657 C CA . THR A 1 990 ? 11.992 48.094 25.078 1 88.81 990 THR A CA 1
ATOM 7658 C C . THR A 1 990 ? 11.516 48.719 26.375 1 88.81 990 THR A C 1
ATOM 7660 O O . THR A 1 990 ? 11.016 49.844 26.391 1 88.81 990 THR A O 1
ATOM 7663 N N . LEU A 1 991 ? 11.648 48.125 27.547 1 84.88 991 LEU A N 1
ATOM 7664 C CA . LEU A 1 991 ? 11.25 48.594 28.875 1 84.88 991 LEU A CA 1
ATOM 7665 C C . LEU A 1 991 ? 9.734 48.625 29 1 84.88 991 LEU A C 1
ATOM 7667 O O . LEU A 1 991 ? 9.195 49.312 29.875 1 84.88 991 LEU A O 1
ATOM 7671 N N . VAL A 1 992 ? 9.07 48.031 28.016 1 87 992 VAL A N 1
ATOM 7672 C CA . VAL A 1 992 ? 7.621 47.844 28.094 1 87 992 VAL A CA 1
ATOM 7673 C C . VAL A 1 992 ? 7.277 46.688 29 1 87 992 VAL A C 1
ATOM 7675 O O . VAL A 1 992 ? 8.008 45.688 29.031 1 87 992 VAL A O 1
ATOM 7678 N N . ASP A 1 993 ? 6.223 46.781 29.734 1 84.88 993 ASP A N 1
ATOM 7679 C CA . ASP A 1 993 ? 5.781 45.719 30.625 1 84.88 993 ASP A CA 1
ATOM 7680 C C . ASP A 1 993 ? 5.305 44.5 29.844 1 84.88 993 ASP A C 1
ATOM 7682 O O . ASP A 1 993 ? 4.527 44.625 28.891 1 84.88 993 ASP A O 1
ATOM 7686 N N . GLU A 1 994 ? 5.777 43.375 30.203 1 86.25 994 GLU A N 1
ATOM 7687 C CA . GLU A 1 994 ? 5.52 42.125 29.5 1 86.25 994 GLU A CA 1
ATOM 7688 C C . GLU A 1 994 ? 4.031 41.781 29.516 1 86.25 994 GLU A C 1
ATOM 7690 O O . GLU A 1 994 ? 3.539 41.094 28.641 1 86.25 994 GLU A O 1
ATOM 7695 N N . ARG A 1 995 ? 3.254 42.188 30.453 1 83.44 995 ARG A N 1
ATOM 7696 C CA . ARG A 1 995 ? 1.84 41.875 30.625 1 83.44 995 ARG A CA 1
ATOM 7697 C C . ARG A 1 995 ? 1.012 42.469 29.484 1 83.44 995 ARG A C 1
ATOM 7699 O O . ARG A 1 995 ? -0.103 42 29.219 1 83.44 995 ARG A O 1
ATOM 7706 N N . PHE A 1 996 ? 1.555 43.438 28.781 1 85.94 996 PHE A N 1
ATOM 7707 C CA . PHE A 1 996 ? 0.81 44.094 27.703 1 85.94 996 PHE A CA 1
ATOM 7708 C C . PHE A 1 996 ? 1.173 43.469 26.359 1 85.94 996 PHE A C 1
ATOM 7710 O O . PHE A 1 996 ? 0.633 43.844 25.312 1 85.94 996 PHE A O 1
ATOM 7717 N N . LEU A 1 997 ? 2.131 42.562 26.375 1 87.19 997 LEU A N 1
ATOM 7718 C CA . LEU A 1 997 ? 2.488 41.844 25.172 1 87.19 997 LEU A CA 1
ATOM 7719 C C . LEU A 1 997 ? 1.698 40.531 25.078 1 87.19 997 LEU A C 1
ATOM 7721 O O . LEU A 1 997 ? 2.121 39.5 25.625 1 87.19 997 LEU A O 1
ATOM 7725 N N . ILE A 1 998 ? 0.475 40.594 24.422 1 80.25 998 ILE A N 1
ATOM 7726 C CA . ILE A 1 998 ? -0.449 39.469 24.328 1 80.25 998 ILE A CA 1
ATOM 7727 C C . ILE A 1 998 ? -0.384 38.844 22.938 1 80.25 998 ILE A C 1
ATOM 7729 O O . ILE A 1 998 ? -0.333 39.562 21.938 1 80.25 998 ILE A O 1
ATOM 7733 N N . MET B 1 1 ? 72.875 -12.359 -67.688 1 20.58 1 MET B N 1
ATOM 7734 C CA . MET B 1 1 ? 72 -13.516 -67.562 1 20.58 1 MET B CA 1
ATOM 7735 C C . MET B 1 1 ? 71.312 -13.523 -66.188 1 20.58 1 MET B C 1
ATOM 7737 O O . MET B 1 1 ? 70.188 -13.922 -66.062 1 20.58 1 MET B O 1
ATOM 7741 N N . ALA B 1 2 ? 72.188 -13.461 -65.125 1 23.58 2 ALA B N 1
ATOM 7742 C CA . ALA B 1 2 ? 72.062 -13.969 -63.75 1 23.58 2 ALA B CA 1
ATOM 7743 C C . ALA B 1 2 ? 71.062 -13.172 -62.906 1 23.58 2 ALA B C 1
ATOM 7745 O O . ALA B 1 2 ? 70.938 -13.398 -61.719 1 23.58 2 ALA B O 1
ATOM 7746 N N . PHE B 1 3 ? 70.688 -12.055 -63.406 1 25.86 3 PHE B N 1
ATOM 7747 C CA . PHE B 1 3 ? 70 -11.031 -62.656 1 25.86 3 PHE B CA 1
ATOM 7748 C C . PHE B 1 3 ? 68.625 -11.523 -62.188 1 25.86 3 PHE B C 1
ATOM 7750 O O . PHE B 1 3 ? 67.938 -10.82 -61.5 1 25.86 3 PHE B O 1
ATOM 7757 N N . SER B 1 4 ? 68.125 -12.531 -62.969 1 28.44 4 SER B N 1
ATOM 7758 C CA . SER B 1 4 ? 66.688 -12.695 -63 1 28.44 4 SER B CA 1
ATOM 7759 C C . SER B 1 4 ? 66.188 -13.359 -61.75 1 28.44 4 SER B C 1
ATOM 7761 O O . SER B 1 4 ? 65 -13.695 -61.625 1 28.44 4 SER B O 1
ATOM 7763 N N . SER B 1 5 ? 67.062 -13.953 -60.969 1 28.83 5 SER B N 1
ATOM 7764 C CA . SER B 1 5 ? 66.688 -15.008 -60.031 1 28.83 5 SER B CA 1
ATOM 7765 C C . SER B 1 5 ? 65.875 -14.445 -58.875 1 28.83 5 SER B C 1
ATOM 7767 O O . SER B 1 5 ? 65.375 -15.203 -58.031 1 28.83 5 SER B O 1
ATOM 7769 N N . ILE B 1 6 ? 66.188 -13.195 -58.469 1 31.39 6 ILE B N 1
ATOM 7770 C CA . ILE B 1 6 ? 65.938 -12.797 -57.094 1 31.39 6 ILE B CA 1
ATOM 7771 C C . ILE B 1 6 ? 64.438 -12.664 -56.875 1 31.39 6 ILE B C 1
ATOM 7773 O O . ILE B 1 6 ? 63.969 -12.336 -55.781 1 31.39 6 ILE B O 1
ATOM 7777 N N . GLY B 1 7 ? 63.625 -12.648 -58 1 28.36 7 GLY B N 1
ATOM 7778 C CA . GLY B 1 7 ? 62.219 -12.258 -57.875 1 28.36 7 GLY B CA 1
ATOM 7779 C C . GLY B 1 7 ? 61.406 -13.242 -57.062 1 28.36 7 GLY B C 1
ATOM 7780 O O . GLY B 1 7 ? 60.281 -12.945 -56.688 1 28.36 7 GLY B O 1
ATOM 7781 N N . VAL B 1 8 ? 61.75 -14.531 -57.219 1 31.09 8 VAL B N 1
ATOM 7782 C CA . VAL B 1 8 ? 60.844 -15.617 -56.875 1 31.09 8 VAL B CA 1
ATOM 7783 C C . VAL B 1 8 ? 60.656 -15.656 -55.344 1 31.09 8 VAL B C 1
ATOM 7785 O O . VAL B 1 8 ? 59.625 -16.094 -54.844 1 31.09 8 VAL B O 1
ATOM 7788 N N . ALA B 1 9 ? 61.75 -15.398 -54.562 1 31.95 9 ALA B N 1
ATOM 7789 C CA . ALA B 1 9 ? 61.844 -15.859 -53.188 1 31.95 9 ALA B CA 1
ATOM 7790 C C . ALA B 1 9 ? 60.844 -15.125 -52.312 1 31.95 9 ALA B C 1
ATOM 7792 O O . ALA B 1 9 ? 60.375 -15.672 -51.312 1 31.95 9 ALA B O 1
ATOM 7793 N N . LEU B 1 10 ? 60.719 -13.789 -52.562 1 28.95 10 LEU B N 1
ATOM 7794 C CA . LEU B 1 10 ? 60.062 -12.969 -51.562 1 28.95 10 LEU B CA 1
ATOM 7795 C C . LEU B 1 10 ? 58.594 -13.32 -51.438 1 28.95 10 LEU B C 1
ATOM 7797 O O . LEU B 1 10 ? 57.906 -12.836 -50.531 1 28.95 10 LEU B O 1
ATOM 7801 N N . THR B 1 11 ? 57.969 -13.875 -52.5 1 31.06 11 THR B N 1
ATOM 7802 C CA . THR B 1 11 ? 56.531 -14.094 -52.438 1 31.06 11 THR B CA 1
ATOM 7803 C C . THR B 1 11 ? 56.188 -15.172 -51.406 1 31.06 11 THR B C 1
ATOM 7805 O O . THR B 1 11 ? 55.031 -15.516 -51.219 1 31.06 11 THR B O 1
ATOM 7808 N N . ILE B 1 12 ? 57.156 -15.945 -50.938 1 30.52 12 ILE B N 1
ATOM 7809 C CA . ILE B 1 12 ? 56.844 -17.094 -50.094 1 30.52 12 ILE B CA 1
ATOM 7810 C C . ILE B 1 12 ? 56.219 -16.625 -48.781 1 30.52 12 ILE B C 1
ATOM 7812 O O . ILE B 1 12 ? 55.469 -17.375 -48.156 1 30.52 12 ILE B O 1
ATOM 7816 N N . GLY B 1 13 ? 56.781 -15.555 -48.188 1 27.61 13 GLY B N 1
ATOM 7817 C CA . GLY B 1 13 ? 56.625 -15.375 -46.75 1 27.61 13 GLY B CA 1
ATOM 7818 C C . GLY B 1 13 ? 55.188 -15.25 -46.344 1 27.61 13 GLY B C 1
ATOM 7819 O O . GLY B 1 13 ? 54.781 -15.773 -45.281 1 27.61 13 GLY B O 1
ATOM 7820 N N . LEU B 1 14 ? 54.469 -14.258 -46.875 1 27.95 14 LEU B N 1
ATOM 7821 C CA . LEU B 1 14 ? 53.312 -13.742 -46.156 1 27.95 14 LEU B CA 1
ATOM 7822 C C . LEU B 1 14 ? 52.156 -14.734 -46.25 1 27.95 14 LEU B C 1
ATOM 7824 O O . LEU B 1 14 ? 51.156 -14.484 -46.938 1 27.95 14 LEU B O 1
ATOM 7828 N N . LEU B 1 15 ? 52.344 -15.891 -46.719 1 28.75 15 LEU B N 1
ATOM 7829 C CA . LEU B 1 15 ? 51.156 -16.734 -46.594 1 28.75 15 LEU B CA 1
ATOM 7830 C C . LEU B 1 15 ? 50.688 -16.812 -45.125 1 28.75 15 LEU B C 1
ATOM 7832 O O . LEU B 1 15 ? 51.344 -17.484 -44.312 1 28.75 15 LEU B O 1
ATOM 7836 N N . THR B 1 16 ? 50.344 -15.648 -44.531 1 28.62 16 THR B N 1
ATOM 7837 C CA . THR B 1 16 ? 49.625 -15.586 -43.25 1 28.62 16 THR B CA 1
ATOM 7838 C C . THR B 1 16 ? 48.562 -16.688 -43.156 1 28.62 16 THR B C 1
ATOM 7840 O O . THR B 1 16 ? 47.719 -16.812 -44.031 1 28.62 16 THR B O 1
ATOM 7843 N N . PHE B 1 17 ? 48.938 -17.797 -42.688 1 28.64 17 PHE B N 1
ATOM 7844 C CA . PHE B 1 17 ? 48.062 -18.797 -42.094 1 28.64 17 PHE B CA 1
ATOM 7845 C C . PHE B 1 17 ? 46.906 -18.125 -41.375 1 28.64 17 PHE B C 1
ATOM 7847 O O . PHE B 1 17 ? 47.094 -17.5 -40.344 1 28.64 17 PHE B O 1
ATOM 7854 N N . SER B 1 18 ? 46.031 -17.516 -42.094 1 29.28 18 SER B N 1
ATOM 7855 C CA . SER B 1 18 ? 44.719 -17.234 -41.531 1 29.28 18 SER B CA 1
ATOM 7856 C C . SER B 1 18 ? 44.188 -18.453 -40.781 1 29.28 18 SER B C 1
ATOM 7858 O O . SER B 1 18 ? 43.688 -19.406 -41.375 1 29.28 18 SER B O 1
ATOM 7860 N N . LEU B 1 19 ? 44.969 -19.031 -39.906 1 28.91 19 LEU B N 1
ATOM 7861 C CA . LEU B 1 19 ? 44.281 -19.828 -38.875 1 28.91 19 LEU B CA 1
ATOM 7862 C C . LEU B 1 19 ? 42.938 -19.172 -38.531 1 28.91 19 LEU B C 1
ATOM 7864 O O . LEU B 1 19 ? 42.906 -18.109 -37.906 1 28.91 19 LEU B O 1
ATOM 7868 N N . GLY B 1 20 ? 42.062 -19.203 -39.5 1 29.25 20 GLY B N 1
ATOM 7869 C CA . GLY B 1 20 ? 40.688 -19 -39.094 1 29.25 20 GLY B CA 1
ATOM 7870 C C . GLY B 1 20 ? 40.375 -19.609 -37.719 1 29.25 20 GLY B C 1
ATOM 7871 O O . GLY B 1 20 ? 40.344 -20.828 -37.594 1 29.25 20 GLY B O 1
ATOM 7872 N N . LEU B 1 21 ? 41.062 -19.188 -36.719 1 31.06 21 LEU B N 1
ATOM 7873 C CA . LEU B 1 21 ? 40.5 -19.469 -35.406 1 31.06 21 LEU B CA 1
ATOM 7874 C C . LEU B 1 21 ? 38.969 -19.531 -35.5 1 31.06 21 LEU B C 1
ATOM 7876 O O . LEU B 1 21 ? 38.312 -18.562 -35.844 1 31.06 21 LEU B O 1
ATOM 7880 N N . ALA B 1 22 ? 38.5 -20.625 -35.969 1 32.75 22 ALA B N 1
ATOM 7881 C CA . ALA B 1 22 ? 37.094 -20.906 -35.656 1 32.75 22 ALA B CA 1
ATOM 7882 C C . ALA B 1 22 ? 36.688 -20.266 -34.344 1 32.75 22 ALA B C 1
ATOM 7884 O O . ALA B 1 22 ? 37.094 -20.719 -33.281 1 32.75 22 ALA B O 1
ATOM 7885 N N . GLU B 1 23 ? 36.875 -19.031 -34.281 1 36.25 23 GLU B N 1
ATOM 7886 C CA . GLU B 1 23 ? 36.125 -18.375 -33.188 1 36.25 23 GLU B CA 1
ATOM 7887 C C . GLU B 1 23 ? 34.844 -19.125 -32.875 1 36.25 23 GLU B C 1
ATOM 7889 O O . GLU B 1 23 ? 33.938 -19.203 -33.719 1 36.25 23 GLU B O 1
ATOM 7894 N N . ALA B 1 24 ? 34.875 -20.25 -32.281 1 41.88 24 ALA B N 1
ATOM 7895 C CA . ALA B 1 24 ? 33.75 -20.969 -31.672 1 41.88 24 ALA B CA 1
ATOM 7896 C C . ALA B 1 24 ? 32.594 -20.016 -31.375 1 41.88 24 ALA B C 1
ATOM 7898 O O . ALA B 1 24 ? 32.75 -19.078 -30.594 1 41.88 24 ALA B O 1
ATOM 7899 N N . GLU B 1 25 ? 31.828 -19.734 -32.312 1 53.34 25 GLU B N 1
ATOM 7900 C CA . GLU B 1 25 ? 30.609 -18.922 -32.312 1 53.34 25 GLU B CA 1
ATOM 7901 C C . GLU B 1 25 ? 29.734 -19.25 -31.094 1 53.34 25 GLU B C 1
ATOM 7903 O O . GLU B 1 25 ? 29.312 -20.391 -30.938 1 53.34 25 GLU B O 1
ATOM 7908 N N . GLU B 1 26 ? 30.078 -18.734 -30.016 1 68 26 GLU B N 1
ATOM 7909 C CA . GLU B 1 26 ? 29.266 -18.875 -28.797 1 68 26 GLU B CA 1
ATOM 7910 C C . GLU B 1 26 ? 27.797 -18.562 -29.078 1 68 26 GLU B C 1
ATOM 7912 O O . GLU B 1 26 ? 26.938 -18.797 -28.234 1 68 26 GLU B O 1
ATOM 7917 N N . LEU B 1 27 ? 27.484 -18.062 -30.25 1 79.19 27 LEU B N 1
ATOM 7918 C CA . LEU B 1 27 ? 26.078 -17.969 -30.625 1 79.19 27 LEU B CA 1
ATOM 7919 C C . LEU B 1 27 ? 25.609 -19.234 -31.312 1 79.19 27 LEU B C 1
ATOM 7921 O O . LEU B 1 27 ? 26.125 -19.609 -32.375 1 79.19 27 LEU B O 1
ATOM 7925 N N . LEU B 1 28 ? 24.703 -19.859 -30.703 1 81.62 28 LEU B N 1
ATOM 7926 C CA . LEU B 1 28 ? 24.25 -21.156 -31.156 1 81.62 28 LEU B CA 1
ATOM 7927 C C . LEU B 1 28 ? 22.969 -21.031 -31.984 1 81.62 28 LEU B C 1
ATOM 7929 O O . LEU B 1 28 ? 22.047 -20.297 -31.609 1 81.62 28 LEU B O 1
ATOM 7933 N N . LYS B 1 29 ? 23.047 -21.625 -33.125 1 81.81 29 LYS B N 1
ATOM 7934 C CA . LYS B 1 29 ? 21.797 -21.75 -33.875 1 81.81 29 LYS B CA 1
ATOM 7935 C C . LYS B 1 29 ? 20.875 -22.797 -33.25 1 81.81 29 LYS B C 1
ATOM 7937 O O . LYS B 1 29 ? 21.359 -23.812 -32.719 1 81.81 29 LYS B O 1
ATOM 7942 N N . PHE B 1 30 ? 19.719 -22.5 -33.125 1 81.81 30 PHE B N 1
ATOM 7943 C CA . PHE B 1 30 ? 18.812 -23.469 -32.5 1 81.81 30 PHE B CA 1
ATOM 7944 C C . PHE B 1 30 ? 17.547 -23.609 -33.344 1 81.81 30 PHE B C 1
ATOM 7946 O O . PHE B 1 30 ? 17.266 -22.797 -34.219 1 81.81 30 PHE B O 1
ATOM 7953 N N . ALA B 1 31 ? 16.984 -24.797 -33.188 1 83.25 31 ALA B N 1
ATOM 7954 C CA . ALA B 1 31 ? 15.695 -25.094 -33.812 1 83.25 31 ALA B CA 1
ATOM 7955 C C . ALA B 1 31 ? 14.672 -25.5 -32.75 1 83.25 31 ALA B C 1
ATOM 7957 O O . ALA B 1 31 ? 15.039 -26.047 -31.703 1 83.25 31 ALA B O 1
ATOM 7958 N N . ASP B 1 32 ? 13.5 -25.156 -33.031 1 82.56 32 ASP B N 1
ATOM 7959 C CA . ASP B 1 32 ? 12.445 -25.609 -32.125 1 82.56 32 ASP B CA 1
ATOM 7960 C C . ASP B 1 32 ? 12.172 -27.109 -32.281 1 82.56 32 ASP B C 1
ATOM 7962 O O . ASP B 1 32 ? 12.344 -27.656 -33.375 1 82.56 32 ASP B O 1
ATOM 7966 N N . ILE B 1 33 ? 11.938 -27.766 -31.234 1 77.94 33 ILE B N 1
ATOM 7967 C CA . ILE B 1 33 ? 11.758 -29.203 -31.203 1 77.94 33 ILE B CA 1
ATOM 7968 C C . ILE B 1 33 ? 10.727 -29.641 -32.219 1 77.94 33 ILE B C 1
ATOM 7970 O O . ILE B 1 33 ? 10.906 -30.641 -32.938 1 77.94 33 ILE B O 1
ATOM 7974 N N . GLY B 1 34 ? 9.641 -28.938 -32.531 1 73.12 34 GLY B N 1
ATOM 7975 C CA . GLY B 1 34 ? 8.555 -29.359 -33.406 1 73.12 34 GLY B CA 1
ATOM 7976 C C . GLY B 1 34 ? 8.805 -29.047 -34.875 1 73.12 34 GLY B C 1
ATOM 7977 O O . GLY B 1 34 ? 8.008 -29.422 -35.719 1 73.12 34 GLY B O 1
ATOM 7978 N N . THR B 1 35 ? 10.078 -28.625 -35.219 1 79.88 35 THR B N 1
ATOM 7979 C CA . THR B 1 35 ? 10.297 -28.203 -36.594 1 79.88 35 THR B CA 1
ATOM 7980 C C . THR B 1 35 ? 11.156 -29.219 -37.344 1 79.88 35 THR B C 1
ATOM 7982 O O . THR B 1 35 ? 11.492 -29.016 -38.531 1 79.88 35 THR B O 1
ATOM 7985 N N . CYS B 1 36 ? 11.5 -30.297 -36.656 1 86.81 36 CYS B N 1
ATOM 7986 C CA . CYS B 1 36 ? 12.367 -31.266 -37.312 1 86.81 36 CYS B CA 1
ATOM 7987 C C . CYS B 1 36 ? 11.617 -32.031 -38.406 1 86.81 36 CYS B C 1
ATOM 7989 O O . CYS B 1 36 ? 10.438 -32.344 -38.25 1 86.81 36 CYS B O 1
ATOM 7991 N N . LEU B 1 37 ? 12.25 -32.281 -39.531 1 86.62 37 LEU B N 1
ATOM 7992 C CA . LEU B 1 37 ? 11.695 -33.062 -40.625 1 86.62 37 LEU B CA 1
ATOM 7993 C C . LEU B 1 37 ? 11.586 -34.531 -40.281 1 86.62 37 LEU B C 1
ATOM 7995 O O . LEU B 1 37 ? 12.188 -35 -39.312 1 86.62 37 LEU B O 1
ATOM 7999 N N . PRO B 1 38 ? 10.883 -35.406 -41 1 85.56 38 PRO B N 1
ATOM 8000 C CA . PRO B 1 38 ? 10.641 -36.812 -40.688 1 85.56 38 PRO B CA 1
ATOM 8001 C C . PRO B 1 38 ? 11.914 -37.656 -40.719 1 85.56 38 PRO B C 1
ATOM 8003 O O . PRO B 1 38 ? 11.977 -38.719 -40.094 1 85.56 38 PRO B O 1
ATOM 8006 N N . ASP B 1 39 ? 12.93 -37.156 -41.438 1 89.75 39 ASP B N 1
ATOM 8007 C CA . ASP B 1 39 ? 14.164 -37.938 -41.531 1 89.75 39 ASP B CA 1
ATOM 8008 C C . ASP B 1 39 ? 15.219 -37.375 -40.562 1 89.75 39 ASP B C 1
ATOM 8010 O O . ASP B 1 39 ? 16.375 -37.812 -40.625 1 89.75 39 ASP B O 1
ATOM 8014 N N . GLU B 1 40 ? 14.766 -36.5 -39.75 1 91.38 40 GLU B N 1
ATOM 8015 C CA . GLU B 1 40 ? 15.695 -35.844 -38.844 1 91.38 40 GLU B CA 1
ATOM 8016 C C . GLU B 1 40 ? 15.32 -36.156 -37.375 1 91.38 40 GLU B C 1
ATOM 8018 O O . GLU B 1 40 ? 14.148 -36.375 -37.062 1 91.38 40 GLU B O 1
ATOM 8023 N N . TYR B 1 41 ? 16.344 -36.281 -36.531 1 88.69 41 TYR B N 1
ATOM 8024 C CA . TYR B 1 41 ? 16.141 -36.375 -35.094 1 88.69 41 TYR B CA 1
ATOM 8025 C C . TYR B 1 41 ? 16.672 -35.125 -34.406 1 88.69 41 TYR B C 1
ATOM 8027 O O . TYR B 1 41 ? 17.5 -34.375 -34.969 1 88.69 41 TYR B O 1
ATOM 8035 N N . TYR B 1 42 ? 16.156 -34.719 -33.312 1 87.62 42 TYR B N 1
ATOM 8036 C CA . TYR B 1 42 ? 16.578 -33.531 -32.562 1 87.62 42 TYR B CA 1
ATOM 8037 C C . TYR B 1 42 ? 17.75 -33.875 -31.656 1 87.62 42 TYR B C 1
ATOM 8039 O O . TYR B 1 42 ? 17.625 -34.656 -30.719 1 87.62 42 TYR B O 1
ATOM 8047 N N . ASN B 1 43 ? 18.812 -33.312 -31.922 1 83.12 43 ASN B N 1
ATOM 8048 C CA . ASN B 1 43 ? 20 -33.5 -31.094 1 83.12 43 ASN B CA 1
ATOM 8049 C C . ASN B 1 43 ? 19.938 -32.656 -29.828 1 83.12 43 ASN B C 1
ATOM 8051 O O . ASN B 1 43 ? 20 -31.422 -29.906 1 83.12 43 ASN B O 1
ATOM 8055 N N . ILE B 1 44 ? 19.969 -33.25 -28.719 1 82.44 44 ILE B N 1
ATOM 8056 C CA . ILE B 1 44 ? 19.75 -32.594 -27.438 1 82.44 44 ILE B CA 1
ATOM 8057 C C . ILE B 1 44 ? 20.969 -31.734 -27.078 1 82.44 44 ILE B C 1
ATOM 8059 O O . ILE B 1 44 ? 20.844 -30.734 -26.375 1 82.44 44 ILE B O 1
ATOM 8063 N N . ASN B 1 45 ? 22.141 -32.062 -27.484 1 79 45 ASN B N 1
ATOM 8064 C CA . ASN B 1 45 ? 23.328 -31.312 -27.125 1 79 45 ASN B CA 1
ATOM 8065 C C . ASN B 1 45 ? 23.5 -30.078 -28.016 1 79 45 ASN B C 1
ATOM 8067 O O . ASN B 1 45 ? 23.906 -29.016 -27.547 1 79 45 ASN B O 1
ATOM 8071 N N . LEU B 1 46 ? 23.047 -30.219 -29.266 1 79.5 46 LEU B N 1
ATOM 8072 C CA . LEU B 1 46 ? 23.203 -29.125 -30.219 1 79.5 46 LEU B CA 1
ATOM 8073 C C . LEU B 1 46 ? 21.938 -28.281 -30.297 1 79.5 46 LEU B C 1
ATOM 8075 O O . LEU B 1 46 ? 21.953 -27.156 -30.797 1 79.5 46 LEU B O 1
ATOM 8079 N N . LEU B 1 47 ? 20.891 -28.75 -29.844 1 83.88 47 LEU B N 1
ATOM 8080 C CA . LEU B 1 47 ? 19.578 -28.109 -29.922 1 83.88 47 LEU B CA 1
ATOM 8081 C C . LEU B 1 47 ? 19.203 -27.844 -31.375 1 83.88 47 LEU B C 1
ATOM 8083 O O . LEU B 1 47 ? 18.688 -26.766 -31.703 1 83.88 47 LEU B O 1
ATOM 8087 N N . GLN B 1 48 ? 19.594 -28.781 -32.219 1 87.06 48 GLN B N 1
ATOM 8088 C CA . GLN B 1 48 ? 19.312 -28.672 -33.656 1 87.06 48 GLN B CA 1
ATOM 8089 C C . GLN B 1 48 ? 18.797 -30 -34.219 1 87.06 48 GLN B C 1
ATOM 8091 O O . GLN B 1 48 ? 18.922 -31.031 -33.562 1 87.06 48 GLN B O 1
ATOM 8096 N N . CYS B 1 49 ? 18.188 -29.859 -35.375 1 88.56 49 CYS B N 1
ATOM 8097 C CA . CYS B 1 49 ? 17.75 -31.047 -36.094 1 88.56 49 CYS B CA 1
ATOM 8098 C C . CYS B 1 49 ? 18.859 -31.625 -36.938 1 88.56 49 CYS B C 1
ATOM 8100 O O . CYS B 1 49 ? 19.547 -30.875 -37.656 1 88.56 49 CYS B O 1
ATOM 8102 N N . VAL B 1 50 ? 19.203 -32.906 -36.781 1 88.12 50 VAL B N 1
ATOM 8103 C CA . VAL B 1 50 ? 20.25 -33.594 -37.531 1 88.12 50 VAL B CA 1
ATOM 8104 C C . VAL B 1 50 ? 19.656 -34.781 -38.281 1 88.12 50 VAL B C 1
ATOM 8106 O O . VAL B 1 50 ? 18.766 -35.469 -37.781 1 88.12 50 VAL B O 1
ATOM 8109 N N . LYS B 1 51 ? 20.125 -35.094 -39.438 1 91.38 51 LYS B N 1
ATOM 8110 C CA . LYS B 1 51 ? 19.609 -36.188 -40.25 1 91.38 51 LYS B CA 1
ATOM 8111 C C . LYS B 1 51 ? 20.172 -37.531 -39.812 1 91.38 51 LYS B C 1
ATOM 8113 O O . LYS B 1 51 ? 21.359 -37.656 -39.469 1 91.38 51 LYS B O 1
ATOM 8118 N N . CYS B 1 52 ? 19.328 -38.5 -39.719 1 91.81 52 CYS B N 1
ATOM 8119 C CA . CYS B 1 52 ? 19.797 -39.875 -39.5 1 91.81 52 CYS B CA 1
ATOM 8120 C C . CYS B 1 52 ? 20.438 -40.438 -40.75 1 91.81 52 CYS B C 1
ATOM 8122 O O . CYS B 1 52 ? 19.953 -40.188 -41.875 1 91.81 52 CYS B O 1
ATOM 8124 N N . SER B 1 53 ? 21.578 -41.156 -40.688 1 88.31 53 SER B N 1
ATOM 8125 C CA . SER B 1 53 ? 22.297 -41.688 -41.844 1 88.31 53 SER B CA 1
ATOM 8126 C C . SER B 1 53 ? 21.5 -42.781 -42.562 1 88.31 53 SER B C 1
ATOM 8128 O O . SER B 1 53 ? 21.281 -43.844 -42 1 88.31 53 SER B O 1
ATOM 8130 N N . SER B 1 54 ? 21.109 -42.562 -43.719 1 86.81 54 SER B N 1
ATOM 8131 C CA . SER B 1 54 ? 20.391 -43.531 -44.5 1 86.81 54 SER B CA 1
ATOM 8132 C C . SER B 1 54 ? 21.312 -44.656 -44.969 1 86.81 54 SER B C 1
ATOM 8134 O O . SER B 1 54 ? 20.859 -45.781 -45.188 1 86.81 54 SER B O 1
ATOM 8136 N N . LEU B 1 55 ? 22.625 -44.344 -45 1 86.31 55 LEU B N 1
ATOM 8137 C CA . LEU B 1 55 ? 23.594 -45.344 -45.406 1 86.31 55 LEU B CA 1
ATOM 8138 C C . LEU B 1 55 ? 23.766 -46.406 -44.344 1 86.31 55 LEU B C 1
ATOM 8140 O O . LEU B 1 55 ? 24.062 -47.562 -44.656 1 86.31 55 LEU B O 1
ATOM 8144 N N . ALA B 1 56 ? 23.484 -46.031 -43.125 1 88.62 56 ALA B N 1
ATOM 8145 C CA . ALA B 1 56 ? 23.578 -46.969 -42.031 1 88.62 56 ALA B CA 1
ATOM 8146 C C . ALA B 1 56 ? 22.219 -47.594 -41.719 1 88.62 56 ALA B C 1
ATOM 8148 O O . ALA B 1 56 ? 22.062 -48.281 -40.719 1 88.62 56 ALA B O 1
ATOM 8149 N N . ASN B 1 57 ? 21.234 -47.438 -42.656 1 91.38 57 ASN B N 1
ATOM 8150 C CA . ASN B 1 57 ? 19.891 -47.969 -42.562 1 91.38 57 ASN B CA 1
ATOM 8151 C C . ASN B 1 57 ? 19.219 -47.531 -41.25 1 91.38 57 ASN B C 1
ATOM 8153 O O . ASN B 1 57 ? 18.562 -48.344 -40.594 1 91.38 57 ASN B O 1
ATOM 8157 N N . LEU B 1 58 ? 19.391 -46.312 -40.906 1 92.5 58 LEU B N 1
ATOM 8158 C CA . LEU B 1 58 ? 18.812 -45.75 -39.719 1 92.5 58 LEU B CA 1
ATOM 8159 C C . LEU B 1 58 ? 17.625 -44.844 -40.062 1 92.5 58 LEU B C 1
ATOM 8161 O O . LEU B 1 58 ? 17.578 -44.281 -41.156 1 92.5 58 LEU B O 1
ATOM 8165 N N . MET B 1 59 ? 16.656 -44.812 -39.188 1 91.62 59 MET B N 1
ATOM 8166 C CA . MET B 1 59 ? 15.523 -43.906 -39.25 1 91.62 59 MET B CA 1
ATOM 8167 C C . MET B 1 59 ? 15.25 -43.281 -37.875 1 91.62 59 MET B C 1
ATOM 8169 O O . MET B 1 59 ? 15.68 -43.812 -36.875 1 91.62 59 MET B O 1
ATOM 8173 N N . PRO B 1 60 ? 14.641 -42.094 -37.875 1 90.56 60 PRO B N 1
ATOM 8174 C CA . PRO B 1 60 ? 14.391 -41.469 -36.562 1 90.56 60 PRO B CA 1
ATOM 8175 C C . PRO B 1 60 ? 13.445 -42.281 -35.688 1 90.56 60 PRO B C 1
ATOM 8177 O O . PRO B 1 60 ? 12.539 -42.938 -36.188 1 90.56 60 PRO B O 1
ATOM 8180 N N . SER B 1 61 ? 13.703 -42.312 -34.406 1 87.31 61 SER B N 1
ATOM 8181 C CA . SER B 1 61 ? 12.852 -43 -33.438 1 87.31 61 SER B CA 1
ATOM 8182 C C . SER B 1 61 ? 11.484 -42.344 -33.344 1 87.31 61 SER B C 1
ATOM 8184 O O . SER B 1 61 ? 11.281 -41.25 -33.875 1 87.31 61 SER B O 1
ATOM 8186 N N . ASP B 1 62 ? 10.5 -42.969 -32.656 1 78.81 62 ASP B N 1
ATOM 8187 C CA . ASP B 1 62 ? 9.133 -42.469 -32.562 1 78.81 62 ASP B CA 1
ATOM 8188 C C . ASP B 1 62 ? 9.078 -41.188 -31.719 1 78.81 62 ASP B C 1
ATOM 8190 O O . ASP B 1 62 ? 8.258 -40.312 -31.969 1 78.81 62 ASP B O 1
ATOM 8194 N N . ASP B 1 63 ? 9.992 -41.062 -30.797 1 78.81 63 ASP B N 1
ATOM 8195 C CA . ASP B 1 63 ? 10 -39.875 -29.953 1 78.81 63 ASP B CA 1
ATOM 8196 C C . ASP B 1 63 ? 10.773 -38.75 -30.609 1 78.81 63 ASP B C 1
ATOM 8198 O O . ASP B 1 63 ? 10.688 -37.594 -30.172 1 78.81 63 ASP B O 1
ATOM 8202 N N . GLY B 1 64 ? 11.531 -39.062 -31.641 1 82.25 64 GLY B N 1
ATOM 8203 C CA . GLY B 1 64 ? 12.203 -38.062 -32.438 1 82.25 64 GLY B CA 1
ATOM 8204 C C . GLY B 1 64 ? 13.539 -37.625 -31.859 1 82.25 64 GLY B C 1
ATOM 8205 O O . GLY B 1 64 ? 14.18 -36.688 -32.375 1 82.25 64 GLY B O 1
ATOM 8206 N N . PHE B 1 65 ? 14.086 -38.281 -30.828 1 86.31 65 PHE B N 1
ATOM 8207 C CA . PHE B 1 65 ? 15.281 -37.781 -30.156 1 86.31 65 PHE B CA 1
ATOM 8208 C C . PHE B 1 65 ? 16.469 -38.719 -30.438 1 86.31 65 PHE B C 1
ATOM 8210 O O . PHE B 1 65 ? 17.594 -38.438 -30 1 86.31 65 PHE B O 1
ATOM 8217 N N . SER B 1 66 ? 16.203 -39.812 -31.109 1 86.62 66 SER B N 1
ATOM 8218 C CA . SER B 1 66 ? 17.25 -40.75 -31.469 1 86.62 66 SER B CA 1
ATOM 8219 C C . SER B 1 66 ? 16.969 -41.438 -32.812 1 86.62 66 SER B C 1
ATOM 8221 O O . SER B 1 66 ? 16.016 -41.062 -33.5 1 86.62 66 SER B O 1
ATOM 8223 N N . CYS B 1 67 ? 17.906 -42.25 -33.25 1 89.38 67 CYS B N 1
ATOM 8224 C CA . CYS B 1 67 ? 17.734 -43 -34.469 1 89.38 67 CYS B CA 1
ATOM 8225 C C . CYS B 1 67 ? 17.578 -44.5 -34.188 1 89.38 67 CYS B C 1
ATOM 8227 O O . CYS B 1 67 ? 18.156 -45 -33.219 1 89.38 67 CYS B O 1
ATOM 8229 N N . LYS B 1 68 ? 16.75 -45.188 -34.906 1 88.88 68 LYS B N 1
ATOM 8230 C CA . LYS B 1 68 ? 16.562 -46.625 -34.812 1 88.88 68 LYS B CA 1
ATOM 8231 C C . LYS B 1 68 ? 16.734 -47.281 -36.188 1 88.88 68 LYS B C 1
ATOM 8233 O O . LYS B 1 68 ? 16.844 -46.594 -37.219 1 88.88 68 LYS B O 1
ATOM 8238 N N . CYS B 1 69 ? 16.875 -48.594 -36.156 1 89.81 69 CYS B N 1
ATOM 8239 C CA . CYS B 1 69 ? 17.062 -49.312 -37.406 1 89.81 69 CYS B CA 1
ATOM 8240 C C . CYS B 1 69 ? 15.766 -49.344 -38.219 1 89.81 69 CYS B C 1
ATOM 8242 O O . CYS B 1 69 ? 14.672 -49.406 -37.656 1 89.81 69 CYS B O 1
ATOM 8244 N N . LYS B 1 70 ? 15.93 -49.312 -39.5 1 89.5 70 LYS B N 1
ATOM 8245 C CA . LYS B 1 70 ? 14.781 -49.438 -40.375 1 89.5 70 LYS B CA 1
ATOM 8246 C C . LYS B 1 70 ? 14.094 -50.781 -40.25 1 89.5 70 LYS B C 1
ATOM 8248 O O . LYS B 1 70 ? 14.695 -51.75 -39.75 1 89.5 70 LYS B O 1
ATOM 8253 N N . ALA B 1 71 ? 12.898 -50.938 -40.688 1 85.88 71 ALA B N 1
ATOM 8254 C CA . ALA B 1 71 ? 12.078 -52.125 -40.469 1 85.88 71 ALA B CA 1
ATOM 8255 C C . ALA B 1 71 ? 12.633 -53.344 -41.25 1 85.88 71 ALA B C 1
ATOM 8257 O O . ALA B 1 71 ? 12.398 -54.469 -40.875 1 85.88 71 ALA B O 1
ATOM 8258 N N . ASP B 1 72 ? 13.484 -53.094 -42.312 1 86.25 72 ASP B N 1
ATOM 8259 C CA . ASP B 1 72 ? 13.984 -54.188 -43.156 1 86.25 72 ASP B CA 1
ATOM 8260 C C . ASP B 1 72 ? 15.398 -54.594 -42.75 1 86.25 72 ASP B C 1
ATOM 8262 O O . ASP B 1 72 ? 16.094 -55.281 -43.5 1 86.25 72 ASP B O 1
ATOM 8266 N N . SER B 1 73 ? 15.742 -54.062 -41.594 1 89.88 73 SER B N 1
ATOM 8267 C CA . SER B 1 73 ? 17.109 -54.344 -41.188 1 89.88 73 SER B CA 1
ATOM 8268 C C . SER B 1 73 ? 17.141 -55.062 -39.844 1 89.88 73 SER B C 1
ATOM 8270 O O . SER B 1 73 ? 16.219 -54.938 -39.031 1 89.88 73 SER B O 1
ATOM 8272 N N . ALA B 1 74 ? 18.172 -55.938 -39.656 1 89.19 74 ALA B N 1
ATOM 8273 C CA . ALA B 1 74 ? 18.422 -56.594 -38.406 1 89.19 74 ALA B CA 1
ATOM 8274 C C . ALA B 1 74 ? 19.469 -55.812 -37.594 1 89.19 74 ALA B C 1
ATOM 8276 O O . ALA B 1 74 ? 20.375 -55.188 -38.156 1 89.19 74 ALA B O 1
ATOM 8277 N N . ILE B 1 75 ? 19.359 -55.875 -36.25 1 87.06 75 ILE B N 1
ATOM 8278 C CA . ILE B 1 75 ? 20.266 -55.156 -35.344 1 87.06 75 ILE B CA 1
ATOM 8279 C C . ILE B 1 75 ? 21.453 -56.062 -35 1 87.06 75 ILE B C 1
ATOM 8281 O O . ILE B 1 75 ? 21.281 -57.188 -34.531 1 87.06 75 ILE B O 1
ATOM 8285 N N . ILE B 1 76 ? 22.594 -55.562 -35.281 1 80.06 76 ILE B N 1
ATOM 8286 C CA . ILE B 1 76 ? 23.828 -56.281 -34.938 1 80.06 76 ILE B CA 1
ATOM 8287 C C . ILE B 1 76 ? 24.234 -55.938 -33.5 1 80.06 76 ILE B C 1
ATOM 8289 O O . ILE B 1 76 ? 24.344 -54.781 -33.156 1 80.06 76 ILE B O 1
ATOM 8293 N N . PRO B 1 77 ? 24.312 -56.969 -32.625 1 72.31 77 PRO B N 1
ATOM 8294 C CA . PRO B 1 77 ? 24.719 -56.656 -31.25 1 72.31 77 PRO B CA 1
ATOM 8295 C C . PRO B 1 77 ? 26.062 -55.938 -31.172 1 72.31 77 PRO B C 1
ATOM 8297 O O . PRO B 1 77 ? 27.016 -56.344 -31.859 1 72.31 77 PRO B O 1
ATOM 8300 N N . SER B 1 78 ? 26.016 -54.75 -30.641 1 71.31 78 SER B N 1
ATOM 8301 C CA . SER B 1 78 ? 27.234 -53.969 -30.391 1 71.31 78 SER B CA 1
ATOM 8302 C C . SER B 1 78 ? 27.219 -53.375 -29 1 71.31 78 SER B C 1
ATOM 8304 O O . SER B 1 78 ? 26.156 -53.062 -28.453 1 71.31 78 SER B O 1
ATOM 8306 N N . ILE B 1 79 ? 28.312 -53.438 -28.266 1 65.75 79 ILE B N 1
ATOM 8307 C CA . ILE B 1 79 ? 28.391 -52.875 -26.938 1 65.75 79 ILE B CA 1
ATOM 8308 C C . ILE B 1 79 ? 28.422 -51.344 -27.031 1 65.75 79 ILE B C 1
ATOM 8310 O O . ILE B 1 79 ? 27.844 -50.656 -26.188 1 65.75 79 ILE B O 1
ATOM 8314 N N . GLY B 1 80 ? 28.969 -50.812 -28.062 1 67.06 80 GLY B N 1
ATOM 8315 C CA . GLY B 1 80 ? 29.188 -49.375 -28.078 1 67.06 80 GLY B CA 1
ATOM 8316 C C . GLY B 1 80 ? 28.562 -48.688 -29.266 1 67.06 80 GLY B C 1
ATOM 8317 O O . GLY B 1 80 ? 28 -49.344 -30.141 1 67.06 80 GLY B O 1
ATOM 8318 N N . GLY B 1 81 ? 28.328 -47.406 -29.062 1 70.81 81 GLY B N 1
ATOM 8319 C CA . GLY B 1 81 ? 27.812 -46.531 -30.109 1 70.81 81 GLY B CA 1
ATOM 8320 C C . GLY B 1 81 ? 26.547 -45.812 -29.719 1 70.81 81 GLY B C 1
ATOM 8321 O O . GLY B 1 81 ? 25.797 -46.281 -28.859 1 70.81 81 GLY B O 1
ATOM 8322 N N . GLU B 1 82 ? 26.406 -44.625 -30.281 1 76.06 82 GLU B N 1
ATOM 8323 C CA . GLU B 1 82 ? 25.234 -43.812 -30 1 76.06 82 GLU B CA 1
ATOM 8324 C C . GLU B 1 82 ? 23.969 -44.469 -30.547 1 76.06 82 GLU B C 1
ATOM 8326 O O . GLU B 1 82 ? 22.906 -44.406 -29.922 1 76.06 82 GLU B O 1
ATOM 8331 N N . PHE B 1 83 ? 24.203 -45.062 -31.766 1 83.88 83 PHE B N 1
ATOM 8332 C CA . PHE B 1 83 ? 23.062 -45.656 -32.469 1 83.88 83 PHE B CA 1
ATOM 8333 C C . PHE B 1 83 ? 23.328 -47.125 -32.75 1 83.88 83 PHE B C 1
ATOM 8335 O O . PHE B 1 83 ? 24.484 -47.562 -32.812 1 83.88 83 PHE B O 1
ATOM 8342 N N . PRO B 1 84 ? 22.281 -47.875 -32.812 1 82.88 84 PRO B N 1
ATOM 8343 C CA . PRO B 1 84 ? 22.469 -49.312 -33.125 1 82.88 84 PRO B CA 1
ATOM 8344 C C . PRO B 1 84 ? 23 -49.531 -34.531 1 82.88 84 PRO B C 1
ATOM 8346 O O . PRO B 1 84 ? 22.766 -48.719 -35.438 1 82.88 84 PRO B O 1
ATOM 8349 N N . ARG B 1 85 ? 23.781 -50.594 -34.656 1 85.25 85 ARG B N 1
ATOM 8350 C CA . ARG B 1 85 ? 24.266 -51 -35.969 1 85.25 85 ARG B CA 1
ATOM 8351 C C . ARG B 1 85 ? 23.234 -51.875 -36.719 1 85.25 85 ARG B C 1
ATOM 8353 O O . ARG B 1 85 ? 22.719 -52.844 -36.156 1 85.25 85 ARG B O 1
ATOM 8360 N N . CYS B 1 86 ? 22.938 -51.406 -37.875 1 90.31 86 CYS B N 1
ATOM 8361 C CA . CYS B 1 86 ? 21.859 -52.062 -38.625 1 90.31 86 CYS B CA 1
ATOM 8362 C C . CYS B 1 86 ? 22.391 -52.688 -39.906 1 90.31 86 CYS B C 1
ATOM 8364 O O . CYS B 1 86 ? 23.266 -52.125 -40.562 1 90.31 86 CYS B O 1
ATOM 8366 N N . GLN B 1 87 ? 21.953 -53.906 -40.125 1 89.69 87 GLN B N 1
ATOM 8367 C CA . GLN B 1 87 ? 22.281 -54.625 -41.375 1 89.69 87 GLN B CA 1
ATOM 8368 C C . GLN B 1 87 ? 21.016 -54.969 -42.156 1 89.69 87 GLN B C 1
ATOM 8370 O O . GLN B 1 87 ? 20.125 -55.625 -41.625 1 89.69 87 GLN B O 1
ATOM 8375 N N . LYS B 1 88 ? 21 -54.531 -43.344 1 91.38 88 LYS B N 1
ATOM 8376 C CA . LYS B 1 88 ? 19.844 -54.812 -44.219 1 91.38 88 LYS B CA 1
ATOM 8377 C C . LYS B 1 88 ? 19.766 -56.281 -44.562 1 91.38 88 LYS B C 1
ATOM 8379 O O . LYS B 1 88 ? 20.781 -56.906 -44.906 1 91.38 88 LYS B O 1
ATOM 8384 N N . CYS B 1 89 ? 18.641 -56.812 -44.406 1 89.06 89 CYS B N 1
ATOM 8385 C CA . CYS B 1 89 ? 18.438 -58.219 -44.75 1 89.06 89 CYS B CA 1
ATOM 8386 C C . CYS B 1 89 ? 18.422 -58.375 -46.281 1 89.06 89 CYS B C 1
ATOM 8388 O O . CYS B 1 89 ? 18.047 -57.469 -47 1 89.06 89 CYS B O 1
ATOM 8390 N N . SER B 1 90 ? 18.875 -59.625 -46.719 1 84.56 90 SER B N 1
ATOM 8391 C CA . SER B 1 90 ? 18.859 -59.938 -48.156 1 84.56 90 SER B CA 1
ATOM 8392 C C . SER B 1 90 ? 17.438 -59.969 -48.688 1 84.56 90 SER B C 1
ATOM 8394 O O . SER B 1 90 ? 16.469 -60.031 -47.906 1 84.56 90 SER B O 1
ATOM 8396 N N . GLU B 1 91 ? 17.234 -59.875 -50 1 81.88 91 GLU B N 1
ATOM 8397 C CA . GLU B 1 91 ? 15.93 -59.781 -50.625 1 81.88 91 GLU B CA 1
ATOM 8398 C C . GLU B 1 91 ? 15.086 -61.031 -50.344 1 81.88 91 GLU B C 1
ATOM 8400 O O . GLU B 1 91 ? 13.859 -60.969 -50.344 1 81.88 91 GLU B O 1
ATOM 8405 N N . ASP B 1 92 ? 15.844 -62.219 -50.062 1 80 92 ASP B N 1
ATOM 8406 C CA . ASP B 1 92 ? 15.125 -63.469 -49.812 1 80 92 ASP B CA 1
ATOM 8407 C C . ASP B 1 92 ? 14.922 -63.656 -48.312 1 80 92 ASP B C 1
ATOM 8409 O O . ASP B 1 92 ? 14.453 -64.75 -47.875 1 80 92 ASP B O 1
ATOM 8413 N N . GLN B 1 93 ? 15.281 -62.594 -47.594 1 84.06 93 GLN B N 1
ATOM 8414 C CA . GLN B 1 93 ? 15.195 -62.719 -46.156 1 84.06 93 GLN B CA 1
ATOM 8415 C C . GLN B 1 93 ? 14.391 -61.562 -45.531 1 84.06 93 GLN B C 1
ATOM 8417 O O . GLN B 1 93 ? 14.266 -60.5 -46.156 1 84.06 93 GLN B O 1
ATOM 8422 N N . GLU B 1 94 ? 13.734 -61.812 -44.5 1 82.25 94 GLU B N 1
ATOM 8423 C CA . GLU B 1 94 ? 13.047 -60.781 -43.719 1 82.25 94 GLU B CA 1
ATOM 8424 C C . GLU B 1 94 ? 13.508 -60.812 -42.25 1 82.25 94 GLU B C 1
ATOM 8426 O O . GLU B 1 94 ? 13.852 -61.875 -41.75 1 82.25 94 GLU B O 1
ATOM 8431 N N . PRO B 1 95 ? 13.602 -59.625 -41.719 1 84.94 95 PRO B N 1
ATOM 8432 C CA . PRO B 1 95 ? 13.992 -59.625 -40.281 1 84.94 95 PRO B CA 1
ATOM 8433 C C . PRO B 1 95 ? 12.922 -60.219 -39.375 1 84.94 95 PRO B C 1
ATOM 8435 O O . PRO B 1 95 ? 11.734 -60.156 -39.688 1 84.94 95 PRO B O 1
ATOM 8438 N N . THR B 1 96 ? 13.422 -60.812 -38.25 1 79.06 96 THR B N 1
ATOM 8439 C CA . THR B 1 96 ? 12.484 -61.25 -37.219 1 79.06 96 THR B CA 1
ATOM 8440 C C . THR B 1 96 ? 11.75 -60.062 -36.594 1 79.06 96 THR B C 1
ATOM 8442 O O . THR B 1 96 ? 12.133 -58.906 -36.812 1 79.06 96 THR B O 1
ATOM 8445 N N . PHE B 1 97 ? 10.727 -60.406 -35.875 1 73.25 97 PHE B N 1
ATOM 8446 C CA . PHE B 1 97 ? 9.922 -59.344 -35.25 1 73.25 97 PHE B CA 1
ATOM 8447 C C . PHE B 1 97 ? 10.766 -58.5 -34.312 1 73.25 97 PHE B C 1
ATOM 8449 O O . PHE B 1 97 ? 10.562 -57.281 -34.219 1 73.25 97 PHE B O 1
ATOM 8456 N N . ASP B 1 98 ? 11.672 -59.062 -33.594 1 74 98 ASP B N 1
ATOM 8457 C CA . ASP B 1 98 ? 12.562 -58.312 -32.719 1 74 98 ASP B CA 1
ATOM 8458 C C . ASP B 1 98 ? 13.773 -57.781 -33.438 1 74 98 ASP B C 1
ATOM 8460 O O . ASP B 1 98 ? 14.664 -57.156 -32.844 1 74 98 ASP B O 1
ATOM 8464 N N . GLN B 1 99 ? 13.836 -58 -34.781 1 80.88 99 GLN B N 1
ATOM 8465 C CA . GLN B 1 99 ? 14.867 -57.5 -35.688 1 80.88 99 GLN B CA 1
ATOM 8466 C C . GLN B 1 99 ? 16.25 -58 -35.25 1 80.88 99 GLN B C 1
ATOM 8468 O O . GLN B 1 99 ? 17.25 -57.281 -35.438 1 80.88 99 GLN B O 1
ATOM 8473 N N . ARG B 1 100 ? 16.312 -59.062 -34.656 1 79 100 ARG B N 1
ATOM 8474 C CA . ARG B 1 100 ? 17.609 -59.531 -34.188 1 79 100 ARG B CA 1
ATOM 8475 C C . ARG B 1 100 ? 18.312 -60.375 -35.25 1 79 100 ARG B C 1
ATOM 8477 O O . ARG B 1 100 ? 19.547 -60.469 -35.219 1 79 100 ARG B O 1
ATOM 8484 N N . GLU B 1 101 ? 17.453 -61 -36.094 1 82.44 101 GLU B N 1
ATOM 8485 C CA . GLU B 1 101 ? 18.031 -61.875 -37.125 1 82.44 101 GLU B CA 1
ATOM 8486 C C . GLU B 1 101 ? 17.25 -61.781 -38.438 1 82.44 101 GLU B C 1
ATOM 8488 O O . GLU B 1 101 ? 16.078 -61.375 -38.438 1 82.44 101 GLU B O 1
ATOM 8493 N N . CYS B 1 102 ? 17.969 -62.062 -39.438 1 87 102 CYS B N 1
ATOM 8494 C CA . CYS B 1 102 ? 17.344 -62.156 -40.75 1 87 102 CYS B CA 1
ATOM 8495 C C . CYS B 1 102 ? 16.969 -63.625 -41.062 1 87 102 CYS B C 1
ATOM 8497 O O . CYS B 1 102 ? 17.812 -64.5 -40.938 1 87 102 CYS B O 1
ATOM 8499 N N . VAL B 1 103 ? 15.734 -63.875 -41.344 1 84.62 103 VAL B N 1
ATOM 8500 C CA . VAL B 1 103 ? 15.242 -65.188 -41.625 1 84.62 103 VAL B CA 1
ATOM 8501 C C . VAL B 1 103 ? 14.664 -65.25 -43.062 1 84.62 103 VAL B C 1
ATOM 8503 O O . VAL B 1 103 ? 14.25 -64.25 -43.594 1 84.62 103 VAL B O 1
ATOM 8506 N N . PRO B 1 104 ? 14.734 -66.562 -43.625 1 81.44 104 PRO B N 1
ATOM 8507 C CA . PRO B 1 104 ? 14.156 -66.688 -44.969 1 81.44 104 PRO B CA 1
ATOM 8508 C C . PRO B 1 104 ? 12.656 -66.375 -44.969 1 81.44 104 PRO B C 1
ATOM 8510 O O . PRO B 1 104 ? 11.945 -66.75 -44.031 1 81.44 104 PRO B O 1
ATOM 8513 N N . CYS B 1 105 ? 12.234 -65.812 -46.031 1 81.5 105 CYS B N 1
ATOM 8514 C CA . CYS B 1 105 ? 10.828 -65.438 -46.156 1 81.5 105 CYS B CA 1
ATOM 8515 C C . CYS B 1 105 ? 9.992 -66.688 -46.438 1 81.5 105 CYS B C 1
ATOM 8517 O O . CYS B 1 105 ? 10.43 -67.562 -47.188 1 81.5 105 CYS B O 1
ATOM 8519 N N . PRO B 1 106 ? 8.891 -66.875 -45.719 1 77.06 106 PRO B N 1
ATOM 8520 C CA . PRO B 1 106 ? 8.055 -68.062 -45.969 1 77.06 106 PRO B CA 1
ATOM 8521 C C . PRO B 1 106 ? 7.492 -68.062 -47.375 1 77.06 106 PRO B C 1
ATOM 8523 O O . PRO B 1 106 ? 7.293 -69.188 -47.938 1 77.06 106 PRO B O 1
ATOM 8526 N N . ASN B 1 107 ? 7.062 -66.875 -47.812 1 74.06 107 ASN B N 1
ATOM 8527 C CA . ASN B 1 107 ? 6.504 -66.875 -49.156 1 74.06 107 ASN B CA 1
ATOM 8528 C C . ASN B 1 107 ? 7.398 -66.062 -50.094 1 74.06 107 ASN B C 1
ATOM 8530 O O . ASN B 1 107 ? 7.68 -64.875 -49.875 1 74.06 107 ASN B O 1
ATOM 8534 N N . LEU B 1 108 ? 8.18 -66.75 -50.812 1 68.75 108 LEU B N 1
ATOM 8535 C CA . LEU B 1 108 ? 9.016 -66.125 -51.812 1 68.75 108 LEU B CA 1
ATOM 8536 C C . LEU B 1 108 ? 8.258 -65.938 -53.125 1 68.75 108 LEU B C 1
ATOM 8538 O O . LEU B 1 108 ? 7.695 -66.938 -53.625 1 68.75 108 LEU B O 1
ATOM 8542 N N . VAL B 1 109 ? 7.68 -64.812 -53.438 1 62.53 109 VAL B N 1
ATOM 8543 C CA . VAL B 1 109 ? 7.039 -64.625 -54.719 1 62.53 109 VAL B CA 1
ATOM 8544 C C . VAL B 1 109 ? 8.094 -64.25 -55.781 1 62.53 109 VAL B C 1
ATOM 8546 O O . VAL B 1 109 ? 8.945 -63.375 -55.531 1 62.53 109 VAL B O 1
ATOM 8549 N N . SER B 1 110 ? 8.391 -65.125 -56.594 1 57.81 110 SER B N 1
ATOM 8550 C CA . SER B 1 110 ? 9.258 -64.812 -57.75 1 57.81 110 SER B CA 1
ATOM 8551 C C . SER B 1 110 ? 8.625 -63.812 -58.688 1 57.81 110 SER B C 1
ATOM 8553 O O . SER B 1 110 ? 7.5 -64 -59.156 1 57.81 110 SER B O 1
ATOM 8555 N N . SER B 1 111 ? 8.688 -62.594 -58.438 1 51.94 111 SER B N 1
ATOM 8556 C CA . SER B 1 111 ? 8.227 -61.688 -59.5 1 51.94 111 SER B CA 1
ATOM 8557 C C . SER B 1 111 ? 9.055 -61.844 -60.75 1 51.94 111 SER B C 1
ATOM 8559 O O . SER B 1 111 ? 10.281 -61.688 -60.719 1 51.94 111 SER B O 1
ATOM 8561 N N . THR B 1 112 ? 8.711 -62.844 -61.625 1 47.25 112 THR B N 1
ATOM 8562 C CA . THR B 1 112 ? 9.297 -62.906 -62.969 1 47.25 112 THR B CA 1
ATOM 8563 C C . THR B 1 112 ? 9.016 -61.625 -63.75 1 47.25 112 THR B C 1
ATOM 8565 O O . THR B 1 112 ? 7.867 -61.375 -64.125 1 47.25 112 THR B O 1
ATOM 8568 N N . GLU B 1 113 ? 9.602 -60.5 -63.531 1 46.59 113 GLU B N 1
ATOM 8569 C CA . GLU B 1 113 ? 9.383 -59.656 -64.688 1 46.59 113 GLU B CA 1
ATOM 8570 C C . GLU B 1 113 ? 9.797 -60.406 -66 1 46.59 113 GLU B C 1
ATOM 8572 O O . GLU B 1 113 ? 8.953 -60.719 -66.812 1 46.59 113 GLU B O 1
ATOM 8577 N N . GLU B 1 114 ? 10.852 -59.688 -66.812 1 44.47 114 GLU B N 1
ATOM 8578 C CA . GLU B 1 114 ? 11.219 -60.125 -68.188 1 44.47 114 GLU B CA 1
ATOM 8579 C C . GLU B 1 114 ? 11.938 -61.469 -68.188 1 44.47 114 GLU B C 1
ATOM 8581 O O . GLU B 1 114 ? 12.531 -61.844 -67.125 1 44.47 114 GLU B O 1
ATOM 8586 N N . PRO B 1 115 ? 11.898 -62.281 -69.375 1 44.97 115 PRO B N 1
ATOM 8587 C CA . PRO B 1 115 ? 12.469 -63.625 -69.5 1 44.97 115 PRO B CA 1
ATOM 8588 C C . PRO B 1 115 ? 13.805 -63.781 -68.75 1 44.97 115 PRO B C 1
ATOM 8590 O O . PRO B 1 115 ? 14.102 -64.875 -68.25 1 44.97 115 PRO B O 1
ATOM 8593 N N . ASN B 1 116 ? 14.844 -63.094 -69.312 1 42.75 116 ASN B N 1
ATOM 8594 C CA . ASN B 1 116 ? 16.25 -63.281 -68.938 1 42.75 116 ASN B CA 1
ATOM 8595 C C . ASN B 1 116 ? 16.562 -62.781 -67.562 1 42.75 116 ASN B C 1
ATOM 8597 O O . ASN B 1 116 ? 17.734 -62.625 -67.188 1 42.75 116 ASN B O 1
ATOM 8601 N N . SER B 1 117 ? 15.688 -61.938 -67 1 41.06 117 SER B N 1
ATOM 8602 C CA . SER B 1 117 ? 16.156 -61.281 -65.812 1 41.06 117 SER B CA 1
ATOM 8603 C C . SER B 1 117 ? 16.031 -62.188 -64.625 1 41.06 117 SER B C 1
ATOM 8605 O O . SER B 1 117 ? 15.125 -63.031 -64.562 1 41.06 117 SER B O 1
ATOM 8607 N N . THR B 1 118 ? 17.125 -62.438 -63.844 1 45.69 118 THR B N 1
ATOM 8608 C CA . THR B 1 118 ? 17.281 -63.125 -62.594 1 45.69 118 THR B CA 1
ATOM 8609 C C . THR B 1 118 ? 16.094 -62.875 -61.656 1 45.69 118 THR B C 1
ATOM 8611 O O . THR B 1 118 ? 15.695 -61.75 -61.469 1 45.69 118 THR B O 1
ATOM 8614 N N . ALA B 1 119 ? 15.242 -63.844 -61.531 1 46.97 119 ALA B N 1
ATOM 8615 C CA . ALA B 1 119 ? 14.07 -63.875 -60.656 1 46.97 119 ALA B CA 1
ATOM 8616 C C . ALA B 1 119 ? 14.383 -63.281 -59.312 1 46.97 119 ALA B C 1
ATOM 8618 O O . ALA B 1 119 ? 15.312 -63.719 -58.625 1 46.97 119 ALA B O 1
ATOM 8619 N N . ILE B 1 120 ? 14.391 -61.969 -59.156 1 51.28 120 ILE B N 1
ATOM 8620 C CA . ILE B 1 120 ? 14.555 -61.406 -57.812 1 51.28 120 ILE B CA 1
ATOM 8621 C C . ILE B 1 120 ? 13.414 -61.875 -56.938 1 51.28 120 ILE B C 1
ATOM 8623 O O . ILE B 1 120 ? 12.234 -61.656 -57.25 1 51.28 120 ILE B O 1
ATOM 8627 N N . ASN B 1 121 ? 13.578 -62.938 -56.062 1 57.06 121 ASN B N 1
ATOM 8628 C CA . ASN B 1 121 ? 12.664 -63.438 -55.062 1 57.06 121 ASN B CA 1
ATOM 8629 C C . ASN B 1 121 ? 12.414 -62.406 -53.938 1 57.06 121 ASN B C 1
ATOM 8631 O O . ASN B 1 121 ? 13.359 -61.938 -53.312 1 57.06 121 ASN B O 1
ATOM 8635 N N . GLU B 1 122 ? 11.375 -61.656 -54.156 1 66.12 122 GLU B N 1
ATOM 8636 C CA . GLU B 1 122 ? 11.016 -60.688 -53.125 1 66.12 122 GLU B CA 1
ATOM 8637 C C . GLU B 1 122 ? 10.102 -61.344 -52.094 1 66.12 122 GLU B C 1
ATOM 8639 O O . GLU B 1 122 ? 9.305 -62.219 -52.406 1 66.12 122 GLU B O 1
ATOM 8644 N N . CYS B 1 123 ? 10.43 -61.094 -50.781 1 74.94 123 CYS B N 1
ATOM 8645 C CA . CYS B 1 123 ? 9.641 -61.594 -49.656 1 74.94 123 CYS B CA 1
ATOM 8646 C C . CYS B 1 123 ? 8.242 -60.969 -49.688 1 74.94 123 CYS B C 1
ATOM 8648 O O . CYS B 1 123 ? 8.086 -59.781 -49.875 1 74.94 123 CYS B O 1
ATOM 8650 N N . SER B 1 124 ? 7.199 -61.781 -49.875 1 73.62 124 SER B N 1
ATOM 8651 C CA . SER B 1 124 ? 5.828 -61.312 -49.75 1 73.62 124 SER B CA 1
ATOM 8652 C C . SER B 1 124 ? 5.285 -61.594 -48.344 1 73.62 124 SER B C 1
ATOM 8654 O O . SER B 1 124 ? 5.488 -62.719 -47.812 1 73.62 124 SER B O 1
ATOM 8656 N N . PRO B 1 125 ? 4.727 -60.594 -47.719 1 75.69 125 PRO B N 1
ATOM 8657 C CA . PRO B 1 125 ? 4.145 -60.844 -46.406 1 75.69 125 PRO B CA 1
ATOM 8658 C C . PRO B 1 125 ? 3.053 -61.906 -46.438 1 75.69 125 PRO B C 1
ATOM 8660 O O . PRO B 1 125 ? 2.455 -62.156 -47.469 1 75.69 125 PRO B O 1
ATOM 8663 N N . CYS B 1 126 ? 2.938 -62.688 -45.344 1 77.56 126 CYS B N 1
ATOM 8664 C CA . CYS B 1 126 ? 1.872 -63.656 -45.219 1 77.56 126 CYS B CA 1
ATOM 8665 C C . CYS B 1 126 ? 0.512 -63.031 -45.5 1 77.56 126 CYS B C 1
ATOM 8667 O O . CYS B 1 126 ? 0.307 -61.844 -45.25 1 77.56 126 CYS B O 1
ATOM 8669 N N . PRO B 1 127 ? -0.333 -63.844 -46.188 1 72.88 127 PRO B N 1
ATOM 8670 C CA . PRO B 1 127 ? -1.674 -63.312 -46.469 1 72.88 127 PRO B CA 1
ATOM 8671 C C . PRO B 1 127 ? -2.371 -62.812 -45.188 1 72.88 127 PRO B C 1
ATOM 8673 O O . PRO B 1 127 ? -1.973 -63.156 -44.094 1 72.88 127 PRO B O 1
ATOM 8676 N N . SER B 1 128 ? -3.332 -61.969 -45.406 1 73.62 128 SER B N 1
ATOM 8677 C CA . SER B 1 128 ? -4.094 -61.375 -44.312 1 73.62 128 SER B CA 1
ATOM 8678 C C . SER B 1 128 ? -4.727 -62.469 -43.438 1 73.62 128 SER B C 1
ATOM 8680 O O . SER B 1 128 ? -5.258 -63.469 -43.969 1 73.62 128 SER B O 1
ATOM 8682 N N . GLY B 1 129 ? -4.602 -62.469 -42.156 1 71.75 129 GLY B N 1
ATOM 8683 C CA . GLY B 1 129 ? -5.164 -63.406 -41.219 1 71.75 129 GLY B CA 1
ATOM 8684 C C . GLY B 1 129 ? -4.164 -64.438 -40.781 1 71.75 129 GLY B C 1
ATOM 8685 O O . GLY B 1 129 ? -4.469 -65.25 -39.906 1 71.75 129 GLY B O 1
ATOM 8686 N N . GLN B 1 130 ? -3.084 -64.562 -41.469 1 78.19 130 GLN B N 1
ATOM 8687 C CA . GLN B 1 130 ? -2.066 -65.5 -41.094 1 78.19 130 GLN B CA 1
ATOM 8688 C C . GLN B 1 130 ? -0.872 -64.812 -40.438 1 78.19 130 GLN B C 1
ATOM 8690 O O . GLN B 1 130 ? -0.625 -63.656 -40.656 1 78.19 130 GLN B O 1
ATOM 8695 N N . ILE B 1 131 ? -0.234 -65.562 -39.531 1 79.94 131 ILE B N 1
ATOM 8696 C CA . ILE B 1 131 ? 0.962 -65.062 -38.875 1 79.94 131 ILE B CA 1
ATOM 8697 C C . ILE B 1 131 ? 2.199 -65.75 -39.438 1 79.94 131 ILE B C 1
ATOM 8699 O O . ILE B 1 131 ? 2.123 -66.875 -39.875 1 79.94 131 ILE B O 1
ATOM 8703 N N . THR B 1 132 ? 3.232 -65 -39.469 1 79.06 132 THR B N 1
ATOM 8704 C CA . THR B 1 132 ? 4.512 -65.562 -39.844 1 79.06 132 THR B CA 1
ATOM 8705 C C . THR B 1 132 ? 5.207 -66.188 -38.656 1 79.06 132 THR B C 1
ATOM 8707 O O . THR B 1 132 ? 5.418 -65.562 -37.625 1 79.06 132 THR B O 1
ATOM 8710 N N . VAL B 1 133 ? 5.316 -67.438 -38.656 1 79.94 133 VAL B N 1
ATOM 8711 C CA . VAL B 1 133 ? 6.055 -68.125 -37.625 1 79.94 133 VAL B CA 1
ATOM 8712 C C . VAL B 1 133 ? 7.484 -68.375 -38.094 1 79.94 133 VAL B C 1
ATOM 8714 O O . VAL B 1 133 ? 7.719 -69.25 -38.938 1 79.94 133 VAL B O 1
ATOM 8717 N N . SER B 1 134 ? 8.367 -67.562 -37.562 1 79.88 134 SER B N 1
ATOM 8718 C CA . SER B 1 134 ? 9.766 -67.688 -37.969 1 79.88 134 SER B CA 1
ATOM 8719 C C . SER B 1 134 ? 10.609 -68.375 -36.906 1 79.88 134 SER B C 1
ATOM 8721 O O . SER B 1 134 ? 11.773 -68.688 -37.125 1 79.88 134 SER B O 1
ATOM 8723 N N . ARG B 1 135 ? 10.047 -68.5 -35.688 1 79.88 135 ARG B N 1
ATOM 8724 C CA . ARG B 1 135 ? 10.781 -69.125 -34.562 1 79.88 135 ARG B CA 1
ATOM 8725 C C . ARG B 1 135 ? 10 -70.312 -34 1 79.88 135 ARG B C 1
ATOM 8727 O O . ARG B 1 135 ? 8.766 -70.375 -34.062 1 79.88 135 ARG B O 1
ATOM 8734 N N . GLU B 1 136 ? 10.875 -71.25 -33.469 1 80.19 136 GLU B N 1
ATOM 8735 C CA . GLU B 1 136 ? 10.266 -72.312 -32.688 1 80.19 136 GLU B CA 1
ATOM 8736 C C . GLU B 1 136 ? 9.938 -71.875 -31.266 1 80.19 136 GLU B C 1
ATOM 8738 O O . GLU B 1 136 ? 10.328 -70.75 -30.859 1 80.19 136 GLU B O 1
ATOM 8743 N N . TRP B 1 137 ? 9.227 -72.625 -30.562 1 77.62 137 TRP B N 1
ATOM 8744 C CA . TRP B 1 137 ? 8.828 -72.25 -29.203 1 77.62 137 TRP B CA 1
ATOM 8745 C C . TRP B 1 137 ? 10.047 -72 -28.328 1 77.62 137 TRP B C 1
ATOM 8747 O O . TRP B 1 137 ? 10.008 -71.25 -27.375 1 77.62 137 TRP B O 1
ATOM 8757 N N . ASN B 1 138 ? 11.109 -72.75 -28.578 1 77.94 138 ASN B N 1
ATOM 8758 C CA . ASN B 1 138 ? 12.32 -72.625 -27.781 1 77.94 138 ASN B CA 1
ATOM 8759 C C . ASN B 1 138 ? 13.125 -71.375 -28.172 1 77.94 138 ASN B C 1
ATOM 8761 O O . ASN B 1 138 ? 14.148 -71.062 -27.547 1 77.94 138 ASN B O 1
ATOM 8765 N N . GLY B 1 139 ? 12.719 -70.562 -29.172 1 79 139 GLY B N 1
ATOM 8766 C CA . GLY B 1 139 ? 13.406 -69.375 -29.594 1 79 139 GLY B CA 1
ATOM 8767 C C . GLY B 1 139 ? 14.297 -69.562 -30.812 1 79 139 GLY B C 1
ATOM 8768 O O . GLY B 1 139 ? 14.75 -68.625 -31.438 1 79 139 GLY B O 1
ATOM 8769 N N . ALA B 1 140 ? 14.578 -70.812 -31.141 1 79.94 140 ALA B N 1
ATOM 8770 C CA . ALA B 1 140 ? 15.453 -71.125 -32.25 1 79.94 140 ALA B CA 1
ATOM 8771 C C . ALA B 1 140 ? 14.781 -70.812 -33.594 1 79.94 140 ALA B C 1
ATOM 8773 O O . ALA B 1 140 ? 13.555 -70.812 -33.688 1 79.94 140 ALA B O 1
ATOM 8774 N N . ILE B 1 141 ? 15.57 -70.438 -34.531 1 83.69 141 ILE B N 1
ATOM 8775 C CA . ILE B 1 141 ? 15.062 -70.062 -35.844 1 83.69 141 ILE B CA 1
ATOM 8776 C C . ILE B 1 141 ? 14.516 -71.312 -36.531 1 83.69 141 ILE B C 1
ATOM 8778 O O . ILE B 1 141 ? 15.141 -72.375 -36.5 1 83.69 141 ILE B O 1
ATOM 8782 N N . SER B 1 142 ? 13.297 -71.125 -37.031 1 80.88 142 SER B N 1
ATOM 8783 C CA . SER B 1 142 ? 12.703 -72.25 -37.75 1 80.88 142 SER B CA 1
ATOM 8784 C C . SER B 1 142 ? 13.375 -72.438 -39.094 1 80.88 142 SER B C 1
ATOM 8786 O O . SER B 1 142 ? 13.695 -71.5 -39.781 1 80.88 142 SER B O 1
ATOM 8788 N N . GLN B 1 143 ? 13.766 -73.625 -39.375 1 76.06 143 GLN B N 1
ATOM 8789 C CA . GLN B 1 143 ? 14.391 -73.938 -40.656 1 76.06 143 GLN B CA 1
ATOM 8790 C C . GLN B 1 143 ? 13.43 -73.688 -41.812 1 76.06 143 GLN B C 1
ATOM 8792 O O . GLN B 1 143 ? 13.859 -73.438 -42.906 1 76.06 143 GLN B O 1
ATOM 8797 N N . GLN B 1 144 ? 12.164 -73.812 -41.562 1 77.75 144 GLN B N 1
ATOM 8798 C CA . GLN B 1 144 ? 11.141 -73.562 -42.562 1 77.75 144 GLN B CA 1
ATOM 8799 C C . GLN B 1 144 ? 10.039 -72.625 -42.031 1 77.75 144 GLN B C 1
ATOM 8801 O O . GLN B 1 144 ? 9.023 -73.125 -41.531 1 77.75 144 GLN B O 1
ATOM 8806 N N . PRO B 1 145 ? 10.398 -71.312 -42.188 1 82.56 145 PRO B N 1
ATOM 8807 C CA . PRO B 1 145 ? 9.32 -70.375 -41.75 1 82.56 145 PRO B CA 1
ATOM 8808 C C . PRO B 1 145 ? 8.008 -70.625 -42.5 1 82.56 145 PRO B C 1
ATOM 8810 O O . PRO B 1 145 ? 8.016 -71 -43.688 1 82.56 145 PRO B O 1
ATOM 8813 N N . SER B 1 146 ? 6.887 -70.75 -41.781 1 81.25 146 SER B N 1
ATOM 8814 C CA . SER B 1 146 ? 5.586 -71.062 -42.344 1 81.25 146 SER B CA 1
ATOM 8815 C C . SER B 1 146 ? 4.543 -70 -41.969 1 81.25 146 SER B C 1
ATOM 8817 O O . SER B 1 146 ? 4.734 -69.25 -41 1 81.25 146 SER B O 1
ATOM 8819 N N . CYS B 1 147 ? 3.693 -69.812 -42.875 1 82.44 147 CYS B N 1
ATOM 8820 C CA . CYS B 1 147 ? 2.514 -69 -42.562 1 82.44 147 CYS B CA 1
ATOM 8821 C C . CYS B 1 147 ? 1.418 -69.875 -41.938 1 82.44 147 CYS B C 1
ATOM 8823 O O . CYS B 1 147 ? 1.011 -70.875 -42.531 1 82.44 147 CYS B O 1
ATOM 8825 N N . VAL B 1 148 ? 1.104 -69.562 -40.75 1 82.88 148 VAL B N 1
ATOM 8826 C CA . VAL B 1 148 ? 0.111 -70.312 -40.031 1 82.88 148 VAL B CA 1
ATOM 8827 C C . VAL B 1 148 ? -1.177 -69.5 -39.875 1 82.88 148 VAL B C 1
ATOM 8829 O O . VAL B 1 148 ? -1.138 -68.312 -39.531 1 82.88 148 VAL B O 1
ATOM 8832 N N . GLU B 1 149 ? -2.293 -70.125 -40.25 1 83 149 GLU B N 1
ATOM 8833 C CA . GLU B 1 149 ? -3.596 -69.5 -40.094 1 83 149 GLU B CA 1
ATOM 8834 C C . GLU B 1 149 ? -4.047 -69.562 -38.625 1 83 149 GLU B C 1
ATOM 8836 O O . GLU B 1 149 ? -3.912 -70.562 -37.969 1 83 149 GLU B O 1
ATOM 8841 N N . CYS B 1 150 ? -4.48 -68.438 -38.156 1 82.69 150 CYS B N 1
ATOM 8842 C CA . CYS B 1 150 ? -4.938 -68.375 -36.75 1 82.69 150 CYS B CA 1
ATOM 8843 C C . CYS B 1 150 ? -6.219 -69.188 -36.562 1 82.69 150 CYS B C 1
ATOM 8845 O O . CYS B 1 150 ? -7.059 -69.25 -37.469 1 82.69 150 CYS B O 1
ATOM 8847 N N . ALA B 1 151 ? -6.309 -69.875 -35.406 1 80.62 151 ALA B N 1
ATOM 8848 C CA . ALA B 1 151 ? -7.484 -70.625 -35.062 1 80.62 151 ALA B CA 1
ATOM 8849 C C . ALA B 1 151 ? -8.703 -69.75 -34.844 1 80.62 151 ALA B C 1
ATOM 8851 O O . ALA B 1 151 ? -8.586 -68.562 -34.844 1 80.62 151 ALA B O 1
ATOM 8852 N N . ALA B 1 152 ? -9.883 -70.438 -34.781 1 73 152 ALA B N 1
ATOM 8853 C CA . ALA B 1 152 ? -11.117 -69.688 -34.5 1 73 152 ALA B CA 1
ATOM 8854 C C . ALA B 1 152 ? -11.047 -68.938 -33.188 1 73 152 ALA B C 1
ATOM 8856 O O . ALA B 1 152 ? -10.641 -69.5 -32.156 1 73 152 ALA B O 1
ATOM 8857 N N . GLY B 1 153 ? -11.328 -67.688 -33.125 1 74 153 GLY B N 1
ATOM 8858 C CA . GLY B 1 153 ? -11.289 -66.812 -31.922 1 74 153 GLY B CA 1
ATOM 8859 C C . GLY B 1 153 ? -9.992 -66.062 -31.797 1 74 153 GLY B C 1
ATOM 8860 O O . GLY B 1 153 ? -9.812 -65.312 -30.828 1 74 153 GLY B O 1
ATOM 8861 N N . PHE B 1 154 ? -9.055 -66.375 -32.688 1 75.75 154 PHE B N 1
ATOM 8862 C CA . PHE B 1 154 ? -7.766 -65.688 -32.688 1 75.75 154 PHE B CA 1
ATOM 8863 C C . PHE B 1 154 ? -7.527 -64.938 -34 1 75.75 154 PHE B C 1
ATOM 8865 O O . PHE B 1 154 ? -8.031 -65.312 -35.031 1 75.75 154 PHE B O 1
ATOM 8872 N N . LYS B 1 155 ? -7.035 -63.812 -33.969 1 73.25 155 LYS B N 1
ATOM 8873 C CA . LYS B 1 155 ? -6.711 -63.031 -35.156 1 73.25 155 LYS B CA 1
ATOM 8874 C C . LYS B 1 155 ? -5.23 -62.656 -35.188 1 73.25 155 LYS B C 1
ATOM 8876 O O . LYS B 1 155 ? -4.594 -62.531 -34.125 1 73.25 155 LYS B O 1
ATOM 8881 N N . ALA B 1 156 ? -4.723 -62.594 -36.375 1 67.69 156 ALA B N 1
ATOM 8882 C CA . ALA B 1 156 ? -3.322 -62.25 -36.594 1 67.69 156 ALA B CA 1
ATOM 8883 C C . ALA B 1 156 ? -3.061 -60.781 -36.219 1 67.69 156 ALA B C 1
ATOM 8885 O O . ALA B 1 156 ? -3.932 -59.906 -36.406 1 67.69 156 ALA B O 1
ATOM 8886 N N . ARG B 1 157 ? -2.305 -60.375 -35.281 1 57.53 157 ARG B N 1
ATOM 8887 C CA . ARG B 1 157 ? -1.932 -59.094 -34.719 1 57.53 157 ARG B CA 1
ATOM 8888 C C . ARG B 1 157 ? -1.619 -58.062 -35.812 1 57.53 157 ARG B C 1
ATOM 8890 O O . ARG B 1 157 ? -1.223 -56.938 -35.531 1 57.53 157 ARG B O 1
ATOM 8897 N N . SER B 1 158 ? -1.172 -58.344 -37.031 1 52.03 158 SER B N 1
ATOM 8898 C CA . SER B 1 158 ? -0.833 -57.219 -37.906 1 52.03 158 SER B CA 1
ATOM 8899 C C . SER B 1 158 ? -1.71 -56 -37.562 1 52.03 158 SER B C 1
ATOM 8901 O O . SER B 1 158 ? -1.258 -54.875 -37.656 1 52.03 158 SER B O 1
ATOM 8903 N N . GLU B 1 159 ? -2.838 -56.156 -37.156 1 44.5 159 GLU B N 1
ATOM 8904 C CA . GLU B 1 159 ? -3.744 -55.062 -36.812 1 44.5 159 GLU B CA 1
ATOM 8905 C C . GLU B 1 159 ? -3.396 -54.438 -35.469 1 44.5 159 GLU B C 1
ATOM 8907 O O . GLU B 1 159 ? -3.627 -53.25 -35.25 1 44.5 159 GLU B O 1
ATOM 8912 N N . PHE B 1 160 ? -2.973 -55.125 -34.406 1 41 160 PHE B N 1
ATOM 8913 C CA . PHE B 1 160 ? -2.633 -54.5 -33.125 1 41 160 PHE B CA 1
ATOM 8914 C C . PHE B 1 160 ? -1.138 -54.219 -33.062 1 41 160 PHE B C 1
ATOM 8916 O O . PHE B 1 160 ? -0.639 -53.781 -32 1 41 160 PHE B O 1
ATOM 8923 N N . GLY B 1 161 ? -0.34 -54.125 -34.031 1 42.56 161 GLY B N 1
ATOM 8924 C CA . GLY B 1 161 ? 1.07 -53.781 -34.125 1 42.56 161 GLY B CA 1
ATOM 8925 C C . GLY B 1 161 ? 1.989 -54.938 -33.75 1 42.56 161 GLY B C 1
ATOM 8926 O O . GLY B 1 161 ? 3.213 -54.812 -33.812 1 42.56 161 GLY B O 1
ATOM 8927 N N . SER B 1 162 ? 1.853 -55.812 -32.594 1 44.47 162 SER B N 1
ATOM 8928 C CA . SER B 1 162 ? 2.869 -56.781 -32.219 1 44.47 162 SER B CA 1
ATOM 8929 C C . SER B 1 162 ? 2.83 -58.031 -33.094 1 44.47 162 SER B C 1
ATOM 8931 O O . SER B 1 162 ? 1.765 -58.594 -33.312 1 44.47 162 SER B O 1
ATOM 8933 N N . PHE B 1 163 ? 3.836 -58.312 -34 1 49.53 163 PHE B N 1
ATOM 8934 C CA . PHE B 1 163 ? 4.129 -59.312 -35 1 49.53 163 PHE B CA 1
ATOM 8935 C C . PHE B 1 163 ? 4.449 -60.656 -34.344 1 49.53 163 PHE B C 1
ATOM 8937 O O . PHE B 1 163 ? 5.051 -60.688 -33.281 1 49.53 163 PHE B O 1
ATOM 8944 N N . GLY B 1 164 ? 3.762 -62 -34.656 1 56.69 164 GLY B N 1
ATOM 8945 C CA . GLY B 1 164 ? 4.156 -63.406 -34.594 1 56.69 164 GLY B CA 1
ATOM 8946 C C . GLY B 1 164 ? 3.199 -64.25 -33.781 1 56.69 164 GLY B C 1
ATOM 8947 O O . GLY B 1 164 ? 3.377 -65.438 -33.688 1 56.69 164 GLY B O 1
ATOM 8948 N N . LEU B 1 165 ? 2.41 -63.656 -32.906 1 65.94 165 LEU B N 1
ATOM 8949 C CA . LEU B 1 165 ? 1.505 -64.562 -32.219 1 65.94 165 LEU B CA 1
ATOM 8950 C C . LEU B 1 165 ? 0.05 -64.188 -32.5 1 65.94 165 LEU B C 1
ATOM 8952 O O . LEU B 1 165 ? -0.288 -63.031 -32.719 1 65.94 165 LEU B O 1
ATOM 8956 N N . CYS B 1 166 ? -0.661 -65.25 -32.844 1 71.88 166 CYS B N 1
ATOM 8957 C CA . CYS B 1 166 ? -2.107 -65.062 -32.906 1 71.88 166 CYS B CA 1
ATOM 8958 C C . CYS B 1 166 ? -2.658 -64.562 -31.578 1 71.88 166 CYS B C 1
ATOM 8960 O O . CYS B 1 166 ? -2.357 -65.188 -30.531 1 71.88 166 CYS B O 1
ATOM 8962 N N . LYS B 1 167 ? -3.221 -63.406 -31.562 1 72.5 167 LYS B N 1
ATOM 8963 C CA . LYS B 1 167 ? -3.812 -62.906 -30.344 1 72.5 167 LYS B CA 1
ATOM 8964 C C . LYS B 1 167 ? -5.32 -63.125 -30.312 1 72.5 167 LYS B C 1
ATOM 8966 O O . LYS B 1 167 ? -5.98 -63.094 -31.344 1 72.5 167 LYS B O 1
ATOM 8971 N N . PRO B 1 168 ? -5.766 -63.469 -29.109 1 70 168 PRO B N 1
ATOM 8972 C CA . PRO B 1 168 ? -7.219 -63.656 -29 1 70 168 PRO B CA 1
ATOM 8973 C C . PRO B 1 168 ? -7.992 -62.375 -29.312 1 70 168 PRO B C 1
ATOM 8975 O O . PRO B 1 168 ? -7.465 -61.281 -29.141 1 70 168 PRO B O 1
ATOM 8978 N N . CYS B 1 169 ? -9.039 -62.469 -29.922 1 67.62 169 CYS B N 1
ATOM 8979 C CA . CYS B 1 169 ? -9.898 -61.344 -30.203 1 67.62 169 CYS B CA 1
ATOM 8980 C C . CYS B 1 169 ? -10.281 -60.625 -28.906 1 67.62 169 CYS B C 1
ATOM 8982 O O . CYS B 1 169 ? -10.742 -61.25 -27.953 1 67.62 169 CYS B O 1
ATOM 8984 N N . ASP B 1 170 ? -9.617 -59.625 -28.469 1 61.78 170 ASP B N 1
ATOM 8985 C CA . ASP B 1 170 ? -9.711 -58.875 -27.219 1 61.78 170 ASP B CA 1
ATOM 8986 C C . ASP B 1 170 ? -11.062 -58.156 -27.109 1 61.78 170 ASP B C 1
ATOM 8988 O O . ASP B 1 170 ? -11.164 -57.094 -26.5 1 61.78 170 ASP B O 1
ATOM 8992 N N . TRP B 1 171 ? -12.242 -58.625 -27.734 1 63.91 171 TRP B N 1
ATOM 8993 C CA . TRP B 1 171 ? -13.492 -57.906 -27.562 1 63.91 171 TRP B CA 1
ATOM 8994 C C . TRP B 1 171 ? -14.375 -58.562 -26.5 1 63.91 171 TRP B C 1
ATOM 8996 O O . TRP B 1 171 ? -14.328 -59.781 -26.328 1 63.91 171 TRP B O 1
ATOM 9006 N N . ARG B 1 172 ? -14.867 -57.656 -25.656 1 68.5 172 ARG B N 1
ATOM 9007 C CA . ARG B 1 172 ? -15.953 -58.125 -24.812 1 68.5 172 ARG B CA 1
ATOM 9008 C C . ARG B 1 172 ? -17.234 -58.312 -25.609 1 68.5 172 ARG B C 1
ATOM 9010 O O . ARG B 1 172 ? -17.719 -57.406 -26.25 1 68.5 172 ARG B O 1
ATOM 9017 N N . ALA B 1 173 ? -17.5 -59.469 -26.031 1 65.44 173 ALA B N 1
ATOM 9018 C CA . ALA B 1 173 ? -18.719 -59.781 -26.781 1 65.44 173 ALA B CA 1
ATOM 9019 C C . ALA B 1 173 ? -19.422 -61 -26.219 1 65.44 173 ALA B C 1
ATOM 9021 O O . ALA B 1 173 ? -18.875 -61.688 -25.359 1 65.44 173 ALA B O 1
ATOM 9022 N N . ALA B 1 174 ? -20.719 -61.094 -26.656 1 62.34 174 ALA B N 1
ATOM 9023 C CA . ALA B 1 174 ? -21.422 -62.344 -26.344 1 62.34 174 ALA B CA 1
ATOM 9024 C C . ALA B 1 174 ? -20.672 -63.562 -26.859 1 62.34 174 ALA B C 1
ATOM 9026 O O . ALA B 1 174 ? -19.938 -63.469 -27.844 1 62.34 174 ALA B O 1
ATOM 9027 N N . PRO B 1 175 ? -20.5 -64.625 -26.109 1 61.44 175 PRO B N 1
ATOM 9028 C CA . PRO B 1 175 ? -19.766 -65.812 -26.469 1 61.44 175 PRO B CA 1
ATOM 9029 C C . PRO B 1 175 ? -19.953 -66.188 -27.922 1 61.44 175 PRO B C 1
ATOM 9031 O O . PRO B 1 175 ? -19.016 -66.688 -28.562 1 61.44 175 PRO B O 1
ATOM 9034 N N . GLU B 1 176 ? -21.141 -65.938 -28.531 1 61.44 176 GLU B N 1
ATOM 9035 C CA . GLU B 1 176 ? -21.422 -66.375 -29.906 1 61.44 176 GLU B CA 1
ATOM 9036 C C . GLU B 1 176 ? -20.594 -65.562 -30.906 1 61.44 176 GLU B C 1
ATOM 9038 O O . GLU B 1 176 ? -20.203 -66.125 -31.953 1 61.44 176 GLU B O 1
ATOM 9043 N N . ILE B 1 177 ? -20.203 -64.375 -30.547 1 63.53 177 ILE B N 1
ATOM 9044 C CA . ILE B 1 177 ? -19.5 -63.469 -31.469 1 63.53 177 ILE B CA 1
ATOM 9045 C C . ILE B 1 177 ? -17.984 -63.656 -31.312 1 63.53 177 ILE B C 1
ATOM 9047 O O . ILE B 1 177 ? -17.234 -63.5 -32.281 1 63.53 177 ILE B O 1
ATOM 9051 N N . THR B 1 178 ? -17.531 -64.125 -30.203 1 63.59 178 THR B N 1
ATOM 9052 C CA . THR B 1 178 ? -16.109 -64.188 -29.906 1 63.59 178 THR B CA 1
ATOM 9053 C C . THR B 1 178 ? -15.461 -65.25 -30.797 1 63.59 178 THR B C 1
ATOM 9055 O O . THR B 1 178 ? -14.266 -65.188 -31.094 1 63.59 178 THR B O 1
ATOM 9058 N N . ALA B 1 179 ? -16.188 -66.188 -31.266 1 64.12 179 ALA B N 1
ATOM 9059 C CA . ALA B 1 179 ? -15.625 -67.25 -32.031 1 64.12 179 ALA B CA 1
ATOM 9060 C C . ALA B 1 179 ? -15.172 -66.812 -33.438 1 64.12 179 ALA B C 1
ATOM 9062 O O . ALA B 1 179 ? -14.18 -67.312 -33.969 1 64.12 179 ALA B O 1
ATOM 9063 N N . THR B 1 180 ? -15.93 -65.812 -34.031 1 67.62 180 THR B N 1
ATOM 9064 C CA . THR B 1 180 ? -15.609 -65.375 -35.406 1 67.62 180 THR B CA 1
ATOM 9065 C C . THR B 1 180 ? -14.766 -64.125 -35.375 1 67.62 180 THR B C 1
ATOM 9067 O O . THR B 1 180 ? -14.227 -63.719 -36.406 1 67.62 180 THR B O 1
ATOM 9070 N N . CYS B 1 181 ? -14.422 -63.625 -34.188 1 72.06 181 CYS B N 1
ATOM 9071 C CA . CYS B 1 181 ? -13.727 -62.375 -34 1 72.06 181 CYS B CA 1
ATOM 9072 C C . CYS B 1 181 ? -14.305 -61.312 -34.938 1 72.06 181 CYS B C 1
ATOM 9074 O O . CYS B 1 181 ? -13.562 -60.469 -35.469 1 72.06 181 CYS B O 1
ATOM 9076 N N . ASN B 1 182 ? -15.531 -61.438 -35.469 1 73.81 182 ASN B N 1
ATOM 9077 C CA . ASN B 1 182 ? -16.188 -60.438 -36.312 1 73.81 182 ASN B CA 1
ATOM 9078 C C . ASN B 1 182 ? -17.469 -59.906 -35.656 1 73.81 182 ASN B C 1
ATOM 9080 O O . ASN B 1 182 ? -18.328 -60.688 -35.25 1 73.81 182 ASN B O 1
ATOM 9084 N N . CYS B 1 183 ? -17.469 -58.656 -35.406 1 80.31 183 CYS B N 1
ATOM 9085 C CA . CYS B 1 183 ? -18.688 -58 -34.906 1 80.31 183 CYS B CA 1
ATOM 9086 C C . CYS B 1 183 ? -19.625 -57.688 -36.031 1 80.31 183 CYS B C 1
ATOM 9088 O O . CYS B 1 183 ? -19.359 -56.781 -36.844 1 80.31 183 CYS B O 1
ATOM 9090 N N . PRO B 1 184 ? -20.688 -58.438 -36.25 1 78.56 184 PRO B N 1
ATOM 9091 C CA . PRO B 1 184 ? -21.578 -58.219 -37.406 1 78.56 184 PRO B CA 1
ATOM 9092 C C . PRO B 1 184 ? -22.078 -56.781 -37.469 1 78.56 184 PRO B C 1
ATOM 9094 O O . PRO B 1 184 ? -22.75 -56.281 -36.531 1 78.56 184 PRO B O 1
ATOM 9097 N N . ALA B 1 185 ? -21.781 -55.969 -38.469 1 78.12 185 ALA B N 1
ATOM 9098 C CA . ALA B 1 185 ? -22.109 -54.562 -38.656 1 78.12 185 ALA B CA 1
ATOM 9099 C C . ALA B 1 185 ? -23.625 -54.375 -38.719 1 78.12 185 ALA B C 1
ATOM 9101 O O . ALA B 1 185 ? -24.141 -53.312 -38.375 1 78.12 185 ALA B O 1
ATOM 9102 N N . ALA B 1 186 ? -24.328 -55.406 -39.188 1 77.88 186 ALA B N 1
ATOM 9103 C CA . ALA B 1 186 ? -25.766 -55.25 -39.375 1 77.88 186 ALA B CA 1
ATOM 9104 C C . ALA B 1 186 ? -26.5 -55.25 -38.031 1 77.88 186 ALA B C 1
ATOM 9106 O O . ALA B 1 186 ? -27.406 -54.438 -37.812 1 77.88 186 ALA B O 1
ATOM 9107 N N . SER B 1 187 ? -26.109 -56.125 -37.125 1 79.25 187 SER B N 1
ATOM 9108 C CA . SER B 1 187 ? -26.844 -56.281 -35.875 1 79.25 187 SER B CA 1
ATOM 9109 C C . SER B 1 187 ? -26.094 -55.688 -34.688 1 79.25 187 SER B C 1
ATOM 9111 O O . SER B 1 187 ? -26.672 -55.406 -33.656 1 79.25 187 SER B O 1
ATOM 9113 N N . HIS B 1 188 ? -24.781 -55.562 -34.844 1 81.56 188 HIS B N 1
ATOM 9114 C CA . HIS B 1 188 ? -23.969 -55.125 -33.719 1 81.56 188 HIS B CA 1
ATOM 9115 C C . HIS B 1 188 ? -23.109 -53.938 -34.094 1 81.56 188 HIS B C 1
ATOM 9117 O O . HIS B 1 188 ? -22.984 -53.594 -35.281 1 81.56 188 HIS B O 1
ATOM 9123 N N . GLU B 1 189 ? -22.797 -53.156 -33.125 1 81.69 189 GLU B N 1
ATOM 9124 C CA . GLU B 1 189 ? -21.859 -52.031 -33.312 1 81.69 189 GLU B CA 1
ATOM 9125 C C . GLU B 1 189 ? -20.594 -52.281 -32.5 1 81.69 189 GLU B C 1
ATOM 9127 O O . GLU B 1 189 ? -20.656 -52.688 -31.344 1 81.69 189 GLU B O 1
ATOM 9132 N N . LEU B 1 190 ? -19.547 -52.125 -33.188 1 78.88 190 LEU B N 1
ATOM 9133 C CA . LEU B 1 190 ? -18.25 -52.25 -32.531 1 78.88 190 LEU B CA 1
ATOM 9134 C C . LEU B 1 190 ? -17.812 -50.938 -31.906 1 78.88 190 LEU B C 1
ATOM 9136 O O . LEU B 1 190 ? -17.625 -49.938 -32.625 1 78.88 190 LEU B O 1
ATOM 9140 N N . LEU B 1 191 ? -17.844 -50.906 -30.594 1 81.81 191 LEU B N 1
ATOM 9141 C CA . LEU B 1 191 ? -17.422 -49.719 -29.859 1 81.81 191 LEU B CA 1
ATOM 9142 C C . LEU B 1 191 ? -15.992 -49.875 -29.359 1 81.81 191 LEU B C 1
ATOM 9144 O O . LEU B 1 191 ? -15.594 -50.969 -28.922 1 81.81 191 LEU B O 1
ATOM 9148 N N . ARG B 1 192 ? -15.164 -48.875 -29.5 1 76.38 192 ARG B N 1
ATOM 9149 C CA . ARG B 1 192 ? -13.773 -48.906 -29.062 1 76.38 192 ARG B CA 1
ATOM 9150 C C . ARG B 1 192 ? -13.523 -47.875 -27.969 1 76.38 192 ARG B C 1
ATOM 9152 O O . ARG B 1 192 ? -13.148 -46.719 -28.266 1 76.38 192 ARG B O 1
ATOM 9159 N N . PRO B 1 193 ? -13.836 -48.281 -26.766 1 73.56 193 PRO B N 1
ATOM 9160 C CA . PRO B 1 193 ? -13.469 -47.375 -25.688 1 73.56 193 PRO B CA 1
ATOM 9161 C C . PRO B 1 193 ? -11.953 -47.156 -25.578 1 73.56 193 PRO B C 1
ATOM 9163 O O . PRO B 1 193 ? -11.18 -48 -26.016 1 73.56 193 PRO B O 1
ATOM 9166 N N . PRO B 1 194 ? -11.586 -45.906 -25.109 1 65.25 194 PRO B N 1
ATOM 9167 C CA . PRO B 1 194 ? -10.148 -45.719 -24.891 1 65.25 194 PRO B CA 1
ATOM 9168 C C . PRO B 1 194 ? -9.609 -46.594 -23.75 1 65.25 194 PRO B C 1
ATOM 9170 O O . PRO B 1 194 ? -10.281 -46.781 -22.734 1 65.25 194 PRO B O 1
ATOM 9173 N N . ASP B 1 195 ? -8.555 -47.281 -23.828 1 60.88 195 ASP B N 1
ATOM 9174 C CA . ASP B 1 195 ? -7.781 -48.031 -22.859 1 60.88 195 ASP B CA 1
ATOM 9175 C C . ASP B 1 195 ? -8.477 -49.344 -22.516 1 60.88 195 ASP B C 1
ATOM 9177 O O . ASP B 1 195 ? -8.219 -49.938 -21.453 1 60.88 195 ASP B O 1
ATOM 9181 N N . GLU B 1 196 ? -9.789 -49.562 -23.109 1 63.72 196 GLU B N 1
ATOM 9182 C CA . GLU B 1 196 ? -10.492 -50.844 -22.906 1 63.72 196 GLU B CA 1
ATOM 9183 C C . GLU B 1 196 ? -10.617 -51.625 -24.203 1 63.72 196 GLU B C 1
ATOM 9185 O O . GLU B 1 196 ? -10.539 -51.031 -25.297 1 63.72 196 GLU B O 1
ATOM 9190 N N . PRO B 1 197 ? -10.711 -52.875 -23.953 1 69.94 197 PRO B N 1
ATOM 9191 C CA . PRO B 1 197 ? -10.906 -53.688 -25.172 1 69.94 197 PRO B CA 1
ATOM 9192 C C . PRO B 1 197 ? -12.203 -53.344 -25.906 1 69.94 197 PRO B C 1
ATOM 9194 O O . PRO B 1 197 ? -13.148 -52.844 -25.281 1 69.94 197 PRO B O 1
ATOM 9197 N N . ALA B 1 198 ? -12.219 -53.438 -27.188 1 76.31 198 ALA B N 1
ATOM 9198 C CA . ALA B 1 198 ? -13.375 -53.156 -28.031 1 76.31 198 ALA B CA 1
ATOM 9199 C C . ALA B 1 198 ? -14.594 -53.938 -27.578 1 76.31 198 ALA B C 1
ATOM 9201 O O . ALA B 1 198 ? -14.461 -55.031 -27.016 1 76.31 198 ALA B O 1
ATOM 9202 N N . LEU B 1 199 ? -15.812 -53.344 -27.688 1 78.44 199 LEU B N 1
ATOM 9203 C CA . LEU B 1 199 ? -17.078 -53.938 -27.281 1 78.44 199 LEU B CA 1
ATOM 9204 C C . LEU B 1 199 ? -17.984 -54.156 -28.5 1 78.44 199 LEU B C 1
ATOM 9206 O O . LEU B 1 199 ? -18.219 -53.219 -29.266 1 78.44 199 LEU B O 1
ATOM 9210 N N . CYS B 1 200 ? -18.266 -55.312 -28.688 1 80.5 200 CYS B N 1
ATOM 9211 C CA . CYS B 1 200 ? -19.266 -55.594 -29.703 1 80.5 200 CYS B CA 1
ATOM 9212 C C . CYS B 1 200 ? -20.656 -55.656 -29.078 1 80.5 200 CYS B C 1
ATOM 9214 O O . CYS B 1 200 ? -21 -56.656 -28.422 1 80.5 200 CYS B O 1
ATOM 9216 N N . VAL B 1 201 ? -21.5 -54.656 -29.219 1 80.88 201 VAL B N 1
ATOM 9217 C CA . VAL B 1 201 ? -22.781 -54.531 -28.547 1 80.88 201 VAL B CA 1
ATOM 9218 C C . VAL B 1 201 ? -23.906 -54.531 -29.578 1 80.88 201 VAL B C 1
ATOM 9220 O O . VAL B 1 201 ? -23.766 -53.969 -30.672 1 80.88 201 VAL B O 1
ATOM 9223 N N . PRO B 1 202 ? -24.984 -55.219 -29.172 1 78.81 202 PRO B N 1
ATOM 9224 C CA . PRO B 1 202 ? -26.141 -55.156 -30.078 1 78.81 202 PRO B CA 1
ATOM 9225 C C . PRO B 1 202 ? -26.719 -53.75 -30.203 1 78.81 202 PRO B C 1
ATOM 9227 O O . PRO B 1 202 ? -26.75 -53 -29.234 1 78.81 202 PRO B O 1
ATOM 9230 N N . LYS B 1 203 ? -27.125 -53.312 -31.281 1 80.06 203 LYS B N 1
ATOM 9231 C CA . LYS B 1 203 ? -27.672 -52 -31.562 1 80.06 203 LYS B CA 1
ATOM 9232 C C . LYS B 1 203 ? -28.938 -51.75 -30.734 1 80.06 203 LYS B C 1
ATOM 9234 O O . LYS B 1 203 ? -29.297 -50.594 -30.484 1 80.06 203 LYS B O 1
ATOM 9239 N N . THR B 1 204 ? -29.547 -52.812 -30.281 1 75.31 204 THR B N 1
ATOM 9240 C CA . THR B 1 204 ? -30.766 -52.656 -29.484 1 75.31 204 THR B CA 1
ATOM 9241 C C . THR B 1 204 ? -30.469 -52 -28.125 1 75.31 204 THR B C 1
ATOM 9243 O O . THR B 1 204 ? -31.344 -51.406 -27.5 1 75.31 204 THR B O 1
ATOM 9246 N N . ARG B 1 205 ? -29.234 -52.156 -27.688 1 74.31 205 ARG B N 1
ATOM 9247 C CA . ARG B 1 205 ? -28.859 -51.562 -26.406 1 74.31 205 ARG B CA 1
ATOM 9248 C C . ARG B 1 205 ? -28.547 -50.094 -26.547 1 74.31 205 ARG B C 1
ATOM 9250 O O . ARG B 1 205 ? -28.5 -49.344 -25.547 1 74.31 205 ARG B O 1
ATOM 9257 N N . LEU B 1 206 ? -28.328 -49.688 -27.734 1 77.56 206 LEU B N 1
ATOM 9258 C CA . LEU B 1 206 ? -28.031 -48.281 -27.984 1 77.56 206 LEU B CA 1
ATOM 9259 C C . LEU B 1 206 ? -29.312 -47.5 -28.344 1 77.56 206 LEU B C 1
ATOM 9261 O O . LEU B 1 206 ? -30.094 -47.969 -29.188 1 77.56 206 LEU B O 1
ATOM 9265 N N . THR B 1 207 ? -29.719 -46.562 -27.438 1 69.88 207 THR B N 1
ATOM 9266 C CA . THR B 1 207 ? -30.859 -45.719 -27.75 1 69.88 207 THR B CA 1
ATOM 9267 C C . THR B 1 207 ? -30.688 -45.062 -29.109 1 69.88 207 THR B C 1
ATOM 9269 O O . THR B 1 207 ? -29.562 -44.875 -29.578 1 69.88 207 THR B O 1
ATOM 9272 N N . SER B 1 208 ? -31.672 -44.719 -29.734 1 66.12 208 SER B N 1
ATOM 9273 C CA . SER B 1 208 ? -31.719 -44.25 -31.109 1 66.12 208 SER B CA 1
ATOM 9274 C C . SER B 1 208 ? -30.859 -43 -31.281 1 66.12 208 SER B C 1
ATOM 9276 O O . SER B 1 208 ? -30.203 -42.844 -32.312 1 66.12 208 SER B O 1
ATOM 9278 N N . TRP B 1 209 ? -30.844 -42.188 -30.266 1 67.69 209 TRP B N 1
ATOM 9279 C CA . TRP B 1 209 ? -30.125 -40.938 -30.469 1 67.69 209 TRP B CA 1
ATOM 9280 C C . TRP B 1 209 ? -28.625 -41.156 -30.359 1 67.69 209 TRP B C 1
ATOM 9282 O O . TRP B 1 209 ? -27.844 -40.344 -30.906 1 67.69 209 TRP B O 1
ATOM 9292 N N . LEU B 1 210 ? -28.266 -42.188 -29.734 1 70.56 210 LEU B N 1
ATOM 9293 C CA . LEU B 1 210 ? -26.844 -42.5 -29.594 1 70.56 210 LEU B CA 1
ATOM 9294 C C . LEU B 1 210 ? -26.281 -43.062 -30.891 1 70.56 210 LEU B C 1
ATOM 9296 O O . LEU B 1 210 ? -25.047 -43.094 -31.078 1 70.56 210 LEU B O 1
ATOM 9300 N N . LEU B 1 211 ? -27.234 -43.219 -31.766 1 62.62 211 LEU B N 1
ATOM 9301 C CA . LEU B 1 211 ? -26.781 -43.844 -33 1 62.62 211 LEU B CA 1
ATOM 9302 C C . LEU B 1 211 ? -26.328 -42.781 -34 1 62.62 211 LEU B C 1
ATOM 9304 O O . LEU B 1 211 ? -25.656 -43.062 -35 1 62.62 211 LEU B O 1
ATOM 9308 N N . THR B 1 212 ? -26.688 -41.438 -33.594 1 71 212 THR B N 1
ATOM 9309 C CA . THR B 1 212 ? -26.281 -40.344 -34.5 1 71 212 THR B CA 1
ATOM 9310 C C . THR B 1 212 ? -25.156 -39.5 -33.875 1 71 212 THR B C 1
ATOM 9312 O O . THR B 1 212 ? -24.984 -39.531 -32.656 1 71 212 THR B O 1
ATOM 9315 N N . ASP B 1 213 ? -24.328 -38.906 -34.75 1 76.25 213 ASP B N 1
ATOM 9316 C CA . ASP B 1 213 ? -23.234 -38.062 -34.312 1 76.25 213 ASP B CA 1
ATOM 9317 C C . ASP B 1 213 ? -23.719 -36.625 -34.031 1 76.25 213 ASP B C 1
ATOM 9319 O O . ASP B 1 213 ? -22.906 -35.719 -33.938 1 76.25 213 ASP B O 1
ATOM 9323 N N . LYS B 1 214 ? -24.984 -36.438 -33.875 1 80.06 214 LYS B N 1
ATOM 9324 C CA . LYS B 1 214 ? -25.531 -35.094 -33.656 1 80.06 214 LYS B CA 1
ATOM 9325 C C . LYS B 1 214 ? -25.203 -34.594 -32.25 1 80.06 214 LYS B C 1
ATOM 9327 O O . LYS B 1 214 ? -25.078 -33.406 -32 1 80.06 214 LYS B O 1
ATOM 9332 N N . SER B 1 215 ? -25 -35.562 -31.438 1 85.44 215 SER B N 1
ATOM 9333 C CA . SER B 1 215 ? -24.703 -35.188 -30.047 1 85.44 215 SER B CA 1
ATOM 9334 C C . SER B 1 215 ? -23.312 -34.594 -29.906 1 85.44 215 SER B C 1
ATOM 9336 O O . SER B 1 215 ? -23.016 -33.938 -28.922 1 85.44 215 SER B O 1
ATOM 9338 N N . ALA B 1 216 ? -22.484 -34.812 -30.938 1 88.62 216 ALA B N 1
ATOM 9339 C CA . ALA B 1 216 ? -21.109 -34.312 -30.875 1 88.62 216 ALA B CA 1
ATOM 9340 C C . ALA B 1 216 ? -21.047 -32.812 -31.172 1 88.62 216 ALA B C 1
ATOM 9342 O O . ALA B 1 216 ? -20.016 -32.188 -30.906 1 88.62 216 ALA B O 1
ATOM 9343 N N . GLN B 1 217 ? -22.156 -32.25 -31.609 1 89.75 217 GLN B N 1
ATOM 9344 C CA . GLN B 1 217 ? -22.219 -30.797 -31.812 1 89.75 217 GLN B CA 1
ATOM 9345 C C . GLN B 1 217 ? -22.656 -30.078 -30.547 1 89.75 217 GLN B C 1
ATOM 9347 O O . GLN B 1 217 ? -23.828 -30.125 -30.172 1 89.75 217 GLN B O 1
ATOM 9352 N N . ILE B 1 218 ? -21.734 -29.438 -30 1 91.38 218 ILE B N 1
ATOM 9353 C CA . ILE B 1 218 ? -21.984 -28.797 -28.703 1 91.38 218 ILE B CA 1
ATOM 9354 C C . ILE B 1 218 ? -22.062 -27.281 -28.891 1 91.38 218 ILE B C 1
ATOM 9356 O O . ILE B 1 218 ? -21.203 -26.688 -29.547 1 91.38 218 ILE B O 1
ATOM 9360 N N . GLN B 1 219 ? -23.016 -26.672 -28.281 1 90.56 219 GLN B N 1
ATOM 9361 C CA . GLN B 1 219 ? -23.188 -25.219 -28.344 1 90.56 219 GLN B CA 1
ATOM 9362 C C . GLN B 1 219 ? -22.562 -24.547 -27.125 1 90.56 219 GLN B C 1
ATOM 9364 O O . GLN B 1 219 ? -22.844 -24.906 -25.984 1 90.56 219 GLN B O 1
ATOM 9369 N N . PHE B 1 220 ? -21.734 -23.578 -27.375 1 91.75 220 PHE B N 1
ATOM 9370 C CA . PHE B 1 220 ? -21.141 -22.734 -26.344 1 91.75 220 PHE B CA 1
ATOM 9371 C C . PHE B 1 220 ? -21.844 -21.391 -26.281 1 91.75 220 PHE B C 1
ATOM 9373 O O . PHE B 1 220 ? -21.688 -20.562 -27.188 1 91.75 220 PHE B O 1
ATOM 9380 N N . ASP B 1 221 ? -22.531 -21.078 -25.297 1 87.62 221 ASP B N 1
ATOM 9381 C CA . ASP B 1 221 ? -23.5 -20 -25.188 1 87.62 221 ASP B CA 1
ATOM 9382 C C . ASP B 1 221 ? -22.781 -18.641 -25.094 1 87.62 221 ASP B C 1
ATOM 9384 O O . ASP B 1 221 ? -23.281 -17.641 -25.609 1 87.62 221 ASP B O 1
ATOM 9388 N N . SER B 1 222 ? -21.688 -18.531 -24.344 1 88.12 222 SER B N 1
ATOM 9389 C CA . SER B 1 222 ? -21.016 -17.234 -24.156 1 88.12 222 SER B CA 1
ATOM 9390 C C . SER B 1 222 ? -20.5 -16.703 -25.484 1 88.12 222 SER B C 1
ATOM 9392 O O . SER B 1 222 ? -20.562 -15.492 -25.734 1 88.12 222 SER B O 1
ATOM 9394 N N . LEU B 1 223 ? -20.016 -17.562 -26.375 1 90.38 223 LEU B N 1
ATOM 9395 C CA . LEU B 1 223 ? -19.5 -17.172 -27.672 1 90.38 223 LEU B CA 1
ATOM 9396 C C . LEU B 1 223 ? -20.531 -17.406 -28.781 1 90.38 223 LEU B C 1
ATOM 9398 O O . LEU B 1 223 ? -20.344 -16.969 -29.922 1 90.38 223 LEU B O 1
ATOM 9402 N N . SER B 1 224 ? -21.688 -17.953 -28.5 1 86 224 SER B N 1
ATOM 9403 C CA . SER B 1 224 ? -22.719 -18.328 -29.469 1 86 224 SER B CA 1
ATOM 9404 C C . SER B 1 224 ? -22.125 -19.062 -30.656 1 86 224 SER B C 1
ATOM 9406 O O . SER B 1 224 ? -22.406 -18.734 -31.812 1 86 224 SER B O 1
ATOM 9408 N N . GLU B 1 225 ? -21.25 -20.016 -30.297 1 88.5 225 GLU B N 1
ATOM 9409 C CA . GLU B 1 225 ? -20.594 -20.828 -31.328 1 88.5 225 GLU B CA 1
ATOM 9410 C C . GLU B 1 225 ? -20.875 -22.328 -31.109 1 88.5 225 GLU B C 1
ATOM 9412 O O . GLU B 1 225 ? -20.906 -22.781 -29.969 1 88.5 225 GLU B O 1
ATOM 9417 N N . SER B 1 226 ? -21.156 -23.062 -32.156 1 89.88 226 SER B N 1
ATOM 9418 C CA . SER B 1 226 ? -21.328 -24.516 -32.125 1 89.88 226 SER B CA 1
ATOM 9419 C C . SER B 1 226 ? -20.062 -25.234 -32.594 1 89.88 226 SER B C 1
ATOM 9421 O O . SER B 1 226 ? -19.531 -24.922 -33.656 1 89.88 226 SER B O 1
ATOM 9423 N N . VAL B 1 227 ? -19.578 -26.078 -31.797 1 92.12 227 VAL B N 1
ATOM 9424 C CA . VAL B 1 227 ? -18.312 -26.766 -32.094 1 92.12 227 VAL B CA 1
ATOM 9425 C C . VAL B 1 227 ? -18.547 -28.281 -32.125 1 92.12 227 VAL B C 1
ATOM 9427 O O . VAL B 1 227 ? -19.281 -28.812 -31.297 1 92.12 227 VAL B O 1
ATOM 9430 N N . PHE B 1 228 ? -17.984 -28.891 -33.156 1 91.38 228 PHE B N 1
ATOM 9431 C CA . PHE B 1 228 ? -17.969 -30.344 -33.219 1 91.38 228 PHE B CA 1
ATOM 9432 C C . PHE B 1 228 ? -16.875 -30.922 -32.344 1 91.38 228 PHE B C 1
ATOM 9434 O O . PHE B 1 228 ? -15.688 -30.812 -32.656 1 91.38 228 PHE B O 1
ATOM 9441 N N . SER B 1 229 ? -17.25 -31.594 -31.25 1 92.56 229 SER B N 1
ATOM 9442 C CA . SER B 1 229 ? -16.297 -32.094 -30.281 1 92.56 229 SER B CA 1
ATOM 9443 C C . SER B 1 229 ? -15.812 -33.5 -30.656 1 92.56 229 SER B C 1
ATOM 9445 O O . SER B 1 229 ? -16.609 -34.438 -30.75 1 92.56 229 SER B O 1
ATOM 9447 N N . GLN B 1 230 ? -14.523 -33.656 -30.75 1 90.56 230 GLN B N 1
ATOM 9448 C CA . GLN B 1 230 ? -13.93 -34.938 -31.047 1 90.56 230 GLN B CA 1
ATOM 9449 C C . GLN B 1 230 ? -14.07 -35.906 -29.859 1 90.56 230 GLN B C 1
ATOM 9451 O O . GLN B 1 230 ? -14.219 -37.094 -30.031 1 90.56 230 GLN B O 1
ATOM 9456 N N . LEU B 1 231 ? -14.062 -35.375 -28.703 1 91.12 231 LEU B N 1
ATOM 9457 C CA . LEU B 1 231 ? -14.219 -36.156 -27.484 1 91.12 231 LEU B CA 1
ATOM 9458 C C . LEU B 1 231 ? -15.586 -36.844 -27.453 1 91.12 231 LEU B C 1
ATOM 9460 O O . LEU B 1 231 ? -15.688 -38.031 -27.125 1 91.12 231 LEU B O 1
ATOM 9464 N N . TYR B 1 232 ? -16.656 -36.125 -27.781 1 90.25 232 TYR B N 1
ATOM 9465 C CA . TYR B 1 232 ? -18 -36.656 -27.812 1 90.25 232 TYR B CA 1
ATOM 9466 C C . TYR B 1 232 ? -18.141 -37.75 -28.875 1 90.25 232 TYR B C 1
ATOM 9468 O O . TYR B 1 232 ? -18.766 -38.781 -28.641 1 90.25 232 TYR B O 1
ATOM 9476 N N . LYS B 1 233 ? -17.516 -37.5 -29.891 1 87 233 LYS B N 1
ATOM 9477 C CA . LYS B 1 233 ? -17.625 -38.438 -31 1 87 233 LYS B CA 1
ATOM 9478 C C . LYS B 1 233 ? -16.969 -39.781 -30.656 1 87 233 LYS B C 1
ATOM 9480 O O . LYS B 1 233 ? -17.547 -40.844 -30.922 1 87 233 LYS B O 1
ATOM 9485 N N . ASP B 1 234 ? -15.898 -39.75 -30.016 1 84.31 234 ASP B N 1
ATOM 9486 C CA . ASP B 1 234 ? -15.102 -40.938 -29.812 1 84.31 234 ASP B CA 1
ATOM 9487 C C . ASP B 1 234 ? -15.547 -41.688 -28.547 1 84.31 234 ASP B C 1
ATOM 9489 O O . ASP B 1 234 ? -15.508 -42.906 -28.5 1 84.31 234 ASP B O 1
ATOM 9493 N N . ARG B 1 235 ? -15.984 -40.969 -27.547 1 89.06 235 ARG B N 1
ATOM 9494 C CA . ARG B 1 235 ? -16.016 -41.625 -26.25 1 89.06 235 ARG B CA 1
ATOM 9495 C C . ARG B 1 235 ? -17.438 -41.656 -25.672 1 89.06 235 ARG B C 1
ATOM 9497 O O . ARG B 1 235 ? -17.719 -42.375 -24.719 1 89.06 235 ARG B O 1
ATOM 9504 N N . LEU B 1 236 ? -18.328 -40.969 -26.203 1 89.25 236 LEU B N 1
ATOM 9505 C CA . LEU B 1 236 ? -19.641 -40.844 -25.578 1 89.25 236 LEU B CA 1
ATOM 9506 C C . LEU B 1 236 ? -20.406 -42.188 -25.688 1 89.25 236 LEU B C 1
ATOM 9508 O O . LEU B 1 236 ? -20.859 -42.719 -24.688 1 89.25 236 LEU B O 1
ATOM 9512 N N . ARG B 1 237 ? -20.484 -42.781 -26.828 1 86.19 237 ARG B N 1
ATOM 9513 C CA . ARG B 1 237 ? -21.281 -43.969 -27.062 1 86.19 237 ARG B CA 1
ATOM 9514 C C . ARG B 1 237 ? -20.734 -45.156 -26.281 1 86.19 237 ARG B C 1
ATOM 9516 O O . ARG B 1 237 ? -21.469 -45.812 -25.531 1 86.19 237 ARG B O 1
ATOM 9523 N N . PRO B 1 238 ? -19.406 -45.406 -26.438 1 85.19 238 PRO B N 1
ATOM 9524 C CA . PRO B 1 238 ? -18.891 -46.531 -25.656 1 85.19 238 PRO B CA 1
ATOM 9525 C C . PRO B 1 238 ? -19.062 -46.344 -24.141 1 85.19 238 PRO B C 1
ATOM 9527 O O . PRO B 1 238 ? -19.297 -47.312 -23.422 1 85.19 238 PRO B O 1
ATOM 9530 N N . SER B 1 239 ? -18.984 -45.156 -23.703 1 88.62 239 SER B N 1
ATOM 9531 C CA . SER B 1 239 ? -19.062 -44.906 -22.281 1 88.62 239 SER B CA 1
ATOM 9532 C C . SER B 1 239 ? -20.5 -45.062 -21.766 1 88.62 239 SER B C 1
ATOM 9534 O O . SER B 1 239 ? -20.719 -45.5 -20.641 1 88.62 239 SER B O 1
ATOM 9536 N N . VAL B 1 240 ? -21.453 -44.688 -22.531 1 87.56 240 VAL B N 1
ATOM 9537 C CA . VAL B 1 240 ? -22.859 -44.875 -22.141 1 87.56 240 VAL B CA 1
ATOM 9538 C C . VAL B 1 240 ? -23.156 -46.375 -22 1 87.56 240 VAL B C 1
ATOM 9540 O O . VAL B 1 240 ? -23.797 -46.781 -21.047 1 87.56 240 VAL B O 1
ATOM 9543 N N . VAL B 1 241 ? -22.656 -47.156 -22.875 1 83.38 241 VAL B N 1
ATOM 9544 C CA . VAL B 1 241 ? -22.922 -48.594 -22.844 1 83.38 241 VAL B CA 1
ATOM 9545 C C . VAL B 1 241 ? -22.188 -49.25 -21.672 1 83.38 241 VAL B C 1
ATOM 9547 O O . VAL B 1 241 ? -22.766 -50.062 -20.953 1 83.38 241 VAL B O 1
ATOM 9550 N N . LEU B 1 242 ? -20.938 -48.875 -21.516 1 83 242 LEU B N 1
ATOM 9551 C CA . LEU B 1 242 ? -20.172 -49.438 -20.406 1 83 242 LEU B CA 1
ATOM 9552 C C . LEU B 1 242 ? -20.781 -49.062 -19.078 1 83 242 LEU B C 1
ATOM 9554 O O . LEU B 1 242 ? -20.75 -49.812 -18.109 1 83 242 LEU B O 1
ATOM 9558 N N . CYS B 1 243 ? -21.281 -47.875 -19 1 86.06 243 CYS B N 1
ATOM 9559 C CA . CYS B 1 243 ? -21.938 -47.438 -17.766 1 86.06 243 CYS B CA 1
ATOM 9560 C C . CYS B 1 243 ? -23.203 -48.219 -17.5 1 86.06 243 CYS B C 1
ATOM 9562 O O . CYS B 1 243 ? -23.516 -48.531 -16.359 1 86.06 243 CYS B O 1
ATOM 9564 N N . GLN B 1 244 ? -23.938 -48.531 -18.547 1 81.31 244 GLN B N 1
ATOM 9565 C CA . GLN B 1 244 ? -25.125 -49.375 -18.406 1 81.31 244 GLN B CA 1
ATOM 9566 C C . GLN B 1 244 ? -24.781 -50.75 -17.906 1 81.31 244 GLN B C 1
ATOM 9568 O O . GLN B 1 244 ? -25.578 -51.406 -17.234 1 81.31 244 GLN B O 1
ATOM 9573 N N . LEU B 1 245 ? -23.562 -51.156 -18.203 1 78.56 245 LEU B N 1
ATOM 9574 C CA . LEU B 1 245 ? -23.078 -52.469 -17.75 1 78.56 245 LEU B CA 1
ATOM 9575 C C . LEU B 1 245 ? -22.422 -52.344 -16.375 1 78.56 245 LEU B C 1
ATOM 9577 O O . LEU B 1 245 ? -21.656 -53.25 -15.984 1 78.56 245 LEU B O 1
ATOM 9581 N N . ASN B 1 246 ? -22.484 -51.219 -15.703 1 80.81 246 ASN B N 1
ATOM 9582 C CA . ASN B 1 246 ? -22.078 -50.938 -14.328 1 80.81 246 ASN B CA 1
ATOM 9583 C C . ASN B 1 246 ? -20.562 -50.812 -14.195 1 80.81 246 ASN B C 1
ATOM 9585 O O . ASN B 1 246 ? -19.984 -51.25 -13.203 1 80.81 246 ASN B O 1
ATOM 9589 N N . ASN B 1 247 ? -19.953 -50.406 -15.297 1 80 247 ASN B N 1
ATOM 9590 C CA . ASN B 1 247 ? -18.562 -50 -15.164 1 80 247 ASN B CA 1
ATOM 9591 C C . ASN B 1 247 ? -18.422 -48.656 -14.461 1 80 247 ASN B C 1
ATOM 9593 O O . ASN B 1 247 ? -18.828 -47.625 -15.008 1 80 247 ASN B O 1
ATOM 9597 N N . ARG B 1 248 ? -17.812 -48.562 -13.383 1 84.06 248 ARG B N 1
ATOM 9598 C CA . ARG B 1 248 ? -17.766 -47.375 -12.555 1 84.06 248 ARG B CA 1
ATOM 9599 C C . ARG B 1 248 ? -16.938 -46.281 -13.219 1 84.06 248 ARG B C 1
ATOM 9601 O O . ARG B 1 248 ? -17.281 -45.094 -13.172 1 84.06 248 ARG B O 1
ATOM 9608 N N . THR B 1 249 ? -15.789 -46.625 -13.82 1 84.88 249 THR B N 1
ATOM 9609 C CA . THR B 1 249 ? -14.93 -45.625 -14.461 1 84.88 249 THR B CA 1
ATOM 9610 C C . THR B 1 249 ? -15.641 -44.969 -15.648 1 84.88 249 THR B C 1
ATOM 9612 O O . THR B 1 249 ? -15.508 -43.75 -15.875 1 84.88 249 THR B O 1
ATOM 9615 N N . ALA B 1 250 ? -16.391 -45.75 -16.391 1 86 250 ALA B N 1
ATOM 9616 C CA . ALA B 1 250 ? -17.141 -45.188 -17.516 1 86 250 ALA B CA 1
ATOM 9617 C C . ALA B 1 250 ? -18.281 -44.281 -17.031 1 86 250 ALA B C 1
ATOM 9619 O O . ALA B 1 250 ? -18.609 -43.281 -17.672 1 86 250 ALA B O 1
ATOM 9620 N N . CYS B 1 251 ? -18.875 -44.75 -15.984 1 88 251 CYS B N 1
ATOM 9621 C CA . CYS B 1 251 ? -19.938 -43.906 -15.43 1 88 251 CYS B CA 1
ATOM 9622 C C . CYS B 1 251 ? -19.375 -42.594 -14.93 1 88 251 CYS B C 1
ATOM 9624 O O . CYS B 1 251 ? -20.016 -41.531 -15.047 1 88 251 CYS B O 1
ATOM 9626 N N . GLN B 1 252 ? -18.203 -42.656 -14.328 1 91.5 252 GLN B N 1
ATOM 9627 C CA . GLN B 1 252 ? -17.531 -41.406 -13.914 1 91.5 252 GLN B CA 1
ATOM 9628 C C . GLN B 1 252 ? -17.203 -40.531 -15.109 1 91.5 252 GLN B C 1
ATOM 9630 O O . GLN B 1 252 ? -17.328 -39.312 -15.031 1 91.5 252 GLN B O 1
ATOM 9635 N N . PHE B 1 253 ? -16.766 -41.125 -16.125 1 92.31 253 PHE B N 1
ATOM 9636 C CA . PHE B 1 253 ? -16.469 -40.375 -17.344 1 92.31 253 PHE B CA 1
ATOM 9637 C C . PHE B 1 253 ? -17.719 -39.688 -17.859 1 92.31 253 PHE B C 1
ATOM 9639 O O . PHE B 1 253 ? -17.672 -38.531 -18.281 1 92.31 253 PHE B O 1
ATOM 9646 N N . LEU B 1 254 ? -18.828 -40.375 -17.875 1 91.31 254 LEU B N 1
ATOM 9647 C CA . LEU B 1 254 ? -20.078 -39.781 -18.297 1 91.31 254 LEU B CA 1
ATOM 9648 C C . LEU B 1 254 ? -20.469 -38.625 -17.406 1 91.31 254 LEU B C 1
ATOM 9650 O O . LEU B 1 254 ? -20.984 -37.594 -17.875 1 91.31 254 LEU B O 1
ATOM 9654 N N . ALA B 1 255 ? -20.312 -38.812 -16.141 1 93.44 255 ALA B N 1
ATOM 9655 C CA . ALA B 1 255 ? -20.578 -37.719 -15.203 1 93.44 255 ALA B CA 1
ATOM 9656 C C . ALA B 1 255 ? -19.688 -36.531 -15.5 1 93.44 255 ALA B C 1
ATOM 9658 O O . ALA B 1 255 ? -20.125 -35.375 -15.391 1 93.44 255 ALA B O 1
ATOM 9659 N N . ASN B 1 256 ? -18.438 -36.781 -15.844 1 95.81 256 ASN B N 1
ATOM 9660 C CA . ASN B 1 256 ? -17.516 -35.719 -16.203 1 95.81 256 ASN B CA 1
ATOM 9661 C C . ASN B 1 256 ? -18 -34.938 -17.438 1 95.81 256 ASN B C 1
ATOM 9663 O O . ASN B 1 256 ? -17.938 -33.719 -17.469 1 95.81 256 ASN B O 1
ATOM 9667 N N . LEU B 1 257 ? -18.453 -35.625 -18.391 1 94.75 257 LEU B N 1
ATOM 9668 C CA . LEU B 1 257 ? -18.938 -35 -19.609 1 94.75 257 LEU B CA 1
ATOM 9669 C C . LEU B 1 257 ? -20.172 -34.156 -19.328 1 94.75 257 LEU B C 1
ATOM 9671 O O . LEU B 1 257 ? -20.359 -33.094 -19.922 1 94.75 257 LEU B O 1
ATOM 9675 N N . CYS B 1 258 ? -20.953 -34.688 -18.484 1 93.62 258 CYS B N 1
ATOM 9676 C CA . CYS B 1 258 ? -22.125 -33.906 -18.094 1 93.62 258 CYS B CA 1
ATOM 9677 C C . CYS B 1 258 ? -21.719 -32.625 -17.406 1 93.62 258 CYS B C 1
ATOM 9679 O O . CYS B 1 258 ? -22.281 -31.547 -17.703 1 93.62 258 CYS B O 1
ATOM 9681 N N . ALA B 1 259 ? -20.828 -32.688 -16.5 1 96.19 259 ALA B N 1
ATOM 9682 C CA . ALA B 1 259 ? -20.359 -31.5 -15.797 1 96.19 259 ALA B CA 1
ATOM 9683 C C . ALA B 1 259 ? -19.703 -30.5 -16.766 1 96.19 259 ALA B C 1
ATOM 9685 O O . ALA B 1 259 ? -19.938 -29.297 -16.656 1 96.19 259 ALA B O 1
ATOM 9686 N N . LEU B 1 260 ? -18.891 -30.984 -17.719 1 96.12 260 LEU B N 1
ATOM 9687 C CA . LEU B 1 260 ? -18.219 -30.109 -18.688 1 96.12 260 LEU B CA 1
ATOM 9688 C C . LEU B 1 260 ? -19.234 -29.422 -19.594 1 96.12 260 LEU B C 1
ATOM 9690 O O . LEU B 1 260 ? -18.984 -28.328 -20.094 1 96.12 260 LEU B O 1
ATOM 9694 N N . GLY B 1 261 ? -20.375 -30.109 -19.781 1 93.25 261 GLY B N 1
ATOM 9695 C CA . GLY B 1 261 ? -21.453 -29.5 -20.562 1 93.25 261 GLY B CA 1
ATOM 9696 C C . GLY B 1 261 ? -22.328 -28.578 -19.75 1 93.25 261 GLY B C 1
ATOM 9697 O O . GLY B 1 261 ? -23.375 -28.125 -20.219 1 93.25 261 GLY B O 1
ATOM 9698 N N . LEU B 1 262 ? -21.969 -28.297 -18.562 1 94.31 262 LEU B N 1
ATOM 9699 C CA . LEU B 1 262 ? -22.656 -27.391 -17.641 1 94.31 262 LEU B CA 1
ATOM 9700 C C . LEU B 1 262 ? -24.047 -27.922 -17.297 1 94.31 262 LEU B C 1
ATOM 9702 O O . LEU B 1 262 ? -24.984 -27.141 -17.141 1 94.31 262 LEU B O 1
ATOM 9706 N N . TYR B 1 263 ? -24.172 -29.25 -17.406 1 91.94 263 TYR B N 1
ATOM 9707 C CA . TYR B 1 263 ? -25.344 -29.984 -16.938 1 91.94 263 TYR B CA 1
ATOM 9708 C C . TYR B 1 263 ? -26.562 -29.672 -17.781 1 91.94 263 TYR B C 1
ATOM 9710 O O . TYR B 1 263 ? -27.703 -29.703 -17.297 1 91.94 263 TYR B O 1
ATOM 9718 N N . LYS B 1 264 ? -26.266 -29.359 -18.984 1 88.5 264 LYS B N 1
ATOM 9719 C CA . LYS B 1 264 ? -27.375 -29.172 -19.938 1 88.5 264 LYS B CA 1
ATOM 9720 C C . LYS B 1 264 ? -27.859 -30.5 -20.469 1 88.5 264 LYS B C 1
ATOM 9722 O O . LYS B 1 264 ? -27.062 -31.406 -20.766 1 88.5 264 LYS B O 1
ATOM 9727 N N . ASP B 1 265 ? -29.109 -30.594 -20.609 1 84.38 265 ASP B N 1
ATOM 9728 C CA . ASP B 1 265 ? -29.672 -31.828 -21.141 1 84.38 265 ASP B CA 1
ATOM 9729 C C . ASP B 1 265 ? -29.578 -31.859 -22.672 1 84.38 265 ASP B C 1
ATOM 9731 O O . ASP B 1 265 ? -29.531 -32.938 -23.266 1 84.38 265 ASP B O 1
ATOM 9735 N N . GLU B 1 266 ? -29.594 -30.688 -23.234 1 82.81 266 GLU B N 1
ATOM 9736 C CA . GLU B 1 266 ? -29.469 -30.578 -24.688 1 82.81 266 GLU B CA 1
ATOM 9737 C C . GLU B 1 266 ? -28.297 -29.688 -25.078 1 82.81 266 GLU B C 1
ATOM 9739 O O . GLU B 1 266 ? -28.062 -28.656 -24.438 1 82.81 266 GLU B O 1
ATOM 9744 N N . ASN B 1 267 ? -27.516 -30.188 -26.062 1 74 267 ASN B N 1
ATOM 9745 C CA . ASN B 1 267 ? -26.359 -29.422 -26.5 1 74 267 ASN B CA 1
ATOM 9746 C C . ASN B 1 267 ? -26.781 -28.25 -27.391 1 74 267 ASN B C 1
ATOM 9748 O O . ASN B 1 267 ? -25.938 -27.438 -27.781 1 74 267 ASN B O 1
ATOM 9752 N N . SER B 1 268 ? -27.984 -28.234 -28 1 70.81 268 SER B N 1
ATOM 9753 C CA . SER B 1 268 ? -28.438 -27.125 -28.844 1 70.81 268 SER B CA 1
ATOM 9754 C C . SER B 1 268 ? -29.797 -26.625 -28.406 1 70.81 268 SER B C 1
ATOM 9756 O O . SER B 1 268 ? -30.578 -27.359 -27.812 1 70.81 268 SER B O 1
ATOM 9758 N N . ASP B 1 269 ? -29.984 -25.312 -28.625 1 62.91 269 ASP B N 1
ATOM 9759 C CA . ASP B 1 269 ? -31.297 -24.719 -28.391 1 62.91 269 ASP B CA 1
ATOM 9760 C C . ASP B 1 269 ? -32.219 -24.938 -29.578 1 62.91 269 ASP B C 1
ATOM 9762 O O . ASP B 1 269 ? -33.438 -24.812 -29.453 1 62.91 269 ASP B O 1
ATOM 9766 N N . ASP B 1 270 ? -31.719 -25.156 -30.906 1 59 270 ASP B N 1
ATOM 9767 C CA . ASP B 1 270 ? -32.531 -25.172 -32.125 1 59 270 ASP B CA 1
ATOM 9768 C C . ASP B 1 270 ? -33.031 -26.578 -32.438 1 59 270 ASP B C 1
ATOM 9770 O O . ASP B 1 270 ? -33.844 -26.75 -33.344 1 59 270 ASP B O 1
ATOM 9774 N N . GLY B 1 271 ? -32.688 -27.672 -31.656 1 61.34 271 GLY B N 1
ATOM 9775 C CA . GLY B 1 271 ? -33.156 -29.031 -31.938 1 61.34 271 GLY B CA 1
ATOM 9776 C C . GLY B 1 271 ? -32.719 -30.031 -30.891 1 61.34 271 GLY B C 1
ATOM 9777 O O . GLY B 1 271 ? -31.875 -29.719 -30.031 1 61.34 271 GLY B O 1
ATOM 9778 N N . PRO B 1 272 ? -33.344 -31.219 -30.938 1 69.88 272 PRO B N 1
ATOM 9779 C CA . PRO B 1 272 ? -33.031 -32.219 -29.891 1 69.88 272 PRO B CA 1
ATOM 9780 C C . PRO B 1 272 ? -31.672 -32.844 -30.062 1 69.88 272 PRO B C 1
ATOM 9782 O O . PRO B 1 272 ? -31.469 -33.656 -30.984 1 69.88 272 PRO B O 1
ATOM 9785 N N . ARG B 1 273 ? -30.641 -32.344 -29.562 1 78.62 273 ARG B N 1
ATOM 9786 C CA . ARG B 1 273 ? -29.312 -32.938 -29.438 1 78.62 273 ARG B CA 1
ATOM 9787 C C . ARG B 1 273 ? -29.016 -33.344 -28 1 78.62 273 ARG B C 1
ATOM 9789 O O . ARG B 1 273 ? -28.5 -32.531 -27.219 1 78.62 273 ARG B O 1
ATOM 9796 N N . PRO B 1 274 ? -29.328 -34.625 -27.75 1 82.81 274 PRO B N 1
ATOM 9797 C CA . PRO B 1 274 ? -29.141 -35.031 -26.359 1 82.81 274 PRO B CA 1
ATOM 9798 C C . PRO B 1 274 ? -27.688 -34.969 -25.906 1 82.81 274 PRO B C 1
ATOM 9800 O O . PRO B 1 274 ? -26.781 -35.25 -26.703 1 82.81 274 PRO B O 1
ATOM 9803 N N . SER B 1 275 ? -27.516 -34.5 -24.797 1 87.62 275 SER B N 1
ATOM 9804 C CA . SER B 1 275 ? -26.188 -34.375 -24.219 1 87.62 275 SER B CA 1
ATOM 9805 C C . SER B 1 275 ? -25.844 -35.562 -23.344 1 87.62 275 SER B C 1
ATOM 9807 O O . SER B 1 275 ? -26.641 -36.5 -23.219 1 87.62 275 SER B O 1
ATOM 9809 N N . ALA B 1 276 ? -24.625 -35.594 -22.859 1 88.81 276 ALA B N 1
ATOM 9810 C CA . ALA B 1 276 ? -24.188 -36.656 -21.938 1 88.81 276 ALA B CA 1
ATOM 9811 C C . ALA B 1 276 ? -25.016 -36.625 -20.656 1 88.81 276 ALA B C 1
ATOM 9813 O O . ALA B 1 276 ? -25.219 -37.688 -20.047 1 88.81 276 ALA B O 1
ATOM 9814 N N . CYS B 1 277 ? -25.531 -35.5 -20.312 1 89.12 277 CYS B N 1
ATOM 9815 C CA . CYS B 1 277 ? -26.312 -35.406 -19.094 1 89.12 277 CYS B CA 1
ATOM 9816 C C . CYS B 1 277 ? -27.672 -36.094 -19.25 1 89.12 277 CYS B C 1
ATOM 9818 O O . CYS B 1 277 ? -28.203 -36.656 -18.281 1 89.12 277 CYS B O 1
ATOM 9820 N N . LYS B 1 278 ? -28.203 -35.938 -20.422 1 85.38 278 LYS B N 1
ATOM 9821 C CA . LYS B 1 278 ? -29.438 -36.656 -20.672 1 85.38 278 LYS B CA 1
ATOM 9822 C C . LYS B 1 278 ? -29.234 -38.156 -20.547 1 85.38 278 LYS B C 1
ATOM 9824 O O . LYS B 1 278 ? -30.078 -38.844 -19.984 1 85.38 278 LYS B O 1
ATOM 9829 N N . ALA B 1 279 ? -28.156 -38.656 -21.078 1 83.5 279 ALA B N 1
ATOM 9830 C CA . ALA B 1 279 ? -27.828 -40.094 -20.953 1 83.5 279 ALA B CA 1
ATOM 9831 C C . ALA B 1 279 ? -27.625 -40.469 -19.5 1 83.5 279 ALA B C 1
ATOM 9833 O O . ALA B 1 279 ? -28 -41.594 -19.094 1 83.5 279 ALA B O 1
ATOM 9834 N N . PHE B 1 280 ? -27.109 -39.594 -18.781 1 85.25 280 PHE B N 1
ATOM 9835 C CA . PHE B 1 280 ? -26.828 -39.844 -17.375 1 85.25 280 PHE B CA 1
ATOM 9836 C C . PHE B 1 280 ? -28.125 -39.906 -16.578 1 85.25 280 PHE B C 1
ATOM 9838 O O . PHE B 1 280 ? -28.266 -40.719 -15.672 1 85.25 280 PHE B O 1
ATOM 9845 N N . ARG B 1 281 ? -29.094 -39 -16.922 1 79.12 281 ARG B N 1
ATOM 9846 C CA . ARG B 1 281 ? -30.359 -38.906 -16.188 1 79.12 281 ARG B CA 1
ATOM 9847 C C . ARG B 1 281 ? -31.312 -40.031 -16.578 1 79.12 281 ARG B C 1
ATOM 9849 O O . ARG B 1 281 ? -32.125 -40.469 -15.773 1 79.12 281 ARG B O 1
ATOM 9856 N N . ASP B 1 282 ? -31.547 -40.25 -17.891 1 68.19 282 ASP B N 1
ATOM 9857 C CA . ASP B 1 282 ? -32.5 -41.219 -18.391 1 68.19 282 ASP B CA 1
ATOM 9858 C C . ASP B 1 282 ? -32.375 -42.562 -17.688 1 68.19 282 ASP B C 1
ATOM 9860 O O . ASP B 1 282 ? -33.281 -43.375 -17.672 1 68.19 282 ASP B O 1
ATOM 9864 N N . SER B 1 283 ? -31.188 -42.656 -17.188 1 55.12 283 SER B N 1
ATOM 9865 C CA . SER B 1 283 ? -31.156 -43.906 -16.484 1 55.12 283 SER B CA 1
ATOM 9866 C C . SER B 1 283 ? -31.922 -43.812 -15.156 1 55.12 283 SER B C 1
ATOM 9868 O O . SER B 1 283 ? -31.844 -42.812 -14.461 1 55.12 283 SER B O 1
ATOM 9870 N N . LYS B 1 284 ? -33.156 -44.188 -15.102 1 51.25 284 LYS B N 1
ATOM 9871 C CA . LYS B 1 284 ? -34.344 -44.031 -14.242 1 51.25 284 LYS B CA 1
ATOM 9872 C C . LYS B 1 284 ? -33.969 -43.375 -12.906 1 51.25 284 LYS B C 1
ATOM 9874 O O . LYS B 1 284 ? -34.719 -42.594 -12.344 1 51.25 284 LYS B O 1
ATOM 9879 N N . ARG B 1 285 ? -33.219 -43.906 -11.977 1 49.03 285 ARG B N 1
ATOM 9880 C CA . ARG B 1 285 ? -33.188 -43.5 -10.578 1 49.03 285 ARG B CA 1
ATOM 9881 C C . ARG B 1 285 ? -31.984 -42.594 -10.312 1 49.03 285 ARG B C 1
ATOM 9883 O O . ARG B 1 285 ? -30.859 -42.969 -10.602 1 49.03 285 ARG B O 1
ATOM 9890 N N . THR B 1 286 ? -32.281 -41.25 -10.336 1 50.78 286 THR B N 1
ATOM 9891 C CA . THR B 1 286 ? -31.219 -40.344 -9.891 1 50.78 286 THR B CA 1
ATOM 9892 C C . THR B 1 286 ? -30.516 -40.906 -8.664 1 50.78 286 THR B C 1
ATOM 9894 O O . THR B 1 286 ? -31.156 -41.219 -7.66 1 50.78 286 THR B O 1
ATOM 9897 N N . PRO B 1 287 ? -29.312 -41.281 -8.812 1 50.41 287 PRO B N 1
ATOM 9898 C CA . PRO B 1 287 ? -28.625 -41.906 -7.68 1 50.41 287 PRO B CA 1
ATOM 9899 C C . PRO B 1 287 ? -28.562 -41 -6.457 1 50.41 287 PRO B C 1
ATOM 9901 O O . PRO B 1 287 ? -28.188 -39.844 -6.57 1 50.41 287 PRO B O 1
ATOM 9904 N N . ILE B 1 288 ? -29.5 -41.125 -5.574 1 48.56 288 ILE B N 1
ATOM 9905 C CA . ILE B 1 288 ? -29.406 -40.438 -4.293 1 48.56 288 ILE B CA 1
ATOM 9906 C C . ILE B 1 288 ? -28.234 -41 -3.484 1 48.56 288 ILE B C 1
ATOM 9908 O O . ILE B 1 288 ? -27.797 -42.125 -3.721 1 48.56 288 ILE B O 1
ATOM 9912 N N . LEU B 1 289 ? -27.562 -40.156 -2.621 1 50.69 289 LEU B N 1
ATOM 9913 C CA . LEU B 1 289 ? -26.453 -40.5 -1.748 1 50.69 289 LEU B CA 1
ATOM 9914 C C . LEU B 1 289 ? -26.562 -41.938 -1.253 1 50.69 289 LEU B C 1
ATOM 9916 O O . LEU B 1 289 ? -25.578 -42.656 -1.249 1 50.69 289 LEU B O 1
ATOM 9920 N N . GLY B 1 290 ? -27.75 -42.281 -0.812 1 46.62 290 GLY B N 1
ATOM 9921 C CA . GLY B 1 290 ? -27.969 -43.594 -0.216 1 46.62 290 GLY B CA 1
ATOM 9922 C C . GLY B 1 290 ? -27.734 -44.719 -1.188 1 46.62 290 GLY B C 1
ATOM 9923 O O . GLY B 1 290 ? -27.156 -45.75 -0.822 1 46.62 290 GLY B O 1
ATOM 9924 N N . ALA B 1 291 ? -28.109 -44.562 -2.338 1 47.69 291 ALA B N 1
ATOM 9925 C CA . ALA B 1 291 ? -28.031 -45.625 -3.334 1 47.69 291 ALA B CA 1
ATOM 9926 C C . ALA B 1 291 ? -26.594 -45.812 -3.822 1 47.69 291 ALA B C 1
ATOM 9928 O O . ALA B 1 291 ? -26.172 -46.906 -4.137 1 47.69 291 ALA B O 1
ATOM 9929 N N . VAL B 1 292 ? -25.938 -44.656 -3.824 1 52.88 292 VAL B N 1
ATOM 9930 C CA . VAL B 1 292 ? -24.516 -44.75 -4.156 1 52.88 292 VAL B CA 1
ATOM 9931 C C . VAL B 1 292 ? -23.75 -45.406 -3.023 1 52.88 292 VAL B C 1
ATOM 9933 O O . VAL B 1 292 ? -22.844 -46.219 -3.271 1 52.88 292 VAL B O 1
ATOM 9936 N N . VAL B 1 293 ? -24.297 -45.094 -1.766 1 51.09 293 VAL B N 1
ATOM 9937 C CA . VAL B 1 293 ? -23.641 -45.656 -0.585 1 51.09 293 VAL B CA 1
ATOM 9938 C C . VAL B 1 293 ? -23.875 -47.156 -0.516 1 51.09 293 VAL B C 1
ATOM 9940 O O . VAL B 1 293 ? -23.016 -47.906 -0.045 1 51.09 293 VAL B O 1
ATOM 9943 N N . SER B 1 294 ? -25.047 -47.531 -0.918 1 50.72 294 SER B N 1
ATOM 9944 C CA . SER B 1 294 ? -25.281 -48.938 -0.763 1 50.72 294 SER B CA 1
ATOM 9945 C C . SER B 1 294 ? -24.562 -49.75 -1.845 1 50.72 294 SER B C 1
ATOM 9947 O O . SER B 1 294 ? -24.547 -50.969 -1.806 1 50.72 294 SER B O 1
ATOM 9949 N N . GLY B 1 295 ? -23.703 -49.125 -2.697 1 54.03 295 GLY B N 1
ATOM 9950 C CA . GLY B 1 295 ? -22.797 -49.812 -3.598 1 54.03 295 GLY B CA 1
ATOM 9951 C C . GLY B 1 295 ? -23.484 -50.344 -4.836 1 54.03 295 GLY B C 1
ATOM 9952 O O . GLY B 1 295 ? -22.844 -50.969 -5.684 1 54.03 295 GLY B O 1
ATOM 9953 N N . GLY B 1 296 ? -24.844 -50.281 -4.992 1 59.09 296 GLY B N 1
ATOM 9954 C CA . GLY B 1 296 ? -25.484 -50.969 -6.098 1 59.09 296 GLY B CA 1
ATOM 9955 C C . GLY B 1 296 ? -25.453 -50.188 -7.398 1 59.09 296 GLY B C 1
ATOM 9956 O O . GLY B 1 296 ? -25.391 -50.781 -8.477 1 59.09 296 GLY B O 1
ATOM 9957 N N . ASP B 1 297 ? -25.391 -48.844 -7.348 1 71.5 297 ASP B N 1
ATOM 9958 C CA . ASP B 1 297 ? -25.375 -48.031 -8.555 1 71.5 297 ASP B CA 1
ATOM 9959 C C . ASP B 1 297 ? -23.969 -47.531 -8.867 1 71.5 297 ASP B C 1
ATOM 9961 O O . ASP B 1 297 ? -23.297 -47 -7.996 1 71.5 297 ASP B O 1
ATOM 9965 N N . ALA B 1 298 ? -23.469 -47.812 -10.07 1 78.44 298 ALA B N 1
ATOM 9966 C CA . ALA B 1 298 ? -22.125 -47.438 -10.508 1 78.44 298 ALA B CA 1
ATOM 9967 C C . ALA B 1 298 ? -22.031 -45.938 -10.805 1 78.44 298 ALA B C 1
ATOM 9969 O O . ALA B 1 298 ? -20.938 -45.375 -10.906 1 78.44 298 ALA B O 1
ATOM 9970 N N . ARG B 1 299 ? -23.266 -45.344 -10.852 1 87.19 299 ARG B N 1
ATOM 9971 C CA . ARG B 1 299 ? -23.25 -43.906 -11.156 1 87.19 299 ARG B CA 1
ATOM 9972 C C . ARG B 1 299 ? -22.938 -43.094 -9.906 1 87.19 299 ARG B C 1
ATOM 9974 O O . ARG B 1 299 ? -23.469 -43.375 -8.828 1 87.19 299 ARG B O 1
ATOM 9981 N N . PRO B 1 300 ? -22.031 -42.125 -10.102 1 88.62 300 PRO B N 1
ATOM 9982 C CA . PRO B 1 300 ? -21.734 -41.219 -8.969 1 88.62 300 PRO B CA 1
ATOM 9983 C C . PRO B 1 300 ? -22.859 -40.219 -8.711 1 88.62 300 PRO B C 1
ATOM 9985 O O . PRO B 1 300 ? -23.703 -40 -9.578 1 88.62 300 PRO B O 1
ATOM 9988 N N . TRP B 1 301 ? -22.922 -39.688 -7.512 1 85.81 301 TRP B N 1
ATOM 9989 C CA . TRP B 1 301 ? -23.875 -38.625 -7.152 1 85.81 301 TRP B CA 1
ATOM 9990 C C . TRP B 1 301 ? -23.469 -37.312 -7.781 1 85.81 301 TRP B C 1
ATOM 9992 O O . TRP B 1 301 ? -22.453 -36.719 -7.422 1 85.81 301 TRP B O 1
ATOM 10002 N N . LEU B 1 302 ? -24.266 -36.812 -8.742 1 89.75 302 LEU B N 1
ATOM 10003 C CA . LEU B 1 302 ? -23.906 -35.625 -9.477 1 89.75 302 LEU B CA 1
ATOM 10004 C C . LEU B 1 302 ? -24.938 -34.5 -9.266 1 89.75 302 LEU B C 1
ATOM 10006 O O . LEU B 1 302 ? -24.609 -33.312 -9.266 1 89.75 302 LEU B O 1
ATOM 10010 N N . LEU B 1 303 ? -26.234 -34.875 -9.148 1 89.88 303 LEU B N 1
ATOM 10011 C CA . LEU B 1 303 ? -27.312 -33.875 -9.109 1 89.88 303 LEU B CA 1
ATOM 10012 C C . LEU B 1 303 ? -28.188 -34.094 -7.871 1 89.88 303 LEU B C 1
ATOM 10014 O O . LEU B 1 303 ? -28.453 -35.219 -7.477 1 89.88 303 LEU B O 1
ATOM 10018 N N . TYR B 1 304 ? -28.531 -32.969 -7.352 1 89.44 304 TYR B N 1
ATOM 10019 C CA . TYR B 1 304 ? -29.547 -33 -6.316 1 89.44 304 TYR B CA 1
ATOM 10020 C C . TYR B 1 304 ? -30.953 -33 -6.934 1 89.44 304 TYR B C 1
ATOM 10022 O O . TYR B 1 304 ? -31.109 -32.75 -8.133 1 89.44 304 TYR B O 1
ATOM 10030 N N . GLY B 1 305 ? -31.906 -33.25 -6.113 1 83.5 305 GLY B N 1
ATOM 10031 C CA . GLY B 1 305 ? -33.281 -33.281 -6.613 1 83.5 305 GLY B CA 1
ATOM 10032 C C . GLY B 1 305 ? -33.781 -31.922 -7.094 1 83.5 305 GLY B C 1
ATOM 10033 O O . GLY B 1 305 ? -33.344 -30.891 -6.582 1 83.5 305 GLY B O 1
ATOM 10034 N N . ASP B 1 306 ? -34.625 -32.031 -8.141 1 82.12 306 ASP B N 1
ATOM 10035 C CA . ASP B 1 306 ? -35.219 -30.781 -8.656 1 82.12 306 ASP B CA 1
ATOM 10036 C C . ASP B 1 306 ? -36.062 -30.094 -7.602 1 82.12 306 ASP B C 1
ATOM 10038 O O . ASP B 1 306 ? -36.906 -30.734 -6.965 1 82.12 306 ASP B O 1
ATOM 10042 N N . GLY B 1 307 ? -35.844 -28.844 -7.332 1 81.19 307 GLY B N 1
ATOM 10043 C CA . GLY B 1 307 ? -36.625 -28.062 -6.398 1 81.19 307 GLY B CA 1
ATOM 10044 C C . GLY B 1 307 ? -36.219 -28.25 -4.953 1 81.19 307 GLY B C 1
ATOM 10045 O O . GLY B 1 307 ? -36.781 -27.625 -4.051 1 81.19 307 GLY B O 1
ATOM 10046 N N . ASP B 1 308 ? -35.281 -29.062 -4.656 1 87.44 308 ASP B N 1
ATOM 10047 C CA . ASP B 1 308 ? -34.875 -29.375 -3.285 1 87.44 308 ASP B CA 1
ATOM 10048 C C . ASP B 1 308 ? -33.812 -28.406 -2.783 1 87.44 308 ASP B C 1
ATOM 10050 O O . ASP B 1 308 ? -33.25 -28.594 -1.698 1 87.44 308 ASP B O 1
ATOM 10054 N N . ALA B 1 309 ? -33.594 -27.422 -3.5 1 91.12 309 ALA B N 1
ATOM 10055 C CA . ALA B 1 309 ? -32.5 -26.531 -3.152 1 91.12 309 ALA B CA 1
ATOM 10056 C C . ALA B 1 309 ? -32.719 -25.891 -1.786 1 91.12 309 ALA B C 1
ATOM 10058 O O . ALA B 1 309 ? -31.828 -25.906 -0.928 1 91.12 309 ALA B O 1
ATOM 10059 N N . PRO B 1 310 ? -33.969 -25.391 -1.464 1 91.69 310 PRO B N 1
ATOM 10060 C CA . PRO B 1 310 ? -34.156 -24.781 -0.148 1 91.69 310 PRO B CA 1
ATOM 10061 C C . PRO B 1 310 ? -34.062 -25.781 0.994 1 91.69 310 PRO B C 1
ATOM 10063 O O . PRO B 1 310 ? -33.562 -25.453 2.07 1 91.69 310 PRO B O 1
ATOM 10066 N N . SER B 1 311 ? -34.406 -26.953 0.772 1 90.31 311 SER B N 1
ATOM 10067 C CA . SER B 1 311 ? -34.344 -27.984 1.808 1 90.31 311 SER B CA 1
ATOM 10068 C C . SER B 1 311 ? -32.906 -28.422 2.047 1 90.31 311 SER B C 1
ATOM 10070 O O . SER B 1 311 ? -32.5 -28.672 3.186 1 90.31 311 SER B O 1
ATOM 10072 N N . VAL B 1 312 ? -32.156 -28.516 0.987 1 91.06 312 VAL B N 1
ATOM 10073 C CA . VAL B 1 312 ? -30.766 -28.922 1.098 1 91.06 312 VAL B CA 1
ATOM 10074 C C . VAL B 1 312 ? -29.969 -27.859 1.853 1 91.06 312 VAL B C 1
ATOM 10076 O O . VAL B 1 312 ? -29.109 -28.172 2.678 1 91.06 312 VAL B O 1
ATOM 10079 N N . LEU B 1 313 ? -30.281 -26.656 1.591 1 91.25 313 LEU B N 1
ATOM 10080 C CA . LEU B 1 313 ? -29.547 -25.562 2.193 1 91.25 313 LEU B CA 1
ATOM 10081 C C . LEU B 1 313 ? -30 -25.312 3.629 1 91.25 313 LEU B C 1
ATOM 10083 O O . LEU B 1 313 ? -29.312 -24.656 4.398 1 91.25 313 LEU B O 1
ATOM 10087 N N . ALA B 1 314 ? -31.094 -25.922 4.043 1 88.38 314 ALA B N 1
ATOM 10088 C CA . ALA B 1 314 ? -31.609 -25.734 5.398 1 88.38 314 ALA B CA 1
ATOM 10089 C C . ALA B 1 314 ? -31.422 -27 6.23 1 88.38 314 ALA B C 1
ATOM 10091 O O . ALA B 1 314 ? -31.953 -27.109 7.34 1 88.38 314 ALA B O 1
ATOM 10092 N N . ARG B 1 315 ? -30.625 -27.844 5.754 1 86.38 315 ARG B N 1
ATOM 10093 C CA . ARG B 1 315 ? -30.375 -29.078 6.484 1 86.38 315 ARG B CA 1
ATOM 10094 C C . ARG B 1 315 ? -29.5 -28.828 7.703 1 86.38 315 ARG B C 1
ATOM 10096 O O . ARG B 1 315 ? -28.547 -28.047 7.641 1 86.38 315 ARG B O 1
ATOM 10103 N N . ARG B 1 316 ? -29.734 -29.531 8.812 1 81.06 316 ARG B N 1
ATOM 10104 C CA . ARG B 1 316 ? -28.984 -29.344 10.047 1 81.06 316 ARG B CA 1
ATOM 10105 C C . ARG B 1 316 ? -28.078 -30.531 10.328 1 81.06 316 ARG B C 1
ATOM 10107 O O . ARG B 1 316 ? -27.875 -30.906 11.484 1 81.06 316 ARG B O 1
ATOM 10114 N N . LYS B 1 317 ? -27.562 -31 9.367 1 79.5 317 LYS B N 1
ATOM 10115 C CA . LYS B 1 317 ? -26.703 -32.156 9.562 1 79.5 317 LYS B CA 1
ATOM 10116 C C . LYS B 1 317 ? -25.328 -31.75 10.055 1 79.5 317 LYS B C 1
ATOM 10118 O O . LYS B 1 317 ? -24.594 -32.562 10.641 1 79.5 317 LYS B O 1
ATOM 10123 N N . LEU B 1 318 ? -25.047 -30.562 9.898 1 85.31 318 LEU B N 1
ATOM 10124 C CA . LEU B 1 318 ? -23.75 -30.047 10.344 1 85.31 318 LEU B CA 1
ATOM 10125 C C . LEU B 1 318 ? -23.859 -29.484 11.75 1 85.31 318 LEU B C 1
ATOM 10127 O O . LEU B 1 318 ? -22.906 -28.859 12.25 1 85.31 318 LEU B O 1
ATOM 10131 N N . SER B 1 319 ? -24.812 -29.688 12.484 1 79.38 319 SER B N 1
ATOM 10132 C CA . SER B 1 319 ? -25.078 -29.078 13.789 1 79.38 319 SER B CA 1
ATOM 10133 C C . SER B 1 319 ? -24.062 -29.531 14.82 1 79.38 319 SER B C 1
ATOM 10135 O O . SER B 1 319 ? -23.734 -28.781 15.742 1 79.38 319 SER B O 1
ATOM 10137 N N . PRO B 1 320 ? -23.5 -30.719 14.656 1 79.62 320 PRO B N 1
ATOM 10138 C CA . PRO B 1 320 ? -22.531 -31.094 15.68 1 79.62 320 PRO B CA 1
ATOM 10139 C C . PRO B 1 320 ? -21.172 -30.406 15.5 1 79.62 320 PRO B C 1
ATOM 10141 O O . PRO B 1 320 ? -20.359 -30.406 16.422 1 79.62 320 PRO B O 1
ATOM 10144 N N . VAL B 1 321 ? -20.969 -29.844 14.438 1 85.88 321 VAL B N 1
ATOM 10145 C CA . VAL B 1 321 ? -19.688 -29.188 14.164 1 85.88 321 VAL B CA 1
ATOM 10146 C C . VAL B 1 321 ? -19.75 -27.719 14.602 1 85.88 321 VAL B C 1
ATOM 10148 O O . VAL B 1 321 ? -20.641 -26.984 14.172 1 85.88 321 VAL B O 1
ATOM 10151 N N . LYS B 1 322 ? -18.875 -27.422 15.547 1 87.38 322 LYS B N 1
ATOM 10152 C CA . LYS B 1 322 ? -18.828 -26.047 16.031 1 87.38 322 LYS B CA 1
ATOM 10153 C C . LYS B 1 322 ? -17.516 -25.375 15.617 1 87.38 322 LYS B C 1
ATOM 10155 O O . LYS B 1 322 ? -16.438 -25.938 15.805 1 87.38 322 LYS B O 1
ATOM 10160 N N . PHE B 1 323 ? -17.719 -24.172 15.055 1 89.12 323 PHE B N 1
ATOM 10161 C CA . PHE B 1 323 ? -16.562 -23.406 14.609 1 89.12 323 PHE B CA 1
ATOM 10162 C C . PHE B 1 323 ? -16.219 -22.328 15.625 1 89.12 323 PHE B C 1
ATOM 10164 O O . PHE B 1 323 ? -17.078 -21.859 16.375 1 89.12 323 PHE B O 1
ATOM 10171 N N . SER B 1 324 ? -14.93 -22.031 15.688 1 89.25 324 SER B N 1
ATOM 10172 C CA . SER B 1 324 ? -14.414 -21.016 16.609 1 89.25 324 SER B CA 1
ATOM 10173 C C . SER B 1 324 ? -13.656 -19.922 15.859 1 89.25 324 SER B C 1
ATOM 10175 O O . SER B 1 324 ? -13.281 -20.109 14.703 1 89.25 324 SER B O 1
ATOM 10177 N N . LEU B 1 325 ? -13.531 -18.766 16.516 1 89.12 325 LEU B N 1
ATOM 10178 C CA . LEU B 1 325 ? -12.797 -17.656 15.914 1 89.12 325 LEU B CA 1
ATOM 10179 C C . LEU B 1 325 ? -11.406 -17.531 16.531 1 89.12 325 LEU B C 1
ATOM 10181 O O . LEU B 1 325 ? -10.617 -16.672 16.125 1 89.12 325 LEU B O 1
ATOM 10185 N N . HIS B 1 326 ? -11.07 -18.406 17.375 1 87.38 326 HIS B N 1
ATOM 10186 C CA . HIS B 1 326 ? -9.727 -18.375 17.953 1 87.38 326 HIS B CA 1
ATOM 10187 C C . HIS B 1 326 ? -8.68 -18.75 16.906 1 87.38 326 HIS B C 1
ATOM 10189 O O . HIS B 1 326 ? -8.844 -19.734 16.172 1 87.38 326 HIS B O 1
ATOM 10195 N N . PRO B 1 327 ? -7.609 -17.969 16.734 1 82.25 327 PRO B N 1
ATOM 10196 C CA . PRO B 1 327 ? -6.652 -18.156 15.648 1 82.25 327 PRO B CA 1
ATOM 10197 C C . PRO B 1 327 ? -5.906 -19.5 15.742 1 82.25 327 PRO B C 1
ATOM 10199 O O . PRO B 1 327 ? -5.504 -20.047 14.719 1 82.25 327 PRO B O 1
ATOM 10202 N N . ASN B 1 328 ? -5.711 -20.109 16.969 1 81.38 328 ASN B N 1
ATOM 10203 C CA . ASN B 1 328 ? -4.898 -21.312 17.109 1 81.38 328 ASN B CA 1
ATOM 10204 C C . ASN B 1 328 ? -5.762 -22.562 17.203 1 81.38 328 ASN B C 1
ATOM 10206 O O . ASN B 1 328 ? -5.242 -23.672 17.375 1 81.38 328 ASN B O 1
ATOM 10210 N N . SER B 1 329 ? -7.039 -22.406 16.906 1 83 329 SER B N 1
ATOM 10211 C CA . SER B 1 329 ? -7.898 -23.578 16.984 1 83 329 SER B CA 1
ATOM 10212 C C . SER B 1 329 ? -8.055 -24.25 15.617 1 83 329 SER B C 1
ATOM 10214 O O . SER B 1 329 ? -8.031 -23.562 14.586 1 83 329 SER B O 1
ATOM 10216 N N . ASN B 1 330 ? -8.156 -25.531 15.609 1 78.56 330 ASN B N 1
ATOM 10217 C CA . ASN B 1 330 ? -8.375 -26.281 14.375 1 78.56 330 ASN B CA 1
ATOM 10218 C C . ASN B 1 330 ? -9.781 -26.062 13.828 1 78.56 330 ASN B C 1
ATOM 10220 O O . ASN B 1 330 ? -10.023 -26.266 12.633 1 78.56 330 ASN B O 1
ATOM 10224 N N . SER B 1 331 ? -10.672 -25.562 14.68 1 86 331 SER B N 1
ATOM 10225 C CA . SER B 1 331 ? -12.047 -25.359 14.25 1 86 331 SER B CA 1
ATOM 10226 C C . SER B 1 331 ? -12.25 -23.938 13.719 1 86 331 SER B C 1
ATOM 10228 O O . SER B 1 331 ? -13.383 -23.516 13.484 1 86 331 SER B O 1
ATOM 10230 N N . SER B 1 332 ? -11.18 -23.297 13.516 1 89.75 332 SER B N 1
ATOM 10231 C CA . SER B 1 332 ? -11.297 -21.922 13.062 1 89.75 332 SER B CA 1
ATOM 10232 C C . SER B 1 332 ? -11.242 -21.828 11.539 1 89.75 332 SER B C 1
ATOM 10234 O O . SER B 1 332 ? -11.406 -20.75 10.969 1 89.75 332 SER B O 1
ATOM 10236 N N . PHE B 1 333 ? -10.984 -22.953 10.906 1 89.56 333 PHE B N 1
ATOM 10237 C CA . PHE B 1 333 ? -10.891 -22.969 9.453 1 89.56 333 PHE B CA 1
ATOM 10238 C C . PHE B 1 333 ? -11.914 -23.922 8.859 1 89.56 333 PHE B C 1
ATOM 10240 O O . PHE B 1 333 ? -12.188 -24.984 9.414 1 89.56 333 PHE B O 1
ATOM 10247 N N . LEU B 1 334 ? -12.531 -23.422 7.797 1 91.5 334 LEU B N 1
ATOM 10248 C CA . LEU B 1 334 ? -13.32 -24.328 6.977 1 91.5 334 LEU B CA 1
ATOM 10249 C C . LEU B 1 334 ? -12.43 -25.156 6.062 1 91.5 334 LEU B C 1
ATOM 10251 O O . LEU B 1 334 ? -12.086 -24.734 4.961 1 91.5 334 LEU B O 1
ATOM 10255 N N . ARG B 1 335 ? -12.219 -26.344 6.484 1 90.56 335 ARG B N 1
ATOM 10256 C CA . ARG B 1 335 ? -11.328 -27.219 5.727 1 90.56 335 ARG B CA 1
ATOM 10257 C C . ARG B 1 335 ? -12.094 -27.984 4.645 1 90.56 335 ARG B C 1
ATOM 10259 O O . ARG B 1 335 ? -13.094 -28.641 4.934 1 90.56 335 ARG B O 1
ATOM 10266 N N . LEU B 1 336 ? -11.594 -27.844 3.447 1 92.94 336 LEU B N 1
ATOM 10267 C CA . LEU B 1 336 ? -12.219 -28.5 2.303 1 92.94 336 LEU B CA 1
ATOM 10268 C C . LEU B 1 336 ? -11.383 -29.688 1.844 1 92.94 336 LEU B C 1
ATOM 10270 O O . LEU B 1 336 ? -10.156 -29.688 1.989 1 92.94 336 LEU B O 1
ATOM 10274 N N . ARG B 1 337 ? -12.086 -30.703 1.43 1 91.5 337 ARG B N 1
ATOM 10275 C CA . ARG B 1 337 ? -11.492 -31.844 0.758 1 91.5 337 ARG B CA 1
ATOM 10276 C C . ARG B 1 337 ? -12.062 -32.031 -0.647 1 91.5 337 ARG B C 1
ATOM 10278 O O . ARG B 1 337 ? -13.273 -31.969 -0.84 1 91.5 337 ARG B O 1
ATOM 10285 N N . ALA B 1 338 ? -11.164 -32.125 -1.561 1 93.06 338 ALA B N 1
ATOM 10286 C CA . ALA B 1 338 ? -11.594 -32.281 -2.949 1 93.06 338 ALA B CA 1
ATOM 10287 C C . ALA B 1 338 ? -11.195 -33.625 -3.512 1 93.06 338 ALA B C 1
ATOM 10289 O O . ALA B 1 338 ? -10.031 -34.031 -3.426 1 93.06 338 ALA B O 1
ATOM 10290 N N . ALA B 1 339 ? -12.172 -34.406 -3.971 1 93.12 339 ALA B N 1
ATOM 10291 C CA . ALA B 1 339 ? -11.898 -35.594 -4.773 1 93.12 339 ALA B CA 1
ATOM 10292 C C . ALA B 1 339 ? -11.672 -35.219 -6.238 1 93.12 339 ALA B C 1
ATOM 10294 O O . ALA B 1 339 ? -12.609 -34.844 -6.949 1 93.12 339 ALA B O 1
ATOM 10295 N N . LYS B 1 340 ? -10.508 -35.375 -6.637 1 93.38 340 LYS B N 1
ATOM 10296 C CA . LYS B 1 340 ? -10.148 -35 -7.996 1 93.38 340 LYS B CA 1
ATOM 10297 C C . LYS B 1 340 ? -10.203 -36.188 -8.945 1 93.38 340 LYS B C 1
ATOM 10299 O O . LYS B 1 340 ? -9.742 -37.281 -8.609 1 93.38 340 LYS B O 1
ATOM 10304 N N . PHE B 1 341 ? -10.82 -35.906 -10.078 1 93.56 341 PHE B N 1
ATOM 10305 C CA . PHE B 1 341 ? -10.969 -36.938 -11.102 1 93.56 341 PHE B CA 1
ATOM 10306 C C . PHE B 1 341 ? -10.305 -36.5 -12.398 1 93.56 341 PHE B C 1
ATOM 10308 O O . PHE B 1 341 ? -10.352 -35.344 -12.766 1 93.56 341 PHE B O 1
ATOM 10315 N N . SER B 1 342 ? -9.648 -37.438 -13.023 1 92.81 342 SER B N 1
ATOM 10316 C CA . SER B 1 342 ? -9.172 -37.156 -14.375 1 92.81 342 SER B CA 1
ATOM 10317 C C . SER B 1 342 ? -10.328 -37.125 -15.367 1 92.81 342 SER B C 1
ATOM 10319 O O . SER B 1 342 ? -11.461 -37.469 -15.031 1 92.81 342 SER B O 1
ATOM 10321 N N . LEU B 1 343 ? -10.094 -36.688 -16.5 1 93.5 343 LEU B N 1
ATOM 10322 C CA . LEU B 1 343 ? -11.125 -36.625 -17.531 1 93.5 343 LEU B CA 1
ATOM 10323 C C . LEU B 1 343 ? -11.672 -38 -17.844 1 93.5 343 LEU B C 1
ATOM 10325 O O . LEU B 1 343 ? -12.867 -38.156 -18.094 1 93.5 343 LEU B O 1
ATOM 10329 N N . GLU B 1 344 ? -10.859 -39.062 -17.688 1 89.25 344 GLU B N 1
ATOM 10330 C CA . GLU B 1 344 ? -11.234 -40.438 -18.031 1 89.25 344 GLU B CA 1
ATOM 10331 C C . GLU B 1 344 ? -12.023 -41.094 -16.906 1 89.25 344 GLU B C 1
ATOM 10333 O O . GLU B 1 344 ? -12.547 -42.188 -17.062 1 89.25 344 GLU B O 1
ATOM 10338 N N . GLY B 1 345 ? -12.117 -40.406 -15.789 1 89.31 345 GLY B N 1
ATOM 10339 C CA . GLY B 1 345 ? -12.945 -40.906 -14.711 1 89.31 345 GLY B CA 1
ATOM 10340 C C . GLY B 1 345 ? -12.156 -41.594 -13.602 1 89.31 345 GLY B C 1
ATOM 10341 O O . GLY B 1 345 ? -12.734 -42.156 -12.68 1 89.31 345 GLY B O 1
ATOM 10342 N N . ASN B 1 346 ? -10.898 -41.531 -13.633 1 87.31 346 ASN B N 1
ATOM 10343 C CA . ASN B 1 346 ? -10.062 -42.094 -12.578 1 87.31 346 ASN B CA 1
ATOM 10344 C C . ASN B 1 346 ? -9.875 -41.094 -11.422 1 87.31 346 ASN B C 1
ATOM 10346 O O . ASN B 1 346 ? -9.758 -39.906 -11.648 1 87.31 346 ASN B O 1
ATOM 10350 N N . LEU B 1 347 ? -9.961 -41.688 -10.242 1 89.31 347 LEU B N 1
ATOM 10351 C CA . LEU B 1 347 ? -9.688 -40.844 -9.078 1 89.31 347 LEU B CA 1
ATOM 10352 C C . LEU B 1 347 ? -8.195 -40.531 -8.977 1 89.31 347 LEU B C 1
ATOM 10354 O O . LEU B 1 347 ? -7.367 -41.438 -8.945 1 89.31 347 LEU B O 1
ATOM 10358 N N . LEU B 1 348 ? -7.852 -39.375 -8.992 1 86 348 LEU B N 1
ATOM 10359 C CA . LEU B 1 348 ? -6.457 -38.938 -8.93 1 86 348 LEU B CA 1
ATOM 10360 C C . LEU B 1 348 ? -6.004 -38.781 -7.48 1 86 348 LEU B C 1
ATOM 10362 O O . LEU B 1 348 ? -4.969 -39.312 -7.09 1 86 348 LEU B O 1
ATOM 10366 N N . ASP B 1 349 ? -6.699 -38 -6.703 1 84 349 ASP B N 1
ATOM 10367 C CA . ASP B 1 349 ? -6.293 -37.719 -5.332 1 84 349 ASP B CA 1
ATOM 10368 C C . ASP B 1 349 ? -7.465 -37.188 -4.516 1 84 349 ASP B C 1
ATOM 10370 O O . ASP B 1 349 ? -8.492 -36.812 -5.074 1 84 349 ASP B O 1
ATOM 10374 N N . LEU B 1 350 ? -7.344 -37.375 -3.229 1 87.75 350 LEU B N 1
ATOM 10375 C CA . LEU B 1 350 ? -8.18 -36.719 -2.242 1 87.75 350 LEU B CA 1
ATOM 10376 C C . LEU B 1 350 ? -7.398 -35.625 -1.508 1 87.75 350 LEU B C 1
ATOM 10378 O O . LEU B 1 350 ? -6.785 -35.906 -0.471 1 87.75 350 LEU B O 1
ATOM 10382 N N . THR B 1 351 ? -7.5 -34.406 -2.049 1 85.62 351 THR B N 1
ATOM 10383 C CA . THR B 1 351 ? -6.629 -33.344 -1.585 1 85.62 351 THR B CA 1
ATOM 10384 C C . THR B 1 351 ? -7.367 -32.438 -0.603 1 85.62 351 THR B C 1
ATOM 10386 O O . THR B 1 351 ? -8.523 -32.062 -0.836 1 85.62 351 THR B O 1
ATOM 10389 N N . ALA B 1 352 ? -6.699 -32.188 0.524 1 86.12 352 ALA B N 1
ATOM 10390 C CA . ALA B 1 352 ? -7.207 -31.219 1.474 1 86.12 352 ALA B CA 1
ATOM 10391 C C . ALA B 1 352 ? -6.715 -29.812 1.12 1 86.12 352 ALA B C 1
ATOM 10393 O O . ALA B 1 352 ? -5.602 -29.641 0.619 1 86.12 352 ALA B O 1
ATOM 10394 N N . GLY B 1 353 ? -7.574 -28.797 1.226 1 86.38 353 GLY B N 1
ATOM 10395 C CA . GLY B 1 353 ? -7.172 -27.438 0.926 1 86.38 353 GLY B CA 1
ATOM 10396 C C . GLY B 1 353 ? -8.242 -26.406 1.253 1 86.38 353 GLY B C 1
ATOM 10397 O O . GLY B 1 353 ? -9.203 -26.719 1.962 1 86.38 353 GLY B O 1
ATOM 10398 N N . GLY B 1 354 ? -7.914 -25.219 0.842 1 88.56 354 GLY B N 1
ATOM 10399 C CA . GLY B 1 354 ? -8.844 -24.109 1.042 1 88.56 354 GLY B CA 1
ATOM 10400 C C . GLY B 1 354 ? -9.117 -23.328 -0.224 1 88.56 354 GLY B C 1
ATOM 10401 O O . GLY B 1 354 ? -9.672 -23.859 -1.188 1 88.56 354 GLY B O 1
ATOM 10402 N N . ALA B 1 355 ? -8.609 -22.125 -0.325 1 87.44 355 ALA B N 1
ATOM 10403 C CA . ALA B 1 355 ? -8.867 -21.234 -1.454 1 87.44 355 ALA B CA 1
ATOM 10404 C C . ALA B 1 355 ? -8.195 -21.75 -2.723 1 87.44 355 ALA B C 1
ATOM 10406 O O . ALA B 1 355 ? -8.672 -21.5 -3.832 1 87.44 355 ALA B O 1
ATOM 10407 N N . GLY B 1 356 ? -7.148 -22.469 -2.584 1 83.31 356 GLY B N 1
ATOM 10408 C CA . GLY B 1 356 ? -6.41 -22.969 -3.73 1 83.31 356 GLY B CA 1
ATOM 10409 C C . GLY B 1 356 ? -7.195 -23.969 -4.551 1 83.31 356 GLY B C 1
ATOM 10410 O O . GLY B 1 356 ? -6.93 -24.156 -5.742 1 83.31 356 GLY B O 1
ATOM 10411 N N . LEU B 1 357 ? -8.141 -24.594 -3.992 1 90.06 357 LEU B N 1
ATOM 10412 C CA . LEU B 1 357 ? -8.961 -25.594 -4.684 1 90.06 357 LEU B CA 1
ATOM 10413 C C . LEU B 1 357 ? -10.039 -24.906 -5.52 1 90.06 357 LEU B C 1
ATOM 10415 O O . LEU B 1 357 ? -10.609 -25.531 -6.426 1 90.06 357 LEU B O 1
ATOM 10419 N N . LEU B 1 358 ? -10.258 -23.594 -5.215 1 93.19 358 LEU B N 1
ATOM 10420 C CA . LEU B 1 358 ? -11.445 -22.953 -5.77 1 93.19 358 LEU B CA 1
ATOM 10421 C C . LEU B 1 358 ? -11.062 -21.891 -6.801 1 93.19 358 LEU B C 1
ATOM 10423 O O . LEU B 1 358 ? -11.93 -21.312 -7.457 1 93.19 358 LEU B O 1
ATOM 10427 N N . THR B 1 359 ? -9.859 -21.609 -6.938 1 90 359 THR B N 1
ATOM 10428 C CA . THR B 1 359 ? -9.469 -20.547 -7.859 1 90 359 THR B CA 1
ATOM 10429 C C . THR B 1 359 ? -8.195 -20.922 -8.602 1 90 359 THR B C 1
ATOM 10431 O O . THR B 1 359 ? -7.488 -21.844 -8.211 1 90 359 THR B O 1
ATOM 10434 N N . LEU B 1 360 ? -8.102 -20.188 -9.766 1 87.94 360 LEU B N 1
ATOM 10435 C CA . LEU B 1 360 ? -6.91 -20.344 -10.586 1 87.94 360 LEU B CA 1
ATOM 10436 C C . LEU B 1 360 ? -5.828 -19.359 -10.172 1 87.94 360 LEU B C 1
ATOM 10438 O O . LEU B 1 360 ? -4.68 -19.453 -10.617 1 87.94 360 LEU B O 1
ATOM 10442 N N . CYS B 1 361 ? -6.211 -18.531 -9.312 1 81.38 361 CYS B N 1
ATOM 10443 C CA . CYS B 1 361 ? -5.254 -17.516 -8.867 1 81.38 361 CYS B CA 1
ATOM 10444 C C . CYS B 1 361 ? -4.23 -18.125 -7.914 1 81.38 361 CYS B C 1
ATOM 10446 O O . CYS B 1 361 ? -4.543 -19.062 -7.176 1 81.38 361 CYS B O 1
ATOM 10448 N N . PRO B 1 362 ? -2.988 -17.516 -7.969 1 73.81 362 PRO B N 1
ATOM 10449 C CA . PRO B 1 362 ? -2 -18 -6.996 1 73.81 362 PRO B CA 1
ATOM 10450 C C . PRO B 1 362 ? -2.35 -17.609 -5.562 1 73.81 362 PRO B C 1
ATOM 10452 O O . PRO B 1 362 ? -2.756 -16.469 -5.305 1 73.81 362 PRO B O 1
ATOM 10455 N N . THR B 1 363 ? -2.582 -18.5 -4.727 1 69.94 363 THR B N 1
ATOM 10456 C CA . THR B 1 363 ? -2.922 -18.234 -3.332 1 69.94 363 THR B CA 1
ATOM 10457 C C . THR B 1 363 ? -1.784 -18.656 -2.408 1 69.94 363 THR B C 1
ATOM 10459 O O . THR B 1 363 ? -0.894 -19.406 -2.816 1 69.94 363 THR B O 1
ATOM 10462 N N . ASP B 1 364 ? -1.701 -17.938 -1.251 1 58.88 364 ASP B N 1
ATOM 10463 C CA . ASP B 1 364 ? -0.753 -18.359 -0.224 1 58.88 364 ASP B CA 1
ATOM 10464 C C . ASP B 1 364 ? -1.133 -19.734 0.349 1 58.88 364 ASP B C 1
ATOM 10466 O O . ASP B 1 364 ? -2.234 -19.906 0.876 1 58.88 364 ASP B O 1
ATOM 10470 N N . GLU B 1 365 ? -0.72 -20.781 -0.27 1 57.31 365 GLU B N 1
ATOM 10471 C CA . GLU B 1 365 ? -1.062 -22.203 -0.094 1 57.31 365 GLU B CA 1
ATOM 10472 C C . GLU B 1 365 ? -1.049 -22.594 1.382 1 57.31 365 GLU B C 1
ATOM 10474 O O . GLU B 1 365 ? -1.628 -23.609 1.765 1 57.31 365 GLU B O 1
ATOM 10479 N N . GLU B 1 366 ? -0.569 -21.578 2.291 1 59.75 366 GLU B N 1
ATOM 10480 C CA . GLU B 1 366 ? -0.323 -22.141 3.619 1 59.75 366 GLU B CA 1
ATOM 10481 C C . GLU B 1 366 ? -1.606 -22.188 4.441 1 59.75 366 GLU B C 1
ATOM 10483 O O . GLU B 1 366 ? -1.606 -22.688 5.57 1 59.75 366 GLU B O 1
ATOM 10488 N N . GLU B 1 367 ? -2.713 -21.938 3.73 1 69.62 367 GLU B N 1
ATOM 10489 C CA . GLU B 1 367 ? -3.861 -21.922 4.629 1 69.62 367 GLU B CA 1
ATOM 10490 C C . GLU B 1 367 ? -4.609 -23.25 4.574 1 69.62 367 GLU B C 1
ATOM 10492 O O . GLU B 1 367 ? -4.918 -23.75 3.488 1 69.62 367 GLU B O 1
ATOM 10497 N N . PRO B 1 368 ? -4.707 -23.891 5.723 1 72.81 368 PRO B N 1
ATOM 10498 C CA . PRO B 1 368 ? -5.391 -25.188 5.789 1 72.81 368 PRO B CA 1
ATOM 10499 C C . PRO B 1 368 ? -6.836 -25.125 5.297 1 72.81 368 PRO B C 1
ATOM 10501 O O . PRO B 1 368 ? -7.422 -26.141 4.953 1 72.81 368 PRO B O 1
ATOM 10504 N N . GLY B 1 369 ? -7.395 -23.969 5.223 1 84.06 369 GLY B N 1
ATOM 10505 C CA . GLY B 1 369 ? -8.773 -23.781 4.809 1 84.06 369 GLY B CA 1
ATOM 10506 C C . GLY B 1 369 ? -9.164 -22.328 4.688 1 84.06 369 GLY B C 1
ATOM 10507 O O . GLY B 1 369 ? -8.312 -21.469 4.469 1 84.06 369 GLY B O 1
ATOM 10508 N N . LEU B 1 370 ? -10.5 -22.172 4.617 1 90.25 370 LEU B N 1
ATOM 10509 C CA . LEU B 1 370 ? -11.039 -20.812 4.609 1 90.25 370 LEU B CA 1
ATOM 10510 C C . LEU B 1 370 ? -11.242 -20.297 6.031 1 90.25 370 LEU B C 1
ATOM 10512 O O . LEU B 1 370 ? -11.953 -20.938 6.82 1 90.25 370 LEU B O 1
ATOM 10516 N N . ARG B 1 371 ? -10.578 -19.281 6.398 1 89.81 371 ARG B N 1
ATOM 10517 C CA . ARG B 1 371 ? -10.688 -18.734 7.75 1 89.81 371 ARG B CA 1
ATOM 10518 C C . ARG B 1 371 ? -12.125 -18.328 8.062 1 89.81 371 ARG B C 1
ATOM 10520 O O . ARG B 1 371 ? -12.719 -17.516 7.363 1 89.81 371 ARG B O 1
ATOM 10527 N N . PHE B 1 372 ? -12.602 -18.875 9.109 1 91.88 372 PHE B N 1
ATOM 10528 C CA . PHE B 1 372 ? -13.992 -18.641 9.484 1 91.88 372 PHE B CA 1
ATOM 10529 C C . PHE B 1 372 ? -14.219 -17.188 9.836 1 91.88 372 PHE B C 1
ATOM 10531 O O . PHE B 1 372 ? -13.453 -16.594 10.609 1 91.88 372 PHE B O 1
ATOM 10538 N N . GLY B 1 373 ? -15.148 -16.547 9.188 1 90.88 373 GLY B N 1
ATOM 10539 C CA . GLY B 1 373 ? -15.531 -15.18 9.508 1 90.88 373 GLY B CA 1
ATOM 10540 C C . GLY B 1 373 ? -14.758 -14.141 8.719 1 90.88 373 GLY B C 1
ATOM 10541 O O . GLY B 1 373 ? -15.023 -12.938 8.828 1 90.88 373 GLY B O 1
ATOM 10542 N N . ALA B 1 374 ? -13.758 -14.523 8.008 1 90.88 374 ALA B N 1
ATOM 10543 C CA . ALA B 1 374 ? -12.969 -13.586 7.211 1 90.88 374 ALA B CA 1
ATOM 10544 C C . ALA B 1 374 ? -13.578 -13.391 5.828 1 90.88 374 ALA B C 1
ATOM 10546 O O . ALA B 1 374 ? -13.867 -14.367 5.125 1 90.88 374 ALA B O 1
ATOM 10547 N N . LYS B 1 375 ? -13.852 -12.195 5.551 1 91.44 375 LYS B N 1
ATOM 10548 C CA . LYS B 1 375 ? -14.367 -11.859 4.227 1 91.44 375 LYS B CA 1
ATOM 10549 C C . LYS B 1 375 ? -13.25 -11.359 3.312 1 91.44 375 LYS B C 1
ATOM 10551 O O . LYS B 1 375 ? -12.5 -10.445 3.676 1 91.44 375 LYS B O 1
ATOM 10556 N N . TYR B 1 376 ? -13.078 -11.953 2.197 1 87.44 376 TYR B N 1
ATOM 10557 C CA . TYR B 1 376 ? -12.055 -11.453 1.283 1 87.44 376 TYR B CA 1
ATOM 10558 C C . TYR B 1 376 ? -12.398 -11.812 -0.16 1 87.44 376 TYR B C 1
ATOM 10560 O O . TYR B 1 376 ? -13.25 -12.672 -0.411 1 87.44 376 TYR B O 1
ATOM 10568 N N . ARG B 1 377 ? -11.867 -11.086 -1.059 1 89.69 377 ARG B N 1
ATOM 10569 C CA . ARG B 1 377 ? -11.961 -11.258 -2.504 1 89.69 377 ARG B CA 1
ATOM 10570 C C . ARG B 1 377 ? -10.586 -11.281 -3.148 1 89.69 377 ARG B C 1
ATOM 10572 O O . ARG B 1 377 ? -9.773 -10.375 -2.93 1 89.69 377 ARG B O 1
ATOM 10579 N N . ILE B 1 378 ? -10.289 -12.352 -3.828 1 86.06 378 ILE B N 1
ATOM 10580 C CA . ILE B 1 378 ? -9.031 -12.484 -4.551 1 86.06 378 ILE B CA 1
ATOM 10581 C C . ILE B 1 378 ? -9.281 -12.391 -6.051 1 86.06 378 ILE B C 1
ATOM 10583 O O . ILE B 1 378 ? -10.125 -13.109 -6.594 1 86.06 378 ILE B O 1
ATOM 10587 N N . SER B 1 379 ? -8.727 -11.469 -6.695 1 87.56 379 SER B N 1
ATOM 10588 C CA . SER B 1 379 ? -8.836 -11.328 -8.141 1 87.56 379 SER B CA 1
ATOM 10589 C C . SER B 1 379 ? -7.469 -11.281 -8.805 1 87.56 379 SER B C 1
ATOM 10591 O O . SER B 1 379 ? -6.523 -10.719 -8.25 1 87.56 379 SER B O 1
ATOM 10593 N N . CYS B 1 380 ? -7.305 -11.953 -9.883 1 81.38 380 CYS B N 1
ATOM 10594 C CA . CYS B 1 380 ? -6.055 -11.93 -10.633 1 81.38 380 CYS B CA 1
ATOM 10595 C C . CYS B 1 380 ? -6.312 -12.016 -12.125 1 81.38 380 CYS B C 1
ATOM 10597 O O . CYS B 1 380 ? -7.426 -12.336 -12.555 1 81.38 380 CYS B O 1
ATOM 10599 N N . SER B 1 381 ? -5.395 -11.617 -12.906 1 85.88 381 SER B N 1
ATOM 10600 C CA . SER B 1 381 ? -5.445 -11.734 -14.359 1 85.88 381 SER B CA 1
ATOM 10601 C C . SER B 1 381 ? -4.578 -12.891 -14.852 1 85.88 381 SER B C 1
ATOM 10603 O O . SER B 1 381 ? -3.393 -12.969 -14.516 1 85.88 381 SER B O 1
ATOM 10605 N N . ILE B 1 382 ? -5.211 -13.828 -15.578 1 87.62 382 ILE B N 1
ATOM 10606 C CA . ILE B 1 382 ? -4.516 -15.008 -16.094 1 87.62 382 ILE B CA 1
ATOM 10607 C C . ILE B 1 382 ? -4.496 -14.969 -17.609 1 87.62 382 ILE B C 1
ATOM 10609 O O . ILE B 1 382 ? -5.492 -14.609 -18.25 1 87.62 382 ILE B O 1
ATOM 10613 N N . SER B 1 383 ? -3.371 -15.352 -18.172 1 86.88 383 SER B N 1
ATOM 10614 C CA . SER B 1 383 ? -3.23 -15.391 -19.625 1 86.88 383 SER B CA 1
ATOM 10615 C C . SER B 1 383 ? -3.828 -16.656 -20.219 1 86.88 383 SER B C 1
ATOM 10617 O O . SER B 1 383 ? -3.977 -17.672 -19.5 1 86.88 383 SER B O 1
ATOM 10619 N N . ALA B 1 384 ? -4.16 -16.672 -21.531 1 90.25 384 ALA B N 1
ATOM 10620 C CA . ALA B 1 384 ? -4.73 -17.812 -22.219 1 90.25 384 ALA B CA 1
ATOM 10621 C C . ALA B 1 384 ? -3.727 -18.969 -22.297 1 90.25 384 ALA B C 1
ATOM 10623 O O . ALA B 1 384 ? -4.105 -20.141 -22.234 1 90.25 384 ALA B O 1
ATOM 10624 N N . ARG B 1 385 ? -2.521 -18.672 -22.328 1 83.38 385 ARG B N 1
ATOM 10625 C CA . ARG B 1 385 ? -1.495 -19.703 -22.406 1 83.38 385 ARG B CA 1
ATOM 10626 C C . ARG B 1 385 ? -1.436 -20.516 -21.125 1 83.38 385 ARG B C 1
ATOM 10628 O O . ARG B 1 385 ? -1.243 -21.734 -21.156 1 83.38 385 ARG B O 1
ATOM 10635 N N . LYS B 1 386 ? -1.603 -19.875 -20.094 1 83 386 LYS B N 1
ATOM 10636 C CA . LYS B 1 386 ? -1.604 -20.578 -18.812 1 83 386 LYS B CA 1
ATOM 10637 C C . LYS B 1 386 ? -2.838 -21.469 -18.672 1 83 386 LYS B C 1
ATOM 10639 O O . LYS B 1 386 ? -2.773 -22.547 -18.078 1 83 386 LYS B O 1
ATOM 10644 N N . LEU B 1 387 ? -3.863 -21 -19.188 1 91.25 387 LEU B N 1
ATOM 10645 C CA . LEU B 1 387 ? -5.09 -21.797 -19.156 1 91.25 387 LEU B CA 1
ATOM 10646 C C . LEU B 1 387 ? -4.965 -23.031 -20.031 1 91.25 387 LEU B C 1
ATOM 10648 O O . LEU B 1 387 ? -5.457 -24.109 -19.688 1 91.25 387 LEU B O 1
ATOM 10652 N N . LEU B 1 388 ? -4.266 -22.844 -21.141 1 89.38 388 LEU B N 1
ATOM 10653 C CA . LEU B 1 388 ? -4.09 -23.953 -22.062 1 89.38 388 LEU B CA 1
ATOM 10654 C C . LEU B 1 388 ? -3.145 -25 -21.5 1 89.38 388 LEU B C 1
ATOM 10656 O O . LEU B 1 388 ? -3.262 -26.188 -21.812 1 89.38 388 LEU B O 1
ATOM 10660 N N . ALA B 1 389 ? -2.277 -24.547 -20.594 1 80.38 389 ALA B N 1
ATOM 10661 C CA . ALA B 1 389 ? -1.291 -25.469 -20.016 1 80.38 389 ALA B CA 1
ATOM 10662 C C . ALA B 1 389 ? -1.895 -26.266 -18.859 1 80.38 389 ALA B C 1
ATOM 10664 O O . ALA B 1 389 ? -1.351 -27.297 -18.469 1 80.38 389 ALA B O 1
ATOM 10665 N N . GLN B 1 390 ? -3.047 -25.969 -18.453 1 86.38 390 GLN B N 1
ATOM 10666 C CA . GLN B 1 390 ? -3.689 -26.688 -17.344 1 86.38 390 GLN B CA 1
ATOM 10667 C C . GLN B 1 390 ? -4.457 -27.906 -17.844 1 86.38 390 GLN B C 1
ATOM 10669 O O . GLN B 1 390 ? -5.105 -27.844 -18.891 1 86.38 390 GLN B O 1
ATOM 10674 N N . GLN B 1 391 ? -4.266 -28.953 -17.062 1 87.88 391 GLN B N 1
ATOM 10675 C CA . GLN B 1 391 ? -5.023 -30.156 -17.422 1 87.88 391 GLN B CA 1
ATOM 10676 C C . GLN B 1 391 ? -6.465 -30.062 -16.922 1 87.88 391 GLN B C 1
ATOM 10678 O O . GLN B 1 391 ? -6.727 -29.453 -15.875 1 87.88 391 GLN B O 1
ATOM 10683 N N . THR B 1 392 ? -7.363 -30.609 -17.734 1 94.38 392 THR B N 1
ATOM 10684 C CA . THR B 1 392 ? -8.766 -30.641 -17.344 1 94.38 392 THR B CA 1
ATOM 10685 C C . THR B 1 392 ? -9.008 -31.688 -16.266 1 94.38 392 THR B C 1
ATOM 10687 O O . THR B 1 392 ? -8.875 -32.875 -16.5 1 94.38 392 THR B O 1
ATOM 10690 N N . THR B 1 393 ? -9.219 -31.25 -15.086 1 95.31 393 THR B N 1
ATOM 10691 C CA . THR B 1 393 ? -9.562 -32.094 -13.953 1 95.31 393 THR B CA 1
ATOM 10692 C C . THR B 1 393 ? -10.883 -31.656 -13.32 1 95.31 393 THR B C 1
ATOM 10694 O O . THR B 1 393 ? -11.227 -30.484 -13.359 1 95.31 393 THR B O 1
ATOM 10697 N N . LEU B 1 394 ? -11.617 -32.625 -12.906 1 97.06 394 LEU B N 1
ATOM 10698 C CA . LEU B 1 394 ? -12.867 -32.344 -12.219 1 97.06 394 LEU B CA 1
ATOM 10699 C C . LEU B 1 394 ? -12.766 -32.688 -10.742 1 97.06 394 LEU B C 1
ATOM 10701 O O . LEU B 1 394 ? -11.922 -33.469 -10.336 1 97.06 394 LEU B O 1
ATOM 10705 N N . GLN B 1 395 ? -13.578 -32 -9.969 1 96.31 395 GLN B N 1
ATOM 10706 C CA . GLN B 1 395 ? -13.469 -32.25 -8.531 1 96.31 395 GLN B CA 1
ATOM 10707 C C . GLN B 1 395 ? -14.836 -32.156 -7.855 1 96.31 395 GLN B C 1
ATOM 10709 O O . GLN B 1 395 ? -15.703 -31.406 -8.297 1 96.31 395 GLN B O 1
ATOM 10714 N N . ASP B 1 396 ? -15.008 -33 -6.895 1 95 396 ASP B N 1
ATOM 10715 C CA . ASP B 1 396 ? -16.125 -32.938 -5.949 1 95 396 ASP B CA 1
ATOM 10716 C C . ASP B 1 396 ? -15.664 -32.375 -4.602 1 95 396 ASP B C 1
ATOM 10718 O O . ASP B 1 396 ? -14.672 -32.844 -4.039 1 95 396 ASP B O 1
ATOM 10722 N N . LEU B 1 397 ? -16.406 -31.453 -4.121 1 95.31 397 LEU B N 1
ATOM 10723 C CA . LEU B 1 397 ? -15.984 -30.766 -2.91 1 95.31 397 LEU B CA 1
ATOM 10724 C C . LEU B 1 397 ? -16.75 -31.266 -1.695 1 95.31 397 LEU B C 1
ATOM 10726 O O . LEU B 1 397 ? -17.953 -31.531 -1.776 1 95.31 397 LEU B O 1
ATOM 10730 N N . TYR B 1 398 ? -15.984 -31.469 -0.625 1 93.38 398 TYR B N 1
ATOM 10731 C CA . TYR B 1 398 ? -16.531 -31.891 0.662 1 93.38 398 TYR B CA 1
ATOM 10732 C C . TYR B 1 398 ? -16.016 -31 1.787 1 93.38 398 TYR B C 1
ATOM 10734 O O . TYR B 1 398 ? -14.938 -30.422 1.691 1 93.38 398 TYR B O 1
ATOM 10742 N N . LEU B 1 399 ? -16.844 -30.859 2.752 1 93.25 399 LEU B N 1
ATOM 10743 C CA . LEU B 1 399 ? -16.438 -30.188 3.982 1 93.25 399 LEU B CA 1
ATOM 10744 C C . LEU B 1 399 ? -16.031 -31.203 5.051 1 93.25 399 LEU B C 1
ATOM 10746 O O . LEU B 1 399 ? -16.75 -32.188 5.289 1 93.25 399 LEU B O 1
ATOM 10750 N N . GLU B 1 400 ? -14.867 -30.938 5.621 1 90.31 400 GLU B N 1
ATOM 10751 C CA . GLU B 1 400 ? -14.422 -31.828 6.688 1 90.31 400 GLU B CA 1
ATOM 10752 C C . GLU B 1 400 ? -15.102 -31.5 8.008 1 90.31 400 GLU B C 1
ATOM 10754 O O . GLU B 1 400 ? -15.055 -30.344 8.469 1 90.31 400 GLU B O 1
ATOM 10759 N N . ALA B 1 401 ? -15.797 -32.406 8.508 1 87.44 401 ALA B N 1
ATOM 10760 C CA . ALA B 1 401 ? -16.484 -32.25 9.781 1 87.44 401 ALA B CA 1
ATOM 10761 C C . ALA B 1 401 ? -15.891 -33.125 10.859 1 87.44 401 ALA B C 1
ATOM 10763 O O . ALA B 1 401 ? -15.977 -34.375 10.773 1 87.44 401 ALA B O 1
ATOM 10764 N N . THR B 1 402 ? -15.203 -32.469 11.805 1 83.38 402 THR B N 1
ATOM 10765 C CA . THR B 1 402 ? -14.711 -33.25 12.945 1 83.38 402 THR B CA 1
ATOM 10766 C C . THR B 1 402 ? -15.773 -33.312 14.047 1 83.38 402 THR B C 1
ATOM 10768 O O . THR B 1 402 ? -16.203 -32.281 14.562 1 83.38 402 THR B O 1
ATOM 10771 N N . LEU B 1 403 ? -16.188 -34.469 14.281 1 82.12 403 LEU B N 1
ATOM 10772 C CA . LEU B 1 403 ? -17.219 -34.656 15.305 1 82.12 403 LEU B CA 1
ATOM 10773 C C . LEU B 1 403 ? -16.594 -34.656 16.703 1 82.12 403 LEU B C 1
ATOM 10775 O O . LEU B 1 403 ? -15.375 -34.594 16.844 1 82.12 403 LEU B O 1
ATOM 10779 N N . ALA B 1 404 ? -17.422 -34.594 17.75 1 76.94 404 ALA B N 1
ATOM 10780 C CA . ALA B 1 404 ? -17 -34.5 19.141 1 76.94 404 ALA B CA 1
ATOM 10781 C C . ALA B 1 404 ? -16.172 -35.719 19.531 1 76.94 404 ALA B C 1
ATOM 10783 O O . ALA B 1 404 ? -15.281 -35.625 20.391 1 76.94 404 ALA B O 1
ATOM 10784 N N . ASP B 1 405 ? -16.391 -36.906 18.859 1 77.38 405 ASP B N 1
ATOM 10785 C CA . ASP B 1 405 ? -15.68 -38.125 19.172 1 77.38 405 ASP B CA 1
ATOM 10786 C C . ASP B 1 405 ? -14.312 -38.156 18.484 1 77.38 405 ASP B C 1
ATOM 10788 O O . ASP B 1 405 ? -13.523 -39.094 18.719 1 77.38 405 ASP B O 1
ATOM 10792 N N . GLY B 1 406 ? -14 -37.156 17.719 1 77.31 406 GLY B N 1
ATOM 10793 C CA . GLY B 1 406 ? -12.711 -37.094 17.047 1 77.31 406 GLY B CA 1
ATOM 10794 C C . GLY B 1 406 ? -12.727 -37.719 15.664 1 77.31 406 GLY B C 1
ATOM 10795 O O . GLY B 1 406 ? -11.742 -37.625 14.93 1 77.31 406 GLY B O 1
ATOM 10796 N N . SER B 1 407 ? -13.922 -38.312 15.359 1 82 407 SER B N 1
ATOM 10797 C CA . SER B 1 407 ? -14 -38.906 14.031 1 82 407 SER B CA 1
ATOM 10798 C C . SER B 1 407 ? -14.18 -37.844 12.953 1 82 407 SER B C 1
ATOM 10800 O O . SER B 1 407 ? -14.867 -36.844 13.164 1 82 407 SER B O 1
ATOM 10802 N N . GLU B 1 408 ? -13.461 -38.094 11.875 1 84.88 408 GLU B N 1
ATOM 10803 C CA . GLU B 1 408 ? -13.555 -37.156 10.75 1 84.88 408 GLU B CA 1
ATOM 10804 C C . GLU B 1 408 ? -14.516 -37.656 9.688 1 84.88 408 GLU B C 1
ATOM 10806 O O . GLU B 1 408 ? -14.414 -38.812 9.25 1 84.88 408 GLU B O 1
ATOM 10811 N N . LYS B 1 409 ? -15.492 -36.875 9.43 1 88.44 409 LYS B N 1
ATOM 10812 C CA . LYS B 1 409 ? -16.469 -37.188 8.383 1 88.44 409 LYS B CA 1
ATOM 10813 C C . LYS B 1 409 ? -16.484 -36.094 7.32 1 88.44 409 LYS B C 1
ATOM 10815 O O . LYS B 1 409 ? -15.914 -35.031 7.512 1 88.44 409 LYS B O 1
ATOM 10820 N N . LEU B 1 410 ? -17.062 -36.5 6.172 1 90.06 410 LEU B N 1
ATOM 10821 C CA . LEU B 1 410 ? -17.125 -35.531 5.062 1 90.06 410 LEU B CA 1
ATOM 10822 C C . LEU B 1 410 ? -18.562 -35.156 4.738 1 90.06 410 LEU B C 1
ATOM 10824 O O . LEU B 1 410 ? -19.453 -36.031 4.766 1 90.06 410 LEU B O 1
ATOM 10828 N N . TYR B 1 411 ? -18.812 -33.969 4.57 1 91.5 411 TYR B N 1
ATOM 10829 C CA . TYR B 1 411 ? -20.109 -33.438 4.125 1 91.5 411 TYR B CA 1
ATOM 10830 C C . TYR B 1 411 ? -20.016 -32.906 2.707 1 91.5 411 TYR B C 1
ATOM 10832 O O . TYR B 1 411 ? -19.219 -31.984 2.436 1 91.5 411 TYR B O 1
ATOM 10840 N N . PRO B 1 412 ? -20.797 -33.406 1.767 1 92.06 412 PRO B N 1
ATOM 10841 C CA . PRO B 1 412 ? -20.75 -32.875 0.399 1 92.06 412 PRO B CA 1
ATOM 10842 C C . PRO B 1 412 ? -21.297 -31.453 0.296 1 92.06 412 PRO B C 1
ATOM 10844 O O . PRO B 1 412 ? -22.375 -31.156 0.825 1 92.06 412 PRO B O 1
ATOM 10847 N N . ILE B 1 413 ? -20.641 -30.609 -0.377 1 94.81 413 ILE B N 1
ATOM 10848 C CA . ILE B 1 413 ? -21.031 -29.203 -0.516 1 94.81 413 ILE B CA 1
ATOM 10849 C C . ILE B 1 413 ? -21.828 -29.016 -1.808 1 94.81 413 ILE B C 1
ATOM 10851 O O . ILE B 1 413 ? -21.359 -29.391 -2.889 1 94.81 413 ILE B O 1
ATOM 10855 N N . PRO B 1 414 ? -22.969 -28.438 -1.742 1 95.38 414 PRO B N 1
ATOM 10856 C CA . PRO B 1 414 ? -23.734 -28.156 -2.963 1 95.38 414 PRO B CA 1
ATOM 10857 C C . PRO B 1 414 ? -23.156 -27.016 -3.785 1 95.38 414 PRO B C 1
ATOM 10859 O O . PRO B 1 414 ? -22.656 -26.047 -3.223 1 95.38 414 PRO B O 1
ATOM 10862 N N . ILE B 1 415 ? -23.266 -27.109 -5.039 1 97 415 ILE B N 1
ATOM 10863 C CA . ILE B 1 415 ? -22.734 -26.125 -5.977 1 97 415 ILE B CA 1
ATOM 10864 C C . ILE B 1 415 ? -23.859 -25.578 -6.844 1 97 415 ILE B C 1
ATOM 10866 O O . ILE B 1 415 ? -24.75 -26.328 -7.277 1 97 415 ILE B O 1
ATOM 10870 N N . LEU B 1 416 ? -23.859 -24.312 -6.996 1 96.75 416 LEU B N 1
ATOM 10871 C CA . LEU B 1 416 ? -24.797 -23.625 -7.871 1 96.75 416 LEU B CA 1
ATOM 10872 C C . LEU B 1 416 ? -24.094 -23.047 -9.094 1 96.75 416 LEU B C 1
ATOM 10874 O O . LEU B 1 416 ? -23.297 -22.109 -8.969 1 96.75 416 LEU B O 1
ATOM 10878 N N . VAL B 1 417 ? -24.359 -23.562 -10.289 1 96.38 417 VAL B N 1
ATOM 10879 C CA . VAL B 1 417 ? -23.766 -23.062 -11.531 1 96.38 417 VAL B CA 1
ATOM 10880 C C . VAL B 1 417 ? -24.703 -22.031 -12.148 1 96.38 417 VAL B C 1
ATOM 10882 O O . VAL B 1 417 ? -25.75 -22.375 -12.703 1 96.38 417 VAL B O 1
ATOM 10885 N N . ARG B 1 418 ? -24.297 -20.875 -12.219 1 95.12 418 ARG B N 1
ATOM 10886 C CA . ARG B 1 418 ? -25.141 -19.75 -12.625 1 95.12 418 ARG B CA 1
ATOM 10887 C C . ARG B 1 418 ? -25.328 -19.734 -14.133 1 95.12 418 ARG B C 1
ATOM 10889 O O . ARG B 1 418 ? -26.25 -19.078 -14.641 1 95.12 418 ARG B O 1
ATOM 10896 N N . ASN B 1 419 ? -24.5 -20.422 -14.844 1 92.75 419 ASN B N 1
ATOM 10897 C CA . ASN B 1 419 ? -24.625 -20.469 -16.297 1 92.75 419 ASN B CA 1
ATOM 10898 C C . ASN B 1 419 ? -25.906 -21.188 -16.734 1 92.75 419 ASN B C 1
ATOM 10900 O O . ASN B 1 419 ? -26.344 -21.062 -17.875 1 92.75 419 ASN B O 1
ATOM 10904 N N . MET B 1 420 ? -26.484 -21.969 -15.82 1 90 420 MET B N 1
ATOM 10905 C CA . MET B 1 420 ? -27.734 -22.672 -16.109 1 90 420 MET B CA 1
ATOM 10906 C C . MET B 1 420 ? -28.922 -21.719 -16.062 1 90 420 MET B C 1
ATOM 10908 O O . MET B 1 420 ? -29.016 -20.875 -15.172 1 90 420 MET B O 1
ATOM 10912 N N . LYS B 1 421 ? -29.875 -21.812 -16.953 1 85.88 421 LYS B N 1
ATOM 10913 C CA . LYS B 1 421 ? -31.031 -20.922 -17.031 1 85.88 421 LYS B CA 1
ATOM 10914 C C . LYS B 1 421 ? -31.875 -21.016 -15.758 1 85.88 421 LYS B C 1
ATOM 10916 O O . LYS B 1 421 ? -32.375 -20 -15.266 1 85.88 421 LYS B O 1
ATOM 10921 N N . ALA B 1 422 ? -31.969 -22.219 -15.227 1 86 422 ALA B N 1
ATOM 10922 C CA . ALA B 1 422 ? -32.75 -22.422 -14.023 1 86 422 ALA B CA 1
ATOM 10923 C C . ALA B 1 422 ? -32.156 -21.688 -12.828 1 86 422 ALA B C 1
ATOM 10925 O O . ALA B 1 422 ? -32.875 -21.281 -11.906 1 86 422 ALA B O 1
ATOM 10926 N N . ASN B 1 423 ? -30.906 -21.531 -12.883 1 90.56 423 ASN B N 1
ATOM 10927 C CA . ASN B 1 423 ? -30.188 -20.984 -11.734 1 90.56 423 ASN B CA 1
ATOM 10928 C C . ASN B 1 423 ? -30.031 -19.469 -11.828 1 90.56 423 ASN B C 1
ATOM 10930 O O . ASN B 1 423 ? -29.453 -18.844 -10.945 1 90.56 423 ASN B O 1
ATOM 10934 N N . GLN B 1 424 ? -30.516 -18.844 -12.875 1 88.75 424 GLN B N 1
ATOM 10935 C CA . GLN B 1 424 ? -30.453 -17.391 -13.016 1 88.75 424 GLN B CA 1
ATOM 10936 C C . GLN B 1 424 ? -31.609 -16.719 -12.289 1 88.75 424 GLN B C 1
ATOM 10938 O O . GLN B 1 424 ? -31.547 -15.516 -11.992 1 88.75 424 GLN B O 1
ATOM 10943 N N . ALA B 1 425 ? -32.531 -17.562 -11.852 1 85.62 425 ALA B N 1
ATOM 10944 C CA . ALA B 1 425 ? -33.656 -17.016 -11.117 1 85.62 425 ALA B CA 1
ATOM 10945 C C . ALA B 1 425 ? -33.281 -16.688 -9.68 1 85.62 425 ALA B C 1
ATOM 10947 O O . ALA B 1 425 ? -32.375 -17.312 -9.109 1 85.62 425 ALA B O 1
ATOM 10948 N N . LYS B 1 426 ? -33.938 -15.742 -9.117 1 85.56 426 LYS B N 1
ATOM 10949 C CA . LYS B 1 426 ? -33.656 -15.328 -7.746 1 85.56 426 LYS B CA 1
ATOM 10950 C C . LYS B 1 426 ? -34.281 -16.281 -6.738 1 85.56 426 LYS B C 1
ATOM 10952 O O . LYS B 1 426 ? -33.75 -16.469 -5.641 1 85.56 426 LYS B O 1
ATOM 10957 N N . ASP B 1 427 ? -35.25 -17.062 -7.195 1 88.25 427 ASP B N 1
ATOM 10958 C CA . ASP B 1 427 ? -35.938 -17.984 -6.301 1 88.25 427 ASP B CA 1
ATOM 10959 C C . ASP B 1 427 ? -35.188 -19.312 -6.219 1 88.25 427 ASP B C 1
ATOM 10961 O O . ASP B 1 427 ? -35 -20 -7.23 1 88.25 427 ASP B O 1
ATOM 10965 N N . PRO B 1 428 ? -34.875 -19.734 -5.004 1 91.19 428 PRO B N 1
ATOM 10966 C CA . PRO B 1 428 ? -34.094 -20.969 -4.84 1 91.19 428 PRO B CA 1
ATOM 10967 C C . PRO B 1 428 ? -34.906 -22.219 -5.156 1 91.19 428 PRO B C 1
ATOM 10969 O O . PRO B 1 428 ? -34.344 -23.297 -5.355 1 91.19 428 PRO B O 1
ATOM 10972 N N . THR B 1 429 ? -36.188 -22.047 -5.332 1 90.12 429 THR B N 1
ATOM 10973 C CA . THR B 1 429 ? -37 -23.234 -5.613 1 90.12 429 THR B CA 1
ATOM 10974 C C . THR B 1 429 ? -36.781 -23.703 -7.051 1 90.12 429 THR B C 1
ATOM 10976 O O . THR B 1 429 ? -37.031 -24.859 -7.367 1 90.12 429 THR B O 1
ATOM 10979 N N . SER B 1 430 ? -36.281 -22.859 -7.82 1 90.38 430 SER B N 1
ATOM 10980 C CA . SER B 1 430 ? -36.062 -23.234 -9.219 1 90.38 430 SER B CA 1
ATOM 10981 C C . SER B 1 430 ? -34.594 -23.672 -9.453 1 90.38 430 SER B C 1
ATOM 10983 O O . SER B 1 430 ? -34.25 -24.125 -10.547 1 90.38 430 SER B O 1
ATOM 10985 N N . TRP B 1 431 ? -33.875 -23.734 -8.43 1 92.69 431 TRP B N 1
ATOM 10986 C CA . TRP B 1 431 ? -32.469 -24 -8.594 1 92.69 431 TRP B CA 1
ATOM 10987 C C . TRP B 1 431 ? -32.188 -25.5 -8.727 1 92.69 431 TRP B C 1
ATOM 10989 O O . TRP B 1 431 ? -32.875 -26.312 -8.117 1 92.69 431 TRP B O 1
ATOM 10999 N N . GLN B 1 432 ? -31.219 -25.797 -9.539 1 92.12 432 GLN B N 1
ATOM 11000 C CA . GLN B 1 432 ? -30.672 -27.156 -9.625 1 92.12 432 GLN B CA 1
ATOM 11001 C C . GLN B 1 432 ? -29.25 -27.203 -9.07 1 92.12 432 GLN B C 1
ATOM 11003 O O . GLN B 1 432 ? -28.312 -26.734 -9.719 1 92.12 432 GLN B O 1
ATOM 11008 N N . LEU B 1 433 ? -29.125 -27.781 -7.863 1 94.19 433 LEU B N 1
ATOM 11009 C CA . LEU B 1 433 ? -27.812 -27.891 -7.242 1 94.19 433 LEU B CA 1
ATOM 11010 C C . LEU B 1 433 ? -27.062 -29.109 -7.785 1 94.19 433 LEU B C 1
ATOM 11012 O O . LEU B 1 433 ? -27.656 -30.141 -8.07 1 94.19 433 LEU B O 1
ATOM 11016 N N . VAL B 1 434 ? -25.797 -28.906 -7.93 1 94.69 434 VAL B N 1
ATOM 11017 C CA . VAL B 1 434 ? -24.969 -29.969 -8.477 1 94.69 434 VAL B CA 1
ATOM 11018 C C . VAL B 1 434 ? -23.781 -30.234 -7.551 1 94.69 434 VAL B C 1
ATOM 11020 O O . VAL B 1 434 ? -23.656 -29.578 -6.508 1 94.69 434 VAL B O 1
ATOM 11023 N N . ARG B 1 435 ? -22.922 -31.188 -7.938 1 93.25 435 ARG B N 1
ATOM 11024 C CA . ARG B 1 435 ? -21.859 -31.609 -7.023 1 93.25 435 ARG B CA 1
ATOM 11025 C C . ARG B 1 435 ? -20.484 -31.406 -7.656 1 93.25 435 ARG B C 1
ATOM 11027 O O . ARG B 1 435 ? -19.5 -31.172 -6.949 1 93.25 435 ARG B O 1
ATOM 11034 N N . ARG B 1 436 ? -20.375 -31.516 -8.914 1 96.12 436 ARG B N 1
ATOM 11035 C CA . ARG B 1 436 ? -19.062 -31.578 -9.562 1 96.12 436 ARG B CA 1
ATOM 11036 C C . ARG B 1 436 ? -18.734 -30.25 -10.234 1 96.12 436 ARG B C 1
ATOM 11038 O O . ARG B 1 436 ? -19.609 -29.625 -10.859 1 96.12 436 ARG B O 1
ATOM 11045 N N . MET B 1 437 ? -17.484 -29.844 -10.008 1 97.25 437 MET B N 1
ATOM 11046 C CA . MET B 1 437 ? -17 -28.609 -10.633 1 97.25 437 MET B CA 1
ATOM 11047 C C . MET B 1 437 ? -15.656 -28.844 -11.32 1 97.25 437 MET B C 1
ATOM 11049 O O . MET B 1 437 ? -15.039 -29.891 -11.148 1 97.25 437 MET B O 1
ATOM 11053 N N . PHE B 1 438 ? -15.25 -27.906 -12.172 1 97.44 438 PHE B N 1
ATOM 11054 C CA . PHE B 1 438 ? -13.945 -27.922 -12.836 1 97.44 438 PHE B CA 1
ATOM 11055 C C . PHE B 1 438 ? -13.391 -26.516 -12.961 1 97.44 438 PHE B C 1
ATOM 11057 O O . PHE B 1 438 ? -14.133 -25.531 -12.852 1 97.44 438 PHE B O 1
ATOM 11064 N N . LEU B 1 439 ? -12.164 -26.422 -13.133 1 96.38 439 LEU B N 1
ATOM 11065 C CA . LEU B 1 439 ? -11.531 -25.109 -13.219 1 96.38 439 LEU B CA 1
ATOM 11066 C C . LEU B 1 439 ? -11.32 -24.703 -14.68 1 96.38 439 LEU B C 1
ATOM 11068 O O . LEU B 1 439 ? -11.617 -23.562 -15.062 1 96.38 439 LEU B O 1
ATOM 11072 N N . VAL B 1 440 ? -10.797 -25.578 -15.453 1 96.56 440 VAL B N 1
ATOM 11073 C CA . VAL B 1 440 ? -10.539 -25.297 -16.859 1 96.56 440 VAL B CA 1
ATOM 11074 C C . VAL B 1 440 ? -10.93 -26.5 -17.703 1 96.56 440 VAL B C 1
ATOM 11076 O O . VAL B 1 440 ? -10.742 -27.641 -17.297 1 96.56 440 VAL B O 1
ATOM 11079 N N . ASP B 1 441 ? -11.578 -26.266 -18.828 1 96.38 441 ASP B N 1
ATOM 11080 C CA . ASP B 1 441 ? -11.914 -27.297 -19.828 1 96.38 441 ASP B CA 1
ATOM 11081 C C . ASP B 1 441 ? -11.25 -26.984 -21.172 1 96.38 441 ASP B C 1
ATOM 11083 O O . ASP B 1 441 ? -11.688 -26.094 -21.891 1 96.38 441 ASP B O 1
ATOM 11087 N N . ASN B 1 442 ? -10.25 -27.828 -21.484 1 93.44 442 ASN B N 1
ATOM 11088 C CA . ASN B 1 442 ? -9.547 -27.688 -22.75 1 93.44 442 ASN B CA 1
ATOM 11089 C C . ASN B 1 442 ? -9.898 -28.828 -23.703 1 93.44 442 ASN B C 1
ATOM 11091 O O . ASN B 1 442 ? -9.359 -28.891 -24.812 1 93.44 442 ASN B O 1
ATOM 11095 N N . GLU B 1 443 ? -10.797 -29.656 -23.406 1 93.19 443 GLU B N 1
ATOM 11096 C CA . GLU B 1 443 ? -10.984 -30.875 -24.188 1 93.19 443 GLU B CA 1
ATOM 11097 C C . GLU B 1 443 ? -12.305 -30.859 -24.938 1 93.19 443 GLU B C 1
ATOM 11099 O O . GLU B 1 443 ? -12.383 -31.297 -26.094 1 93.19 443 GLU B O 1
ATOM 11104 N N . LEU B 1 444 ? -13.312 -30.406 -24.375 1 93.06 444 LEU B N 1
ATOM 11105 C CA . LEU B 1 444 ? -14.633 -30.438 -24.984 1 93.06 444 LEU B CA 1
ATOM 11106 C C . LEU B 1 444 ? -14.664 -29.625 -26.266 1 93.06 444 LEU B C 1
ATOM 11108 O O . LEU B 1 444 ? -15.398 -29.953 -27.203 1 93.06 444 LEU B O 1
ATOM 11112 N N . GLY B 1 445 ? -13.93 -28.578 -26.328 1 92.94 445 GLY B N 1
ATOM 11113 C CA . GLY B 1 445 ? -13.961 -27.688 -27.484 1 92.94 445 GLY B CA 1
ATOM 11114 C C . GLY B 1 445 ? -12.938 -28.047 -28.547 1 92.94 445 GLY B C 1
ATOM 11115 O O . GLY B 1 445 ? -12.742 -27.312 -29.5 1 92.94 445 GLY B O 1
ATOM 11116 N N . ARG B 1 446 ? -12.328 -29.141 -28.453 1 92.62 446 ARG B N 1
ATOM 11117 C CA . ARG B 1 446 ? -11.344 -29.578 -29.438 1 92.62 446 ARG B CA 1
ATOM 11118 C C . ARG B 1 446 ? -12.008 -30.297 -30.594 1 92.62 446 ARG B C 1
ATOM 11120 O O . ARG B 1 446 ? -12.82 -31.203 -30.391 1 92.62 446 ARG B O 1
ATOM 11127 N N . THR B 1 447 ? -11.68 -29.922 -31.828 1 90.94 447 THR B N 1
ATOM 11128 C CA . THR B 1 447 ? -12.273 -30.516 -33.031 1 90.94 447 THR B CA 1
ATOM 11129 C C . THR B 1 447 ? -11.445 -31.719 -33.5 1 90.94 447 THR B C 1
ATOM 11131 O O . THR B 1 447 ? -11.969 -32.625 -34.125 1 90.94 447 THR B O 1
ATOM 11134 N N . SER B 1 448 ? -10.117 -31.656 -33.25 1 87.12 448 SER B N 1
ATOM 11135 C CA . SER B 1 448 ? -9.25 -32.781 -33.594 1 87.12 448 SER B CA 1
ATOM 11136 C C . SER B 1 448 ? -8.203 -33.031 -32.5 1 87.12 448 SER B C 1
ATOM 11138 O O . SER B 1 448 ? -7.859 -32.125 -31.75 1 87.12 448 SER B O 1
ATOM 11140 N N . ARG B 1 449 ? -7.797 -34.25 -32.375 1 77.31 449 ARG B N 1
ATOM 11141 C CA . ARG B 1 449 ? -6.801 -34.594 -31.359 1 77.31 449 ARG B CA 1
ATOM 11142 C C . ARG B 1 449 ? -5.457 -33.938 -31.672 1 77.31 449 ARG B C 1
ATOM 11144 O O . ARG B 1 449 ? -4.668 -33.688 -30.75 1 77.31 449 ARG B O 1
ATOM 11151 N N . GLU B 1 450 ? -5.227 -33.656 -32.875 1 74.69 450 GLU B N 1
ATOM 11152 C CA . GLU B 1 450 ? -3.932 -33.156 -33.312 1 74.69 450 GLU B CA 1
ATOM 11153 C C . GLU B 1 450 ? -3.832 -31.641 -33.094 1 74.69 450 GLU B C 1
ATOM 11155 O O . GLU B 1 450 ? -2.732 -31.094 -33.062 1 74.69 450 GLU B O 1
ATOM 11160 N N . ASN B 1 451 ? -5.039 -31.125 -32.812 1 76.81 451 ASN B N 1
ATOM 11161 C CA . ASN B 1 451 ? -5.008 -29.672 -32.656 1 76.81 451 ASN B CA 1
ATOM 11162 C C . ASN B 1 451 ? -4.414 -29.266 -31.312 1 76.81 451 ASN B C 1
ATOM 11164 O O . ASN B 1 451 ? -4.879 -29.719 -30.266 1 76.81 451 ASN B O 1
ATOM 11168 N N . LYS B 1 452 ? -3.375 -28.438 -31.391 1 77.44 452 LYS B N 1
ATOM 11169 C CA . LYS B 1 452 ? -2.738 -27.953 -30.172 1 77.44 452 LYS B CA 1
ATOM 11170 C C . LYS B 1 452 ? -3.635 -26.953 -29.453 1 77.44 452 LYS B C 1
ATOM 11172 O O . LYS B 1 452 ? -3.699 -26.953 -28.219 1 77.44 452 LYS B O 1
ATOM 11177 N N . ILE B 1 453 ? -4.426 -26.109 -30.281 1 89.25 453 ILE B N 1
ATOM 11178 C CA . ILE B 1 453 ? -5.305 -25.109 -29.688 1 89.25 453 ILE B CA 1
ATOM 11179 C C . ILE B 1 453 ? -6.762 -25.484 -29.953 1 89.25 453 ILE B C 1
ATOM 11181 O O . ILE B 1 453 ? -7.152 -25.688 -31.109 1 89.25 453 ILE B O 1
ATOM 11185 N N . PRO B 1 454 ? -7.5 -25.609 -28.875 1 93.94 454 PRO B N 1
ATOM 11186 C CA . PRO B 1 454 ? -8.922 -25.891 -29.062 1 93.94 454 PRO B CA 1
ATOM 11187 C C . PRO B 1 454 ? -9.688 -24.703 -29.656 1 93.94 454 PRO B C 1
ATOM 11189 O O . PRO B 1 454 ? -9.203 -23.578 -29.609 1 93.94 454 PRO B O 1
ATOM 11192 N N . LYS B 1 455 ? -10.812 -24.984 -30.234 1 94.38 455 LYS B N 1
ATOM 11193 C CA . LYS B 1 455 ? -11.648 -23.938 -30.797 1 94.38 455 LYS B CA 1
ATOM 11194 C C . LYS B 1 455 ? -12.258 -23.062 -29.688 1 94.38 455 LYS B C 1
ATOM 11196 O O . LYS B 1 455 ? -12.445 -21.859 -29.875 1 94.38 455 LYS B O 1
ATOM 11201 N N . VAL B 1 456 ? -12.719 -23.766 -28.641 1 95.12 456 VAL B N 1
ATOM 11202 C CA . VAL B 1 456 ? -13.273 -23.047 -27.5 1 95.12 456 VAL B CA 1
ATOM 11203 C C . VAL B 1 456 ? -12.711 -23.609 -26.203 1 95.12 456 VAL B C 1
ATOM 11205 O O . VAL B 1 456 ? -12.555 -24.828 -26.078 1 95.12 456 VAL B O 1
ATOM 11208 N N . LEU B 1 457 ? -12.305 -22.703 -25.359 1 95.56 457 LEU B N 1
ATOM 11209 C CA . LEU B 1 457 ? -11.844 -23.062 -24.016 1 95.56 457 LEU B CA 1
ATOM 11210 C C . LEU B 1 457 ? -12.758 -22.469 -22.953 1 95.56 457 LEU B C 1
ATOM 11212 O O . LEU B 1 457 ? -13.172 -21.312 -23.062 1 95.56 457 LEU B O 1
ATOM 11216 N N . ARG B 1 458 ? -13.219 -23.25 -22.031 1 96.38 458 ARG B N 1
ATOM 11217 C CA . ARG B 1 458 ? -14.062 -22.797 -20.938 1 96.38 458 ARG B CA 1
ATOM 11218 C C . ARG B 1 458 ? -13.266 -22.703 -19.625 1 96.38 458 ARG B C 1
ATOM 11220 O O . ARG B 1 458 ? -12.453 -23.578 -19.344 1 96.38 458 ARG B O 1
ATOM 11227 N N . TYR B 1 459 ? -13.398 -21.641 -18.891 1 96.44 459 TYR B N 1
ATOM 11228 C CA . TYR B 1 459 ? -12.711 -21.469 -17.625 1 96.44 459 TYR B CA 1
ATOM 11229 C C . TYR B 1 459 ? -13.648 -20.906 -16.562 1 96.44 459 TYR B C 1
ATOM 11231 O O . TYR B 1 459 ? -14.695 -20.344 -16.891 1 96.44 459 TYR B O 1
ATOM 11239 N N . LEU B 1 460 ? -13.32 -21.156 -15.297 1 97.12 460 LEU B N 1
ATOM 11240 C CA . LEU B 1 460 ? -14.078 -20.625 -14.172 1 97.12 460 LEU B CA 1
ATOM 11241 C C . LEU B 1 460 ? -13.781 -19.141 -13.977 1 97.12 460 LEU B C 1
ATOM 11243 O O . LEU B 1 460 ? -12.68 -18.781 -13.57 1 97.12 460 LEU B O 1
ATOM 11247 N N . LYS B 1 461 ? -14.719 -18.344 -14.234 1 96.31 461 LYS B N 1
ATOM 11248 C CA . LYS B 1 461 ? -14.562 -16.891 -14.164 1 96.31 461 LYS B CA 1
ATOM 11249 C C . LYS B 1 461 ? -14.688 -16.406 -12.727 1 96.31 461 LYS B C 1
ATOM 11251 O O . LYS B 1 461 ? -13.852 -15.617 -12.266 1 96.31 461 LYS B O 1
ATOM 11256 N N . SER B 1 462 ? -15.766 -16.812 -12.109 1 96.06 462 SER B N 1
ATOM 11257 C CA . SER B 1 462 ? -15.977 -16.344 -10.742 1 96.06 462 SER B CA 1
ATOM 11258 C C . SER B 1 462 ? -16.5 -17.469 -9.852 1 96.06 462 SER B C 1
ATOM 11260 O O . SER B 1 462 ? -17.297 -18.297 -10.297 1 96.06 462 SER B O 1
ATOM 11262 N N . CYS B 1 463 ? -15.961 -17.531 -8.617 1 96.69 463 CYS B N 1
ATOM 11263 C CA . CYS B 1 463 ? -16.375 -18.453 -7.578 1 96.69 463 CYS B CA 1
ATOM 11264 C C . CYS B 1 463 ? -16.719 -17.719 -6.289 1 96.69 463 CYS B C 1
ATOM 11266 O O . CYS B 1 463 ? -15.922 -16.906 -5.801 1 96.69 463 CYS B O 1
ATOM 11268 N N . THR B 1 464 ? -17.906 -17.922 -5.758 1 96.44 464 THR B N 1
ATOM 11269 C CA . THR B 1 464 ? -18.328 -17.297 -4.512 1 96.44 464 THR B CA 1
ATOM 11270 C C . THR B 1 464 ? -18.75 -18.344 -3.492 1 96.44 464 THR B C 1
ATOM 11272 O O . THR B 1 464 ? -19.625 -19.172 -3.773 1 96.44 464 THR B O 1
ATOM 11275 N N . VAL B 1 465 ? -18.125 -18.359 -2.393 1 96.31 465 VAL B N 1
ATOM 11276 C CA . VAL B 1 465 ? -18.5 -19.25 -1.296 1 96.31 465 VAL B CA 1
ATOM 11277 C C . VAL B 1 465 ? -19.344 -18.484 -0.277 1 96.31 465 VAL B C 1
ATOM 11279 O O . VAL B 1 465 ? -18.875 -17.516 0.329 1 96.31 465 VAL B O 1
ATOM 11282 N N . LYS B 1 466 ? -20.516 -18.891 -0.092 1 94.5 466 LYS B N 1
ATOM 11283 C CA . LYS B 1 466 ? -21.438 -18.234 0.851 1 94.5 466 LYS B CA 1
ATOM 11284 C C . LYS B 1 466 ? -21.781 -19.172 2.006 1 94.5 466 LYS B C 1
ATOM 11286 O O . LYS B 1 466 ? -22.234 -20.297 1.786 1 94.5 466 LYS B O 1
ATOM 11291 N N . THR B 1 467 ? -21.469 -18.75 3.135 1 93.12 467 THR B N 1
ATOM 11292 C CA . THR B 1 467 ? -21.797 -19.516 4.328 1 93.12 467 THR B CA 1
ATOM 11293 C C . THR B 1 467 ? -22.641 -18.672 5.293 1 93.12 467 THR B C 1
ATOM 11295 O O . THR B 1 467 ? -22.359 -17.484 5.492 1 93.12 467 THR B O 1
ATOM 11298 N N . LYS B 1 468 ? -23.703 -19.281 5.801 1 89.88 468 LYS B N 1
ATOM 11299 C CA . LYS B 1 468 ? -24.578 -18.609 6.762 1 89.88 468 LYS B CA 1
ATOM 11300 C C . LYS B 1 468 ? -24.422 -19.219 8.148 1 89.88 468 LYS B C 1
ATOM 11302 O O . LYS B 1 468 ? -24.516 -20.438 8.32 1 89.88 468 LYS B O 1
ATOM 11307 N N . ALA B 1 469 ? -24.031 -18.406 9.078 1 88.75 469 ALA B N 1
ATOM 11308 C CA . ALA B 1 469 ? -23.922 -18.859 10.469 1 88.75 469 ALA B CA 1
ATOM 11309 C C . ALA B 1 469 ? -25.281 -18.781 11.164 1 88.75 469 ALA B C 1
ATOM 11311 O O . ALA B 1 469 ? -26.125 -17.953 10.82 1 88.75 469 ALA B O 1
ATOM 11312 N N . LEU B 1 470 ? -25.312 -19.688 12.164 1 82.94 470 LEU B N 1
ATOM 11313 C CA . LEU B 1 470 ? -26.562 -19.719 12.93 1 82.94 470 LEU B CA 1
ATOM 11314 C C . LEU B 1 470 ? -26.547 -18.641 14.016 1 82.94 470 LEU B C 1
ATOM 11316 O O . LEU B 1 470 ? -25.484 -18.219 14.461 1 82.94 470 LEU B O 1
ATOM 11320 N N . GLY B 1 471 ? -27.547 -17.969 14.336 1 73.25 471 GLY B N 1
ATOM 11321 C CA . GLY B 1 471 ? -27.766 -16.859 15.258 1 73.25 471 GLY B CA 1
ATOM 11322 C C . GLY B 1 471 ? -27.125 -17.078 16.609 1 73.25 471 GLY B C 1
ATOM 11323 O O . GLY B 1 471 ? -26.281 -17.969 16.766 1 73.25 471 GLY B O 1
ATOM 11324 N N . GLN B 1 472 ? -27.188 -16.359 17.656 1 70.62 472 GLN B N 1
ATOM 11325 C CA . GLN B 1 472 ? -26.562 -16.234 18.969 1 70.62 472 GLN B CA 1
ATOM 11326 C C . GLN B 1 472 ? -26.844 -17.469 19.812 1 70.62 472 GLN B C 1
ATOM 11328 O O . GLN B 1 472 ? -25.984 -17.906 20.578 1 70.62 472 GLN B O 1
ATOM 11333 N N . GLU B 1 473 ? -27.891 -18.203 19.625 1 74.62 473 GLU B N 1
ATOM 11334 C CA . GLU B 1 473 ? -28.234 -19.344 20.484 1 74.62 473 GLU B CA 1
ATOM 11335 C C . GLU B 1 473 ? -27.391 -20.562 20.125 1 74.62 473 GLU B C 1
ATOM 11337 O O . GLU B 1 473 ? -27.031 -21.359 21 1 74.62 473 GLU B O 1
ATOM 11342 N N . ASN B 1 474 ? -27.047 -20.688 18.906 1 80.38 474 ASN B N 1
ATOM 11343 C CA . ASN B 1 474 ? -26.219 -21.766 18.406 1 80.38 474 ASN B CA 1
ATOM 11344 C C . ASN B 1 474 ? -24.891 -21.266 17.859 1 80.38 474 ASN B C 1
ATOM 11346 O O . ASN B 1 474 ? -24.609 -21.391 16.672 1 80.38 474 ASN B O 1
ATOM 11350 N N . ALA B 1 475 ? -24.078 -20.906 18.922 1 80.81 475 ALA B N 1
ATOM 11351 C CA . ALA B 1 475 ? -22.844 -20.234 18.547 1 80.81 475 ALA B CA 1
ATOM 11352 C C . ALA B 1 475 ? -21.875 -21.219 17.875 1 80.81 475 ALA B C 1
ATOM 11354 O O . ALA B 1 475 ? -21.672 -22.328 18.375 1 80.81 475 ALA B O 1
ATOM 11355 N N . GLY B 1 476 ? -21.469 -20.781 16.672 1 84.5 476 GLY B N 1
ATOM 11356 C CA . GLY B 1 476 ? -20.438 -21.547 15.992 1 84.5 476 GLY B CA 1
ATOM 11357 C C . GLY B 1 476 ? -21 -22.531 14.984 1 84.5 476 GLY B C 1
ATOM 11358 O O . GLY B 1 476 ? -20.25 -23.141 14.219 1 84.5 476 GLY B O 1
ATOM 11359 N N . GLN B 1 477 ? -22.25 -22.703 14.992 1 89.06 477 GLN B N 1
ATOM 11360 C CA . GLN B 1 477 ? -22.859 -23.609 14.031 1 89.06 477 GLN B CA 1
ATOM 11361 C C . GLN B 1 477 ? -23.188 -22.906 12.719 1 89.06 477 GLN B C 1
ATOM 11363 O O . GLN B 1 477 ? -23.422 -21.703 12.711 1 89.06 477 GLN B O 1
ATOM 11368 N N . ILE B 1 478 ? -23.094 -23.672 11.617 1 90 478 ILE B N 1
ATOM 11369 C CA . ILE B 1 478 ? -23.297 -23.062 10.312 1 90 478 ILE B CA 1
ATOM 11370 C C . ILE B 1 478 ? -24.312 -23.875 9.508 1 90 478 ILE B C 1
ATOM 11372 O O . ILE B 1 478 ? -24.516 -25.062 9.781 1 90 478 ILE B O 1
ATOM 11376 N N . TRP B 1 479 ? -25.047 -23.203 8.664 1 90.5 479 TRP B N 1
ATOM 11377 C CA . TRP B 1 479 ? -25.797 -23.875 7.609 1 90.5 479 TRP B CA 1
ATOM 11378 C C . TRP B 1 479 ? -24.859 -24.422 6.535 1 90.5 479 TRP B C 1
ATOM 11380 O O . TRP B 1 479 ? -23.703 -23.984 6.43 1 90.5 479 TRP B O 1
ATOM 11390 N N . PRO B 1 480 ? -25.297 -25.391 5.754 1 92.12 480 PRO B N 1
ATOM 11391 C CA . PRO B 1 480 ? -24.438 -25.875 4.684 1 92.12 480 PRO B CA 1
ATOM 11392 C C . PRO B 1 480 ? -24 -24.766 3.725 1 92.12 480 PRO B C 1
ATOM 11394 O O . PRO B 1 480 ? -24.828 -23.984 3.256 1 92.12 480 PRO B O 1
ATOM 11397 N N . PRO B 1 481 ? -22.688 -24.672 3.553 1 94.19 481 PRO B N 1
ATOM 11398 C CA . PRO B 1 481 ? -22.203 -23.672 2.615 1 94.19 481 PRO B CA 1
ATOM 11399 C C . PRO B 1 481 ? -22.609 -23.938 1.173 1 94.19 481 PRO B C 1
ATOM 11401 O O . PRO B 1 481 ? -22.844 -25.094 0.805 1 94.19 481 PRO B O 1
ATOM 11404 N N . ILE B 1 482 ? -22.766 -22.922 0.433 1 95.81 482 ILE B N 1
ATOM 11405 C CA . ILE B 1 482 ? -23.094 -23.031 -0.986 1 95.81 482 ILE B CA 1
ATOM 11406 C C . ILE B 1 482 ? -22 -22.375 -1.816 1 95.81 482 ILE B C 1
ATOM 11408 O O . ILE B 1 482 ? -21.453 -21.328 -1.424 1 95.81 482 ILE B O 1
ATOM 11412 N N . ILE B 1 483 ? -21.594 -23 -2.854 1 97.25 483 ILE B N 1
ATOM 11413 C CA . ILE B 1 483 ? -20.609 -22.453 -3.771 1 97.25 483 ILE B CA 1
ATOM 11414 C C . ILE B 1 483 ? -21.266 -22.062 -5.086 1 97.25 483 ILE B C 1
ATOM 11416 O O . ILE B 1 483 ? -21.906 -22.906 -5.734 1 97.25 483 ILE B O 1
ATOM 11420 N N . GLU B 1 484 ? -21.172 -20.875 -5.438 1 97 484 GLU B N 1
ATOM 11421 C CA . GLU B 1 484 ? -21.703 -20.375 -6.699 1 97 484 GLU B CA 1
ATOM 11422 C C . GLU B 1 484 ? -20.609 -20.219 -7.742 1 97 484 GLU B C 1
ATOM 11424 O O . GLU B 1 484 ? -19.609 -19.516 -7.508 1 97 484 GLU B O 1
ATOM 11429 N N . LEU B 1 485 ? -20.859 -20.812 -8.859 1 97.5 485 LEU B N 1
ATOM 11430 C CA . LEU B 1 485 ? -19.859 -20.781 -9.922 1 97.5 485 LEU B CA 1
ATOM 11431 C C . LEU B 1 485 ? -20.406 -20.094 -11.164 1 97.5 485 LEU B C 1
ATOM 11433 O O . LEU B 1 485 ? -21.594 -20.25 -11.492 1 97.5 485 LEU B O 1
ATOM 11437 N N . THR B 1 486 ? -19.578 -19.328 -11.82 1 97.5 486 THR B N 1
ATOM 11438 C CA . THR B 1 486 ? -19.844 -18.781 -13.141 1 97.5 486 THR B CA 1
ATOM 11439 C C . THR B 1 486 ? -18.688 -19.062 -14.094 1 97.5 486 THR B C 1
ATOM 11441 O O . THR B 1 486 ? -17.531 -18.719 -13.812 1 97.5 486 THR B O 1
ATOM 11444 N N . TYR B 1 487 ? -19.047 -19.734 -15.188 1 96.81 487 TYR B N 1
ATOM 11445 C CA . TYR B 1 487 ? -18.031 -20.078 -16.188 1 96.81 487 TYR B CA 1
ATOM 11446 C C . TYR B 1 487 ? -18.094 -19.125 -17.375 1 96.81 487 TYR B C 1
ATOM 11448 O O . TYR B 1 487 ? -19.141 -18.562 -17.672 1 96.81 487 TYR B O 1
ATOM 11456 N N . ASP B 1 488 ? -16.938 -18.891 -17.984 1 96.5 488 ASP B N 1
ATOM 11457 C CA . ASP B 1 488 ? -16.812 -18.109 -19.203 1 96.5 488 ASP B CA 1
ATOM 11458 C C . ASP B 1 488 ? -15.984 -18.844 -20.25 1 96.5 488 ASP B C 1
ATOM 11460 O O . ASP B 1 488 ? -15.445 -19.922 -19.984 1 96.5 488 ASP B O 1
ATOM 11464 N N . GLU B 1 489 ? -16.062 -18.344 -21.5 1 96.69 489 GLU B N 1
ATOM 11465 C CA . GLU B 1 489 ? -15.438 -19.047 -22.625 1 96.69 489 GLU B CA 1
ATOM 11466 C C . GLU B 1 489 ? -14.484 -18.141 -23.375 1 96.69 489 GLU B C 1
ATOM 11468 O O . GLU B 1 489 ? -14.664 -16.922 -23.406 1 96.69 489 GLU B O 1
ATOM 11473 N N . LEU B 1 490 ? -13.406 -18.766 -23.969 1 95.75 490 LEU B N 1
ATOM 11474 C CA . LEU B 1 490 ? -12.43 -18.094 -24.812 1 95.75 490 LEU B CA 1
ATOM 11475 C C . LEU B 1 490 ? -12.453 -18.656 -26.219 1 95.75 490 LEU B C 1
ATOM 11477 O O . LEU B 1 490 ? -12.547 -19.875 -26.406 1 95.75 490 LEU B O 1
ATOM 11481 N N . SER B 1 491 ? -12.398 -17.766 -27.172 1 95.06 491 SER B N 1
ATOM 11482 C CA . SER B 1 491 ? -12.367 -18.203 -28.562 1 95.06 491 SER B CA 1
ATOM 11483 C C . SER B 1 491 ? -10.938 -18.5 -29.016 1 95.06 491 SER B C 1
ATOM 11485 O O . SER B 1 491 ? -9.977 -18.141 -28.328 1 95.06 491 SER B O 1
ATOM 11487 N N . SER B 1 492 ? -10.828 -19.203 -30.141 1 92.62 492 SER B N 1
ATOM 11488 C CA . SER B 1 492 ? -9.523 -19.562 -30.688 1 92.62 492 SER B CA 1
ATOM 11489 C C . SER B 1 492 ? -8.711 -18.312 -31.016 1 92.62 492 SER B C 1
ATOM 11491 O O . SER B 1 492 ? -7.496 -18.281 -30.812 1 92.62 492 SER B O 1
ATOM 11493 N N . ASP B 1 493 ? -9.375 -17.25 -31.375 1 92.31 493 ASP B N 1
ATOM 11494 C CA . ASP B 1 493 ? -8.695 -16 -31.703 1 92.31 493 ASP B CA 1
ATOM 11495 C C . ASP B 1 493 ? -8.117 -15.352 -30.438 1 92.31 493 ASP B C 1
ATOM 11497 O O . ASP B 1 493 ? -6.988 -14.859 -30.453 1 92.31 493 ASP B O 1
ATOM 11501 N N . GLN B 1 494 ? -8.898 -15.406 -29.5 1 92.94 494 GLN B N 1
ATOM 11502 C CA . GLN B 1 494 ? -8.445 -14.812 -28.25 1 92.94 494 GLN B CA 1
ATOM 11503 C C . GLN B 1 494 ? -7.277 -15.594 -27.656 1 92.94 494 GLN B C 1
ATOM 11505 O O . GLN B 1 494 ? -6.406 -15.016 -27 1 92.94 494 GLN B O 1
ATOM 11510 N N . MET B 1 495 ? -7.293 -16.828 -27.875 1 92.38 495 MET B N 1
ATOM 11511 C CA . MET B 1 495 ? -6.215 -17.672 -27.344 1 92.38 495 MET B CA 1
ATOM 11512 C C . MET B 1 495 ? -4.93 -17.453 -28.141 1 92.38 495 MET B C 1
ATOM 11514 O O . MET B 1 495 ? -3.838 -17.438 -27.562 1 92.38 495 MET B O 1
ATOM 11518 N N . GLU B 1 496 ? -5.094 -17.297 -29.406 1 88.44 496 GLU B N 1
ATOM 11519 C CA . GLU B 1 496 ? -3.92 -17.062 -30.25 1 88.44 496 GLU B CA 1
ATOM 11520 C C . GLU B 1 496 ? -3.271 -15.719 -29.906 1 88.44 496 GLU B C 1
ATOM 11522 O O . GLU B 1 496 ? -2.047 -15.586 -29.938 1 88.44 496 GLU B O 1
ATOM 11527 N N . GLU B 1 497 ? -4.133 -14.828 -29.531 1 87.5 497 GLU B N 1
ATOM 11528 C CA . GLU B 1 497 ? -3.617 -13.523 -29.125 1 87.5 497 GLU B CA 1
ATOM 11529 C C . GLU B 1 497 ? -3.172 -13.539 -27.672 1 87.5 497 GLU B C 1
ATOM 11531 O O . GLU B 1 497 ? -2.674 -12.531 -27.156 1 87.5 497 GLU B O 1
ATOM 11536 N N . ASN B 1 498 ? -3.254 -14.578 -27.047 1 85.25 498 ASN B N 1
ATOM 11537 C CA . ASN B 1 498 ? -2.904 -14.734 -25.625 1 85.25 498 ASN B CA 1
ATOM 11538 C C . ASN B 1 498 ? -3.609 -13.695 -24.766 1 85.25 498 ASN B C 1
ATOM 11540 O O . ASN B 1 498 ? -2.969 -13.008 -23.969 1 85.25 498 ASN B O 1
ATOM 11544 N N . ALA B 1 499 ? -4.891 -13.547 -24.938 1 89.62 499 ALA B N 1
ATOM 11545 C CA . ALA B 1 499 ? -5.691 -12.578 -24.188 1 89.62 499 ALA B CA 1
ATOM 11546 C C . ALA B 1 499 ? -5.664 -12.883 -22.688 1 89.62 499 ALA B C 1
ATOM 11548 O O . ALA B 1 499 ? -5.656 -14.047 -22.281 1 89.62 499 ALA B O 1
ATOM 11549 N N . ALA B 1 500 ? -5.59 -11.789 -21.844 1 89 500 ALA B N 1
ATOM 11550 C CA . ALA B 1 500 ? -5.641 -11.945 -20.391 1 89 500 ALA B CA 1
ATOM 11551 C C . ALA B 1 500 ? -7.07 -11.836 -19.875 1 89 500 ALA B C 1
ATOM 11553 O O . ALA B 1 500 ? -7.836 -10.977 -20.312 1 89 500 ALA B O 1
ATOM 11554 N N . VAL B 1 501 ? -7.488 -12.781 -19.016 1 92.12 501 VAL B N 1
ATOM 11555 C CA . VAL B 1 501 ? -8.828 -12.789 -18.438 1 92.12 501 VAL B CA 1
ATOM 11556 C C . VAL B 1 501 ? -8.742 -12.617 -16.922 1 92.12 501 VAL B C 1
ATOM 11558 O O . VAL B 1 501 ? -7.754 -13.023 -16.312 1 92.12 501 VAL B O 1
ATOM 11561 N N . THR B 1 502 ? -9.773 -12.016 -16.391 1 92.12 502 THR B N 1
ATOM 11562 C CA . THR B 1 502 ? -9.805 -11.781 -14.945 1 92.12 502 THR B CA 1
ATOM 11563 C C . THR B 1 502 ? -10.617 -12.852 -14.234 1 92.12 502 THR B C 1
ATOM 11565 O O . THR B 1 502 ? -11.742 -13.156 -14.641 1 92.12 502 THR B O 1
ATOM 11568 N N . VAL B 1 503 ? -10.07 -13.531 -13.266 1 93.5 503 VAL B N 1
ATOM 11569 C CA . VAL B 1 503 ? -10.727 -14.539 -12.438 1 93.5 503 VAL B CA 1
ATOM 11570 C C . VAL B 1 503 ? -10.805 -14.047 -10.992 1 93.5 503 VAL B C 1
ATOM 11572 O O . VAL B 1 503 ? -9.93 -13.312 -10.531 1 93.5 503 VAL B O 1
ATOM 11575 N N . SER B 1 504 ? -11.961 -14.422 -10.328 1 93.19 504 SER B N 1
ATOM 11576 C CA . SER B 1 504 ? -12.125 -13.922 -8.969 1 93.19 504 SER B CA 1
ATOM 11577 C C . SER B 1 504 ? -12.711 -14.992 -8.055 1 93.19 504 SER B C 1
ATOM 11579 O O . SER B 1 504 ? -13.438 -15.875 -8.508 1 93.19 504 SER B O 1
ATOM 11581 N N . LEU B 1 505 ? -12.328 -14.992 -6.785 1 93.69 505 LEU B N 1
ATOM 11582 C CA . LEU B 1 505 ? -12.867 -15.789 -5.691 1 93.69 505 LEU B CA 1
ATOM 11583 C C . LEU B 1 505 ? -13.328 -14.898 -4.539 1 93.69 505 LEU B C 1
ATOM 11585 O O . LEU B 1 505 ? -12.578 -14.023 -4.094 1 93.69 505 LEU B O 1
ATOM 11589 N N . GLU B 1 506 ? -14.539 -15.094 -4.168 1 93.75 506 GLU B N 1
ATOM 11590 C CA . GLU B 1 506 ? -15.086 -14.305 -3.068 1 93.75 506 GLU B CA 1
ATOM 11591 C C . GLU B 1 506 ? -15.633 -15.203 -1.963 1 93.75 506 GLU B C 1
ATOM 11593 O O . GLU B 1 506 ? -16.344 -16.172 -2.24 1 93.75 506 GLU B O 1
ATOM 11598 N N . VAL B 1 507 ? -15.234 -15.023 -0.778 1 93.44 507 VAL B N 1
ATOM 11599 C CA . VAL B 1 507 ? -15.734 -15.742 0.389 1 93.44 507 VAL B CA 1
ATOM 11600 C C . VAL B 1 507 ? -16.516 -14.789 1.287 1 93.44 507 VAL B C 1
ATOM 11602 O O . VAL B 1 507 ? -15.992 -13.758 1.718 1 93.44 507 VAL B O 1
ATOM 11605 N N . THR B 1 508 ? -17.734 -15.07 1.527 1 92.25 508 THR B N 1
ATOM 11606 C CA . THR B 1 508 ? -18.594 -14.195 2.32 1 92.25 508 THR B CA 1
ATOM 11607 C C . THR B 1 508 ? -19.281 -14.977 3.434 1 92.25 508 THR B C 1
ATOM 11609 O O . THR B 1 508 ? -19.531 -16.188 3.301 1 92.25 508 THR B O 1
ATOM 11612 N N . TRP B 1 509 ? -19.5 -14.281 4.488 1 90.94 509 TRP B N 1
ATOM 11613 C CA . TRP B 1 509 ? -20.188 -14.836 5.648 1 90.94 509 TRP B CA 1
ATOM 11614 C C . TRP B 1 509 ? -21.406 -13.984 6.012 1 90.94 509 TRP B C 1
ATOM 11616 O O . TRP B 1 509 ? -21.344 -12.758 5.945 1 90.94 509 TRP B O 1
ATOM 11626 N N . GLU B 1 510 ? -22.547 -14.602 6.277 1 87.75 510 GLU B N 1
ATOM 11627 C CA . GLU B 1 510 ? -23.75 -13.883 6.688 1 87.75 510 GLU B CA 1
ATOM 11628 C C . GLU B 1 510 ? -24.344 -14.484 7.961 1 87.75 510 GLU B C 1
ATOM 11630 O O . GLU B 1 510 ? -24.156 -15.672 8.234 1 87.75 510 GLU B O 1
ATOM 11635 N N . MET B 1 511 ? -24.781 -13.594 8.75 1 85.69 511 MET B N 1
ATOM 11636 C CA . MET B 1 511 ? -25.5 -14.039 9.938 1 85.69 511 MET B CA 1
ATOM 11637 C C . MET B 1 511 ? -26.969 -13.633 9.867 1 85.69 511 MET B C 1
ATOM 11639 O O . MET B 1 511 ? -27.312 -12.602 9.289 1 85.69 511 MET B O 1
ATOM 11643 N N . GLU B 1 512 ? -27.906 -14.43 10.391 1 75.62 512 GLU B N 1
ATOM 11644 C CA . GLU B 1 512 ? -29.344 -14.227 10.297 1 75.62 512 GLU B CA 1
ATOM 11645 C C . GLU B 1 512 ? -29.781 -12.961 11.023 1 75.62 512 GLU B C 1
ATOM 11647 O O . GLU B 1 512 ? -30.547 -12.164 10.484 1 75.62 512 GLU B O 1
ATOM 11652 N N . LYS B 1 513 ? -29.391 -12.727 12.242 1 73.19 513 LYS B N 1
ATOM 11653 C CA . LYS B 1 513 ? -29.844 -11.57 13 1 73.19 513 LYS B CA 1
ATOM 11654 C C . LYS B 1 513 ? -28.875 -10.406 12.875 1 73.19 513 LYS B C 1
ATOM 11656 O O . LYS B 1 513 ? -27.688 -10.547 13.156 1 73.19 513 LYS B O 1
ATOM 11661 N N . THR B 1 514 ? -29.453 -9.312 12.164 1 76 514 THR B N 1
ATOM 11662 C CA . THR B 1 514 ? -28.625 -8.117 12.023 1 76 514 THR B CA 1
ATOM 11663 C C . THR B 1 514 ? -29.141 -7 12.93 1 76 514 THR B C 1
ATOM 11665 O O . THR B 1 514 ? -30.328 -6.914 13.211 1 76 514 THR B O 1
ATOM 11668 N N . PRO B 1 515 ? -28.188 -6.211 13.508 1 84.12 515 PRO B N 1
ATOM 11669 C CA . PRO B 1 515 ? -28.562 -5.098 14.375 1 84.12 515 PRO B CA 1
ATOM 11670 C C . PRO B 1 515 ? -29.094 -3.895 13.602 1 84.12 515 PRO B C 1
ATOM 11672 O O . PRO B 1 515 ? -29.109 -2.777 14.125 1 84.12 515 PRO B O 1
ATOM 11675 N N . THR B 1 516 ? -29.594 -4.004 12.375 1 90.06 516 THR B N 1
ATOM 11676 C CA . THR B 1 516 ? -30.047 -2.891 11.539 1 90.06 516 THR B CA 1
ATOM 11677 C C . THR B 1 516 ? -31.297 -2.252 12.117 1 90.06 516 THR B C 1
ATOM 11679 O O . THR B 1 516 ? -31.406 -1.026 12.195 1 90.06 516 THR B O 1
ATOM 11682 N N . TYR B 1 517 ? -32.188 -3.049 12.625 1 90.81 517 TYR B N 1
ATOM 11683 C CA . TYR B 1 517 ? -33.438 -2.535 13.172 1 90.81 517 TYR B CA 1
ATOM 11684 C C . TYR B 1 517 ? -33.188 -1.763 14.469 1 90.81 517 TYR B C 1
ATOM 11686 O O . TYR B 1 517 ? -33.781 -0.721 14.703 1 90.81 517 TYR B O 1
ATOM 11694 N N . SER B 1 518 ? -32.312 -2.264 15.25 1 92.38 518 SER B N 1
ATOM 11695 C CA . SER B 1 518 ? -31.969 -1.578 16.5 1 92.38 518 SER B CA 1
ATOM 11696 C C . SER B 1 518 ? -31.344 -0.214 16.234 1 92.38 518 SER B C 1
ATOM 11698 O O . SER B 1 518 ? -31.578 0.739 16.984 1 92.38 518 SER B O 1
ATOM 11700 N N . VAL B 1 519 ? -30.609 -0.091 15.172 1 95.31 519 VAL B N 1
ATOM 11701 C CA . VAL B 1 519 ? -29.969 1.181 14.836 1 95.31 519 VAL B CA 1
ATOM 11702 C C . VAL B 1 519 ? -31.031 2.16 14.32 1 95.31 519 VAL B C 1
ATOM 11704 O O . VAL B 1 519 ? -31 3.342 14.672 1 95.31 519 VAL B O 1
ATOM 11707 N N . GLN B 1 520 ? -31.969 1.692 13.562 1 95.38 520 GLN B N 1
ATOM 11708 C CA . GLN B 1 520 ? -33.031 2.545 13.039 1 95.38 520 GLN B CA 1
ATOM 11709 C C . GLN B 1 520 ? -33.938 3.057 14.164 1 95.38 520 GLN B C 1
ATOM 11711 O O . GLN B 1 520 ? -34.281 4.242 14.211 1 95.38 520 GLN B O 1
ATOM 11716 N N . VAL B 1 521 ? -34.219 2.242 15.102 1 96.06 521 VAL B N 1
ATOM 11717 C CA . VAL B 1 521 ? -35.062 2.627 16.219 1 96.06 521 VAL B CA 1
ATOM 11718 C C . VAL B 1 521 ? -34.312 3.6 17.125 1 96.06 521 VAL B C 1
ATOM 11720 O O . VAL B 1 521 ? -34.906 4.594 17.594 1 96.06 521 VAL B O 1
ATOM 11723 N N . SER B 1 522 ? -33.094 3.332 17.375 1 97.19 522 SER B N 1
ATOM 11724 C CA . SER B 1 522 ? -32.312 4.227 18.234 1 97.19 522 SER B CA 1
ATOM 11725 C C . SER B 1 522 ? -32.156 5.602 17.578 1 97.19 522 SER B C 1
ATOM 11727 O O . SER B 1 522 ? -32.188 6.621 18.281 1 97.19 522 SER B O 1
ATOM 11729 N N . ALA B 1 523 ? -31.938 5.625 16.266 1 96.94 523 ALA B N 1
ATOM 11730 C CA . ALA B 1 523 ? -31.812 6.895 15.555 1 96.94 523 ALA B CA 1
ATOM 11731 C C . ALA B 1 523 ? -33.125 7.68 15.609 1 96.94 523 ALA B C 1
ATOM 11733 O O . ALA B 1 523 ? -33.125 8.898 15.781 1 96.94 523 ALA B O 1
ATOM 11734 N N . ALA B 1 524 ? -34.25 6.941 15.578 1 96.38 524 ALA B N 1
ATOM 11735 C CA . ALA B 1 524 ? -35.562 7.59 15.617 1 96.38 524 ALA B CA 1
ATOM 11736 C C . ALA B 1 524 ? -35.875 8.117 17.016 1 96.38 524 ALA B C 1
ATOM 11738 O O . ALA B 1 524 ? -36.406 9.219 17.172 1 96.38 524 ALA B O 1
ATOM 11739 N N . VAL B 1 525 ? -35.531 7.41 17.984 1 97.38 525 VAL B N 1
ATOM 11740 C CA . VAL B 1 525 ? -35.844 7.801 19.359 1 97.38 525 VAL B CA 1
ATOM 11741 C C . VAL B 1 525 ? -34.938 8.969 19.766 1 97.38 525 VAL B C 1
ATOM 11743 O O . VAL B 1 525 ? -35.438 9.984 20.281 1 97.38 525 VAL B O 1
ATOM 11746 N N . LEU B 1 526 ? -33.656 8.883 19.484 1 97.56 526 LEU B N 1
ATOM 11747 C CA . LEU B 1 526 ? -32.75 9.953 19.859 1 97.56 526 LEU B CA 1
ATOM 11748 C C . LEU B 1 526 ? -32.969 11.18 18.969 1 97.56 526 LEU B C 1
ATOM 11750 O O . LEU B 1 526 ? -32.812 12.312 19.422 1 97.56 526 LEU B O 1
ATOM 11754 N N . GLY B 1 527 ? -33.344 10.898 17.734 1 96.44 527 GLY B N 1
ATOM 11755 C CA . GLY B 1 527 ? -33.688 12 16.859 1 96.44 527 GLY B CA 1
ATOM 11756 C C . GLY B 1 527 ? -34.906 12.789 17.328 1 96.44 527 GLY B C 1
ATOM 11757 O O . GLY B 1 527 ? -34.875 14.016 17.328 1 96.44 527 GLY B O 1
ATOM 11758 N N . SER B 1 528 ? -35.906 12.102 17.875 1 96.12 528 SER B N 1
ATOM 11759 C CA . SER B 1 528 ? -37.094 12.766 18.391 1 96.12 528 SER B CA 1
ATOM 11760 C C . SER B 1 528 ? -36.812 13.508 19.688 1 96.12 528 SER B C 1
ATOM 11762 O O . SER B 1 528 ? -37.312 14.609 19.906 1 96.12 528 SER B O 1
ATOM 11764 N N . ALA B 1 529 ? -36 12.961 20.422 1 97 529 ALA B N 1
ATOM 11765 C CA . ALA B 1 529 ? -35.594 13.625 21.656 1 97 529 ALA B CA 1
ATOM 11766 C C . ALA B 1 529 ? -34.781 14.891 21.359 1 97 529 ALA B C 1
ATOM 11768 O O . ALA B 1 529 ? -34.906 15.891 22.062 1 97 529 ALA B O 1
ATOM 11769 N N . SER B 1 530 ? -34 14.836 20.312 1 97 530 SER B N 1
ATOM 11770 C CA . SER B 1 530 ? -33.188 15.992 19.922 1 97 530 SER B CA 1
ATOM 11771 C C . SER B 1 530 ? -34.062 17.109 19.375 1 97 530 SER B C 1
ATOM 11773 O O . SER B 1 530 ? -33.75 18.297 19.562 1 97 530 SER B O 1
ATOM 11775 N N . VAL B 1 531 ? -35.156 16.781 18.797 1 95.88 531 VAL B N 1
ATOM 11776 C CA . VAL B 1 531 ? -36.062 17.797 18.297 1 95.88 531 VAL B CA 1
ATOM 11777 C C . VAL B 1 531 ? -36.781 18.5 19.453 1 95.88 531 VAL B C 1
ATOM 11779 O O . VAL B 1 531 ? -37 19.703 19.422 1 95.88 531 VAL B O 1
ATOM 11782 N N . ILE B 1 532 ? -37.031 17.812 20.5 1 94.88 532 ILE B N 1
ATOM 11783 C CA . ILE B 1 532 ? -37.656 18.391 21.688 1 94.88 532 ILE B CA 1
ATOM 11784 C C . ILE B 1 532 ? -36.656 19.328 22.375 1 94.88 532 ILE B C 1
ATOM 11786 O O . ILE B 1 532 ? -37 20.422 22.797 1 94.88 532 ILE B O 1
ATOM 11790 N N . TRP B 1 533 ? -35.469 18.859 22.391 1 94.81 533 TRP B N 1
ATOM 11791 C CA . TRP B 1 533 ? -34.438 19.703 22.953 1 94.81 533 TRP B CA 1
ATOM 11792 C C . TRP B 1 533 ? -34.281 20.984 22.156 1 94.81 533 TRP B C 1
ATOM 11794 O O . TRP B 1 533 ? -34.062 22.062 22.719 1 94.81 533 TRP B O 1
ATOM 11804 N N . ALA B 1 534 ? -34.344 20.891 20.828 1 95.5 534 ALA B N 1
ATOM 11805 C CA . ALA B 1 534 ? -34.25 22.062 19.969 1 95.5 534 ALA B CA 1
ATOM 11806 C C . ALA B 1 534 ? -35.469 22.969 20.141 1 95.5 534 ALA B C 1
ATOM 11808 O O . ALA B 1 534 ? -35.344 24.188 20 1 95.5 534 ALA B O 1
ATOM 11809 N N . GLY B 1 535 ? -36.594 22.359 20.516 1 92.56 535 GLY B N 1
ATOM 11810 C CA . GLY B 1 535 ? -37.781 23.156 20.797 1 92.56 535 GLY B CA 1
ATOM 11811 C C . GLY B 1 535 ? -37.625 24.031 22.031 1 92.56 535 GLY B C 1
ATOM 11812 O O . GLY B 1 535 ? -38.031 25.188 22.016 1 92.56 535 GLY B O 1
ATOM 11813 N N . ILE B 1 536 ? -36.938 23.547 22.984 1 91.88 536 ILE B N 1
ATOM 11814 C CA . ILE B 1 536 ? -36.688 24.312 24.203 1 91.88 536 ILE B CA 1
ATOM 11815 C C . ILE B 1 536 ? -35.688 25.422 23.906 1 91.88 536 ILE B C 1
ATOM 11817 O O . ILE B 1 536 ? -35.844 26.547 24.375 1 91.88 536 ILE B O 1
ATOM 11821 N N . ALA B 1 537 ? -34.75 25.078 23.141 1 92.69 537 ALA B N 1
ATOM 11822 C CA . ALA B 1 537 ? -33.75 26.078 22.781 1 92.69 537 ALA B CA 1
ATOM 11823 C C . ALA B 1 537 ? -34.344 27.188 21.922 1 92.69 537 ALA B C 1
ATOM 11825 O O . ALA B 1 537 ? -34 28.359 22.078 1 92.69 537 ALA B O 1
ATOM 11826 N N . ALA B 1 538 ? -35.219 26.797 21.031 1 91.81 538 ALA B N 1
ATOM 11827 C CA . ALA B 1 538 ? -35.906 27.781 20.188 1 91.81 538 ALA B CA 1
ATOM 11828 C C . ALA B 1 538 ? -36.781 28.703 21.031 1 91.81 538 ALA B C 1
ATOM 11830 O O . ALA B 1 538 ? -36.906 29.891 20.766 1 91.81 538 ALA B O 1
ATOM 11831 N N . TRP B 1 539 ? -37.406 28.141 22.062 1 88.88 539 TRP B N 1
ATOM 11832 C CA . TRP B 1 539 ? -38.219 28.938 22.969 1 88.88 539 TRP B CA 1
ATOM 11833 C C . TRP B 1 539 ? -37.375 29.922 23.75 1 88.88 539 TRP B C 1
ATOM 11835 O O . TRP B 1 539 ? -37.75 31.078 23.922 1 88.88 539 TRP B O 1
ATOM 11845 N N . SER B 1 540 ? -36.25 29.469 24.203 1 89.94 540 SER B N 1
ATOM 11846 C CA . SER B 1 540 ? -35.344 30.359 24.922 1 89.94 540 SER B CA 1
ATOM 11847 C C . SER B 1 540 ? -34.875 31.5 24.031 1 89.94 540 SER B C 1
ATOM 11849 O O . SER B 1 540 ? -34.812 32.656 24.453 1 89.94 540 SER B O 1
ATOM 11851 N N . ARG B 1 541 ? -34.531 31.266 22.781 1 89.81 541 ARG B N 1
ATOM 11852 C CA . ARG B 1 541 ? -34.031 32.281 21.859 1 89.81 541 ARG B CA 1
ATOM 11853 C C . ARG B 1 541 ? -35.156 33.25 21.469 1 89.81 541 ARG B C 1
ATOM 11855 O O . ARG B 1 541 ? -34.906 34.438 21.25 1 89.81 541 ARG B O 1
ATOM 11862 N N . SER B 1 542 ? -36.375 32.75 21.406 1 88.38 542 SER B N 1
ATOM 11863 C CA . SER B 1 542 ? -37.5 33.625 21.094 1 88.38 542 SER B CA 1
ATOM 11864 C C . SER B 1 542 ? -37.781 34.594 22.234 1 88.38 542 SER B C 1
ATOM 11866 O O . SER B 1 542 ? -38.125 35.75 22 1 88.38 542 SER B O 1
ATOM 11868 N N . ARG B 1 543 ? -37.562 34.156 23.359 1 86.5 543 ARG B N 1
ATOM 11869 C CA . ARG B 1 543 ? -37.719 35.031 24.516 1 86.5 543 ARG B CA 1
ATOM 11870 C C . ARG B 1 543 ? -36.625 36.094 24.547 1 86.5 543 ARG B C 1
ATOM 11872 O O . ARG B 1 543 ? -36.875 37.25 24.875 1 86.5 543 ARG B O 1
ATOM 11879 N N . ARG B 1 544 ? -35.438 35.688 24.219 1 90.56 544 ARG B N 1
ATOM 11880 C CA . ARG B 1 544 ? -34.312 36.594 24.219 1 90.56 544 ARG B CA 1
ATOM 11881 C C . ARG B 1 544 ? -34.406 37.625 23.109 1 90.56 544 ARG B C 1
ATOM 11883 O O . ARG B 1 544 ? -33.844 38.719 23.203 1 90.56 544 ARG B O 1
ATOM 11890 N N . ASP B 1 545 ? -35.188 37.281 22.078 1 87.88 545 ASP B N 1
ATOM 11891 C CA . ASP B 1 545 ? -35.406 38.219 20.969 1 87.88 545 ASP B CA 1
ATOM 11892 C C . ASP B 1 545 ? -36.625 39.094 21.219 1 87.88 545 ASP B C 1
ATOM 11894 O O . ASP B 1 545 ? -36.906 40 20.453 1 87.88 545 ASP B O 1
ATOM 11898 N N . GLY B 1 546 ? -37.344 39 22.266 1 80.5 546 GLY B N 1
ATOM 11899 C CA . GLY B 1 546 ? -38.5 39.812 22.641 1 80.5 546 GLY B CA 1
ATOM 11900 C C . GLY B 1 546 ? -39.781 39.406 21.938 1 80.5 546 GLY B C 1
ATOM 11901 O O . GLY B 1 546 ? -40.719 40.188 21.859 1 80.5 546 GLY B O 1
ATOM 11902 N N . ARG B 1 547 ? -39.844 38.344 21.312 1 76.31 547 ARG B N 1
ATOM 11903 C CA . ARG B 1 547 ? -41 37.938 20.516 1 76.31 547 ARG B CA 1
ATOM 11904 C C . ARG B 1 547 ? -41.938 37.062 21.328 1 76.31 547 ARG B C 1
ATOM 11906 O O . ARG B 1 547 ? -43.031 36.75 20.891 1 76.31 547 ARG B O 1
ATOM 11913 N N . ALA B 1 548 ? -41.5 36.5 22.391 1 63.31 548 ALA B N 1
ATOM 11914 C CA . ALA B 1 548 ? -42.25 35.5 23.109 1 63.31 548 ALA B CA 1
ATOM 11915 C C . ALA B 1 548 ? -43.562 36.094 23.688 1 63.31 548 ALA B C 1
ATOM 11917 O O . ALA B 1 548 ? -44.438 35.375 24.109 1 63.31 548 ALA B O 1
ATOM 11918 N N . GLN B 1 549 ? -43.625 37.438 23.938 1 57.16 549 GLN B N 1
ATOM 11919 C CA . GLN B 1 549 ? -44.812 37.938 24.609 1 57.16 549 GLN B CA 1
ATOM 11920 C C . GLN B 1 549 ? -46.062 37.656 23.766 1 57.16 549 GLN B C 1
ATOM 11922 O O . GLN B 1 549 ? -47.188 37.625 24.281 1 57.16 549 GLN B O 1
ATOM 11927 N N . GLY B 1 550 ? -45.875 37.594 22.406 1 51.81 550 GLY B N 1
ATOM 11928 C CA . GLY B 1 550 ? -47.125 37.375 21.703 1 51.81 550 GLY B CA 1
ATOM 11929 C C . GLY B 1 550 ? -47.406 35.906 21.406 1 51.81 550 GLY B C 1
ATOM 11930 O O . GLY B 1 550 ? -46.5 35.094 21.406 1 51.81 550 GLY B O 1
ATOM 11931 N N . ALA B 1 551 ? -48.594 35.281 21.781 1 54.12 551 ALA B N 1
ATOM 11932 C CA . ALA B 1 551 ? -49.219 33.969 21.656 1 54.12 551 ALA B CA 1
ATOM 11933 C C . ALA B 1 551 ? -48.875 33.312 20.312 1 54.12 551 ALA B C 1
ATOM 11935 O O . ALA B 1 551 ? -49.094 32.125 20.125 1 54.12 551 ALA B O 1
ATOM 11936 N N . SER B 1 552 ? -48.469 33.969 19.219 1 59.34 552 SER B N 1
ATOM 11937 C CA . SER B 1 552 ? -48.469 33.344 17.891 1 59.34 552 SER B CA 1
ATOM 11938 C C . SER B 1 552 ? -47.062 32.906 17.484 1 59.34 552 SER B C 1
ATOM 11940 O O . SER B 1 552 ? -46.094 33.625 17.688 1 59.34 552 SER B O 1
ATOM 11942 N N . ILE B 1 553 ? -46.844 31.594 17.344 1 71.25 553 ILE B N 1
ATOM 11943 C CA . ILE B 1 553 ? -45.656 31 16.781 1 71.25 553 ILE B CA 1
ATOM 11944 C C . ILE B 1 553 ? -45.406 31.547 15.375 1 71.25 553 ILE B C 1
ATOM 11946 O O . ILE B 1 553 ? -46.188 31.25 14.453 1 71.25 553 ILE B O 1
ATOM 11950 N N . ASP B 1 554 ? -44.625 32.5 15.141 1 79.38 554 ASP B N 1
ATOM 11951 C CA . ASP B 1 554 ? -44.281 33.156 13.875 1 79.38 554 ASP B CA 1
ATOM 11952 C C . ASP B 1 554 ? -43.438 32.219 13.016 1 79.38 554 ASP B C 1
ATOM 11954 O O . ASP B 1 554 ? -42.844 31.266 13.516 1 79.38 554 ASP B O 1
ATOM 11958 N N . LEU B 1 555 ? -43.531 32.344 11.68 1 81.69 555 LEU B N 1
ATOM 11959 C CA . LEU B 1 555 ? -42.781 31.578 10.688 1 81.69 555 LEU B CA 1
ATOM 11960 C C . LEU B 1 555 ? -41.281 31.703 10.93 1 81.69 555 LEU B C 1
ATOM 11962 O O . LEU B 1 555 ? -40.5 30.766 10.68 1 81.69 555 LEU B O 1
ATOM 11966 N N . LEU B 1 556 ? -40.875 32.75 11.508 1 81.12 556 LEU B N 1
ATOM 11967 C CA . LEU B 1 556 ? -39.469 32.969 11.773 1 81.12 556 LEU B CA 1
ATOM 11968 C C . LEU B 1 556 ? -39 32.062 12.93 1 81.12 556 LEU B C 1
ATOM 11970 O O . LEU B 1 556 ? -37.875 31.594 12.93 1 81.12 556 LEU B O 1
ATOM 11974 N N . THR B 1 557 ? -39.906 31.875 13.805 1 87.12 557 THR B N 1
ATOM 11975 C CA . THR B 1 557 ? -39.562 31 14.922 1 87.12 557 THR B CA 1
ATOM 11976 C C . THR B 1 557 ? -39.469 29.547 14.469 1 87.12 557 THR B C 1
ATOM 11978 O O . THR B 1 557 ? -38.656 28.781 14.969 1 87.12 557 THR B O 1
ATOM 11981 N N . LEU B 1 558 ? -40.344 29.219 13.516 1 88.38 558 LEU B N 1
ATOM 11982 C CA . LEU B 1 558 ? -40.281 27.875 12.977 1 88.38 558 LEU B CA 1
ATOM 11983 C C . LEU B 1 558 ? -39 27.656 12.188 1 88.38 558 LEU B C 1
ATOM 11985 O O . LEU B 1 558 ? -38.406 26.578 12.227 1 88.38 558 LEU B O 1
ATOM 11989 N N . GLY B 1 559 ? -38.625 28.609 11.359 1 89.5 559 GLY B N 1
ATOM 11990 C CA . GLY B 1 559 ? -37.375 28.531 10.664 1 89.5 559 GLY B CA 1
ATOM 11991 C C . GLY B 1 559 ? -36.188 28.422 11.602 1 89.5 559 GLY B C 1
ATOM 11992 O O . GLY B 1 559 ? -35.25 27.672 11.328 1 89.5 559 GLY B O 1
ATOM 11993 N N . ARG B 1 560 ? -36.281 29.078 12.695 1 89.69 560 ARG B N 1
ATOM 11994 C CA . ARG B 1 560 ? -35.188 29 13.695 1 89.69 560 ARG B CA 1
ATOM 11995 C C . ARG B 1 560 ? -35.188 27.625 14.367 1 89.69 560 ARG B C 1
ATOM 11997 O O . ARG B 1 560 ? -34.125 27.125 14.719 1 89.69 560 ARG B O 1
ATOM 12004 N N . LEU B 1 561 ? -36.344 27.141 14.586 1 93.38 561 LEU B N 1
ATOM 12005 C CA . LEU B 1 561 ? -36.438 25.797 15.164 1 93.38 561 LEU B CA 1
ATOM 12006 C C . LEU B 1 561 ? -35.719 24.781 14.273 1 93.38 561 LEU B C 1
ATOM 12008 O O . LEU B 1 561 ? -35 23.922 14.766 1 93.38 561 LEU B O 1
ATOM 12012 N N . ILE B 1 562 ? -35.906 24.859 12.961 1 94.44 562 ILE B N 1
ATOM 12013 C CA . ILE B 1 562 ? -35.25 23.938 12.031 1 94.44 562 ILE B CA 1
ATOM 12014 C C . ILE B 1 562 ? -33.75 24.125 12.07 1 94.44 562 ILE B C 1
ATOM 12016 O O . ILE B 1 562 ? -33 23.141 12.086 1 94.44 562 ILE B O 1
ATOM 12020 N N . LEU B 1 563 ? -33.312 25.297 12.125 1 95.31 563 LEU B N 1
ATOM 12021 C CA . LEU B 1 563 ? -31.875 25.578 12.141 1 95.31 563 LEU B CA 1
ATOM 12022 C C . LEU B 1 563 ? -31.234 25.109 13.445 1 95.31 563 LEU B C 1
ATOM 12024 O O . LEU B 1 563 ? -30.125 24.562 13.445 1 95.31 563 LEU B O 1
ATOM 12028 N N . LEU B 1 564 ? -31.984 25.234 14.523 1 95.44 564 LEU B N 1
ATOM 12029 C CA . LEU B 1 564 ? -31.438 24.844 15.82 1 95.44 564 LEU B CA 1
ATOM 12030 C C . LEU B 1 564 ? -31.516 23.328 16 1 95.44 564 LEU B C 1
ATOM 12032 O O . LEU B 1 564 ? -30.75 22.75 16.766 1 95.44 564 LEU B O 1
ATOM 12036 N N . ALA B 1 565 ? -32.469 22.719 15.32 1 96.94 565 ALA B N 1
ATOM 12037 C CA . ALA B 1 565 ? -32.625 21.266 15.422 1 96.94 565 ALA B CA 1
ATOM 12038 C C . ALA B 1 565 ? -31.531 20.547 14.641 1 96.94 565 ALA B C 1
ATOM 12040 O O . ALA B 1 565 ? -31.219 19.375 14.922 1 96.94 565 ALA B O 1
ATOM 12041 N N . CYS B 1 566 ? -30.922 21.125 13.672 1 97.31 566 CYS B N 1
ATOM 12042 C CA . CYS B 1 566 ? -29.922 20.484 12.828 1 97.31 566 CYS B CA 1
ATOM 12043 C C . CYS B 1 566 ? -28.734 20.031 13.656 1 97.31 566 CYS B C 1
ATOM 12045 O O . CYS B 1 566 ? -28.203 18.938 13.438 1 97.31 566 CYS B O 1
ATOM 12047 N N . GLY B 1 567 ? -28.281 20.719 14.625 1 97.06 567 GLY B N 1
ATOM 12048 C CA . GLY B 1 567 ? -27.125 20.375 15.445 1 97.06 567 GLY B CA 1
ATOM 12049 C C . GLY B 1 567 ? -27.328 19.141 16.297 1 97.06 567 GLY B C 1
ATOM 12050 O O . GLY B 1 567 ? -26.641 18.125 16.125 1 97.06 567 GLY B O 1
ATOM 12051 N N . PRO B 1 568 ? -28.359 19.172 17.156 1 97.06 568 PRO B N 1
ATOM 12052 C CA . PRO B 1 568 ? -28.594 18.016 18.016 1 97.06 568 PRO B CA 1
ATOM 12053 C C . PRO B 1 568 ? -29 16.766 17.25 1 97.06 568 PRO B C 1
ATOM 12055 O O . PRO B 1 568 ? -28.641 15.641 17.625 1 97.06 568 PRO B O 1
ATOM 12058 N N . VAL B 1 569 ? -29.781 16.875 16.219 1 97.88 569 VAL B N 1
ATOM 12059 C CA . VAL B 1 569 ? -30.141 15.711 15.414 1 97.88 569 VAL B CA 1
ATOM 12060 C C . VAL B 1 569 ? -28.891 15.109 14.766 1 97.88 569 VAL B C 1
ATOM 12062 O O . VAL B 1 569 ? -28.734 13.891 14.742 1 97.88 569 VAL B O 1
ATOM 12065 N N . ALA B 1 570 ? -28.047 15.922 14.234 1 98.06 570 ALA B N 1
ATOM 12066 C CA . ALA B 1 570 ? -26.797 15.445 13.648 1 98.06 570 ALA B CA 1
ATOM 12067 C C . ALA B 1 570 ? -25.938 14.719 14.68 1 98.06 570 ALA B C 1
ATOM 12069 O O . ALA B 1 570 ? -25.359 13.672 14.391 1 98.06 570 ALA B O 1
ATOM 12070 N N . SER B 1 571 ? -25.812 15.266 15.852 1 97.44 571 SER B N 1
ATOM 12071 C CA . SER B 1 571 ? -25.031 14.633 16.922 1 97.44 571 SER B CA 1
ATOM 12072 C C . SER B 1 571 ? -25.641 13.289 17.312 1 97.44 571 SER B C 1
ATOM 12074 O O . SER B 1 571 ? -24.906 12.359 17.672 1 97.44 571 SER B O 1
ATOM 12076 N N . SER B 1 572 ? -26.953 13.195 17.312 1 97.5 572 SER B N 1
ATOM 12077 C CA . SER B 1 572 ? -27.609 11.93 17.625 1 97.5 572 SER B CA 1
ATOM 12078 C C . SER B 1 572 ? -27.312 10.883 16.547 1 97.5 572 SER B C 1
ATOM 12080 O O . SER B 1 572 ? -27.047 9.719 16.875 1 97.5 572 SER B O 1
ATOM 12082 N N . PHE B 1 573 ? -27.375 11.289 15.328 1 98.06 573 PHE B N 1
ATOM 12083 C CA . PHE B 1 573 ? -27.062 10.367 14.242 1 98.06 573 PHE B CA 1
ATOM 12084 C C . PHE B 1 573 ? -25.609 9.891 14.344 1 98.06 573 PHE B C 1
ATOM 12086 O O . PHE B 1 573 ? -25.328 8.703 14.148 1 98.06 573 PHE B O 1
ATOM 12093 N N . LEU B 1 574 ? -24.688 10.789 14.641 1 97.44 574 LEU B N 1
ATOM 12094 C CA . LEU B 1 574 ? -23.266 10.438 14.766 1 97.44 574 LEU B CA 1
ATOM 12095 C C . LEU B 1 574 ? -23.047 9.531 15.969 1 97.44 574 LEU B C 1
ATOM 12097 O O . LEU B 1 574 ? -22.234 8.602 15.906 1 97.44 574 LEU B O 1
ATOM 12101 N N . LEU B 1 575 ? -23.766 9.781 17 1 97.38 575 LEU B N 1
ATOM 12102 C CA . LEU B 1 575 ? -23.609 8.977 18.219 1 97.38 575 LEU B CA 1
ATOM 12103 C C . LEU B 1 575 ? -24.125 7.555 18 1 97.38 575 LEU B C 1
ATOM 12105 O O . LEU B 1 575 ? -23.453 6.586 18.359 1 97.38 575 LEU B O 1
ATOM 12109 N N . VAL B 1 576 ? -25.281 7.414 17.359 1 97.69 576 VAL B N 1
ATOM 12110 C CA . VAL B 1 576 ? -25.875 6.098 17.141 1 97.69 576 VAL B CA 1
ATOM 12111 C C . VAL B 1 576 ? -25.016 5.301 16.156 1 97.69 576 VAL B C 1
ATOM 12113 O O . VAL B 1 576 ? -24.719 4.129 16.406 1 97.69 576 VAL B O 1
ATOM 12116 N N . SER B 1 577 ? -24.688 5.938 15.078 1 97.31 577 SER B N 1
ATOM 12117 C CA . SER B 1 577 ? -23.844 5.254 14.102 1 97.31 577 SER B CA 1
ATOM 12118 C C . SER B 1 577 ? -22.469 4.934 14.688 1 97.31 577 SER B C 1
ATOM 12120 O O . SER B 1 577 ? -21.922 3.859 14.43 1 97.31 577 SER B O 1
ATOM 12122 N N . GLY B 1 578 ? -21.891 5.848 15.469 1 97.5 578 GLY B N 1
ATOM 12123 C CA . GLY B 1 578 ? -20.578 5.629 16.078 1 97.5 578 GLY B CA 1
ATOM 12124 C C . GLY B 1 578 ? -20.578 4.504 17.094 1 97.5 578 GLY B C 1
ATOM 12125 O O . GLY B 1 578 ? -19.688 3.65 17.078 1 97.5 578 GLY B O 1
ATOM 12126 N N . VAL B 1 579 ? -21.578 4.457 17.906 1 97.12 579 VAL B N 1
ATOM 12127 C CA . VAL B 1 579 ? -21.656 3.426 18.938 1 97.12 579 VAL B CA 1
ATOM 12128 C C . VAL B 1 579 ? -21.891 2.062 18.281 1 97.12 579 VAL B C 1
ATOM 12130 O O . VAL B 1 579 ? -21.312 1.062 18.703 1 97.12 579 VAL B O 1
ATOM 12133 N N . SER B 1 580 ? -22.688 2.002 17.266 1 96.06 580 SER B N 1
ATOM 12134 C CA . SER B 1 580 ? -22.938 0.755 16.547 1 96.06 580 SER B CA 1
ATOM 12135 C C . SER B 1 580 ? -21.656 0.241 15.883 1 96.06 580 SER B C 1
ATOM 12137 O O . SER B 1 580 ? -21.359 -0.951 15.953 1 96.06 580 SER B O 1
ATOM 12139 N N . ALA B 1 581 ? -20.938 1.111 15.234 1 96.5 581 ALA B N 1
ATOM 12140 C CA . ALA B 1 581 ? -19.703 0.722 14.562 1 96.5 581 ALA B CA 1
ATOM 12141 C C . ALA B 1 581 ? -18.641 0.292 15.578 1 96.5 581 ALA B C 1
ATOM 12143 O O . ALA B 1 581 ? -17.922 -0.685 15.359 1 96.5 581 ALA B O 1
ATOM 12144 N N . LEU B 1 582 ? -18.547 0.934 16.703 1 96.94 582 LEU B N 1
ATOM 12145 C CA . LEU B 1 582 ? -17.562 0.602 17.734 1 96.94 582 LEU B CA 1
ATOM 12146 C C . LEU B 1 582 ? -17.891 -0.735 18.391 1 96.94 582 LEU B C 1
ATOM 12148 O O . LEU B 1 582 ? -16.984 -1.524 18.672 1 96.94 582 LEU B O 1
ATOM 12152 N N . LEU B 1 583 ? -19.156 -0.944 18.609 1 94.88 583 LEU B N 1
ATOM 12153 C CA . LEU B 1 583 ? -19.562 -2.225 19.172 1 94.88 583 LEU B CA 1
ATOM 12154 C C . LEU B 1 583 ? -19.266 -3.367 18.203 1 94.88 583 LEU B C 1
ATOM 12156 O O . LEU B 1 583 ? -18.828 -4.441 18.625 1 94.88 583 LEU B O 1
ATOM 12160 N N . THR B 1 584 ? -19.5 -3.111 16.969 1 93.25 584 THR B N 1
ATOM 12161 C CA . THR B 1 584 ? -19.172 -4.121 15.961 1 93.25 584 THR B CA 1
ATOM 12162 C C . THR B 1 584 ? -17.688 -4.426 15.961 1 93.25 584 THR B C 1
ATOM 12164 O O . THR B 1 584 ? -17.281 -5.586 15.883 1 93.25 584 THR B O 1
ATOM 12167 N N . LEU B 1 585 ? -16.797 -3.463 16.031 1 95.19 585 LEU B N 1
ATOM 12168 C CA . LEU B 1 585 ? -15.352 -3.65 16.047 1 95.19 585 LEU B CA 1
ATOM 12169 C C . LEU B 1 585 ? -14.914 -4.426 17.281 1 95.19 585 LEU B C 1
ATOM 12171 O O . LEU B 1 585 ? -14.148 -5.383 17.172 1 95.19 585 LEU B O 1
ATOM 12175 N N . LEU B 1 586 ? -15.484 -4.098 18.469 1 94.75 586 LEU B N 1
ATOM 12176 C CA . LEU B 1 586 ? -15.07 -4.715 19.719 1 94.75 586 LEU B CA 1
ATOM 12177 C C . LEU B 1 586 ? -15.539 -6.168 19.797 1 94.75 586 LEU B C 1
ATOM 12179 O O . LEU B 1 586 ? -14.789 -7.043 20.219 1 94.75 586 LEU B O 1
ATOM 12183 N N . LEU B 1 587 ? -16.703 -6.395 19.328 1 91.88 587 LEU B N 1
ATOM 12184 C CA . LEU B 1 587 ? -17.234 -7.75 19.391 1 91.88 587 LEU B CA 1
ATOM 12185 C C . LEU B 1 587 ? -16.625 -8.633 18.297 1 91.88 587 LEU B C 1
ATOM 12187 O O . LEU B 1 587 ? -16.312 -9.805 18.547 1 91.88 587 LEU B O 1
ATOM 12191 N N . TYR B 1 588 ? -16.453 -8.156 17.109 1 91.88 588 TYR B N 1
ATOM 12192 C CA . TYR B 1 588 ? -15.906 -8.938 16 1 91.88 588 TYR B CA 1
ATOM 12193 C C . TYR B 1 588 ? -14.445 -9.297 16.266 1 91.88 588 TYR B C 1
ATOM 12195 O O . TYR B 1 588 ? -14.023 -10.43 16.016 1 91.88 588 TYR B O 1
ATOM 12203 N N . LYS B 1 589 ? -13.617 -8.398 16.812 1 92.56 589 LYS B N 1
ATOM 12204 C CA . LYS B 1 589 ? -12.195 -8.641 17.016 1 92.56 589 LYS B CA 1
ATOM 12205 C C . LYS B 1 589 ? -11.922 -9.25 18.391 1 92.56 589 LYS B C 1
ATOM 12207 O O . LYS B 1 589 ? -10.898 -9.898 18.594 1 92.56 589 LYS B O 1
ATOM 12212 N N . GLY B 1 590 ? -12.758 -9.148 19.25 1 90.06 590 GLY B N 1
ATOM 12213 C CA . GLY B 1 590 ? -12.477 -9.586 20.609 1 90.06 590 GLY B CA 1
ATOM 12214 C C . GLY B 1 590 ? -13.141 -10.906 20.969 1 90.06 590 GLY B C 1
ATOM 12215 O O . GLY B 1 590 ? -12.82 -11.516 21.984 1 90.06 590 GLY B O 1
ATOM 12216 N N . GLN B 1 591 ? -13.859 -11.516 20.156 1 87.31 591 GLN B N 1
ATOM 12217 C CA . GLN B 1 591 ? -14.617 -12.711 20.516 1 87.31 591 GLN B CA 1
ATOM 12218 C C . GLN B 1 591 ? -13.867 -13.984 20.125 1 87.31 591 GLN B C 1
ATOM 12220 O O . GLN B 1 591 ? -13.156 -14 19.109 1 87.31 591 GLN B O 1
ATOM 12225 N N . SER B 1 592 ? -14.078 -15.062 20.906 1 86.62 592 SER B N 1
ATOM 12226 C CA . SER B 1 592 ? -13.578 -16.391 20.578 1 86.62 592 SER B CA 1
ATOM 12227 C C . SER B 1 592 ? -14.695 -17.297 20.062 1 86.62 592 SER B C 1
ATOM 12229 O O . SER B 1 592 ? -14.477 -18.109 19.156 1 86.62 592 SER B O 1
ATOM 12231 N N . VAL B 1 593 ? -15.867 -17.047 20.641 1 87.12 593 VAL B N 1
ATOM 12232 C CA . VAL B 1 593 ? -17.062 -17.734 20.156 1 87.12 593 VAL B CA 1
ATOM 12233 C C . VAL B 1 593 ? -17.844 -16.797 19.234 1 87.12 593 VAL B C 1
ATOM 12235 O O . VAL B 1 593 ? -18.141 -15.656 19.609 1 87.12 593 VAL B O 1
ATOM 12238 N N . PRO B 1 594 ? -18.078 -17.203 18.062 1 88.12 594 PRO B N 1
ATOM 12239 C CA . PRO B 1 594 ? -18.688 -16.312 17.078 1 88.12 594 PRO B CA 1
ATOM 12240 C C . PRO B 1 594 ? -20.141 -15.953 17.406 1 88.12 594 PRO B C 1
ATOM 12242 O O . PRO B 1 594 ? -21.062 -16.672 17.016 1 88.12 594 PRO B O 1
ATOM 12245 N N . HIS B 1 595 ? -20.359 -14.812 18.047 1 83.5 595 HIS B N 1
ATOM 12246 C CA . HIS B 1 595 ? -21.703 -14.312 18.312 1 83.5 595 HIS B CA 1
ATOM 12247 C C . HIS B 1 595 ? -22.125 -13.297 17.25 1 83.5 595 HIS B C 1
ATOM 12249 O O . HIS B 1 595 ? -23.312 -13.156 16.969 1 83.5 595 HIS B O 1
ATOM 12255 N N . THR B 1 596 ? -21.109 -12.578 16.812 1 86.44 596 THR B N 1
ATOM 12256 C CA . THR B 1 596 ? -21.375 -11.578 15.781 1 86.44 596 THR B CA 1
ATOM 12257 C C . THR B 1 596 ? -20.312 -11.625 14.688 1 86.44 596 THR B C 1
ATOM 12259 O O . THR B 1 596 ? -19.141 -11.852 14.969 1 86.44 596 THR B O 1
ATOM 12262 N N . LEU B 1 597 ? -20.875 -11.555 13.43 1 90.25 597 LEU B N 1
ATOM 12263 C CA . LEU B 1 597 ? -19.969 -11.508 12.281 1 90.25 597 LEU B CA 1
ATOM 12264 C C . LEU B 1 597 ? -20 -10.133 11.633 1 90.25 597 LEU B C 1
ATOM 12266 O O . LEU B 1 597 ? -20.516 -9.172 12.203 1 90.25 597 LEU B O 1
ATOM 12270 N N . LEU B 1 598 ? -19.312 -9.945 10.555 1 90.06 598 LEU B N 1
ATOM 12271 C CA . LEU B 1 598 ? -19.266 -8.68 9.836 1 90.06 598 LEU B CA 1
ATOM 12272 C C . LEU B 1 598 ? -20.656 -8.258 9.383 1 90.06 598 LEU B C 1
ATOM 12274 O O . LEU B 1 598 ? -21.484 -9.102 9.047 1 90.06 598 LEU B O 1
ATOM 12278 N N . PRO B 1 599 ? -20.828 -7 9.484 1 90 599 PRO B N 1
ATOM 12279 C CA . PRO B 1 599 ? -22.156 -6.52 9.094 1 90 599 PRO B CA 1
ATOM 12280 C C . PRO B 1 599 ? -22.438 -6.715 7.605 1 90 599 PRO B C 1
ATOM 12282 O O . PRO B 1 599 ? -21.5 -6.781 6.797 1 90 599 PRO B O 1
ATOM 12285 N N . THR B 1 600 ? -23.734 -6.719 7.328 1 89.62 600 THR B N 1
ATOM 12286 C CA . THR B 1 600 ? -24.188 -6.879 5.949 1 89.62 600 THR B CA 1
ATOM 12287 C C . THR B 1 600 ? -24.031 -5.578 5.172 1 89.62 600 THR B C 1
ATOM 12289 O O . THR B 1 600 ? -23.75 -4.527 5.758 1 89.62 600 THR B O 1
ATOM 12292 N N . GLU B 1 601 ? -24.172 -5.645 3.902 1 88.94 601 GLU B N 1
ATOM 12293 C CA . GLU B 1 601 ? -24.047 -4.465 3.049 1 88.94 601 GLU B CA 1
ATOM 12294 C C . GLU B 1 601 ? -25.188 -3.475 3.322 1 88.94 601 GLU B C 1
ATOM 12296 O O . GLU B 1 601 ? -24.984 -2.26 3.232 1 88.94 601 GLU B O 1
ATOM 12301 N N . GLU B 1 602 ? -26.344 -3.957 3.684 1 90.44 602 GLU B N 1
ATOM 12302 C CA . GLU B 1 602 ? -27.453 -3.078 4 1 90.44 602 GLU B CA 1
ATOM 12303 C C . GLU B 1 602 ? -27.188 -2.27 5.266 1 90.44 602 GLU B C 1
ATOM 12305 O O . GLU B 1 602 ? -27.484 -1.076 5.324 1 90.44 602 GLU B O 1
ATOM 12310 N N . HIS B 1 603 ? -26.641 -2.959 6.215 1 92.19 603 HIS B N 1
ATOM 12311 C CA . HIS B 1 603 ? -26.297 -2.271 7.453 1 92.19 603 HIS B CA 1
ATOM 12312 C C . HIS B 1 603 ? -25.219 -1.217 7.219 1 92.19 603 HIS B C 1
ATOM 12314 O O . HIS B 1 603 ? -25.297 -0.117 7.77 1 92.19 603 HIS B O 1
ATOM 12320 N N . GLU B 1 604 ? -24.25 -1.536 6.395 1 93.12 604 GLU B N 1
ATOM 12321 C CA . GLU B 1 604 ? -23.172 -0.596 6.117 1 93.12 604 GLU B CA 1
ATOM 12322 C C . GLU B 1 604 ? -23.672 0.606 5.324 1 93.12 604 GLU B C 1
ATOM 12324 O O . GLU B 1 604 ? -23.203 1.729 5.527 1 93.12 604 GLU B O 1
ATOM 12329 N N . THR B 1 605 ? -24.625 0.412 4.488 1 94.62 605 THR B N 1
ATOM 12330 C CA . THR B 1 605 ? -25.203 1.524 3.742 1 94.62 605 THR B CA 1
ATOM 12331 C C . THR B 1 605 ? -26.016 2.43 4.66 1 94.62 605 THR B C 1
ATOM 12333 O O . THR B 1 605 ? -26.031 3.65 4.488 1 94.62 605 THR B O 1
ATOM 12336 N N . LEU B 1 606 ? -26.672 1.817 5.574 1 95.75 606 LEU B N 1
ATOM 12337 C CA . LEU B 1 606 ? -27.406 2.609 6.555 1 95.75 606 LEU B CA 1
ATOM 12338 C C . LEU B 1 606 ? -26.453 3.488 7.363 1 95.75 606 LEU B C 1
ATOM 12340 O O . LEU B 1 606 ? -26.734 4.672 7.566 1 95.75 606 LEU B O 1
ATOM 12344 N N . LEU B 1 607 ? -25.406 2.936 7.809 1 96.31 607 LEU B N 1
ATOM 12345 C CA . LEU B 1 607 ? -24.422 3.703 8.562 1 96.31 607 LEU B CA 1
ATOM 12346 C C . LEU B 1 607 ? -23.859 4.836 7.723 1 96.31 607 LEU B C 1
ATOM 12348 O O . LEU B 1 607 ? -23.688 5.961 8.211 1 96.31 607 LEU B O 1
ATOM 12352 N N . ARG B 1 608 ? -23.562 4.57 6.484 1 96.44 608 ARG B N 1
ATOM 12353 C CA . ARG B 1 608 ? -23.047 5.582 5.574 1 96.44 608 ARG B CA 1
ATOM 12354 C C . ARG B 1 608 ? -24.047 6.723 5.387 1 96.44 608 ARG B C 1
ATOM 12356 O O . ARG B 1 608 ? -23.672 7.895 5.453 1 96.44 608 ARG B O 1
ATOM 12363 N N . ASP B 1 609 ? -25.297 6.406 5.262 1 96.81 609 ASP B N 1
ATOM 12364 C CA . ASP B 1 609 ? -26.312 7.426 5.051 1 96.81 609 ASP B CA 1
ATOM 12365 C C . ASP B 1 609 ? -26.5 8.281 6.301 1 96.81 609 ASP B C 1
ATOM 12367 O O . ASP B 1 609 ? -26.734 9.484 6.207 1 96.81 609 ASP B O 1
ATOM 12371 N N . LEU B 1 610 ? -26.453 7.676 7.41 1 97.81 610 LEU B N 1
ATOM 12372 C CA . LEU B 1 610 ? -26.594 8.422 8.656 1 97.81 610 LEU B CA 1
ATOM 12373 C C . LEU B 1 610 ? -25.422 9.391 8.836 1 97.81 610 LEU B C 1
ATOM 12375 O O . LEU B 1 610 ? -25.625 10.531 9.258 1 97.81 610 LEU B O 1
ATOM 12379 N N . VAL B 1 611 ? -24.219 9 8.508 1 98 611 VAL B N 1
ATOM 12380 C CA . VAL B 1 611 ? -23.047 9.852 8.68 1 98 611 VAL B CA 1
ATOM 12381 C C . VAL B 1 611 ? -23.078 10.984 7.664 1 98 611 VAL B C 1
ATOM 12383 O O . VAL B 1 611 ? -22.734 12.125 7.988 1 98 611 VAL B O 1
ATOM 12386 N N . ILE B 1 612 ? -23.5 10.734 6.441 1 97.88 612 ILE B N 1
ATOM 12387 C CA . ILE B 1 612 ? -23.609 11.773 5.418 1 97.88 612 ILE B CA 1
ATOM 12388 C C . ILE B 1 612 ? -24.656 12.805 5.836 1 97.88 612 ILE B C 1
ATOM 12390 O O . ILE B 1 612 ? -24.438 14.008 5.711 1 97.88 612 ILE B O 1
ATOM 12394 N N . SER B 1 613 ? -25.75 12.273 6.387 1 97.69 613 SER B N 1
ATOM 12395 C CA . SER B 1 613 ? -26.781 13.18 6.875 1 97.69 613 SER B CA 1
ATOM 12396 C C . SER B 1 613 ? -26.281 14 8.062 1 97.69 613 SER B C 1
ATOM 12398 O O . SER B 1 613 ? -26.578 15.188 8.172 1 97.69 613 SER B O 1
ATOM 12400 N N . ALA B 1 614 ? -25.578 13.391 8.906 1 98.19 614 ALA B N 1
ATOM 12401 C CA . ALA B 1 614 ? -25.031 14.102 10.062 1 98.19 614 ALA B CA 1
ATOM 12402 C C . ALA B 1 614 ? -24.062 15.195 9.625 1 98.19 614 ALA B C 1
ATOM 12404 O O . ALA B 1 614 ? -24.094 16.312 10.148 1 98.19 614 ALA B O 1
ATOM 12405 N N . ALA B 1 615 ? -23.156 14.93 8.68 1 98.38 615 ALA B N 1
ATOM 12406 C CA . ALA B 1 615 ? -22.188 15.906 8.188 1 98.38 615 ALA B CA 1
ATOM 12407 C C . ALA B 1 615 ? -22.891 17.078 7.512 1 98.38 615 ALA B C 1
ATOM 12409 O O . ALA B 1 615 ? -22.484 18.234 7.676 1 98.38 615 ALA B O 1
ATOM 12410 N N . SER B 1 616 ? -23.984 16.797 6.801 1 98.12 616 SER B N 1
ATOM 12411 C CA . SER B 1 616 ? -24.719 17.859 6.125 1 98.12 616 SER B CA 1
ATOM 12412 C C . SER B 1 616 ? -25.453 18.75 7.125 1 98.12 616 SER B C 1
ATOM 12414 O O . SER B 1 616 ? -25.453 19.969 6.996 1 98.12 616 SER B O 1
ATOM 12416 N N . LEU B 1 617 ? -26.016 18.141 8.102 1 98.19 617 LEU B N 1
ATOM 12417 C CA . LEU B 1 617 ? -26.734 18.906 9.117 1 98.19 617 LEU B CA 1
ATOM 12418 C C . LEU B 1 617 ? -25.766 19.703 9.984 1 98.19 617 LEU B C 1
ATOM 12420 O O . LEU B 1 617 ? -26.062 20.828 10.391 1 98.19 617 LEU B O 1
ATOM 12424 N N . LYS B 1 618 ? -24.609 19.141 10.258 1 98.19 618 LYS B N 1
ATOM 12425 C CA . LYS B 1 618 ? -23.609 19.875 11.031 1 98.19 618 LYS B CA 1
ATOM 12426 C C . LYS B 1 618 ? -23.078 21.078 10.234 1 98.19 618 LYS B C 1
ATOM 12428 O O . LYS B 1 618 ? -22.734 22.109 10.812 1 98.19 618 LYS B O 1
ATOM 12433 N N . LEU B 1 619 ? -22.938 20.891 8.938 1 97.62 619 LEU B N 1
ATOM 12434 C CA . LEU B 1 619 ? -22.531 22.016 8.102 1 97.62 619 LEU B CA 1
ATOM 12435 C C . LEU B 1 619 ? -23.516 23.172 8.227 1 97.62 619 LEU B C 1
ATOM 12437 O O . LEU B 1 619 ? -23.109 24.328 8.344 1 97.62 619 LEU B O 1
ATOM 12441 N N . VAL B 1 620 ? -24.797 22.906 8.289 1 97.69 620 VAL B N 1
ATOM 12442 C CA . VAL B 1 620 ? -25.812 23.938 8.453 1 97.69 620 VAL B CA 1
ATOM 12443 C C . VAL B 1 620 ? -25.688 24.578 9.836 1 97.69 620 VAL B C 1
ATOM 12445 O O . VAL B 1 620 ? -25.828 25.797 9.977 1 97.69 620 VAL B O 1
ATOM 12448 N N . GLU B 1 621 ? -25.406 23.734 10.766 1 97.44 621 GLU B N 1
ATOM 12449 C CA . GLU B 1 621 ? -25.234 24.25 12.117 1 97.44 621 GLU B CA 1
ATOM 12450 C C . GLU B 1 621 ? -24.078 25.234 12.195 1 97.44 621 GLU B C 1
ATOM 12452 O O . GLU B 1 621 ? -24.188 26.281 12.805 1 97.44 621 GLU B O 1
ATOM 12457 N N . VAL B 1 622 ? -22.953 24.922 11.578 1 97.38 622 VAL B N 1
ATOM 12458 C CA . VAL B 1 622 ? -21.766 25.75 11.648 1 97.38 622 VAL B CA 1
ATOM 12459 C C . VAL B 1 622 ? -21.984 27.031 10.844 1 97.38 622 VAL B C 1
ATOM 12461 O O . VAL B 1 622 ? -21.531 28.109 11.25 1 97.38 622 VAL B O 1
ATOM 12464 N N . LEU B 1 623 ? -22.703 26.969 9.727 1 96.5 623 LEU B N 1
ATOM 12465 C CA . LEU B 1 623 ? -23.016 28.172 8.953 1 96.5 623 LEU B CA 1
ATOM 12466 C C . LEU B 1 623 ? -23.953 29.094 9.734 1 96.5 623 LEU B C 1
ATOM 12468 O O . LEU B 1 623 ? -23.797 30.312 9.688 1 96.5 623 LEU B O 1
ATOM 12472 N N . HIS B 1 624 ? -24.859 28.438 10.438 1 95.62 624 HIS B N 1
ATOM 12473 C CA . HIS B 1 624 ? -25.75 29.219 11.305 1 95.62 624 HIS B CA 1
ATOM 12474 C C . HIS B 1 624 ? -24.969 29.875 12.445 1 95.62 624 HIS B C 1
ATOM 12476 O O . HIS B 1 624 ? -25.234 31.016 12.812 1 95.62 624 HIS B O 1
ATOM 12482 N N . LEU B 1 625 ? -24.047 29.109 12.984 1 95.5 625 LEU B N 1
ATOM 12483 C CA . LEU B 1 625 ? -23.188 29.656 14.031 1 95.5 625 LEU B CA 1
ATOM 12484 C C . LEU B 1 625 ? -22.391 30.844 13.523 1 95.5 625 LEU B C 1
ATOM 12486 O O . LEU B 1 625 ? -22.297 31.875 14.211 1 95.5 625 LEU B O 1
ATOM 12490 N N . LEU B 1 626 ? -21.797 30.781 12.328 1 95.88 626 LEU B N 1
ATOM 12491 C CA . LEU B 1 626 ? -21.047 31.875 11.727 1 95.88 626 LEU B CA 1
ATOM 12492 C C . LEU B 1 626 ? -21.938 33.094 11.508 1 95.88 626 LEU B C 1
ATOM 12494 O O . LEU B 1 626 ? -21.531 34.219 11.773 1 95.88 626 LEU B O 1
ATOM 12498 N N . TRP B 1 627 ? -23.141 32.812 11.109 1 94.31 627 TRP B N 1
ATOM 12499 C CA . TRP B 1 627 ? -24.078 33.906 10.852 1 94.31 627 TRP B CA 1
ATOM 12500 C C . TRP B 1 627 ? -24.469 34.594 12.148 1 94.31 627 TRP B C 1
ATOM 12502 O O . TRP B 1 627 ? -24.516 35.844 12.195 1 94.31 627 TRP B O 1
ATOM 12512 N N . MET B 1 628 ? -24.656 33.906 13.18 1 93.06 628 MET B N 1
ATOM 12513 C CA . MET B 1 628 ? -25.062 34.5 14.461 1 93.06 628 MET B CA 1
ATOM 12514 C C . MET B 1 628 ? -23.906 35.25 15.094 1 93.06 628 MET B C 1
ATOM 12516 O O . MET B 1 628 ? -24.109 36.344 15.664 1 93.06 628 MET B O 1
ATOM 12520 N N . GLN B 1 629 ? -22.688 34.781 14.961 1 94.25 629 GLN B N 1
ATOM 12521 C CA . GLN B 1 629 ? -21.547 35.406 15.609 1 94.25 629 GLN B CA 1
ATOM 12522 C C . GLN B 1 629 ? -21.109 36.656 14.859 1 94.25 629 GLN B C 1
ATOM 12524 O O . GLN B 1 629 ? -20.484 37.562 15.438 1 94.25 629 GLN B O 1
ATOM 12529 N N . THR B 1 630 ? -21.422 36.719 13.57 1 93.56 630 THR B N 1
ATOM 12530 C CA . THR B 1 630 ? -20.984 37.875 12.781 1 93.56 630 THR B CA 1
ATOM 12531 C C . THR B 1 630 ? -22.031 39 12.828 1 93.56 630 THR B C 1
ATOM 12533 O O . THR B 1 630 ? -21.828 40.094 12.289 1 93.56 630 THR B O 1
ATOM 12536 N N . LYS B 1 631 ? -23.141 38.812 13.586 1 92.5 631 LYS B N 1
ATOM 12537 C CA . LYS B 1 631 ? -24.172 39.844 13.688 1 92.5 631 LYS B CA 1
ATOM 12538 C C . LYS B 1 631 ? -24.312 40.344 15.117 1 92.5 631 LYS B C 1
ATOM 12540 O O . LYS B 1 631 ? -25.203 41.156 15.414 1 92.5 631 LYS B O 1
ATOM 12545 N N . VAL B 1 632 ? -23.406 40.031 15.891 1 94.25 632 VAL B N 1
ATOM 12546 C CA . VAL B 1 632 ? -23.438 40.469 17.281 1 94.25 632 VAL B CA 1
ATOM 12547 C C . VAL B 1 632 ? -23.125 41.938 17.391 1 94.25 632 VAL B C 1
ATOM 12549 O O . VAL B 1 632 ? -22.266 42.469 16.656 1 94.25 632 VAL B O 1
ATOM 12552 N N . ASP B 1 633 ? -23.891 42.688 18.203 1 93.94 633 ASP B N 1
ATOM 12553 C CA . ASP B 1 633 ? -23.609 44.094 18.484 1 93.94 633 ASP B CA 1
ATOM 12554 C C . ASP B 1 633 ? -22.625 44.25 19.625 1 93.94 633 ASP B C 1
ATOM 12556 O O . ASP B 1 633 ? -22.797 43.656 20.688 1 93.94 633 ASP B O 1
ATOM 12560 N N . LEU B 1 634 ? -21.609 44.906 19.328 1 94.69 634 LEU B N 1
ATOM 12561 C CA . LEU B 1 634 ? -20.516 45.094 20.281 1 94.69 634 LEU B CA 1
ATOM 12562 C C . LEU B 1 634 ? -20.234 46.594 20.469 1 94.69 634 LEU B C 1
ATOM 12564 O O . LEU B 1 634 ? -20.25 47.344 19.5 1 94.69 634 LEU B O 1
ATOM 12568 N N . PHE B 1 635 ? -20.109 47.062 21.734 1 95.25 635 PHE B N 1
ATOM 12569 C CA . PHE B 1 635 ? -19.734 48.406 22.031 1 95.25 635 PHE B CA 1
ATOM 12570 C C . PHE B 1 635 ? -18.688 48.469 23.141 1 95.25 635 PHE B C 1
ATOM 12572 O O . PHE B 1 635 ? -18.812 47.75 24.156 1 95.25 635 PHE B O 1
ATOM 12579 N N . PHE B 1 636 ? -17.625 49.219 22.953 1 96.19 636 PHE B N 1
ATOM 12580 C CA . PHE B 1 636 ? -16.594 49.438 23.953 1 96.19 636 PHE B CA 1
ATOM 12581 C C . PHE B 1 636 ? -16.844 50.719 24.75 1 96.19 636 PHE B C 1
ATOM 12583 O O . PHE B 1 636 ? -16.75 51.812 24.203 1 96.19 636 PHE B O 1
ATOM 12590 N N . MET B 1 637 ? -17.078 50.562 26.031 1 95.31 637 MET B N 1
ATOM 12591 C CA . MET B 1 637 ? -17.406 51.688 26.922 1 95.31 637 MET B CA 1
ATOM 12592 C C . MET B 1 637 ? -16.156 52.219 27.609 1 95.31 637 MET B C 1
ATOM 12594 O O . MET B 1 637 ? -15.477 51.469 28.312 1 95.31 637 MET B O 1
ATOM 12598 N N . ASP B 1 638 ? -15.914 53.469 27.438 1 94.38 638 ASP B N 1
ATOM 12599 C CA . ASP B 1 638 ? -14.766 54.125 28.062 1 94.38 638 ASP B CA 1
ATOM 12600 C C . ASP B 1 638 ? -15.164 54.844 29.359 1 94.38 638 ASP B C 1
ATOM 12602 O O . ASP B 1 638 ? -15.977 55.781 29.328 1 94.38 638 ASP B O 1
ATOM 12606 N N . TRP B 1 639 ? -14.609 54.562 30.531 1 93.5 639 TRP B N 1
ATOM 12607 C CA . TRP B 1 639 ? -14.938 55.125 31.828 1 93.5 639 TRP B CA 1
ATOM 12608 C C . TRP B 1 639 ? -14.086 56.375 32.125 1 93.5 639 TRP B C 1
ATOM 12610 O O . TRP B 1 639 ? -14.289 57.031 33.125 1 93.5 639 TRP B O 1
ATOM 12620 N N . GLU B 1 640 ? -13.125 56.656 31.203 1 91.12 640 GLU B N 1
ATOM 12621 C CA . GLU B 1 640 ? -12.195 57.75 31.484 1 91.12 640 GLU B CA 1
ATOM 12622 C C . GLU B 1 640 ? -12.898 59.094 31.391 1 91.12 640 GLU B C 1
ATOM 12624 O O . GLU B 1 640 ? -13.672 59.344 30.469 1 91.12 640 GLU B O 1
ATOM 12629 N N . ARG B 1 641 ? -12.672 60.031 32.406 1 83.25 641 ARG B N 1
ATOM 12630 C CA . ARG B 1 641 ? -13.25 61.375 32.469 1 83.25 641 ARG B CA 1
ATOM 12631 C C . ARG B 1 641 ? -12.227 62.406 32.031 1 83.25 641 ARG B C 1
ATOM 12633 O O . ARG B 1 641 ? -11.031 62.25 32.281 1 83.25 641 ARG B O 1
ATOM 12640 N N . PRO B 1 642 ? -12.719 63.375 31.203 1 80.5 642 PRO B N 1
ATOM 12641 C CA . PRO B 1 642 ? -11.789 64.438 30.812 1 80.5 642 PRO B CA 1
ATOM 12642 C C . PRO B 1 642 ? -11.242 65.188 32 1 80.5 642 PRO B C 1
ATOM 12644 O O . PRO B 1 642 ? -11.969 65.438 32.969 1 80.5 642 PRO B O 1
ATOM 12647 N N . LYS B 1 643 ? -9.898 65.375 32.094 1 67.94 643 LYS B N 1
ATOM 12648 C CA . LYS B 1 643 ? -9.266 66.125 33.188 1 67.94 643 LYS B CA 1
ATOM 12649 C C . LYS B 1 643 ? -9.594 67.625 33.094 1 67.94 643 LYS B C 1
ATOM 12651 O O . LYS B 1 643 ? -9.523 68.188 32.031 1 67.94 643 LYS B O 1
ATOM 12656 N N . VAL B 1 644 ? -10.508 68.125 33.938 1 60.19 644 VAL B N 1
ATOM 12657 C CA . VAL B 1 644 ? -10.969 69.5 34 1 60.19 644 VAL B CA 1
ATOM 12658 C C . VAL B 1 644 ? -9.773 70.438 34.25 1 60.19 644 VAL B C 1
ATOM 12660 O O . VAL B 1 644 ? -8.945 70.188 35.125 1 60.19 644 VAL B O 1
ATOM 12663 N N . ALA B 1 645 ? -9.445 71.25 33.156 1 55.12 645 ALA B N 1
ATOM 12664 C CA . ALA B 1 645 ? -8.484 72.375 33.375 1 55.12 645 ALA B CA 1
ATOM 12665 C C . ALA B 1 645 ? -8.906 73.25 34.531 1 55.12 645 ALA B C 1
ATOM 12667 O O . ALA B 1 645 ? -10.094 73.438 34.781 1 55.12 645 ALA B O 1
ATOM 12668 N N . PRO B 1 646 ? -8.023 73.375 35.438 1 51.12 646 PRO B N 1
ATOM 12669 C CA . PRO B 1 646 ? -8.406 74.312 36.531 1 51.12 646 PRO B CA 1
ATOM 12670 C C . PRO B 1 646 ? -9.109 75.562 36 1 51.12 646 PRO B C 1
ATOM 12672 O O . PRO B 1 646 ? -8.836 76 34.875 1 51.12 646 PRO B O 1
ATOM 12675 N N . SER B 1 647 ? -10.32 75.812 36.469 1 49.88 647 SER B N 1
ATOM 12676 C CA . SER B 1 647 ? -11.133 77 36.125 1 49.88 647 SER B CA 1
ATOM 12677 C C . SER B 1 647 ? -10.266 78.25 35.906 1 49.88 647 SER B C 1
ATOM 12679 O O . SER B 1 647 ? -9.492 78.625 36.781 1 49.88 647 SER B O 1
ATOM 12681 N N . PRO B 1 648 ? -10.148 78.688 34.625 1 51.72 648 PRO B N 1
ATOM 12682 C CA . PRO B 1 648 ? -9.43 79.938 34.531 1 51.72 648 PRO B CA 1
ATOM 12683 C C . PRO B 1 648 ? -9.984 81 35.438 1 51.72 648 PRO B C 1
ATOM 12685 O O . PRO B 1 648 ? -11.133 80.938 35.875 1 51.72 648 PRO B O 1
ATOM 12688 N N . PRO B 1 649 ? -9.25 81.938 36 1 50.34 649 PRO B N 1
ATOM 12689 C CA . PRO B 1 649 ? -9.852 83.062 36.719 1 50.34 649 PRO B CA 1
ATOM 12690 C C . PRO B 1 649 ? -11.008 83.688 35.969 1 50.34 649 PRO B C 1
ATOM 12692 O O . PRO B 1 649 ? -11.102 83.562 34.719 1 50.34 649 PRO B O 1
ATOM 12695 N N . PRO B 1 650 ? -11.906 84.438 36.562 1 50.41 650 PRO B N 1
ATOM 12696 C CA . PRO B 1 650 ? -13.016 85.188 35.969 1 50.41 650 PRO B CA 1
ATOM 12697 C C . PRO B 1 650 ? -12.562 86.125 34.875 1 50.41 650 PRO B C 1
ATOM 12699 O O . PRO B 1 650 ? -11.633 86.938 35.062 1 50.41 650 PRO B O 1
ATOM 12702 N N . GLY B 1 651 ? -12.859 86 33.469 1 53.16 651 GLY B N 1
ATOM 12703 C CA . GLY B 1 651 ? -12.688 86.75 32.25 1 53.16 651 GLY B CA 1
ATOM 12704 C C . GLY B 1 651 ? -12.031 86 31.141 1 53.16 651 GLY B C 1
ATOM 12705 O O . GLY B 1 651 ? -11.82 86.5 30.047 1 53.16 651 GLY B O 1
ATOM 12706 N N . SER B 1 652 ? -11.109 85.062 31.469 1 49.38 652 SER B N 1
ATOM 12707 C CA . SER B 1 652 ? -10.383 84.438 30.359 1 49.38 652 SER B CA 1
ATOM 12708 C C . SER B 1 652 ? -11.203 83.312 29.734 1 49.38 652 SER B C 1
ATOM 12710 O O . SER B 1 652 ? -12.016 82.688 30.406 1 49.38 652 SER B O 1
ATOM 12712 N N . PRO B 1 653 ? -11.219 83.188 28.406 1 53.19 653 PRO B N 1
ATOM 12713 C CA . PRO B 1 653 ? -12 82.188 27.672 1 53.19 653 PRO B CA 1
ATOM 12714 C C . PRO B 1 653 ? -11.75 80.75 28.156 1 53.19 653 PRO B C 1
ATOM 12716 O O . PRO B 1 653 ? -10.648 80.5 28.625 1 53.19 653 PRO B O 1
ATOM 12719 N N . PRO B 1 654 ? -12.742 80 28.453 1 51.41 654 PRO B N 1
ATOM 12720 C CA . PRO B 1 654 ? -12.68 78.625 28.969 1 51.41 654 PRO B CA 1
ATOM 12721 C C . PRO B 1 654 ? -11.727 77.688 28.172 1 51.41 654 PRO B C 1
ATOM 12723 O O . PRO B 1 654 ? -11.727 77.75 26.938 1 51.41 654 PRO B O 1
ATOM 12726 N N . THR B 1 655 ? -10.68 77.375 28.719 1 52.06 655 THR B N 1
ATOM 12727 C CA . THR B 1 655 ? -9.75 76.438 28.078 1 52.06 655 THR B CA 1
ATOM 12728 C C . THR B 1 655 ? -10.461 75.125 27.703 1 52.06 655 THR B C 1
ATOM 12730 O O . THR B 1 655 ? -11.266 74.625 28.469 1 52.06 655 THR B O 1
ATOM 12733 N N . PRO B 1 656 ? -10.477 74.75 26.453 1 55.41 656 PRO B N 1
ATOM 12734 C CA . PRO B 1 656 ? -11.141 73.562 26 1 55.41 656 PRO B CA 1
ATOM 12735 C C . PRO B 1 656 ? -10.734 72.312 26.812 1 55.41 656 PRO B C 1
ATOM 12737 O O . PRO B 1 656 ? -9.586 72.188 27.25 1 55.41 656 PRO B O 1
ATOM 12740 N N . PRO B 1 657 ? -11.688 71.625 27.422 1 56.34 657 PRO B N 1
ATOM 12741 C CA . PRO B 1 657 ? -11.43 70.438 28.219 1 56.34 657 PRO B CA 1
ATOM 12742 C C . PRO B 1 657 ? -10.43 69.438 27.562 1 56.34 657 PRO B C 1
ATOM 12744 O O . PRO B 1 657 ? -10.328 69.438 26.328 1 56.34 657 PRO B O 1
ATOM 12747 N N . SER B 1 658 ? -9.508 68.938 28.453 1 67 658 SER B N 1
ATOM 12748 C CA . SER B 1 658 ? -8.5 67.938 28 1 67 658 SER B CA 1
ATOM 12749 C C . SER B 1 658 ? -9.148 66.75 27.312 1 67 658 SER B C 1
ATOM 12751 O O . SER B 1 658 ? -10.164 66.25 27.797 1 67 658 SER B O 1
ATOM 12753 N N . ARG B 1 659 ? -8.75 66.375 26.125 1 78.94 659 ARG B N 1
ATOM 12754 C CA . ARG B 1 659 ? -9.328 65.312 25.297 1 78.94 659 ARG B CA 1
ATOM 12755 C C . ARG B 1 659 ? -8.82 63.969 25.719 1 78.94 659 ARG B C 1
ATOM 12757 O O . ARG B 1 659 ? -7.676 63.812 26.156 1 78.94 659 ARG B O 1
ATOM 12764 N N . VAL B 1 660 ? -9.742 62.969 25.938 1 86.88 660 VAL B N 1
ATOM 12765 C CA . VAL B 1 660 ? -9.422 61.594 26.297 1 86.88 660 VAL B CA 1
ATOM 12766 C C . VAL B 1 660 ? -8.82 60.875 25.094 1 86.88 660 VAL B C 1
ATOM 12768 O O . VAL B 1 660 ? -9.352 60.969 23.984 1 86.88 660 VAL B O 1
ATOM 12771 N N . SER B 1 661 ? -7.707 60.188 25.344 1 89.38 661 SER B N 1
ATOM 12772 C CA . SER B 1 661 ? -7.02 59.438 24.281 1 89.38 661 SER B CA 1
ATOM 12773 C C . SER B 1 661 ? -7.824 58.219 23.844 1 89.38 661 SER B C 1
ATOM 12775 O O . SER B 1 661 ? -8.352 57.5 24.688 1 89.38 661 SER B O 1
ATOM 12777 N N . ILE B 1 662 ? -7.965 57.906 22.547 1 90.56 662 ILE B N 1
ATOM 12778 C CA . ILE B 1 662 ? -8.766 56.812 21.984 1 90.56 662 ILE B CA 1
ATOM 12779 C C . ILE B 1 662 ? -7.914 55.562 21.844 1 90.56 662 ILE B C 1
ATOM 12781 O O . ILE B 1 662 ? -8.438 54.469 21.609 1 90.56 662 ILE B O 1
ATOM 12785 N N . TRP B 1 663 ? -6.625 55.594 22.094 1 92 663 TRP B N 1
ATOM 12786 C CA . TRP B 1 663 ? -5.703 54.5 21.812 1 92 663 TRP B CA 1
ATOM 12787 C C . TRP B 1 663 ? -5.973 53.312 22.734 1 92 663 TRP B C 1
ATOM 12789 O O . TRP B 1 663 ? -5.723 52.156 22.359 1 92 663 TRP B O 1
ATOM 12799 N N . ARG B 1 664 ? -6.496 53.5 23.953 1 93.81 664 ARG B N 1
ATOM 12800 C CA . ARG B 1 664 ? -6.895 52.406 24.828 1 93.81 664 ARG B CA 1
ATOM 12801 C C . ARG B 1 664 ? -8 51.562 24.203 1 93.81 664 ARG B C 1
ATOM 12803 O O . ARG B 1 664 ? -7.941 50.344 24.203 1 93.81 664 ARG B O 1
ATOM 12810 N N . THR B 1 665 ? -8.969 52.219 23.594 1 93.62 665 THR B N 1
ATOM 12811 C CA . THR B 1 665 ? -10.086 51.562 22.953 1 93.62 665 THR B CA 1
ATOM 12812 C C . THR B 1 665 ? -9.602 50.812 21.703 1 93.62 665 THR B C 1
ATOM 12814 O O . THR B 1 665 ? -10.086 49.719 21.406 1 93.62 665 THR B O 1
ATOM 12817 N N . TYR B 1 666 ? -8.648 51.375 20.984 1 93.56 666 TYR B N 1
ATOM 12818 C CA . TYR B 1 666 ? -8.125 50.719 19.797 1 93.56 666 TYR B CA 1
ATOM 12819 C C . TYR B 1 666 ? -7.363 49.469 20.172 1 93.56 666 TYR B C 1
ATOM 12821 O O . TYR B 1 666 ? -7.438 48.469 19.453 1 93.56 666 TYR B O 1
ATOM 12829 N N . LEU B 1 667 ? -6.613 49.438 21.25 1 93.94 667 LEU B N 1
ATOM 12830 C CA . LEU B 1 667 ? -5.883 48.25 21.688 1 93.94 667 LEU B CA 1
ATOM 12831 C C . LEU B 1 667 ? -6.848 47.156 22.078 1 93.94 667 LEU B C 1
ATOM 12833 O O . LEU B 1 667 ? -6.652 46 21.703 1 93.94 667 LEU B O 1
ATOM 12837 N N . VAL B 1 668 ? -7.875 47.469 22.844 1 94.81 668 VAL B N 1
ATOM 12838 C CA . VAL B 1 668 ? -8.852 46.469 23.281 1 94.81 668 VAL B CA 1
ATOM 12839 C C . VAL B 1 668 ? -9.609 45.938 22.062 1 94.81 668 VAL B C 1
ATOM 12841 O O . VAL B 1 668 ? -9.867 44.719 21.984 1 94.81 668 VAL B O 1
ATOM 12844 N N . ALA B 1 669 ? -10.008 46.812 21.125 1 94.81 669 ALA B N 1
ATOM 12845 C CA . ALA B 1 669 ? -10.703 46.375 19.906 1 94.81 669 ALA B CA 1
ATOM 12846 C C . ALA B 1 669 ? -9.82 45.469 19.078 1 94.81 669 ALA B C 1
ATOM 12848 O O . ALA B 1 669 ? -10.305 44.469 18.5 1 94.81 669 ALA B O 1
ATOM 12849 N N . ASN B 1 670 ? -8.57 45.781 18.969 1 93.19 670 ASN B N 1
ATOM 12850 C CA . ASN B 1 670 ? -7.637 44.938 18.219 1 93.19 670 ASN B CA 1
ATOM 12851 C C . ASN B 1 670 ? -7.461 43.562 18.859 1 93.19 670 ASN B C 1
ATOM 12853 O O . ASN B 1 670 ? -7.363 42.562 18.156 1 93.19 670 ASN B O 1
ATOM 12857 N N . GLU B 1 671 ? -7.363 43.5 20.156 1 93.75 671 GLU B N 1
ATOM 12858 C CA . GLU B 1 671 ? -7.25 42.219 20.844 1 93.75 671 GLU B CA 1
ATOM 12859 C C . GLU B 1 671 ? -8.523 41.375 20.688 1 93.75 671 GLU B C 1
ATOM 12861 O O . GLU B 1 671 ? -8.469 40.156 20.547 1 93.75 671 GLU B O 1
ATOM 12866 N N . TRP B 1 672 ? -9.695 42.031 20.766 1 94.25 672 TRP B N 1
ATOM 12867 C CA . TRP B 1 672 ? -10.945 41.344 20.5 1 94.25 672 TRP B CA 1
ATOM 12868 C C . TRP B 1 672 ? -10.953 40.719 19.109 1 94.25 672 TRP B C 1
ATOM 12870 O O . TRP B 1 672 ? -11.375 39.594 18.922 1 94.25 672 TRP B O 1
ATOM 12880 N N . ASN B 1 673 ? -10.484 41.5 18.125 1 92.75 673 ASN B N 1
ATOM 12881 C CA . ASN B 1 673 ? -10.422 41.031 16.75 1 92.75 673 ASN B CA 1
ATOM 12882 C C . ASN B 1 673 ? -9.508 39.812 16.625 1 92.75 673 ASN B C 1
ATOM 12884 O O . ASN B 1 673 ? -9.766 38.938 15.812 1 92.75 673 ASN B O 1
ATOM 12888 N N . GLU B 1 674 ? -8.5 39.75 17.359 1 90.38 674 GLU B N 1
ATOM 12889 C CA . GLU B 1 674 ? -7.555 38.625 17.281 1 90.38 674 GLU B CA 1
ATOM 12890 C C . GLU B 1 674 ? -8.133 37.375 17.922 1 90.38 674 GLU B C 1
ATOM 12892 O O . GLU B 1 674 ? -7.926 36.25 17.422 1 90.38 674 GLU B O 1
ATOM 12897 N N . ILE B 1 675 ? -8.883 37.438 18.969 1 91.88 675 ILE B N 1
ATOM 12898 C CA . ILE B 1 675 ? -9.32 36.281 19.719 1 91.88 675 ILE B CA 1
ATOM 12899 C C . ILE B 1 675 ? -10.633 35.75 19.156 1 91.88 675 ILE B C 1
ATOM 12901 O O . ILE B 1 675 ? -11.055 34.625 19.469 1 91.88 675 ILE B O 1
ATOM 12905 N N . GLN B 1 676 ? -11.344 36.531 18.375 1 92.25 676 GLN B N 1
ATOM 12906 C CA . GLN B 1 676 ? -12.68 36.125 17.938 1 92.25 676 GLN B CA 1
ATOM 12907 C C . GLN B 1 676 ? -12.656 34.844 17.141 1 92.25 676 GLN B C 1
ATOM 12909 O O . GLN B 1 676 ? -13.578 34.031 17.219 1 92.25 676 GLN B O 1
ATOM 12914 N N . ALA B 1 677 ? -11.633 34.562 16.312 1 91.81 677 ALA B N 1
ATOM 12915 C CA . ALA B 1 677 ? -11.594 33.375 15.461 1 91.81 677 ALA B CA 1
ATOM 12916 C C . ALA B 1 677 ? -10.648 32.344 16.031 1 91.81 677 ALA B C 1
ATOM 12918 O O . ALA B 1 677 ? -10.383 31.312 15.383 1 91.81 677 ALA B O 1
ATOM 12919 N N . THR B 1 678 ? -10.141 32.469 17.219 1 90 678 THR B N 1
ATOM 12920 C CA . THR B 1 678 ? -9.211 31.516 17.812 1 90 678 THR B CA 1
ATOM 12921 C C . THR B 1 678 ? -9.961 30.359 18.453 1 90 678 THR B C 1
ATOM 12923 O O . THR B 1 678 ? -10.953 30.578 19.156 1 90 678 THR B O 1
ATOM 12926 N N . ARG B 1 679 ? -9.578 29.172 18.141 1 91.88 679 ARG B N 1
ATOM 12927 C CA . ARG B 1 679 ? -10.172 27.969 18.703 1 91.88 679 ARG B CA 1
ATOM 12928 C C . ARG B 1 679 ? -9.422 27.516 19.953 1 91.88 679 ARG B C 1
ATOM 12930 O O . ARG B 1 679 ? -8.289 27.938 20.188 1 91.88 679 ARG B O 1
ATOM 12937 N N . ARG B 1 680 ? -10.078 26.781 20.703 1 91 680 ARG B N 1
ATOM 12938 C CA . ARG B 1 680 ? -9.453 26.281 21.922 1 91 680 ARG B CA 1
ATOM 12939 C C . ARG B 1 680 ? -8.391 25.234 21.594 1 91 680 ARG B C 1
ATOM 12941 O O . ARG B 1 680 ? -7.336 25.188 22.234 1 91 680 ARG B O 1
ATOM 12948 N N . THR B 1 681 ? -8.688 24.359 20.625 1 92.38 681 THR B N 1
ATOM 12949 C CA . THR B 1 681 ? -7.75 23.312 20.203 1 92.38 681 THR B CA 1
ATOM 12950 C C . THR B 1 681 ? -7.25 23.578 18.781 1 92.38 681 THR B C 1
ATOM 12952 O O . THR B 1 681 ? -7.836 24.391 18.062 1 92.38 681 THR B O 1
ATOM 12955 N N . SER B 1 682 ? -6.027 23 18.5 1 91.75 682 SER B N 1
ATOM 12956 C CA . SER B 1 682 ? -5.457 23.156 17.156 1 91.75 682 SER B CA 1
ATOM 12957 C C . SER B 1 682 ? -5.895 22.016 16.234 1 91.75 682 SER B C 1
ATOM 12959 O O . SER B 1 682 ? -5.625 20.844 16.516 1 91.75 682 SER B O 1
ATOM 12961 N N . VAL B 1 683 ? -6.559 22.406 15.156 1 93.19 683 VAL B N 1
ATOM 12962 C CA . VAL B 1 683 ? -7.031 21.422 14.188 1 93.19 683 VAL B CA 1
ATOM 12963 C C . VAL B 1 683 ? -5.84 20.75 13.5 1 93.19 683 VAL B C 1
ATOM 12965 O O . VAL B 1 683 ? -5.883 19.562 13.18 1 93.19 683 VAL B O 1
ATOM 12968 N N . THR B 1 684 ? -4.734 21.531 13.297 1 90.5 684 THR B N 1
ATOM 12969 C CA . THR B 1 684 ? -3.549 21.016 12.625 1 90.5 684 THR B CA 1
ATOM 12970 C C . THR B 1 684 ? -2.891 19.906 13.453 1 90.5 684 THR B C 1
ATOM 12972 O O . THR B 1 684 ? -2.547 18.844 12.93 1 90.5 684 THR B O 1
ATOM 12975 N N . VAL B 1 685 ? -2.77 20.094 14.711 1 91.69 685 VAL B N 1
ATOM 12976 C CA . VAL B 1 685 ? -2.158 19.094 15.578 1 91.69 685 VAL B CA 1
ATOM 12977 C C . VAL B 1 685 ? -3.061 17.875 15.664 1 91.69 685 VAL B C 1
ATOM 12979 O O . VAL B 1 685 ? -2.578 16.734 15.664 1 91.69 685 VAL B O 1
ATOM 12982 N N . GL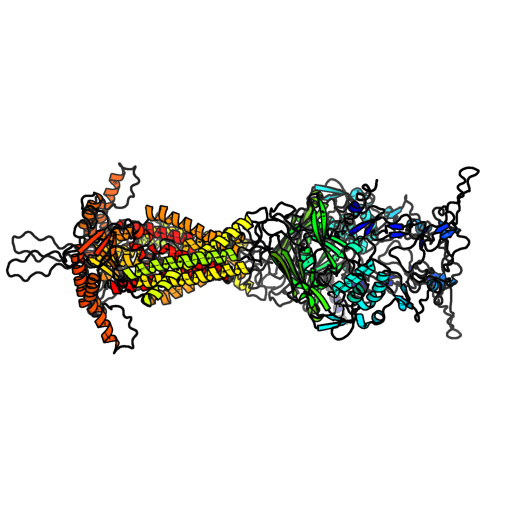N B 1 686 ? -4.363 18.125 15.719 1 94.94 686 GLN B N 1
ATOM 12983 C CA . GLN B 1 686 ? -5.34 17.047 15.781 1 94.94 686 GLN B CA 1
ATOM 12984 C C . GLN B 1 686 ? -5.211 16.125 14.57 1 94.94 686 GLN B C 1
ATOM 12986 O O . GLN B 1 686 ? -5.156 14.898 14.727 1 94.94 686 GLN B O 1
ATOM 12991 N N . LEU B 1 687 ? -5.141 16.734 13.445 1 95.56 687 LEU B N 1
ATOM 12992 C CA . LEU B 1 687 ? -5.117 15.945 12.211 1 95.56 687 LEU B CA 1
ATOM 12993 C C . LEU B 1 687 ? -3.756 15.289 12.016 1 95.56 687 LEU B C 1
ATOM 12995 O O . LEU B 1 687 ? -3.672 14.164 11.508 1 95.56 687 LEU B O 1
ATOM 12999 N N . LEU B 1 688 ? -2.629 15.891 12.414 1 92.88 688 LEU B N 1
ATOM 13000 C CA . LEU B 1 688 ? -1.298 15.305 12.297 1 92.88 688 LEU B CA 1
ATOM 13001 C C . LEU B 1 688 ? -1.158 14.086 13.195 1 92.88 688 LEU B C 1
ATOM 13003 O O . LEU B 1 688 ? -0.638 13.055 12.766 1 92.88 688 LEU B O 1
ATOM 13007 N N . VAL B 1 689 ? -1.686 14.203 14.375 1 95 689 VAL B N 1
ATOM 13008 C CA . VAL B 1 689 ? -1.594 13.086 15.312 1 95 689 VAL B CA 1
ATOM 13009 C C . VAL B 1 689 ? -2.488 11.945 14.836 1 95 689 VAL B C 1
ATOM 13011 O O . VAL B 1 689 ? -2.111 10.773 14.93 1 95 689 VAL B O 1
ATOM 13014 N N . THR B 1 690 ? -3.625 12.297 14.32 1 97.25 690 THR B N 1
ATOM 13015 C CA . THR B 1 690 ? -4.555 11.281 13.844 1 97.25 690 THR B CA 1
ATOM 13016 C C . THR B 1 690 ? -3.951 10.508 12.672 1 97.25 690 THR B C 1
ATOM 13018 O O . THR B 1 690 ? -3.973 9.273 12.656 1 97.25 690 THR B O 1
ATOM 13021 N N . VAL B 1 691 ? -3.373 11.211 11.734 1 96.31 691 VAL B N 1
ATOM 13022 C CA . VAL B 1 691 ? -2.801 10.562 10.562 1 96.31 691 VAL B CA 1
ATOM 13023 C C . VAL B 1 691 ? -1.543 9.789 10.961 1 96.31 691 VAL B C 1
ATOM 13025 O O . VAL B 1 691 ? -1.263 8.719 10.414 1 96.31 691 VAL B O 1
ATOM 13028 N N . PHE B 1 692 ? -0.727 10.266 11.945 1 95.88 692 PHE B N 1
ATOM 13029 C CA . PHE B 1 692 ? 0.458 9.562 12.43 1 95.88 692 PHE B CA 1
ATOM 13030 C C . PHE B 1 692 ? 0.085 8.211 13.016 1 95.88 692 PHE B C 1
ATOM 13032 O O . PHE B 1 692 ? 0.729 7.199 12.719 1 95.88 692 PHE B O 1
ATOM 13039 N N . CYS B 1 693 ? -1.008 8.203 13.758 1 96.88 693 CYS B N 1
ATOM 13040 C CA . CYS B 1 693 ? -1.438 6.957 14.391 1 96.88 693 CYS B CA 1
ATOM 13041 C C . CYS B 1 693 ? -2.047 6.008 13.367 1 96.88 693 CYS B C 1
ATOM 13043 O O . CYS B 1 693 ? -1.764 4.809 13.383 1 96.88 693 CYS B O 1
ATOM 13045 N N . LEU B 1 694 ? -2.814 6.512 12.477 1 96.94 694 LEU B N 1
ATOM 13046 C CA . LEU B 1 694 ? -3.549 5.656 11.547 1 96.94 694 LEU B CA 1
ATOM 13047 C C . LEU B 1 694 ? -2.623 5.102 10.469 1 96.94 694 LEU B C 1
ATOM 13049 O O . LEU B 1 694 ? -2.635 3.898 10.195 1 96.94 694 LEU B O 1
ATOM 13053 N N . GLN B 1 695 ? -1.768 5.906 9.898 1 94.31 695 GLN B N 1
ATOM 13054 C CA . GLN B 1 695 ? -1.057 5.473 8.703 1 94.31 695 GLN B CA 1
ATOM 13055 C C . GLN B 1 695 ? 0.402 5.148 9.016 1 94.31 695 GLN B C 1
ATOM 13057 O O . GLN B 1 695 ? 0.987 4.246 8.414 1 94.31 695 GLN B O 1
ATOM 13062 N N . VAL B 1 696 ? 1.086 5.879 9.898 1 92 696 VAL B N 1
ATOM 13063 C CA . VAL B 1 696 ? 2.498 5.637 10.172 1 92 696 VAL B CA 1
ATOM 13064 C C . VAL B 1 696 ? 2.639 4.453 11.133 1 92 696 VAL B C 1
ATOM 13066 O O . VAL B 1 696 ? 3.363 3.498 10.844 1 92 696 VAL B O 1
ATOM 13069 N N . ILE B 1 697 ? 1.886 4.461 12.234 1 93.44 697 ILE B N 1
ATOM 13070 C CA . ILE B 1 697 ? 1.926 3.332 13.156 1 93.44 697 ILE B CA 1
ATOM 13071 C C . ILE B 1 697 ? 1.184 2.145 12.547 1 93.44 697 ILE B C 1
ATOM 13073 O O . ILE B 1 697 ? 1.538 0.989 12.789 1 93.44 697 ILE B O 1
ATOM 13077 N N . GLY B 1 698 ? 0.062 2.463 11.797 1 94.5 698 GLY B N 1
ATOM 13078 C CA . GLY B 1 698 ? -0.638 1.417 11.07 1 94.5 698 GLY B CA 1
ATOM 13079 C C . GLY B 1 698 ? -1.87 0.909 11.797 1 94.5 698 GLY B C 1
ATOM 13080 O O . GLY B 1 698 ? -2.246 -0.256 11.656 1 94.5 698 GLY B O 1
ATOM 13081 N N . ILE B 1 699 ? -2.541 1.706 12.547 1 96.56 699 ILE B N 1
ATOM 13082 C CA . ILE B 1 699 ? -3.744 1.291 13.258 1 96.56 699 ILE B CA 1
ATOM 13083 C C . ILE B 1 699 ? -4.902 1.14 12.273 1 96.56 699 ILE B C 1
ATOM 13085 O O . ILE B 1 699 ? -5.914 0.51 12.586 1 96.56 699 ILE B O 1
ATOM 13089 N N . GLU B 1 700 ? -4.754 1.702 11.133 1 94.56 700 GLU B N 1
ATOM 13090 C CA . GLU B 1 700 ? -5.797 1.575 10.117 1 94.56 700 GLU B CA 1
ATOM 13091 C C . GLU B 1 700 ? -6.043 0.112 9.758 1 94.56 700 GLU B C 1
ATOM 13093 O O . GLU B 1 700 ? -7.152 -0.257 9.367 1 94.56 700 GLU B O 1
ATOM 13098 N N . HIS B 1 701 ? -5.121 -0.755 9.969 1 93.56 701 HIS B N 1
ATOM 13099 C CA . HIS B 1 701 ? -5.238 -2.152 9.57 1 93.56 701 HIS B CA 1
ATOM 13100 C C . HIS B 1 701 ? -5.961 -2.973 10.633 1 93.56 701 HIS B C 1
ATOM 13102 O O . HIS B 1 701 ? -6.199 -4.168 10.445 1 93.56 701 HIS B O 1
ATOM 13108 N N . TRP B 1 702 ? -6.289 -2.312 11.688 1 94.38 702 TRP B N 1
ATOM 13109 C CA . TRP B 1 702 ? -7.227 -2.934 12.617 1 94.38 702 TRP B CA 1
ATOM 13110 C C . TRP B 1 702 ? -8.586 -3.146 11.961 1 94.38 702 TRP B C 1
ATOM 13112 O O . TRP B 1 702 ? -9.391 -3.953 12.43 1 94.38 702 TRP B O 1
ATOM 13122 N N . ALA B 1 703 ? -8.797 -2.43 10.828 1 94.62 703 ALA B N 1
ATOM 13123 C CA . ALA B 1 703 ? -10.102 -2.465 10.18 1 94.62 703 ALA B CA 1
ATOM 13124 C C . ALA B 1 703 ? -10.148 -3.545 9.102 1 94.62 703 ALA B C 1
ATOM 13126 O O . ALA B 1 703 ? -11.141 -3.664 8.375 1 94.62 703 ALA B O 1
ATOM 13127 N N . THR B 1 704 ? -9.164 -4.348 8.969 1 92.38 704 THR B N 1
ATOM 13128 C CA . THR B 1 704 ? -9.195 -5.441 8.008 1 92.38 704 THR B CA 1
ATOM 13129 C C . THR B 1 704 ? -10.312 -6.422 8.336 1 92.38 704 THR B C 1
ATOM 13131 O O . THR B 1 704 ? -10.562 -6.715 9.508 1 92.38 704 THR B O 1
ATOM 13134 N N . PRO B 1 705 ? -11.016 -6.871 7.297 1 92.62 705 PRO B N 1
ATOM 13135 C CA . PRO B 1 705 ? -12.172 -7.734 7.535 1 92.62 705 PRO B CA 1
ATOM 13136 C C . PRO B 1 705 ? -11.781 -9.156 7.934 1 92.62 705 PRO B C 1
ATOM 13138 O O . PRO B 1 705 ? -12.234 -10.117 7.312 1 92.62 705 PRO B O 1
ATOM 13141 N N . ASP B 1 706 ? -10.992 -9.344 8.828 1 90.44 706 ASP B N 1
ATOM 13142 C CA . ASP B 1 706 ? -10.633 -10.609 9.461 1 90.44 706 ASP B CA 1
ATOM 13143 C C . ASP B 1 706 ? -10.641 -10.477 10.984 1 90.44 706 ASP B C 1
ATOM 13145 O O . ASP B 1 706 ? -10.578 -9.367 11.523 1 90.44 706 ASP B O 1
ATOM 13149 N N . PRO B 1 707 ? -10.844 -11.5 11.711 1 91.19 707 PRO B N 1
ATOM 13150 C CA . PRO B 1 707 ? -11.008 -11.43 13.164 1 91.19 707 PRO B CA 1
ATOM 13151 C C . PRO B 1 707 ? -9.703 -11.109 13.891 1 91.19 707 PRO B C 1
ATOM 13153 O O . PRO B 1 707 ? -9.719 -10.758 15.078 1 91.19 707 PRO B O 1
ATOM 13156 N N . GLU B 1 708 ? -8.562 -11.07 13.289 1 90.12 708 GLU B N 1
ATOM 13157 C CA . GLU B 1 708 ? -7.285 -10.773 13.93 1 90.12 708 GLU B CA 1
ATOM 13158 C C . GLU B 1 708 ? -6.938 -9.289 13.797 1 90.12 708 GLU B C 1
ATOM 13160 O O . GLU B 1 708 ? -7.473 -8.602 12.93 1 90.12 708 GLU B O 1
ATOM 13165 N N . LEU B 1 709 ? -6.117 -8.852 14.711 1 90.5 709 LEU B N 1
ATOM 13166 C CA . LEU B 1 709 ? -5.617 -7.484 14.656 1 90.5 709 LEU B CA 1
ATOM 13167 C C . LEU B 1 709 ? -4.273 -7.422 13.93 1 90.5 709 LEU B C 1
ATOM 13169 O O . LEU B 1 709 ? -3.365 -8.203 14.234 1 90.5 709 LEU B O 1
ATOM 13173 N N . HIS B 1 710 ? -4.238 -6.516 12.891 1 89.69 710 HIS B N 1
ATOM 13174 C CA . HIS B 1 710 ? -3.006 -6.375 12.125 1 89.69 710 HIS B CA 1
ATOM 13175 C C . HIS B 1 710 ? -2.494 -4.938 12.172 1 89.69 710 HIS B C 1
ATOM 13177 O O . HIS B 1 710 ? -3.279 -3.998 12.312 1 89.69 710 HIS B O 1
ATOM 13183 N N . THR B 1 711 ? -1.202 -4.785 12.141 1 90.06 711 THR B N 1
ATOM 13184 C CA . THR B 1 711 ? -0.602 -3.461 12.047 1 90.06 711 THR B CA 1
ATOM 13185 C C . THR B 1 711 ? 0.079 -3.27 10.695 1 90.06 711 THR B C 1
ATOM 13187 O O . THR B 1 711 ? 0.458 -2.152 10.336 1 90.06 711 THR B O 1
ATOM 13190 N N . VAL B 1 712 ? 0.236 -4.344 9.992 1 85.06 712 VAL B N 1
ATOM 13191 C CA . VAL B 1 712 ? 0.839 -4.305 8.664 1 85.06 712 VAL B CA 1
ATOM 13192 C C . VAL B 1 712 ? -0.183 -4.742 7.617 1 85.06 712 VAL B C 1
ATOM 13194 O O . VAL B 1 712 ? -1.096 -5.512 7.918 1 85.06 712 VAL B O 1
ATOM 13197 N N . ALA B 1 713 ? -0.063 -4.133 6.461 1 80.19 713 ALA B N 1
ATOM 13198 C CA . ALA B 1 713 ? -0.981 -4.457 5.371 1 80.19 713 ALA B CA 1
ATOM 13199 C C . ALA B 1 713 ? -0.857 -5.926 4.969 1 80.19 713 ALA B C 1
ATOM 13201 O O . ALA B 1 713 ? 0.253 -6.441 4.82 1 80.19 713 ALA B O 1
ATOM 13202 N N . GLN B 1 714 ? -2.064 -6.555 4.871 1 75.31 714 GLN B N 1
ATOM 13203 C CA . GLN B 1 714 ? -2.1 -7.945 4.43 1 75.31 714 GLN B CA 1
ATOM 13204 C C . GLN B 1 714 ? -2.512 -8.047 2.965 1 75.31 714 GLN B C 1
ATOM 13206 O O . GLN B 1 714 ? -3.51 -7.453 2.553 1 75.31 714 GLN B O 1
ATOM 13211 N N . SER B 1 715 ? -1.781 -8.711 2.123 1 69 715 SER B N 1
ATOM 13212 C CA . SER B 1 715 ? -2.018 -8.812 0.686 1 69 715 SER B CA 1
ATOM 13213 C C . SER B 1 715 ? -3.322 -9.547 0.39 1 69 715 SER B C 1
ATOM 13215 O O . SER B 1 715 ? -3.982 -9.273 -0.613 1 69 715 SER B O 1
ATOM 13217 N N . LYS B 1 716 ? -3.756 -10.414 1.251 1 69.44 716 LYS B N 1
ATOM 13218 C CA . LYS B 1 716 ? -4.938 -11.242 1.018 1 69.44 716 LYS B CA 1
ATOM 13219 C C . LYS B 1 716 ? -6.211 -10.398 1.074 1 69.44 716 LYS B C 1
ATOM 13221 O O . LYS B 1 716 ? -7.184 -10.688 0.373 1 69.44 716 LYS B O 1
ATOM 13226 N N . PHE B 1 717 ? -6.188 -9.414 1.813 1 63.19 717 PHE B N 1
ATOM 13227 C CA . PHE B 1 717 ? -7.41 -8.672 2.086 1 63.19 717 PHE B CA 1
ATOM 13228 C C . PHE B 1 717 ? -7.375 -7.305 1.408 1 63.19 717 PHE B C 1
ATOM 13230 O O . PHE B 1 717 ? -8.188 -6.434 1.715 1 63.19 717 PHE B O 1
ATOM 13237 N N . GLY B 1 718 ? -6.473 -7.145 0.51 1 61 718 GLY B N 1
ATOM 13238 C CA . GLY B 1 718 ? -6.23 -5.816 -0.029 1 61 718 GLY B CA 1
ATOM 13239 C C . GLY B 1 718 ? -7.441 -5.223 -0.722 1 61 718 GLY B C 1
ATOM 13240 O O . GLY B 1 718 ? -7.691 -4.02 -0.625 1 61 718 GLY B O 1
ATOM 13241 N N . GLU B 1 719 ? -8.312 -6.039 -1.265 1 68.81 719 GLU B N 1
ATOM 13242 C CA . GLU B 1 719 ? -9.406 -5.484 -2.057 1 68.81 719 GLU B CA 1
ATOM 13243 C C . GLU B 1 719 ? -10.688 -5.395 -1.235 1 68.81 719 GLU B C 1
ATOM 13245 O O . GLU B 1 719 ? -11.57 -4.59 -1.539 1 68.81 719 GLU B O 1
ATOM 13250 N N . SER B 1 720 ? -10.703 -6.074 -0.188 1 83.25 720 SER B N 1
ATOM 13251 C CA . SER B 1 720 ? -11.961 -6.109 0.561 1 83.25 720 SER B CA 1
ATOM 13252 C C . SER B 1 720 ? -11.891 -5.223 1.8 1 83.25 720 SER B C 1
ATOM 13254 O O . SER B 1 720 ? -11.023 -5.414 2.656 1 83.25 720 SER B O 1
ATOM 13256 N N . LYS B 1 721 ? -12.641 -4.129 1.785 1 87.94 721 LYS B N 1
ATOM 13257 C CA . LYS B 1 721 ? -12.695 -3.227 2.932 1 87.94 721 LYS B CA 1
ATOM 13258 C C . LYS B 1 721 ? -14.094 -3.189 3.537 1 87.94 721 LYS B C 1
ATOM 13260 O O . LYS B 1 721 ? -15.086 -3.307 2.818 1 87.94 721 LYS B O 1
ATOM 13265 N N . SER B 1 722 ? -14.133 -3.219 4.824 1 92.62 722 SER B N 1
ATOM 13266 C CA . SER B 1 722 ? -15.391 -3.016 5.535 1 92.62 722 SER B CA 1
ATOM 13267 C C . SER B 1 722 ? -15.562 -1.559 5.949 1 92.62 722 SER B C 1
ATOM 13269 O O . SER B 1 722 ? -14.727 -1.012 6.672 1 92.62 722 SER B O 1
ATOM 13271 N N . LEU B 1 723 ? -16.688 -0.963 5.562 1 94.62 723 LEU B N 1
ATOM 13272 C CA . LEU B 1 723 ? -16.953 0.441 5.863 1 94.62 723 LEU B CA 1
ATOM 13273 C C . LEU B 1 723 ? -17.203 0.643 7.352 1 94.62 723 LEU B C 1
ATOM 13275 O O . LEU B 1 723 ? -16.766 1.646 7.926 1 94.62 723 LEU B O 1
ATOM 13279 N N . ALA B 1 724 ? -17.828 -0.267 7.961 1 94.88 724 ALA B N 1
ATOM 13280 C CA . ALA B 1 724 ? -18.172 -0.154 9.375 1 94.88 724 ALA B CA 1
ATOM 13281 C C . ALA B 1 724 ? -16.906 -0.212 10.25 1 94.88 724 ALA B C 1
ATOM 13283 O O . ALA B 1 724 ? -16.766 0.581 11.18 1 94.88 724 ALA B O 1
ATOM 13284 N N . LEU B 1 725 ? -16.031 -1.107 9.977 1 95.75 725 LEU B N 1
ATOM 13285 C CA . LEU B 1 725 ? -14.82 -1.243 10.773 1 95.75 725 LEU B CA 1
ATOM 13286 C C . LEU B 1 725 ? -13.898 -0.045 10.57 1 95.75 725 LEU B C 1
ATOM 13288 O O . LEU B 1 725 ? -13.297 0.449 11.523 1 95.75 725 LEU B O 1
ATOM 13292 N N . ARG B 1 726 ? -13.789 0.381 9.344 1 96.31 726 ARG B N 1
ATOM 13293 C CA . ARG B 1 726 ? -12.953 1.546 9.062 1 96.31 726 ARG B CA 1
ATOM 13294 C C . ARG B 1 726 ? -13.5 2.789 9.758 1 96.31 726 ARG B C 1
ATOM 13296 O O . ARG B 1 726 ? -12.742 3.596 10.289 1 96.31 726 ARG B O 1
ATOM 13303 N N . PHE B 1 727 ? -14.859 2.975 9.719 1 97.25 727 PHE B N 1
ATOM 13304 C CA . PHE B 1 727 ? -15.516 4.078 10.414 1 97.25 727 PHE B CA 1
ATOM 13305 C C . PHE B 1 727 ? -15.242 4.012 11.906 1 97.25 727 PHE B C 1
ATOM 13307 O O . PHE B 1 727 ? -14.922 5.027 12.531 1 97.25 727 PHE B O 1
ATOM 13314 N N . ALA B 1 728 ? -15.266 2.877 12.453 1 97.62 728 ALA B N 1
ATOM 13315 C CA . ALA B 1 728 ? -15.055 2.695 13.883 1 97.62 728 ALA B CA 1
ATOM 13316 C C . ALA B 1 728 ? -13.617 3.043 14.273 1 97.62 728 ALA B C 1
ATOM 13318 O O . ALA B 1 728 ? -13.391 3.752 15.258 1 97.62 728 ALA B O 1
ATOM 13319 N N . VAL B 1 729 ? -12.633 2.523 13.523 1 97.56 729 VAL B N 1
ATOM 13320 C CA . VAL B 1 729 ? -11.227 2.773 13.836 1 97.56 729 VAL B CA 1
ATOM 13321 C C . VAL B 1 729 ? -10.922 4.262 13.688 1 97.56 729 VAL B C 1
ATOM 13323 O O . VAL B 1 729 ? -10.266 4.855 14.547 1 97.56 729 VAL B O 1
ATOM 13326 N N . GLY B 1 730 ? -11.398 4.852 12.578 1 97.69 730 GLY B N 1
ATOM 13327 C CA . GLY B 1 730 ? -11.203 6.281 12.383 1 97.69 730 GLY B CA 1
ATOM 13328 C C . GLY B 1 730 ? -11.812 7.125 13.484 1 97.69 730 GLY B C 1
ATOM 13329 O O . GLY B 1 730 ? -11.195 8.078 13.961 1 97.69 730 GLY B O 1
ATOM 13330 N N . LEU B 1 731 ? -13.023 6.832 13.914 1 97.81 731 LEU B N 1
ATOM 13331 C CA . LEU B 1 731 ? -13.727 7.543 14.984 1 97.81 731 LEU B CA 1
ATOM 13332 C C . LEU B 1 731 ? -12.977 7.406 16.297 1 97.81 731 LEU B C 1
ATOM 13334 O O . LEU B 1 731 ? -12.789 8.391 17.016 1 97.81 731 LEU B O 1
ATOM 13338 N N . LEU B 1 732 ? -12.516 6.223 16.562 1 97.69 732 LEU B N 1
ATOM 13339 C CA . LEU B 1 732 ? -11.836 5.949 17.812 1 97.69 732 LEU B CA 1
ATOM 13340 C C . LEU B 1 732 ? -10.523 6.727 17.906 1 97.69 732 LEU B C 1
ATOM 13342 O O . LEU B 1 732 ? -10.266 7.398 18.922 1 97.69 732 LEU B O 1
ATOM 13346 N N . VAL B 1 733 ? -9.734 6.648 16.875 1 98 733 VAL B N 1
ATOM 13347 C CA . VAL B 1 733 ? -8.43 7.309 16.906 1 98 733 VAL B CA 1
ATOM 13348 C C . VAL B 1 733 ? -8.617 8.82 16.938 1 98 733 VAL B C 1
ATOM 13350 O O . VAL B 1 733 ? -7.906 9.523 17.656 1 98 733 VAL B O 1
ATOM 13353 N N . TYR B 1 734 ? -9.594 9.352 16.172 1 98.31 734 TYR B N 1
ATOM 13354 C CA . TYR B 1 734 ? -9.859 10.789 16.141 1 98.31 734 TYR B CA 1
ATOM 13355 C C . TYR B 1 734 ? -10.305 11.297 17.5 1 98.31 734 TYR B C 1
ATOM 13357 O O . TYR B 1 734 ? -9.82 12.328 17.969 1 98.31 734 TYR B O 1
ATOM 13365 N N . ILE B 1 735 ? -11.164 10.625 18.234 1 97.88 735 ILE B N 1
ATOM 13366 C CA . ILE B 1 735 ? -11.695 11.047 19.516 1 97.88 735 ILE B CA 1
ATOM 13367 C C . ILE B 1 735 ? -10.617 10.938 20.594 1 97.88 735 ILE B C 1
ATOM 13369 O O . ILE B 1 735 ? -10.469 11.828 21.438 1 97.88 735 ILE B O 1
ATOM 13373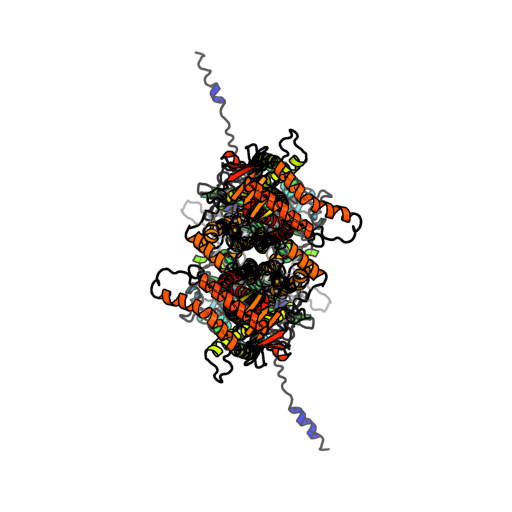 N N . VAL B 1 736 ? -9.836 9.867 20.547 1 97.69 736 VAL B N 1
ATOM 13374 C CA . VAL B 1 736 ? -8.766 9.711 21.531 1 97.69 736 VAL B CA 1
ATOM 13375 C C . VAL B 1 736 ? -7.738 10.828 21.359 1 97.69 736 VAL B C 1
ATOM 13377 O O . VAL B 1 736 ? -7.27 11.406 22.359 1 97.69 736 VAL B O 1
ATOM 13380 N N . ALA B 1 737 ? -7.391 11.102 20.109 1 97.12 737 ALA B N 1
ATOM 13381 C CA . ALA B 1 737 ? -6.461 12.203 19.844 1 97.12 737 ALA B CA 1
ATOM 13382 C C . ALA B 1 737 ? -7.02 13.523 20.359 1 97.12 737 ALA B C 1
ATOM 13384 O O . ALA B 1 737 ? -6.285 14.336 20.922 1 97.12 737 ALA B O 1
ATOM 13385 N N . TYR B 1 738 ? -8.297 13.758 20.188 1 97.31 738 TYR B N 1
ATOM 13386 C CA . TYR B 1 738 ? -8.93 14.992 20.656 1 97.31 738 TYR B CA 1
ATOM 13387 C C . TYR B 1 738 ? -8.93 15.07 22.172 1 97.31 738 TYR B C 1
ATOM 13389 O O . TYR B 1 738 ? -8.625 16.125 22.75 1 97.31 738 TYR B O 1
ATOM 13397 N N . VAL B 1 739 ? -9.273 14 22.875 1 97.12 739 VAL B N 1
ATOM 13398 C CA . VAL B 1 739 ? -9.344 13.984 24.328 1 97.12 739 VAL B CA 1
ATOM 13399 C C . VAL B 1 739 ? -7.953 14.219 24.906 1 97.12 739 VAL B C 1
ATOM 13401 O O . VAL B 1 739 ? -7.801 14.953 25.891 1 97.12 739 VAL B O 1
ATOM 13404 N N . VAL B 1 740 ? -6.953 13.695 24.297 1 96.25 740 VAL B N 1
ATOM 13405 C CA . VAL B 1 740 ? -5.586 13.898 24.766 1 96.25 740 VAL B CA 1
ATOM 13406 C C . VAL B 1 740 ? -5.188 15.359 24.562 1 96.25 740 VAL B C 1
ATOM 13408 O O . VAL B 1 740 ? -4.609 15.977 25.469 1 96.25 740 VAL B O 1
ATOM 13411 N N . GLN B 1 741 ? -5.512 15.906 23.391 1 94.94 741 GLN B N 1
ATOM 13412 C CA . GLN B 1 741 ? -5.207 17.312 23.141 1 94.94 741 GLN B CA 1
ATOM 13413 C C . GLN B 1 741 ? -5.961 18.219 24.109 1 94.94 741 GLN B C 1
ATOM 13415 O O . GLN B 1 741 ? -5.398 19.188 24.625 1 94.94 741 GLN B O 1
ATOM 13420 N N . TRP B 1 742 ? -7.227 17.906 24.344 1 94 742 TRP B N 1
ATOM 13421 C CA . TRP B 1 742 ? -8.055 18.703 25.234 1 94 742 TRP B CA 1
ATOM 13422 C C . TRP B 1 742 ? -7.508 18.656 26.656 1 94 742 TRP B C 1
ATOM 13424 O O . TRP B 1 742 ? -7.473 19.688 27.344 1 94 742 TRP B O 1
ATOM 13434 N N . LEU B 1 743 ? -7.004 17.547 27.109 1 94.94 743 LEU B N 1
ATOM 13435 C CA . LEU B 1 743 ? -6.441 17.406 28.453 1 94.94 743 LEU B CA 1
ATOM 13436 C C . LEU B 1 743 ? -5.125 18.156 28.578 1 94.94 743 LEU B C 1
ATOM 13438 O O . LEU B 1 743 ? -4.855 18.781 29.609 1 94.94 743 LEU B O 1
ATOM 13442 N N . VAL B 1 744 ? -4.336 18.219 27.531 1 93.25 744 VAL B N 1
ATOM 13443 C CA . VAL B 1 744 ? -3.047 18.906 27.547 1 93.25 744 VAL B CA 1
ATOM 13444 C C . VAL B 1 744 ? -3.264 20.406 27.516 1 93.25 744 VAL B C 1
ATOM 13446 O O . VAL B 1 744 ? -2.576 21.156 28.203 1 93.25 744 VAL B O 1
ATOM 13449 N N . VAL B 1 745 ? -4.273 20.859 26.734 1 91.81 745 VAL B N 1
ATOM 13450 C CA . VAL B 1 745 ? -4.516 22.297 26.609 1 91.81 745 VAL B CA 1
ATOM 13451 C C . VAL B 1 745 ? -5.148 22.828 27.875 1 91.81 745 VAL B C 1
ATOM 13453 O O . VAL B 1 745 ? -4.699 23.844 28.422 1 91.81 745 VAL B O 1
ATOM 13456 N N . THR B 1 746 ? -6.164 22.109 28.469 1 90.56 746 THR B N 1
ATOM 13457 C CA . THR B 1 746 ? -6.875 22.594 29.641 1 90.56 746 THR B CA 1
ATOM 13458 C C . THR B 1 746 ? -6.059 22.359 30.906 1 90.56 746 THR B C 1
ATOM 13460 O O . THR B 1 746 ? -6.07 23.172 31.828 1 90.56 746 THR B O 1
ATOM 13463 N N . GLY B 1 747 ? -5.324 21.25 30.969 1 91.19 747 GLY B N 1
ATOM 13464 C CA . GLY B 1 747 ? -4.59 20.891 32.156 1 91.19 747 GLY B CA 1
ATOM 13465 C C . GLY B 1 747 ? -3.232 21.562 32.25 1 91.19 747 GLY B C 1
ATOM 13466 O O . GLY B 1 747 ? -2.787 21.938 33.344 1 91.19 747 GLY B O 1
ATOM 13467 N N . PHE B 1 748 ? -2.635 21.812 31.125 1 89.31 748 PHE B N 1
ATOM 13468 C CA . PHE B 1 748 ? -1.266 22.312 31.188 1 89.31 748 PHE B CA 1
ATOM 13469 C C . PHE B 1 748 ? -1.149 23.656 30.5 1 89.31 748 PHE B C 1
ATOM 13471 O O . PHE B 1 748 ? -0.704 24.641 31.109 1 89.31 748 PHE B O 1
ATOM 13478 N N . PHE B 1 749 ? -1.618 23.859 29.328 1 86.5 749 PHE B N 1
ATOM 13479 C CA . PHE B 1 749 ? -1.364 25.047 28.531 1 86.5 749 PHE B CA 1
ATOM 13480 C C . PHE B 1 749 ? -2.121 26.25 29.094 1 86.5 749 PHE B C 1
ATOM 13482 O O . PHE B 1 749 ? -1.54 27.312 29.297 1 86.5 749 PHE B O 1
ATOM 13489 N N . GLU B 1 750 ? -3.459 26.156 29.375 1 87.44 750 GLU B N 1
ATOM 13490 C CA . GLU B 1 750 ? -4.27 27.266 29.875 1 87.44 750 GLU B CA 1
ATOM 13491 C C . GLU B 1 750 ? -3.889 27.609 31.312 1 87.44 750 GLU B C 1
ATOM 13493 O O . GLU B 1 750 ? -4.008 28.766 31.734 1 87.44 750 GLU B O 1
ATOM 13498 N N . ARG B 1 751 ? -3.301 26.656 31.984 1 87.5 751 ARG B N 1
ATOM 13499 C CA . ARG B 1 751 ? -3.002 26.891 33.406 1 87.5 751 ARG B CA 1
ATOM 13500 C C . ARG B 1 751 ? -1.604 27.484 33.562 1 87.5 751 ARG B C 1
ATOM 13502 O O . ARG B 1 751 ? -1.394 28.359 34.406 1 87.5 751 ARG B O 1
ATOM 13509 N N . TYR B 1 752 ? -0.693 27.047 32.625 1 82.88 752 TYR B N 1
ATOM 13510 C CA . TYR B 1 752 ? 0.688 27.422 32.938 1 82.88 752 TYR B CA 1
ATOM 13511 C C . TYR B 1 752 ? 1.245 28.328 31.844 1 82.88 752 TYR B C 1
ATOM 13513 O O . TYR B 1 752 ? 2.225 29.047 32.062 1 82.88 752 TYR B O 1
ATOM 13521 N N . VAL B 1 753 ? 0.657 28.344 30.719 1 80.06 753 VAL B N 1
ATOM 13522 C CA . VAL B 1 753 ? 1.269 29.109 29.641 1 80.06 753 VAL B CA 1
ATOM 13523 C C . VAL B 1 753 ? 0.421 30.328 29.328 1 80.06 753 VAL B C 1
ATOM 13525 O O . VAL B 1 753 ? 0.835 31.469 29.609 1 80.06 753 VAL B O 1
ATOM 13528 N N . SER B 1 754 ? -0.677 30.203 28.641 1 82.12 754 SER B N 1
ATOM 13529 C CA . SER B 1 754 ? -1.459 31.375 28.281 1 82.12 754 SER B CA 1
ATOM 13530 C C . SER B 1 754 ? -2.932 31.031 28.094 1 82.12 754 SER B C 1
ATOM 13532 O O . SER B 1 754 ? -3.26 29.984 27.531 1 82.12 754 SER B O 1
ATOM 13534 N N . ASN B 1 755 ? -3.799 31.875 28.797 1 87.75 755 ASN B N 1
ATOM 13535 C CA . ASN B 1 755 ? -5.238 31.859 28.562 1 87.75 755 ASN B CA 1
ATOM 13536 C C . ASN B 1 755 ? -5.719 33.156 27.906 1 87.75 755 ASN B C 1
ATOM 13538 O O . ASN B 1 755 ? -5.855 34.188 28.578 1 87.75 755 ASN B O 1
ATOM 13542 N N . SER B 1 756 ? -5.996 33.031 26.609 1 88.75 756 SER B N 1
ATOM 13543 C CA . SER B 1 756 ? -6.301 34.219 25.812 1 88.75 756 SER B CA 1
ATOM 13544 C C . SER B 1 756 ? -7.57 34.906 26.312 1 88.75 756 SER B C 1
ATOM 13546 O O . SER B 1 756 ? -7.668 36.156 26.297 1 88.75 756 SER B O 1
ATOM 13548 N N . VAL B 1 757 ? -8.594 34.188 26.797 1 91.5 757 VAL B N 1
ATOM 13549 C CA . VAL B 1 757 ? -9.859 34.781 27.25 1 91.5 757 VAL B CA 1
ATOM 13550 C C . VAL B 1 757 ? -9.656 35.5 28.562 1 91.5 757 VAL B C 1
ATOM 13552 O O . VAL B 1 757 ? -10.133 36.625 28.734 1 91.5 757 VAL B O 1
ATOM 13555 N N . GLN B 1 758 ? -8.938 34.938 29.484 1 90.56 758 GLN B N 1
ATOM 13556 C CA . GLN B 1 758 ? -8.68 35.594 30.766 1 90.56 758 GLN B CA 1
ATOM 13557 C C . GLN B 1 758 ? -7.777 36.812 30.594 1 90.56 758 GLN B C 1
ATOM 13559 O O . GLN B 1 758 ? -7.941 37.812 31.297 1 90.56 758 GLN B O 1
ATOM 13564 N N . GLN B 1 759 ? -6.816 36.688 29.719 1 91.56 759 GLN B N 1
ATOM 13565 C CA . GLN B 1 759 ? -5.934 37.844 29.469 1 91.56 759 GLN B CA 1
ATOM 13566 C C . GLN B 1 759 ? -6.703 39 28.875 1 91.56 759 GLN B C 1
ATOM 13568 O O . GLN B 1 759 ? -6.383 40.156 29.141 1 91.56 759 GLN B O 1
ATOM 13573 N N . PHE B 1 760 ? -7.684 38.719 28.094 1 93.44 760 PHE B N 1
ATOM 13574 C CA . PHE B 1 760 ? -8.508 39.781 27.531 1 93.44 760 PHE B CA 1
ATOM 13575 C C . PHE B 1 760 ? -9.305 40.5 28.609 1 93.44 760 PHE B C 1
ATOM 13577 O O . PHE B 1 760 ? -9.414 41.719 28.594 1 93.44 760 PHE B O 1
ATOM 13584 N N . ILE B 1 761 ? -9.891 39.75 29.578 1 93 761 ILE B N 1
ATOM 13585 C CA . ILE B 1 761 ? -10.656 40.344 30.672 1 93 761 ILE B CA 1
ATOM 13586 C C . ILE B 1 761 ? -9.742 41.219 31.516 1 93 761 ILE B C 1
ATOM 13588 O O . ILE B 1 761 ? -10.133 42.344 31.906 1 93 761 ILE B O 1
ATOM 13592 N N . ASP B 1 762 ? -8.578 40.781 31.719 1 91.31 762 ASP B N 1
ATOM 13593 C CA . ASP B 1 762 ? -7.621 41.562 32.5 1 91.31 762 ASP B CA 1
ATOM 13594 C C . ASP B 1 762 ? -7.219 42.812 31.766 1 91.31 762 ASP B C 1
ATOM 13596 O O . ASP B 1 762 ? -7.027 43.875 32.375 1 91.31 762 ASP B O 1
ATOM 13600 N N . LEU B 1 763 ? -7.051 42.719 30.469 1 93.5 763 LEU B N 1
ATOM 13601 C CA . LEU B 1 763 ? -6.699 43.906 29.672 1 93.5 763 LEU B CA 1
ATOM 13602 C C . LEU B 1 763 ? -7.793 44.938 29.734 1 93.5 763 LEU B C 1
ATOM 13604 O O . LEU B 1 763 ? -7.504 46.156 29.781 1 93.5 763 LEU B O 1
ATOM 13608 N N . CYS B 1 764 ? -9.047 44.562 29.719 1 94.5 764 CYS B N 1
ATOM 13609 C CA . CYS B 1 764 ? -10.164 45.5 29.812 1 94.5 764 CYS B CA 1
ATOM 13610 C C . CYS B 1 764 ? -10.133 46.25 31.125 1 94.5 764 CYS B C 1
ATOM 13612 O O . CYS B 1 764 ? -10.391 47.469 31.156 1 94.5 764 CYS B O 1
ATOM 13614 N N . SER B 1 765 ? -9.789 45.594 32.188 1 92.75 765 SER B N 1
ATOM 13615 C CA . SER B 1 765 ? -9.75 46.219 33.5 1 92.75 765 SER B CA 1
ATOM 13616 C C . SER B 1 765 ? -8.602 47.219 33.594 1 92.75 765 SER B C 1
ATOM 13618 O O . SER B 1 765 ? -8.773 48.312 34.156 1 92.75 765 SER B O 1
ATOM 13620 N N . VAL B 1 766 ? -7.469 46.875 33.031 1 92 766 VAL B N 1
ATOM 13621 C CA . VAL B 1 766 ? -6.301 47.75 33.125 1 92 766 VAL B CA 1
ATOM 13622 C C . VAL B 1 766 ? -6.488 48.938 32.188 1 92 766 VAL B C 1
ATOM 13624 O O . VAL B 1 766 ? -6.035 50.062 32.5 1 92 766 VAL B O 1
ATOM 13627 N N . ALA B 1 767 ? -7.242 48.781 31.078 1 94 767 ALA B N 1
ATOM 13628 C CA . ALA B 1 767 ? -7.461 49.844 30.094 1 94 767 ALA B CA 1
ATOM 13629 C C . ALA B 1 767 ? -8.664 50.688 30.484 1 94 767 ALA B C 1
ATOM 13631 O O . ALA B 1 767 ? -8.906 51.75 29.875 1 94 767 ALA B O 1
ATOM 13632 N N . ASN B 1 768 ? -9.391 50.438 31.547 1 95.19 768 ASN B N 1
ATOM 13633 C CA . ASN B 1 768 ? -10.57 51.156 32 1 95.19 768 ASN B CA 1
ATOM 13634 C C . ASN B 1 768 ? -11.656 51.188 30.922 1 95.19 768 ASN B C 1
ATOM 13636 O O . ASN B 1 768 ? -12.25 52.25 30.688 1 95.19 768 ASN B O 1
ATOM 13640 N N . ILE B 1 769 ? -11.758 50.031 30.219 1 96 769 ILE B N 1
ATOM 13641 C CA . ILE B 1 769 ? -12.758 49.906 29.156 1 96 769 ILE B CA 1
ATOM 13642 C C . ILE B 1 769 ? -13.656 48.688 29.453 1 96 769 ILE B C 1
ATOM 13644 O O . ILE B 1 769 ? -13.172 47.594 29.703 1 96 769 ILE B O 1
ATOM 13648 N N . SER B 1 770 ? -14.906 48.844 29.531 1 96.44 770 SER B N 1
ATOM 13649 C CA . SER B 1 770 ? -15.875 47.781 29.641 1 96.44 770 SER B CA 1
ATOM 13650 C C . SER B 1 770 ? -16.422 47.375 28.281 1 96.44 770 SER B C 1
ATOM 13652 O O . SER B 1 770 ? -16.328 48.125 27.312 1 96.44 770 SER B O 1
ATOM 13654 N N . VAL B 1 771 ? -16.844 46.156 28.156 1 96.62 771 VAL B N 1
ATOM 13655 C CA . VAL B 1 771 ? -17.375 45.656 26.891 1 96.62 771 VAL B CA 1
ATOM 13656 C C . VAL B 1 771 ? -18.844 45.281 27.047 1 96.62 771 VAL B C 1
ATOM 13658 O O . VAL B 1 771 ? -19.219 44.5 27.938 1 96.62 771 VAL B O 1
ATOM 13661 N N . PHE B 1 772 ? -19.656 45.938 26.234 1 96.38 772 PHE B N 1
ATOM 13662 C CA . PHE B 1 772 ? -21.094 45.688 26.172 1 96.38 772 PHE B CA 1
ATOM 13663 C C . PHE B 1 772 ? -21.438 44.875 24.922 1 96.38 772 PHE B C 1
ATOM 13665 O O . PHE B 1 772 ? -21.297 45.375 23.797 1 96.38 772 PHE B O 1
ATOM 13672 N N . ILE B 1 773 ? -21.875 43.594 25.125 1 96.19 773 ILE B N 1
ATOM 13673 C CA . ILE B 1 773 ? -22.125 42.656 24.016 1 96.19 773 ILE B CA 1
ATOM 13674 C C . ILE B 1 773 ? -23.609 42.312 23.969 1 96.19 773 ILE B C 1
ATOM 13676 O O . ILE B 1 773 ? -24.172 41.812 24.953 1 96.19 773 ILE B O 1
ATOM 13680 N N . MET B 1 774 ? -24.25 42.531 22.875 1 95.44 774 MET B N 1
ATOM 13681 C CA .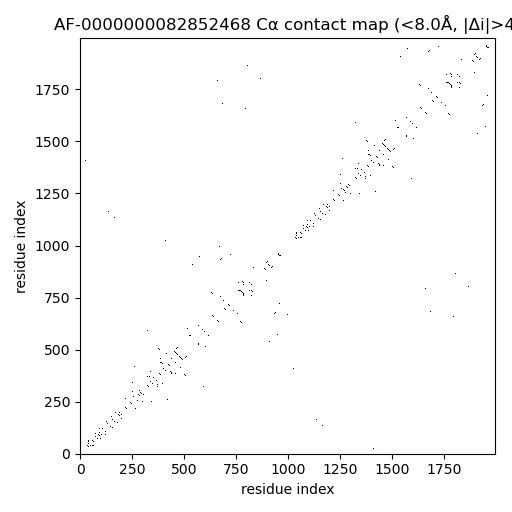 MET B 1 774 ? -25.625 42.125 22.672 1 95.44 774 MET B CA 1
ATOM 13682 C C . MET B 1 774 ? -25.703 41.031 21.625 1 95.44 774 MET B C 1
ATOM 13684 O O . MET B 1 774 ? -25.688 41.312 20.422 1 95.44 774 MET B O 1
ATOM 13688 N N . SER B 1 775 ? -25.828 39.812 22.078 1 93.94 775 SER B N 1
ATOM 13689 C CA . SER B 1 775 ? -25.938 38.656 21.156 1 93.94 775 SER B CA 1
ATOM 13690 C C . SER B 1 775 ? -27.344 38.562 20.578 1 93.94 775 SER B C 1
ATOM 13692 O O . SER B 1 775 ? -27.516 38.094 19.453 1 93.94 775 SER B O 1
ATOM 13694 N N . HIS B 1 776 ? -28.328 38.906 21.359 1 92.88 776 HIS B N 1
ATOM 13695 C CA . HIS B 1 776 ? -29.734 38.969 20.953 1 92.88 776 HIS B CA 1
ATOM 13696 C C . HIS B 1 776 ? -30.344 40.344 21.234 1 92.88 776 HIS B C 1
ATOM 13698 O O . HIS B 1 776 ? -29.656 41.25 21.719 1 92.88 776 HIS B O 1
ATOM 13704 N N . GLU B 1 777 ? -31.547 40.562 20.938 1 91.44 777 GLU B N 1
ATOM 13705 C CA . GLU B 1 777 ? -32.188 41.875 21.109 1 91.44 777 GLU B CA 1
ATOM 13706 C C . GLU B 1 777 ? -32.281 42.219 22.578 1 91.44 777 GLU B C 1
ATOM 13708 O O . GLU B 1 777 ? -32.062 43.375 22.953 1 91.44 777 GLU B O 1
ATOM 13713 N N . ASN B 1 778 ? -32.594 41.281 23.438 1 92.81 778 ASN B N 1
ATOM 13714 C CA . ASN B 1 778 ? -32.781 41.594 24.844 1 92.81 778 ASN B CA 1
ATOM 13715 C C . ASN B 1 778 ? -31.844 40.781 25.734 1 92.81 778 ASN B C 1
ATOM 13717 O O . ASN B 1 778 ? -32.125 40.562 26.922 1 92.81 778 ASN B O 1
ATOM 13721 N N . TYR B 1 779 ? -30.859 40.219 25.141 1 93.62 779 TYR B N 1
ATOM 13722 C CA . TYR B 1 779 ? -29.922 39.406 25.891 1 93.62 779 TYR B CA 1
ATOM 13723 C C . TYR B 1 779 ? -28.484 39.625 25.422 1 93.62 779 TYR B C 1
ATOM 13725 O O . TYR B 1 779 ? -28.25 39.875 24.234 1 93.62 779 TYR B O 1
ATOM 13733 N N . GLY B 1 780 ? -27.562 39.594 26.328 1 94.69 780 GLY B N 1
ATOM 13734 C CA . GLY B 1 780 ? -26.156 39.812 25.984 1 94.69 780 GLY B CA 1
ATOM 13735 C C . GLY B 1 780 ? -25.219 39.562 27.156 1 94.69 780 GLY B C 1
ATOM 13736 O O . GLY B 1 780 ? -25.531 38.75 28.031 1 94.69 780 GLY B O 1
ATOM 13737 N N . PHE B 1 781 ? -24.078 40.062 27 1 95.94 781 PHE B N 1
ATOM 13738 C CA . PHE B 1 781 ? -23.031 39.875 28 1 95.94 781 PHE B CA 1
ATOM 13739 C C . PHE B 1 781 ? -22.406 41.25 28.344 1 95.94 781 PHE B C 1
ATOM 13741 O O . PHE B 1 781 ? -22.438 42.156 27.547 1 95.94 781 PHE B O 1
ATOM 13748 N N . TYR B 1 782 ? -21.938 41.344 29.562 1 95.75 782 TYR B N 1
ATOM 13749 C CA . TYR B 1 782 ? -21.266 42.562 30.031 1 95.75 782 TYR B CA 1
ATOM 13750 C C . TYR B 1 782 ? -19.953 42.219 30.719 1 95.75 782 TYR B C 1
ATOM 13752 O O . TYR B 1 782 ? -19.906 41.344 31.594 1 95.75 782 TYR B O 1
ATOM 13760 N N . LEU B 1 783 ? -18.906 42.781 30.25 1 95.94 783 LEU B N 1
ATOM 13761 C CA . LEU B 1 783 ? -17.609 42.719 30.891 1 95.94 783 LEU B CA 1
ATOM 13762 C C . LEU B 1 783 ? -17.266 44.031 31.594 1 95.94 783 LEU B C 1
ATOM 13764 O O . LEU B 1 783 ? -17.094 45.062 30.938 1 95.94 783 LEU B O 1
ATOM 13768 N N . HIS B 1 784 ? -17.172 43.938 32.844 1 93.88 784 HIS B N 1
ATOM 13769 C CA . HIS B 1 784 ? -16.859 45.156 33.625 1 93.88 784 HIS B CA 1
ATOM 13770 C C . HIS B 1 784 ? -15.359 45.406 33.625 1 93.88 784 HIS B C 1
ATOM 13772 O O . HIS B 1 784 ? -14.586 44.594 34.125 1 93.88 784 HIS B O 1
ATOM 13778 N N . GLY B 1 785 ? -14.961 46.5 32.938 1 94.44 785 GLY B N 1
ATOM 13779 C CA . GLY B 1 785 ? -13.539 46.844 32.844 1 94.44 785 GLY B CA 1
ATOM 13780 C C . GLY B 1 785 ? -13.195 48.188 33.469 1 94.44 785 GLY B C 1
ATOM 13781 O O . GLY B 1 785 ? -12.305 48.875 32.969 1 94.44 785 GLY B O 1
ATOM 13782 N N . ARG B 1 786 ? -13.953 48.656 34.406 1 92.31 786 ARG B N 1
ATOM 13783 C CA . ARG B 1 786 ? -13.594 49.875 35.125 1 92.31 786 ARG B CA 1
ATOM 13784 C C . ARG B 1 786 ? -12.375 49.656 36 1 92.31 786 ARG B C 1
ATOM 13786 O O . ARG B 1 786 ? -12.297 48.688 36.75 1 92.31 786 ARG B O 1
ATOM 13793 N N . SER B 1 787 ? -11.43 50.562 35.781 1 90.62 787 SER B N 1
ATOM 13794 C CA . SER B 1 787 ? -10.188 50.406 36.531 1 90.62 787 SER B CA 1
ATOM 13795 C C . SER B 1 787 ? -10.398 50.656 38 1 90.62 787 SER B C 1
ATOM 13797 O O . SER B 1 787 ? -11.211 51.5 38.375 1 90.62 787 SER B O 1
ATOM 13799 N N . ALA B 1 788 ? -9.703 50 38.844 1 85.94 788 ALA B N 1
ATOM 13800 C CA . ALA B 1 788 ? -9.766 50.188 40.281 1 85.94 788 ALA B CA 1
ATOM 13801 C C . ALA B 1 788 ? -9.117 51.5 40.719 1 85.94 788 ALA B C 1
ATOM 13803 O O . ALA B 1 788 ? -9.383 52 41.812 1 85.94 788 ALA B O 1
ATOM 13804 N N . HIS B 1 789 ? -8.328 52.156 39.875 1 84.56 789 HIS B N 1
ATOM 13805 C CA . HIS B 1 789 ? -7.586 53.344 40.219 1 84.56 789 HIS B CA 1
ATOM 13806 C C . HIS B 1 789 ? -8.281 54.594 39.688 1 84.56 789 HIS B C 1
ATOM 13808 O O . HIS B 1 789 ? -7.875 55.719 40 1 84.56 789 HIS B O 1
ATOM 13814 N N . GLY B 1 790 ? -9.297 54.469 38.938 1 79.38 790 GLY B N 1
ATOM 13815 C CA . GLY B 1 790 ? -10.094 55.594 38.469 1 79.38 790 GLY B CA 1
ATOM 13816 C C . GLY B 1 790 ? -9.633 56.125 37.125 1 79.38 790 GLY B C 1
ATOM 13817 O O . GLY B 1 790 ? -10.414 56.75 36.406 1 79.38 790 GLY B O 1
ATOM 13818 N N . SER B 1 791 ? -8.289 56.188 36.906 1 85.88 791 SER B N 1
ATOM 13819 C CA . SER B 1 791 ? -7.805 56.688 35.625 1 85.88 791 SER B CA 1
ATOM 13820 C C . SER B 1 791 ? -6.758 55.75 35.031 1 85.88 791 SER B C 1
ATOM 13822 O O . SER B 1 791 ? -5.953 55.156 35.75 1 85.88 791 SER B O 1
ATOM 13824 N N . ALA B 1 792 ? -6.875 55.531 33.688 1 88.75 792 ALA B N 1
ATOM 13825 C CA . ALA B 1 792 ? -5.922 54.656 33 1 88.75 792 ALA B CA 1
ATOM 13826 C C . ALA B 1 792 ? -5.145 55.438 31.938 1 88.75 792 ALA B C 1
ATOM 13828 O O . ALA B 1 792 ? -4.098 54.969 31.469 1 88.75 792 ALA B O 1
ATOM 13829 N N . ASP B 1 793 ? -5.656 56.562 31.531 1 88.31 793 ASP B N 1
ATOM 13830 C CA . ASP B 1 793 ? -4.973 57.375 30.531 1 88.31 793 ASP B CA 1
ATOM 13831 C C . ASP B 1 793 ? -3.818 58.156 31.172 1 88.31 793 ASP B C 1
ATOM 13833 O O . ASP B 1 793 ? -3.92 59.375 31.375 1 88.31 793 ASP B O 1
ATOM 13837 N N . THR B 1 794 ? -2.775 57.5 31.453 1 87.19 794 THR B N 1
ATOM 13838 C CA . THR B 1 794 ? -1.632 58.094 32.156 1 87.19 794 THR B CA 1
ATOM 13839 C C . THR B 1 794 ? -0.322 57.594 31.531 1 87.19 794 THR B C 1
ATOM 13841 O O . THR B 1 794 ? -0.33 56.844 30.547 1 87.19 794 THR B O 1
ATOM 13844 N N . ASP B 1 795 ? 0.719 58.094 32.062 1 86.56 795 ASP B N 1
ATOM 13845 C CA . ASP B 1 795 ? 2.049 57.75 31.562 1 86.56 795 ASP B CA 1
ATOM 13846 C C . ASP B 1 795 ? 2.516 56.406 32.094 1 86.56 795 ASP B C 1
ATOM 13848 O O . ASP B 1 795 ? 1.797 55.75 32.875 1 86.56 795 ASP B O 1
ATOM 13852 N N . MET B 1 796 ? 3.646 55.969 31.734 1 86.19 796 MET B N 1
ATOM 13853 C CA . MET B 1 796 ? 4.195 54.625 32.031 1 86.19 796 MET B CA 1
ATOM 13854 C C . MET B 1 796 ? 4.461 54.5 33.531 1 86.19 796 MET B C 1
ATOM 13856 O O . MET B 1 796 ? 4.191 53.438 34.125 1 86.19 796 MET B O 1
ATOM 13860 N N . GLN B 1 797 ? 4.992 55.562 34.156 1 84.38 797 GLN B N 1
ATOM 13861 C CA . GLN B 1 797 ? 5.328 55.5 35.562 1 84.38 797 GLN B CA 1
ATOM 13862 C C . GLN B 1 797 ? 4.07 55.344 36.438 1 84.38 797 GLN B C 1
ATOM 13864 O O . GLN B 1 797 ? 4.023 54.5 37.312 1 84.38 797 GLN B O 1
ATOM 13869 N N . SER B 1 798 ? 3.104 56.188 36.094 1 86.75 798 SER B N 1
ATOM 13870 C CA . SER B 1 798 ? 1.866 56.156 36.844 1 86.75 798 SER B CA 1
ATOM 13871 C C . SER B 1 798 ? 1.155 54.812 36.688 1 86.75 798 SER B C 1
ATOM 13873 O O . SER B 1 798 ? 0.588 54.281 37.656 1 86.75 798 SER B O 1
ATOM 13875 N N . LEU B 1 799 ? 1.178 54.281 35.562 1 87.69 799 LEU B N 1
ATOM 13876 C CA . LEU B 1 799 ? 0.543 52.969 35.312 1 87.69 799 LEU B CA 1
ATOM 13877 C C . LEU B 1 799 ? 1.286 51.875 36.031 1 87.69 799 LEU B C 1
ATOM 13879 O O . LEU B 1 799 ? 0.666 50.938 36.531 1 87.69 799 LEU B O 1
ATOM 13883 N N . GLY B 1 800 ? 2.629 51.906 36.031 1 84.38 800 GLY B N 1
ATOM 13884 C CA . GLY B 1 800 ? 3.426 50.938 36.75 1 84.38 800 GLY B CA 1
ATOM 13885 C C . GLY B 1 800 ? 3.156 50.938 38.25 1 84.38 800 GLY B C 1
ATOM 13886 O O . GLY B 1 800 ? 3.109 49.875 38.875 1 84.38 800 GLY B O 1
ATOM 13887 N N . GLU B 1 801 ? 2.967 52.125 38.719 1 84.81 801 GLU B N 1
ATOM 13888 C CA . GLU B 1 801 ? 2.662 52.25 40.156 1 84.81 801 GLU B CA 1
ATOM 13889 C C . GLU B 1 801 ? 1.271 51.719 40.469 1 84.81 801 GLU B C 1
ATOM 13891 O O . GLU B 1 801 ? 1.059 51.125 41.531 1 84.81 801 GLU B O 1
ATOM 13896 N N . GLN B 1 802 ? 0.396 51.969 39.625 1 86.25 802 GLN B N 1
ATOM 13897 C CA . GLN B 1 802 ? -0.957 51.469 39.812 1 86.25 802 GLN B CA 1
ATOM 13898 C C . GLN B 1 802 ? -0.967 49.938 39.812 1 86.25 802 GLN B C 1
ATOM 13900 O O . GLN B 1 802 ? -1.646 49.312 40.656 1 86.25 802 GLN B O 1
ATOM 13905 N N . LEU B 1 803 ? -0.264 49.281 38.969 1 85.5 803 LEU B N 1
ATOM 13906 C CA . LEU B 1 803 ? -0.211 47.844 38.875 1 85.5 803 LEU B CA 1
ATOM 13907 C C . LEU B 1 803 ? 0.485 47.25 40.094 1 85.5 803 LEU B C 1
ATOM 13909 O O . LEU B 1 803 ? 0.121 46.156 40.562 1 85.5 803 LEU B O 1
ATOM 13913 N N . LYS B 1 804 ? 1.432 47.969 40.594 1 83.31 804 LYS B N 1
ATOM 13914 C CA . LYS B 1 804 ? 2.104 47.531 41.812 1 83.31 804 LYS B CA 1
ATOM 13915 C C . LYS B 1 804 ? 1.157 47.625 43 1 83.31 804 LYS B C 1
ATOM 13917 O O . LYS B 1 804 ? 1.144 46.719 43.844 1 83.31 804 LYS B O 1
ATOM 13922 N N . ARG B 1 805 ? 0.448 48.656 43.031 1 85.75 805 ARG B N 1
ATOM 13923 C CA . ARG B 1 805 ? -0.519 48.781 44.125 1 85.75 805 ARG B CA 1
ATOM 13924 C C . ARG B 1 805 ? -1.564 47.688 44.062 1 85.75 805 ARG B C 1
ATOM 13926 O O . ARG B 1 805 ? -2.008 47.188 45.094 1 85.75 805 ARG B O 1
ATOM 13933 N N . GLU B 1 806 ? -1.955 47.281 42.938 1 84.75 806 GLU B N 1
ATOM 13934 C CA . GLU B 1 806 ? -2.916 46.188 42.781 1 84.75 806 GLU B CA 1
ATOM 13935 C C . GLU B 1 806 ? -2.318 44.844 43.219 1 84.75 806 GLU B C 1
ATOM 13937 O O . GLU B 1 806 ? -3.014 44 43.812 1 84.75 806 GLU B O 1
ATOM 13942 N N . GLN B 1 807 ? -1.07 44.625 42.906 1 82.44 807 GLN B N 1
ATOM 13943 C CA . GLN B 1 807 ? -0.402 43.406 43.281 1 82.44 807 GLN B CA 1
ATOM 13944 C C . GLN B 1 807 ? -0.271 43.281 44.781 1 82.44 807 GLN B C 1
ATOM 13946 O O . GLN B 1 807 ? -0.322 42.188 45.344 1 82.44 807 GLN B O 1
ATOM 13951 N N . GLU B 1 808 ? -0.1 44.469 45.406 1 82.12 808 GLU B N 1
ATOM 13952 C CA . GLU B 1 808 ? 0.031 44.5 46.844 1 82.12 808 GLU B CA 1
ATOM 13953 C C . GLU B 1 808 ? -1.333 44.594 47.531 1 82.12 808 GLU B C 1
ATOM 13955 O O . GLU B 1 808 ? -1.418 44.75 48.75 1 82.12 808 GLU B O 1
ATOM 13960 N N . ASP B 1 809 ? -2.428 44.469 46.781 1 80.88 809 ASP B N 1
ATOM 13961 C CA . ASP B 1 809 ? -3.807 44.469 47.281 1 80.88 809 ASP B CA 1
ATOM 13962 C C . ASP B 1 809 ? -4.121 45.75 48.031 1 80.88 809 ASP B C 1
ATOM 13964 O O . ASP B 1 809 ? -4.75 45.719 49.094 1 80.88 809 ASP B O 1
ATOM 13968 N N . MET B 1 810 ? -3.645 46.906 47.5 1 81.88 810 MET B N 1
ATOM 13969 C CA . MET B 1 810 ? -3.879 48.188 48.156 1 81.88 810 MET B CA 1
ATOM 13970 C C . MET B 1 810 ? -4.938 48.969 47.375 1 81.88 810 MET B C 1
ATOM 13972 O O . MET B 1 810 ? -5.047 50.188 47.562 1 81.88 810 MET B O 1
ATOM 13976 N N . CYS B 1 811 ? -5.555 48.375 46.531 1 81.12 811 CYS B N 1
ATOM 13977 C CA . CYS B 1 811 ? -6.594 49.031 45.75 1 81.12 811 CYS B CA 1
ATOM 13978 C C . CYS B 1 811 ? -7.906 48.281 45.812 1 81.12 811 CYS B C 1
ATOM 13980 O O . CYS B 1 811 ? -7.957 47.156 46.375 1 81.12 811 CYS B O 1
ATOM 13982 N N . ALA B 1 812 ? -8.992 48.906 45.344 1 79.38 812 ALA B N 1
ATOM 13983 C CA . ALA B 1 812 ? -10.312 48.281 45.312 1 79.38 812 ALA B CA 1
ATOM 13984 C C . ALA B 1 812 ? -10.336 47.125 44.312 1 79.38 812 ALA B C 1
ATOM 13986 O O . ALA B 1 812 ? -9.5 47.062 43.406 1 79.38 812 ALA B O 1
ATOM 13987 N N . HIS B 1 813 ? -11.273 46.281 44.562 1 84.62 813 HIS B N 1
ATOM 13988 C CA . HIS B 1 813 ? -11.406 45.125 43.688 1 84.62 813 HIS B CA 1
ATOM 13989 C C . HIS B 1 813 ? -12 45.531 42.344 1 84.62 813 HIS B C 1
ATOM 13991 O O . HIS B 1 813 ? -12.695 46.531 42.25 1 84.62 813 HIS B O 1
ATOM 13997 N N . ARG B 1 814 ? -11.68 44.781 41.25 1 85.38 814 ARG B N 1
ATOM 13998 C CA . ARG B 1 814 ? -12.039 45.062 39.875 1 85.38 814 ARG B CA 1
ATOM 13999 C C . ARG B 1 814 ? -13.508 44.781 39.594 1 85.38 814 ARG B C 1
ATOM 14001 O O . ARG B 1 814 ? -14.031 45.094 38.531 1 85.38 814 ARG B O 1
ATOM 14008 N N . GLY B 1 815 ? -14.273 44.406 40.531 1 86.94 815 GLY B N 1
ATOM 14009 C CA . GLY B 1 815 ? -15.641 43.969 40.312 1 86.94 815 GLY B CA 1
ATOM 14010 C C . GLY B 1 815 ? -16.625 45.094 40.281 1 86.94 815 GLY B C 1
ATOM 14011 O O . GLY B 1 815 ? -16.297 46.219 40.656 1 86.94 815 GLY B O 1
ATOM 14012 N N . LEU B 1 816 ? -17.75 44.781 39.562 1 86.44 816 LEU B N 1
ATOM 14013 C CA . LEU B 1 816 ? -18.828 45.781 39.438 1 86.44 816 LEU B CA 1
ATOM 14014 C C . LEU B 1 816 ? -19.391 46.125 40.812 1 86.44 816 LEU B C 1
ATOM 14016 O O . LEU B 1 816 ? -19.641 47.312 41.094 1 86.44 816 LEU B O 1
ATOM 14020 N N . VAL B 1 817 ? -19.594 45.094 41.656 1 85.31 817 VAL B N 1
ATOM 14021 C CA . VAL B 1 817 ? -20.094 45.312 43 1 85.31 817 VAL B CA 1
ATOM 14022 C C . VAL B 1 817 ? -18.922 45.531 43.969 1 85.31 817 VAL B C 1
ATOM 14024 O O . VAL B 1 817 ? -17.891 44.844 43.875 1 85.31 817 VAL B O 1
ATOM 14027 N N . PRO B 1 818 ? -19.078 46.562 44.719 1 83.25 818 PRO B N 1
ATOM 14028 C CA . PRO B 1 818 ? -17.984 46.875 45.656 1 83.25 818 PRO B CA 1
ATOM 14029 C C . PRO B 1 818 ? -17.625 45.688 46.531 1 83.25 818 PRO B C 1
ATOM 14031 O O . PRO B 1 818 ? -18.516 45.031 47.094 1 83.25 818 PRO B O 1
ATOM 14034 N N . GLY B 1 819 ? -16.469 45.281 46.594 1 79.88 819 GLY B N 1
ATOM 14035 C CA . GLY B 1 819 ? -15.977 44.188 47.438 1 79.88 819 GLY B CA 1
ATOM 14036 C C . GLY B 1 819 ? -15.938 42.875 46.719 1 79.88 819 GLY B C 1
ATOM 14037 O O . GLY B 1 819 ? -15.414 41.875 47.25 1 79.88 819 GLY B O 1
ATOM 14038 N N . CYS B 1 820 ? -16.547 42.812 45.5 1 82.94 820 CYS B N 1
ATOM 14039 C CA . CYS B 1 820 ? -16.562 41.562 44.75 1 82.94 820 CYS B CA 1
ATOM 14040 C C . CYS B 1 820 ? -15.578 41.625 43.594 1 82.94 820 CYS B C 1
ATOM 14042 O O . CYS B 1 820 ? -15.227 42.688 43.125 1 82.94 820 CYS B O 1
ATOM 14044 N N . GLU B 1 821 ? -15.07 40.438 43.219 1 85.31 821 GLU B N 1
ATOM 14045 C CA . GLU B 1 821 ? -14.094 40.344 42.156 1 85.31 821 GLU B CA 1
ATOM 14046 C C . GLU B 1 821 ? -14.75 39.906 40.844 1 85.31 821 GLU B C 1
ATOM 14048 O O . GLU B 1 821 ? -14.078 39.781 39.812 1 85.31 821 GLU B O 1
ATOM 14053 N N . GLN B 1 822 ? -16.047 39.875 40.812 1 89.19 822 GLN B N 1
ATOM 14054 C CA . GLN B 1 822 ? -16.719 39.375 39.625 1 89.19 822 GLN B CA 1
ATOM 14055 C C . GLN B 1 822 ? -16.75 40.438 38.531 1 89.19 822 GLN B C 1
ATOM 14057 O O . GLN B 1 822 ? -17.234 41.562 38.75 1 89.19 822 GLN B O 1
ATOM 14062 N N . GLN B 1 823 ? -16.234 40.031 37.312 1 92.06 823 GLN B N 1
ATOM 14063 C CA . GLN B 1 823 ? -16.125 41 36.219 1 92.06 823 GLN B CA 1
ATOM 14064 C C . GLN B 1 823 ? -17 40.625 35.062 1 92.06 823 GLN B C 1
ATOM 14066 O O . GLN B 1 823 ? -17.312 41.438 34.188 1 92.06 823 GLN B O 1
ATOM 14071 N N . THR B 1 824 ? -17.422 39.344 34.969 1 94.38 824 THR B N 1
ATOM 14072 C CA . THR B 1 824 ? -18.203 38.875 33.844 1 94.38 824 THR B CA 1
ATOM 14073 C C . THR B 1 824 ? -19.641 38.625 34.219 1 94.38 824 THR B C 1
ATOM 14075 O O . THR B 1 824 ? -19.906 38 35.281 1 94.38 824 THR B O 1
ATOM 14078 N N . PHE B 1 825 ? -20.594 39.062 33.438 1 94.12 825 PHE B N 1
ATOM 14079 C CA . PHE B 1 825 ? -22.016 38.938 33.719 1 94.12 825 PHE B CA 1
ATOM 14080 C C . PHE B 1 825 ? -22.812 38.594 32.469 1 94.12 825 PHE B C 1
ATOM 14082 O O . PHE B 1 825 ? -22.406 38.969 31.359 1 94.12 825 PHE B O 1
ATOM 14089 N N . GLU B 1 826 ? -23.891 37.906 32.625 1 94.5 826 GLU B N 1
ATOM 14090 C CA . GLU B 1 826 ? -24.938 37.75 31.609 1 94.5 826 GLU B CA 1
ATOM 14091 C C . GLU B 1 826 ? -26.078 38.719 31.875 1 94.5 826 GLU B C 1
ATOM 14093 O O . GLU B 1 826 ? -26.453 38.969 33.031 1 94.5 826 GLU B O 1
ATOM 14098 N N . MET B 1 827 ? -26.594 39.312 30.719 1 93.88 827 MET B N 1
ATOM 14099 C CA . MET B 1 827 ? -27.578 40.375 30.922 1 93.88 827 MET B CA 1
ATOM 14100 C C . MET B 1 827 ? -28.875 40.062 30.188 1 93.88 827 MET B C 1
ATOM 14102 O O . MET B 1 827 ? -28.859 39.562 29.062 1 93.88 827 MET B O 1
ATOM 14106 N N . ALA B 1 828 ? -29.922 40.156 30.891 1 94 828 ALA B N 1
ATOM 14107 C CA . ALA B 1 828 ? -31.25 40.25 30.312 1 94 828 ALA B CA 1
ATOM 14108 C C . ALA B 1 828 ? -31.781 41.688 30.359 1 94 828 ALA B C 1
ATOM 14110 O O . ALA B 1 828 ? -31.953 42.25 31.438 1 94 828 ALA B O 1
ATOM 14111 N N . LEU B 1 829 ? -32 42.344 29.203 1 93.75 829 LEU B N 1
ATOM 14112 C CA . LEU B 1 829 ? -32.281 43.781 29.109 1 93.75 829 LEU B CA 1
ATOM 14113 C C . LEU B 1 829 ? -33.75 44 28.734 1 93.75 829 LEU B C 1
ATOM 14115 O O . LEU B 1 829 ? -34.344 43.219 28 1 93.75 829 LEU B O 1
ATOM 14119 N N . PRO B 1 830 ? -34.25 45.094 29.266 1 91.75 830 PRO B N 1
ATOM 14120 C CA . PRO B 1 830 ? -35.594 45.5 28.844 1 91.75 830 PRO B CA 1
ATOM 14121 C C . PRO B 1 830 ? -35.625 46.062 27.422 1 91.75 830 PRO B C 1
ATOM 14123 O O . PRO B 1 830 ? -34.594 46.594 26.953 1 91.75 830 PRO B O 1
ATOM 14126 N N . PRO B 1 831 ? -36.688 46 26.703 1 90.5 831 PRO B N 1
ATOM 14127 C CA . PRO B 1 831 ? -36.781 46.531 25.328 1 90.5 831 PRO B CA 1
ATOM 14128 C C . PRO B 1 831 ? -36.5 48.031 25.234 1 90.5 831 PRO B C 1
ATOM 14130 O O . PRO B 1 831 ? -36.062 48.5 24.188 1 90.5 831 PRO B O 1
ATOM 14133 N N . LYS B 1 832 ? -36.688 48.781 26.344 1 89.81 832 LYS B N 1
ATOM 14134 C CA . LYS B 1 832 ? -36.438 50.219 26.359 1 89.81 832 LYS B CA 1
ATOM 14135 C C . LYS B 1 832 ? -34.938 50.5 26.125 1 89.81 832 LYS B C 1
ATOM 14137 O O . LYS B 1 832 ? -34.594 51.5 25.484 1 89.81 832 LYS B O 1
ATOM 14142 N N . MET B 1 833 ? -34.125 49.656 26.641 1 91.19 833 MET B N 1
ATOM 14143 C CA . MET B 1 833 ? -32.688 49.812 26.453 1 91.19 833 MET B CA 1
ATOM 14144 C C . MET B 1 833 ? -32.312 49.688 24.984 1 91.19 833 MET B C 1
ATOM 14146 O O . MET B 1 833 ? -31.531 50.5 24.469 1 91.19 833 MET B O 1
ATOM 14150 N N . ARG B 1 834 ? -32.906 48.75 24.266 1 88.94 834 ARG B N 1
ATOM 14151 C CA . ARG B 1 834 ? -32.625 48.562 22.844 1 88.94 834 ARG B CA 1
ATOM 14152 C C . ARG B 1 834 ? -33.125 49.75 22.016 1 88.94 834 ARG B C 1
ATOM 14154 O O . ARG B 1 834 ? -32.469 50.156 21.047 1 88.94 834 ARG B O 1
ATOM 14161 N N . ALA B 1 835 ? -34.219 50.219 22.375 1 89.06 835 ALA B N 1
ATOM 14162 C CA . ALA B 1 835 ? -34.781 51.344 21.672 1 89.06 835 ALA B CA 1
ATOM 14163 C C . ALA B 1 835 ? -33.875 52.562 21.781 1 89.06 835 ALA B C 1
ATOM 14165 O O . ALA B 1 835 ? -33.688 53.312 20.812 1 89.06 835 ALA B O 1
ATOM 14166 N N . PHE B 1 836 ? -33.344 52.719 22.938 1 88.62 836 PHE B N 1
ATOM 14167 C CA . PHE B 1 836 ? -32.406 53.844 23.125 1 88.62 836 PHE B CA 1
ATOM 14168 C C . PHE B 1 836 ? -31.156 53.656 22.297 1 88.62 836 PHE B C 1
ATOM 14170 O O . PHE B 1 836 ? -30.672 54.594 21.672 1 88.62 836 PHE B O 1
ATOM 14177 N N . CYS B 1 837 ? -30.609 52.469 22.312 1 88.81 837 CYS B N 1
ATOM 14178 C CA . CYS B 1 837 ? -29.406 52.188 21.531 1 88.81 837 CYS B CA 1
ATOM 14179 C C . CYS B 1 837 ? -29.656 52.406 20.047 1 88.81 837 CYS B C 1
ATOM 14181 O O . CYS B 1 837 ? -28.812 52.938 19.328 1 88.81 837 CYS B O 1
ATOM 14183 N N . ARG B 1 838 ? -30.797 52.062 19.562 1 88.5 838 ARG B N 1
ATOM 14184 C CA . ARG B 1 838 ? -31.141 52.25 18.156 1 88.5 838 ARG B CA 1
ATOM 14185 C C . ARG B 1 838 ? -31.312 53.719 17.812 1 88.5 838 ARG B C 1
ATOM 14187 O O . ARG B 1 838 ? -30.984 54.156 16.719 1 88.5 838 ARG B O 1
ATOM 14194 N N . ARG B 1 839 ? -31.828 54.469 18.688 1 87.94 839 ARG B N 1
ATOM 14195 C CA . ARG B 1 839 ? -32 55.875 18.469 1 87.94 839 ARG B CA 1
ATOM 14196 C C . ARG B 1 839 ? -30.656 56.594 18.312 1 87.94 839 ARG B C 1
ATOM 14198 O O . ARG B 1 839 ? -30.531 57.5 17.5 1 87.94 839 ARG B O 1
ATOM 14205 N N . VAL B 1 840 ? -29.719 56.094 19.031 1 87.44 840 VAL B N 1
ATOM 14206 C CA . VAL B 1 840 ? -28.391 56.719 19 1 87.44 840 VAL B CA 1
ATOM 14207 C C . VAL B 1 840 ? -27.703 56.344 17.688 1 87.44 840 VAL B C 1
ATOM 14209 O O . VAL B 1 840 ? -26.984 57.188 17.109 1 87.44 840 VAL B O 1
ATOM 14212 N N . THR B 1 841 ? -27.938 55.188 17.141 1 85.25 841 THR B N 1
ATOM 14213 C CA . THR B 1 841 ? -27.234 54.75 15.945 1 85.25 841 THR B CA 1
ATOM 14214 C C . THR B 1 841 ? -28.047 55.031 14.688 1 85.25 841 THR B C 1
ATOM 14216 O O . THR B 1 841 ? -27.547 54.875 13.57 1 85.25 841 THR B O 1
ATOM 14219 N N . ALA B 1 842 ? -29.281 55.375 14.742 1 82.25 842 ALA B N 1
ATOM 14220 C CA . ALA B 1 842 ? -30.203 55.594 13.625 1 82.25 842 ALA B CA 1
ATOM 14221 C C . ALA B 1 842 ? -29.656 56.625 12.648 1 82.25 842 ALA B C 1
ATOM 14223 O O . ALA B 1 842 ? -29.703 56.438 11.43 1 82.25 842 ALA B O 1
ATOM 14224 N N . PRO B 1 843 ? -29.109 57.719 13.141 1 78.44 843 PRO B N 1
ATOM 14225 C CA . PRO B 1 843 ? -28.609 58.719 12.18 1 78.44 843 PRO B CA 1
ATOM 14226 C C . PRO B 1 843 ? -27.469 58.188 11.32 1 78.44 843 PRO B C 1
ATOM 14228 O O . PRO B 1 843 ? -27.203 58.719 10.242 1 78.44 843 PRO B O 1
ATOM 14231 N N . LEU B 1 844 ? -26.781 57.25 11.82 1 78 844 LEU B N 1
ATOM 14232 C CA . LEU B 1 844 ? -25.656 56.688 11.086 1 78 844 LEU B CA 1
ATOM 14233 C C . LEU B 1 844 ? -26.141 55.781 9.961 1 78 844 LEU B C 1
ATOM 14235 O O . LEU B 1 844 ? -25.469 55.656 8.922 1 78 844 LEU B O 1
ATOM 14239 N N . ASP B 1 845 ? -27.297 55.031 10.18 1 67.56 845 ASP B N 1
ATOM 14240 C CA . ASP B 1 845 ? -27.844 54.125 9.188 1 67.56 845 ASP B CA 1
ATOM 14241 C C . ASP B 1 845 ? -28.5 54.875 8.039 1 67.56 845 ASP B C 1
ATOM 14243 O O . ASP B 1 845 ? -28.5 54.406 6.902 1 67.56 845 ASP B O 1
ATOM 14247 N N . THR B 1 846 ? -29.312 56 8.25 1 56.66 846 THR B N 1
ATOM 14248 C CA . THR B 1 846 ? -30.047 56.75 7.23 1 56.66 846 THR B CA 1
ATOM 14249 C C . THR B 1 846 ? -29.078 57.344 6.211 1 56.66 846 THR B C 1
ATOM 14251 O O . THR B 1 846 ? -29.422 57.5 5.035 1 56.66 846 THR B O 1
ATOM 14254 N N . THR B 1 847 ? -27.922 57.75 6.57 1 48.94 847 THR B N 1
ATOM 14255 C CA . THR B 1 847 ? -27.047 58.375 5.586 1 48.94 847 THR B CA 1
ATOM 14256 C C . THR B 1 847 ? -26.531 57.375 4.59 1 48.94 847 THR B C 1
ATOM 14258 O O . THR B 1 847 ? -26.141 57.719 3.471 1 48.94 847 THR B O 1
ATOM 14261 N N . SER B 1 848 ? -26.422 56.125 4.969 1 45.91 848 SER B N 1
ATOM 14262 C CA . SER B 1 848 ? -25.969 55.125 4.02 1 45.91 848 SER B CA 1
ATOM 14263 C C . SER B 1 848 ? -27.078 54.781 3.01 1 45.91 848 SER B C 1
ATOM 14265 O O . SER B 1 848 ? -26.781 54.375 1.888 1 45.91 848 SER B O 1
ATOM 14267 N N . GLY B 1 849 ? -28.391 54.969 3.311 1 40.34 849 GLY B N 1
ATOM 14268 C CA . GLY B 1 849 ? -29.516 54.656 2.439 1 40.34 849 GLY B CA 1
ATOM 14269 C C . GLY B 1 849 ? -29.75 55.688 1.37 1 40.34 849 GLY B C 1
ATOM 14270 O O . GLY B 1 849 ? -30.203 55.375 0.271 1 40.34 849 GLY B O 1
ATOM 14271 N N . HIS B 1 850 ? -29.812 56.969 1.711 1 37.53 850 HIS B N 1
ATOM 14272 C CA . HIS B 1 850 ? -30.188 57.906 0.672 1 37.53 850 HIS B CA 1
ATOM 14273 C C . HIS B 1 850 ? -29.172 57.906 -0.465 1 37.53 850 HIS B C 1
ATOM 14275 O O . HIS B 1 850 ? -29.5 58.281 -1.592 1 37.53 850 HIS B O 1
ATOM 14281 N N . ARG B 1 851 ? -27.906 57.938 -0.186 1 38.84 851 ARG B N 1
ATOM 14282 C CA . ARG B 1 851 ? -27.016 58 -1.342 1 38.84 851 ARG B CA 1
ATOM 14283 C C . ARG B 1 851 ? -27.047 56.688 -2.129 1 38.84 851 ARG B C 1
ATOM 14285 O O . ARG B 1 851 ? -26.344 56.562 -3.135 1 38.84 851 ARG B O 1
ATOM 14292 N N . SER B 1 852 ? -27.688 55.688 -1.619 1 36.78 852 SER B N 1
ATOM 14293 C CA . SER B 1 852 ? -27.688 54.5 -2.453 1 36.78 852 SER B CA 1
ATOM 14294 C C . SER B 1 852 ? -28.516 54.719 -3.719 1 36.78 852 SER B C 1
ATOM 14296 O O . SER B 1 852 ? -28.594 53.812 -4.566 1 36.78 852 SER B O 1
ATOM 14298 N N . ARG B 1 853 ? -29.531 55.562 -3.826 1 36.78 853 ARG B N 1
ATOM 14299 C CA . ARG B 1 853 ? -30.234 55.594 -5.105 1 36.78 853 ARG B CA 1
ATOM 14300 C C . ARG B 1 853 ? -29.328 56.094 -6.219 1 36.78 853 ARG B C 1
ATOM 14302 O O . ARG B 1 853 ? -29.469 55.688 -7.375 1 36.78 853 ARG B O 1
ATOM 14309 N N . GLN B 1 854 ? -28.734 57.219 -6.129 1 31.64 854 GLN B N 1
ATOM 14310 C CA . GLN B 1 854 ? -28.062 57.656 -7.34 1 31.64 854 GLN B CA 1
ATOM 14311 C C . GLN B 1 854 ? -26.859 56.781 -7.656 1 31.64 854 GLN B C 1
ATOM 14313 O O . GLN B 1 854 ? -26.625 56.438 -8.82 1 31.64 854 GLN B O 1
ATOM 14318 N N . LEU B 1 855 ? -25.672 56.906 -6.922 1 30.61 855 LEU B N 1
ATOM 14319 C CA . LEU B 1 855 ? -24.469 56.219 -7.406 1 30.61 855 LEU B CA 1
ATOM 14320 C C . LEU B 1 855 ? -24.562 54.719 -7.176 1 30.61 855 LEU B C 1
ATOM 14322 O O . LEU B 1 855 ? -24.359 54.25 -6.055 1 30.61 855 LEU B O 1
ATOM 14326 N N . MET B 1 856 ? -25.594 53.969 -7.566 1 30.47 856 MET B N 1
ATOM 14327 C CA . MET B 1 856 ? -25.719 52.531 -7.699 1 30.47 856 MET B CA 1
ATOM 14328 C C . MET B 1 856 ? -24.438 51.938 -8.289 1 30.47 856 MET B C 1
ATOM 14330 O O . MET B 1 856 ? -24.344 50.719 -8.477 1 30.47 856 MET B O 1
ATOM 14334 N N . SER B 1 857 ? -23.812 52.562 -9.305 1 28.09 857 SER B N 1
ATOM 14335 C CA . SER B 1 857 ? -22.859 51.781 -10.094 1 28.09 857 SER B CA 1
ATOM 14336 C C . SER B 1 857 ? -21.703 51.281 -9.227 1 28.09 857 SER B C 1
ATOM 14338 O O . SER B 1 857 ? -21.203 50.156 -9.453 1 28.09 857 SER B O 1
ATOM 14340 N N . THR B 1 858 ? -20.797 52.188 -8.734 1 29.38 858 THR B N 1
ATOM 14341 C CA . THR B 1 858 ? -19.516 51.656 -8.289 1 29.38 858 THR B CA 1
ATOM 14342 C C . THR B 1 858 ? -19.672 50.938 -6.965 1 29.38 858 THR B C 1
ATOM 14344 O O . THR B 1 858 ? -20.344 51.406 -6.051 1 29.38 858 THR B O 1
ATOM 14347 N N . LYS B 1 859 ? -19.688 49.625 -6.934 1 35.78 859 LYS B N 1
ATOM 14348 C CA . LYS B 1 859 ? -19.656 48.562 -5.918 1 35.78 859 LYS B CA 1
ATOM 14349 C C . LYS B 1 859 ? -19 49.062 -4.637 1 35.78 859 LYS B C 1
ATOM 14351 O O . LYS B 1 859 ? -17.812 48.812 -4.402 1 35.78 859 LYS B O 1
ATOM 14356 N N . SER B 1 860 ? -19.109 50.312 -4.262 1 33.09 860 SER B N 1
ATOM 14357 C CA . SER B 1 860 ? -18.406 50.688 -3.039 1 33.09 860 SER B CA 1
ATOM 14358 C C . SER B 1 860 ? -18.953 49.938 -1.832 1 33.09 860 SER B C 1
ATOM 14360 O O . SER B 1 860 ? -20.172 49.812 -1.674 1 33.09 860 SER B O 1
ATOM 14362 N N . LYS B 1 861 ? -18.234 49.156 -1.197 1 39.88 861 LYS B N 1
ATOM 14363 C CA . LYS B 1 861 ? -18.344 48.375 0.02 1 39.88 861 LYS B CA 1
ATOM 14364 C C . LYS B 1 861 ? -19.062 49.156 1.122 1 39.88 861 LYS B C 1
ATOM 14366 O O . LYS B 1 861 ? -18.703 50.281 1.407 1 39.88 861 LYS B O 1
ATOM 14371 N N . ASN B 1 862 ? -20.297 49.062 1.428 1 37.56 862 ASN B N 1
ATOM 14372 C CA . ASN B 1 862 ? -21.234 49.5 2.441 1 37.56 862 ASN B CA 1
ATOM 14373 C C . ASN B 1 862 ? -20.562 49.656 3.805 1 37.56 862 ASN B C 1
ATOM 14375 O O . ASN B 1 862 ? -21.203 49.469 4.84 1 37.56 862 ASN B O 1
ATOM 14379 N N . GLY B 1 863 ? -19.422 49.5 4.062 1 42.5 863 GLY B N 1
ATOM 14380 C CA . GLY B 1 863 ? -18.922 49.656 5.418 1 42.5 863 GLY B CA 1
ATOM 14381 C C . GLY B 1 863 ? -19.031 51.094 5.898 1 42.5 863 GLY B C 1
ATOM 14382 O O . GLY B 1 863 ? -19.125 52.031 5.094 1 42.5 863 GLY B O 1
ATOM 14383 N N . ILE B 1 864 ? -19.812 51.5 7.059 1 47.22 864 ILE B N 1
ATOM 14384 C CA . ILE B 1 864 ? -19.688 52.812 7.68 1 47.22 864 ILE B CA 1
ATOM 14385 C C . ILE B 1 864 ? -18.312 53.375 7.387 1 47.22 864 ILE B C 1
ATOM 14387 O O . ILE B 1 864 ? -17.297 52.875 7.852 1 47.22 864 ILE B O 1
ATOM 14391 N N . HIS B 1 865 ? -18.141 53.969 6.242 1 53.91 865 HIS B N 1
ATOM 14392 C CA . HIS B 1 865 ? -16.875 54.531 5.82 1 53.91 865 HIS B CA 1
ATOM 14393 C C . HIS B 1 865 ? -16.562 55.844 6.574 1 53.91 865 HIS B C 1
ATOM 14395 O O . HIS B 1 865 ? -17.391 56.75 6.598 1 53.91 865 HIS B O 1
ATOM 14401 N N . TRP B 1 866 ? -15.703 55.75 7.68 1 59.62 866 TRP B N 1
ATOM 14402 C CA . TRP B 1 866 ? -15.188 56.906 8.375 1 59.62 866 TRP B CA 1
ATOM 14403 C C . TRP B 1 866 ? -14.961 58.062 7.398 1 59.62 866 TRP B C 1
ATOM 14405 O O . TRP B 1 866 ? -15.008 59.219 7.793 1 59.62 866 TRP B O 1
ATOM 14415 N N . GLN B 1 867 ? -15.125 57.781 6.016 1 57.31 867 GLN B N 1
ATOM 14416 C CA . GLN B 1 867 ? -14.867 58.875 5.074 1 57.31 867 GLN B CA 1
ATOM 14417 C C . GLN B 1 867 ? -16.062 59.812 4.988 1 57.31 867 GLN B C 1
ATOM 14419 O O . GLN B 1 867 ? -17.141 59.406 4.562 1 57.31 867 GLN B O 1
ATOM 14424 N N . GLY B 1 868 ? -16.078 60.906 5.504 1 59.12 868 GLY B N 1
ATOM 14425 C CA . GLY B 1 868 ? -16.984 62.062 5.422 1 59.12 868 GLY B CA 1
ATOM 14426 C C . GLY B 1 868 ? -17.922 62.156 6.621 1 59.12 868 GLY B C 1
ATOM 14427 O O . GLY B 1 868 ? -18.531 63.219 6.848 1 59.12 868 GLY B O 1
ATOM 14428 N N . ASN B 1 869 ? -17.969 61.156 7.418 1 73.75 869 ASN B N 1
ATOM 14429 C CA . ASN B 1 869 ? -18.938 61.188 8.516 1 73.75 869 ASN B CA 1
ATOM 14430 C C . ASN B 1 869 ? -18.25 61.062 9.867 1 73.75 869 ASN B C 1
ATOM 14432 O O . ASN B 1 869 ? -18.844 60.562 10.828 1 73.75 869 ASN B O 1
ATOM 14436 N N . ALA B 1 870 ? -17.031 61.438 9.977 1 78.31 870 ALA B N 1
ATOM 14437 C CA . ALA B 1 870 ? -16.25 61.25 11.195 1 78.31 870 ALA B CA 1
ATOM 14438 C C . ALA B 1 870 ? -16.906 62 12.367 1 78.31 870 ALA B C 1
ATOM 14440 O O . ALA B 1 870 ? -16.938 61.469 13.484 1 78.31 870 ALA B O 1
ATOM 14441 N N . ASP B 1 871 ? -17.453 63.156 12.148 1 81.06 871 ASP B N 1
ATOM 14442 C CA . ASP B 1 871 ? -18.031 63.938 13.219 1 81.06 871 ASP B CA 1
ATOM 14443 C C . ASP B 1 871 ? -19.312 63.312 13.75 1 81.06 871 ASP B C 1
ATOM 14445 O O . ASP B 1 871 ? -19.531 63.25 14.961 1 81.06 871 ASP B O 1
ATOM 14449 N N . ARG B 1 872 ? -20.078 62.75 12.906 1 83.44 872 ARG B N 1
ATOM 14450 C CA . ARG B 1 872 ? -21.312 62.094 13.312 1 83.44 872 ARG B CA 1
ATOM 14451 C C . ARG B 1 872 ? -21.047 60.812 14.078 1 83.44 872 ARG B C 1
ATOM 14453 O O . ARG B 1 872 ? -21.734 60.469 15.039 1 83.44 872 ARG B O 1
ATOM 14460 N N . ILE B 1 873 ? -20.062 60.156 13.586 1 86.94 873 ILE B N 1
ATOM 14461 C CA . ILE B 1 873 ? -19.688 58.906 14.234 1 86.94 873 ILE B CA 1
ATOM 14462 C C . ILE B 1 873 ? -19.141 59.188 15.633 1 86.94 873 ILE B C 1
ATOM 14464 O O . ILE B 1 873 ? -19.469 58.469 16.578 1 86.94 873 ILE B O 1
ATOM 14468 N N . ALA B 1 874 ? -18.312 60.188 15.781 1 87.62 874 ALA B N 1
ATOM 14469 C CA . ALA B 1 874 ? -17.734 60.531 17.078 1 87.62 874 ALA B CA 1
ATOM 14470 C C . ALA B 1 874 ? -18.828 61 18.047 1 87.62 874 ALA B C 1
ATOM 14472 O O . ALA B 1 874 ? -18.766 60.688 19.234 1 87.62 874 ALA B O 1
ATOM 14473 N N . GLN B 1 875 ? -19.781 61.75 17.547 1 87.44 875 GLN B N 1
ATOM 14474 C CA . GLN B 1 875 ? -20.875 62.188 18.391 1 87.44 875 GLN B CA 1
ATOM 14475 C C . GLN B 1 875 ? -21.75 61.031 18.844 1 87.44 875 GLN B C 1
ATOM 14477 O O . GLN B 1 875 ? -22.172 60.969 20 1 87.44 875 GLN B O 1
ATOM 14482 N N . ALA B 1 876 ? -22.047 60.156 17.922 1 90.06 876 ALA B N 1
ATOM 14483 C CA . ALA B 1 876 ? -22.812 58.969 18.266 1 90.06 876 ALA B CA 1
ATOM 14484 C C . ALA B 1 876 ? -22.078 58.125 19.297 1 90.06 876 ALA B C 1
ATOM 14486 O O . ALA B 1 876 ? -22.703 57.562 20.219 1 90.06 876 ALA B O 1
ATOM 14487 N N . TYR B 1 877 ? -20.797 58 19.109 1 90.88 877 TYR B N 1
ATOM 14488 C CA . TYR B 1 877 ? -19.984 57.25 20.062 1 90.88 877 TYR B CA 1
ATOM 14489 C C . TYR B 1 877 ? -20.047 57.875 21.453 1 90.88 877 TYR B C 1
ATOM 14491 O O . TYR B 1 877 ? -20.219 57.188 22.438 1 90.88 877 TYR B O 1
ATOM 14499 N N . ASP B 1 878 ? -19.906 59.188 21.562 1 89.88 878 ASP B N 1
ATOM 14500 C CA . ASP B 1 878 ? -19.906 59.906 22.828 1 89.88 878 ASP B CA 1
ATOM 14501 C C . ASP B 1 878 ? -21.266 59.781 23.516 1 89.88 878 ASP B C 1
ATOM 14503 O O . ASP B 1 878 ? -21.359 59.625 24.719 1 89.88 878 ASP B O 1
ATOM 14507 N N . THR B 1 879 ? -22.297 59.906 22.703 1 91.88 879 THR B N 1
ATOM 14508 C CA . THR B 1 879 ? -23.641 59.781 23.25 1 91.88 879 THR B CA 1
ATOM 14509 C C . THR B 1 879 ? -23.906 58.406 23.797 1 91.88 879 THR B C 1
ATOM 14511 O O . THR B 1 879 ? -24.469 58.25 24.875 1 91.88 879 THR B O 1
ATOM 14514 N N . MET B 1 880 ? -23.562 57.406 23.062 1 93.38 880 MET B N 1
ATOM 14515 C CA . MET B 1 880 ? -23.734 56.031 23.484 1 93.38 880 MET B CA 1
ATOM 14516 C C . MET B 1 880 ? -22.922 55.75 24.75 1 93.38 880 MET B C 1
ATOM 14518 O O . MET B 1 880 ? -23.391 55.094 25.672 1 93.38 880 MET B O 1
ATOM 14522 N N . ASN B 1 881 ? -21.688 56.219 24.797 1 93.56 881 ASN B N 1
ATOM 14523 C CA . ASN B 1 881 ? -20.812 56.031 25.953 1 93.56 881 ASN B CA 1
ATOM 14524 C C . ASN B 1 881 ? -21.406 56.656 27.203 1 93.56 881 ASN B C 1
ATOM 14526 O O . ASN B 1 881 ? -21.375 56.062 28.281 1 93.56 881 ASN B O 1
ATOM 14530 N N . LYS B 1 882 ? -21.859 57.875 27.078 1 92.69 882 LYS B N 1
ATOM 14531 C CA . LYS B 1 882 ? -22.453 58.594 28.219 1 92.69 882 LYS B CA 1
ATOM 14532 C C . LYS B 1 882 ? -23.719 57.875 28.703 1 92.69 882 LYS B C 1
ATOM 14534 O O . LYS B 1 882 ? -23.938 57.75 29.906 1 92.69 882 LYS B O 1
ATOM 14539 N N . PHE B 1 883 ? -24.484 57.469 27.828 1 93.56 883 PHE B N 1
ATOM 14540 C CA . PHE B 1 883 ? -25.719 56.75 28.172 1 93.56 883 PHE B CA 1
ATOM 14541 C C . PHE B 1 883 ? -25.422 55.469 28.922 1 93.56 883 PHE B C 1
ATOM 14543 O O . PHE B 1 883 ? -26 55.219 29.984 1 93.56 883 PHE B O 1
ATOM 14550 N N . LEU B 1 884 ? -24.578 54.625 28.344 1 94.69 884 LEU B N 1
ATOM 14551 C CA . LEU B 1 884 ? -24.281 53.312 28.953 1 94.69 884 LEU B CA 1
ATOM 14552 C C . LEU B 1 884 ? -23.594 53.5 30.297 1 94.69 884 LEU B C 1
ATOM 14554 O O . LEU B 1 884 ? -23.844 52.75 31.25 1 94.69 884 LEU B O 1
ATOM 14558 N N . ALA B 1 885 ? -22.656 54.469 30.375 1 93.62 885 ALA B N 1
ATOM 14559 C CA . ALA B 1 885 ? -22.016 54.75 31.656 1 93.62 885 ALA B CA 1
ATOM 14560 C C . ALA B 1 885 ? -23.047 55.156 32.719 1 93.62 885 ALA B C 1
ATOM 14562 O O . ALA B 1 885 ? -22.953 54.719 33.875 1 93.62 885 ALA B O 1
ATOM 14563 N N . ALA B 1 886 ? -24.031 55.938 32.281 1 94.25 886 ALA B N 1
ATOM 14564 C CA . ALA B 1 886 ? -25.094 56.375 33.188 1 94.25 886 ALA B CA 1
ATOM 14565 C C . ALA B 1 886 ? -25.953 55.188 33.625 1 94.25 886 ALA B C 1
ATOM 14567 O O . ALA B 1 886 ? -26.375 55.125 34.781 1 94.25 886 ALA B O 1
ATOM 14568 N N . PHE B 1 887 ? -26.266 54.375 32.812 1 93.94 887 PHE B N 1
ATOM 14569 C CA . PHE B 1 887 ? -27.062 53.188 33.125 1 93.94 887 PHE B CA 1
ATOM 14570 C C . PHE B 1 887 ? -26.375 52.312 34.156 1 93.94 887 PHE B C 1
ATOM 14572 O O . PHE B 1 887 ? -27 51.906 35.156 1 93.94 887 PHE B O 1
ATOM 14579 N N . PHE B 1 888 ? -25.078 51.969 34 1 93.69 888 PHE B N 1
ATOM 14580 C CA . PHE B 1 888 ? -24.375 51.062 34.906 1 93.69 888 PHE B CA 1
ATOM 14581 C C . PHE B 1 888 ? -24.031 51.75 36.188 1 93.69 888 PHE B C 1
ATOM 14583 O O . PHE B 1 888 ? -23.688 51.094 37.188 1 93.69 888 PHE B O 1
ATOM 14590 N N . GLN B 1 889 ? -24.109 53.156 36.188 1 91.12 889 GLN B N 1
ATOM 14591 C CA . GLN B 1 889 ? -23.922 53.906 37.438 1 91.12 889 GLN B CA 1
ATOM 14592 C C . GLN B 1 889 ? -25.25 54.156 38.125 1 91.12 889 GLN B C 1
ATOM 14594 O O . GLN B 1 889 ? -25.312 54.906 39.125 1 91.12 889 GLN B O 1
ATOM 14599 N N . HIS B 1 890 ? -26.312 53.562 37.719 1 91.62 890 HIS B N 1
ATOM 14600 C CA . HIS B 1 890 ? -27.656 53.688 38.281 1 91.62 890 HIS B CA 1
ATOM 14601 C C . HIS B 1 890 ? -28.141 55.156 38.25 1 91.62 890 HIS B C 1
ATOM 14603 O O . HIS B 1 890 ? -28.781 55.594 39.188 1 91.62 890 HIS B O 1
ATOM 14609 N N . ALA B 1 891 ? -27.734 55.875 37.25 1 91.69 891 ALA B N 1
ATOM 14610 C CA . ALA B 1 891 ? -28.047 57.281 37.188 1 91.69 891 ALA B CA 1
ATOM 14611 C C . ALA B 1 891 ? -29.328 57.531 36.406 1 91.69 891 ALA B C 1
ATOM 14613 O O . ALA B 1 891 ? -29.859 58.656 36.438 1 91.69 891 ALA B O 1
ATOM 14614 N N . ILE B 1 892 ? -29.781 56.594 35.781 1 90.12 892 ILE B N 1
ATOM 14615 C CA . ILE B 1 892 ? -31.016 56.719 35 1 90.12 892 ILE B CA 1
ATOM 14616 C C . ILE B 1 892 ? -32.188 56.156 35.812 1 90.12 892 ILE B C 1
ATOM 14618 O O . ILE B 1 892 ? -32.219 54.969 36.125 1 90.12 892 ILE B O 1
ATOM 14622 N N . ARG B 1 893 ? -33.094 56.906 36.094 1 86.12 893 ARG B N 1
ATOM 14623 C CA . ARG B 1 893 ? -34.219 56.531 36.938 1 86.12 893 ARG B CA 1
ATOM 14624 C C . ARG B 1 893 ? -35.125 55.531 36.281 1 86.12 893 ARG B C 1
ATOM 14626 O O . ARG B 1 893 ? -35.625 54.594 36.906 1 86.12 893 ARG B O 1
ATOM 14633 N N . GLU B 1 894 ? -35.344 55.562 35 1 86.81 894 GLU B N 1
ATOM 14634 C CA . GLU B 1 894 ? -36.281 54.719 34.281 1 86.81 894 GLU B CA 1
ATOM 14635 C C . GLU B 1 894 ? -35.656 53.344 33.938 1 86.81 894 GLU B C 1
ATOM 14637 O O . GLU B 1 894 ? -36.375 52.406 33.656 1 86.81 894 GLU B O 1
ATOM 14642 N N . LEU B 1 895 ? -34.406 53.344 33.969 1 89.81 895 LEU B N 1
ATOM 14643 C CA . LEU B 1 895 ? -33.688 52.125 33.594 1 89.81 895 LEU B CA 1
ATOM 14644 C C . LEU B 1 895 ? -32.688 51.719 34.688 1 89.81 895 LEU B C 1
ATOM 14646 O O . LEU B 1 895 ? -31.656 52.375 34.875 1 89.81 895 LEU B O 1
ATOM 14650 N N . ASP B 1 896 ? -33.062 50.75 35.5 1 91.69 896 ASP B N 1
ATOM 14651 C CA . ASP B 1 896 ? -32.188 50.219 36.562 1 91.69 896 ASP B CA 1
ATOM 14652 C C . ASP B 1 896 ? -31.984 48.719 36.406 1 91.69 896 ASP B C 1
ATOM 14654 O O . ASP B 1 896 ? -32.594 48.094 35.531 1 91.69 896 ASP B O 1
ATOM 14658 N N . TYR B 1 897 ? -30.922 48.188 37.062 1 93.44 897 TYR B N 1
ATOM 14659 C CA . TYR B 1 897 ? -30.656 46.781 36.969 1 93.44 897 TYR B CA 1
ATOM 14660 C C . TYR B 1 897 ? -30.469 46.156 38.344 1 93.44 897 TYR B C 1
ATOM 14662 O O . TYR B 1 897 ? -30.25 46.844 39.312 1 93.44 897 TYR B O 1
ATOM 14670 N N . GLU B 1 898 ? -30.75 44.812 38.469 1 92.75 898 GLU B N 1
ATOM 14671 C CA . GLU B 1 898 ? -30.516 44 39.656 1 92.75 898 GLU B CA 1
ATOM 14672 C C . GLU B 1 898 ? -29.594 42.844 39.375 1 92.75 898 GLU B C 1
ATOM 14674 O O . GLU B 1 898 ? -29.547 42.344 38.25 1 92.75 898 GLU B O 1
ATOM 14679 N N . ILE B 1 899 ? -28.734 42.5 40.281 1 92.94 899 ILE B N 1
ATOM 14680 C CA . ILE B 1 899 ? -27.812 41.375 40.125 1 92.94 899 ILE B CA 1
ATOM 14681 C C . ILE B 1 899 ? -28.391 40.125 40.812 1 92.94 899 ILE B C 1
ATOM 14683 O O . ILE B 1 899 ? -28.781 40.188 42 1 92.94 899 ILE B O 1
ATOM 14687 N N . LYS B 1 900 ? -28.516 39.062 40.031 1 90.88 900 LYS B N 1
ATOM 14688 C CA . LYS B 1 900 ? -29.031 37.812 40.562 1 90.88 900 LYS B CA 1
ATOM 14689 C C . LYS B 1 900 ? -28.156 36.625 40.156 1 90.88 900 LYS B C 1
ATOM 14691 O O . LYS B 1 900 ? -27.312 36.75 39.25 1 90.88 900 LYS B O 1
ATOM 14696 N N . GLU B 1 901 ? -28.281 35.5 40.938 1 89.81 901 GLU B N 1
ATOM 14697 C CA . GLU B 1 901 ? -27.656 34.25 40.562 1 89.81 901 GLU B CA 1
ATOM 14698 C C . GLU B 1 901 ? -28.609 33.344 39.781 1 89.81 901 GLU B C 1
ATOM 14700 O O . GLU B 1 901 ? -29.812 33.312 40.094 1 89.81 901 GLU B O 1
ATOM 14705 N N . LYS B 1 902 ? -28.141 32.688 38.75 1 89.25 902 LYS B N 1
ATOM 14706 C CA . LYS B 1 902 ? -28.984 31.812 37.969 1 89.25 902 LYS B CA 1
ATOM 14707 C C . LYS B 1 902 ? -29.391 30.562 38.75 1 89.25 902 LYS B C 1
ATOM 14709 O O . LYS B 1 902 ? -28.547 29.969 39.438 1 89.25 902 LYS B O 1
ATOM 14714 N N . ALA B 1 903 ? -30.609 30.109 38.531 1 90.31 903 ALA B N 1
ATOM 14715 C CA . ALA B 1 903 ? -31.094 28.859 39.094 1 90.31 903 ALA B CA 1
ATOM 14716 C C . ALA B 1 903 ? -30.578 27.656 38.312 1 90.31 903 ALA B C 1
ATOM 14718 O O . ALA B 1 903 ? -30.125 27.797 37.188 1 90.31 903 ALA B O 1
ATOM 14719 N N . PHE B 1 904 ? -30.688 26.516 39.031 1 92.06 904 PHE B N 1
ATOM 14720 C CA . PHE B 1 904 ? -30.172 25.281 38.438 1 92.06 904 PHE B CA 1
ATOM 14721 C C . PHE B 1 904 ? -30.891 24.969 37.125 1 92.06 904 PHE B C 1
ATOM 14723 O O . PHE B 1 904 ? -30.25 24.641 36.125 1 92.06 904 PHE B O 1
ATOM 14730 N N . LEU B 1 905 ? -32.156 25.078 37 1 91.25 905 LEU B N 1
ATOM 14731 C CA . LEU B 1 905 ? -32.938 24.797 35.812 1 91.25 905 LEU B CA 1
ATOM 14732 C C . LEU B 1 905 ? -32.625 25.797 34.719 1 91.25 905 LEU B C 1
ATOM 14734 O O . LEU B 1 905 ? -32.625 25.438 33.531 1 91.25 905 LEU B O 1
ATOM 14738 N N . GLU B 1 906 ? -32.281 27.062 35.125 1 90.25 906 GLU B N 1
ATOM 14739 C CA . GLU B 1 906 ? -31.922 28.078 34.156 1 90.25 906 GLU B CA 1
ATOM 14740 C C . GLU B 1 906 ? -30.562 27.781 33.531 1 90.25 906 GLU B C 1
ATOM 14742 O O . GLU B 1 906 ? -30.344 28.031 32.344 1 90.25 906 GLU B O 1
ATOM 14747 N N . LYS B 1 907 ? -29.75 27.141 34.344 1 89.25 907 LYS B N 1
ATOM 14748 C CA . LYS B 1 907 ? -28.422 26.828 33.844 1 89.25 907 LYS B CA 1
ATOM 14749 C C . LYS B 1 907 ? -28.453 25.641 32.906 1 89.25 907 LYS B C 1
ATOM 14751 O O . LYS B 1 907 ? -27.812 25.672 31.844 1 89.25 907 LYS B O 1
ATOM 14756 N N . VAL B 1 908 ? -29.219 24.641 33.25 1 89.81 908 VAL B N 1
ATOM 14757 C CA . VAL B 1 908 ? -29.234 23.406 32.438 1 89.81 908 VAL B CA 1
ATOM 14758 C C . VAL B 1 908 ? -30 23.625 31.156 1 89.81 908 VAL B C 1
ATOM 14760 O O . VAL B 1 908 ? -29.578 23.156 30.094 1 89.81 908 VAL B O 1
ATOM 14763 N N . LEU B 1 909 ? -31.047 24.375 31.172 1 90.94 909 LEU B N 1
ATOM 14764 C CA . LEU B 1 909 ? -31.859 24.594 29.984 1 90.94 909 LEU B CA 1
ATOM 14765 C C . LEU B 1 909 ? -31.438 25.859 29.266 1 90.94 909 LEU B C 1
ATOM 14767 O O . LEU B 1 909 ? -31.859 26.109 28.125 1 90.94 909 LEU B O 1
ATOM 14771 N N . ASP B 1 910 ? -30.484 26.609 29.781 1 89.31 910 ASP B N 1
ATOM 14772 C CA . ASP B 1 910 ? -30.016 27.875 29.203 1 89.31 910 ASP B CA 1
ATOM 14773 C C . ASP B 1 910 ? -31.172 28.797 28.891 1 89.31 910 ASP B C 1
ATOM 14775 O O . ASP B 1 910 ? -31.328 29.25 27.75 1 89.31 910 ASP B O 1
ATOM 14779 N N . ILE B 1 911 ? -32.062 29.031 29.891 1 89.19 911 ILE B N 1
ATOM 14780 C CA . ILE B 1 911 ? -33.25 29.906 29.766 1 89.19 911 ILE B CA 1
ATOM 14781 C C . ILE B 1 911 ? -33.281 30.859 30.953 1 89.19 911 ILE B C 1
ATOM 14783 O O . ILE B 1 911 ? -32.812 30.531 32.031 1 89.19 911 ILE B O 1
ATOM 14787 N N . GLU B 1 912 ? -33.719 32.094 30.688 1 89.94 912 GLU B N 1
ATOM 14788 C CA . GLU B 1 912 ? -34 33.094 31.75 1 89.94 912 GLU B CA 1
ATOM 14789 C C . GLU B 1 912 ? -35.469 33.156 32.094 1 89.94 912 GLU B C 1
ATOM 14791 O O . GLU B 1 912 ? -36.281 33.562 31.266 1 89.94 912 GLU B O 1
ATOM 14796 N N . LEU B 1 913 ? -35.844 32.75 33.281 1 85.94 913 LEU B N 1
ATOM 14797 C CA . LEU B 1 913 ? -37.25 32.656 33.656 1 85.94 913 LEU B CA 1
ATOM 14798 C C . LEU B 1 913 ? -37.688 33.938 34.375 1 85.94 913 LEU B C 1
ATOM 14800 O O . LEU B 1 913 ? -38.906 34.219 34.469 1 85.94 913 LEU B O 1
ATOM 14804 N N . ALA B 1 914 ? -36.75 34.812 34.719 1 84.75 914 ALA B N 1
ATOM 14805 C CA . ALA B 1 914 ? -37.094 36.031 35.406 1 84.75 914 ALA B CA 1
ATOM 14806 C C . ALA B 1 914 ? -37.656 37.062 34.438 1 84.75 914 ALA B C 1
ATOM 14808 O O . ALA B 1 914 ? -37.281 37.094 33.25 1 84.75 914 ALA B O 1
ATOM 14809 N N . ASP B 1 915 ? -38.656 37.875 34.906 1 81.81 915 ASP B N 1
ATOM 14810 C CA . ASP B 1 915 ? -39.281 38.906 34.094 1 81.81 915 ASP B CA 1
ATOM 14811 C C . ASP B 1 915 ? -38.375 40.156 34.031 1 81.81 915 ASP B C 1
ATOM 14813 O O . ASP B 1 915 ? -38.062 40.75 35.062 1 81.81 915 ASP B O 1
ATOM 14817 N N . SER B 1 916 ? -37.844 40.406 32.875 1 82.56 916 SER B N 1
ATOM 14818 C CA . SER B 1 916 ? -36.938 41.531 32.688 1 82.56 916 SER B CA 1
ATOM 14819 C C . SER B 1 916 ? -37.625 42.688 31.938 1 82.56 916 SER B C 1
ATOM 14821 O O . SER B 1 916 ? -36.969 43.469 31.266 1 82.56 916 SER B O 1
ATOM 14823 N N . THR B 1 917 ? -38.906 42.906 32 1 82.88 917 THR B N 1
ATOM 14824 C CA . THR B 1 917 ? -39.594 43.938 31.25 1 82.88 917 THR B CA 1
ATOM 14825 C C . THR B 1 917 ? -39.406 45.312 31.875 1 82.88 917 THR B C 1
ATOM 14827 O O . THR B 1 917 ? -39.344 46.312 31.172 1 82.88 917 THR B O 1
ATOM 14830 N N . GLU B 1 918 ? -39.219 45.375 33.25 1 84.75 918 GLU B N 1
ATOM 14831 C CA . GLU B 1 918 ? -39.094 46.656 33.906 1 84.75 918 GLU B CA 1
ATOM 14832 C C . GLU B 1 918 ? -37.656 46.969 34.312 1 84.75 918 GLU B C 1
ATOM 14834 O O . GLU B 1 918 ? -37.156 48.094 34.125 1 84.75 918 GLU B O 1
ATOM 14839 N N . LYS B 1 919 ? -37 45.938 34.844 1 90.5 919 LYS B N 1
ATOM 14840 C CA . LYS B 1 919 ? -35.625 46.094 35.281 1 90.5 919 LYS B CA 1
ATOM 14841 C C . LYS B 1 919 ? -34.688 45.094 34.594 1 90.5 919 LYS B C 1
ATOM 14843 O O . LYS B 1 919 ? -35.094 43.938 34.375 1 90.5 919 LYS B O 1
ATOM 14848 N N . ALA B 1 920 ? -33.562 45.656 34.219 1 94.31 920 ALA B N 1
ATOM 14849 C CA . ALA B 1 920 ? -32.562 44.75 33.656 1 94.31 920 ALA B CA 1
ATOM 14850 C C . ALA B 1 920 ? -32 43.812 34.75 1 94.31 920 ALA B C 1
ATOM 14852 O O . ALA B 1 920 ? -31.953 44.156 35.906 1 94.31 920 ALA B O 1
ATOM 14853 N N . ILE B 1 921 ? -31.734 42.594 34.406 1 94.81 921 ILE B N 1
ATOM 14854 C CA . ILE B 1 921 ? -31.203 41.625 35.312 1 94.81 921 ILE B CA 1
ATOM 14855 C C . ILE B 1 921 ? -29.797 41.188 34.875 1 94.81 921 ILE B C 1
ATOM 14857 O O . ILE B 1 921 ? -29.625 40.719 33.719 1 94.81 921 ILE B O 1
ATOM 14861 N N . LEU B 1 922 ? -28.812 41.344 35.75 1 94.44 922 LEU B N 1
ATOM 14862 C CA . LEU B 1 922 ? -27.453 40.875 35.5 1 94.44 922 LEU B CA 1
ATOM 14863 C C . LEU B 1 922 ? -27.172 39.594 36.281 1 94.44 922 LEU B C 1
ATOM 14865 O O . LEU B 1 922 ? -27.297 39.562 37.5 1 94.44 922 LEU B O 1
ATOM 14869 N N . TYR B 1 923 ? -26.891 38.562 35.562 1 93.12 923 TYR B N 1
ATOM 14870 C CA . TYR B 1 923 ? -26.562 37.312 36.188 1 93.12 923 TYR B CA 1
ATOM 14871 C C . TYR B 1 923 ? -25.047 37.156 36.375 1 93.12 923 TYR B C 1
ATOM 14873 O O . TYR B 1 923 ? -24.281 37.312 35.406 1 93.12 923 TYR B O 1
ATOM 14881 N N . ALA B 1 924 ? -24.562 36.844 37.562 1 89.19 924 ALA B N 1
ATOM 14882 C CA . ALA B 1 924 ? -23.141 36.656 37.844 1 89.19 924 ALA B CA 1
ATOM 14883 C C . ALA B 1 924 ? -22.656 35.344 37.219 1 89.19 924 ALA B C 1
ATOM 14885 O O . ALA B 1 924 ? -23.297 34.281 37.375 1 89.19 924 ALA B O 1
ATOM 14886 N N . ASP B 1 925 ? -21.672 35.438 36.438 1 83.25 925 ASP B N 1
ATOM 14887 C CA . ASP B 1 925 ? -21.156 34.312 35.656 1 83.25 925 ASP B CA 1
ATOM 14888 C C . ASP B 1 925 ? -19.875 33.75 36.281 1 83.25 925 ASP B C 1
ATOM 14890 O O . ASP B 1 925 ? -18.891 34.5 36.438 1 83.25 925 ASP B O 1
ATOM 14894 N N . ASP B 1 926 ? -19.844 32.688 37.062 1 74.19 926 ASP B N 1
ATOM 14895 C CA . ASP B 1 926 ? -18.625 32.094 37.625 1 74.19 926 ASP B CA 1
ATOM 14896 C C . ASP B 1 926 ? -17.672 31.641 36.5 1 74.19 926 ASP B C 1
ATOM 14898 O O . ASP B 1 926 ? -16.484 31.438 36.75 1 74.19 926 ASP B O 1
ATOM 14902 N N . GLY B 1 927 ? -18.078 31.688 35.312 1 77.94 927 GLY B N 1
ATOM 14903 C CA . GLY B 1 927 ? -17.219 31.328 34.219 1 77.94 927 GLY B CA 1
ATOM 14904 C C . GLY B 1 927 ? -17.203 32.375 33.125 1 77.94 927 GLY B C 1
ATOM 14905 O O . GLY B 1 927 ? -17.578 33.531 33.344 1 77.94 927 GLY B O 1
ATOM 14906 N N . SER B 1 928 ? -16.344 32.281 32.031 1 80.94 928 SER B N 1
ATOM 14907 C CA . SER B 1 928 ? -16.328 33.188 30.891 1 80.94 928 SER B CA 1
ATOM 14908 C C . SER B 1 928 ? -17.344 32.75 29.844 1 80.94 928 SER B C 1
ATOM 14910 O O . SER B 1 928 ? -16.969 32.25 28.797 1 80.94 928 SER B O 1
ATOM 14912 N N . SER B 1 929 ? -18.766 33.094 30.219 1 89.06 929 SER B N 1
ATOM 14913 C CA . SER B 1 929 ? -19.828 32.656 29.312 1 89.06 929 SER B CA 1
ATOM 14914 C C . SER B 1 929 ? -19.844 33.5 28.047 1 89.06 929 SER B C 1
ATOM 14916 O O . SER B 1 929 ? -20.438 33.094 27.047 1 89.06 929 SER B O 1
ATOM 14918 N N . PHE B 1 930 ? -19.141 34.688 28.078 1 93.31 930 PHE B N 1
ATOM 14919 C CA . PHE B 1 930 ? -19.172 35.5 26.875 1 93.31 930 PHE B CA 1
ATOM 14920 C C . PHE B 1 930 ? -18.406 34.812 25.734 1 93.31 930 PHE B C 1
ATOM 14922 O O . PHE B 1 930 ? -18.516 35.219 24.578 1 93.31 930 PHE B O 1
ATOM 14929 N N . ASP B 1 931 ? -17.641 33.781 26.109 1 92.19 931 ASP B N 1
ATOM 14930 C CA . ASP B 1 931 ? -16.875 33.062 25.109 1 92.19 931 ASP B CA 1
ATOM 14931 C C . ASP B 1 931 ? -17.797 32.375 24.094 1 92.19 931 ASP B C 1
ATOM 14933 O O . ASP B 1 931 ? -17.359 31.953 23.031 1 92.19 931 ASP B O 1
ATOM 14937 N N . ARG B 1 932 ? -19.078 32.312 24.312 1 91.75 932 ARG B N 1
ATOM 14938 C CA . ARG B 1 932 ? -20.031 31.703 23.391 1 91.75 932 ARG B CA 1
ATOM 14939 C C . ARG B 1 932 ? -20.141 32.5 22.094 1 91.75 932 ARG B C 1
ATOM 14941 O O . ARG B 1 932 ? -20.594 31.984 21.078 1 91.75 932 ARG B O 1
ATOM 14948 N N . VAL B 1 933 ? -19.719 33.75 22.188 1 94.31 933 VAL B N 1
ATOM 14949 C CA . VAL B 1 933 ? -19.781 34.594 21 1 94.31 933 VAL B CA 1
ATOM 14950 C C . VAL B 1 933 ? -18.484 34.469 20.203 1 94.31 933 VAL B C 1
ATOM 14952 O O . VAL B 1 933 ? -18.375 34.969 19.078 1 94.31 933 VAL B O 1
ATOM 14955 N N . LEU B 1 934 ? -17.531 33.688 20.766 1 94.62 934 LEU B N 1
ATOM 14956 C CA . LEU B 1 934 ? -16.25 33.438 20.125 1 94.62 934 LEU B CA 1
ATOM 14957 C C . LEU B 1 934 ? -16.141 31.969 19.703 1 94.62 934 LEU B C 1
ATOM 14959 O O . LEU B 1 934 ? -16.906 31.125 20.172 1 94.62 934 LEU B O 1
ATOM 14963 N N . PHE B 1 935 ? -15.242 31.703 18.781 1 94.88 935 PHE B N 1
ATOM 14964 C CA . PHE B 1 935 ? -14.992 30.312 18.375 1 94.88 935 PHE B CA 1
ATOM 14965 C C . PHE B 1 935 ? -14.484 29.484 19.547 1 94.88 935 PHE B C 1
ATOM 14967 O O . PHE B 1 935 ? -14.727 28.281 19.609 1 94.88 935 PHE B O 1
ATOM 14974 N N . HIS B 1 936 ? -13.852 30.141 20.484 1 92.94 936 HIS B N 1
ATOM 14975 C CA . HIS B 1 936 ? -13.297 29.484 21.656 1 92.94 936 HIS B CA 1
ATOM 14976 C C . HIS B 1 936 ? -14.383 28.766 22.453 1 92.94 936 HIS B C 1
ATOM 14978 O O . HIS B 1 936 ? -14.164 27.656 22.953 1 92.94 936 HIS B O 1
ATOM 14984 N N . GLY B 1 937 ? -15.578 29.344 22.625 1 92.81 937 GLY B N 1
ATOM 14985 C CA . GLY B 1 937 ? -16.672 28.766 23.375 1 92.81 937 GLY B CA 1
ATOM 14986 C C . GLY B 1 937 ? -17.469 27.75 22.562 1 92.81 937 GLY B C 1
ATOM 14987 O O . GLY B 1 937 ? -18.188 26.922 23.141 1 92.81 937 GLY B O 1
ATOM 14988 N N . ALA B 1 938 ? -17.359 27.812 21.234 1 95.06 938 ALA B N 1
ATOM 14989 C CA . ALA B 1 938 ? -18.078 26.875 20.359 1 95.06 938 ALA B CA 1
ATOM 14990 C C . ALA B 1 938 ? -17.156 25.75 19.891 1 95.06 938 ALA B C 1
ATOM 14992 O O . ALA B 1 938 ? -17.344 25.219 18.797 1 95.06 938 ALA B O 1
ATOM 14993 N N . GLU B 1 939 ? -16.234 25.328 20.703 1 94.5 939 GLU B N 1
ATOM 14994 C CA . GLU B 1 939 ? -15.258 24.328 20.312 1 94.5 939 GLU B CA 1
ATOM 14995 C C . GLU B 1 939 ? -15.914 22.969 20.078 1 94.5 939 GLU B C 1
ATOM 14997 O O . GLU B 1 939 ? -15.57 22.266 19.125 1 94.5 939 GLU B O 1
ATOM 15002 N N . PHE B 1 940 ? -16.875 22.625 20.891 1 94.31 940 PHE B N 1
ATOM 15003 C CA . PHE B 1 940 ? -17.5 21.312 20.75 1 94.31 940 PHE B CA 1
ATOM 15004 C C . PHE B 1 940 ? -18.281 21.219 19.438 1 94.31 940 PHE B C 1
ATOM 15006 O O . PHE B 1 940 ? -18.297 20.172 18.797 1 94.31 940 PHE B O 1
ATOM 15013 N N . THR B 1 941 ? -18.969 22.328 19.078 1 96 941 THR B N 1
ATOM 15014 C CA . THR B 1 941 ? -19.703 22.359 17.828 1 96 941 THR B CA 1
ATOM 15015 C C . THR B 1 941 ? -18.766 22.281 16.625 1 96 941 THR B C 1
ATOM 15017 O O . THR B 1 941 ? -19.031 21.547 15.672 1 96 941 THR B O 1
ATOM 15020 N N . LEU B 1 942 ? -17.656 22.938 16.688 1 97 942 LEU B N 1
ATOM 15021 C CA . LEU B 1 942 ? -16.688 22.922 15.594 1 97 942 LEU B CA 1
ATOM 15022 C C . LEU B 1 942 ? -15.984 21.578 15.523 1 97 942 LEU B C 1
ATOM 15024 O O . LEU B 1 942 ? -15.758 21.047 14.43 1 97 942 LEU B O 1
ATOM 15028 N N . PHE B 1 943 ? -15.688 21.016 16.641 1 96.69 943 PHE B N 1
ATOM 15029 C CA . PHE B 1 943 ? -15.047 19.719 16.703 1 96.69 943 PHE B CA 1
ATOM 15030 C C . PHE B 1 943 ? -15.961 18.641 16.125 1 96.69 943 PHE B C 1
ATOM 15032 O O . PHE B 1 943 ? -15.516 17.797 15.336 1 96.69 943 PHE B O 1
ATOM 15039 N N . SER B 1 944 ? -17.219 18.641 16.547 1 97.25 944 SER B N 1
ATOM 15040 C CA . SER B 1 944 ? -18.156 17.641 16.062 1 97.25 944 SER B CA 1
ATOM 15041 C C . SER B 1 944 ? -18.344 17.734 14.555 1 97.25 944 SER B C 1
ATOM 15043 O O . SER B 1 944 ? -18.547 16.719 13.875 1 97.25 944 SER B O 1
ATOM 15045 N N . PHE B 1 945 ? -18.266 18.906 14.047 1 97.81 945 PHE B N 1
ATOM 15046 C CA . PHE B 1 945 ? -18.344 19.078 12.602 1 97.81 945 PHE B CA 1
ATOM 15047 C C . PHE B 1 945 ? -17.094 18.5 11.93 1 97.81 945 PHE B C 1
ATOM 15049 O O . PHE B 1 945 ? -17.188 17.812 10.914 1 97.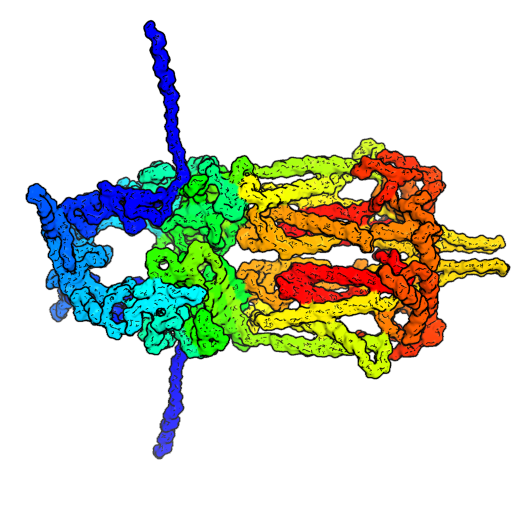81 945 PHE B O 1
ATOM 15056 N N . ASP B 1 946 ? -15.93 18.875 12.469 1 98.12 946 ASP B N 1
ATOM 15057 C CA . ASP B 1 946 ? -14.688 18.344 11.914 1 98.12 946 ASP B CA 1
ATOM 15058 C C . ASP B 1 946 ? -14.695 16.812 11.93 1 98.12 946 ASP B C 1
ATOM 15060 O O . ASP B 1 946 ? -14.266 16.188 10.961 1 98.12 946 ASP B O 1
ATOM 15064 N N . LEU B 1 947 ? -15.195 16.281 13.031 1 98.19 947 LEU B N 1
ATOM 15065 C CA . LEU B 1 947 ? -15.273 14.836 13.172 1 98.19 947 LEU B CA 1
ATOM 15066 C C . LEU B 1 947 ? -16.234 14.234 12.141 1 98.19 947 LEU B C 1
ATOM 15068 O O . LEU B 1 947 ? -15.906 13.242 11.492 1 98.19 947 LEU B O 1
ATOM 15072 N N . ALA B 1 948 ? -17.391 14.844 11.992 1 98.44 948 ALA B N 1
ATOM 15073 C CA . ALA B 1 948 ? -18.375 14.359 11.031 1 98.44 948 ALA B CA 1
ATOM 15074 C C . ALA B 1 948 ? -17.844 14.453 9.609 1 98.44 948 ALA B C 1
ATOM 15076 O O . ALA B 1 948 ? -18.062 13.555 8.797 1 98.44 948 ALA B O 1
ATOM 15077 N N . LEU B 1 949 ? -17.156 15.516 9.32 1 98.25 949 LEU B N 1
ATOM 15078 C CA . LEU B 1 949 ? -16.594 15.695 7.988 1 98.25 949 LEU B CA 1
ATOM 15079 C C . LEU B 1 949 ? -15.492 14.672 7.715 1 98.25 949 LEU B C 1
ATOM 15081 O O . LEU B 1 949 ? -15.414 14.117 6.617 1 98.25 949 LEU B O 1
ATOM 15085 N N . PHE B 1 950 ? -14.641 14.43 8.703 1 98.19 950 PHE B N 1
ATOM 15086 C CA . PHE B 1 950 ? -13.57 13.445 8.586 1 98.19 950 PHE B CA 1
ATOM 15087 C C . PHE B 1 950 ? -14.148 12.062 8.297 1 98.19 950 PHE B C 1
ATOM 15089 O O . PHE B 1 950 ? -13.68 11.367 7.391 1 98.19 950 PHE B O 1
ATOM 15096 N N . CYS B 1 951 ? -15.188 11.734 9.031 1 98.31 951 CYS B N 1
ATOM 15097 C CA . CYS B 1 951 ? -15.805 10.422 8.875 1 98.31 951 CYS B CA 1
ATOM 15098 C C . CYS B 1 951 ? -16.547 10.32 7.555 1 98.31 951 CYS B C 1
ATOM 15100 O O . CYS B 1 951 ? -16.516 9.281 6.891 1 98.31 951 CYS B O 1
ATOM 15102 N N . CYS B 1 952 ? -17.25 11.328 7.184 1 98.06 952 CYS B N 1
ATOM 15103 C CA . CYS B 1 952 ? -18 11.336 5.934 1 98.06 952 CYS B CA 1
ATOM 15104 C C . CYS B 1 952 ? -17.062 11.172 4.738 1 98.06 952 CYS B C 1
ATOM 15106 O O . CYS B 1 952 ? -17.328 10.359 3.852 1 98.06 952 CYS B O 1
ATOM 15108 N N . THR B 1 953 ? -15.938 11.938 4.715 1 97.62 953 THR B N 1
ATOM 15109 C CA . THR B 1 953 ? -14.992 11.852 3.607 1 97.62 953 THR B CA 1
ATOM 15110 C C . THR B 1 953 ? -14.336 10.477 3.562 1 97.62 953 THR B C 1
ATOM 15112 O O . THR B 1 953 ? -14.102 9.93 2.482 1 97.62 953 THR B O 1
ATOM 15115 N N . GLU B 1 954 ? -14.016 9.953 4.715 1 97.06 954 GLU B N 1
ATOM 15116 C CA . GLU B 1 954 ? -13.422 8.617 4.766 1 97.06 954 GLU B CA 1
ATOM 15117 C C . GLU B 1 954 ? -14.383 7.566 4.23 1 97.06 954 GLU B C 1
ATOM 15119 O O . GLU B 1 954 ? -13.977 6.645 3.521 1 97.06 954 GLU B O 1
ATOM 15124 N N . MET B 1 955 ? -15.68 7.629 4.523 1 96.06 955 MET B N 1
ATOM 15125 C CA . MET B 1 955 ? -16.672 6.648 4.09 1 96.06 955 MET B CA 1
ATOM 15126 C C . MET B 1 955 ? -16.922 6.758 2.588 1 96.06 955 MET B C 1
ATOM 15128 O O . MET B 1 955 ? -17.219 5.758 1.93 1 96.06 955 MET B O 1
ATOM 15132 N N . LEU B 1 956 ? -16.781 7.941 2.033 1 95.25 956 LEU B N 1
ATOM 15133 C CA . LEU B 1 956 ? -17.047 8.148 0.613 1 95.25 956 LEU B CA 1
ATOM 15134 C C . LEU B 1 956 ? -15.852 7.695 -0.226 1 95.25 956 LEU B C 1
ATOM 15136 O O . LEU B 1 956 ? -16.031 7.102 -1.293 1 95.25 956 LEU B O 1
ATOM 15140 N N . PHE B 1 957 ? -14.586 7.926 0.306 1 93.88 957 PHE B N 1
ATOM 15141 C CA . PHE B 1 957 ? -13.414 7.676 -0.53 1 93.88 957 PHE B CA 1
ATOM 15142 C C . PHE B 1 957 ? -12.555 6.566 0.064 1 93.88 957 PHE B C 1
ATOM 15144 O O . PHE B 1 957 ? -11.641 6.066 -0.593 1 93.88 957 PHE B O 1
ATOM 15151 N N . SER B 1 958 ? -12.805 6.121 1.24 1 92.69 958 SER B N 1
ATOM 15152 C CA . SER B 1 958 ? -12.055 5.078 1.924 1 92.69 958 SER B CA 1
ATOM 15153 C C . SER B 1 958 ? -10.57 5.418 1.99 1 92.69 958 SER B C 1
ATOM 15155 O O . SER B 1 958 ? -9.719 4.582 1.677 1 92.69 958 SER B O 1
ATOM 15157 N N . ASP B 1 959 ? -10.211 6.676 2.264 1 94.31 959 ASP B N 1
ATOM 15158 C CA . ASP B 1 959 ? -8.852 7.184 2.408 1 94.31 959 ASP B CA 1
ATOM 15159 C C . ASP B 1 959 ? -8.75 8.156 3.58 1 94.31 959 ASP B C 1
ATOM 15161 O O . ASP B 1 959 ? -9.273 9.273 3.512 1 94.31 959 ASP B O 1
ATOM 15165 N N . PHE B 1 960 ? -8 7.762 4.609 1 96.56 960 PHE B N 1
ATOM 15166 C CA . PHE B 1 960 ? -7.887 8.57 5.816 1 96.56 960 PHE B CA 1
ATOM 15167 C C . PHE B 1 960 ? -7.082 9.836 5.547 1 96.56 960 PHE B C 1
ATOM 15169 O O . PHE B 1 960 ? -7.352 10.883 6.133 1 96.56 960 PHE B O 1
ATOM 15176 N N . LEU B 1 961 ? -6.055 9.773 4.707 1 95.69 961 LEU B N 1
ATOM 15177 C CA . LEU B 1 961 ? -5.23 10.938 4.41 1 95.69 961 LEU B CA 1
ATOM 15178 C C . LEU B 1 961 ? -6.039 12 3.676 1 95.69 961 LEU B C 1
ATOM 15180 O O . LEU B 1 961 ? -5.949 13.188 4.004 1 95.69 961 LEU B O 1
ATOM 15184 N N . LEU B 1 962 ? -6.809 11.609 2.715 1 96 962 LEU B N 1
ATOM 15185 C CA . LEU B 1 962 ? -7.676 12.555 2.016 1 96 962 LEU B CA 1
ATOM 15186 C C . LEU B 1 962 ? -8.695 13.164 2.969 1 96 962 LEU B C 1
ATOM 15188 O O . LEU B 1 962 ? -9 14.359 2.885 1 96 962 LEU B O 1
ATOM 15192 N N . ALA B 1 963 ? -9.242 12.32 3.834 1 97.69 963 ALA B N 1
ATOM 15193 C CA . ALA B 1 963 ? -10.18 12.828 4.828 1 97.69 963 ALA B CA 1
ATOM 15194 C C . ALA B 1 963 ? -9.531 13.898 5.707 1 97.69 963 ALA B C 1
ATOM 15196 O O . ALA B 1 963 ? -10.148 14.922 6.008 1 97.69 963 ALA B O 1
ATOM 15197 N N . ALA B 1 964 ? -8.305 13.68 6.098 1 97.19 964 ALA B N 1
ATOM 15198 C CA . ALA B 1 964 ? -7.586 14.641 6.934 1 97.19 964 ALA B CA 1
ATOM 15199 C C . ALA B 1 964 ? -7.309 15.93 6.172 1 97.19 964 ALA B C 1
ATOM 15201 O O . ALA B 1 964 ? -7.469 17.031 6.715 1 97.19 964 ALA B O 1
ATOM 15202 N N . ILE B 1 965 ? -6.906 15.906 4.922 1 95.31 965 ILE B N 1
ATOM 15203 C CA . ILE B 1 965 ? -6.574 17.078 4.117 1 95.31 965 ILE B CA 1
ATOM 15204 C C . ILE B 1 965 ? -7.832 17.906 3.865 1 95.31 965 ILE B C 1
ATOM 15206 O O . ILE B 1 965 ? -7.812 19.125 4 1 95.31 965 ILE B O 1
ATOM 15210 N N . VAL B 1 966 ? -8.969 17.25 3.592 1 96.31 966 VAL B N 1
ATOM 15211 C CA . VAL B 1 966 ? -10.219 17.969 3.35 1 96.31 966 VAL B CA 1
ATOM 15212 C C . VAL B 1 966 ? -10.688 18.641 4.637 1 96.31 966 VAL B C 1
ATOM 15214 O O . VAL B 1 966 ? -11.117 19.797 4.613 1 96.31 966 VAL B O 1
ATOM 15217 N N . THR B 1 967 ? -10.609 17.922 5.727 1 97.44 967 THR B N 1
ATOM 15218 C CA . THR B 1 967 ? -11.008 18.5 7.008 1 97.44 967 THR B CA 1
ATOM 15219 C C . THR B 1 967 ? -10.133 19.703 7.352 1 97.44 967 THR B C 1
ATOM 15221 O O . THR B 1 967 ? -10.625 20.719 7.836 1 97.44 967 THR B O 1
ATOM 15224 N N . ALA B 1 968 ? -8.812 19.609 7.051 1 95.5 968 ALA B N 1
ATOM 15225 C CA . ALA B 1 968 ? -7.906 20.719 7.32 1 95.5 968 ALA B CA 1
ATOM 15226 C C . ALA B 1 968 ? -8.234 21.938 6.441 1 95.5 968 ALA B C 1
ATOM 15228 O O . ALA B 1 968 ? -8.266 23.062 6.922 1 95.5 968 ALA B O 1
ATOM 15229 N N . LEU B 1 969 ? -8.508 21.75 5.223 1 93.31 969 LEU B N 1
ATOM 15230 C CA . LEU B 1 969 ? -8.797 22.828 4.289 1 93.31 969 LEU B CA 1
ATOM 15231 C C . LEU B 1 969 ? -10.109 23.516 4.645 1 93.31 969 LEU B C 1
ATOM 15233 O O . LEU B 1 969 ? -10.188 24.75 4.656 1 93.31 969 LEU B O 1
ATOM 15237 N N . VAL B 1 970 ? -11.125 22.719 4.996 1 95.69 970 VAL B N 1
ATOM 15238 C CA . VAL B 1 970 ? -12.43 23.297 5.324 1 95.69 970 VAL B CA 1
ATOM 15239 C C . VAL B 1 970 ? -12.344 24.031 6.66 1 95.69 970 VAL B C 1
ATOM 15241 O O . VAL B 1 970 ? -12.898 25.109 6.816 1 95.69 970 VAL B O 1
ATOM 15244 N N . ALA B 1 971 ? -11.656 23.453 7.609 1 95.06 971 ALA B N 1
ATOM 15245 C CA . ALA B 1 971 ? -11.5 24.109 8.906 1 95.06 971 ALA B CA 1
ATOM 15246 C C . ALA B 1 971 ? -10.75 25.438 8.773 1 95.06 971 ALA B C 1
ATOM 15248 O O . ALA B 1 971 ? -11.148 26.438 9.359 1 95.06 971 ALA B O 1
ATOM 15249 N N . ASN B 1 972 ? -9.672 25.484 7.969 1 91.12 972 ASN B N 1
ATOM 15250 C CA . ASN B 1 972 ? -8.93 26.719 7.754 1 91.12 972 ASN B CA 1
ATOM 15251 C C . ASN B 1 972 ? -9.75 27.75 6.984 1 91.12 972 ASN B C 1
ATOM 15253 O O . ASN B 1 972 ? -9.664 28.953 7.254 1 91.12 972 ASN B O 1
ATOM 15257 N N . ALA B 1 973 ? -10.531 27.25 6.09 1 91.38 973 ALA B N 1
ATOM 15258 C CA . ALA B 1 973 ? -11.406 28.156 5.344 1 91.38 973 ALA B CA 1
ATOM 15259 C C . ALA B 1 973 ? -12.453 28.797 6.258 1 91.38 973 ALA B C 1
ATOM 15261 O O . ALA B 1 973 ? -12.734 29.984 6.156 1 91.38 973 ALA B O 1
ATOM 15262 N N . LEU B 1 974 ? -13.008 28 7.156 1 94.56 974 LEU B N 1
ATOM 15263 C CA . LEU B 1 974 ? -14 28.516 8.094 1 94.56 974 LEU B CA 1
ATOM 15264 C C . LEU B 1 974 ? -13.383 29.547 9.039 1 94.56 974 LEU B C 1
ATOM 15266 O O . LEU B 1 974 ? -14.016 30.547 9.375 1 94.56 974 LEU B O 1
ATOM 15270 N N . MET B 1 975 ? -12.172 29.328 9.414 1 92.38 975 MET B N 1
ATOM 15271 C CA . MET B 1 975 ? -11.492 30.281 10.297 1 92.38 975 MET B CA 1
ATOM 15272 C C . MET B 1 975 ? -11.211 31.594 9.578 1 92.38 975 MET B C 1
ATOM 15274 O O . MET B 1 975 ? -11.375 32.656 10.148 1 92.38 975 MET B O 1
ATOM 15278 N N . VAL B 1 976 ? -10.852 31.531 8.281 1 89.31 976 VAL B N 1
ATOM 15279 C CA . VAL B 1 976 ? -10.562 32.719 7.504 1 89.31 976 VAL B CA 1
ATOM 15280 C C . VAL B 1 976 ? -11.852 33.5 7.242 1 89.31 976 VAL B C 1
ATOM 15282 O O . VAL B 1 976 ? -11.875 34.719 7.359 1 89.31 976 VAL B O 1
ATOM 15285 N N . ILE B 1 977 ? -12.883 32.781 6.984 1 92.69 977 ILE B N 1
ATOM 15286 C CA . ILE B 1 977 ? -14.172 33.438 6.742 1 92.69 977 ILE B CA 1
ATOM 15287 C C . ILE B 1 977 ? -14.656 34.125 8.023 1 92.69 977 ILE B C 1
ATOM 15289 O O . ILE B 1 977 ? -15.141 35.25 7.98 1 92.69 977 ILE B O 1
ATOM 15293 N N . ARG B 1 978 ? -14.508 33.438 9.148 1 95.19 978 ARG B N 1
ATOM 15294 C CA . ARG B 1 978 ? -14.922 34 10.43 1 95.19 978 ARG B CA 1
ATOM 15295 C C . ARG B 1 978 ? -14.086 35.25 10.773 1 95.19 978 ARG B C 1
ATOM 15297 O O . ARG B 1 978 ? -14.609 36.219 11.305 1 95.19 978 ARG B O 1
ATOM 15304 N N . GLN B 1 979 ? -12.844 35.219 10.43 1 91.81 979 GLN B N 1
ATOM 15305 C CA . GLN B 1 979 ? -11.969 36.344 10.727 1 91.81 979 GLN B CA 1
ATOM 15306 C C . GLN B 1 979 ? -12.305 37.531 9.867 1 91.81 979 GLN B C 1
ATOM 15308 O O . GLN B 1 979 ? -12.367 38.656 10.359 1 91.81 979 GLN B O 1
ATOM 15313 N N . ILE B 1 980 ? -12.578 37.375 8.625 1 90.12 980 ILE B N 1
ATOM 15314 C CA . ILE B 1 980 ? -12.875 38.469 7.703 1 90.12 980 ILE B CA 1
ATOM 15315 C C . ILE B 1 980 ? -14.242 39.062 8.031 1 90.12 980 ILE B C 1
ATOM 15317 O O . ILE B 1 980 ? -14.383 40.281 8.148 1 90.12 980 ILE B O 1
ATOM 15321 N N . SER B 1 981 ? -15.203 38.188 8.211 1 93.69 981 SER B N 1
ATOM 15322 C CA . SER B 1 981 ? -16.547 38.656 8.516 1 93.69 981 SER B CA 1
ATOM 15323 C C . SER B 1 981 ? -16.625 39.281 9.906 1 93.69 981 SER B C 1
ATOM 15325 O O . SER B 1 981 ? -17.375 40.219 10.133 1 93.69 981 SER B O 1
ATOM 15327 N N . GLY B 1 982 ? -15.867 38.688 10.828 1 93.12 982 GLY B N 1
ATOM 15328 C CA . GLY B 1 982 ? -15.828 39.25 12.172 1 93.12 982 GLY B CA 1
ATOM 15329 C C . GLY B 1 982 ? -15.195 40.656 12.219 1 93.12 982 GLY B C 1
ATOM 15330 O O . GLY B 1 982 ? -15.664 41.531 12.938 1 93.12 982 GLY B O 1
ATOM 15331 N N . ARG B 1 983 ? -14.156 40.875 11.469 1 92.19 983 ARG B N 1
ATOM 15332 C CA . ARG B 1 983 ? -13.484 42.156 11.398 1 92.19 983 ARG B CA 1
ATOM 15333 C C . ARG B 1 983 ? -14.414 43.219 10.836 1 92.19 983 ARG B C 1
ATOM 15335 O O . ARG B 1 983 ? -14.469 44.344 11.352 1 92.19 983 ARG B O 1
ATOM 15342 N N . SER B 1 984 ? -15.141 42.844 9.891 1 91.38 984 SER B N 1
ATOM 15343 C CA . SER B 1 984 ? -16.078 43.812 9.289 1 91.38 984 SER B CA 1
ATOM 15344 C C . SER B 1 984 ? -17.219 44.156 10.25 1 91.38 984 SER B C 1
ATOM 15346 O O . SER B 1 984 ? -17.672 45.281 10.297 1 91.38 984 SER B O 1
ATOM 15348 N N . ASN B 1 985 ? -17.656 43.188 11 1 92.88 985 ASN B N 1
ATOM 15349 C CA . ASN B 1 985 ? -18.719 43.438 11.977 1 92.88 985 ASN B CA 1
ATOM 15350 C C . ASN B 1 985 ? -18.25 44.312 13.117 1 92.88 985 ASN B C 1
ATOM 15352 O O . ASN B 1 985 ? -18.984 45.188 13.57 1 92.88 985 ASN B O 1
ATOM 15356 N N . VAL B 1 986 ? -17.047 44.031 13.586 1 92.62 986 VAL B N 1
ATOM 15357 C CA . VAL B 1 986 ? -16.516 44.844 14.68 1 92.62 986 VAL B CA 1
ATOM 15358 C C . VAL B 1 986 ? -16.344 46.281 14.234 1 92.62 986 VAL B C 1
ATOM 15360 O O . VAL B 1 986 ? -16.656 47.219 14.984 1 92.62 986 VAL B O 1
ATOM 15363 N N . ALA B 1 987 ? -15.883 46.562 13.055 1 90.12 987 ALA B N 1
ATOM 15364 C CA . ALA B 1 987 ? -15.688 47.906 12.539 1 90.12 987 ALA B CA 1
ATOM 15365 C C . ALA B 1 987 ? -17.031 48.625 12.398 1 90.12 987 ALA B C 1
ATOM 15367 O O . ALA B 1 987 ? -17.141 49.812 12.742 1 90.12 987 ALA B O 1
ATOM 15368 N N . ARG B 1 988 ? -18 47.969 12.055 1 86.56 988 ARG B N 1
ATOM 15369 C CA . ARG B 1 988 ? -19.297 48.562 11.789 1 86.56 988 ARG B CA 1
ATOM 15370 C C . ARG B 1 988 ? -20.047 48.844 13.086 1 86.56 988 ARG B C 1
ATOM 15372 O O . ARG B 1 988 ? -20.625 49.938 13.25 1 86.56 988 ARG B O 1
ATOM 15379 N N . LYS B 1 989 ? -20 47.938 13.977 1 88.94 989 LYS B N 1
ATOM 15380 C CA . LYS B 1 989 ? -20.875 48.031 15.156 1 88.94 989 LYS B CA 1
ATOM 15381 C C . LYS B 1 989 ? -20.188 48.812 16.281 1 88.94 989 LYS B C 1
ATOM 15383 O O . LYS B 1 989 ? -20.875 49.438 17.094 1 88.94 989 LYS B O 1
ATOM 15388 N N . THR B 1 990 ? -18.859 48.719 16.422 1 88.69 990 THR B N 1
ATOM 15389 C CA . THR B 1 990 ? -18.172 49.406 17.5 1 88.69 990 THR B CA 1
ATOM 15390 C C . THR B 1 990 ? -17.828 50.844 17.094 1 88.69 990 THR B C 1
ATOM 15392 O O . THR B 1 990 ? -17.453 51.656 17.922 1 88.69 990 THR B O 1
ATOM 15395 N N . LEU B 1 991 ? -17.953 51.281 15.859 1 84.69 991 LEU B N 1
ATOM 15396 C CA . LEU B 1 991 ? -17.672 52.594 15.312 1 84.69 991 LEU B CA 1
ATOM 15397 C C . LEU B 1 991 ? -16.172 52.875 15.336 1 84.69 991 LEU B C 1
ATOM 15399 O O . LEU B 1 991 ? -15.758 54.062 15.266 1 84.69 991 LEU B O 1
ATOM 15403 N N . VAL B 1 992 ? -15.391 51.812 15.609 1 86.94 992 VAL B N 1
ATOM 15404 C CA . VAL B 1 992 ? -13.945 51.938 15.516 1 86.94 992 VAL B CA 1
ATOM 15405 C C . VAL B 1 992 ? -13.508 51.844 14.047 1 86.94 992 VAL B C 1
ATOM 15407 O O . VAL B 1 992 ? -14.125 51.125 13.258 1 86.94 992 VAL B O 1
ATOM 15410 N N . ASP B 1 993 ? -12.508 52.562 13.68 1 84.94 993 ASP B N 1
ATOM 15411 C CA . ASP B 1 993 ? -11.992 52.562 12.312 1 84.94 993 ASP B CA 1
ATOM 15412 C C . ASP B 1 993 ? -11.344 51.219 11.969 1 84.94 993 ASP B C 1
ATOM 15414 O O . ASP B 1 993 ? -10.547 50.688 12.75 1 84.94 993 ASP B O 1
ATOM 15418 N N . GLU B 1 994 ? -11.719 50.688 10.891 1 86.19 994 GLU B N 1
ATOM 15419 C CA . GLU B 1 994 ? -11.289 49.344 10.445 1 86.19 994 GLU B CA 1
ATOM 15420 C C . GLU B 1 994 ? -9.773 49.281 10.266 1 86.19 994 GLU B C 1
ATOM 15422 O O . GLU B 1 994 ? -9.164 48.219 10.375 1 86.19 994 GLU B O 1
ATOM 15427 N N . ARG B 1 995 ? -9.094 50.344 9.969 1 83.25 995 ARG B N 1
ATOM 15428 C CA . ARG B 1 995 ? -7.664 50.406 9.695 1 83.25 995 ARG B CA 1
ATOM 15429 C C . ARG B 1 995 ? -6.852 50.062 10.938 1 83.25 995 ARG B C 1
ATOM 15431 O O . ARG B 1 995 ? -5.68 49.688 10.836 1 83.25 995 ARG B O 1
ATOM 15438 N N . PHE B 1 996 ? -7.473 50.125 12.109 1 85.88 996 PHE B N 1
ATOM 15439 C CA . PHE B 1 996 ? -6.75 49.844 13.344 1 85.88 996 PHE B CA 1
ATOM 15440 C C . PHE B 1 996 ? -6.98 48.406 13.781 1 85.88 996 PHE B C 1
ATOM 15442 O O . PHE B 1 996 ? -6.441 47.969 14.797 1 85.88 996 PHE B O 1
ATOM 15449 N N . LEU B 1 997 ? -7.832 47.719 13.07 1 86.94 997 LEU B N 1
ATOM 15450 C CA . LEU B 1 997 ? -8.047 46.312 13.328 1 86.94 997 LEU B CA 1
ATOM 15451 C C . LEU B 1 997 ? -7.113 45.469 12.477 1 86.94 997 LEU B C 1
ATOM 15453 O O . LEU B 1 997 ? -7.438 45.125 11.336 1 86.94 997 LEU B O 1
ATOM 15457 N N . ILE B 1 998 ? -5.879 45.125 13.016 1 80.12 998 ILE B N 1
ATOM 15458 C CA . ILE B 1 998 ? -4.828 44.406 12.305 1 80.12 998 ILE B CA 1
ATOM 15459 C C . ILE B 1 998 ? -4.758 42.969 12.812 1 80.12 998 ILE B C 1
ATOM 15461 O O . ILE B 1 998 ? -4.852 42.719 14.016 1 80.12 998 ILE B O 1
#

Organism: NCBI:txid197152

Foldseek 3Di:
DPPPPPPPPVVPPPPPPCPVPVPVPPDADADDQVPADQQWAQAPVRNHTDGDDVVQQWGADPVRHAIAHHQQWAFADDPDDRYTRTHGEAQQWGADLNSHDTAGALDFDQPPDDDPDDRSRGRDDDPAQWAWAQADPVRHGDPHTDTHHDAFQWGQCPVVSRGHDTHGLQEPEDPVCSRNSDQPPVFWDWADAPPHHIYTGGCVLPDPLLVDQLLQFAADPQVRDTFRAPCCVRHLRVLLSVQVVLDLLSLLLLLLQCVVSVNDQARDPVDRRGYSNVSNPVPDDQDDPVNVVVVPHSHDRWWDDQLCQVVQQQDCPQLQFFAWQDPPDPRQFFKKWKFKAASSRDTDDTDIAAVVVPWPDDDPRPDRYHGPQFWAKDKDKDWLVVLLVDGKMKIFMWTWGQGPVRDTDTHGAWEFECVDPQRVDPDSSSTMTTTMHIAKDQRSQANDPPDSHGQKIKGWAEKEKEWEAEAQVSWRTTGGIYIYTYMHMDGSVRSVVRPMGMHMYTYDYHYDDACQVVLVVQLVVQLVVLLVLLVLVLQQQCVLQVNNVDPDCDPVSVVSSLLSSLQSSLVSLCVSLQVVLQVLLCDLQPGTTPNDHAHDPVSLVVSLVSLVSSLVSLVSNLVVLLVLLLQKFKAKFALADFDQDPPDPPPDDRDPTHDFDCVLVLVLLQLCLVQQLDALFDLVQLLVQLCCVCPVQQQLQSQQSGNHGDRDDDPRRVVPGRLSSNLNSSLVSSVVSVVVRVCCSVVPCVVPPHDSLVVSLQSLQLSQMKMWIGSHLFKGKIFQRHHQVSHNRDDPVVSVVSVVCVVVVNTWASDLDGPDNFGIWIKGAANVVSVVLCVLCVVLVVVLPPVCPPPVPDPPDSFSPCPPCVVSLVVSSVVVNVVVVCASVVNDPQEHEEEDEDDPVCVVSVHDPDDRNRYMYIYGDPDNPNCSSGNHNVNVSLSSSLSSQLSSVCSVPVDNVVSSVVSVVVSVVSSVVSSVSNLSSSCRNHVDHSVSND/DPPPPPPPPPVPPPPPPCPVPPPVPPDADADDCVPADQQWAQAPVRNHTDGDDVVQQWGADPVRHAIAHHQQWAFDDDPDDRYTGTHGEAQQWGADLNSHDTHGALDFDQPPDDDPDDRSRGRDDDPAQWAWAQADPVGHGDPHTHTDHDAFQWGQCPVVVRGGDTHGLQEDEDPVCSRNSDQPPVFWDWADAPPHHIYTGGCVLPPPLLVDQLLQFAADPQVRDTFRAPCCNRHLRVLLSVQVVLDLLSLLLLLLQCVVSVNDQARDPVDRRGYSNVSNPVPDDQDDPVNVVVVPHSHDRWWDDQLCQVVQQQDCPQLQFFAWQDPPDPRQFFKKWKFKAASSRDTDDTDIAAVVVPWPDDDPRPDRYHGPQFWAKDKDKDWLVVLLPDGKMKIFMWTWGQGPVRDTDTHGAWEFECVDPQRVDPDSSSTMTTTMHIAKDQRSQANDPPDSHGQKIKGWAEKEKEKEAEAQVSWRTTGGIYIYTYMDMDGSVRSVVRPMGMHMYTYDYHYDDACQVVLVVQLVVQLVVLLVLLVLVLQQQCVLQVNNPDPDCDPVSVVSSLLSSLQSSLVSLCVSLQVVLQVLLCPLQPGTTPNDHAHDPVSLVVSLVSLVSSLVSLVSNLVVLLVLLLQKFKAKFALADFDQDDPDPPPDPRDPTHDDDCVLVLVLLQLCLVQQLDALFDLVQLLVQLCCVCPVQQQLQSQQSGNHGDRDDDPRRVVPGRLSSNLNSSLVSSVVSVVVRNCCSVVPCVVPPHDSLVVSLQSLQLSQMKMWIGSHLFKGKIFQRHHQVSHNRDDPVVSVVSVVCVVVVNTWASDLDGPDNFGIWIKGAANVVSVVLCVLCVVLVVVLPPVCPPPVPDPPDSQSPCPPCVVSLVSSSVVVNVVVVCASVVNDPQEHEDEDEDDPVCVVSVHDPDDRNRYMYIYGDPDNPNCSSGNHNVNVSLSSSLSSQLSSVCSVPVDNVVSSVVSVVVSVVSSVVSSVSNLSSSCRNHVDHSVSND

pLDDT: mean 83.23, std 15.75, range [20.58, 98.44]